Protein AF-0000000082937020 (afdb_homodimer)

Sequence (1710 aa):
MEKQYKCYIVFQTHWDREWYFPFEVFRYRFIHVMDRILKGLDSNEIKQFVLDGQMAALEDYLEVCEHAKADQVKNYIKEDRIIIGPWYVLADEFLVSGESLIRNIEIGLKLANQYGKPQNVGYLPDTFGHVSQMPQLLKGFNINNTILWRGIKPEQSEFKWKAPDGSEILTVFLPEGYYQPLLNEDDYISKMKDYVEKIKPYATTDALLLTNGGDHLMPVFHHMKERIEELNEAIEHTEFIQSSYENYINSIEEKAQNLSVYEGEMRSNEHIYVLPNVLSTRVYLKQQNQKMEDELVGYTEPLLALASLKSDAFPHVFLEDSWKLLLQNHPHDSICGCSVDEVHDEMETRTEKLSQRLYMLQQDALLKLGIADPAATGTAARKPFSDDEQFVVFNPHLTPYNGWVKGKLFLHEEKEFVLKDLKGNTYQPVILNSYKGRKFESPLDAFPDFKHGTYYEVAIQVEKLPAFSLTGFSVVKGQTLVIASSESSTIENEFVKVNVEETGVLTVSHKNSGKEYNGFLQMYSSLDAGDEYNYSPPVNDILTFAKLVGKPKVEKNPSYQRLKYQVELKLPASLNDDRTGASSDTVTNKATITMELFTGDSKVYTHLKLENKAKDQRLRMKFPLSTTISTSYSDTAFDVVKREAKKEEQFDAPKQKEVPVVVEPSTSFIKAENFAFYHRGLQEYQITANDEVEVTLLRSVGWLSRDDLRTRGGGAGPNMATPKGQCIGTYEYDFAFDFEDKAIPEIVKSAHQFRVPPRFYTGHVNDLSLQNIIEINSDVIQWSSVKVNEGKLVVRLYNPIHQPEMVTFSSSREMVTINKVNFNGDLLQKLNSFEARINGKEIATYEITFNKGEQMEKQYKCYIVFQTHWDREWYFPFEVFRYRFIHVMDRILKGLDSNEIKQFVLDGQMAALEDYLEVCEHAKADQVKNYIKEDRIIIGPWYVLADEFLVSGESLIRNIEIGLKLANQYGKPQNVGYLPDTFGHVSQMPQLLKGFNINNTILWRGIKPEQSEFKWKAPDGSEILTVFLPEGYYQPLLNEDDYISKMKDYVEKIKPYATTDALLLTNGGDHLMPVFHHMKERIEELNEAIEHTEFIQSSYENYINSIEEKAQNLSVYEGEMRSNEHIYVLPNVLSTRVYLKQQNQKMEDELVGYTEPLLALASLKSDAFPHVFLEDSWKLLLQNHPHDSICGCSVDEVHDEMETRTEKLSQRLYMLQQDALLKLGIADPAATGTAARKPFSDDEQFVVFNPHLTPYNGWVKGKLFLHEEKEFVLKDLKGNTYQPVILNSYKGRKFESPLDAFPDFKHGTYYEVAIQVEKLPAFSLTGFSVVKGQTLVIASSESSTIENEFVKVNVEETGVLTVSHKNSGKEYNGFLQMYSSLDAGDEYNYSPPVNDILTFAKLVGKPKVEKNPSYQRLKYQVELKLPASLNDDRTGASSDTVTNKATITMELFTGDSKVYTHLKLENKAKDQRLRMKFPLSTTISTSYSDTAFDVVKREAKKEEQFDAPKQKEVPVVVEPSTSFIKAENFAFYHRGLQEYQITANDEVEVTLLRSVGWLSRDDLRTRGGGAGPNMATPKGQCIGTYEYDFAFDFEDKAIPEIVKSAHQFRVPPRFYTGHVNDLSLQNIIEINSDVIQWSSVKVNEGKLVVRLYNPIHQPEMVTFSSSREMVTINKVNFNGDLLQKLNSFEARINGKEIATYEITFNKGEQ

Solvent-accessible surface area (backbone atoms only — not comparable to full-atom values): 84870 Å² total; per-residue (Å²): 128,82,76,61,34,37,35,35,33,23,41,35,30,40,73,71,62,38,29,93,47,39,45,50,44,41,49,54,52,45,53,56,31,49,53,43,47,50,51,19,45,74,68,59,37,34,78,43,38,37,50,59,23,28,36,49,60,53,53,60,43,58,71,38,48,50,66,71,55,44,52,50,52,45,49,33,25,60,67,62,30,36,41,36,16,29,26,24,53,68,46,34,49,78,83,44,53,42,65,55,55,52,50,31,37,54,53,6,41,57,55,28,56,74,51,30,75,48,47,76,49,46,73,44,55,79,37,65,24,45,55,32,37,51,37,44,59,37,42,35,64,74,21,59,35,32,38,34,39,43,9,48,73,72,77,44,27,54,31,31,36,27,13,78,51,61,38,67,20,47,30,39,49,37,90,77,47,52,66,36,52,44,76,58,42,89,62,26,65,62,50,48,53,52,49,49,65,67,48,54,75,25,41,82,56,53,61,42,80,40,47,35,19,20,78,61,29,33,70,66,36,87,62,34,55,57,52,45,52,48,40,47,70,70,39,80,60,36,42,63,44,84,43,47,70,65,58,52,49,60,65,40,61,81,61,57,68,92,58,56,77,47,69,41,60,26,70,38,34,83,62,35,68,29,52,76,37,21,48,33,20,50,29,66,55,38,29,51,48,50,50,52,49,41,46,42,45,44,43,29,34,38,41,41,36,58,17,50,75,73,31,88,81,68,66,62,47,46,50,51,52,47,50,49,52,56,50,70,40,32,28,47,38,45,50,24,41,42,32,35,52,66,42,56,55,50,45,52,50,44,50,54,45,42,52,35,40,47,54,48,50,38,51,48,19,38,34,56,63,36,18,25,22,65,27,72,84,51,85,24,64,27,47,66,86,58,57,43,50,35,22,25,40,35,29,69,43,44,40,58,42,70,46,75,38,57,39,76,40,44,30,64,64,87,74,53,34,25,36,30,38,83,85,64,53,77,36,71,36,41,58,78,43,70,47,78,46,68,49,77,46,67,29,36,56,48,80,61,51,74,44,66,27,31,38,35,34,34,34,32,71,44,74,62,41,49,10,31,16,50,45,27,34,34,60,37,84,37,80,52,54,67,68,46,75,45,85,38,52,62,48,69,58,88,42,39,36,42,34,57,44,86,57,47,24,27,38,38,33,35,56,86,79,64,48,72,37,58,53,30,64,34,42,35,34,36,44,25,48,33,24,19,36,37,71,13,61,29,88,45,62,54,79,36,63,44,33,48,47,86,74,38,35,23,33,36,42,98,55,36,34,36,41,37,41,34,34,35,31,76,36,48,31,26,51,27,94,85,48,43,30,62,29,93,51,66,35,66,30,41,35,42,41,38,37,38,39,39,63,92,48,67,48,44,36,34,40,38,41,36,40,37,63,42,30,26,26,34,34,33,34,33,38,46,45,100,51,87,59,64,46,36,35,26,29,53,42,73,38,59,46,81,39,73,50,46,40,76,84,64,67,64,28,54,81,70,31,42,38,78,80,44,67,44,68,24,58,34,33,42,33,44,85,42,40,39,38,33,42,58,34,57,22,27,32,32,44,41,76,80,24,22,49,32,40,49,69,37,39,12,22,45,24,36,14,50,59,78,33,32,31,27,19,43,56,87,53,69,77,39,78,16,70,67,42,18,55,68,44,76,48,75,44,50,36,31,35,37,65,60,87,64,53,68,40,52,48,53,52,50,34,48,42,70,72,52,53,46,38,61,42,81,19,38,52,94,58,74,83,45,37,29,58,39,30,49,59,48,80,51,61,42,75,69,39,40,32,66,55,95,88,24,44,32,40,31,35,33,25,58,46,74,65,61,44,66,37,36,59,49,49,73,52,61,70,71,46,42,32,35,26,46,76,76,63,47,82,74,43,76,49,88,67,59,46,47,78,44,47,19,36,30,76,48,34,34,39,38,38,63,63,81,67,90,122,127,83,74,63,32,38,34,36,34,23,40,37,29,39,74,72,62,38,30,93,49,40,46,48,44,41,50,52,52,44,54,55,31,49,53,44,47,50,51,19,45,73,68,60,37,34,77,42,39,37,50,60,22,27,36,49,61,52,52,61,42,58,72,38,46,50,67,70,57,43,52,49,50,44,50,33,26,60,68,60,31,37,40,36,16,28,24,25,52,67,46,34,49,79,82,44,54,44,65,54,55,52,50,31,37,52,52,6,40,56,54,27,57,73,51,29,74,48,47,76,49,46,72,42,55,80,36,65,24,45,55,32,38,51,37,43,58,38,42,36,65,74,22,57,33,32,36,34,36,41,8,47,74,71,77,45,26,56,30,31,37,27,15,79,51,61,38,67,20,47,32,39,48,35,91,78,47,53,63,37,54,46,78,56,42,90,62,26,63,63,50,46,53,53,48,51,63,67,48,53,76,26,42,84,56,50,59,44,80,42,46,34,18,21,78,60,30,31,70,65,35,85,62,35,54,56,52,45,52,49,42,46,68,70,38,79,59,37,44,64,42,85,43,47,69,65,58,52,50,60,66,40,62,82,60,56,67,91,58,56,77,48,69,41,60,26,70,38,36,82,62,34,68,29,53,74,36,22,49,32,20,51,28,67,55,38,30,51,48,50,52,51,50,40,47,43,45,46,44,28,33,39,41,41,36,58,16,50,76,72,32,88,79,68,68,62,46,47,49,52,50,46,50,50,52,56,50,70,40,32,28,49,36,46,51,26,41,43,32,34,52,66,41,54,54,49,44,53,50,46,49,52,45,43,53,35,41,47,52,48,50,39,51,48,18,37,32,56,62,37,17,26,21,65,26,72,83,51,84,25,64,26,45,64,87,58,57,43,50,37,21,25,39,35,29,67,43,43,41,56,43,69,46,76,38,56,38,75,38,44,30,65,64,88,73,53,34,26,35,29,38,84,86,64,52,76,36,69,37,40,57,76,43,70,48,79,47,68,49,79,46,68,29,36,57,50,80,62,50,73,44,67,28,30,39,35,33,33,34,32,70,44,76,60,41,48,10,31,16,49,45,26,34,32,59,38,83,35,79,51,54,68,66,46,75,45,85,36,52,63,48,69,58,86,42,38,35,42,32,57,44,86,56,46,26,27,38,38,33,35,56,86,82,65,49,72,37,59,54,29,64,35,43,36,33,35,43,26,47,33,24,21,35,36,71,14,61,28,88,46,61,56,80,34,61,43,34,47,46,84,73,38,36,24,36,36,43,98,55,35,33,36,40,37,40,34,33,38,31,76,34,48,30,25,52,28,95,84,48,44,28,62,28,92,51,68,34,66,29,40,35,42,41,37,36,38,40,40,62,92,47,69,49,43,37,35,40,39,40,34,39,37,62,40,30,27,25,36,34,33,33,33,38,47,45,100,52,87,58,65,45,34,36,24,30,54,42,75,39,59,45,81,39,73,51,45,41,78,84,65,68,65,29,54,81,70,32,44,38,78,80,44,67,44,70,23,60,34,33,40,33,44,88,43,39,39,38,32,40,59,34,56,22,25,33,32,43,42,76,80,24,21,48,32,40,47,69,38,39,13,23,45,25,36,15,50,57,78,32,31,30,26,20,42,57,87,53,68,76,38,79,16,69,65,43,18,55,66,43,77,49,75,45,50,36,31,36,37,65,62,88,66,54,69,41,51,50,53,52,49,34,48,40,69,73,52,52,48,39,63,42,81,18,38,53,94,58,73,83,46,36,27,56,39,31,49,58,49,81,50,60,40,75,70,39,40,33,65,56,96,88,26,43,33,42,30,35,33,24,60,46,74,65,62,45,66,38,36,57,48,49,73,53,61,69,71,46,43,31,34,26,46,77,77,64,48,83,72,43,76,47,91,48,67,52,47,79,44,47,20,36,30,76,48,34,35,41,38,38,62,63,81,64,90,120

Organism: NCBI:txid1808955

Radius of gyration: 35.24 Å; Cα contacts (8 Å, |Δi|>4): 4393; chains: 2; bounding box: 90×98×85 Å

Structure (mmCIF, N/CA/C/O backbone):
data_AF-0000000082937020-model_v1
#
loop_
_entity.id
_entity.type
_entity.pdbx_description
1 polymer 'Glycoside hydrolase family 38'
#
loop_
_atom_site.group_PDB
_atom_site.id
_atom_site.type_symbol
_atom_site.label_atom_id
_atom_site.label_alt_id
_atom_site.label_comp_id
_atom_site.label_asym_id
_atom_site.label_entity_id
_atom_site.label_seq_id
_atom_site.pdbx_PDB_ins_code
_atom_site.Cartn_x
_atom_site.Cartn_y
_atom_site.Cartn_z
_atom_site.occupancy
_atom_site.B_iso_or_equiv
_atom_site.auth_seq_id
_atom_site.auth_comp_id
_atom_site.auth_asym_id
_atom_site.auth_atom_id
_atom_site.pdbx_PDB_model_num
ATOM 1 N N . MET A 1 1 ? 43.625 31.766 33.125 1 44.38 1 MET A N 1
ATOM 2 C CA . MET A 1 1 ? 43.438 30.328 32.938 1 44.38 1 MET A CA 1
ATOM 3 C C . MET A 1 1 ? 42.406 30.047 31.844 1 44.38 1 MET A C 1
ATOM 5 O O . MET A 1 1 ? 41.344 30.641 31.844 1 44.38 1 MET A O 1
ATOM 9 N N . GLU A 1 2 ? 42.938 29.469 30.812 1 68.38 2 GLU A N 1
ATOM 10 C CA . GLU A 1 2 ? 42.062 29.234 29.688 1 68.38 2 GLU A CA 1
ATOM 11 C C . GLU A 1 2 ? 40.812 28.438 30.109 1 68.38 2 GLU A C 1
ATOM 13 O O . GLU A 1 2 ? 40.906 27.547 30.953 1 68.38 2 GLU A O 1
ATOM 18 N N . LYS A 1 3 ? 39.688 28.891 29.812 1 78.81 3 LYS A N 1
ATOM 19 C CA . LYS A 1 3 ? 38.406 28.266 30.156 1 78.81 3 LYS A CA 1
ATOM 20 C C . LYS A 1 3 ? 38.406 26.781 29.781 1 78.81 3 LYS A C 1
ATOM 22 O O . LYS A 1 3 ? 38.875 26.406 28.703 1 78.81 3 LYS A O 1
ATOM 27 N N . GLN A 1 4 ? 38.125 25.938 30.75 1 91.12 4 GLN A N 1
ATOM 28 C CA . GLN A 1 4 ? 38 24.484 30.578 1 91.12 4 GLN A CA 1
ATOM 29 C C . GLN A 1 4 ? 36.594 24.078 30.156 1 91.12 4 GLN A C 1
ATOM 31 O O . GLN A 1 4 ? 35.625 24.531 30.734 1 91.12 4 GLN A O 1
ATOM 36 N N . TYR A 1 5 ? 36.531 23.297 29.078 1 96.25 5 TYR A N 1
ATOM 37 C CA . TYR A 1 5 ? 35.25 22.828 28.578 1 96.25 5 TYR A CA 1
ATOM 38 C C . TYR A 1 5 ? 35.094 21.328 28.75 1 96.25 5 TYR A C 1
ATOM 40 O O . TYR A 1 5 ? 36.094 20.625 28.938 1 96.25 5 TYR A O 1
ATOM 48 N N . LYS A 1 6 ? 33.906 20.906 28.844 1 97.31 6 LYS A N 1
ATOM 49 C CA . LYS A 1 6 ? 33.531 19.5 28.781 1 97.31 6 LYS A CA 1
ATOM 50 C C . LYS A 1 6 ? 32.625 19.234 27.578 1 97.31 6 LYS A C 1
ATOM 52 O O . LYS A 1 6 ? 31.562 19.828 27.453 1 97.31 6 LYS A O 1
ATOM 57 N N . CYS A 1 7 ? 33.094 18.406 26.703 1 97.94 7 CYS A N 1
ATOM 58 C CA . CYS A 1 7 ? 32.312 18.062 25.516 1 97.94 7 CYS A CA 1
ATOM 59 C C . CYS A 1 7 ? 31.594 16.75 25.703 1 97.94 7 CYS A C 1
ATOM 61 O O . CYS A 1 7 ? 32.219 15.695 25.828 1 97.94 7 CYS A O 1
ATOM 63 N N . TYR A 1 8 ? 30.281 16.781 25.766 1 98.06 8 TYR A N 1
ATOM 64 C CA . TYR A 1 8 ? 29.438 15.594 25.875 1 98.06 8 TYR A CA 1
ATOM 65 C C . TYR A 1 8 ? 29.219 14.945 24.516 1 98.06 8 TYR A C 1
ATOM 67 O O . TYR A 1 8 ? 28.594 15.531 23.625 1 98.06 8 TYR A O 1
ATOM 75 N N . ILE A 1 9 ? 29.719 13.703 24.359 1 98.06 9 ILE A N 1
ATOM 76 C CA . ILE A 1 9 ? 29.562 12.945 23.125 1 98.06 9 ILE A CA 1
ATOM 77 C C . ILE A 1 9 ? 28.328 12.047 23.219 1 98.06 9 ILE A C 1
ATOM 79 O O . ILE A 1 9 ? 28.281 11.148 24.062 1 98.06 9 ILE A O 1
ATOM 83 N N . VAL A 1 10 ? 27.391 12.305 22.375 1 97.88 10 VAL A N 1
ATOM 84 C CA . VAL A 1 10 ? 26.188 11.477 22.297 1 97.88 10 VAL A CA 1
ATOM 85 C C . VAL A 1 10 ? 26.219 10.625 21.031 1 97.88 10 VAL A C 1
ATOM 87 O O . VAL A 1 10 ? 26.188 11.156 19.922 1 97.88 10 VAL A O 1
ATOM 90 N N . PHE A 1 11 ? 26.297 9.305 21.203 1 97.44 11 PHE A N 1
ATOM 91 C CA . PHE A 1 11 ? 26.203 8.398 20.062 1 97.44 11 PHE A CA 1
ATOM 92 C C . PHE A 1 11 ? 24.75 8.211 19.641 1 97.44 11 PHE A C 1
ATOM 94 O O . PHE A 1 11 ? 23.906 7.844 20.469 1 97.44 11 PHE A O 1
ATOM 101 N N . GLN A 1 12 ? 24.516 8.555 18.391 1 96.62 12 GLN A N 1
ATOM 102 C CA . GLN A 1 12 ? 23.125 8.531 17.922 1 96.62 12 GLN A CA 1
ATOM 103 C C . GLN A 1 12 ? 23.047 8.227 16.438 1 96.62 12 GLN A C 1
ATOM 105 O O . GLN A 1 12 ? 24.078 8.227 15.742 1 96.62 12 GLN A O 1
ATOM 110 N N . THR A 1 13 ? 21.875 7.855 15.953 1 95.56 13 THR A N 1
ATOM 111 C CA . THR A 1 13 ? 21.516 7.84 14.539 1 95.56 13 THR A CA 1
ATOM 112 C C . THR A 1 13 ? 20.234 8.617 14.297 1 95.56 13 THR A C 1
ATOM 114 O O . THR A 1 13 ? 19.375 8.695 15.172 1 95.56 13 THR A O 1
ATOM 117 N N . HIS A 1 14 ? 20.172 9.359 13.258 1 95.75 14 HIS A N 1
ATOM 118 C CA . HIS A 1 14 ? 18.906 9.898 12.781 1 95.75 14 HIS A CA 1
ATOM 119 C C . HIS A 1 14 ? 18.234 8.945 11.797 1 95.75 14 HIS A C 1
ATOM 121 O O . HIS A 1 14 ? 18.812 8.617 10.758 1 95.75 14 HIS A O 1
ATOM 127 N N . TRP A 1 15 ? 17.047 8.523 12.125 1 95.69 15 TRP A N 1
ATOM 128 C CA . TRP A 1 15 ? 16.484 7.453 11.312 1 95.69 15 TRP A CA 1
ATOM 129 C C . TRP A 1 15 ? 15.164 7.879 10.688 1 95.69 15 TRP A C 1
ATOM 131 O O . TRP A 1 15 ? 14.109 7.766 11.312 1 95.69 15 TRP A O 1
ATOM 141 N N . ASP A 1 16 ? 15.242 8.227 9.453 1 93.5 16 ASP A N 1
ATOM 142 C CA . ASP A 1 16 ? 14.047 8.391 8.625 1 93.5 16 ASP A CA 1
ATOM 143 C C . ASP A 1 16 ? 13.555 7.051 8.086 1 93.5 16 ASP A C 1
ATOM 145 O O . ASP A 1 16 ? 14.289 6.363 7.371 1 93.5 16 ASP A O 1
ATOM 149 N N . ARG A 1 17 ? 12.375 6.68 8.344 1 95.75 17 ARG A N 1
ATOM 150 C CA . ARG A 1 17 ? 11.859 5.359 7.996 1 95.75 17 ARG A CA 1
ATOM 151 C C . ARG A 1 17 ? 11.75 5.191 6.484 1 95.75 17 ARG A C 1
ATOM 153 O O . ARG A 1 17 ? 11.719 4.07 5.98 1 95.75 17 ARG A O 1
ATOM 160 N N . GLU A 1 18 ? 11.602 6.281 5.699 1 97.75 18 GLU A N 1
ATOM 161 C CA . GLU A 1 18 ? 11.492 6.332 4.246 1 97.75 18 GLU A CA 1
ATOM 162 C C . GLU A 1 18 ? 11.922 7.691 3.707 1 97.75 18 GLU A C 1
ATOM 164 O O . GLU A 1 18 ? 11.609 8.727 4.301 1 97.75 18 GLU A O 1
ATOM 169 N N . TRP A 1 19 ? 12.672 7.695 2.604 1 97.75 19 TRP A N 1
ATOM 170 C CA . TRP A 1 19 ? 13.227 8.914 2.025 1 97.75 19 TRP A CA 1
ATOM 171 C C . TRP A 1 19 ? 13.781 8.641 0.63 1 97.75 19 TRP A C 1
ATOM 173 O O . TRP A 1 19 ? 13.023 8.508 -0.332 1 97.75 19 TRP A O 1
ATOM 183 N N . TYR A 1 20 ? 15.156 8.547 0.512 1 97.75 20 TYR A N 1
ATOM 184 C CA . TYR A 1 20 ? 15.742 8.281 -0.798 1 97.75 20 TYR A CA 1
ATOM 185 C C . TYR A 1 20 ? 15.773 6.785 -1.088 1 97.75 20 TYR A C 1
ATOM 187 O O . TYR A 1 20 ? 16.141 6.367 -2.188 1 97.75 20 TYR A O 1
ATOM 195 N N . PHE A 1 21 ? 15.398 5.953 -0.092 1 97.88 21 PHE A N 1
ATOM 196 C CA . PHE A 1 21 ? 14.992 4.562 -0.247 1 97.88 21 PHE A CA 1
ATOM 197 C C . PHE A 1 21 ? 13.602 4.336 0.334 1 97.88 21 PHE A C 1
ATOM 199 O O . PHE A 1 21 ? 13.164 5.078 1.213 1 97.88 21 PHE A O 1
ATOM 206 N N . PRO A 1 22 ? 12.906 3.352 -0.15 1 98 22 PRO A N 1
ATOM 207 C CA . PRO A 1 22 ? 11.586 3.049 0.408 1 98 22 PRO A CA 1
ATOM 208 C C . PRO A 1 22 ? 11.672 2.316 1.746 1 98 22 PRO A C 1
ATOM 210 O O . PRO A 1 22 ? 12.758 1.92 2.174 1 98 22 PRO A O 1
ATOM 213 N N . PHE A 1 23 ? 10.609 2.084 2.443 1 98.38 23 PHE A N 1
ATOM 214 C CA . PHE A 1 23 ? 10.469 1.678 3.836 1 98.38 23 PHE A CA 1
ATOM 215 C C . PHE A 1 23 ? 11.164 0.346 4.086 1 98.38 23 PHE A C 1
ATOM 217 O O . PHE A 1 23 ? 11.977 0.227 5.008 1 98.38 23 PHE A O 1
ATOM 224 N N . GLU A 1 24 ? 10.875 -0.654 3.283 1 98.75 24 GLU A N 1
ATOM 225 C CA . GLU A 1 24 ? 11.383 -1.985 3.594 1 98.75 24 GLU A CA 1
ATOM 226 C C . GLU A 1 24 ? 12.898 -2.055 3.404 1 98.75 24 GLU A C 1
ATOM 228 O O . GLU A 1 24 ? 13.578 -2.846 4.062 1 98.75 24 GLU A O 1
ATOM 233 N N . VAL A 1 25 ? 13.461 -1.209 2.498 1 98.5 25 VAL A N 1
ATOM 234 C CA . VAL A 1 25 ? 14.906 -1.13 2.346 1 98.5 25 VAL A CA 1
ATOM 235 C C . VAL A 1 25 ? 15.531 -0.548 3.613 1 98.5 25 VAL A C 1
ATOM 237 O O . VAL A 1 25 ? 16.438 -1.142 4.191 1 98.5 25 VAL A O 1
ATOM 240 N N . PHE A 1 26 ? 14.969 0.567 4.086 1 98.12 26 PHE A N 1
ATOM 241 C CA . PHE A 1 26 ? 15.492 1.187 5.297 1 98.12 26 PHE A CA 1
ATOM 242 C C . PHE A 1 26 ? 15.273 0.28 6.504 1 98.12 26 PHE A C 1
ATOM 244 O O . PHE A 1 26 ? 16.094 0.251 7.422 1 98.12 26 PHE A O 1
ATOM 251 N N . ARG A 1 27 ? 14.172 -0.406 6.539 1 98.12 27 ARG A N 1
ATOM 252 C CA . ARG A 1 27 ? 13.883 -1.299 7.656 1 98.12 27 ARG A CA 1
ATOM 253 C C . ARG A 1 27 ? 14.961 -2.367 7.797 1 98.12 27 ARG A C 1
ATOM 255 O O . ARG A 1 27 ? 15.43 -2.645 8.906 1 98.12 27 ARG A O 1
ATOM 262 N N . TYR A 1 28 ? 15.344 -2.992 6.688 1 98.38 28 TYR A N 1
ATOM 263 C CA . TYR A 1 28 ? 16.391 -4.016 6.762 1 98.38 28 TYR A CA 1
ATOM 264 C C . TYR A 1 28 ? 17.734 -3.395 7.082 1 98.38 28 TYR A C 1
ATOM 266 O O . TYR A 1 28 ? 18.547 -3.984 7.812 1 98.38 28 TYR A O 1
ATOM 274 N N . ARG A 1 29 ? 18.047 -2.244 6.477 1 97.69 29 ARG A N 1
ATOM 275 C CA . ARG A 1 29 ? 19.281 -1.529 6.801 1 97.69 29 ARG A CA 1
ATOM 276 C C . ARG A 1 29 ? 19.359 -1.234 8.289 1 97.69 29 ARG A C 1
ATOM 278 O O . ARG A 1 29 ? 20.453 -1.275 8.875 1 97.69 29 ARG A O 1
ATOM 285 N N . PHE A 1 30 ? 18.219 -0.942 8.891 1 97.75 30 PHE A N 1
ATOM 286 C CA . PHE A 1 30 ? 18.188 -0.674 10.328 1 97.75 30 PHE A CA 1
ATOM 287 C C . PHE A 1 30 ? 18.578 -1.916 11.117 1 97.75 30 PHE A C 1
ATOM 289 O O . PHE A 1 30 ? 19.188 -1.812 12.18 1 97.75 30 PHE A O 1
ATOM 296 N N . ILE A 1 31 ? 18.266 -3.121 10.625 1 97.5 31 ILE A N 1
ATOM 297 C CA . ILE A 1 31 ? 18.703 -4.355 11.266 1 97.5 31 ILE A CA 1
ATOM 298 C C . ILE A 1 31 ? 20.219 -4.395 11.344 1 97.5 31 ILE A C 1
ATOM 300 O O . ILE A 1 31 ? 20.797 -4.738 12.383 1 97.5 31 ILE A O 1
ATOM 304 N N . HIS A 1 32 ? 20.906 -3.967 10.273 1 96.12 32 HIS A N 1
ATOM 305 C CA . HIS A 1 32 ? 22.359 -3.912 10.273 1 96.12 32 HIS A CA 1
ATOM 306 C C . HIS A 1 32 ? 22.875 -2.873 11.258 1 96.12 32 HIS A C 1
ATOM 308 O O . HIS A 1 32 ? 23.844 -3.125 11.984 1 96.12 32 HIS A O 1
ATOM 314 N N . VAL A 1 33 ? 22.203 -1.771 11.258 1 96.94 33 VAL A N 1
ATOM 315 C CA . VAL A 1 33 ? 22.609 -0.686 12.141 1 96.94 33 VAL A CA 1
ATOM 316 C C . VAL A 1 33 ? 22.469 -1.124 13.594 1 96.94 33 VAL A C 1
ATOM 318 O O . VAL A 1 33 ? 23.375 -0.923 14.406 1 96.94 33 VAL A O 1
ATOM 321 N N . MET A 1 34 ? 21.391 -1.768 13.93 1 97.5 34 MET A N 1
ATOM 322 C CA . MET A 1 34 ? 21.141 -2.232 15.289 1 97.5 34 MET A CA 1
ATOM 323 C C . MET A 1 34 ? 22.156 -3.291 15.695 1 97.5 34 MET A C 1
ATOM 325 O O . MET A 1 34 ? 22.594 -3.316 16.844 1 97.5 34 MET A O 1
ATOM 329 N N . ASP A 1 35 ? 22.531 -4.133 14.758 1 95.88 35 ASP A N 1
ATOM 330 C CA . ASP A 1 35 ? 23.531 -5.141 15.055 1 95.88 35 ASP A CA 1
ATOM 331 C C . ASP A 1 35 ? 24.859 -4.488 15.469 1 95.88 35 ASP A C 1
ATOM 333 O O . ASP A 1 35 ? 25.516 -4.941 16.406 1 95.88 35 ASP A O 1
ATOM 337 N N . ARG A 1 36 ? 25.203 -3.488 14.742 1 95.38 36 ARG A N 1
ATOM 338 C CA . ARG A 1 36 ? 26.438 -2.771 15.039 1 95.38 36 ARG A CA 1
ATOM 339 C C . ARG A 1 36 ? 26.344 -2.045 16.375 1 95.38 36 ARG A C 1
ATOM 341 O O . ARG A 1 36 ? 27.312 -2.01 17.141 1 95.38 36 ARG A O 1
ATOM 348 N N . ILE A 1 37 ? 25.234 -1.428 16.656 1 97.06 37 ILE A N 1
ATOM 349 C CA . ILE A 1 37 ? 25 -0.752 17.938 1 97.06 37 ILE A CA 1
ATOM 350 C C . ILE A 1 37 ? 25.141 -1.75 19.078 1 97.06 37 ILE A C 1
ATOM 352 O O . ILE A 1 37 ? 25.828 -1.48 20.062 1 97.06 37 ILE A O 1
ATOM 356 N N . LEU A 1 38 ? 24.547 -2.898 18.953 1 97.69 38 LEU A N 1
ATOM 357 C CA . LEU A 1 38 ? 24.578 -3.916 20 1 97.69 38 LEU A CA 1
ATOM 358 C C . LEU A 1 38 ? 25.984 -4.414 20.234 1 97.69 38 LEU A C 1
ATOM 360 O O . LEU A 1 38 ? 26.391 -4.625 21.391 1 97.69 38 LEU A O 1
ATOM 364 N N . LYS A 1 39 ? 26.766 -4.574 19.203 1 96 39 LYS A N 1
ATOM 365 C CA . LYS A 1 39 ? 28.156 -4.992 19.359 1 96 39 LYS A CA 1
ATOM 366 C C . LYS A 1 39 ? 28.969 -3.945 20.109 1 96 39 LYS A C 1
ATOM 368 O O . LYS A 1 39 ? 29.812 -4.285 20.938 1 96 39 LYS A O 1
ATOM 373 N N . GLY A 1 40 ? 28.719 -2.711 19.766 1 96.88 40 GLY A N 1
ATOM 374 C CA . GLY A 1 40 ? 29.391 -1.632 20.469 1 96.88 40 GLY A CA 1
ATOM 375 C C . GLY A 1 40 ? 29.047 -1.584 21.953 1 96.88 40 GLY A C 1
ATOM 376 O O . GLY A 1 40 ? 29.906 -1.346 22.797 1 96.88 40 GLY A O 1
ATOM 377 N N . LEU A 1 41 ? 27.781 -1.804 22.281 1 97.81 41 LEU A N 1
ATOM 378 C CA . LEU A 1 41 ? 27.328 -1.811 23.656 1 97.81 41 LEU A CA 1
ATOM 379 C C . LEU A 1 41 ? 27.859 -3.033 24.406 1 97.81 41 LEU A C 1
ATOM 381 O O . LEU A 1 41 ? 28.297 -2.926 25.547 1 97.81 41 LEU A O 1
ATOM 385 N N . ASP A 1 42 ? 27.891 -4.188 23.703 1 97.12 42 ASP A N 1
ATOM 386 C CA . ASP A 1 42 ? 28.375 -5.434 24.297 1 97.12 42 ASP A CA 1
ATOM 387 C C . ASP A 1 42 ? 29.859 -5.324 24.672 1 97.12 42 ASP A C 1
ATOM 389 O O . ASP A 1 42 ? 30.266 -5.848 25.703 1 97.12 42 ASP A O 1
ATOM 393 N N . SER A 1 43 ? 30.578 -4.664 23.859 1 96.62 43 SER A N 1
ATOM 394 C CA . SER A 1 43 ? 32 -4.555 24.078 1 96.62 43 SER A CA 1
ATOM 395 C C . SER A 1 43 ? 32.344 -3.41 25.031 1 96.62 43 SER A C 1
ATOM 397 O O . SER A 1 43 ? 33.5 -3.197 25.375 1 96.62 43 SER A O 1
ATOM 399 N N . ASN A 1 44 ? 31.406 -2.625 25.375 1 95.69 44 ASN A N 1
ATOM 400 C CA . ASN A 1 44 ? 31.531 -1.471 26.266 1 95.69 44 ASN A CA 1
ATOM 401 C C . ASN A 1 44 ? 32.375 -0.365 25.625 1 95.69 44 ASN A C 1
ATOM 403 O O . ASN A 1 44 ? 32.906 0.489 26.312 1 95.69 44 ASN A O 1
ATOM 407 N N . GLU A 1 45 ? 32.5 -0.529 24.328 1 96.75 45 GLU A N 1
ATOM 408 C CA . GLU A 1 45 ? 33.125 0.569 23.609 1 96.75 45 GLU A CA 1
ATOM 409 C C . GLU A 1 45 ? 32.188 1.776 23.516 1 96.75 45 GLU A C 1
ATOM 411 O O . GLU A 1 45 ? 32.656 2.918 23.453 1 96.75 45 GLU A O 1
ATOM 416 N N . ILE A 1 46 ? 30.938 1.558 23.469 1 97.06 46 ILE A N 1
ATOM 417 C CA . ILE A 1 46 ? 29.891 2.568 23.531 1 97.06 46 ILE A CA 1
ATOM 418 C C . ILE A 1 46 ? 29.062 2.391 24.812 1 97.06 46 ILE A C 1
ATOM 420 O O . ILE A 1 46 ? 28.578 1.294 25.094 1 97.06 46 ILE A O 1
ATOM 424 N N . LYS A 1 47 ? 28.984 3.42 25.531 1 96.56 47 LYS A N 1
ATOM 425 C CA . LYS A 1 47 ? 28.312 3.338 26.828 1 96.56 47 LYS A CA 1
ATOM 426 C C . LYS A 1 47 ? 26.797 3.367 26.656 1 96.56 47 LYS A C 1
ATOM 428 O O . LYS A 1 47 ? 26.078 2.605 27.312 1 96.56 47 LYS A O 1
ATOM 433 N N . GLN A 1 48 ? 26.312 4.301 25.859 1 96.69 48 GLN A N 1
ATOM 434 C CA . GLN A 1 48 ? 24.891 4.492 25.578 1 96.69 48 GLN A CA 1
ATOM 435 C C . GLN A 1 48 ? 24.672 4.906 24.125 1 96.69 48 GLN A C 1
ATOM 437 O O . GLN A 1 48 ? 25.547 5.52 23.516 1 96.69 48 GLN A O 1
ATOM 442 N N . PHE A 1 49 ? 23.562 4.5 23.594 1 97.62 49 PHE A N 1
ATOM 443 C CA . PHE A 1 49 ? 23.203 4.875 22.234 1 97.62 49 PHE A CA 1
ATOM 444 C C . PHE A 1 49 ? 21.781 5.441 22.188 1 97.62 49 PHE A C 1
ATOM 446 O O . PHE A 1 49 ? 20.844 4.809 22.656 1 97.62 49 PHE A O 1
ATOM 453 N N . VAL A 1 50 ? 21.578 6.652 21.609 1 96.62 50 VAL A N 1
ATOM 454 C CA . VAL A 1 50 ? 20.281 7.309 21.5 1 96.62 50 VAL A CA 1
ATOM 455 C C . VAL A 1 50 ? 19.641 6.941 20.172 1 96.62 50 VAL A C 1
ATOM 457 O O . VAL A 1 50 ? 20.203 7.207 19.094 1 96.62 50 VAL A O 1
ATOM 460 N N . LEU A 1 51 ? 18.406 6.414 20.203 1 94.44 51 LEU A N 1
ATOM 461 C CA . LEU A 1 51 ? 17.719 5.949 19 1 94.44 51 LEU A CA 1
ATOM 462 C C . LEU A 1 51 ? 16.766 7.02 18.484 1 94.44 51 LEU A C 1
ATOM 464 O O . LEU A 1 51 ? 15.57 6.77 18.312 1 94.44 51 LEU A O 1
ATOM 468 N N . ASP A 1 52 ? 17.219 8.242 18.172 1 88.38 52 ASP A N 1
ATOM 469 C CA . ASP A 1 52 ? 16.656 9.344 17.391 1 88.38 52 ASP A CA 1
ATOM 470 C C . ASP A 1 52 ? 15.391 9.891 18.062 1 88.38 52 ASP A C 1
ATOM 472 O O . ASP A 1 52 ? 14.82 10.875 17.609 1 88.38 52 ASP A O 1
ATOM 476 N N . GLY A 1 53 ? 14.859 9.211 19.109 1 90.06 53 GLY A N 1
ATOM 477 C CA . GLY A 1 53 ? 13.672 9.688 19.812 1 90.06 53 GLY A CA 1
ATOM 478 C C . GLY A 1 53 ? 12.375 9.203 19.188 1 90.06 53 GLY A C 1
ATOM 479 O O . GLY A 1 53 ? 11.289 9.602 19.609 1 90.06 53 GLY A O 1
ATOM 480 N N . GLN A 1 54 ? 12.398 8.359 18.156 1 95 54 GLN A N 1
ATOM 481 C CA . GLN A 1 54 ? 11.219 7.895 17.453 1 95 54 GLN A CA 1
ATOM 482 C C . GLN A 1 54 ? 10.906 6.441 17.797 1 95 54 GLN A C 1
ATOM 484 O O . GLN A 1 54 ? 11.688 5.539 17.5 1 95 54 GLN A O 1
ATOM 489 N N . MET A 1 55 ? 9.719 6.203 18.297 1 97.69 55 MET A N 1
ATOM 490 C CA . MET A 1 55 ? 9.336 4.852 18.703 1 97.69 55 MET A CA 1
ATOM 491 C C . MET A 1 55 ? 8.898 4.031 17.5 1 97.69 55 MET A C 1
ATOM 493 O O . MET A 1 55 ? 8.961 2.801 17.516 1 97.69 55 MET A O 1
ATOM 497 N N . ALA A 1 56 ? 8.461 4.688 16.406 1 97.69 56 ALA A N 1
ATOM 498 C CA . ALA A 1 56 ? 8.055 3.969 15.211 1 97.69 56 ALA A CA 1
ATOM 499 C C . ALA A 1 56 ? 9.211 3.133 14.656 1 97.69 56 ALA A C 1
ATOM 501 O O . ALA A 1 56 ? 9 2.014 14.18 1 97.69 56 ALA A O 1
ATOM 502 N N . ALA A 1 57 ? 10.414 3.686 14.688 1 96.75 57 ALA A N 1
ATOM 503 C CA . ALA A 1 57 ? 11.586 2.959 14.211 1 96.75 57 ALA A CA 1
ATOM 504 C C . ALA A 1 57 ? 11.812 1.688 15.023 1 96.75 57 ALA A C 1
ATOM 506 O O . ALA A 1 57 ? 12.125 0.634 14.469 1 96.75 57 ALA A O 1
ATOM 507 N N . LEU A 1 58 ? 11.711 1.8 16.328 1 97.56 58 LEU A N 1
ATOM 508 C CA . LEU A 1 58 ? 11.891 0.637 17.188 1 97.56 58 LEU A CA 1
ATOM 509 C C . LEU A 1 58 ? 10.812 -0.409 16.922 1 97.56 58 LEU A C 1
ATOM 511 O O . LEU A 1 58 ? 11.102 -1.606 16.859 1 97.56 58 LEU A O 1
ATOM 515 N N . GLU A 1 59 ? 9.578 0.049 16.781 1 97.12 59 GLU A N 1
ATOM 516 C CA . GLU A 1 59 ? 8.492 -0.87 16.438 1 97.12 59 GLU A CA 1
ATOM 517 C C . GLU A 1 59 ? 8.766 -1.59 15.125 1 97.12 59 GLU A C 1
ATOM 519 O O . GLU A 1 59 ? 8.57 -2.803 15.023 1 97.12 59 GLU A O 1
ATOM 524 N N . ASP A 1 60 ? 9.211 -0.811 14.141 1 97.62 60 ASP A N 1
ATOM 525 C CA . ASP A 1 60 ? 9.539 -1.38 12.844 1 97.62 60 ASP A CA 1
ATOM 526 C C . ASP A 1 60 ? 10.594 -2.475 12.969 1 97.62 60 ASP A C 1
ATOM 528 O O . ASP A 1 60 ? 10.516 -3.498 12.281 1 97.62 60 ASP A O 1
ATOM 532 N N . TYR A 1 61 ? 11.625 -2.26 13.797 1 97.62 61 TYR A N 1
ATOM 533 C CA . TYR A 1 61 ? 12.727 -3.197 14 1 97.62 61 TYR A CA 1
ATOM 534 C C . TYR A 1 61 ? 12.25 -4.438 14.75 1 97.62 61 TYR A C 1
ATOM 536 O O . TYR A 1 61 ? 12.531 -5.566 14.328 1 97.62 61 TYR A O 1
ATOM 544 N N . LEU A 1 62 ? 11.484 -4.258 15.844 1 98.19 62 LEU A N 1
ATOM 545 C CA . LEU A 1 62 ? 11.086 -5.355 16.719 1 98.19 62 LEU A CA 1
ATOM 546 C C . LEU A 1 62 ? 10.133 -6.309 16 1 98.19 62 LEU A C 1
ATOM 548 O O . LEU A 1 62 ? 10.086 -7.5 16.312 1 98.19 62 LEU A O 1
ATOM 552 N N . GLU A 1 63 ? 9.477 -5.789 15.055 1 97 63 GLU A N 1
ATOM 553 C CA . GLU A 1 63 ? 8.531 -6.598 14.297 1 97 63 GLU A CA 1
ATOM 554 C C . GLU A 1 63 ? 9.258 -7.648 13.453 1 97 63 GLU A C 1
ATOM 556 O O . GLU A 1 63 ? 8.703 -8.711 13.164 1 97 63 GLU A O 1
ATOM 561 N N . VAL A 1 64 ? 10.539 -7.371 13.07 1 97.62 64 VAL A N 1
ATOM 562 C CA . VAL A 1 64 ? 11.109 -8.211 12.016 1 97.62 64 VAL A CA 1
ATOM 563 C C . VAL A 1 64 ? 12.438 -8.797 12.484 1 97.62 64 VAL A C 1
ATOM 565 O O . VAL A 1 64 ? 13 -9.68 11.836 1 97.62 64 VAL A O 1
ATOM 568 N N . CYS A 1 65 ? 12.977 -8.32 13.547 1 97.81 65 CYS A N 1
ATOM 569 C CA . CYS A 1 65 ? 14.25 -8.844 14.031 1 97.81 65 CYS A CA 1
ATOM 570 C C . CYS A 1 65 ? 14.062 -10.219 14.664 1 97.81 65 CYS A C 1
ATOM 572 O O . CYS A 1 65 ? 12.938 -10.625 14.961 1 97.81 65 CYS A O 1
ATOM 574 N N . GLU A 1 66 ? 15.148 -10.977 14.805 1 97.25 66 GLU A N 1
ATOM 575 C CA . GLU A 1 66 ? 15.094 -12.266 15.5 1 97.25 66 GLU A CA 1
ATOM 576 C C . GLU A 1 66 ? 14.688 -12.086 16.953 1 97.25 66 GLU A C 1
ATOM 578 O O . GLU A 1 66 ? 15.031 -11.078 17.578 1 97.25 66 GLU A O 1
ATOM 583 N N . HIS A 1 67 ? 14.078 -13.016 17.609 1 96.81 67 HIS A N 1
ATOM 584 C CA . HIS A 1 67 ? 13.523 -12.922 18.953 1 96.81 67 HIS A CA 1
ATOM 585 C C . HIS A 1 67 ? 14.617 -12.68 19.984 1 96.81 67 HIS A C 1
ATOM 587 O O . HIS A 1 67 ? 14.43 -11.883 20.906 1 96.81 67 HIS A O 1
ATOM 593 N N . ALA A 1 68 ? 15.711 -13.344 19.781 1 96.75 68 ALA A N 1
ATOM 594 C CA . ALA A 1 68 ? 16.812 -13.164 20.719 1 96.75 68 ALA A CA 1
ATOM 595 C C . ALA A 1 68 ? 17.344 -11.734 20.688 1 96.75 68 ALA A C 1
ATOM 597 O O . ALA A 1 68 ? 17.719 -11.188 21.719 1 96.75 68 ALA A O 1
ATOM 598 N N . LYS A 1 69 ? 17.359 -11.148 19.531 1 97.69 69 LYS A N 1
ATOM 599 C CA . LYS A 1 69 ? 17.812 -9.766 19.391 1 97.69 69 LYS A CA 1
ATOM 600 C C . LYS A 1 69 ? 16.797 -8.797 20 1 97.69 69 LYS A C 1
ATOM 602 O O . LYS A 1 69 ? 17.188 -7.793 20.609 1 97.69 69 LYS A O 1
ATOM 607 N N . ALA A 1 70 ? 15.531 -9.078 19.828 1 98 70 ALA A N 1
ATOM 608 C CA . ALA A 1 70 ? 14.492 -8.266 20.438 1 98 70 ALA A CA 1
ATOM 609 C C . ALA A 1 70 ? 14.656 -8.227 21.953 1 98 70 ALA A C 1
ATOM 611 O O . ALA A 1 70 ? 14.578 -7.156 22.578 1 98 70 ALA A O 1
ATOM 612 N N . ASP A 1 71 ? 14.875 -9.383 22.547 1 98.06 71 ASP A N 1
ATOM 613 C CA . ASP A 1 71 ? 15.062 -9.469 23.984 1 98.06 71 ASP A CA 1
ATOM 614 C C . ASP A 1 71 ? 16.297 -8.688 24.438 1 98.06 71 ASP A C 1
ATOM 616 O O . ASP A 1 71 ? 16.266 -8 25.453 1 98.06 71 ASP A O 1
ATOM 620 N N . GLN A 1 72 ? 17.312 -8.828 23.672 1 98.25 72 GLN A N 1
ATOM 621 C CA . GLN A 1 72 ? 18.547 -8.109 23.969 1 98.25 72 GLN A CA 1
ATOM 622 C C . GLN A 1 72 ? 18.328 -6.598 23.953 1 98.25 72 GLN A C 1
ATOM 624 O O . GLN A 1 72 ? 18.766 -5.887 24.859 1 98.25 72 GLN A O 1
ATOM 629 N N . VAL A 1 73 ? 17.625 -6.129 22.938 1 98.31 73 VAL A N 1
ATOM 630 C CA . VAL A 1 73 ? 17.359 -4.699 22.797 1 98.31 73 VAL A CA 1
ATOM 631 C C . VAL A 1 73 ? 16.484 -4.215 23.953 1 98.31 73 VAL A C 1
ATOM 633 O O . VAL A 1 73 ? 16.766 -3.174 24.547 1 98.31 73 VAL A O 1
ATOM 636 N N . LYS A 1 74 ? 15.445 -4.949 24.297 1 98.12 74 LYS A N 1
ATOM 637 C CA . LYS A 1 74 ? 14.562 -4.586 25.406 1 98.12 74 LYS A CA 1
ATOM 638 C C . LYS A 1 74 ? 15.336 -4.512 26.719 1 98.12 74 LYS A C 1
ATOM 640 O O . LYS A 1 74 ? 15.117 -3.604 27.531 1 98.12 74 LYS A O 1
ATOM 645 N N . ASN A 1 75 ? 16.219 -5.434 26.922 1 98.19 75 ASN A N 1
ATOM 646 C CA . ASN A 1 75 ? 17.031 -5.426 28.125 1 98.19 75 ASN A CA 1
ATOM 647 C C . ASN A 1 75 ? 17.938 -4.203 28.172 1 98.19 75 ASN A C 1
ATOM 649 O O . ASN A 1 75 ? 18.109 -3.594 29.234 1 98.19 75 ASN A O 1
ATOM 653 N N . TYR A 1 76 ? 18.531 -3.873 27.062 1 98.19 76 TYR A N 1
ATOM 654 C CA . TYR A 1 76 ? 19.438 -2.73 27.016 1 98.19 76 TYR A CA 1
ATOM 655 C C . TYR A 1 76 ? 18.672 -1.425 27.219 1 98.19 76 TYR A C 1
ATOM 657 O O . TYR A 1 76 ? 19.219 -0.462 27.766 1 98.19 76 TYR A O 1
ATOM 665 N N . ILE A 1 77 ? 17.406 -1.371 26.797 1 98.19 77 ILE A N 1
ATOM 666 C CA . ILE A 1 77 ? 16.562 -0.209 27.062 1 98.19 77 ILE A CA 1
ATOM 667 C C . ILE A 1 77 ? 16.312 -0.092 28.562 1 98.19 77 ILE A C 1
ATOM 669 O O . ILE A 1 77 ? 16.422 0.993 29.141 1 98.19 77 ILE A O 1
ATOM 673 N N . LYS A 1 78 ? 16.047 -1.167 29.219 1 97.56 78 LYS A N 1
ATOM 674 C CA . LYS A 1 78 ? 15.797 -1.191 30.656 1 97.56 78 LYS A CA 1
ATOM 675 C C . LYS A 1 78 ? 17.031 -0.749 31.438 1 97.56 78 LYS A C 1
ATOM 677 O O . LYS A 1 78 ? 16.922 -0.127 32.5 1 97.56 78 LYS A O 1
ATOM 682 N N . GLU A 1 79 ? 18.156 -1.04 30.875 1 97.06 79 GLU A N 1
ATOM 683 C CA . GLU A 1 79 ? 19.422 -0.717 31.531 1 97.06 79 GLU A CA 1
ATOM 684 C C . GLU A 1 79 ? 19.875 0.697 31.172 1 97.06 79 GLU A C 1
ATOM 686 O O . GLU A 1 79 ? 20.969 1.117 31.562 1 97.06 79 GLU A O 1
ATOM 691 N N . ASP A 1 80 ? 19.156 1.354 30.375 1 96.12 80 ASP A N 1
ATOM 692 C CA . ASP A 1 80 ? 19.453 2.717 29.938 1 96.12 80 ASP A CA 1
ATOM 693 C C . ASP A 1 80 ? 20.703 2.75 29.062 1 96.12 80 ASP A C 1
ATOM 695 O O . ASP A 1 80 ? 21.469 3.707 29.094 1 96.12 80 ASP A O 1
ATOM 699 N N . ARG A 1 81 ? 20.953 1.701 28.406 1 97.56 81 ARG A N 1
ATOM 700 C CA . ARG A 1 81 ? 22.047 1.646 27.438 1 97.56 81 ARG A CA 1
ATOM 701 C C . ARG A 1 81 ? 21.578 2.023 26.047 1 97.56 81 ARG A C 1
ATOM 703 O O . ARG A 1 81 ? 22.359 2.49 25.219 1 97.56 81 ARG A O 1
ATOM 710 N N . ILE A 1 82 ? 20.344 1.723 25.75 1 98.06 82 ILE A N 1
ATOM 711 C CA . ILE A 1 82 ? 19.641 2.252 24.578 1 98.06 82 ILE A CA 1
ATOM 712 C C . ILE A 1 82 ? 18.578 3.248 25.031 1 98.06 82 ILE A C 1
ATOM 714 O O . ILE A 1 82 ? 17.688 2.912 25.812 1 98.06 82 ILE A O 1
ATOM 718 N N . ILE A 1 83 ? 18.703 4.473 24.547 1 97.94 83 ILE A N 1
ATOM 719 C CA . ILE A 1 83 ? 17.797 5.551 24.938 1 97.94 83 ILE A CA 1
ATOM 720 C C . ILE A 1 83 ? 16.719 5.73 23.875 1 97.94 83 ILE A C 1
ATOM 722 O O . ILE A 1 83 ? 17.031 5.828 22.672 1 97.94 83 ILE A O 1
ATOM 726 N N . ILE A 1 84 ? 15.375 5.77 24.297 1 97.5 84 ILE A N 1
ATOM 727 C CA . ILE A 1 84 ? 14.281 5.773 23.328 1 97.5 84 ILE A CA 1
ATOM 728 C C . ILE A 1 84 ? 13.305 6.898 23.672 1 97.5 84 ILE A C 1
ATOM 730 O O . ILE A 1 84 ? 13.328 7.445 24.766 1 97.5 84 ILE A O 1
ATOM 734 N N . GLY A 1 85 ? 12.367 7.25 22.656 1 95.88 85 GLY A N 1
ATOM 735 C CA . GLY A 1 85 ? 11.312 8.227 22.844 1 95.88 85 GLY A CA 1
ATOM 736 C C . GLY A 1 85 ? 11.812 9.664 22.781 1 95.88 85 GLY A C 1
ATOM 737 O O . GLY A 1 85 ? 12.961 9.914 22.422 1 95.88 85 GLY A O 1
ATOM 738 N N . PRO A 1 86 ? 10.9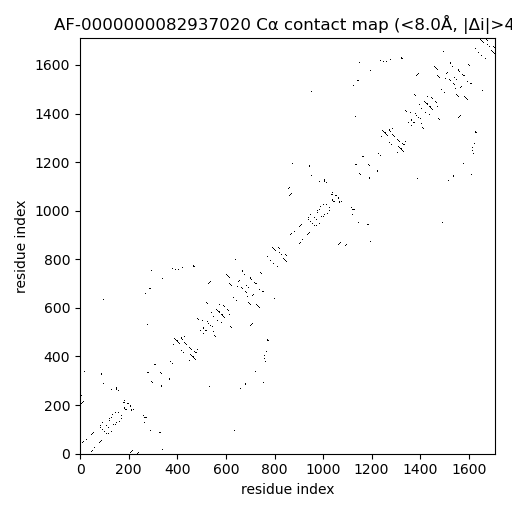06 10.516 22.984 1 96.94 86 PRO A N 1
ATOM 739 C CA . PRO A 1 86 ? 9.516 10.352 23.406 1 96.94 86 PRO A CA 1
ATOM 740 C C . PRO A 1 86 ? 8.539 10.312 22.234 1 96.94 86 PRO A C 1
ATOM 742 O O . PRO A 1 86 ? 7.367 9.969 22.422 1 96.94 86 PRO A O 1
ATOM 745 N N . TRP A 1 87 ? 8.891 10.688 20.984 1 98 87 TRP A N 1
ATOM 746 C CA . TRP A 1 87 ? 8.008 10.812 19.828 1 98 87 TRP A CA 1
ATOM 747 C C . TRP A 1 87 ? 7.664 9.445 19.25 1 98 87 TRP A C 1
ATOM 749 O O . TRP A 1 87 ? 8.43 8.492 19.406 1 98 87 TRP A O 1
ATOM 759 N N . TYR A 1 88 ? 6.5 9.352 18.625 1 98.06 88 TYR A N 1
ATOM 760 C CA . TYR A 1 88 ? 6.277 8.211 17.734 1 98.06 88 TYR A CA 1
ATOM 761 C C . TYR A 1 88 ? 7.047 8.375 16.438 1 98.06 88 TYR A C 1
ATOM 763 O O . TYR A 1 88 ? 7.789 7.48 16.031 1 98.06 88 TYR A O 1
ATOM 771 N N . VAL A 1 89 ? 6.895 9.555 15.805 1 98 89 VAL A N 1
ATOM 772 C CA . VAL A 1 89 ? 7.691 9.938 14.648 1 98 89 VAL A CA 1
ATOM 773 C C . VAL A 1 89 ? 8.164 11.383 14.797 1 98 89 VAL A C 1
ATOM 775 O O . VAL A 1 89 ? 7.621 12.133 15.609 1 98 89 VAL A O 1
ATOM 778 N N . LEU A 1 90 ? 9.195 11.742 14.078 1 96.75 90 LEU A N 1
ATOM 779 C CA . LEU A 1 90 ? 9.578 13.141 13.945 1 96.75 90 LEU A CA 1
ATOM 780 C C . LEU A 1 90 ? 8.82 13.805 12.789 1 96.75 90 LEU A C 1
ATOM 782 O O . LEU A 1 90 ? 9.312 13.836 11.664 1 96.75 90 LEU A O 1
ATOM 786 N N . ALA A 1 91 ? 7.73 14.398 13.102 1 97.06 91 ALA A N 1
ATOM 787 C CA . ALA A 1 91 ? 6.762 14.914 12.133 1 97.06 91 ALA A CA 1
ATOM 788 C C . ALA A 1 91 ? 7.18 16.281 11.617 1 97.06 91 ALA A C 1
ATOM 790 O O . ALA A 1 91 ? 7.922 17.016 12.289 1 97.06 91 ALA A O 1
ATOM 791 N N . ASP A 1 92 ? 6.73 16.578 10.422 1 96.44 92 ASP A N 1
ATOM 792 C CA . ASP A 1 92 ? 6.676 18 10.047 1 96.44 92 ASP A CA 1
ATOM 793 C C . ASP A 1 92 ? 5.629 18.75 10.867 1 96.44 92 ASP A C 1
ATOM 795 O O . ASP A 1 92 ? 4.52 18.25 11.07 1 96.44 92 ASP A O 1
ATOM 799 N N . GLU A 1 93 ? 5.992 19.844 11.242 1 97.81 93 GLU A N 1
ATOM 800 C CA . GLU A 1 93 ? 5.113 20.531 12.188 1 97.81 93 GLU A CA 1
ATOM 801 C C . GLU A 1 93 ? 4.074 21.375 11.469 1 97.81 93 GLU A C 1
ATOM 803 O O . GLU A 1 93 ? 2.967 21.578 11.969 1 97.81 93 GLU A O 1
ATOM 808 N N . PHE A 1 94 ? 4.387 21.812 10.25 1 97.81 94 PHE A N 1
ATOM 809 C CA . PHE A 1 94 ? 3.518 22.781 9.578 1 97.81 94 PHE A CA 1
ATOM 810 C C . PHE A 1 94 ? 2.473 22.078 8.727 1 97.81 94 PHE A C 1
ATOM 812 O O . PHE A 1 94 ? 1.495 22.688 8.297 1 97.81 94 PHE A O 1
ATOM 819 N N . LEU A 1 95 ? 2.662 20.766 8.508 1 98.06 95 LEU A N 1
ATOM 820 C CA . LEU A 1 95 ? 1.794 20.078 7.562 1 98.06 95 LEU A CA 1
ATOM 821 C C . LEU A 1 95 ? 0.87 19.109 8.281 1 98.06 95 LEU A C 1
ATOM 823 O O . LEU A 1 95 ? 0.085 18.406 7.645 1 98.06 95 LEU A O 1
ATOM 827 N N . VAL A 1 96 ? 0.931 19.031 9.609 1 97.88 96 VAL A N 1
ATOM 828 C CA . VAL A 1 96 ? 0.031 18.172 10.375 1 97.88 96 VAL A CA 1
ATOM 829 C C . VAL A 1 96 ? -0.725 19 11.406 1 97.88 96 VAL A C 1
ATOM 831 O O . VAL A 1 96 ? -0.324 20.125 11.727 1 97.88 96 VAL A O 1
ATOM 834 N N . SER A 1 97 ? -1.787 18.516 11.93 1 98 97 SER A N 1
ATOM 835 C CA . SER A 1 97 ? -2.607 19.25 12.891 1 98 97 SER A CA 1
ATOM 836 C C . SER A 1 97 ? -1.98 19.234 14.281 1 98 97 SER A C 1
ATOM 838 O O . SER A 1 97 ? -1.141 18.391 14.578 1 98 97 SER A O 1
ATOM 840 N N . GLY A 1 98 ? -2.387 20.219 15.094 1 98.31 98 GLY A N 1
ATOM 841 C CA . GLY A 1 98 ? -1.954 20.234 16.484 1 98.31 98 GLY A CA 1
ATOM 842 C C . GLY A 1 98 ? -2.314 18.969 17.234 1 98.31 98 GLY A C 1
ATOM 843 O O . GLY A 1 98 ? -1.517 18.453 18.016 1 98.31 98 GLY A O 1
ATOM 844 N N . GLU A 1 99 ? -3.482 18.422 17 1 98.5 99 GLU A N 1
ATOM 845 C CA . GLU A 1 99 ? -3.912 17.188 17.656 1 98.5 99 GLU A CA 1
ATOM 846 C C . GLU A 1 99 ? -3.029 16.016 17.25 1 98.5 99 GLU A C 1
ATOM 848 O O . GLU A 1 99 ? -2.771 15.117 18.062 1 98.5 99 GLU A O 1
ATOM 853 N N . SER A 1 100 ? -2.631 15.977 16 1 98.56 100 SER A N 1
ATOM 854 C CA . SER A 1 100 ? -1.729 14.922 15.555 1 98.56 100 SER A CA 1
ATOM 855 C C . SER A 1 100 ? -0.396 14.984 16.297 1 98.56 100 SER A C 1
ATOM 857 O O . SER A 1 100 ? 0.193 13.953 16.609 1 98.56 100 SER A O 1
ATOM 859 N N . LEU A 1 101 ? 0.095 16.172 16.516 1 98.56 101 LEU A N 1
ATOM 860 C CA . LEU A 1 101 ? 1.341 16.344 17.266 1 98.56 101 LEU A CA 1
ATOM 861 C C . LEU A 1 101 ? 1.191 15.828 18.688 1 98.56 101 LEU A C 1
ATOM 863 O O . LEU A 1 101 ? 2.094 15.18 19.219 1 98.56 101 LEU A O 1
ATOM 867 N N . ILE A 1 102 ? 0.09 16.172 19.312 1 98.56 102 ILE A N 1
ATOM 868 C CA . ILE A 1 102 ? -0.169 15.703 20.672 1 98.56 102 ILE A CA 1
ATOM 869 C C . ILE A 1 102 ? -0.235 14.172 20.688 1 98.56 102 ILE A C 1
ATOM 871 O O . ILE A 1 102 ? 0.404 13.531 21.516 1 98.56 102 ILE A O 1
ATOM 875 N N . ARG A 1 103 ? -1.021 13.586 19.766 1 98.44 103 ARG A N 1
ATOM 876 C CA . ARG A 1 103 ? -1.177 12.141 19.719 1 98.44 103 ARG A CA 1
ATOM 877 C C . ARG A 1 103 ? 0.151 11.461 19.406 1 98.44 103 ARG A C 1
ATOM 879 O O . ARG A 1 103 ? 0.4 10.336 19.844 1 98.44 103 ARG A O 1
ATOM 886 N N . ASN A 1 104 ? 0.985 12.109 18.625 1 98.5 104 ASN A N 1
ATOM 887 C CA . ASN A 1 104 ? 2.322 11.617 18.297 1 98.5 104 ASN A CA 1
ATOM 888 C C . ASN A 1 104 ? 3.154 11.391 19.547 1 98.5 104 ASN A C 1
ATOM 890 O O . ASN A 1 104 ? 3.729 10.32 19.734 1 98.5 104 ASN A O 1
ATOM 894 N N . ILE A 1 105 ? 3.184 12.344 20.469 1 98.31 105 ILE A N 1
ATOM 895 C CA . ILE A 1 105 ? 3.922 12.219 21.719 1 98.31 105 ILE A CA 1
ATOM 896 C C . ILE A 1 105 ? 3.215 11.234 22.641 1 98.31 105 ILE A C 1
ATOM 898 O O . ILE A 1 105 ? 3.863 10.414 23.297 1 98.31 105 ILE A O 1
ATOM 902 N N . GLU A 1 106 ? 1.876 11.312 22.656 1 97.81 106 GLU A N 1
ATOM 903 C CA . GLU A 1 106 ? 1.093 10.422 23.5 1 97.81 106 GLU A CA 1
ATOM 904 C C . GLU A 1 106 ? 1.395 8.953 23.188 1 97.81 106 GLU A C 1
ATOM 906 O O . GLU A 1 106 ? 1.688 8.172 24.094 1 97.81 106 GLU A O 1
ATOM 911 N N . ILE A 1 107 ? 1.363 8.617 21.969 1 98.12 107 ILE A N 1
ATOM 912 C CA . ILE A 1 107 ? 1.592 7.242 21.531 1 98.12 107 ILE A CA 1
ATOM 913 C C . ILE A 1 107 ? 3.064 6.879 21.719 1 98.12 107 ILE A C 1
ATOM 915 O O . ILE A 1 107 ? 3.389 5.766 22.141 1 98.12 107 ILE A O 1
ATOM 919 N N . GLY A 1 108 ? 3.967 7.848 21.406 1 98.19 108 GLY A N 1
ATOM 920 C CA . GLY A 1 108 ? 5.383 7.621 21.625 1 98.19 108 GLY A CA 1
ATOM 921 C C . GLY A 1 108 ? 5.715 7.297 23.078 1 98.19 108 GLY A C 1
ATOM 922 O O . GLY A 1 108 ? 6.43 6.332 23.344 1 98.19 108 GLY A O 1
ATOM 923 N N . LEU A 1 109 ? 5.199 8.047 24 1 98 109 LEU A N 1
ATOM 924 C CA . LEU A 1 109 ? 5.449 7.855 25.422 1 98 109 LEU A CA 1
ATOM 925 C C . LEU A 1 109 ? 4.832 6.547 25.906 1 98 109 LEU A C 1
ATOM 927 O O . LEU A 1 109 ? 5.449 5.82 26.688 1 98 109 LEU A O 1
ATOM 931 N N . LYS A 1 110 ? 3.609 6.305 25.453 1 96.75 110 LYS A N 1
ATOM 932 C CA . LYS A 1 110 ? 2.957 5.055 25.828 1 96.75 110 LYS A CA 1
ATOM 933 C C . LYS A 1 110 ? 3.805 3.852 25.422 1 96.75 110 LYS A C 1
ATOM 935 O O . LYS A 1 110 ? 4.016 2.938 26.219 1 96.75 110 LYS A O 1
ATOM 940 N N . LEU A 1 111 ? 4.27 3.852 24.25 1 97.25 111 LEU A N 1
ATOM 941 C CA . LEU A 1 111 ? 5.086 2.752 23.75 1 97.25 111 LEU A CA 1
ATOM 942 C C . LEU A 1 111 ? 6.414 2.672 24.484 1 97.25 111 LEU A C 1
ATOM 944 O O . LEU A 1 111 ? 6.852 1.585 24.875 1 97.25 111 LEU A O 1
ATOM 948 N N . ALA A 1 112 ? 7.078 3.816 24.625 1 97.56 112 ALA A N 1
ATOM 949 C CA . ALA A 1 112 ? 8.375 3.848 25.281 1 97.56 112 ALA A CA 1
ATOM 950 C C . ALA A 1 112 ? 8.273 3.305 26.703 1 97.56 112 ALA A C 1
ATOM 952 O O . ALA A 1 112 ? 9.148 2.561 27.156 1 97.56 112 ALA A O 1
ATOM 953 N N . ASN A 1 113 ? 7.207 3.627 27.359 1 97 113 ASN A N 1
ATOM 954 C CA . ASN A 1 113 ? 7.016 3.23 28.75 1 97 113 ASN A CA 1
ATOM 955 C C . ASN A 1 113 ? 6.824 1.722 28.875 1 97 113 ASN A C 1
ATOM 957 O O . ASN A 1 113 ? 7.012 1.159 29.953 1 97 113 ASN A O 1
ATOM 961 N N . GLN A 1 114 ? 6.457 1.093 27.828 1 95.44 114 GLN A N 1
ATOM 962 C CA . GLN A 1 114 ? 6.34 -0.362 27.828 1 95.44 114 GLN A CA 1
ATOM 963 C C . GLN A 1 114 ? 7.711 -1.024 27.906 1 95.44 114 GLN A C 1
ATOM 965 O O . GLN A 1 114 ? 7.836 -2.166 28.344 1 95.44 114 GLN A O 1
ATOM 970 N N . TYR A 1 115 ? 8.711 -0.307 27.438 1 95.88 115 TYR A N 1
ATOM 971 C CA . TYR A 1 115 ? 10.023 -0.928 27.328 1 95.88 115 TYR A CA 1
ATOM 972 C C . TYR A 1 115 ? 10.984 -0.391 28.375 1 95.88 115 TYR A C 1
ATOM 974 O O . TYR A 1 115 ? 11.922 -1.077 28.781 1 95.88 115 TYR A O 1
ATOM 982 N N . GLY A 1 116 ? 10.812 0.818 28.719 1 94.5 116 GLY A N 1
ATOM 983 C CA . GLY A 1 116 ? 11.672 1.493 29.688 1 94.5 116 GLY A CA 1
ATOM 984 C C . GLY A 1 116 ? 11.352 2.969 29.828 1 94.5 116 GLY A C 1
ATOM 985 O O . GLY A 1 116 ? 10.25 3.408 29.5 1 94.5 116 GLY A O 1
ATOM 986 N N . LYS A 1 117 ? 12.297 3.676 30.344 1 93.12 117 LYS A N 1
ATOM 987 C CA . LYS A 1 117 ? 12.102 5.105 30.578 1 93.12 117 LYS A CA 1
ATOM 988 C C . LYS A 1 117 ? 12.414 5.91 29.312 1 93.12 117 LYS A C 1
ATOM 990 O O . LYS A 1 117 ? 13.516 5.816 28.766 1 93.12 117 LYS A O 1
ATOM 995 N N . PRO A 1 118 ? 11.5 6.66 28.828 1 96.31 118 PRO A N 1
ATOM 996 C CA . PRO A 1 118 ? 11.797 7.535 27.703 1 96.31 118 PRO A CA 1
ATOM 997 C C . PRO A 1 118 ? 12.703 8.711 28.078 1 96.31 118 PRO A C 1
ATOM 999 O O . PRO A 1 118 ? 12.641 9.195 29.203 1 96.31 118 PRO A O 1
ATOM 1002 N N . GLN A 1 119 ? 13.508 9.109 27.094 1 94.69 119 GLN A N 1
ATOM 1003 C CA . GLN A 1 119 ? 14.258 10.336 27.344 1 94.69 119 GLN A CA 1
ATOM 1004 C C . GLN A 1 119 ? 13.32 11.539 27.453 1 94.69 119 GLN A C 1
ATOM 1006 O O . GLN A 1 119 ? 12.328 11.633 26.719 1 94.69 119 GLN A O 1
ATOM 1011 N N . ASN A 1 120 ? 13.594 12.398 28.328 1 95.44 120 ASN A N 1
ATOM 1012 C CA . ASN A 1 120 ? 12.805 13.609 28.531 1 95.44 120 ASN A CA 1
ATOM 1013 C C . ASN A 1 120 ? 13.391 14.797 27.766 1 95.44 120 ASN A C 1
ATOM 1015 O O . ASN A 1 120 ? 13.734 15.812 28.375 1 95.44 120 ASN A O 1
ATOM 1019 N N . VAL A 1 121 ? 13.445 14.719 26.484 1 97.62 121 VAL A N 1
ATOM 1020 C CA . VAL A 1 121 ? 14.023 15.719 25.578 1 97.62 121 VAL A CA 1
ATOM 1021 C C . VAL A 1 121 ? 13.117 15.898 24.359 1 97.62 121 VAL A C 1
ATOM 1023 O O . VAL A 1 121 ? 12.781 14.93 23.688 1 97.62 121 VAL A O 1
ATOM 1026 N N . GLY A 1 122 ? 12.594 17.109 24.172 1 97.62 122 GLY A N 1
ATOM 1027 C CA . GLY A 1 122 ? 11.922 17.406 22.906 1 97.62 122 GLY A CA 1
ATOM 1028 C C . GLY A 1 122 ? 12.867 17.469 21.734 1 97.62 122 GLY A C 1
ATOM 1029 O O . GLY A 1 122 ? 13.242 18.562 21.281 1 97.62 122 GLY A O 1
ATOM 1030 N N . TYR A 1 123 ? 13.273 16.297 21.25 1 96.94 123 TYR A N 1
ATOM 1031 C CA . TYR A 1 123 ? 14.312 16.188 20.234 1 96.94 123 TYR A CA 1
ATOM 1032 C C . TYR A 1 123 ? 13.75 16.516 18.844 1 96.94 123 TYR A C 1
ATOM 1034 O O . TYR A 1 123 ? 12.883 15.805 18.344 1 96.94 123 TYR A O 1
ATOM 1042 N N . LEU A 1 124 ? 14.156 17.609 18.219 1 96.56 124 LEU A N 1
ATOM 1043 C CA . LEU A 1 124 ? 13.719 18.109 16.922 1 96.56 124 LEU A CA 1
ATOM 1044 C C . LEU A 1 124 ? 14.914 18.516 16.062 1 96.56 124 LEU A C 1
ATOM 1046 O O . LEU A 1 124 ? 15.047 19.672 15.68 1 96.56 124 LEU A O 1
ATOM 1050 N N . PRO A 1 125 ? 15.656 17.531 15.648 1 94.94 125 PRO A N 1
ATOM 1051 C CA . PRO A 1 125 ? 16.953 17.844 15.055 1 94.94 125 PRO A CA 1
ATOM 1052 C C . PRO A 1 125 ? 16.859 18.297 13.602 1 94.94 125 PRO A C 1
ATOM 1054 O O . PRO A 1 125 ? 17.719 19.047 13.117 1 94.94 125 PRO A O 1
ATOM 1057 N N . ASP A 1 126 ? 15.805 17.812 12.875 1 94.25 126 ASP A N 1
ATOM 1058 C CA . ASP A 1 126 ? 15.82 18.031 11.43 1 94.25 126 ASP A CA 1
ATOM 1059 C C . ASP A 1 126 ? 14.453 18.484 10.922 1 94.25 126 ASP A C 1
ATOM 1061 O O . ASP A 1 126 ? 14.102 18.25 9.766 1 94.25 126 ASP A O 1
ATOM 1065 N N . THR A 1 127 ? 13.703 19.156 11.625 1 94.56 127 THR A N 1
ATOM 1066 C CA . THR A 1 127 ? 12.406 19.656 11.195 1 94.56 127 THR A CA 1
ATOM 1067 C C . THR A 1 127 ? 12.562 20.922 10.367 1 94.56 127 THR A C 1
ATOM 1069 O O . THR A 1 127 ? 13.383 21.781 10.688 1 94.56 127 THR A O 1
ATOM 1072 N N . PHE A 1 128 ? 11.758 21.125 9.305 1 96.25 128 PHE A N 1
ATOM 1073 C CA . PHE A 1 128 ? 11.875 22.25 8.391 1 96.25 128 PHE A CA 1
ATOM 1074 C C . PHE A 1 128 ? 11.172 23.484 8.961 1 96.25 128 PHE A C 1
ATOM 1076 O O . PHE A 1 128 ? 10.344 24.094 8.289 1 96.25 128 PHE A O 1
ATOM 1083 N N . GLY A 1 129 ? 11.555 23.844 10.156 1 96.31 129 GLY A N 1
ATOM 1084 C CA . GLY A 1 129 ? 10.93 24.922 10.914 1 96.31 129 GLY A CA 1
ATOM 1085 C C . GLY A 1 129 ? 10.031 24.422 12.031 1 96.31 129 GLY A C 1
ATOM 1086 O O . GLY A 1 129 ? 9.766 23.219 12.125 1 96.31 129 GLY A O 1
ATOM 1087 N N . HIS A 1 130 ? 9.617 25.375 12.883 1 98.12 130 HIS A N 1
ATOM 1088 C CA . HIS A 1 130 ? 8.867 24.953 14.062 1 98.12 130 HIS A CA 1
ATOM 1089 C C . HIS A 1 130 ? 7.664 25.859 14.305 1 98.12 130 HIS A C 1
ATOM 1091 O O . HIS A 1 130 ? 7.754 27.078 14.125 1 98.12 130 HIS A O 1
ATOM 1097 N N . VAL A 1 131 ? 6.586 25.281 14.688 1 98.31 131 VAL A N 1
ATOM 1098 C CA . VAL A 1 131 ? 5.355 26.016 14.953 1 98.31 131 VAL A CA 1
ATOM 1099 C C . VAL A 1 131 ? 5.473 26.766 16.281 1 98.31 131 VAL A C 1
ATOM 1101 O O . VAL A 1 131 ? 6.238 26.359 17.156 1 98.31 131 VAL A O 1
ATOM 1104 N N . SER A 1 132 ? 4.711 27.75 16.453 1 98.31 132 SER A N 1
ATOM 1105 C CA . SER A 1 132 ? 4.812 28.672 17.578 1 98.31 132 SER A CA 1
ATOM 1106 C C . SER A 1 132 ? 4.453 28 18.891 1 98.31 132 SER A C 1
ATOM 1108 O O . SER A 1 132 ? 4.953 28.391 19.953 1 98.31 132 SER A O 1
ATOM 1110 N N . GLN A 1 133 ? 3.646 26.953 18.875 1 98.5 133 GLN A N 1
ATOM 1111 C CA . GLN A 1 133 ? 3.074 26.391 20.094 1 98.5 133 GLN A CA 1
ATOM 1112 C C . GLN A 1 133 ? 3.9 25.203 20.594 1 98.5 133 GLN A C 1
ATOM 1114 O O . GLN A 1 133 ? 3.545 24.562 21.578 1 98.5 133 GLN A O 1
ATOM 1119 N N . MET A 1 134 ? 5.008 24.875 19.969 1 98.5 134 MET A N 1
ATOM 1120 C CA . MET A 1 134 ? 5.789 23.688 20.312 1 98.5 134 MET A CA 1
ATOM 1121 C C . MET A 1 134 ? 6.211 23.719 21.781 1 98.5 134 MET A C 1
ATOM 1123 O O . MET A 1 134 ? 6.145 22.703 22.469 1 98.5 134 MET A O 1
ATOM 1127 N N . PRO A 1 135 ? 6.641 24.922 22.406 1 98.62 135 PRO A N 1
ATOM 1128 C CA . PRO A 1 135 ? 6.977 24.922 23.828 1 98.62 135 PRO A CA 1
ATOM 1129 C C . PRO A 1 135 ? 5.809 24.484 24.719 1 98.62 135 PRO A C 1
ATOM 1131 O O . PRO A 1 135 ? 5.996 23.734 25.672 1 98.62 135 PRO A O 1
ATOM 1134 N N . GLN A 1 136 ? 4.594 24.969 24.391 1 98.62 136 GLN A N 1
ATOM 1135 C CA . GLN A 1 136 ? 3.416 24.578 25.156 1 98.62 136 GLN A CA 1
ATOM 1136 C C . GLN A 1 136 ? 3.123 23.078 25 1 98.62 136 GLN A C 1
ATOM 1138 O O . GLN A 1 136 ? 2.742 22.406 25.953 1 98.62 136 GLN A O 1
ATOM 1143 N N . LEU A 1 137 ? 3.236 22.562 23.766 1 98.56 137 LEU A N 1
ATOM 1144 C CA . LEU A 1 137 ? 2.996 21.141 23.484 1 98.56 137 LEU A CA 1
ATOM 1145 C C . LEU A 1 137 ? 3.938 20.266 24.297 1 98.56 137 LEU A C 1
ATOM 1147 O O . LEU A 1 137 ? 3.5 19.297 24.922 1 98.56 137 LEU A O 1
ATOM 1151 N N . LEU A 1 138 ? 5.223 20.609 24.297 1 98.5 138 LEU A N 1
ATOM 1152 C CA . LEU A 1 138 ? 6.207 19.828 25.031 1 98.5 138 LEU A CA 1
ATOM 1153 C C . LEU A 1 138 ? 5.969 19.922 26.531 1 98.5 138 LEU A C 1
ATOM 1155 O O . LEU A 1 138 ? 5.953 18.906 27.234 1 98.5 138 LEU A O 1
ATOM 1159 N N . LYS A 1 139 ? 5.734 21.125 27 1 97.88 139 LYS A N 1
ATOM 1160 C CA . LYS A 1 139 ? 5.504 21.344 28.422 1 97.88 139 LYS A CA 1
ATOM 1161 C C . LYS A 1 139 ? 4.27 20.594 28.906 1 97.88 139 LYS A C 1
ATOM 1163 O O . LYS A 1 139 ? 4.227 20.109 30.047 1 97.88 139 LYS A O 1
ATOM 1168 N N . GLY A 1 140 ? 3.289 20.484 28.016 1 97.62 140 GLY A N 1
ATOM 1169 C CA . GLY A 1 140 ? 2.078 19.75 28.344 1 97.62 140 GLY A CA 1
ATOM 1170 C C . GLY A 1 140 ? 2.338 18.297 28.656 1 97.62 140 GLY A C 1
ATOM 1171 O O . GLY A 1 140 ? 1.524 17.641 29.328 1 97.62 140 GLY A O 1
ATOM 1172 N N . PHE A 1 141 ? 3.457 17.75 28.266 1 98 141 PHE A N 1
ATOM 1173 C CA . PHE A 1 141 ? 3.863 16.391 28.562 1 98 141 PHE A CA 1
ATOM 1174 C C . PHE A 1 141 ? 4.98 16.359 29.594 1 98 141 PHE A C 1
ATOM 1176 O O . PHE A 1 141 ? 5.652 15.344 29.766 1 98 141 PHE A O 1
ATOM 1183 N N . ASN A 1 142 ? 5.254 17.469 30.188 1 96.94 142 ASN A N 1
ATOM 1184 C CA . ASN A 1 142 ? 6.281 17.656 31.203 1 96.94 142 ASN A CA 1
ATOM 1185 C C . ASN A 1 142 ? 7.684 17.578 30.609 1 96.94 142 ASN A C 1
ATOM 1187 O O . ASN A 1 142 ? 8.609 17.094 31.266 1 96.94 142 ASN A O 1
ATOM 1191 N N . ILE A 1 143 ? 7.828 17.953 29.391 1 97.81 143 ILE A N 1
ATOM 1192 C CA . ILE A 1 143 ? 9.125 18.125 28.734 1 97.81 143 ILE A CA 1
ATOM 1193 C C . ILE A 1 143 ? 9.477 19.609 28.656 1 97.81 143 ILE A C 1
ATOM 1195 O O . ILE A 1 143 ? 8.836 20.359 27.938 1 97.81 143 ILE A O 1
ATOM 1199 N N . ASN A 1 144 ? 10.5 20.016 29.328 1 97.5 144 ASN A N 1
ATOM 1200 C CA . ASN A 1 144 ? 10.766 21.438 29.5 1 97.5 144 ASN A CA 1
ATOM 1201 C C . ASN A 1 144 ? 12.016 21.859 28.734 1 97.5 144 ASN A C 1
ATOM 1203 O O . ASN A 1 144 ? 12.68 22.828 29.125 1 97.5 144 ASN A O 1
ATOM 1207 N N . ASN A 1 145 ? 12.375 21.156 27.781 1 97.81 145 ASN A N 1
ATOM 1208 C CA . ASN A 1 145 ? 13.539 21.453 26.953 1 97.81 145 ASN A CA 1
ATOM 1209 C C . ASN A 1 145 ? 13.352 20.969 25.516 1 97.81 145 ASN A C 1
ATOM 1211 O O . ASN A 1 145 ? 12.383 20.266 25.219 1 97.81 145 ASN A O 1
ATOM 1215 N N . THR A 1 146 ? 14.219 21.422 24.672 1 97.81 146 THR A N 1
ATOM 1216 C CA . THR A 1 146 ? 14.234 20.938 23.297 1 97.81 146 THR A CA 1
ATOM 1217 C C . THR A 1 146 ? 15.609 21.125 22.672 1 97.81 146 THR A C 1
ATOM 1219 O O . THR A 1 146 ? 16.438 21.875 23.188 1 97.81 146 THR A O 1
ATOM 1222 N N . ILE A 1 147 ? 15.953 20.281 21.719 1 97.75 147 ILE A N 1
ATOM 1223 C CA . ILE A 1 147 ? 17.141 20.406 20.875 1 97.75 147 ILE A CA 1
ATOM 1224 C C . ILE A 1 147 ? 16.719 20.594 19.422 1 97.75 147 ILE A C 1
ATOM 1226 O O . ILE A 1 147 ? 15.922 19.812 18.891 1 97.75 147 ILE A O 1
ATOM 1230 N N . LEU A 1 148 ? 17.172 21.656 18.766 1 97.38 148 LEU A N 1
ATOM 1231 C CA . LEU A 1 148 ? 16.766 21.906 17.375 1 97.38 148 LEU A CA 1
ATOM 1232 C C . LEU A 1 148 ? 17.922 22.484 16.578 1 97.38 148 LEU A C 1
ATOM 1234 O O . LEU A 1 148 ? 18.938 22.891 17.141 1 97.38 148 LEU A O 1
ATOM 1238 N N . TRP A 1 149 ? 17.766 22.5 15.227 1 96.94 149 TRP A N 1
ATOM 1239 C CA . TRP A 1 149 ? 18.812 22.938 14.312 1 96.94 149 TRP A CA 1
ATOM 1240 C C . TRP A 1 149 ? 18.297 24.031 13.383 1 96.94 149 TRP A C 1
ATOM 1242 O O . TRP A 1 149 ? 18.922 25.094 13.266 1 96.94 149 TRP A O 1
ATOM 1252 N N . ARG A 1 150 ? 17.156 23.891 12.82 1 96.5 150 ARG A N 1
ATOM 1253 C CA . ARG A 1 150 ? 16.672 24.75 11.758 1 96.5 150 ARG A CA 1
ATOM 1254 C C . ARG A 1 150 ? 15.711 25.812 12.297 1 96.5 150 ARG A C 1
ATOM 1256 O O . ARG A 1 150 ? 15.141 25.641 13.383 1 96.5 150 ARG A O 1
ATOM 1263 N N . GLY A 1 151 ? 15.562 26.922 11.461 1 96 151 GLY A N 1
ATOM 1264 C CA . GLY A 1 151 ? 14.469 27.859 11.672 1 96 151 GLY A CA 1
ATOM 1265 C C . GLY A 1 151 ? 14.875 29.078 12.477 1 96 151 GLY A C 1
ATOM 1266 O O . GLY A 1 151 ? 14.07 29.984 12.688 1 96 151 GLY A O 1
ATOM 1267 N N . ILE A 1 152 ? 16.219 29.094 12.891 1 94.88 152 ILE A N 1
ATOM 1268 C CA . ILE A 1 152 ? 16.656 30.203 13.734 1 94.88 152 ILE A CA 1
ATOM 1269 C C . ILE A 1 152 ? 18.156 30.422 13.539 1 94.88 152 ILE A C 1
ATOM 1271 O O . ILE A 1 152 ? 18.859 29.531 13.055 1 94.88 152 ILE A O 1
ATOM 1275 N N . LYS A 1 153 ? 18.562 31.641 13.789 1 92.38 153 LYS A N 1
ATOM 1276 C CA . LYS A 1 153 ? 19.984 31.984 13.859 1 92.38 153 LYS A CA 1
ATOM 1277 C C . LYS A 1 153 ? 20.312 32.719 15.156 1 92.38 153 LYS A C 1
ATOM 1279 O O . LYS A 1 153 ? 20.469 33.938 15.164 1 92.38 153 LYS A O 1
ATOM 1284 N N . PRO A 1 154 ? 20.516 31.969 16.203 1 92.06 154 PRO A N 1
ATOM 1285 C CA . PRO A 1 154 ? 20.859 32.625 17.469 1 92.06 154 PRO A CA 1
ATOM 1286 C C . PRO A 1 154 ? 22.344 32.875 17.609 1 92.06 154 PRO A C 1
ATOM 1288 O O . PRO A 1 154 ? 23.156 32.344 16.859 1 92.06 154 PRO A O 1
ATOM 1291 N N . GLU A 1 155 ? 22.656 33.719 18.562 1 92.62 155 GLU A N 1
ATOM 1292 C CA . GLU A 1 155 ? 24.047 34 18.844 1 92.62 155 GLU A CA 1
ATOM 1293 C C . GLU A 1 155 ? 24.625 33 19.844 1 92.62 155 GLU A C 1
ATOM 1295 O O . GLU A 1 155 ? 25.844 32.812 19.922 1 92.62 155 GLU A O 1
ATOM 1300 N N . GLN A 1 156 ? 23.734 32.375 20.5 1 94.62 156 GLN A N 1
ATOM 1301 C CA . GLN A 1 156 ? 24.125 31.422 21.516 1 94.62 156 GLN A CA 1
ATOM 1302 C C . GLN A 1 156 ? 23.422 30.094 21.312 1 94.62 156 GLN A C 1
ATOM 1304 O O . GLN A 1 156 ? 22.312 30.047 20.781 1 94.62 156 GLN A O 1
ATOM 1309 N N . SER A 1 157 ? 24.094 29.047 21.797 1 95.06 157 SER A N 1
ATOM 1310 C CA . SER A 1 157 ? 23.531 27.703 21.672 1 95.06 157 SER A CA 1
ATOM 1311 C C . SER A 1 157 ? 22.359 27.5 22.625 1 95.06 157 SER A C 1
ATOM 1313 O O . SER A 1 157 ? 21.469 26.703 22.344 1 95.06 157 SER A O 1
ATOM 1315 N N . GLU A 1 158 ? 22.359 28.172 23.75 1 96.5 158 GLU A N 1
ATOM 1316 C CA . GLU A 1 158 ? 21.281 28.031 24.719 1 96.5 158 GLU A CA 1
ATOM 1317 C C . GLU A 1 158 ? 20.391 29.266 24.75 1 96.5 158 GLU A C 1
ATOM 1319 O O . GLU A 1 158 ? 20.891 30.391 24.828 1 96.5 158 GLU A O 1
ATOM 1324 N N . PHE A 1 159 ? 19.125 29.062 24.656 1 96.81 159 PHE A N 1
ATOM 1325 C CA . PHE A 1 159 ? 18.172 30.156 24.766 1 96.81 159 PHE A CA 1
ATOM 1326 C C . PHE A 1 159 ? 16.812 29.656 25.266 1 96.81 159 PHE A C 1
ATOM 1328 O O . PHE A 1 159 ? 16.641 28.453 25.453 1 96.81 159 PHE A O 1
ATOM 1335 N N . LYS A 1 160 ? 15.914 30.547 25.562 1 97.31 160 LYS A N 1
ATOM 1336 C CA . LYS A 1 160 ? 14.539 30.203 25.922 1 97.31 160 LYS A CA 1
ATOM 1337 C C . LYS A 1 160 ? 13.594 30.375 24.734 1 97.31 160 LYS A C 1
ATOM 1339 O O . LYS A 1 160 ? 13.625 31.406 24.062 1 97.31 160 LYS A O 1
ATOM 1344 N N . TRP A 1 161 ? 12.922 29.375 24.391 1 98.31 161 TRP A N 1
ATOM 1345 C CA . TRP A 1 161 ? 11.859 29.438 23.406 1 98.31 161 TRP A CA 1
ATOM 1346 C C . TRP A 1 161 ? 10.5 29.625 24.078 1 98.31 161 TRP A C 1
ATOM 1348 O O . TRP A 1 161 ? 10.109 28.828 24.922 1 98.31 161 TRP A O 1
ATOM 1358 N N . LYS A 1 162 ? 9.836 30.672 23.734 1 98.44 162 LYS A N 1
ATOM 1359 C CA . LYS A 1 162 ? 8.578 31.047 24.375 1 98.44 162 LYS A CA 1
ATOM 1360 C C . LYS A 1 162 ? 7.41 30.938 23.406 1 98.44 162 LYS A C 1
ATOM 1362 O O . LYS A 1 162 ? 7.441 31.5 22.312 1 98.44 162 LYS A O 1
ATOM 1367 N N . ALA A 1 163 ? 6.383 30.188 23.797 1 98.38 163 ALA A N 1
ATOM 1368 C CA . ALA A 1 163 ? 5.141 30.094 23.031 1 98.38 163 ALA A CA 1
ATOM 1369 C C . ALA A 1 163 ? 4.254 31.312 23.266 1 98.38 163 ALA A C 1
ATOM 1371 O O . ALA A 1 163 ? 4.453 32.062 24.234 1 98.38 163 ALA A O 1
ATOM 1372 N N . PRO A 1 164 ? 3.279 31.438 22.422 1 97.88 164 PRO A N 1
ATOM 1373 C CA . PRO A 1 164 ? 2.418 32.625 22.562 1 97.88 164 PRO A CA 1
ATOM 1374 C C . PRO A 1 164 ? 1.636 32.625 23.859 1 97.88 164 PRO A C 1
ATOM 1376 O O . PRO A 1 164 ? 1.23 33.719 24.328 1 97.88 164 PRO A O 1
ATOM 1379 N N . ASP A 1 165 ? 1.399 31.531 24.5 1 97.75 165 ASP A N 1
ATOM 1380 C CA . ASP A 1 165 ? 0.663 31.484 25.75 1 97.75 165 ASP A CA 1
ATOM 1381 C C . ASP A 1 165 ? 1.564 31.859 26.938 1 97.75 165 ASP A C 1
ATOM 1383 O O . ASP A 1 165 ? 1.094 32 28.062 1 97.75 165 ASP A O 1
ATOM 1387 N N . GLY A 1 166 ? 2.846 31.906 26.672 1 97.56 166 GLY A N 1
ATOM 1388 C CA . GLY A 1 166 ? 3.791 32.25 27.719 1 97.56 166 GLY A CA 1
ATOM 1389 C C . GLY A 1 166 ? 4.652 31.078 28.156 1 97.56 166 GLY A C 1
ATOM 1390 O O . GLY A 1 166 ? 5.66 31.266 28.844 1 97.56 166 GLY A O 1
ATOM 1391 N N . SER A 1 167 ? 4.305 29.875 27.766 1 97.94 167 SER A N 1
ATOM 1392 C CA . SER A 1 167 ? 5.137 28.719 28.094 1 97.94 167 SER A CA 1
ATOM 1393 C C . SER A 1 167 ? 6.559 28.906 27.562 1 97.94 167 SER A C 1
ATOM 1395 O O . SER A 1 167 ? 6.762 29.281 26.422 1 97.94 167 SER A O 1
ATOM 1397 N N . GLU A 1 168 ? 7.508 28.641 28.422 1 97.38 168 GLU A N 1
ATOM 1398 C CA . GLU A 1 168 ? 8.922 28.781 28.078 1 97.38 168 GLU A CA 1
ATOM 1399 C C . GLU A 1 168 ? 9.688 27.484 28.359 1 97.38 168 GLU A C 1
ATOM 1401 O O . GLU A 1 168 ? 9.492 26.844 29.391 1 97.38 168 GLU A O 1
ATOM 1406 N N . ILE A 1 169 ? 10.547 27.125 27.422 1 97.69 169 ILE A N 1
ATOM 1407 C CA . ILE A 1 169 ? 11.359 25.922 27.609 1 97.69 169 ILE A CA 1
ATOM 1408 C C . ILE A 1 169 ? 12.82 26.234 27.266 1 97.69 169 ILE A C 1
ATOM 1410 O O . ILE A 1 169 ? 13.094 27.156 26.484 1 97.69 169 ILE A O 1
ATOM 1414 N N . LEU A 1 170 ? 13.75 25.531 27.906 1 97.56 170 LEU A N 1
ATOM 1415 C CA . LEU A 1 170 ? 15.164 25.609 27.562 1 97.56 170 LEU A CA 1
ATOM 1416 C C . LEU A 1 170 ? 15.422 25 26.188 1 97.56 170 LEU A C 1
ATOM 1418 O O . LEU A 1 170 ? 15 23.875 25.922 1 97.56 170 LEU A O 1
ATOM 1422 N N . THR A 1 171 ? 16.078 25.734 25.328 1 97.75 171 THR A N 1
ATOM 1423 C CA . THR A 1 171 ? 16.328 25.266 23.969 1 97.75 171 THR A CA 1
ATOM 1424 C C . THR A 1 171 ? 17.828 25.188 23.688 1 97.75 171 THR A C 1
ATOM 1426 O O . THR A 1 171 ? 18.562 26.141 23.969 1 97.75 171 THR A O 1
ATOM 1429 N N . VAL A 1 172 ? 18.234 24.094 23.219 1 97.62 172 VAL A N 1
ATOM 1430 C CA . VAL A 1 172 ? 19.609 23.891 22.766 1 97.62 172 VAL A CA 1
ATOM 1431 C C . VAL A 1 172 ? 19.672 23.953 21.25 1 97.62 172 VAL A C 1
ATOM 1433 O O . VAL A 1 172 ? 19.047 23.125 20.562 1 97.62 172 VAL A O 1
ATOM 1436 N N . PHE A 1 173 ? 20.359 24.891 20.734 1 97.56 173 PHE A N 1
ATOM 1437 C CA . PHE A 1 173 ? 20.609 25.062 19.297 1 97.56 173 PHE A CA 1
ATOM 1438 C C . PHE A 1 173 ? 21.859 24.297 18.875 1 97.56 173 PHE A C 1
ATOM 1440 O O . PHE A 1 173 ? 22.875 24.344 19.578 1 97.56 173 PHE A O 1
ATOM 1447 N N . LEU A 1 174 ? 21.797 23.594 17.75 1 97.62 174 LEU A N 1
ATOM 1448 C CA . LEU A 1 174 ? 22.922 22.875 17.172 1 97.62 174 LEU A CA 1
ATOM 1449 C C . LEU A 1 174 ? 23.594 23.703 16.078 1 97.62 174 LEU A C 1
ATOM 1451 O O . LEU A 1 174 ? 23.203 23.594 14.906 1 97.62 174 LEU A O 1
ATOM 1455 N N . PRO A 1 175 ? 24.641 24.359 16.391 1 96.31 175 PRO A N 1
ATOM 1456 C CA . PRO A 1 175 ? 25.25 25.25 15.406 1 96.31 175 PRO A CA 1
ATOM 1457 C C . PRO A 1 175 ? 25.719 24.516 14.156 1 96.31 175 PRO A C 1
ATOM 1459 O O . PRO A 1 175 ? 25.703 25.078 13.055 1 96.31 175 PRO A O 1
ATOM 1462 N N . GLU A 1 176 ? 26.156 23.266 14.367 1 95.88 176 GLU A N 1
ATOM 1463 C CA . GLU A 1 176 ? 26.672 22.5 13.242 1 95.88 176 GLU A CA 1
ATOM 1464 C C . GLU A 1 176 ? 25.719 21.375 12.844 1 95.88 176 GLU A C 1
ATOM 1466 O O . GLU A 1 176 ? 26.094 20.469 12.094 1 95.88 176 GLU A O 1
ATOM 1471 N N . GLY A 1 177 ? 24.562 21.391 13.336 1 95.69 177 GLY A N 1
ATOM 1472 C CA . GLY A 1 177 ? 23.547 20.406 13 1 95.69 177 GLY A CA 1
ATOM 1473 C C . GLY A 1 177 ? 23.75 19.078 13.688 1 95.69 177 GLY A C 1
ATOM 1474 O O . GLY A 1 177 ? 24.641 18.938 14.531 1 95.69 177 GLY A O 1
ATOM 1475 N N . TYR A 1 178 ? 22.906 18.125 13.422 1 95.75 178 TYR A N 1
ATOM 1476 C CA . TYR A 1 178 ? 22.875 16.828 14.094 1 95.75 178 TYR A CA 1
ATOM 1477 C C . TYR A 1 178 ? 23.766 15.812 13.367 1 95.75 178 TYR A C 1
ATOM 1479 O O . TYR A 1 178 ? 24.109 14.773 13.93 1 95.75 178 TYR A O 1
ATOM 1487 N N . TYR A 1 179 ? 24.078 16 12.086 1 94.5 179 TYR A N 1
ATOM 1488 C CA . TYR A 1 179 ? 24.828 15.078 11.242 1 94.5 179 TYR A CA 1
ATOM 1489 C C . TYR A 1 179 ? 26.328 15.266 11.414 1 94.5 179 TYR A C 1
ATOM 1491 O O . TYR A 1 179 ? 26.969 15.953 10.617 1 94.5 179 TYR A O 1
ATOM 1499 N N . GLN A 1 180 ? 26.906 14.633 12.453 1 95.56 180 GLN A N 1
ATOM 1500 C CA . GLN A 1 180 ? 28.312 14.812 12.805 1 95.56 180 GLN A CA 1
ATOM 1501 C C . GLN A 1 180 ? 28.984 13.469 13.055 1 95.56 180 GLN A C 1
ATOM 1503 O O . GLN A 1 180 ? 29.312 13.141 14.195 1 95.56 180 GLN A O 1
ATOM 1508 N N . PRO A 1 181 ? 29.266 12.734 11.984 1 94.12 181 PRO A N 1
ATOM 1509 C CA . PRO A 1 181 ? 29.938 11.445 12.188 1 94.12 181 PRO A CA 1
ATOM 1510 C C . PRO A 1 181 ? 31.453 11.578 12.352 1 94.12 181 PRO A C 1
ATOM 1512 O O . PRO A 1 181 ? 32.219 10.852 11.711 1 94.12 181 PRO A O 1
ATOM 1515 N N . LEU A 1 182 ? 31.891 12.352 13.258 1 95.19 182 LEU A N 1
ATOM 1516 C CA . LEU A 1 182 ? 33.281 12.758 13.367 1 95.19 182 LEU A CA 1
ATOM 1517 C C . LEU A 1 182 ? 34.156 11.602 13.875 1 95.19 182 LEU A C 1
ATOM 1519 O O . LEU A 1 182 ? 35.25 11.398 13.391 1 95.19 182 LEU A O 1
ATOM 1523 N N . LEU A 1 183 ? 33.656 10.891 14.82 1 94.44 183 LEU A N 1
ATOM 1524 C CA . LEU A 1 183 ? 34.438 9.805 15.414 1 94.44 183 LEU A CA 1
ATOM 1525 C C . LEU A 1 183 ? 34.406 8.57 14.523 1 94.44 183 LEU A C 1
ATOM 1527 O O . LEU A 1 183 ? 35.156 7.617 14.766 1 94.44 183 LEU A O 1
ATOM 1531 N N . ASN A 1 184 ? 33.594 8.539 13.469 1 89.5 184 ASN A N 1
ATOM 1532 C CA . ASN A 1 184 ? 33.594 7.465 12.477 1 89.5 184 ASN A CA 1
ATOM 1533 C C . ASN A 1 184 ? 34.75 7.621 11.492 1 89.5 184 ASN A C 1
ATOM 1535 O O . ASN A 1 184 ? 35.094 6.676 10.773 1 89.5 184 ASN A O 1
ATOM 1539 N N . GLU A 1 185 ? 35.375 8.828 11.531 1 89.88 185 GLU A N 1
ATOM 1540 C CA . GLU A 1 185 ? 36.375 9.148 10.516 1 89.88 185 GLU A CA 1
ATOM 1541 C C . GLU A 1 185 ? 37.781 8.797 10.992 1 89.88 185 GLU A C 1
ATOM 1543 O O . GLU A 1 185 ? 38.031 8.727 12.195 1 89.88 185 GLU A O 1
ATOM 1548 N N . ASP A 1 186 ? 38.656 8.695 10.023 1 88.56 186 ASP A N 1
ATOM 1549 C CA . ASP A 1 186 ? 40.031 8.375 10.352 1 88.56 186 ASP A CA 1
ATOM 1550 C C . ASP A 1 186 ? 40.75 9.586 10.953 1 88.56 186 ASP A C 1
ATOM 1552 O O . ASP A 1 186 ? 41.562 9.438 11.875 1 88.56 186 ASP A O 1
ATOM 1556 N N . ASP A 1 187 ? 40.469 10.727 10.461 1 94.12 187 ASP A N 1
ATOM 1557 C CA . ASP A 1 187 ? 41.125 11.953 10.953 1 94.12 187 ASP A CA 1
ATOM 1558 C C . ASP A 1 187 ? 40.25 12.609 12.039 1 94.12 187 ASP A C 1
ATOM 1560 O O . ASP A 1 187 ? 40.062 13.828 12.031 1 94.12 187 ASP A O 1
ATOM 1564 N N . TYR A 1 188 ? 39.75 11.828 12.992 1 94.75 188 TYR A N 1
ATOM 1565 C CA . TYR A 1 188 ? 38.781 12.273 14 1 94.75 188 TYR A CA 1
ATOM 1566 C C . TYR A 1 188 ? 39.406 13.328 14.906 1 94.75 188 TYR A C 1
ATOM 1568 O O . TYR A 1 188 ? 38.688 14.219 15.398 1 94.75 188 TYR A O 1
ATOM 1576 N N . ILE A 1 189 ? 40.75 13.344 15.188 1 96.81 189 ILE A N 1
ATOM 1577 C CA . ILE A 1 189 ? 41.375 14.305 16.094 1 96.81 189 ILE A CA 1
ATOM 1578 C C . ILE A 1 189 ? 41.281 15.703 15.492 1 96.81 189 ILE A C 1
ATOM 1580 O O . ILE A 1 189 ? 40.844 16.641 16.156 1 96.81 189 ILE A O 1
ATOM 1584 N N . SER A 1 190 ? 41.719 15.773 14.234 1 97 190 SER A N 1
ATOM 1585 C CA . SER A 1 190 ? 41.656 17.078 13.562 1 97 190 SER A CA 1
ATOM 1586 C C . SER A 1 190 ? 40.25 17.562 13.398 1 97 190 SER A C 1
ATOM 1588 O O . SER A 1 190 ? 39.969 18.75 13.609 1 97 190 SER A O 1
ATOM 1590 N N . LYS A 1 191 ? 39.375 16.703 13.039 1 96.5 191 LYS A N 1
ATOM 1591 C CA . LYS A 1 191 ? 37.969 17.062 12.828 1 96.5 191 LYS A CA 1
ATOM 1592 C C . LYS A 1 191 ? 37.312 17.516 14.133 1 96.5 191 LYS A C 1
ATOM 1594 O O . LYS A 1 191 ? 36.5 18.438 14.141 1 96.5 191 LYS A O 1
ATOM 1599 N N . MET A 1 192 ? 37.688 16.828 15.203 1 97 192 MET A N 1
ATOM 1600 C CA . MET A 1 192 ? 37.125 17.172 16.516 1 97 192 MET A CA 1
ATOM 1601 C C . MET A 1 192 ? 37.656 18.531 16.984 1 97 192 MET A C 1
ATOM 1603 O O . MET A 1 192 ? 36.906 19.312 17.594 1 97 192 MET A O 1
ATOM 1607 N N . LYS A 1 193 ? 38.875 18.734 16.75 1 96.56 193 LYS A N 1
ATOM 1608 C CA . LYS A 1 193 ? 39.438 20.031 17.109 1 96.56 193 LYS A CA 1
ATOM 1609 C C . LYS A 1 193 ? 38.719 21.172 16.375 1 96.56 193 LYS A C 1
ATOM 1611 O O . LYS A 1 193 ? 38.344 22.172 16.984 1 96.56 193 LYS A O 1
ATOM 1616 N N . ASP A 1 194 ? 38.562 20.953 15.102 1 97 194 ASP A N 1
ATOM 1617 C CA . ASP A 1 194 ? 37.875 21.938 14.281 1 97 194 ASP A CA 1
ATOM 1618 C C . ASP A 1 194 ? 36.438 22.141 14.773 1 97 194 ASP A C 1
ATOM 1620 O O . ASP A 1 194 ? 35.938 23.281 14.836 1 97 194 ASP A O 1
ATOM 1624 N N . TYR A 1 195 ? 35.781 21.078 15.07 1 97.06 195 TYR A N 1
ATOM 1625 C CA . TYR A 1 195 ? 34.375 21.125 15.523 1 97.06 195 TYR A CA 1
ATOM 1626 C C . TYR A 1 195 ? 34.25 21.906 16.828 1 97.06 195 TYR A C 1
ATOM 1628 O O . TYR A 1 195 ? 33.406 22.781 16.953 1 97.06 195 TYR A O 1
ATOM 1636 N N . VAL A 1 196 ? 35.094 21.656 17.797 1 96.81 196 VAL A N 1
ATOM 1637 C CA . VAL A 1 196 ? 35.062 22.312 19.094 1 96.81 196 VAL A CA 1
ATOM 1638 C C . VAL A 1 196 ? 35.281 23.812 18.922 1 96.81 196 VAL A C 1
ATOM 1640 O O . VAL A 1 196 ? 34.625 24.625 19.562 1 96.81 196 VAL A O 1
ATOM 1643 N N . GLU A 1 197 ? 36.219 24.125 18.016 1 95.88 197 GLU A N 1
ATOM 1644 C CA . GLU A 1 197 ? 36.5 25.531 17.781 1 95.88 197 GLU A CA 1
ATOM 1645 C C . GLU A 1 197 ? 35.312 26.25 17.172 1 95.88 197 GLU A C 1
ATOM 1647 O O . GLU A 1 197 ? 35.094 27.438 17.438 1 95.88 197 GLU A O 1
ATOM 1652 N N . LYS A 1 198 ? 34.562 25.547 16.391 1 95.81 198 LYS A N 1
ATOM 1653 C CA . LYS A 1 198 ? 33.406 26.141 15.703 1 95.81 198 LYS A CA 1
ATOM 1654 C C . LYS A 1 198 ? 32.25 26.359 16.672 1 95.81 198 LYS A C 1
ATOM 1656 O O . LYS A 1 198 ? 31.484 27.312 16.531 1 95.81 198 LYS A O 1
ATOM 1661 N N . ILE A 1 199 ? 32.094 25.484 17.719 1 96.81 199 ILE A N 1
ATOM 1662 C CA . ILE A 1 199 ? 30.859 25.547 18.516 1 96.81 199 ILE A CA 1
ATOM 1663 C C . ILE A 1 199 ? 31.125 26.297 19.812 1 96.81 199 ILE A C 1
ATOM 1665 O O . ILE A 1 199 ? 30.203 26.797 20.453 1 96.81 199 ILE A O 1
ATOM 1669 N N . LYS A 1 200 ? 32.344 26.469 20.266 1 95.44 200 LYS A N 1
ATOM 1670 C CA . LYS A 1 200 ? 32.719 27.125 21.5 1 95.44 200 LYS A CA 1
ATOM 1671 C C . LYS A 1 200 ? 32.156 28.547 21.562 1 95.44 200 LYS A C 1
ATOM 1673 O O . LYS A 1 200 ? 31.656 28.984 22.594 1 95.44 200 LYS A O 1
ATOM 1678 N N . PRO A 1 201 ? 32.219 29.25 20.438 1 94.94 201 PRO A N 1
ATOM 1679 C CA . PRO A 1 201 ? 31.75 30.625 20.484 1 94.94 201 PRO A CA 1
ATOM 1680 C C . PRO A 1 201 ? 30.25 30.734 20.797 1 94.94 201 PRO A C 1
ATOM 1682 O O . PRO A 1 201 ? 29.781 31.781 21.25 1 94.94 201 PRO A O 1
ATOM 1685 N N . TYR A 1 202 ? 29.484 29.734 20.516 1 95.56 202 TYR A N 1
ATOM 1686 C CA . TYR A 1 202 ? 28.031 29.734 20.75 1 95.56 202 TYR A CA 1
ATOM 1687 C C . TYR A 1 202 ? 27.719 29.375 22.188 1 95.56 202 TYR A C 1
ATOM 1689 O O . TYR A 1 202 ? 26.594 29.625 22.656 1 95.56 202 TYR A O 1
ATOM 1697 N N . ALA A 1 203 ? 28.625 28.781 22.922 1 93.62 203 ALA A N 1
ATOM 1698 C CA . ALA A 1 203 ? 28.344 28.219 24.234 1 93.62 203 ALA A CA 1
ATOM 1699 C C . ALA A 1 203 ? 28.25 29.297 25.297 1 93.62 203 ALA A C 1
ATOM 1701 O O . ALA A 1 203 ? 29.094 30.203 25.328 1 93.62 203 ALA A O 1
ATOM 1702 N N . THR A 1 204 ? 27.234 29.156 26.172 1 91.81 204 THR A N 1
ATOM 1703 C CA . THR A 1 204 ? 27.094 30.078 27.297 1 91.81 204 THR A CA 1
ATOM 1704 C C . THR A 1 204 ? 27.656 29.469 28.578 1 91.81 204 THR A C 1
ATOM 1706 O O . THR A 1 204 ? 27.859 30.172 29.562 1 91.81 204 THR A O 1
ATOM 1709 N N . THR A 1 205 ? 27.938 28.172 28.531 1 93.69 205 THR A N 1
ATOM 1710 C CA . THR A 1 205 ? 28.5 27.422 29.656 1 93.69 205 THR A CA 1
ATOM 1711 C C . THR A 1 205 ? 29.797 26.734 29.25 1 93.69 205 THR A C 1
ATOM 1713 O O . THR A 1 205 ? 30.328 26.984 28.156 1 93.69 205 THR A O 1
ATOM 1716 N N . ASP A 1 206 ? 30.312 25.922 30.203 1 95 206 ASP A N 1
ATOM 1717 C CA . ASP A 1 206 ? 31.531 25.156 29.922 1 95 206 ASP A CA 1
ATOM 1718 C C . ASP A 1 206 ? 31.203 23.797 29.312 1 95 206 ASP A C 1
ATOM 1720 O O . ASP A 1 206 ? 32.062 22.922 29.25 1 95 206 ASP A O 1
ATOM 1724 N N . ALA A 1 207 ? 29.906 23.656 28.953 1 96.25 207 ALA A N 1
ATOM 1725 C CA . ALA A 1 207 ? 29.484 22.375 28.359 1 96.25 207 ALA A CA 1
ATOM 1726 C C . ALA A 1 207 ? 29.312 22.5 26.859 1 96.25 207 ALA A C 1
ATOM 1728 O O . ALA A 1 207 ? 28.75 23.5 26.375 1 96.25 207 ALA A O 1
ATOM 1729 N N . LEU A 1 208 ? 29.875 21.562 26.125 1 97.38 208 LEU A N 1
ATOM 1730 C CA . LEU A 1 208 ? 29.703 21.438 24.672 1 97.38 208 LEU A CA 1
ATOM 1731 C C . LEU A 1 208 ? 29.016 20.125 24.328 1 97.38 208 LEU A C 1
ATOM 1733 O O . LEU A 1 208 ? 29.031 19.172 25.109 1 97.38 208 LEU A O 1
ATOM 1737 N N . LEU A 1 209 ? 28.312 20.125 23.172 1 97.94 209 LEU A N 1
ATOM 1738 C CA . LEU A 1 209 ? 27.562 18.938 22.766 1 97.94 209 LEU A CA 1
ATOM 1739 C C . LEU A 1 209 ? 28 18.484 21.375 1 97.94 209 LEU A C 1
ATOM 1741 O O . LEU A 1 209 ? 28.047 19.281 20.438 1 97.94 209 LEU A O 1
ATOM 1745 N N . LEU A 1 210 ? 28.375 17.234 21.25 1 97.75 210 LEU A N 1
ATOM 1746 C CA . LEU A 1 210 ? 28.578 16.578 19.969 1 97.75 210 LEU A CA 1
ATOM 1747 C C . LEU A 1 210 ? 27.516 15.508 19.75 1 97.75 210 LEU A C 1
ATOM 1749 O O . LEU A 1 210 ? 27.406 14.562 20.531 1 97.75 210 LEU A O 1
ATOM 1753 N N . THR A 1 211 ? 26.75 15.625 18.688 1 96.94 211 THR A N 1
ATOM 1754 C CA . THR A 1 211 ? 25.828 14.578 18.234 1 96.94 211 THR A CA 1
ATOM 1755 C C . THR A 1 211 ? 26.516 13.617 17.281 1 96.94 211 THR A C 1
ATOM 1757 O O . THR A 1 211 ? 26.344 13.703 16.062 1 96.94 211 THR A O 1
ATOM 1760 N N . ASN A 1 212 ? 27.312 12.734 17.812 1 96.56 212 ASN A N 1
ATOM 1761 C CA . ASN A 1 212 ? 28.094 11.852 16.953 1 96.56 212 ASN A CA 1
ATOM 1762 C C . ASN A 1 212 ? 27.203 10.852 16.219 1 96.56 212 ASN A C 1
ATOM 1764 O O . ASN A 1 212 ? 26.703 9.898 16.812 1 96.56 212 ASN A O 1
ATOM 1768 N N . GLY A 1 213 ? 26.984 10.977 14.969 1 94.81 213 GLY A N 1
ATOM 1769 C CA . GLY A 1 213 ? 26.141 10.164 14.109 1 94.81 213 GLY A CA 1
ATOM 1770 C C . GLY A 1 213 ? 25.578 10.93 12.938 1 94.81 213 GLY A C 1
ATOM 1771 O O . GLY A 1 213 ? 26.078 11.992 12.57 1 94.81 213 GLY A O 1
ATOM 1772 N N . GLY A 1 214 ? 24.641 10.422 12.305 1 94.06 214 GLY A N 1
ATOM 1773 C CA . GLY A 1 214 ? 24.016 11.039 11.141 1 94.06 214 GLY A CA 1
ATOM 1774 C C . GLY A 1 214 ? 22.891 10.211 10.562 1 94.06 214 GLY A C 1
ATOM 1775 O O . GLY A 1 214 ? 22.406 9.266 11.203 1 94.06 214 GLY A O 1
ATOM 1776 N N . ASP A 1 215 ? 22.469 10.609 9.383 1 94.25 215 ASP A N 1
ATOM 1777 C CA . ASP A 1 215 ? 21.359 9.93 8.719 1 94.25 215 ASP A CA 1
ATOM 1778 C C . ASP A 1 215 ? 21.703 8.477 8.398 1 94.25 215 ASP A C 1
ATOM 1780 O O . ASP A 1 215 ? 22.609 8.211 7.594 1 94.25 215 ASP A O 1
ATOM 1784 N N . HIS A 1 216 ? 21 7.586 9.039 1 95.06 216 HIS A N 1
ATOM 1785 C CA . HIS A 1 216 ? 21.047 6.16 8.734 1 95.06 216 HIS A CA 1
ATOM 1786 C C . HIS A 1 216 ? 22.453 5.594 8.93 1 95.06 216 HIS A C 1
ATOM 1788 O O . HIS A 1 216 ? 22.891 4.727 8.172 1 95.06 216 HIS A O 1
ATOM 1794 N N . LEU A 1 217 ? 23.172 6.125 9.82 1 94.94 217 LEU A N 1
ATOM 1795 C CA . LEU A 1 217 ? 24.547 5.684 10.023 1 94.94 217 LEU A CA 1
ATOM 1796 C C . LEU A 1 217 ? 24.656 4.801 11.266 1 94.94 217 LEU A C 1
ATOM 1798 O O . LEU A 1 217 ? 24 5.059 12.273 1 94.94 217 LEU A O 1
ATOM 1802 N N . MET A 1 218 ? 25.438 3.809 11.125 1 93.5 218 MET A N 1
ATOM 1803 C CA . MET A 1 218 ? 25.844 2.994 12.266 1 93.5 218 MET A CA 1
ATOM 1804 C C . MET A 1 218 ? 27.141 3.508 12.867 1 93.5 218 MET A C 1
ATOM 1806 O O . MET A 1 218 ? 27.938 4.145 12.18 1 93.5 218 MET A O 1
ATOM 1810 N N . PRO A 1 219 ? 27.375 3.271 14.141 1 91.38 219 PRO A N 1
ATOM 1811 C CA . PRO A 1 219 ? 28.609 3.744 14.781 1 91.38 219 PRO A CA 1
ATOM 1812 C C . PRO A 1 219 ? 29.828 2.891 14.414 1 91.38 219 PRO A C 1
ATOM 1814 O O . PRO A 1 219 ? 29.688 1.693 14.156 1 91.38 219 PRO A O 1
ATOM 1817 N N . VAL A 1 220 ? 30.922 3.592 14.336 1 87.38 220 VAL A N 1
ATOM 1818 C CA . VAL A 1 220 ? 32.188 2.85 14.445 1 87.38 220 VAL A CA 1
ATOM 1819 C C . VAL A 1 220 ? 32.5 2.572 15.914 1 87.38 220 VAL A C 1
ATOM 1821 O O . VAL A 1 220 ? 32.406 3.471 16.75 1 87.38 220 VAL A O 1
ATOM 1824 N N . PHE A 1 221 ? 32.719 1.362 16.266 1 82.75 221 PHE A N 1
ATOM 1825 C CA . PHE A 1 221 ? 32.844 1.095 17.703 1 82.75 221 PHE A CA 1
ATOM 1826 C C . PHE A 1 221 ? 34.219 0.569 18.031 1 82.75 221 PHE A C 1
ATOM 1828 O O . PHE A 1 221 ? 34.656 0.623 19.188 1 82.75 221 PHE A O 1
ATOM 1835 N N . HIS A 1 222 ? 34.938 0.132 17 1 85.62 222 HIS A N 1
ATOM 1836 C CA . HIS A 1 222 ? 36.25 -0.463 17.312 1 85.62 222 HIS A CA 1
ATOM 1837 C C . HIS A 1 222 ? 37.188 0.578 17.875 1 85.62 222 HIS A C 1
ATOM 1839 O O . HIS A 1 222 ? 37.438 1.613 17.25 1 85.62 222 HIS A O 1
ATOM 1845 N N . HIS A 1 223 ? 37.656 0.366 19.078 1 91.31 223 HIS A N 1
ATOM 1846 C CA . HIS A 1 223 ? 38.656 1.182 19.75 1 91.31 223 HIS A CA 1
ATOM 1847 C C . HIS A 1 223 ? 38.094 2.559 20.094 1 91.31 223 HIS A C 1
ATOM 1849 O O . HIS A 1 223 ? 38.812 3.551 20.078 1 91.31 223 HIS A O 1
ATOM 1855 N N . MET A 1 224 ? 36.812 2.627 20.344 1 94.81 224 MET A N 1
ATOM 1856 C CA . MET A 1 224 ? 36.188 3.922 20.594 1 94.81 224 MET A CA 1
ATOM 1857 C C . MET A 1 224 ? 36.688 4.523 21.891 1 94.81 224 MET A C 1
ATOM 1859 O O . MET A 1 224 ? 36.938 5.73 21.984 1 94.81 224 MET A O 1
ATOM 1863 N N . LYS A 1 225 ? 36.875 3.756 22.938 1 95.31 225 LYS A N 1
ATOM 1864 C CA . LYS A 1 225 ? 37.438 4.242 24.203 1 95.31 225 LYS A CA 1
ATOM 1865 C C . LYS A 1 225 ? 38.844 4.82 24 1 95.31 225 LYS A C 1
ATOM 1867 O O . LYS A 1 225 ? 39.156 5.871 24.562 1 95.31 225 LYS A O 1
ATOM 1872 N N . GLU A 1 226 ? 39.531 4.082 23.219 1 95.69 226 GLU A N 1
ATOM 1873 C CA . GLU A 1 226 ? 40.906 4.543 22.906 1 95.69 226 GLU A CA 1
ATOM 1874 C C . GLU A 1 226 ? 40.875 5.859 22.141 1 95.69 226 GLU A C 1
ATOM 1876 O O . GLU A 1 226 ? 41.656 6.762 22.406 1 95.69 226 GLU A O 1
ATOM 1881 N N . ARG A 1 227 ? 40 5.949 21.203 1 95.38 227 ARG A N 1
ATOM 1882 C CA . ARG A 1 227 ? 39.844 7.18 20.438 1 95.38 227 ARG A CA 1
ATOM 1883 C C . ARG A 1 227 ? 39.5 8.359 21.359 1 95.38 227 ARG A C 1
ATOM 1885 O O . ARG A 1 227 ? 40.062 9.445 21.188 1 95.38 227 ARG A O 1
ATOM 1892 N N . ILE A 1 228 ? 38.625 8.203 22.328 1 96.62 228 ILE A N 1
ATOM 1893 C CA . ILE A 1 228 ? 38.219 9.266 23.219 1 96.62 228 ILE A CA 1
ATOM 1894 C C . ILE A 1 228 ? 39.375 9.641 24.156 1 96.62 228 ILE A C 1
ATOM 1896 O O . ILE A 1 228 ? 39.562 10.82 24.469 1 96.62 228 ILE A O 1
ATOM 1900 N N . GLU A 1 229 ? 40.188 8.648 24.562 1 96.62 229 GLU A N 1
ATOM 1901 C CA . GLU A 1 229 ? 41.375 8.914 25.375 1 96.62 229 GLU A CA 1
ATOM 1902 C C . GLU A 1 229 ? 42.375 9.75 24.594 1 96.62 229 GLU A C 1
ATOM 1904 O O . GLU A 1 229 ? 42.969 10.68 25.141 1 96.62 229 GLU A O 1
ATOM 1909 N N . GLU A 1 230 ? 42.5 9.375 23.391 1 97 230 GLU A N 1
ATOM 1910 C CA . GLU A 1 230 ? 43.406 10.117 22.531 1 97 230 GLU A CA 1
ATOM 1911 C C . GLU A 1 230 ? 42.969 11.57 22.375 1 97 230 GLU A C 1
ATOM 1913 O O . GLU A 1 230 ? 43.781 12.477 22.328 1 97 230 GLU A O 1
ATOM 1918 N N . LEU A 1 231 ? 41.719 11.805 22.219 1 97.56 231 LEU A N 1
ATOM 1919 C CA . LEU A 1 231 ? 41.188 13.164 22.125 1 97.56 231 LEU A CA 1
ATOM 1920 C C . LEU A 1 231 ? 41.531 13.961 23.391 1 97.56 231 LEU A C 1
ATOM 1922 O O . LEU A 1 231 ? 41.938 15.125 23.297 1 97.56 231 LEU A O 1
ATOM 1926 N N . ASN A 1 232 ? 41.406 13.336 24.578 1 97.38 232 ASN A N 1
ATOM 1927 C CA . ASN A 1 232 ? 41.656 14 25.844 1 97.38 232 ASN A CA 1
ATOM 1928 C C . ASN A 1 232 ? 43.125 14.367 26.016 1 97.38 232 ASN A C 1
ATOM 1930 O O . ASN A 1 232 ? 43.438 15.352 26.688 1 97.38 232 ASN A O 1
ATOM 1934 N N . GLU A 1 233 ? 43.938 13.656 25.297 1 97 233 GLU A N 1
ATOM 1935 C CA . GLU A 1 233 ? 45.344 13.945 25.328 1 97 233 GLU A CA 1
ATOM 1936 C C . GLU A 1 233 ? 45.719 15.016 24.297 1 97 233 GLU A C 1
ATOM 1938 O O . GLU A 1 233 ? 46.594 15.859 24.562 1 97 233 GLU A O 1
ATOM 1943 N N . ALA A 1 234 ? 45.062 14.953 23.234 1 96.75 234 ALA A N 1
ATOM 1944 C CA . ALA A 1 234 ? 45.5 15.742 22.078 1 96.75 234 ALA A CA 1
ATOM 1945 C C . ALA A 1 234 ? 44.906 17.141 22.141 1 96.75 234 ALA A C 1
ATOM 1947 O O . ALA A 1 234 ? 45.5 18.094 21.609 1 96.75 234 ALA A O 1
ATOM 1948 N N . ILE A 1 235 ? 43.75 17.297 22.656 1 95.94 235 ILE A N 1
ATOM 1949 C CA . ILE A 1 235 ? 43.062 18.578 22.641 1 95.94 235 ILE A CA 1
ATOM 1950 C C . ILE A 1 235 ? 43.062 19.188 24.047 1 95.94 235 ILE A C 1
ATOM 1952 O O . ILE A 1 235 ? 42.344 18.703 24.938 1 95.94 235 ILE A O 1
ATOM 1956 N N . GLU A 1 236 ? 43.719 20.266 24.141 1 92.06 236 GLU A N 1
ATOM 1957 C CA . GLU A 1 236 ? 43.875 20.891 25.438 1 92.06 236 GLU A CA 1
ATOM 1958 C C . GLU A 1 236 ? 42.625 21.656 25.844 1 92.06 236 GLU A C 1
ATOM 1960 O O . GLU A 1 236 ? 41.812 22.078 25 1 92.06 236 GLU A O 1
ATOM 1965 N N . HIS A 1 237 ? 42.344 21.734 27.141 1 93.81 237 HIS A N 1
ATOM 1966 C CA . HIS A 1 237 ? 41.312 22.547 27.766 1 93.81 237 HIS A CA 1
ATOM 1967 C C . HIS A 1 237 ? 39.938 22.047 27.422 1 93.81 237 HIS A C 1
ATOM 1969 O O . HIS A 1 237 ? 38.969 22.812 27.453 1 93.81 237 HIS A O 1
ATOM 1975 N N . THR A 1 238 ? 39.812 20.891 26.891 1 96.62 238 THR A N 1
ATOM 1976 C CA . THR A 1 238 ? 38.5 20.281 26.625 1 96.62 238 THR A CA 1
ATOM 1977 C C . THR A 1 238 ? 38.5 18.812 27.047 1 96.62 238 THR A C 1
ATOM 1979 O O . THR A 1 238 ? 39.344 18.031 26.594 1 96.62 238 THR A O 1
ATOM 1982 N N . GLU A 1 239 ? 37.688 18.438 27.891 1 97.56 239 GLU A N 1
ATOM 1983 C CA . GLU A 1 239 ? 37.469 17.047 28.266 1 97.56 239 GLU A CA 1
ATOM 1984 C C . GLU A 1 239 ? 36.344 16.422 27.453 1 97.56 239 GLU A C 1
ATOM 1986 O O . GLU A 1 239 ? 35.25 16.984 27.344 1 97.56 239 GLU A O 1
ATOM 1991 N N . PHE A 1 240 ? 36.625 15.273 26.891 1 98.06 240 PHE A N 1
ATOM 1992 C CA . PHE A 1 240 ? 35.625 14.562 26.094 1 98.06 240 PHE A CA 1
ATOM 1993 C C . PHE A 1 240 ? 35.062 13.367 26.859 1 98.06 240 PHE A C 1
ATOM 1995 O O . PHE A 1 240 ? 35.812 12.539 27.375 1 98.06 240 PHE A O 1
ATOM 2002 N N . ILE A 1 241 ? 33.719 13.227 26.938 1 97.31 241 ILE A N 1
ATOM 2003 C CA . ILE A 1 241 ? 33.094 12.125 27.656 1 97.31 241 ILE A CA 1
ATOM 2004 C C . ILE A 1 241 ? 31.891 11.594 26.859 1 97.31 241 ILE A C 1
ATOM 2006 O O . ILE A 1 241 ? 31.188 12.359 26.219 1 97.31 241 ILE A O 1
ATOM 2010 N N . GLN A 1 242 ? 31.672 10.25 26.859 1 97.06 242 GLN A N 1
ATOM 2011 C CA . GLN A 1 242 ? 30.438 9.68 26.344 1 97.06 242 GLN A CA 1
ATOM 2012 C C . GLN A 1 242 ? 29.25 9.992 27.25 1 97.06 242 GLN A C 1
ATOM 2014 O O . GLN A 1 242 ? 29.375 9.891 28.484 1 97.06 242 GLN A O 1
ATOM 2019 N N . SER A 1 243 ? 28.156 10.406 26.703 1 96.56 243 SER A N 1
ATOM 2020 C CA . SER A 1 243 ? 27.016 10.812 27.516 1 96.56 243 SER A CA 1
ATOM 2021 C C . SER A 1 243 ? 25.719 10.75 26.719 1 96.56 243 SER A C 1
ATOM 2023 O O . SER A 1 243 ? 25.641 10.055 25.703 1 96.56 243 SER A O 1
ATOM 2025 N N . SER A 1 244 ? 24.578 11.328 27.266 1 96.38 244 SER A N 1
ATOM 2026 C CA . SER A 1 244 ? 23.266 11.414 26.656 1 96.38 244 SER A CA 1
ATOM 2027 C C . SER A 1 244 ? 22.781 12.859 26.562 1 96.38 244 SER A C 1
ATOM 2029 O O . SER A 1 244 ? 23.359 13.75 27.188 1 96.38 244 SER A O 1
ATOM 2031 N N . TYR A 1 245 ? 21.766 13.07 25.797 1 97.5 245 TYR A N 1
ATOM 2032 C CA . TYR A 1 245 ? 21.188 14.406 25.688 1 97.5 245 TYR A CA 1
ATOM 2033 C C . TYR A 1 245 ? 20.672 14.891 27.047 1 97.5 245 TYR A C 1
ATOM 2035 O O . TYR A 1 245 ? 20.859 16.062 27.406 1 97.5 245 TYR A O 1
ATOM 2043 N N . GLU A 1 246 ? 20.062 14.039 27.75 1 95.5 246 GLU A N 1
ATOM 2044 C CA . GLU A 1 246 ? 19.5 14.391 29.047 1 95.5 246 GLU A CA 1
ATOM 2045 C C . GLU A 1 246 ? 20.594 14.844 30.016 1 95.5 246 GLU A C 1
ATOM 2047 O O . GLU A 1 246 ? 20.438 15.836 30.734 1 95.5 246 GLU A O 1
ATOM 2052 N N . ASN A 1 247 ? 21.656 14.078 30.016 1 95.5 247 ASN A N 1
ATOM 2053 C CA . ASN A 1 247 ? 22.766 14.438 30.891 1 95.5 247 ASN A CA 1
ATOM 2054 C C . ASN A 1 247 ? 23.359 15.789 30.5 1 95.5 247 ASN A C 1
ATOM 2056 O O . ASN A 1 247 ? 23.719 16.578 31.375 1 95.5 247 ASN A O 1
ATOM 2060 N N . TYR A 1 248 ? 23.578 16 29.25 1 97.06 248 TYR A N 1
ATOM 2061 C CA . TYR A 1 248 ? 24.062 17.281 28.781 1 97.06 248 TYR A CA 1
ATOM 2062 C C . TYR A 1 248 ? 23.125 18.406 29.219 1 97.06 248 TYR A C 1
ATOM 2064 O O . TYR A 1 248 ? 23.594 19.406 29.781 1 97.06 248 TYR A O 1
ATOM 2072 N N . ILE A 1 249 ? 21.828 18.297 29.016 1 97.06 249 ILE A N 1
ATOM 2073 C CA . ILE A 1 249 ? 20.844 19.312 29.344 1 97.06 249 ILE A CA 1
ATOM 2074 C C . ILE A 1 249 ? 20.859 19.578 30.859 1 97.06 249 ILE A C 1
ATOM 2076 O O . ILE A 1 249 ? 20.797 20.734 31.297 1 97.06 249 ILE A O 1
ATOM 2080 N N . ASN A 1 250 ? 20.922 18.547 31.625 1 95.25 250 ASN A N 1
ATOM 2081 C CA . ASN A 1 250 ? 21 18.688 33.062 1 95.25 250 ASN A CA 1
ATOM 2082 C C . ASN A 1 250 ? 22.219 19.5 33.5 1 95.25 250 ASN A C 1
ATOM 2084 O O . ASN A 1 250 ? 22.156 20.281 34.438 1 95.25 250 ASN A O 1
ATOM 2088 N N . SER A 1 251 ? 23.281 19.328 32.781 1 95.5 251 SER A N 1
ATOM 2089 C CA . SER A 1 251 ? 24.531 19.984 33.125 1 95.5 251 SER A CA 1
ATOM 2090 C C . SER A 1 251 ? 24.453 21.484 32.875 1 95.5 251 SER A C 1
ATOM 2092 O O . SER A 1 251 ? 25.172 22.266 33.5 1 95.5 251 SER A O 1
ATOM 2094 N N . ILE A 1 252 ? 23.594 21.891 31.953 1 95.19 252 ILE A N 1
ATOM 2095 C CA . ILE A 1 252 ? 23.578 23.312 31.578 1 95.19 252 ILE A CA 1
ATOM 2096 C C . ILE A 1 252 ? 22.391 24 32.25 1 95.19 252 ILE A C 1
ATOM 2098 O O . ILE A 1 252 ? 22.344 25.219 32.312 1 95.19 252 ILE A O 1
ATOM 2102 N N . GLU A 1 253 ? 21.422 23.297 32.656 1 90.44 253 GLU A N 1
ATOM 2103 C CA . GLU A 1 253 ? 20.172 23.844 33.156 1 90.44 253 GLU A CA 1
ATOM 2104 C C . GLU A 1 253 ? 20.422 24.844 34.312 1 90.44 253 GLU A C 1
ATOM 2106 O O . GLU A 1 253 ? 19.828 25.922 34.312 1 90.44 253 GLU A O 1
ATOM 2111 N N . GLU A 1 254 ? 21.312 24.469 35.219 1 85.62 254 GLU A N 1
ATOM 2112 C CA . GLU A 1 254 ? 21.562 25.359 36.344 1 85.62 254 GLU A CA 1
ATOM 2113 C C . GLU A 1 254 ? 22.609 26.422 36 1 85.62 254 GLU A C 1
ATOM 2115 O O . GLU A 1 254 ? 22.609 27.5 36.594 1 85.62 254 GLU A O 1
ATOM 2120 N N . LYS A 1 255 ? 23.359 26.188 35.062 1 88.94 255 LYS A N 1
ATOM 2121 C CA . LYS A 1 255 ? 24.484 27.062 34.75 1 88.94 255 LYS A CA 1
ATOM 2122 C C . LYS A 1 255 ? 24.062 28.156 33.781 1 88.94 255 LYS A C 1
ATOM 2124 O O . LYS A 1 255 ? 24.641 29.25 33.781 1 88.94 255 LYS A O 1
ATOM 2129 N N . ALA A 1 256 ? 23.172 27.781 32.938 1 82.31 256 ALA A N 1
ATOM 2130 C CA . ALA A 1 256 ? 22.766 28.734 31.906 1 82.31 256 ALA A CA 1
ATOM 2131 C C . ALA A 1 256 ? 21.875 29.828 32.5 1 82.31 256 ALA A C 1
ATOM 2133 O O . ALA A 1 256 ? 20.734 29.562 32.875 1 82.31 256 ALA A O 1
ATOM 2134 N N . GLN A 1 257 ? 22.438 31.047 32.656 1 84.69 257 GLN A N 1
ATOM 2135 C CA . GLN A 1 257 ? 21.719 32.188 33.219 1 84.69 257 GLN A CA 1
ATOM 2136 C C . GLN A 1 257 ? 21.578 33.312 32.219 1 84.69 257 GLN A C 1
ATOM 2138 O O . GLN A 1 257 ? 22.359 33.406 31.281 1 84.69 257 GLN A O 1
ATOM 2143 N N . ASN A 1 258 ? 20.578 34.125 32.281 1 88.56 258 ASN A N 1
ATOM 2144 C CA . ASN A 1 258 ? 20.344 35.312 31.484 1 88.56 258 ASN A CA 1
ATOM 2145 C C . ASN A 1 258 ? 20.281 34.969 30 1 88.56 258 ASN A C 1
ATOM 2147 O O . ASN A 1 258 ? 20.984 35.562 29.188 1 88.56 258 ASN A O 1
ATOM 2151 N N . LEU A 1 259 ? 19.531 33.938 29.672 1 94.25 259 LEU A N 1
ATOM 2152 C CA . LEU A 1 259 ? 19.406 33.469 28.297 1 94.25 259 LEU A CA 1
ATOM 2153 C C . LEU A 1 259 ? 18.469 34.375 27.5 1 94.25 259 LEU A C 1
ATOM 2155 O O . LEU A 1 259 ? 17.5 34.906 28.047 1 94.25 259 LEU A O 1
ATOM 2159 N N . SER A 1 260 ? 18.781 34.562 26.172 1 95.44 260 SER A N 1
ATOM 2160 C CA . SER A 1 260 ? 17.875 35.25 25.266 1 95.44 260 SER A CA 1
ATOM 2161 C C . SER A 1 260 ? 16.547 34.5 25.125 1 95.44 260 SER A C 1
ATOM 2163 O O . SER A 1 260 ? 16.516 33.281 25.281 1 95.44 260 SER A O 1
ATOM 2165 N N . VAL A 1 261 ? 15.445 35.25 24.859 1 97.19 261 VAL A N 1
ATOM 2166 C CA . VAL A 1 261 ? 14.133 34.656 24.656 1 97.19 261 VAL A CA 1
ATOM 2167 C C . VAL A 1 261 ? 13.688 34.844 23.203 1 97.19 261 VAL A C 1
ATOM 2169 O O . VAL A 1 261 ? 13.719 35.969 22.688 1 97.19 261 VAL A O 1
ATOM 2172 N N . TYR A 1 262 ? 13.422 33.812 22.516 1 97 262 TYR A N 1
ATOM 2173 C CA . TYR A 1 262 ? 12.836 33.844 21.188 1 97 262 TYR A CA 1
ATOM 2174 C C . TYR A 1 262 ? 11.375 33.406 21.234 1 97 262 TYR A C 1
ATOM 2176 O O . TYR A 1 262 ? 11.055 32.344 21.766 1 97 262 TYR A O 1
ATOM 2184 N N . GLU A 1 263 ? 10.523 34.219 20.641 1 96.31 263 GLU A N 1
ATOM 2185 C CA . GLU A 1 263 ? 9.094 33.969 20.75 1 96.31 263 GLU A CA 1
ATOM 2186 C C . GLU A 1 263 ? 8.492 33.562 19.406 1 96.31 263 GLU A C 1
ATOM 2188 O O . GLU A 1 263 ? 8.828 34.156 18.375 1 96.31 263 GLU A O 1
ATOM 2193 N N . GLY A 1 264 ? 7.629 32.594 19.422 1 95.62 264 GLY A N 1
ATOM 2194 C CA . GLY A 1 264 ? 6.793 32.281 18.266 1 95.62 264 GLY A CA 1
ATOM 2195 C C . GLY A 1 264 ? 7.414 31.25 17.344 1 95.62 264 GLY A C 1
ATOM 2196 O O . GLY A 1 264 ? 8.094 30.328 17.797 1 95.62 264 GLY A O 1
ATOM 2197 N N . GLU A 1 265 ? 7.094 31.375 16 1 96 265 GLU A N 1
ATOM 2198 C CA . GLU A 1 265 ? 7.531 30.422 14.992 1 96 265 GLU A CA 1
ATOM 2199 C C . GLU A 1 265 ? 9.023 30.562 14.703 1 96 265 GLU A C 1
ATOM 2201 O O . GLU A 1 265 ? 9.586 31.641 14.859 1 96 265 GLU A O 1
ATOM 2206 N N . MET A 1 266 ? 9.602 29.469 14.359 1 96.56 266 MET A N 1
ATOM 2207 C CA . MET A 1 266 ? 10.984 29.484 13.883 1 96.56 266 MET A CA 1
ATOM 2208 C C . MET A 1 266 ? 11.047 29.094 12.406 1 96.56 266 MET A C 1
ATOM 2210 O O . MET A 1 266 ? 11.125 27.906 12.086 1 96.56 266 MET A O 1
ATOM 2214 N N . ARG A 1 267 ? 11.188 30.109 11.508 1 96.12 267 ARG A N 1
ATOM 2215 C CA . ARG A 1 267 ? 11.164 29.828 10.078 1 96.12 267 ARG A CA 1
ATOM 2216 C C . ARG A 1 267 ? 12.273 30.562 9.352 1 96.12 267 ARG A C 1
ATOM 2218 O O . ARG A 1 267 ? 12.242 30.703 8.125 1 96.12 267 ARG A O 1
ATOM 2225 N N . SER A 1 268 ? 13.227 31.094 10.148 1 95.62 268 SER A N 1
ATOM 2226 C CA . SER A 1 268 ? 14.352 31.781 9.523 1 95.62 268 SER A CA 1
ATOM 2227 C C . SER A 1 268 ? 15.281 30.781 8.828 1 95.62 268 SER A C 1
ATOM 2229 O O . SER A 1 268 ? 15.625 29.75 9.391 1 95.62 268 SER A O 1
ATOM 2231 N N . ASN A 1 269 ? 15.625 31.109 7.602 1 95.94 269 ASN A N 1
ATOM 2232 C CA . ASN A 1 269 ? 16.562 30.25 6.891 1 95.94 269 ASN A CA 1
ATOM 2233 C C . ASN A 1 269 ? 17.953 30.891 6.797 1 95.94 269 ASN A C 1
ATOM 2235 O O . ASN A 1 269 ? 18.734 30.562 5.898 1 95.94 269 ASN A O 1
ATOM 2239 N N . GLU A 1 270 ? 18.234 31.766 7.656 1 94.19 270 GLU A N 1
ATOM 2240 C CA . GLU A 1 270 ? 19.5 32.5 7.617 1 94.19 270 GLU A CA 1
ATOM 2241 C C . GLU A 1 270 ? 20.672 31.578 7.949 1 94.19 270 GLU A C 1
ATOM 2243 O O . GLU A 1 270 ? 21.766 31.734 7.383 1 94.19 270 GLU A O 1
ATOM 2248 N N . HIS A 1 271 ? 20.453 30.719 8.891 1 94.25 271 HIS A N 1
ATOM 2249 C CA . HIS A 1 271 ? 21.531 29.844 9.32 1 94.25 271 HIS A CA 1
ATOM 2250 C C . HIS A 1 271 ? 21.641 28.625 8.414 1 94.25 271 HIS A C 1
ATOM 2252 O O . HIS A 1 271 ? 22.734 28.234 8.008 1 94.25 271 HIS A O 1
ATOM 2258 N N . ILE A 1 272 ? 20.547 28.016 8.203 1 94.88 272 ILE A N 1
ATOM 2259 C CA . ILE A 1 272 ? 20.484 26.797 7.398 1 94.88 272 ILE A CA 1
ATOM 2260 C C . ILE A 1 272 ? 19.141 26.734 6.676 1 94.88 272 ILE A C 1
ATOM 2262 O O . ILE A 1 272 ? 18.203 27.453 7.027 1 94.88 272 ILE A O 1
ATOM 2266 N N . TYR A 1 273 ? 19.062 25.844 5.605 1 96.12 273 TYR A N 1
ATOM 2267 C CA . TYR A 1 273 ? 17.875 25.672 4.777 1 96.12 273 TYR A CA 1
ATOM 2268 C C . TYR A 1 273 ? 16.641 25.391 5.637 1 96.12 273 TYR A C 1
ATOM 2270 O O . TYR A 1 273 ? 16.719 24.641 6.613 1 96.12 273 TYR A O 1
ATOM 2278 N N . VAL A 1 274 ? 15.484 25.969 5.352 1 96.94 274 VAL A N 1
ATOM 2279 C CA . VAL A 1 274 ? 14.219 25.578 5.949 1 96.94 274 VAL A CA 1
ATOM 2280 C C . VAL A 1 274 ? 13.352 24.859 4.906 1 96.94 274 VAL A C 1
ATOM 2282 O O . VAL A 1 274 ? 12.359 24.219 5.246 1 96.94 274 VAL A O 1
ATOM 2285 N N . LEU A 1 275 ? 13.641 25 3.504 1 97.81 275 LEU A N 1
ATOM 2286 C CA . LEU A 1 275 ? 13.008 24.234 2.426 1 97.81 275 LEU A CA 1
ATOM 2287 C C . LEU A 1 275 ? 11.508 24.5 2.385 1 97.81 275 LEU A C 1
ATOM 2289 O O . LEU A 1 275 ? 10.711 23.562 2.492 1 97.81 275 LEU A O 1
ATOM 2293 N N . PRO A 1 276 ? 11.164 25.734 2.109 1 96.81 276 PRO A N 1
ATOM 2294 C CA . PRO A 1 276 ? 9.805 26.188 2.414 1 96.81 276 PRO A CA 1
ATOM 2295 C C . PRO A 1 276 ? 8.766 25.625 1.449 1 96.81 276 PRO A C 1
ATOM 2297 O O . PRO A 1 276 ? 7.582 25.547 1.787 1 96.81 276 PRO A O 1
ATOM 2300 N N . ASN A 1 277 ? 9.156 25.125 0.258 1 98.06 277 ASN A N 1
ATOM 2301 C CA . ASN A 1 277 ? 8.148 24.812 -0.754 1 98.06 277 ASN A CA 1
ATOM 2302 C C . ASN A 1 277 ? 7.664 23.375 -0.64 1 98.06 277 ASN A C 1
ATOM 2304 O O . ASN A 1 277 ? 6.828 22.938 -1.432 1 98.06 277 ASN A O 1
ATOM 2308 N N . VAL A 1 278 ? 8.133 22.641 0.384 1 98.19 278 VAL A N 1
ATOM 2309 C CA . VAL A 1 278 ? 7.527 21.359 0.689 1 98.19 278 VAL A CA 1
ATOM 2310 C C . VAL A 1 278 ? 6.055 21.547 1.039 1 98.19 278 VAL A C 1
ATOM 2312 O O . VAL A 1 278 ? 5.266 20.594 0.961 1 98.19 278 VAL A O 1
ATOM 2315 N N . LEU A 1 279 ? 5.637 22.766 1.302 1 98.19 279 LEU A N 1
ATOM 2316 C CA . LEU A 1 279 ? 4.254 23.094 1.618 1 98.19 279 LEU A CA 1
ATOM 2317 C C . LEU A 1 279 ? 3.336 22.797 0.44 1 98.19 279 LEU A C 1
ATOM 2319 O O . LEU A 1 279 ? 2.143 22.547 0.626 1 98.19 279 LEU A O 1
ATOM 2323 N N . SER A 1 280 ? 3.902 22.781 -0.788 1 98.12 280 SER A N 1
ATOM 2324 C CA . SER A 1 280 ? 3.045 22.625 -1.958 1 98.12 280 SER A CA 1
ATOM 2325 C C . SER A 1 280 ? 3.516 21.469 -2.838 1 98.12 280 SER A C 1
ATOM 2327 O O . SER A 1 280 ? 2.951 21.219 -3.906 1 98.12 280 SER A O 1
ATOM 2329 N N . THR A 1 281 ? 4.594 20.828 -2.438 1 98.31 281 THR A N 1
ATOM 2330 C CA . THR A 1 281 ? 5.039 19.656 -3.184 1 98.31 281 THR A CA 1
ATOM 2331 C C . THR A 1 281 ? 4.086 18.484 -2.979 1 98.31 281 THR A C 1
ATOM 2333 O O . THR A 1 281 ? 3.73 18.156 -1.844 1 98.31 281 THR A O 1
ATOM 2336 N N . ARG A 1 282 ? 3.658 17.875 -4.082 1 98.19 282 ARG A N 1
ATOM 2337 C CA . ARG A 1 282 ? 2.699 16.781 -4.023 1 98.19 282 ARG A CA 1
ATOM 2338 C C . ARG A 1 282 ? 1.507 17.141 -3.145 1 98.19 282 ARG A C 1
ATOM 2340 O O . ARG A 1 282 ? 1.216 16.438 -2.17 1 98.19 282 ARG A O 1
ATOM 2347 N N . VAL A 1 283 ? 0.819 18.125 -3.537 1 97.69 283 VAL A N 1
ATOM 2348 C CA . VAL A 1 283 ? -0.264 18.734 -2.773 1 97.69 283 VAL A CA 1
ATOM 2349 C C . VAL A 1 283 ? -1.307 17.672 -2.42 1 97.69 283 VAL A C 1
ATOM 2351 O O . VAL A 1 283 ? -1.942 17.75 -1.364 1 97.69 283 VAL A O 1
ATOM 2354 N N . TYR A 1 284 ? -1.432 16.609 -3.268 1 97.94 284 TYR A N 1
ATOM 2355 C CA . TYR A 1 284 ? -2.432 15.586 -3.018 1 97.94 284 TYR A CA 1
ATOM 2356 C C . TYR A 1 284 ? -2.162 14.867 -1.697 1 97.94 284 TYR A C 1
ATOM 2358 O O . TYR A 1 284 ? -3.094 14.414 -1.028 1 97.94 284 TYR A O 1
ATOM 2366 N N . LEU A 1 285 ? -0.934 14.773 -1.275 1 98.38 285 LEU A N 1
ATOM 2367 C CA . LEU A 1 285 ? -0.609 14.164 0.01 1 98.38 285 LEU A CA 1
ATOM 2368 C C . LEU A 1 285 ? -1.123 15.016 1.162 1 98.38 285 LEU A C 1
ATOM 2370 O O . LEU A 1 285 ? -1.595 14.492 2.172 1 98.38 285 LEU A O 1
ATOM 2374 N N . LYS A 1 286 ? -0.967 16.359 1.027 1 98.12 286 LYS A N 1
ATOM 2375 C CA . LYS A 1 286 ? -1.463 17.281 2.045 1 98.12 286 LYS A CA 1
ATOM 2376 C C . LYS A 1 286 ? -2.982 17.203 2.162 1 98.12 286 LYS A C 1
ATOM 2378 O O . LYS A 1 286 ? -3.525 17.188 3.268 1 98.12 286 LYS A O 1
ATOM 2383 N N . GLN A 1 287 ? -3.59 17.125 1.006 1 98.12 287 GLN A N 1
ATOM 2384 C CA . GLN A 1 287 ? -5.043 16.984 0.98 1 98.12 287 GLN A CA 1
ATOM 2385 C C . GLN A 1 287 ? -5.488 15.703 1.668 1 98.12 287 GLN A C 1
ATOM 2387 O O . GLN A 1 287 ? -6.422 15.719 2.475 1 98.12 287 GLN A O 1
ATOM 2392 N N . GLN A 1 288 ? -4.855 14.633 1.33 1 98.44 288 GLN A N 1
ATOM 2393 C CA . GLN A 1 288 ? -5.184 13.336 1.908 1 98.44 288 GLN A CA 1
ATOM 2394 C C . GLN A 1 288 ? -4.988 13.344 3.422 1 98.44 288 GLN A C 1
ATOM 2396 O O . GLN A 1 288 ? -5.84 12.844 4.164 1 98.44 288 GLN A O 1
ATOM 2401 N N . ASN A 1 289 ? -3.924 13.906 3.854 1 98.44 289 ASN A N 1
ATOM 2402 C CA . ASN A 1 289 ? -3.631 13.961 5.281 1 98.44 289 ASN A CA 1
ATOM 2403 C C . ASN A 1 289 ? -4.68 14.773 6.035 1 98.44 289 ASN A C 1
ATOM 2405 O O . ASN A 1 289 ? -5.188 14.328 7.066 1 98.44 289 ASN A O 1
ATOM 2409 N N . GLN A 1 290 ? -4.934 15.922 5.543 1 98.19 290 GLN A N 1
ATOM 2410 C CA . GLN A 1 290 ? -5.91 16.781 6.207 1 98.19 290 GLN A CA 1
ATOM 2411 C C . GLN A 1 290 ? -7.281 16.109 6.266 1 98.19 290 GLN A C 1
ATOM 2413 O O . GLN A 1 290 ? -7.969 16.172 7.285 1 98.19 290 GLN A O 1
ATOM 2418 N N . LYS A 1 291 ? -7.641 15.508 5.191 1 98.38 291 LYS A N 1
ATOM 2419 C CA . LYS A 1 291 ? -8.914 14.797 5.156 1 98.38 291 LYS A CA 1
ATOM 2420 C C . LYS A 1 291 ? -8.961 13.711 6.223 1 98.38 291 LYS A C 1
ATOM 2422 O O . LYS A 1 291 ? -9.969 13.562 6.922 1 98.38 291 LYS A O 1
ATOM 2427 N N . MET A 1 292 ? -7.906 12.945 6.359 1 98.69 292 MET A N 1
ATOM 2428 C CA . MET A 1 292 ? -7.879 11.859 7.34 1 98.69 292 MET A CA 1
ATOM 2429 C C . MET A 1 292 ? -7.883 12.406 8.758 1 98.69 292 MET A C 1
ATOM 2431 O O . MET A 1 292 ? -8.523 11.844 9.648 1 98.69 292 MET A O 1
ATOM 2435 N N . GLU A 1 293 ? -7.176 13.5 8.984 1 98.62 293 GLU A N 1
ATOM 2436 C CA . GLU A 1 293 ? -7.207 14.133 10.297 1 98.62 293 GLU A CA 1
ATOM 2437 C C . GLU A 1 293 ? -8.617 14.602 10.648 1 98.62 293 GLU A C 1
ATOM 2439 O O . GLU A 1 293 ? -9.086 14.406 11.773 1 98.62 293 GLU A O 1
ATOM 2444 N N . ASP A 1 294 ? -9.266 15.195 9.672 1 98.56 294 ASP A N 1
ATOM 2445 C CA . ASP A 1 294 ? -10.625 15.68 9.875 1 98.56 294 ASP A CA 1
ATOM 2446 C C . ASP A 1 294 ? -11.578 14.523 10.156 1 98.56 294 ASP A C 1
ATOM 2448 O O . ASP A 1 294 ? -12.445 14.617 11.031 1 98.56 294 ASP A O 1
ATOM 2452 N N . GLU A 1 295 ? -11.43 13.438 9.422 1 98.69 295 GLU A N 1
ATOM 2453 C CA . GLU A 1 295 ? -12.273 12.266 9.633 1 98.69 295 GLU A CA 1
ATOM 2454 C C . GLU A 1 295 ? -12.047 11.672 11.016 1 98.69 295 GLU A C 1
ATOM 2456 O O . GLU A 1 295 ? -13 11.219 11.664 1 98.69 295 GLU A O 1
ATOM 2461 N N . LEU A 1 296 ? -10.867 11.648 11.438 1 98.69 296 LEU A N 1
ATOM 2462 C CA . LEU A 1 296 ? -10.492 11 12.688 1 98.69 296 LEU A CA 1
ATOM 2463 C C . LEU A 1 296 ? -10.922 11.836 13.883 1 98.69 296 LEU A C 1
ATOM 2465 O O . LEU A 1 296 ? -11.656 11.359 14.758 1 98.69 296 LEU A O 1
ATOM 2469 N N . VAL A 1 297 ? -10.617 13.125 13.898 1 98.38 297 VAL A N 1
ATOM 2470 C CA . VAL A 1 297 ? -10.828 13.969 15.07 1 98.38 297 VAL A CA 1
ATOM 2471 C C . VAL A 1 297 ? -12.18 14.656 14.969 1 98.38 297 VAL A C 1
ATOM 2473 O O . VAL A 1 297 ? -12.82 14.938 15.992 1 98.38 297 VAL A O 1
ATOM 2476 N N . GLY A 1 298 ? -12.648 14.797 13.766 1 98.38 298 GLY A N 1
ATOM 2477 C CA . GLY A 1 298 ? -13.875 15.547 13.562 1 98.38 298 GLY A CA 1
ATOM 2478 C C . GLY A 1 298 ? -15.117 14.688 13.609 1 98.38 298 GLY A C 1
ATOM 2479 O O . GLY A 1 298 ? -16.203 15.172 13.945 1 98.38 298 GLY A O 1
ATOM 2480 N N . TYR A 1 299 ? -14.961 13.391 13.289 1 98.62 299 TYR A N 1
ATOM 2481 C CA . TYR A 1 299 ? -16.156 12.555 13.195 1 98.62 299 TYR A CA 1
ATOM 2482 C C . TYR A 1 299 ? -15.961 11.25 13.961 1 98.62 299 TYR A C 1
ATOM 2484 O O . TYR A 1 299 ? -16.781 10.898 14.812 1 98.62 299 TYR A O 1
ATOM 2492 N N . THR A 1 300 ? -14.898 10.555 13.758 1 98.81 300 THR A N 1
ATOM 2493 C CA . THR A 1 300 ? -14.711 9.203 14.281 1 98.81 300 THR A CA 1
ATOM 2494 C C . THR A 1 300 ? -14.625 9.219 15.805 1 98.81 300 THR A C 1
ATOM 2496 O O . THR A 1 300 ? -15.414 8.547 16.484 1 98.81 300 THR A O 1
ATOM 2499 N N . GLU A 1 301 ? -13.688 9.969 16.328 1 98.56 301 GLU A N 1
ATOM 2500 C CA . GLU A 1 301 ? -13.516 10 17.781 1 98.56 301 GLU A CA 1
ATOM 2501 C C . GLU A 1 301 ? -14.734 10.594 18.469 1 98.56 301 GLU A C 1
ATOM 2503 O O . GLU A 1 301 ? -15.203 10.07 19.484 1 98.56 301 GLU A O 1
ATOM 2508 N N . PRO A 1 302 ? -15.32 11.641 17.922 1 98.12 302 PRO A N 1
ATOM 2509 C CA . PRO A 1 302 ? -16.531 12.172 18.531 1 98.12 302 PRO A CA 1
ATOM 2510 C C . PRO A 1 302 ? -17.688 11.164 18.531 1 98.12 302 PRO A C 1
ATOM 2512 O O . PRO A 1 302 ? -18.391 11.031 19.531 1 98.12 302 PRO A O 1
ATOM 2515 N N . LEU A 1 303 ? -17.875 10.469 17.438 1 97.81 303 LEU A N 1
ATOM 2516 C CA . LEU A 1 303 ? -18.922 9.453 17.375 1 97.81 303 LEU A CA 1
ATOM 2517 C C . LEU A 1 303 ? -18.656 8.336 18.375 1 97.81 303 LEU A C 1
ATOM 2519 O O . LEU A 1 303 ? -19.578 7.859 19.047 1 97.81 303 LEU A O 1
ATOM 2523 N N . LEU A 1 304 ? -17.438 7.934 18.438 1 97.81 304 LEU A N 1
ATOM 2524 C CA . LEU A 1 304 ? -17.062 6.898 19.406 1 97.81 304 LEU A CA 1
ATOM 2525 C C . LEU A 1 304 ? -17.281 7.387 20.828 1 97.81 304 LEU A C 1
ATOM 2527 O O . LEU A 1 304 ? -17.641 6.602 21.719 1 97.81 304 LEU A O 1
ATOM 2531 N N . ALA A 1 305 ? -16.984 8.641 21.047 1 96.62 305 ALA A N 1
ATOM 2532 C CA . ALA A 1 305 ? -17.234 9.219 22.359 1 96.62 305 ALA A CA 1
ATOM 2533 C C . ALA A 1 305 ? -18.719 9.164 22.734 1 96.62 305 ALA A C 1
ATOM 2535 O O . ALA A 1 305 ? -19.062 8.812 23.859 1 96.62 305 ALA A O 1
ATOM 2536 N N . LEU A 1 306 ? -19.578 9.5 21.812 1 94.69 306 LEU A N 1
ATOM 2537 C CA . LEU A 1 306 ? -21.016 9.398 22.047 1 94.69 306 LEU A CA 1
ATOM 2538 C C . LEU A 1 306 ? -21.406 7.953 22.328 1 94.69 306 LEU A C 1
ATOM 2540 O O . LEU A 1 306 ? -22.188 7.688 23.25 1 94.69 306 LEU A O 1
ATOM 2544 N N . ALA A 1 307 ? -20.844 7.074 21.531 1 94.69 307 ALA A N 1
ATOM 2545 C CA . ALA A 1 307 ? -21.188 5.656 21.672 1 94.69 307 ALA A CA 1
ATOM 2546 C C . ALA A 1 307 ? -20.766 5.121 23.031 1 94.69 307 ALA A C 1
ATOM 2548 O O . ALA A 1 307 ? -21.422 4.25 23.594 1 94.69 307 ALA A O 1
ATOM 2549 N N . SER A 1 308 ? -19.719 5.664 23.547 1 93.25 308 SER A N 1
ATOM 2550 C CA . SER A 1 308 ? -19.172 5.191 24.812 1 93.25 308 SER A CA 1
ATOM 2551 C C . SER A 1 308 ? -20.109 5.516 25.969 1 93.25 308 SER A C 1
ATOM 2553 O O . SER A 1 308 ? -20.016 4.918 27.047 1 93.25 308 SER A O 1
ATOM 2555 N N . LEU A 1 309 ? -20.984 6.422 25.766 1 87.94 309 LEU A N 1
ATOM 2556 C CA . LEU A 1 309 ? -21.953 6.781 26.797 1 87.94 309 LEU A CA 1
ATOM 2557 C C . LEU A 1 309 ? -23.047 5.727 26.891 1 87.94 309 LEU A C 1
ATOM 2559 O O . LEU A 1 309 ? -23.75 5.656 27.906 1 87.94 309 LEU A O 1
ATOM 2563 N N . LYS A 1 310 ? -23.141 4.891 25.875 1 87 310 LYS A N 1
ATOM 2564 C CA . LYS A 1 310 ? -24.219 3.9 25.844 1 87 310 LYS A CA 1
ATOM 2565 C C . LYS A 1 310 ? -23.656 2.482 25.906 1 87 310 LYS A C 1
ATOM 2567 O O . LYS A 1 310 ? -24.375 1.541 26.25 1 87 310 LYS A O 1
ATOM 2572 N N . SER A 1 311 ? -22.406 2.34 25.578 1 87.38 311 SER A N 1
ATOM 2573 C CA . SER A 1 311 ? -21.812 1.009 25.516 1 87.38 311 SER A CA 1
ATOM 2574 C C . SER A 1 311 ? -20.406 0.996 26.109 1 87.38 311 SER A C 1
ATOM 2576 O O . SER A 1 311 ? -19.641 1.936 25.922 1 87.38 311 SER A O 1
ATOM 2578 N N . ASP A 1 312 ? -20.125 -0.102 26.766 1 85.31 312 ASP A N 1
ATOM 2579 C CA . ASP A 1 312 ? -18.797 -0.252 27.359 1 85.31 312 ASP A CA 1
ATOM 2580 C C . ASP A 1 312 ? -17.797 -0.821 26.359 1 85.31 312 ASP A C 1
ATOM 2582 O O . ASP A 1 312 ? -16.594 -0.771 26.578 1 85.31 312 ASP A O 1
ATOM 2586 N N . ALA A 1 313 ? -18.328 -1.334 25.328 1 90.25 313 ALA A N 1
ATOM 2587 C CA . ALA A 1 313 ? -17.438 -1.874 24.297 1 90.25 313 ALA A CA 1
ATOM 2588 C C . ALA A 1 313 ? -16.781 -0.755 23.5 1 90.25 313 ALA A C 1
ATOM 2590 O O . ALA A 1 313 ? -17.469 0.054 22.859 1 90.25 313 ALA A O 1
ATOM 2591 N N . PHE A 1 314 ? -15.523 -0.569 23.625 1 95.12 314 PHE A N 1
ATOM 2592 C CA . PHE A 1 314 ? -14.758 0.475 22.953 1 95.12 314 PHE A CA 1
ATOM 2593 C C . PHE A 1 314 ? -13.602 -0.124 22.172 1 95.12 314 PHE A C 1
ATOM 2595 O O . PHE A 1 314 ? -12.906 -1.013 22.656 1 95.12 314 PHE A O 1
ATOM 2602 N N . PRO A 1 315 ? -13.383 0.254 20.938 1 96.75 315 PRO A N 1
ATOM 2603 C CA . PRO A 1 315 ? -12.328 -0.315 20.094 1 96.75 315 PRO A CA 1
ATOM 2604 C C . PRO A 1 315 ? -10.969 0.344 20.328 1 96.75 315 PRO A C 1
ATOM 2606 O O . PRO A 1 315 ? -10.43 0.988 19.422 1 96.75 315 PRO A O 1
ATOM 2609 N N . HIS A 1 316 ? -10.336 0.09 21.453 1 96.5 316 HIS A N 1
ATOM 2610 C CA . HIS A 1 316 ? -9.086 0.732 21.859 1 96.5 316 HIS A CA 1
ATOM 2611 C C . HIS A 1 316 ? -7.961 0.406 20.891 1 96.5 316 HIS A C 1
ATOM 2613 O O . HIS A 1 316 ? -7.273 1.308 20.406 1 96.5 316 HIS A O 1
ATOM 2619 N N . VAL A 1 317 ? -7.766 -0.856 20.594 1 97.5 317 VAL A N 1
ATOM 2620 C CA . VAL A 1 317 ? -6.625 -1.316 19.812 1 97.5 317 VAL A CA 1
ATOM 2621 C C . VAL A 1 317 ? -6.758 -0.835 18.359 1 97.5 317 VAL A C 1
ATOM 2623 O O . VAL A 1 317 ? -5.816 -0.266 17.812 1 97.5 317 VAL A O 1
ATOM 2626 N N . PHE A 1 318 ? -7.953 -1.071 17.766 1 98.31 318 PHE A N 1
ATOM 2627 C CA . PHE A 1 318 ? -8.188 -0.707 16.375 1 98.31 318 PHE A CA 1
ATOM 2628 C C . PHE A 1 318 ? -8.023 0.795 16.172 1 98.31 318 PHE A C 1
ATOM 2630 O O . PHE A 1 318 ? -7.457 1.236 15.172 1 98.31 318 PHE A O 1
ATOM 2637 N N . LEU A 1 319 ? -8.508 1.614 17.078 1 98.38 319 LEU A N 1
ATOM 2638 C CA . LEU A 1 319 ? -8.398 3.068 17.016 1 98.38 319 LEU A CA 1
ATOM 2639 C C . LEU A 1 319 ? -6.945 3.51 17.125 1 98.38 319 LEU A C 1
ATOM 2641 O O . LEU A 1 319 ? -6.492 4.359 16.344 1 98.38 319 LEU A O 1
ATOM 2645 N N . GLU A 1 320 ? -6.246 2.98 18.125 1 97.94 320 GLU A N 1
ATOM 2646 C CA . GLU A 1 320 ? -4.836 3.33 18.281 1 97.94 320 GLU A CA 1
ATOM 2647 C C . GLU A 1 320 ? -4.043 2.99 17.031 1 97.94 320 GLU A C 1
ATOM 2649 O O . GLU A 1 320 ? -3.207 3.779 16.578 1 97.94 320 GLU A O 1
ATOM 2654 N N . ASP A 1 321 ? -4.32 1.814 16.516 1 98.06 321 ASP A N 1
ATOM 2655 C CA . ASP A 1 321 ? -3.646 1.409 15.281 1 98.06 321 ASP A CA 1
ATOM 2656 C C . ASP A 1 321 ? -3.98 2.359 14.133 1 98.06 321 ASP A C 1
ATOM 2658 O O . ASP A 1 321 ? -3.146 2.602 13.258 1 98.06 321 ASP A O 1
ATOM 2662 N N . SER A 1 322 ? -5.211 2.855 14.094 1 98.75 322 SER A N 1
ATOM 2663 C CA . SER A 1 322 ? -5.605 3.822 13.07 1 98.75 322 SER A CA 1
ATOM 2664 C C . SER A 1 322 ? -4.82 5.125 13.211 1 98.75 322 SER A C 1
ATOM 2666 O O . SER A 1 322 ? -4.391 5.703 12.211 1 98.75 322 SER A O 1
ATOM 2668 N N . TRP A 1 323 ? -4.613 5.555 14.43 1 98.75 323 TRP A N 1
ATOM 2669 C CA . TRP A 1 323 ? -3.77 6.723 14.68 1 98.75 323 TRP A CA 1
ATOM 2670 C C . TRP A 1 323 ? -2.348 6.477 14.188 1 98.75 323 TRP A C 1
ATOM 2672 O O . TRP A 1 323 ? -1.748 7.34 13.539 1 98.75 323 TRP A O 1
ATOM 2682 N N . LYS A 1 324 ? -1.812 5.32 14.531 1 98.5 324 LYS A N 1
ATOM 2683 C CA . LYS A 1 324 ? -0.453 5.008 14.094 1 98.5 324 LYS A CA 1
ATOM 2684 C C . LYS A 1 324 ? -0.335 5.059 12.578 1 98.5 324 LYS A C 1
ATOM 2686 O O . LYS A 1 324 ? 0.658 5.555 12.039 1 98.5 324 LYS A O 1
ATOM 2691 N N . LEU A 1 325 ? -1.343 4.504 11.938 1 98.31 325 LEU A N 1
ATOM 2692 C CA . LEU A 1 325 ? -1.35 4.508 10.484 1 98.31 325 LEU A CA 1
ATOM 2693 C C . LEU A 1 325 ? -1.283 5.934 9.938 1 98.31 325 LEU A C 1
ATOM 2695 O O . LEU A 1 325 ? -0.581 6.195 8.961 1 98.31 325 LEU A O 1
ATOM 2699 N N . LEU A 1 326 ? -1.97 6.859 10.508 1 98.75 326 LEU A N 1
ATOM 2700 C CA . LEU A 1 326 ? -1.925 8.266 10.133 1 98.75 326 LEU A CA 1
ATOM 2701 C C . LEU A 1 326 ? -0.544 8.859 10.398 1 98.75 326 LEU A C 1
ATOM 2703 O O . LEU A 1 326 ? 0.044 9.492 9.523 1 98.75 326 LEU A O 1
ATOM 2707 N N . LEU A 1 327 ? -0.03 8.594 11.594 1 98.69 327 LEU A N 1
ATOM 2708 C CA . LEU A 1 327 ? 1.219 9.203 12.047 1 98.69 327 LEU A CA 1
ATOM 2709 C C . LEU A 1 327 ? 2.395 8.703 11.211 1 98.69 327 LEU A C 1
ATOM 2711 O O . LEU A 1 327 ? 3.369 9.438 11.008 1 98.69 327 LEU A O 1
ATOM 2715 N N . GLN A 1 328 ? 2.256 7.566 10.68 1 98.44 328 GLN A N 1
ATOM 2716 C CA . GLN A 1 328 ? 3.32 6.992 9.859 1 98.44 328 GLN A CA 1
ATOM 2717 C C . GLN A 1 328 ? 3.51 7.777 8.57 1 98.44 328 GLN A C 1
ATOM 2719 O O . GLN A 1 328 ? 4.543 7.66 7.91 1 98.44 328 GLN A O 1
ATOM 2724 N N . ASN A 1 329 ? 2.592 8.609 8.156 1 98.56 329 ASN A N 1
ATOM 2725 C CA . ASN A 1 329 ? 2.709 9.477 6.988 1 98.56 329 ASN A CA 1
ATOM 2726 C C . ASN A 1 329 ? 3.244 10.859 7.359 1 98.56 329 ASN A C 1
ATOM 2728 O O . ASN A 1 329 ? 3.451 11.703 6.488 1 98.56 329 ASN A O 1
ATOM 2732 N N . HIS A 1 330 ? 3.57 11.094 8.617 1 98.38 330 HIS A N 1
ATOM 2733 C CA . HIS A 1 330 ? 3.762 12.453 9.094 1 98.38 330 HIS A CA 1
ATOM 2734 C C . HIS A 1 330 ? 5.242 12.828 9.125 1 98.38 330 HIS A C 1
ATOM 2736 O O . HIS A 1 330 ? 5.59 14 9.25 1 98.38 330 HIS A O 1
ATOM 2742 N N . PRO A 1 331 ? 6.242 11.859 9.039 1 97.31 331 PRO A N 1
ATOM 2743 C CA . PRO A 1 331 ? 7.641 12.289 9.039 1 97.31 331 PRO A CA 1
ATOM 2744 C C . PRO A 1 331 ? 7.93 13.359 7.992 1 97.31 331 PRO A C 1
ATOM 2746 O O . PRO A 1 331 ? 7.246 13.43 6.965 1 97.31 331 PRO A O 1
ATOM 2749 N N . HIS A 1 332 ? 8.898 14.141 8.234 1 91.19 332 HIS A N 1
ATOM 2750 C CA . HIS A 1 332 ? 9.203 15.281 7.387 1 91.19 332 HIS A CA 1
ATOM 2751 C C . HIS A 1 332 ? 9.609 14.836 5.984 1 91.19 332 HIS A C 1
ATOM 2753 O O . HIS A 1 332 ? 9.359 15.547 5.008 1 91.19 332 HIS A O 1
ATOM 2759 N N . ASP A 1 333 ? 10.109 13.672 5.836 1 91.94 333 ASP A N 1
ATOM 2760 C CA . ASP A 1 333 ? 10.453 13.211 4.492 1 91.94 333 ASP A CA 1
ATOM 2761 C C . ASP A 1 333 ? 9.242 12.578 3.805 1 91.94 333 ASP A C 1
ATOM 2763 O O . ASP A 1 333 ? 9.242 12.391 2.586 1 91.94 333 ASP A O 1
ATOM 2767 N N . SER A 1 334 ? 8.211 12.258 4.516 1 96.81 334 SER A N 1
ATOM 2768 C CA . SER A 1 334 ? 7 11.648 3.967 1 96.81 334 SER A CA 1
ATOM 2769 C C . SER A 1 334 ? 5.965 12.711 3.602 1 96.81 334 SER A C 1
ATOM 2771 O O . SER A 1 334 ? 5.859 13.102 2.438 1 96.81 334 SER A O 1
ATOM 2773 N N . ILE A 1 335 ? 5.438 13.414 4.551 1 98.31 335 ILE A N 1
ATOM 2774 C CA . ILE A 1 335 ? 4.316 14.32 4.363 1 98.31 335 ILE A CA 1
ATOM 2775 C C . ILE A 1 335 ? 4.766 15.539 3.561 1 98.31 335 ILE A C 1
ATOM 2777 O O . ILE A 1 335 ? 3.963 16.172 2.871 1 98.31 335 ILE A O 1
ATOM 2781 N N . CYS A 1 336 ? 6.102 15.805 3.619 1 98 336 CYS A N 1
ATOM 2782 C CA . CYS A 1 336 ? 6.617 16.938 2.863 1 98 336 CYS A CA 1
ATOM 2783 C C . CYS A 1 336 ? 6.668 16.625 1.373 1 98 336 CYS A C 1
ATOM 2785 O O . CYS A 1 336 ? 6.785 17.531 0.549 1 98 336 CYS A O 1
ATOM 2787 N N . GLY A 1 337 ? 6.562 15.344 1.024 1 98.06 337 GLY A N 1
ATOM 2788 C CA . GLY A 1 337 ? 6.523 14.945 -0.374 1 98.06 337 GLY A CA 1
ATOM 2789 C C . GLY A 1 337 ? 7.887 14.961 -1.038 1 98.06 337 GLY A C 1
ATOM 2790 O O . GLY A 1 337 ? 7.988 15.117 -2.256 1 98.06 337 GLY A O 1
ATOM 2791 N N . CYS A 1 338 ? 8.953 14.836 -0.251 1 98.38 338 CYS A N 1
ATOM 2792 C CA . CYS A 1 338 ? 10.312 15 -0.767 1 98.38 338 CYS A CA 1
ATOM 2793 C C . CYS A 1 338 ? 11.086 13.688 -0.686 1 98.38 338 CYS A C 1
ATOM 2795 O O . CYS A 1 338 ? 12.203 13.656 -0.182 1 98.38 338 CYS A O 1
ATOM 2797 N N . SER A 1 339 ? 10.453 12.578 -1.093 1 98.5 339 SER A N 1
ATOM 2798 C CA . SER A 1 339 ? 11.047 11.242 -1.149 1 98.5 339 SER A CA 1
ATOM 2799 C C . SER A 1 339 ? 10.914 10.633 -2.541 1 98.5 339 SER A C 1
ATOM 2801 O O . SER A 1 339 ? 10.289 11.227 -3.424 1 98.5 339 SER A O 1
ATOM 2803 N N . VAL A 1 340 ? 11.531 9.508 -2.734 1 98.19 340 VAL A N 1
ATOM 2804 C CA . VAL A 1 340 ? 11.391 8.781 -3.99 1 98.19 340 VAL A CA 1
ATOM 2805 C C . VAL A 1 340 ? 9.93 8.375 -4.195 1 98.19 340 VAL A C 1
ATOM 2807 O O . VAL A 1 340 ? 9.156 8.32 -3.236 1 98.19 340 VAL A O 1
ATOM 2810 N N . ASP A 1 341 ? 9.586 8.117 -5.418 1 98.31 341 ASP A N 1
ATOM 2811 C CA . ASP A 1 341 ? 8.195 7.898 -5.812 1 98.31 341 ASP A CA 1
ATOM 2812 C C . ASP A 1 341 ? 7.582 6.734 -5.035 1 98.31 341 ASP A C 1
ATOM 2814 O O . ASP A 1 341 ? 6.41 6.781 -4.66 1 98.31 341 ASP A O 1
ATOM 2818 N N . GLU A 1 342 ? 8.32 5.68 -4.773 1 97.94 342 GLU A N 1
ATOM 2819 C CA . GLU A 1 342 ? 7.824 4.488 -4.094 1 97.94 342 GLU A CA 1
ATOM 2820 C C . GLU A 1 342 ? 7.285 4.832 -2.707 1 97.94 342 GLU A C 1
ATOM 2822 O O . GLU A 1 342 ? 6.297 4.246 -2.258 1 97.94 342 GLU A O 1
ATOM 2827 N N . VAL A 1 343 ? 7.922 5.746 -2.074 1 98.5 343 VAL A N 1
ATOM 2828 C CA . VAL A 1 343 ? 7.504 6.164 -0.739 1 98.5 343 VAL A CA 1
ATOM 2829 C C . VAL A 1 343 ? 6.09 6.738 -0.798 1 98.5 343 VAL A C 1
ATOM 2831 O O . VAL A 1 343 ? 5.23 6.371 0.009 1 98.5 343 VAL A O 1
ATOM 2834 N N . HIS A 1 344 ? 5.91 7.578 -1.752 1 98.5 344 HIS A N 1
ATOM 2835 C CA . HIS A 1 344 ? 4.641 8.297 -1.802 1 98.5 344 HIS A CA 1
ATOM 2836 C C . HIS A 1 344 ? 3.523 7.398 -2.326 1 98.5 344 HIS A C 1
ATOM 2838 O O . HIS A 1 344 ? 2.363 7.547 -1.936 1 98.5 344 HIS A O 1
ATOM 2844 N N . ASP A 1 345 ? 3.889 6.41 -3.164 1 97.56 345 ASP A N 1
ATOM 2845 C CA . ASP A 1 345 ? 2.924 5.371 -3.506 1 97.56 345 ASP A CA 1
ATOM 2846 C C . ASP A 1 345 ? 2.428 4.648 -2.256 1 97.56 345 ASP A C 1
ATOM 2848 O O . ASP A 1 345 ? 1.228 4.406 -2.105 1 97.56 345 ASP A O 1
ATOM 2852 N N . GLU A 1 346 ? 3.281 4.301 -1.411 1 97.94 346 GLU A N 1
ATOM 2853 C CA . GLU A 1 346 ? 2.924 3.609 -0.177 1 97.94 346 GLU A CA 1
ATOM 2854 C C . GLU A 1 346 ? 2.094 4.504 0.738 1 97.94 346 GLU A C 1
ATOM 2856 O O . GLU A 1 346 ? 1.199 4.023 1.438 1 97.94 346 GLU A O 1
ATOM 2861 N N . MET A 1 347 ? 2.438 5.781 0.777 1 98.44 347 MET A N 1
ATOM 2862 C CA . MET A 1 347 ? 1.674 6.719 1.597 1 98.44 347 MET A CA 1
ATOM 2863 C C . MET A 1 347 ? 0.21 6.746 1.17 1 98.44 347 MET A C 1
ATOM 2865 O O . MET A 1 347 ? -0.686 6.785 2.014 1 98.44 347 MET A O 1
ATOM 2869 N N . GLU A 1 348 ? 0.002 6.77 -0.141 1 98.25 348 GLU A N 1
ATOM 2870 C CA . GLU A 1 348 ? -1.374 6.781 -0.63 1 98.25 348 GLU A CA 1
ATOM 2871 C C . GLU A 1 348 ? -2.123 5.527 -0.199 1 98.25 348 GLU A C 1
ATOM 2873 O O . GLU A 1 348 ? -3.307 5.59 0.144 1 98.25 348 GLU A O 1
ATOM 2878 N N . THR A 1 349 ? -1.451 4.43 -0.225 1 97.88 349 THR A N 1
ATOM 2879 C CA . THR A 1 349 ? -2.064 3.18 0.212 1 97.88 349 THR A CA 1
ATOM 2880 C C . THR A 1 349 ? -2.402 3.234 1.699 1 97.88 349 THR A C 1
ATOM 2882 O O . THR A 1 349 ? -3.467 2.775 2.117 1 97.88 349 THR A O 1
ATOM 2885 N N . ARG A 1 350 ? -1.526 3.756 2.547 1 98.38 350 ARG A N 1
ATOM 2886 C CA . ARG A 1 350 ? -1.814 3.914 3.969 1 98.38 350 ARG A CA 1
ATOM 2887 C C . ARG A 1 350 ? -3.043 4.793 4.184 1 98.38 350 ARG A C 1
ATOM 2889 O O . ARG A 1 350 ? -3.869 4.508 5.055 1 98.38 350 ARG A O 1
ATOM 2896 N N . THR A 1 351 ? -3.105 5.805 3.35 1 98.56 351 THR A N 1
ATOM 2897 C CA . THR A 1 351 ? -4.246 6.707 3.453 1 98.56 351 THR A CA 1
ATOM 2898 C C . THR A 1 351 ? -5.543 5.98 3.117 1 98.56 351 THR A C 1
ATOM 2900 O O . THR A 1 351 ? -6.555 6.152 3.803 1 98.56 351 THR A O 1
ATOM 2903 N N . GLU A 1 352 ? -5.508 5.227 2.066 1 98.12 352 GLU A N 1
ATOM 2904 C CA . GLU A 1 352 ? -6.695 4.473 1.67 1 98.12 352 GLU A CA 1
ATOM 2905 C C . GLU A 1 352 ? -7.125 3.506 2.768 1 98.12 352 GLU A C 1
ATOM 2907 O O . GLU A 1 352 ? -8.32 3.393 3.068 1 98.12 352 GLU A O 1
ATOM 2912 N N . LYS A 1 353 ? -6.203 2.822 3.324 1 98.5 353 LYS A N 1
ATOM 2913 C CA . LYS A 1 353 ? -6.488 1.898 4.418 1 98.5 353 LYS A CA 1
ATOM 2914 C C . LYS A 1 353 ? -7.074 2.635 5.621 1 98.5 353 LYS A C 1
ATOM 2916 O O . LYS A 1 353 ? -8.016 2.15 6.254 1 98.5 353 LYS A O 1
ATOM 2921 N N . LEU A 1 354 ? -6.457 3.736 5.918 1 98.81 354 LEU A N 1
ATOM 2922 C CA . LEU A 1 354 ? -6.961 4.531 7.031 1 98.81 354 LEU A CA 1
ATOM 2923 C C . LEU A 1 354 ? -8.406 4.957 6.789 1 98.81 354 LEU A C 1
ATOM 2925 O O . LEU A 1 354 ? -9.234 4.914 7.703 1 98.81 354 LEU A O 1
ATOM 2929 N N . SER A 1 355 ? -8.664 5.395 5.586 1 98.75 355 SER A N 1
ATOM 2930 C CA . SER A 1 355 ? -10.023 5.793 5.242 1 98.75 355 SER A CA 1
ATOM 2931 C C . SER A 1 355 ? -11.008 4.656 5.473 1 98.75 355 SER A C 1
ATOM 2933 O O . SER A 1 355 ? -12.102 4.871 6.004 1 98.75 355 SER A O 1
ATOM 2935 N N . GLN A 1 356 ? -10.656 3.484 5.102 1 98.69 356 GLN A N 1
ATOM 2936 C CA . GLN A 1 356 ? -11.469 2.297 5.324 1 98.69 356 GLN A CA 1
ATOM 2937 C C . GLN A 1 356 ? -11.711 2.066 6.812 1 98.69 356 GLN A C 1
ATOM 2939 O O . GLN A 1 356 ? -12.844 1.804 7.234 1 98.69 356 GLN A O 1
ATOM 2944 N N . ARG A 1 357 ? -10.68 2.182 7.574 1 98.81 357 ARG A N 1
ATOM 2945 C CA . ARG A 1 357 ? -10.75 1.961 9.016 1 98.81 357 ARG A CA 1
ATOM 2946 C C . ARG A 1 357 ? -11.68 2.969 9.68 1 98.81 357 ARG A C 1
ATOM 2948 O O . ARG A 1 357 ? -12.516 2.6 10.508 1 98.81 357 ARG A O 1
ATOM 2955 N N . LEU A 1 358 ? -11.484 4.199 9.305 1 98.88 358 LEU A N 1
ATOM 2956 C CA . LEU A 1 358 ? -12.281 5.25 9.922 1 98.88 358 LEU A CA 1
ATOM 2957 C C . LEU A 1 358 ? -13.758 5.105 9.555 1 98.88 358 LEU A C 1
ATOM 2959 O O . LEU A 1 358 ? -14.633 5.344 10.383 1 98.88 358 LEU A O 1
ATOM 2963 N N . TYR A 1 359 ? -13.992 4.715 8.336 1 98.44 359 TYR A N 1
ATOM 2964 C CA . TYR A 1 359 ? -15.367 4.434 7.918 1 98.44 359 TYR A CA 1
ATOM 2965 C C . TYR A 1 359 ? -15.984 3.354 8.797 1 98.44 359 TYR A C 1
ATOM 2967 O O . TYR A 1 359 ? -17.109 3.51 9.281 1 98.44 359 TYR A O 1
ATOM 2975 N N . MET A 1 360 ? -15.297 2.324 9.062 1 98.44 360 MET A N 1
ATOM 2976 C CA . MET A 1 360 ? -15.82 1.206 9.844 1 98.44 360 MET A CA 1
ATOM 2977 C C . MET A 1 360 ? -16 1.597 11.305 1 98.44 360 MET A C 1
ATOM 2979 O O . MET A 1 360 ? -16.953 1.156 11.953 1 98.44 360 MET A O 1
ATOM 2983 N N . LEU A 1 361 ? -15.078 2.379 11.836 1 98.69 361 LEU A N 1
ATOM 2984 C CA . LEU A 1 361 ? -15.211 2.85 13.211 1 98.69 361 LEU A CA 1
ATOM 2985 C C . LEU A 1 361 ? -16.469 3.703 13.375 1 98.69 361 LEU A C 1
ATOM 2987 O O . LEU A 1 361 ? -17.141 3.619 14.398 1 98.69 361 LEU A O 1
ATOM 2991 N N . GLN A 1 362 ? -16.719 4.52 12.422 1 98.56 362 GLN A N 1
ATOM 2992 C CA . GLN A 1 362 ? -17.922 5.34 12.477 1 98.56 362 GLN A CA 1
ATOM 2993 C C . GLN A 1 362 ? -19.172 4.473 12.406 1 98.56 362 GLN A C 1
ATOM 2995 O O . GLN A 1 362 ? -20.141 4.691 13.156 1 98.56 362 GLN A O 1
ATOM 3000 N N . GLN A 1 363 ? -19.156 3.465 11.539 1 97.19 363 GLN A N 1
ATOM 3001 C CA . GLN A 1 363 ? -20.297 2.543 11.461 1 97.19 363 GLN A CA 1
ATOM 3002 C C . GLN A 1 363 ? -20.5 1.809 12.781 1 97.19 363 GLN A C 1
ATOM 3004 O O . GLN A 1 363 ? -21.625 1.588 13.203 1 97.19 363 GLN A O 1
ATOM 3009 N N . ASP A 1 364 ? -19.438 1.454 13.367 1 97 364 ASP A N 1
ATOM 3010 C CA . ASP A 1 364 ? -19.5 0.771 14.656 1 97 364 ASP A CA 1
ATOM 3011 C C . ASP A 1 364 ? -20.125 1.673 15.719 1 97 364 ASP A C 1
ATOM 3013 O O . ASP A 1 364 ? -20.922 1.214 16.531 1 97 364 ASP A O 1
ATOM 3017 N N . ALA A 1 365 ? -19.688 2.893 15.711 1 97 365 ALA A N 1
ATOM 3018 C CA . ALA A 1 365 ? -20.266 3.846 16.656 1 97 365 ALA A CA 1
ATOM 3019 C C . ALA A 1 365 ? -21.781 3.961 16.469 1 97 365 ALA A C 1
ATOM 3021 O O . ALA A 1 365 ? -22.531 3.977 17.438 1 97 365 ALA A O 1
ATOM 3022 N N . LEU A 1 366 ? -22.234 4.074 15.242 1 96.75 366 LEU A N 1
ATOM 3023 C CA . LEU A 1 366 ? -23.656 4.184 14.953 1 96.75 366 LEU A CA 1
ATOM 3024 C C . LEU A 1 366 ? -24.406 2.93 15.391 1 96.75 366 LEU A C 1
ATOM 3026 O O . LEU A 1 366 ? -25.531 3.012 15.875 1 96.75 366 LEU A O 1
ATOM 3030 N N . LEU A 1 367 ? -23.781 1.785 15.227 1 95.94 367 LEU A N 1
ATOM 3031 C CA . LEU A 1 367 ? -24.344 0.529 15.695 1 95.94 367 LEU A CA 1
ATOM 3032 C C . LEU A 1 367 ? -24.547 0.547 17.203 1 95.94 367 LEU A C 1
ATOM 3034 O O . LEU A 1 367 ? -25.625 0.218 17.703 1 95.94 367 LEU A O 1
ATOM 3038 N N . LYS A 1 368 ? -23.547 0.946 17.938 1 94.69 368 LYS A N 1
ATOM 3039 C CA . LYS A 1 368 ? -23.562 0.954 19.391 1 94.69 368 LYS A CA 1
ATOM 3040 C C . LYS A 1 368 ? -24.562 1.98 19.922 1 94.69 368 LYS A C 1
ATOM 3042 O O . LYS A 1 368 ? -25.109 1.814 21.016 1 94.69 368 LYS A O 1
ATOM 3047 N N . LEU A 1 369 ? -24.812 2.959 19.125 1 94.88 369 LEU A N 1
ATOM 3048 C CA . LEU A 1 369 ? -25.766 3.992 19.5 1 94.88 369 LEU A CA 1
ATOM 3049 C C . LEU A 1 369 ? -27.188 3.549 19.172 1 94.88 369 LEU A C 1
ATOM 3051 O O . LEU A 1 369 ? -28.156 4.25 19.484 1 94.88 369 LEU A O 1
ATOM 3055 N N . GLY A 1 370 ? -27.328 2.371 18.547 1 93.88 370 GLY A N 1
ATOM 3056 C CA . GLY A 1 370 ? -28.641 1.835 18.203 1 93.88 370 GLY A CA 1
ATOM 3057 C C . GLY A 1 370 ? -29.25 2.484 16.969 1 93.88 370 GLY A C 1
ATOM 3058 O O . GLY A 1 370 ? -30.453 2.391 16.75 1 93.88 370 GLY A O 1
ATOM 3059 N N . ILE A 1 371 ? -28.438 3.109 16.125 1 95.44 371 ILE A N 1
ATOM 3060 C CA . ILE A 1 371 ? -28.938 3.934 15.031 1 95.44 371 ILE A CA 1
ATOM 3061 C C . ILE A 1 371 ? -29.031 3.096 13.758 1 95.44 371 ILE A C 1
ATOM 3063 O O . ILE A 1 371 ? -30.031 3.176 13.031 1 95.44 371 ILE A O 1
ATOM 3067 N N . ALA A 1 372 ? -28 2.367 13.461 1 94.94 372 ALA A N 1
ATOM 3068 C CA . ALA A 1 372 ? -27.938 1.529 12.266 1 94.94 372 ALA A CA 1
ATOM 3069 C C . ALA A 1 372 ? -27.266 0.192 12.562 1 94.94 372 ALA A C 1
ATOM 3071 O O . ALA A 1 372 ? -26.281 0.139 13.297 1 94.94 372 ALA A O 1
ATOM 3072 N N . ASP A 1 373 ? -27.844 -0.857 12 1 94.31 373 ASP A N 1
ATOM 3073 C CA . ASP A 1 373 ? -27.344 -2.207 12.234 1 94.31 373 ASP A CA 1
ATOM 3074 C C . ASP A 1 373 ? -26.844 -2.838 10.938 1 94.31 373 ASP A C 1
ATOM 3076 O O . ASP A 1 373 ? -27.547 -2.818 9.922 1 94.31 373 ASP A O 1
ATOM 3080 N N . PRO A 1 374 ? -25.656 -3.398 10.93 1 93.81 374 PRO A N 1
ATOM 3081 C CA . PRO A 1 374 ? -25.188 -4.082 9.727 1 93.81 374 PRO A CA 1
ATOM 3082 C C . PRO A 1 374 ? -25.75 -5.5 9.594 1 93.81 374 PRO A C 1
ATOM 3084 O O . PRO A 1 374 ? -25.453 -6.195 8.617 1 93.81 374 PRO A O 1
ATOM 3087 N N . ALA A 1 375 ? -26.531 -5.949 10.508 1 93.31 375 ALA A N 1
ATOM 3088 C CA . ALA A 1 375 ? -27.141 -7.273 10.484 1 93.31 375 ALA A CA 1
ATOM 3089 C C . ALA A 1 375 ? -28.656 -7.18 10.32 1 93.31 375 ALA A C 1
ATOM 3091 O O . ALA A 1 375 ? -29.297 -6.301 10.898 1 93.31 375 ALA A O 1
ATOM 3092 N N . ALA A 1 376 ? -29.172 -8.078 9.586 1 90.56 376 ALA A N 1
ATOM 3093 C CA . ALA A 1 376 ? -30.625 -8.141 9.398 1 90.56 376 ALA A CA 1
ATOM 3094 C C . ALA A 1 376 ? -31.328 -8.492 10.703 1 90.56 376 ALA A C 1
ATOM 3096 O O . ALA A 1 376 ? -32.438 -8.023 10.961 1 90.56 376 ALA A O 1
ATOM 3097 N N . THR A 1 377 ? -30.688 -9.203 11.523 1 88.31 377 THR A N 1
ATOM 3098 C CA . THR A 1 377 ? -31.281 -9.656 12.773 1 88.31 377 THR A CA 1
ATOM 3099 C C . THR A 1 377 ? -30.828 -8.766 13.93 1 88.31 377 THR A C 1
ATOM 3101 O O . THR A 1 377 ? -31.016 -9.125 15.102 1 88.31 377 THR A O 1
ATOM 3104 N N . GLY A 1 378 ? -30.25 -7.688 13.648 1 86.88 378 GLY A N 1
ATOM 3105 C CA . GLY A 1 378 ? -29.75 -6.801 14.695 1 86.88 378 GLY A CA 1
ATOM 3106 C C . GLY A 1 378 ? -30.859 -6.051 15.414 1 86.88 378 GLY A C 1
ATOM 3107 O O . GLY A 1 378 ? -32.031 -6.328 15.195 1 86.88 378 GLY A O 1
ATOM 3108 N N . THR A 1 379 ? -30.344 -5.199 16.297 1 85.69 379 THR A N 1
ATOM 3109 C CA . THR A 1 379 ? -31.312 -4.574 17.188 1 85.69 379 THR A CA 1
ATOM 3110 C C . THR A 1 379 ? -31.375 -3.068 16.969 1 85.69 379 THR A C 1
ATOM 3112 O O . THR A 1 379 ? -32.219 -2.377 17.547 1 85.69 379 THR A O 1
ATOM 3115 N N . ALA A 1 380 ? -30.516 -2.553 16.109 1 88.56 380 ALA A N 1
ATOM 3116 C CA . ALA A 1 380 ? -30.531 -1.112 15.867 1 88.56 380 ALA A CA 1
ATOM 3117 C C . ALA A 1 380 ? -31.719 -0.715 14.992 1 88.56 380 ALA A C 1
ATOM 3119 O O . ALA A 1 380 ? -32.375 -1.575 14.414 1 88.56 380 ALA A O 1
ATOM 3120 N N . ALA A 1 381 ? -31.922 0.528 14.914 1 89.75 381 ALA A N 1
ATOM 3121 C CA . ALA A 1 381 ? -33.156 1.067 14.336 1 89.75 381 ALA A CA 1
ATOM 3122 C C . ALA A 1 381 ? -33.219 0.805 12.836 1 89.75 381 ALA A C 1
ATOM 3124 O O . ALA A 1 381 ? -34.25 0.384 12.32 1 89.75 381 ALA A O 1
ATOM 3125 N N . ARG A 1 382 ? -32.219 1.113 12.188 1 92.31 382 ARG A N 1
ATOM 3126 C CA . ARG A 1 382 ? -32.188 0.928 10.742 1 92.31 382 ARG A CA 1
ATOM 3127 C C . ARG A 1 382 ? -31.594 -0.432 10.383 1 92.31 382 ARG A C 1
ATOM 3129 O O . ARG A 1 382 ? -30.531 -0.799 10.867 1 92.31 382 ARG A O 1
ATOM 3136 N N . LYS A 1 383 ? -32.25 -1.09 9.461 1 92.62 383 LYS A N 1
ATOM 3137 C CA . LYS A 1 383 ? -31.812 -2.398 8.992 1 92.62 383 LYS A CA 1
ATOM 3138 C C . LYS A 1 383 ? -31.25 -2.309 7.578 1 92.62 383 LYS A C 1
ATOM 3140 O O . LYS A 1 383 ? -31.453 -1.312 6.883 1 92.62 383 LYS A O 1
ATOM 3145 N N . PRO A 1 384 ? -30.5 -3.332 7.184 1 93.38 384 PRO A N 1
ATOM 3146 C CA . PRO A 1 384 ? -30 -3.355 5.805 1 93.38 384 PRO A CA 1
ATOM 3147 C C . PRO A 1 384 ? -31.125 -3.25 4.773 1 93.38 384 PRO A C 1
ATOM 3149 O O . PRO A 1 384 ? -32.219 -3.812 4.973 1 93.38 384 PRO A O 1
ATOM 3152 N N . PHE A 1 385 ? -30.922 -2.5 3.678 1 92.56 385 PHE A N 1
ATOM 3153 C CA . PHE A 1 385 ? -31.766 -2.346 2.494 1 92.56 385 PHE A CA 1
ATOM 3154 C C . PHE A 1 385 ? -32.906 -1.366 2.76 1 92.56 385 PHE A C 1
ATOM 3156 O O . PHE A 1 385 ? -33.781 -1.179 1.911 1 92.56 385 PHE A O 1
ATOM 3163 N N . SER A 1 386 ? -32.844 -0.816 3.941 1 91.94 386 SER A N 1
ATOM 3164 C CA . SER A 1 386 ? -33.812 0.264 4.18 1 91.94 386 SER A CA 1
ATOM 3165 C C . SER A 1 386 ? -33.469 1.496 3.348 1 91.94 386 SER A C 1
ATOM 3167 O O . SER A 1 386 ? -32.281 1.709 2.996 1 91.94 386 SER A O 1
ATOM 3169 N N . ASP A 1 387 ? -34.438 2.172 2.914 1 91.69 387 ASP A N 1
ATOM 3170 C CA . ASP A 1 387 ? -34.094 3.455 2.309 1 91.69 387 ASP A CA 1
ATOM 3171 C C . ASP A 1 387 ? -33.875 4.523 3.375 1 91.69 387 ASP A C 1
ATOM 3173 O O . ASP A 1 387 ? -33.781 4.215 4.566 1 91.69 387 ASP A O 1
ATOM 3177 N N . ASP A 1 388 ? -33.594 5.734 2.99 1 93.44 388 ASP A N 1
ATOM 3178 C CA . ASP A 1 388 ? -33.219 6.809 3.898 1 93.44 388 ASP A CA 1
ATOM 3179 C C . ASP A 1 388 ? -34.375 7.758 4.168 1 93.44 388 ASP A C 1
ATOM 3181 O O . ASP A 1 388 ? -34.188 8.977 4.23 1 93.44 388 ASP A O 1
ATOM 3185 N N . GLU A 1 389 ? -35.594 7.199 4.32 1 94.44 389 GLU A N 1
ATOM 3186 C CA . GLU A 1 389 ? -36.719 8.031 4.699 1 94.44 389 GLU A CA 1
ATOM 3187 C C . GLU A 1 389 ? -36.531 8.633 6.09 1 94.44 389 GLU A C 1
ATOM 3189 O O . GLU A 1 389 ? -37.188 9.617 6.441 1 94.44 389 GLU A O 1
ATOM 3194 N N . GLN A 1 390 ? -35.781 7.984 6.82 1 94.69 390 GLN A N 1
ATOM 3195 C CA . GLN A 1 390 ? -35.281 8.516 8.078 1 94.69 390 GLN A CA 1
ATOM 3196 C C . GLN A 1 390 ? -33.75 8.531 8.094 1 94.69 390 GLN A C 1
ATOM 3198 O O . GLN A 1 390 ? -33.094 7.617 7.578 1 94.69 390 GLN A O 1
ATOM 3203 N N . PHE A 1 391 ? -33.156 9.594 8.602 1 96.06 391 PHE A N 1
ATOM 3204 C CA . PHE A 1 391 ? -31.703 9.727 8.703 1 96.06 391 PHE A CA 1
ATOM 3205 C C . PHE A 1 391 ? -31.328 10.617 9.875 1 96.06 391 PHE A C 1
ATOM 3207 O O . PHE A 1 391 ? -32.188 11.164 10.555 1 96.06 391 PHE A O 1
ATOM 3214 N N . VAL A 1 392 ? -30.109 10.633 10.156 1 96.31 392 VAL A N 1
ATOM 3215 C CA . VAL A 1 392 ? -29.625 11.422 11.289 1 96.31 392 VAL A CA 1
ATOM 3216 C C . VAL A 1 392 ? -28.578 12.43 10.805 1 96.31 392 VAL A C 1
ATOM 3218 O O . VAL A 1 392 ? -27.844 12.164 9.852 1 96.31 392 VAL A O 1
ATOM 3221 N N . VAL A 1 393 ? -28.547 13.594 11.383 1 97.12 393 VAL A N 1
ATOM 3222 C CA . VAL A 1 393 ? -27.516 14.594 11.148 1 97.12 393 VAL A CA 1
ATOM 3223 C C . VAL A 1 393 ? -26.656 14.75 12.398 1 97.12 393 VAL A C 1
ATOM 3225 O O . VAL A 1 393 ? -27.172 15.031 13.484 1 97.12 393 VAL A O 1
ATOM 3228 N N . PHE A 1 394 ? -25.375 14.508 12.273 1 97.75 394 PHE A N 1
ATOM 3229 C CA . PHE A 1 394 ? -24.422 14.617 13.375 1 97.75 394 PHE A CA 1
ATOM 3230 C C . PHE A 1 394 ? -23.766 15.992 13.375 1 97.75 394 PHE A C 1
ATOM 3232 O O . PHE A 1 394 ? -23.125 16.391 12.391 1 97.75 394 PHE A O 1
ATOM 3239 N N . ASN A 1 395 ? -23.953 16.781 14.367 1 98.06 395 ASN A N 1
ATOM 3240 C CA . ASN A 1 395 ? -23.141 17.969 14.617 1 98.06 395 ASN A CA 1
ATOM 3241 C C . ASN A 1 395 ? -21.969 17.672 15.539 1 98.06 395 ASN A C 1
ATOM 3243 O O . ASN A 1 395 ? -22.141 17.547 16.75 1 98.06 395 ASN A O 1
ATOM 3247 N N . PRO A 1 396 ? -20.828 17.578 15.031 1 97.94 396 PRO A N 1
ATOM 3248 C CA . PRO A 1 396 ? -19.688 17.25 15.875 1 97.94 396 PRO A CA 1
ATOM 3249 C C . PRO A 1 396 ? -19.188 18.438 16.719 1 97.94 396 PRO A C 1
ATOM 3251 O O . PRO A 1 396 ? -18.359 18.266 17.594 1 97.94 396 PRO A O 1
ATOM 3254 N N . HIS A 1 397 ? -19.703 19.609 16.469 1 98.06 397 HIS A N 1
ATOM 3255 C CA . HIS A 1 397 ? -19.203 20.812 17.125 1 98.06 397 HIS A CA 1
ATOM 3256 C C . HIS A 1 397 ? -19.812 20.984 18.516 1 98.06 397 HIS A C 1
ATOM 3258 O O . HIS A 1 397 ? -20.953 20.562 18.75 1 98.06 397 HIS A O 1
ATOM 3264 N N . LEU A 1 398 ? -19.125 21.641 19.391 1 97.75 398 LEU A N 1
ATOM 3265 C CA . LEU A 1 398 ? -19.547 21.812 20.781 1 97.75 398 LEU A CA 1
ATOM 3266 C C . LEU A 1 398 ? -20.406 23.062 20.922 1 97.75 398 LEU A C 1
ATOM 3268 O O . LEU A 1 398 ? -20.656 23.516 22.047 1 97.75 398 LEU A O 1
ATOM 3272 N N . THR A 1 399 ? -20.844 23.609 19.859 1 97 399 THR A N 1
ATOM 3273 C CA . THR A 1 399 ? -21.781 24.719 19.797 1 97 399 THR A CA 1
ATOM 3274 C C . THR A 1 399 ? -22.922 24.406 18.828 1 97 399 THR A C 1
ATOM 3276 O O . THR A 1 399 ? -22.75 23.594 17.922 1 97 399 THR A O 1
ATOM 3279 N N . PRO A 1 400 ? -24.047 25 19.078 1 96.5 400 PRO A N 1
ATOM 3280 C CA . PRO A 1 400 ? -25.094 24.828 18.062 1 96.5 400 PRO A CA 1
ATOM 3281 C C . PRO A 1 400 ? -24.641 25.281 16.672 1 96.5 400 PRO A C 1
ATOM 3283 O O . PRO A 1 400 ? -23.844 26.219 16.562 1 96.5 400 PRO A O 1
ATOM 3286 N N . TYR A 1 401 ? -25.094 24.672 15.688 1 97.31 401 TYR A N 1
ATOM 3287 C CA . TYR A 1 401 ? -24.688 24.969 14.32 1 97.31 401 TYR A CA 1
ATOM 3288 C C . TYR A 1 401 ? -25.812 25.656 13.555 1 97.31 401 TYR A C 1
ATOM 3290 O O . TYR A 1 401 ? -26.953 25.203 13.586 1 97.31 401 TYR A O 1
ATOM 3298 N N . ASN A 1 402 ? -25.516 26.719 12.961 1 96.31 402 ASN A N 1
ATOM 3299 C CA . ASN A 1 402 ? -26.375 27.453 12.023 1 96.31 402 ASN A CA 1
ATOM 3300 C C . ASN A 1 402 ? -25.781 27.484 10.625 1 96.31 402 ASN A C 1
ATOM 3302 O O . ASN A 1 402 ? -24.609 27.812 10.453 1 96.31 402 ASN A O 1
ATOM 3306 N N . GLY A 1 403 ? -26.453 27.062 9.68 1 96.75 403 GLY A N 1
ATOM 3307 C CA . GLY A 1 403 ? -25.969 27.109 8.312 1 96.75 403 GLY A CA 1
ATOM 3308 C C . GLY A 1 403 ? -26.484 25.969 7.449 1 96.75 403 GLY A C 1
ATOM 3309 O O . GLY A 1 403 ? -27.469 25.328 7.797 1 96.75 403 GLY A O 1
ATOM 3310 N N . TRP A 1 404 ? -25.906 25.797 6.355 1 97.44 404 TRP A N 1
ATOM 3311 C CA . TRP A 1 404 ? -26.312 24.797 5.391 1 97.44 404 TRP A CA 1
ATOM 3312 C C . TRP A 1 404 ? -25.578 23.469 5.621 1 97.44 404 TRP A C 1
ATOM 3314 O O . TRP A 1 404 ? -24.391 23.469 5.938 1 97.44 404 TRP A O 1
ATOM 3324 N N . VAL A 1 405 ? -26.25 22.391 5.551 1 97.69 405 VAL A N 1
ATOM 3325 C CA . VAL A 1 405 ? -25.703 21.047 5.66 1 97.69 405 VAL A CA 1
ATOM 3326 C C . VAL A 1 405 ? -26.016 20.25 4.402 1 97.69 405 VAL A C 1
ATOM 3328 O O . VAL A 1 405 ? -27.172 20.188 3.986 1 97.69 405 VAL A O 1
ATOM 3331 N N . LYS A 1 406 ? -25 19.75 3.777 1 96.5 406 LYS A N 1
ATOM 3332 C CA . LYS A 1 406 ? -25.188 18.922 2.596 1 96.5 406 LYS A CA 1
ATOM 3333 C C . LYS A 1 406 ? -25.203 17.438 2.967 1 96.5 406 LYS A C 1
ATOM 3335 O O . LYS A 1 406 ? -24.578 17.031 3.957 1 96.5 406 LYS A O 1
ATOM 3340 N N . GLY A 1 407 ? -25.891 16.656 2.242 1 96.94 407 GLY A N 1
ATOM 3341 C CA . GLY A 1 407 ? -25.906 15.219 2.459 1 96.94 407 GLY A CA 1
ATOM 3342 C C . GLY A 1 407 ? -26.484 14.445 1.289 1 96.94 407 GLY A C 1
ATOM 3343 O O . GLY A 1 407 ? -26.938 15.039 0.306 1 96.94 407 GLY A O 1
ATOM 3344 N N . LYS A 1 408 ? -26.406 13.156 1.357 1 96.19 408 LYS A N 1
ATOM 3345 C CA . LYS A 1 408 ? -26.922 12.25 0.335 1 96.19 408 LYS A CA 1
ATOM 3346 C C . LYS A 1 408 ? -28 11.336 0.907 1 96.19 408 LYS A C 1
ATOM 3348 O O . LYS A 1 408 ? -27.859 10.82 2.014 1 96.19 408 LYS A O 1
ATOM 3353 N N . LEU A 1 409 ? -29.094 11.211 0.207 1 96.5 409 LEU A N 1
ATOM 3354 C CA . LEU A 1 409 ? -30.203 10.328 0.565 1 96.5 409 LEU A CA 1
ATOM 3355 C C . LEU A 1 409 ? -30.469 9.312 -0.539 1 96.5 409 LEU A C 1
ATOM 3357 O O . LEU A 1 409 ? -30.359 9.633 -1.725 1 96.5 409 LEU A O 1
ATOM 3361 N N . PHE A 1 410 ? -30.734 8.148 -0.19 1 96.81 410 PHE A N 1
ATOM 3362 C CA . PHE A 1 410 ? -31.156 7.102 -1.105 1 96.81 410 PHE A CA 1
ATOM 3363 C C . PHE A 1 410 ? -32.594 6.711 -0.842 1 96.81 410 PHE A C 1
ATOM 3365 O O . PHE A 1 410 ? -32.938 6.211 0.236 1 96.81 410 PHE A O 1
ATOM 3372 N N . LEU A 1 411 ? -33.469 6.926 -1.785 1 96.81 411 LEU A N 1
ATOM 3373 C CA . LEU A 1 411 ? -34.875 6.605 -1.639 1 96.81 411 LEU A CA 1
ATOM 3374 C C . LEU A 1 411 ? -35.312 5.578 -2.676 1 96.81 411 LEU A C 1
ATOM 3376 O O . LEU A 1 411 ? -34.938 5.66 -3.842 1 96.81 411 LEU A O 1
ATOM 3380 N N . HIS A 1 412 ? -36.188 4.656 -2.275 1 95.19 412 HIS A N 1
ATOM 3381 C CA . HIS A 1 412 ? -36.656 3.6 -3.166 1 95.19 412 HIS A CA 1
ATOM 3382 C C . HIS A 1 412 ? -37.562 4.16 -4.254 1 95.19 412 HIS A C 1
ATOM 3384 O O . HIS A 1 412 ? -37.5 3.713 -5.402 1 95.19 412 HIS A O 1
ATOM 3390 N N . GLU A 1 413 ? -38.344 5.105 -3.9 1 92.62 413 GLU A N 1
ATOM 3391 C CA . GLU A 1 413 ? -39.25 5.723 -4.852 1 92.62 413 GLU A CA 1
ATOM 3392 C C . GLU A 1 413 ? -38.969 7.211 -5.02 1 92.62 413 GLU A C 1
ATOM 3394 O O . GLU A 1 413 ? -38.625 7.898 -4.047 1 92.62 413 GLU A O 1
ATOM 3399 N N . GLU A 1 414 ? -39 7.574 -6.312 1 91 414 GLU A N 1
ATOM 3400 C CA . GLU A 1 414 ? -38.875 9 -6.566 1 91 414 GLU A CA 1
ATOM 3401 C C . GLU A 1 414 ? -40.094 9.773 -6.047 1 91 414 GLU A C 1
ATOM 3403 O O . GLU A 1 414 ? -41.219 9.32 -6.199 1 91 414 GLU A O 1
ATOM 3408 N N . LYS A 1 415 ? -39.812 10.805 -5.387 1 87.94 415 LYS A N 1
ATOM 3409 C CA . LYS A 1 415 ? -40.906 11.641 -4.895 1 87.94 415 LYS A CA 1
ATOM 3410 C C . LYS A 1 415 ? -40.406 13.039 -4.543 1 87.94 415 LYS A C 1
ATOM 3412 O O . LYS A 1 415 ? -39.188 13.266 -4.426 1 87.94 415 LYS A O 1
ATOM 3417 N N . GLU A 1 416 ? -41.344 13.945 -4.473 1 92.75 416 GLU A N 1
ATOM 3418 C CA . GLU A 1 416 ? -41.062 15.25 -3.875 1 92.75 416 GLU A CA 1
ATOM 3419 C C . GLU A 1 416 ? -41.188 15.195 -2.355 1 92.75 416 GLU A C 1
ATOM 3421 O O . GLU A 1 416 ? -42.062 14.508 -1.822 1 92.75 416 GLU A O 1
ATOM 3426 N N . PHE A 1 417 ? -40.25 15.906 -1.789 1 95.06 417 PHE A N 1
ATOM 3427 C CA . PHE A 1 417 ? -40.281 15.75 -0.34 1 95.06 417 PHE A CA 1
ATOM 3428 C C . PHE A 1 417 ? -39.719 16.984 0.353 1 95.06 417 PHE A C 1
ATOM 3430 O O . PHE A 1 417 ? -39.125 17.844 -0.292 1 95.06 417 PHE A O 1
ATOM 3437 N N . VAL A 1 418 ? -40.062 17.156 1.53 1 96.06 418 VAL A N 1
ATOM 3438 C CA . VAL A 1 418 ? -39.406 18.031 2.506 1 96.06 418 VAL A CA 1
ATOM 3439 C C . VAL A 1 418 ? -38.875 17.203 3.666 1 96.06 418 VAL A C 1
ATOM 3441 O O . VAL A 1 418 ? -39.094 15.992 3.738 1 96.06 418 VAL A O 1
ATOM 3444 N N . LEU A 1 419 ? -38.031 17.781 4.453 1 96.38 419 LEU A N 1
ATOM 3445 C CA . LEU A 1 419 ? -37.469 17.062 5.598 1 96.38 419 LEU A CA 1
ATOM 3446 C C . LEU A 1 419 ? -38.031 17.609 6.902 1 96.38 419 LEU A C 1
ATOM 3448 O O . LEU A 1 419 ? -38.312 18.812 7.016 1 96.38 419 LEU A O 1
ATOM 3452 N N . LYS A 1 420 ? -38.25 16.75 7.844 1 95.75 420 LYS A N 1
ATOM 3453 C CA . LYS A 1 420 ? -38.75 17.125 9.164 1 95.75 420 LYS A CA 1
ATOM 3454 C C . LYS A 1 4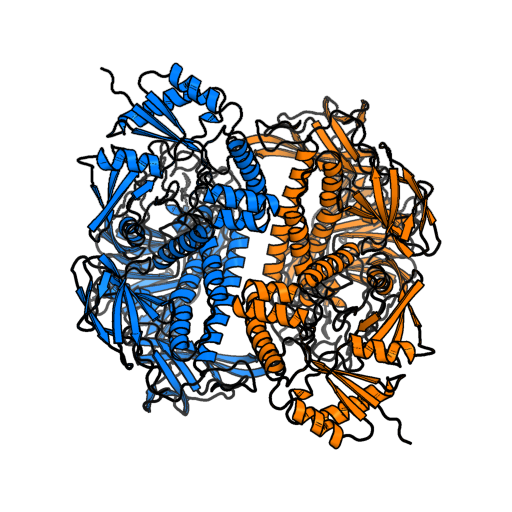20 ? -37.875 16.547 10.273 1 95.75 420 LYS A C 1
ATOM 3456 O O . LYS A 1 420 ? -37.438 15.406 10.18 1 95.75 420 LYS A O 1
ATOM 3461 N N . ASP A 1 421 ? -37.625 17.391 11.258 1 93.5 421 ASP A N 1
ATOM 3462 C CA . ASP A 1 421 ? -36.906 16.859 12.398 1 93.5 421 ASP A CA 1
ATOM 3463 C C . ASP A 1 421 ? -37.844 16.297 13.453 1 93.5 421 ASP A C 1
ATOM 3465 O O . ASP A 1 421 ? -39.062 16.297 13.266 1 93.5 421 ASP A O 1
ATOM 3469 N N . LEU A 1 422 ? -37.344 15.758 14.492 1 88.62 422 LEU A N 1
ATOM 3470 C CA . LEU A 1 422 ? -38.125 15.078 15.516 1 88.62 422 LEU A CA 1
ATOM 3471 C C . LEU A 1 422 ? -39 16.062 16.266 1 88.62 422 LEU A C 1
ATOM 3473 O O . LEU A 1 422 ? -40 15.672 16.891 1 88.62 422 LEU A O 1
ATOM 3477 N N . LYS A 1 423 ? -38.625 17.25 16.219 1 88.44 423 LYS A N 1
ATOM 3478 C CA . LYS A 1 423 ? -39.438 18.281 16.906 1 88.44 423 LYS A CA 1
ATOM 3479 C C . LYS A 1 423 ? -40.562 18.781 16.016 1 88.44 423 LYS A C 1
ATOM 3481 O O . LYS A 1 423 ? -41.375 19.609 16.438 1 88.44 423 LYS A O 1
ATOM 3486 N N . GLY A 1 424 ? -40.531 18.438 14.844 1 89.81 424 GLY A N 1
ATOM 3487 C CA . GLY A 1 424 ? -41.625 18.781 13.938 1 89.81 424 GLY A CA 1
ATOM 3488 C C . GLY A 1 424 ? -41.281 19.938 13.008 1 89.81 424 GLY A C 1
ATOM 3489 O O . GLY A 1 424 ? -42.094 20.328 12.164 1 89.81 424 GLY A O 1
ATOM 3490 N N . ASN A 1 425 ? -40.125 20.484 13.109 1 93.81 425 ASN A N 1
ATOM 3491 C CA . ASN A 1 425 ? -39.719 21.547 12.203 1 93.81 425 ASN A CA 1
ATOM 3492 C C . ASN A 1 425 ? -39.5 21.031 10.781 1 93.81 425 ASN A C 1
ATOM 3494 O O . ASN A 1 425 ? -38.969 19.938 10.586 1 93.81 425 ASN A O 1
ATOM 3498 N N . THR A 1 426 ? -39.969 21.828 9.844 1 95.44 426 THR A N 1
ATOM 3499 C CA . THR A 1 426 ? -39.875 21.438 8.438 1 95.44 426 THR A CA 1
ATOM 3500 C C . THR A 1 426 ? -38.688 22.156 7.766 1 95.44 426 THR A C 1
ATOM 3502 O O . THR A 1 426 ? -38.469 23.359 7.988 1 95.44 426 THR A O 1
ATOM 3505 N N . TYR A 1 427 ? -37.969 21.516 6.949 1 95.69 427 TYR A N 1
ATOM 3506 C CA . TYR A 1 427 ? -36.844 22.031 6.199 1 95.69 427 TYR A CA 1
ATOM 3507 C C . TYR A 1 427 ? -37 21.781 4.707 1 95.69 427 TYR A C 1
ATOM 3509 O O . TYR A 1 427 ? -37.188 20.641 4.27 1 95.69 427 TYR A O 1
ATOM 3517 N N . GLN A 1 428 ? -37.031 22.891 3.975 1 94.38 428 GLN A N 1
ATOM 3518 C CA . GLN A 1 428 ? -37.062 22.781 2.52 1 94.38 428 GLN A CA 1
ATOM 3519 C C . GLN A 1 428 ? -35.688 22.469 1.95 1 94.38 428 GLN A C 1
ATOM 3521 O O . GLN A 1 428 ? -34.781 23.297 2 1 94.38 428 GLN A O 1
ATOM 3526 N N . PRO A 1 429 ? -35.531 21.25 1.337 1 94.88 429 PRO A N 1
ATOM 3527 C CA . PRO A 1 429 ? -34.219 20.922 0.804 1 94.88 429 PRO A CA 1
ATOM 3528 C C . PRO A 1 429 ? -33.969 21.516 -0.576 1 94.88 429 PRO A C 1
ATOM 3530 O O . PRO A 1 429 ? -34.906 21.688 -1.362 1 94.88 429 PRO A O 1
ATOM 3533 N N . VAL A 1 430 ? -32.719 21.891 -0.879 1 93.88 430 VAL A N 1
ATOM 3534 C CA . VAL A 1 430 ? -32.25 22.109 -2.242 1 93.88 430 VAL A CA 1
ATOM 3535 C C . VAL A 1 430 ? -31.719 20.797 -2.822 1 93.88 430 VAL A C 1
ATOM 3537 O O . VAL A 1 430 ? -30.797 20.203 -2.268 1 93.88 430 VAL A O 1
ATOM 3540 N N . ILE A 1 431 ? -32.312 20.344 -3.898 1 95 431 ILE A N 1
ATOM 3541 C CA . ILE A 1 431 ? -31.781 19.156 -4.57 1 95 431 ILE A CA 1
ATOM 3542 C C . ILE A 1 431 ? -30.625 19.531 -5.488 1 95 431 ILE A C 1
ATOM 3544 O O . ILE A 1 431 ? -30.844 19.953 -6.625 1 95 431 ILE A O 1
ATOM 3548 N N . LEU A 1 432 ? -29.5 19.297 -5.031 1 94.25 432 LEU A N 1
ATOM 3549 C CA . LEU A 1 432 ? -28.297 19.672 -5.773 1 94.25 432 LEU A CA 1
ATOM 3550 C C . LEU A 1 432 ? -28.094 18.75 -6.98 1 94.25 432 LEU A C 1
ATOM 3552 O O . LEU A 1 432 ? -27.562 19.172 -8.008 1 94.25 432 LEU A O 1
ATOM 3556 N N . ASN A 1 433 ? -28.406 17.547 -6.84 1 93.06 433 ASN A N 1
ATOM 3557 C CA . ASN A 1 433 ? -28.312 16.516 -7.863 1 93.06 433 ASN A CA 1
ATOM 3558 C C . ASN A 1 433 ? -29.203 15.32 -7.527 1 93.06 433 ASN A C 1
ATOM 3560 O O . ASN A 1 433 ? -29.469 15.055 -6.355 1 93.06 433 ASN A O 1
ATOM 3564 N N . SER A 1 434 ? -29.766 14.695 -8.508 1 94.12 434 SER A N 1
ATOM 3565 C CA . SER A 1 434 ? -30.531 13.461 -8.336 1 94.12 434 SER A CA 1
ATOM 3566 C C . SER A 1 434 ? -30.297 12.5 -9.492 1 94.12 434 SER A C 1
ATOM 3568 O O . SER A 1 434 ? -30.188 12.93 -10.648 1 94.12 434 SER A O 1
ATOM 3570 N N . TYR A 1 435 ? -30.172 11.312 -9.242 1 94.75 435 TYR A N 1
ATOM 3571 C CA . TYR A 1 435 ? -29.984 10.328 -10.297 1 94.75 435 TYR A CA 1
ATOM 3572 C C . TYR A 1 435 ? -30.422 8.938 -9.836 1 94.75 435 TYR A C 1
ATOM 3574 O O . TYR A 1 435 ? -30.25 8.586 -8.664 1 94.75 435 TYR A O 1
ATOM 3582 N N . LYS A 1 436 ? -30.938 8.211 -10.75 1 95.88 436 LYS A N 1
ATOM 3583 C CA . LYS A 1 436 ? -31.297 6.82 -10.484 1 95.88 436 LYS A CA 1
ATOM 3584 C C . LYS A 1 436 ? -30.062 5.941 -10.375 1 95.88 436 LYS A C 1
ATOM 3586 O O . LYS A 1 436 ? -29.094 6.137 -11.102 1 95.88 436 LYS A O 1
ATOM 3591 N N . GLY A 1 437 ? -30.188 5.09 -9.43 1 94 437 GLY A N 1
ATOM 3592 C CA . GLY A 1 437 ? -29.062 4.172 -9.242 1 94 437 GLY A CA 1
ATOM 3593 C C . GLY A 1 437 ? -29.406 2.994 -8.344 1 94 437 GLY A C 1
ATOM 3594 O O . GLY A 1 437 ? -30.578 2.66 -8.172 1 94 437 GLY A O 1
ATOM 3595 N N . ARG A 1 438 ? -28.5 2.225 -7.938 1 93.75 438 ARG A N 1
ATOM 3596 C CA . ARG A 1 438 ? -28.641 1.084 -7.039 1 93.75 438 ARG A CA 1
ATOM 3597 C C . ARG A 1 438 ? -27.734 1.228 -5.82 1 93.75 438 ARG A C 1
ATOM 3599 O O . ARG A 1 438 ? -26.641 1.771 -5.922 1 93.75 438 ARG A O 1
ATOM 3606 N N . LYS A 1 439 ? -28.156 0.82 -4.738 1 94.69 439 LYS A N 1
ATOM 3607 C CA . LYS A 1 439 ? -27.391 0.802 -3.49 1 94.69 439 LYS A CA 1
ATOM 3608 C C . LYS A 1 439 ? -27.062 -0.626 -3.068 1 94.69 439 LYS A C 1
ATOM 3610 O O . LYS A 1 439 ? -27.953 -1.485 -3.021 1 94.69 439 LYS A O 1
ATOM 3615 N N . PHE A 1 440 ? -25.75 -0.869 -2.82 1 96.12 440 PHE A N 1
ATOM 3616 C CA . PHE A 1 440 ? -25.281 -2.186 -2.402 1 96.12 440 PHE A CA 1
ATOM 3617 C C . PHE A 1 440 ? -25.219 -2.277 -0.884 1 96.12 440 PHE A C 1
ATOM 3619 O O . PHE A 1 440 ? -24.672 -1.386 -0.227 1 96.12 440 PHE A O 1
ATOM 3626 N N . GLU A 1 441 ? -25.766 -3.248 -0.319 1 95.62 441 GLU A N 1
ATOM 3627 C CA . GLU A 1 441 ? -25.562 -3.561 1.094 1 95.62 441 GLU A CA 1
ATOM 3628 C C . GLU A 1 441 ? -25.219 -5.035 1.292 1 95.62 441 GLU A C 1
ATOM 3630 O O . GLU A 1 441 ? -25.719 -5.895 0.554 1 95.62 441 GLU A O 1
ATOM 3635 N N . SER A 1 442 ? -24.344 -5.297 2.232 1 96.12 442 SER A N 1
ATOM 3636 C CA . SER A 1 442 ? -23.906 -6.645 2.58 1 96.12 442 SER A CA 1
ATOM 3637 C C . SER A 1 442 ? -24.109 -6.922 4.066 1 96.12 442 SER A C 1
ATOM 3639 O O . SER A 1 442 ? -23.188 -6.754 4.863 1 96.12 442 SER A O 1
ATOM 3641 N N . PRO A 1 443 ? -25.375 -7.367 4.418 1 95.19 443 PRO A N 1
ATOM 3642 C CA . PRO A 1 443 ? -25.578 -7.715 5.828 1 95.19 443 PRO A CA 1
ATOM 3643 C C . PRO A 1 443 ? -24.609 -8.789 6.316 1 95.19 443 PRO A C 1
ATOM 3645 O O . PRO A 1 443 ? -24.219 -9.664 5.547 1 95.19 443 PRO A O 1
ATOM 3648 N N . LEU A 1 444 ? -24.297 -8.836 7.613 1 95.31 444 LEU A N 1
ATOM 3649 C CA . LEU A 1 444 ? -23.344 -9.773 8.188 1 95.31 444 LEU A CA 1
ATOM 3650 C C . LEU A 1 444 ? -24 -11.133 8.438 1 95.31 444 LEU A C 1
ATOM 3652 O O . LEU A 1 444 ? -23.328 -12.094 8.812 1 95.31 444 LEU A O 1
ATOM 3656 N N . ASP A 1 445 ? -25.297 -11.281 8.234 1 91.81 445 ASP A N 1
ATOM 3657 C CA . ASP A 1 445 ? -25.984 -12.539 8.492 1 91.81 445 ASP A CA 1
ATOM 3658 C C . ASP A 1 445 ? -27 -12.852 7.395 1 91.81 445 ASP A C 1
ATOM 3660 O O . ASP A 1 445 ? -27.938 -13.609 7.609 1 91.81 445 ASP A O 1
ATOM 3664 N N . ALA A 1 446 ? -26.859 -12.156 6.266 1 90.56 446 ALA A N 1
ATOM 3665 C CA . ALA A 1 446 ? -27.703 -12.391 5.105 1 90.56 446 ALA A CA 1
ATOM 3666 C C . ALA A 1 446 ? -26.953 -12.117 3.805 1 90.56 446 ALA A C 1
ATOM 3668 O O . ALA A 1 446 ? -25.859 -11.547 3.822 1 90.56 446 ALA A O 1
ATOM 3669 N N . PHE A 1 447 ? -27.547 -12.477 2.723 1 90.69 447 PHE A N 1
ATOM 3670 C CA . PHE A 1 447 ? -26.922 -12.344 1.413 1 90.69 447 PHE A CA 1
ATOM 3671 C C . PHE A 1 447 ? -26.828 -10.875 1.011 1 90.69 447 PHE A C 1
ATOM 3673 O O . PHE A 1 447 ? -27.75 -10.102 1.238 1 90.69 447 PHE A O 1
ATOM 3680 N N . PRO A 1 448 ? -25.719 -10.453 0.423 1 94.44 448 PRO A N 1
ATOM 3681 C CA . PRO A 1 448 ? -25.625 -9.102 -0.13 1 94.44 448 PRO A CA 1
ATOM 3682 C C . PRO A 1 448 ? -26.484 -8.906 -1.37 1 94.44 448 PRO A C 1
ATOM 3684 O O . PRO A 1 448 ? -26.719 -9.852 -2.125 1 94.44 448 PRO A O 1
ATOM 3687 N N . ASP A 1 449 ? -26.891 -7.691 -1.54 1 94.5 449 ASP A N 1
ATOM 3688 C CA . ASP A 1 449 ? -27.75 -7.43 -2.689 1 94.5 449 ASP A CA 1
ATOM 3689 C C . ASP A 1 449 ? -27.766 -5.945 -3.037 1 94.5 449 ASP A C 1
ATOM 3691 O O . ASP A 1 449 ? -27.203 -5.125 -2.309 1 94.5 449 ASP A O 1
ATOM 3695 N N . PHE A 1 450 ? -28.281 -5.68 -4.227 1 95.88 450 PHE A N 1
ATOM 3696 C CA . PHE A 1 450 ? -28.516 -4.316 -4.684 1 95.88 450 PHE A CA 1
ATOM 3697 C C . PHE A 1 450 ? -30 -3.973 -4.621 1 95.88 450 PHE A C 1
ATOM 3699 O O . PHE A 1 450 ? -30.844 -4.816 -4.91 1 95.88 450 PHE A O 1
ATOM 3706 N N . LYS A 1 451 ? -30.266 -2.775 -4.203 1 96 451 LYS A N 1
ATOM 3707 C CA . LYS A 1 451 ? -31.625 -2.236 -4.312 1 96 451 LYS A CA 1
ATOM 3708 C C . LYS A 1 451 ? -31.656 -1.016 -5.227 1 96 451 LYS A C 1
ATOM 3710 O O . LYS A 1 451 ? -30.766 -0.155 -5.156 1 96 451 LYS A O 1
ATOM 3715 N N . HIS A 1 452 ? -32.625 -0.983 -6.098 1 96.19 452 HIS A N 1
ATOM 3716 C CA . HIS A 1 452 ? -32.781 0.156 -6.992 1 96.19 452 HIS A CA 1
ATOM 3717 C C . HIS A 1 452 ? -33.438 1.324 -6.277 1 96.19 452 HIS A C 1
ATOM 3719 O O . HIS A 1 452 ? -34.281 1.12 -5.387 1 96.19 452 HIS A O 1
ATOM 3725 N N . GLY A 1 453 ? -33.062 2.457 -6.637 1 96.94 453 GLY A N 1
ATOM 3726 C CA . GLY A 1 453 ? -33.656 3.674 -6.105 1 96.94 453 GLY A CA 1
ATOM 3727 C C . GLY A 1 453 ? -33.062 4.934 -6.727 1 96.94 453 GLY A C 1
ATOM 3728 O O . GLY A 1 453 ? -32.594 4.91 -7.859 1 96.94 453 GLY A O 1
ATOM 3729 N N . THR A 1 454 ? -33.344 6.039 -6.066 1 96.88 454 THR A N 1
ATOM 3730 C CA . THR A 1 454 ? -32.875 7.34 -6.508 1 96.88 454 THR A CA 1
ATOM 3731 C C . THR A 1 454 ? -31.984 7.988 -5.441 1 96.88 454 THR A C 1
ATOM 3733 O O . THR A 1 454 ? -32.375 8.047 -4.27 1 96.88 454 THR A O 1
ATOM 3736 N N . TYR A 1 455 ? -30.859 8.391 -5.824 1 96.38 455 TYR A N 1
ATOM 3737 C CA . TYR A 1 455 ? -29.984 9.172 -4.957 1 96.38 455 TYR A CA 1
ATOM 3738 C C . TYR A 1 455 ? -30.297 10.656 -5.062 1 96.38 455 TYR A C 1
ATOM 3740 O O . TYR A 1 455 ? -30.531 11.172 -6.16 1 96.38 455 TYR A O 1
ATOM 3748 N N . TYR A 1 456 ? -30.344 11.32 -3.963 1 95.88 456 TYR A N 1
ATOM 3749 C CA . TYR A 1 456 ? -30.531 12.766 -3.893 1 95.88 456 TYR A CA 1
ATOM 3750 C C . TYR A 1 456 ? -29.391 13.43 -3.127 1 95.88 456 TYR A C 1
ATOM 3752 O O . TYR A 1 456 ? -29.141 13.086 -1.969 1 95.88 456 TYR A O 1
ATOM 3760 N N . GLU A 1 457 ? -28.656 14.25 -3.762 1 96.06 457 GLU A N 1
ATOM 3761 C CA . GLU A 1 457 ? -27.781 15.18 -3.061 1 96.06 457 GLU A CA 1
ATOM 3762 C C . GLU A 1 457 ? -28.516 16.453 -2.656 1 96.06 457 GLU A C 1
ATOM 3764 O O . GLU A 1 457 ? -29.016 17.172 -3.516 1 96.06 457 GLU A O 1
ATOM 3769 N N . VAL A 1 458 ? -28.562 16.641 -1.382 1 95.94 458 VAL A N 1
ATOM 3770 C CA . VAL A 1 458 ? -29.422 17.719 -0.919 1 95.94 458 VAL A CA 1
ATOM 3771 C C . VAL A 1 458 ? -28.641 18.672 -0.015 1 95.94 458 VAL A C 1
ATOM 3773 O O . VAL A 1 458 ? -27.562 18.312 0.483 1 95.94 458 VAL A O 1
ATOM 3776 N N . ALA A 1 459 ? -29.109 19.844 0.143 1 96.06 459 ALA A N 1
ATOM 3777 C CA . ALA A 1 459 ? -28.672 20.828 1.137 1 96.06 459 ALA A CA 1
ATOM 3778 C C . ALA A 1 459 ? -29.859 21.391 1.908 1 96.06 459 ALA A C 1
ATOM 3780 O O . ALA A 1 459 ? -30.906 21.672 1.328 1 96.06 459 ALA A O 1
ATOM 3781 N N . ILE A 1 460 ? -29.766 21.484 3.174 1 95.94 460 ILE A N 1
ATOM 3782 C CA . ILE A 1 460 ? -30.797 22.094 3.992 1 95.94 460 ILE A CA 1
ATOM 3783 C C . ILE A 1 460 ? -30.188 23.172 4.891 1 95.94 460 ILE A C 1
ATOM 3785 O O . ILE A 1 460 ? -29.047 23.016 5.344 1 95.94 460 ILE A O 1
ATOM 3789 N N . GLN A 1 461 ? -30.922 24.188 5.141 1 96.38 461 GLN A N 1
ATOM 3790 C CA . GLN A 1 461 ? -30.516 25.203 6.094 1 96.38 461 GLN A CA 1
ATOM 3791 C C . GLN A 1 461 ? -31.031 24.891 7.496 1 96.38 461 GLN A C 1
ATOM 3793 O O . GLN A 1 461 ? -32.25 24.828 7.719 1 96.38 461 GLN A O 1
ATOM 3798 N N . VAL A 1 462 ? -30.156 24.641 8.375 1 96.44 462 VAL A N 1
ATOM 3799 C CA . VAL A 1 462 ? -30.547 24.328 9.742 1 96.44 462 VAL A CA 1
ATOM 3800 C C . VAL A 1 462 ? -30.312 25.547 10.633 1 96.44 462 VAL A C 1
ATOM 3802 O O . VAL A 1 462 ? -29.406 26.344 10.383 1 96.44 462 VAL A O 1
ATOM 3805 N N . GLU A 1 463 ? -31.156 25.656 11.625 1 94.19 463 GLU A N 1
ATOM 3806 C CA . GLU A 1 463 ? -31.031 26.688 12.648 1 94.19 463 GLU A CA 1
ATOM 3807 C C . GLU A 1 463 ? -30.906 26.062 14.039 1 94.19 463 GLU A C 1
ATOM 3809 O O . GLU A 1 463 ? -31.781 25.328 14.484 1 94.19 463 GLU A O 1
ATOM 3814 N N . LYS A 1 464 ? -29.797 26.297 14.625 1 93.88 464 LYS A N 1
ATOM 3815 C CA . LYS A 1 464 ? -29.516 25.875 15.992 1 93.88 464 LYS A CA 1
ATOM 3816 C C . LYS A 1 464 ? -29.547 24.344 16.109 1 93.88 464 LYS A C 1
ATOM 3818 O O . LYS A 1 464 ? -30.219 23.797 16.969 1 93.88 464 LYS A O 1
ATOM 3823 N N . LEU A 1 465 ? -28.984 23.703 15.133 1 96.06 465 LEU A N 1
ATOM 3824 C CA . LEU A 1 465 ? -28.719 22.281 15.344 1 96.06 465 LEU A CA 1
ATOM 3825 C C . LEU A 1 465 ? -27.953 22.062 16.641 1 96.06 465 LEU A C 1
ATOM 3827 O O . LEU A 1 465 ? -26.875 22.609 16.844 1 96.06 465 LEU A O 1
ATOM 3831 N N . PRO A 1 466 ? -28.453 21.297 17.562 1 95.88 466 PRO A N 1
ATOM 3832 C CA . PRO A 1 466 ? -27.875 21.234 18.906 1 95.88 466 PRO A CA 1
ATOM 3833 C C . PRO A 1 466 ? -26.391 20.844 18.891 1 95.88 466 PRO A C 1
ATOM 3835 O O . PRO A 1 466 ? -25.953 20.094 18.016 1 95.88 466 PRO A O 1
ATOM 3838 N N . ALA A 1 467 ? -25.688 21.328 19.891 1 97 467 ALA A N 1
ATOM 3839 C CA . ALA A 1 467 ? -24.266 21.047 20.031 1 97 467 ALA A CA 1
ATOM 3840 C C . ALA A 1 467 ? -24.016 19.578 20.312 1 97 467 ALA A C 1
ATOM 3842 O O . ALA A 1 467 ? -24.766 18.953 21.078 1 97 467 ALA A O 1
ATOM 3843 N N . PHE A 1 468 ? -22.938 19.078 19.625 1 97.06 468 PHE A N 1
ATOM 3844 C CA . PHE A 1 468 ? -22.484 17.703 19.859 1 97.06 468 PHE A CA 1
ATOM 3845 C C . PHE A 1 468 ? -23.672 16.766 19.969 1 97.06 468 PHE A C 1
ATOM 3847 O O . PHE A 1 468 ? -23.891 16.125 21 1 97.06 468 PHE A O 1
ATOM 3854 N N . SER A 1 469 ? -24.375 16.578 18.828 1 95.38 469 SER A N 1
ATOM 3855 C CA . SER A 1 469 ? -25.672 15.906 18.859 1 95.38 469 SER A CA 1
ATOM 3856 C C . SER A 1 469 ? -25.875 15.039 17.625 1 95.38 469 SER A C 1
ATOM 3858 O O . SER A 1 469 ? -25.219 15.242 16.594 1 95.38 469 SER A O 1
ATOM 3860 N N . LEU A 1 470 ? -26.656 14.047 17.75 1 95.81 470 LEU A N 1
ATOM 3861 C CA . LEU A 1 470 ? -27.297 13.344 16.656 1 95.81 470 LEU A CA 1
ATOM 3862 C C . LEU A 1 470 ? -28.797 13.656 16.609 1 95.81 470 LEU A C 1
ATOM 3864 O O . LEU A 1 470 ? -29.531 13.32 17.531 1 95.81 470 LEU A O 1
ATOM 3868 N N . THR A 1 471 ? -29.203 14.305 15.531 1 95.19 471 THR A N 1
ATOM 3869 C CA . THR A 1 471 ? -30.594 14.719 15.383 1 95.19 471 THR A CA 1
ATOM 3870 C C . THR A 1 471 ? -31.266 13.922 14.273 1 95.19 471 THR A C 1
ATOM 3872 O O . THR A 1 471 ? -30.75 13.836 13.156 1 95.19 471 THR A O 1
ATOM 3875 N N . GLY A 1 472 ? -32.406 13.359 14.602 1 95.44 472 GLY A N 1
ATOM 3876 C CA . GLY A 1 472 ? -33.156 12.578 13.633 1 95.44 472 GLY A CA 1
ATOM 3877 C C . GLY A 1 472 ? -34 13.422 12.688 1 95.44 472 GLY A C 1
ATOM 3878 O O . GLY A 1 472 ? -34.562 14.438 13.102 1 95.44 472 GLY A O 1
ATOM 3879 N N . PHE A 1 473 ? -34.031 13.039 11.445 1 95.94 473 PHE A N 1
ATOM 3880 C CA . PHE A 1 473 ? -34.844 13.656 10.406 1 95.94 473 PHE A CA 1
ATOM 3881 C C . PHE A 1 473 ? -35.625 12.609 9.656 1 95.94 473 PHE A C 1
ATOM 3883 O O . PHE A 1 473 ? -35.281 11.43 9.641 1 95.94 473 PHE A O 1
ATOM 3890 N N . SER A 1 474 ? -36.719 13.023 9.078 1 95.62 474 SER A N 1
ATOM 3891 C CA . SER A 1 474 ? -37.531 12.156 8.234 1 95.62 474 SER A CA 1
ATOM 3892 C C . SER A 1 474 ? -37.875 12.828 6.906 1 95.62 474 SER A C 1
ATOM 3894 O O . SER A 1 474 ? -37.969 14.055 6.832 1 95.62 474 SER A O 1
ATOM 3896 N N . VAL A 1 475 ? -38 12.078 5.883 1 96.06 475 VAL A N 1
ATOM 3897 C CA . VAL A 1 475 ? -38.469 12.516 4.57 1 96.06 475 VAL A CA 1
ATOM 3898 C C . VAL A 1 475 ? -40 12.461 4.504 1 96.06 475 VAL A C 1
ATOM 3900 O O . VAL A 1 475 ? -40.594 11.398 4.68 1 96.06 475 VAL A O 1
ATOM 3903 N N . VAL A 1 476 ? -40.531 13.508 4.273 1 95.56 476 VAL A N 1
ATOM 3904 C CA . VAL A 1 476 ? -42 13.57 4.227 1 95.56 476 VAL A CA 1
ATOM 3905 C C . VAL A 1 476 ? -42.438 14.188 2.904 1 95.56 476 VAL A C 1
ATOM 3907 O O . VAL A 1 476 ? -41.719 14.977 2.303 1 95.56 476 VAL A O 1
ATOM 3910 N N . LYS A 1 477 ? -43.594 13.797 2.479 1 93.56 477 LYS A N 1
ATOM 3911 C CA . LYS A 1 477 ? -44.094 14.344 1.231 1 93.56 477 LYS A CA 1
ATOM 3912 C C . LYS A 1 477 ? -44.188 15.867 1.288 1 93.56 477 LYS A C 1
ATOM 3914 O O . LYS A 1 477 ? -44.594 16.438 2.307 1 93.56 477 LYS A O 1
ATOM 3919 N N . GLY A 1 478 ? -43.719 16.438 0.254 1 92.06 478 GLY A N 1
ATOM 3920 C CA . GLY A 1 478 ? -43.75 17.891 0.151 1 92.06 478 GLY A CA 1
ATOM 3921 C C . GLY A 1 478 ? -43.125 18.391 -1.136 1 92.06 478 GLY A C 1
ATOM 3922 O O . GLY A 1 478 ? -42.594 17.625 -1.927 1 92.06 478 GLY A O 1
ATOM 3923 N N . GLN A 1 479 ? -43.25 19.719 -1.302 1 85.75 479 GLN A N 1
ATOM 3924 C CA . GLN A 1 479 ? -42.719 20.344 -2.518 1 85.75 479 GLN A CA 1
ATOM 3925 C C . GLN A 1 479 ? -41.219 20.562 -2.436 1 85.75 479 GLN A C 1
ATOM 3927 O O . GLN A 1 479 ? -40.719 21.109 -1.451 1 85.75 479 GLN A O 1
ATOM 3932 N N . THR A 1 480 ? -40.5 20.047 -3.41 1 83.38 480 THR A N 1
ATOM 3933 C CA . THR A 1 480 ? -39.062 20.281 -3.508 1 83.38 480 THR A CA 1
ATOM 3934 C C . THR A 1 480 ? -38.781 21.484 -4.398 1 83.38 480 THR A C 1
ATOM 3936 O O . THR A 1 480 ? -39.469 21.719 -5.391 1 83.38 480 THR A O 1
ATOM 3939 N N . LEU A 1 481 ? -37.812 22.203 -4.023 1 79.19 481 LEU A N 1
ATOM 3940 C CA . LEU A 1 481 ? -37.438 23.328 -4.871 1 79.19 481 LEU A CA 1
ATOM 3941 C C . LEU A 1 481 ? -36.562 22.844 -6.035 1 79.19 481 LEU A C 1
ATOM 3943 O O . LEU A 1 481 ? -35.531 22.203 -5.828 1 79.19 481 LEU A O 1
ATOM 3947 N N . VAL A 1 482 ? -36.969 23.172 -7.168 1 78.38 482 VAL A N 1
ATOM 3948 C CA . VAL A 1 482 ? -36.281 22.719 -8.375 1 78.38 482 VAL A CA 1
ATOM 3949 C C . VAL A 1 482 ? -35.219 23.75 -8.773 1 78.38 482 VAL A C 1
ATOM 3951 O O . VAL A 1 482 ? -35.406 24.953 -8.594 1 78.38 482 VAL A O 1
ATOM 3954 N N . ILE A 1 483 ? -34.031 23.297 -9.227 1 87.38 483 ILE A N 1
ATOM 3955 C CA . ILE A 1 483 ? -32.969 24.141 -9.742 1 87.38 483 ILE A CA 1
ATOM 3956 C C . ILE A 1 483 ? -33.156 24.328 -11.25 1 87.38 483 ILE A C 1
ATOM 3958 O O . ILE A 1 483 ? -33.344 23.344 -11.984 1 87.38 483 ILE A O 1
ATOM 3962 N N . ALA A 1 484 ? -33.219 25.562 -11.695 1 87.81 484 ALA A N 1
ATOM 3963 C CA . ALA A 1 484 ? -33.344 25.859 -13.117 1 87.81 484 ALA A CA 1
ATOM 3964 C C . ALA A 1 484 ? -31.984 26.266 -13.695 1 87.81 484 ALA A C 1
ATOM 3966 O O . ALA A 1 484 ? -31.203 26.953 -13.039 1 87.81 484 ALA A O 1
ATOM 3967 N N . SER A 1 485 ? -31.766 25.812 -14.836 1 88.19 485 SER A N 1
ATOM 3968 C CA . SER A 1 485 ? -30.5 26.078 -15.5 1 88.19 485 SER A CA 1
ATOM 3969 C C . SER A 1 485 ? -30.641 27.203 -16.531 1 88.19 485 SER A C 1
ATOM 3971 O O . SER A 1 485 ? -31.703 27.344 -17.141 1 88.19 485 SER A O 1
ATOM 3973 N N . SER A 1 486 ? -29.641 28.078 -16.609 1 85.19 486 SER A N 1
ATOM 3974 C CA . SER A 1 486 ? -29.562 29.109 -17.641 1 85.19 486 SER A CA 1
ATOM 3975 C C . SER A 1 486 ? -28.125 29.406 -18.016 1 85.19 486 SER A C 1
ATOM 3977 O O . SER A 1 486 ? -27.203 29.141 -17.25 1 85.19 486 SER A O 1
ATOM 3979 N N . GLU A 1 487 ? -28.031 29.922 -19.25 1 86.19 487 GLU A N 1
ATOM 3980 C CA . GLU A 1 487 ? -26.734 30.453 -19.641 1 86.19 487 GLU A CA 1
ATOM 3981 C C . GLU A 1 487 ? -26.516 31.859 -19.094 1 86.19 487 GLU A C 1
ATOM 3983 O O . GLU A 1 487 ? -27.172 32.812 -19.531 1 86.19 487 GLU A O 1
ATOM 3988 N N . SER A 1 488 ? -25.797 31.938 -18.109 1 90 488 SER A N 1
ATOM 3989 C CA . SER A 1 488 ? -25.453 33.188 -17.438 1 90 488 SER A CA 1
ATOM 3990 C C . SER A 1 488 ? -24.047 33.094 -16.828 1 90 488 SER A C 1
ATOM 3992 O O . SER A 1 488 ? -23.484 32 -16.703 1 90 488 SER A O 1
ATOM 3994 N N . SER A 1 489 ? -23.531 34.25 -16.641 1 95.62 489 SER A N 1
ATOM 3995 C CA . SER A 1 489 ? -22.188 34.312 -16.094 1 95.62 489 SER A CA 1
ATOM 3996 C C . SER A 1 489 ? -22.172 34.875 -14.688 1 95.62 489 SER A C 1
ATOM 3998 O O . SER A 1 489 ? -21.109 35.156 -14.125 1 95.62 489 SER A O 1
ATOM 4000 N N . THR A 1 490 ? -23.359 35.062 -14.148 1 97.38 490 THR A N 1
ATOM 4001 C CA . THR A 1 490 ? -23.406 35.781 -12.883 1 97.38 490 THR A CA 1
ATOM 4002 C C . THR A 1 490 ? -24.25 35.031 -11.859 1 97.38 490 THR A C 1
ATOM 4004 O O . THR A 1 490 ? -25.297 34.469 -12.195 1 97.38 490 THR A O 1
ATOM 4007 N N . ILE A 1 491 ? -23.75 34.938 -10.688 1 97.94 491 ILE A N 1
ATOM 4008 C CA . ILE A 1 491 ? -24.531 34.5 -9.531 1 97.94 491 ILE A CA 1
ATOM 4009 C C . ILE A 1 491 ? -24.406 35.5 -8.406 1 97.94 491 ILE A C 1
ATOM 4011 O O . ILE A 1 491 ? -23.453 36.281 -8.367 1 97.94 491 ILE A O 1
ATOM 4015 N N . GLU A 1 492 ? -25.406 35.562 -7.5 1 97.25 492 GLU A N 1
ATOM 4016 C CA . GLU A 1 492 ? -25.359 36.531 -6.402 1 97.25 492 GLU A CA 1
ATOM 4017 C C . GLU A 1 492 ? -26.234 36.094 -5.242 1 97.25 492 GLU A C 1
ATOM 4019 O O . GLU A 1 492 ? -27.141 35.25 -5.422 1 97.25 492 GLU A O 1
ATOM 4024 N N . ASN A 1 493 ? -25.984 36.469 -4.102 1 97.38 493 ASN A N 1
ATOM 4025 C CA . ASN A 1 493 ? -26.844 36.375 -2.922 1 97.38 493 ASN A CA 1
ATOM 4026 C C . ASN A 1 493 ? -26.828 37.688 -2.119 1 97.38 493 ASN A C 1
ATOM 4028 O O . ASN A 1 493 ? -26.578 38.75 -2.672 1 97.38 493 ASN A O 1
ATOM 4032 N N . GLU A 1 494 ? -27.109 37.625 -0.861 1 97.19 494 GLU A N 1
ATOM 4033 C CA . GLU A 1 494 ? -27.234 38.844 -0.038 1 97.19 494 GLU A CA 1
ATOM 4034 C C . GLU A 1 494 ? -25.875 39.5 0.198 1 97.19 494 GLU A C 1
ATOM 4036 O O . GLU A 1 494 ? -25.812 40.688 0.488 1 97.19 494 GLU A O 1
ATOM 4041 N N . PHE A 1 495 ? -24.828 38.781 -0.033 1 97.75 495 PHE A N 1
ATOM 4042 C CA . PHE A 1 495 ? -23.516 39.25 0.413 1 97.75 495 PHE A CA 1
ATOM 4043 C C . PHE A 1 495 ? -22.641 39.625 -0.778 1 97.75 495 PHE A C 1
ATOM 4045 O O . PHE A 1 495 ? -21.859 40.562 -0.708 1 97.75 495 PHE A O 1
ATOM 4052 N N . VAL A 1 496 ? -22.766 38.844 -1.896 1 98.19 496 VAL A N 1
ATOM 4053 C CA . VAL A 1 496 ? -21.812 39.031 -2.977 1 98.19 496 VAL A CA 1
ATOM 4054 C C . VAL A 1 496 ? -22.5 38.844 -4.324 1 98.19 496 VAL A C 1
ATOM 4056 O O . VAL A 1 496 ? -23.562 38.219 -4.402 1 98.19 496 VAL A O 1
ATOM 4059 N N . LYS A 1 497 ? -21.953 39.469 -5.309 1 98.38 497 LYS A N 1
ATOM 4060 C CA . LYS A 1 497 ? -22.203 39.188 -6.727 1 98.38 497 LYS A CA 1
ATOM 4061 C C . LYS A 1 497 ? -20.922 38.781 -7.441 1 98.38 497 LYS A C 1
ATOM 4063 O O . LYS A 1 497 ? -19.891 39.438 -7.348 1 98.38 497 LYS A O 1
ATOM 4068 N N . VAL A 1 498 ? -20.922 37.594 -8.078 1 98.44 498 VAL A N 1
ATOM 4069 C CA . VAL A 1 498 ? -19.766 37.031 -8.773 1 98.44 498 VAL A CA 1
ATOM 4070 C C . VAL A 1 498 ? -20.031 36.969 -10.273 1 98.44 498 VAL A C 1
ATOM 4072 O O . VAL A 1 498 ? -21.047 36.406 -10.695 1 98.44 498 VAL A O 1
ATOM 4075 N N . ASN A 1 499 ? -19.188 37.531 -11.07 1 98 499 ASN A N 1
ATOM 4076 C CA . ASN A 1 499 ? -19.297 37.531 -12.523 1 98 499 ASN A CA 1
ATOM 4077 C C . ASN A 1 499 ? -18.031 36.969 -13.18 1 98 499 ASN A C 1
ATOM 4079 O O . ASN A 1 499 ? -16.922 37.375 -12.844 1 98 499 ASN A O 1
ATOM 4083 N N . VAL A 1 500 ? -18.188 36.062 -14.109 1 97.75 500 VAL A N 1
ATOM 4084 C CA . VAL A 1 500 ? -17.078 35.562 -14.898 1 97.75 500 VAL A CA 1
ATOM 4085 C C . VAL A 1 500 ? -16.875 36.469 -16.125 1 97.75 500 VAL A C 1
ATOM 4087 O O . VAL A 1 500 ? -17.781 36.625 -16.938 1 97.75 500 VAL A O 1
ATOM 4090 N N . GLU A 1 501 ? -15.734 36.969 -16.234 1 96.31 501 GLU A N 1
ATOM 4091 C CA . GLU A 1 501 ? -15.406 37.844 -17.359 1 96.31 501 GLU A CA 1
ATOM 4092 C C . GLU A 1 501 ? -15.039 37 -18.594 1 96.31 501 GLU A C 1
ATOM 4094 O O . GLU A 1 501 ? -14.789 35.812 -18.484 1 96.31 501 GLU A O 1
ATOM 4099 N N . GLU A 1 502 ? -14.828 37.625 -19.688 1 92.62 502 GLU A N 1
ATOM 4100 C CA . GLU A 1 502 ? -14.484 36.969 -20.938 1 92.62 502 GLU A CA 1
ATOM 4101 C C . GLU A 1 502 ? -13.078 36.375 -20.891 1 92.62 502 GLU A C 1
ATOM 4103 O O . GLU A 1 502 ? -12.773 35.438 -21.609 1 92.62 502 GLU A O 1
ATOM 4108 N N . THR A 1 503 ? -12.359 36.875 -20 1 90.88 503 THR A N 1
ATOM 4109 C CA . THR A 1 503 ? -10.992 36.406 -19.859 1 90.88 503 THR A CA 1
ATOM 4110 C C . THR A 1 503 ? -10.938 35.156 -18.969 1 90.88 503 THR A C 1
ATOM 4112 O O . THR A 1 503 ? -9.93 34.469 -18.938 1 90.88 503 THR A O 1
ATOM 4115 N N . GLY A 1 504 ? -11.984 34.938 -18.312 1 93.12 504 GLY A N 1
ATOM 4116 C CA . GLY A 1 504 ? -12.016 33.781 -17.438 1 93.12 504 GLY A CA 1
ATOM 4117 C C . GLY A 1 504 ? -11.766 34.156 -15.977 1 93.12 504 GLY A C 1
ATOM 4118 O O . GLY A 1 504 ? -11.93 33.312 -15.086 1 93.12 504 GLY A O 1
ATOM 4119 N N . VAL A 1 505 ? -11.453 35.438 -15.703 1 95.75 505 VAL A N 1
ATOM 4120 C CA . VAL A 1 505 ? -11.25 35.875 -14.328 1 95.75 505 VAL A CA 1
ATOM 4121 C C . VAL A 1 505 ? -12.586 36.344 -13.742 1 95.75 505 VAL A C 1
ATOM 4123 O O . VAL A 1 505 ? -13.562 36.531 -14.469 1 95.75 505 VAL A O 1
ATOM 4126 N N . LEU A 1 506 ? -12.617 36.5 -12.453 1 97.88 506 LEU A N 1
ATOM 4127 C CA . LEU A 1 506 ? -13.859 36.875 -11.781 1 97.88 506 LEU A CA 1
ATOM 4128 C C . LEU A 1 506 ? -13.844 38.344 -11.391 1 97.88 506 LEU A C 1
ATOM 4130 O O . LEU A 1 506 ? -12.797 38.906 -11.031 1 97.88 506 LEU A O 1
ATOM 4134 N N . THR A 1 507 ? -14.969 38.969 -11.508 1 97.88 507 THR A N 1
ATOM 4135 C CA . THR A 1 507 ? -15.305 40.188 -10.789 1 97.88 507 THR A CA 1
ATOM 4136 C C . THR A 1 507 ? -16.266 39.906 -9.633 1 97.88 507 THR A C 1
ATOM 4138 O O . THR A 1 507 ? -17.328 39.344 -9.844 1 97.88 507 THR A O 1
ATOM 4141 N N . VAL A 1 508 ? -15.844 40.25 -8.453 1 97.94 508 VAL A N 1
ATOM 4142 C CA . VAL A 1 508 ? -16.656 39.969 -7.277 1 97.94 508 VAL A CA 1
ATOM 4143 C C . VAL A 1 508 ? -17.031 41.281 -6.594 1 97.94 508 VAL A C 1
ATOM 4145 O O . VAL A 1 508 ? -16.156 42.094 -6.242 1 97.94 508 VAL A O 1
ATOM 4148 N N . SER A 1 509 ? -18.312 41.531 -6.41 1 97.69 509 SER A N 1
ATOM 4149 C CA . SER A 1 509 ? -18.797 42.688 -5.691 1 97.69 509 SER A CA 1
ATOM 4150 C C . SER A 1 509 ? -19.297 42.312 -4.297 1 97.69 509 SER A C 1
ATOM 4152 O O . SER A 1 509 ? -20.172 41.469 -4.148 1 97.69 509 SER A O 1
ATOM 4154 N N . HIS A 1 510 ? -18.719 42.906 -3.342 1 97.38 510 HIS A N 1
ATOM 4155 C CA . HIS A 1 510 ? -19.203 42.75 -1.973 1 97.38 510 HIS A CA 1
ATOM 4156 C C . HIS A 1 510 ? -20.297 43.75 -1.664 1 97.38 510 HIS A C 1
ATOM 4158 O O . HIS A 1 510 ? -20.047 44.969 -1.623 1 97.38 510 HIS A O 1
ATOM 4164 N N . LYS A 1 511 ? -21.406 43.344 -1.386 1 97.31 511 LYS A N 1
ATOM 4165 C CA . LYS A 1 511 ? -22.594 44.219 -1.327 1 97.31 511 LYS A CA 1
ATOM 4166 C C . LYS A 1 511 ? -22.578 45.094 -0.07 1 97.31 511 LYS A C 1
ATOM 4168 O O . LYS A 1 511 ? -22.953 46.25 -0.11 1 97.31 511 LYS A O 1
ATOM 4173 N N . ASN A 1 512 ? -22.172 44.562 1.031 1 95.81 512 ASN A N 1
ATOM 4174 C CA . ASN A 1 512 ? -22.203 45.312 2.289 1 95.81 512 ASN A CA 1
ATOM 4175 C C . ASN A 1 512 ? -21.25 46.5 2.254 1 95.81 512 ASN A C 1
ATOM 4177 O O . ASN A 1 512 ? -21.562 47.562 2.762 1 95.81 512 ASN A O 1
ATOM 4181 N N . SER A 1 513 ? -20.094 46.312 1.721 1 93.81 513 SER A N 1
ATOM 4182 C CA . SER A 1 513 ? -19.109 47.375 1.697 1 93.81 513 SER A CA 1
ATOM 4183 C C . SER A 1 513 ? -19.188 48.188 0.398 1 93.81 513 SER A C 1
ATOM 4185 O O . SER A 1 513 ? -18.641 49.281 0.308 1 93.81 513 SER A O 1
ATOM 4187 N N . GLY A 1 514 ? -19.719 47.594 -0.703 1 94 514 GLY A N 1
ATOM 4188 C CA . GLY A 1 514 ? -19.766 48.219 -2.014 1 94 514 GLY A CA 1
ATOM 4189 C C . GLY A 1 514 ? -18.484 48.062 -2.803 1 94 514 GLY A C 1
ATOM 4190 O O . GLY A 1 514 ? -18.391 48.5 -3.945 1 94 514 GLY A O 1
ATOM 4191 N N . LYS A 1 515 ? -17.531 47.375 -2.236 1 95.19 515 LYS A N 1
ATOM 4192 C CA . LYS A 1 515 ? -16.25 47.219 -2.904 1 95.19 515 LYS A CA 1
ATOM 4193 C C . LYS A 1 515 ? -16.344 46.156 -4.016 1 95.19 515 LYS A C 1
ATOM 4195 O O . LYS A 1 515 ? -17.047 45.156 -3.887 1 95.19 515 LYS A O 1
ATOM 4200 N N . GLU A 1 516 ? -15.57 46.375 -5.055 1 96 516 GLU A N 1
ATOM 4201 C CA . GLU A 1 516 ? -15.461 45.469 -6.18 1 96 516 GLU A CA 1
ATOM 4202 C C . GLU A 1 516 ? -14.031 44.938 -6.332 1 96 516 GLU A C 1
ATOM 4204 O O . GLU A 1 516 ? -13.078 45.719 -6.301 1 96 516 GLU A O 1
ATOM 4209 N N . TYR A 1 517 ? -13.867 43.688 -6.434 1 95.69 517 TYR A N 1
ATOM 4210 C CA . TYR A 1 517 ? -12.586 43 -6.641 1 95.69 517 TYR A CA 1
ATOM 4211 C C . TYR A 1 517 ? -12.484 42.438 -8.055 1 95.69 517 TYR A C 1
ATOM 4213 O O . TYR A 1 517 ? -13.297 41.625 -8.461 1 95.69 517 TYR A O 1
ATOM 4221 N N . ASN A 1 518 ? -11.508 42.875 -8.812 1 95.38 518 ASN A N 1
ATOM 4222 C CA . ASN A 1 518 ? -11.297 42.438 -10.188 1 95.38 518 ASN A CA 1
ATOM 4223 C C . ASN A 1 518 ? -10.109 41.5 -10.297 1 95.38 518 ASN A C 1
ATOM 4225 O O . ASN A 1 518 ? -9.156 41.594 -9.523 1 95.38 518 ASN A O 1
ATOM 4229 N N . GLY A 1 519 ? -10.203 40.625 -11.211 1 95.12 519 GLY A N 1
ATOM 4230 C CA . GLY A 1 519 ? -9.102 39.719 -11.484 1 95.12 519 GLY A CA 1
ATOM 4231 C C . GLY A 1 519 ? -9.023 38.531 -10.523 1 95.12 519 GLY A C 1
ATOM 4232 O O . GLY A 1 519 ? -7.992 37.875 -10.414 1 95.12 519 GLY A O 1
ATOM 4233 N N . PHE A 1 520 ? -10.117 38.219 -9.898 1 95.94 520 PHE A N 1
ATOM 4234 C CA . PHE A 1 520 ? -10.141 37.188 -8.875 1 95.94 520 PHE A CA 1
ATOM 4235 C C . PHE A 1 520 ? -10.07 35.812 -9.516 1 95.94 520 PHE A C 1
ATOM 4237 O O . PHE A 1 520 ? -10.664 35.562 -10.57 1 95.94 520 PHE A O 1
ATOM 4244 N N . LEU A 1 521 ? -9.328 34.875 -8.836 1 97.5 521 LEU A N 1
ATOM 4245 C CA . LEU A 1 521 ? -9.172 33.469 -9.203 1 97.5 521 LEU A CA 1
ATOM 4246 C C . LEU A 1 521 ? -8.539 33.344 -10.586 1 97.5 521 LEU A C 1
ATOM 4248 O O . LEU A 1 521 ? -8.992 32.531 -11.406 1 97.5 521 LEU A O 1
ATOM 4252 N N . GLN A 1 522 ? -7.66 34.219 -10.898 1 97.06 522 GLN A N 1
ATOM 4253 C CA . GLN A 1 522 ? -6.855 34.031 -12.102 1 97.06 522 GLN A CA 1
ATOM 4254 C C . GLN A 1 522 ? -5.828 32.906 -11.922 1 97.06 522 GLN A C 1
ATOM 4256 O O . GLN A 1 522 ? -4.965 33 -11.047 1 97.06 522 GLN A O 1
ATOM 4261 N N . MET A 1 523 ? -5.918 31.906 -12.711 1 97.88 523 MET A N 1
ATOM 4262 C CA . MET A 1 523 ? -4.938 30.828 -12.68 1 97.88 523 MET A CA 1
ATOM 4263 C C . MET A 1 523 ? -3.771 31.125 -13.617 1 97.88 523 MET A C 1
ATOM 4265 O O . MET A 1 523 ? -3.973 31.594 -14.734 1 97.88 523 MET A O 1
ATOM 4269 N N . TYR A 1 524 ? -2.6 30.875 -13.203 1 98 524 TYR A N 1
ATOM 4270 C CA . TYR A 1 524 ? -1.447 31.031 -14.086 1 98 524 TYR A CA 1
ATOM 4271 C C . TYR A 1 524 ? -0.343 30.047 -13.711 1 98 524 TYR A C 1
ATOM 4273 O O . TYR A 1 524 ? -0.296 29.547 -12.586 1 98 524 TYR A O 1
ATOM 4281 N N . SER A 1 525 ? 0.445 29.75 -14.664 1 98.38 525 SER A N 1
ATOM 4282 C CA . SER A 1 525 ? 1.565 28.828 -14.5 1 98.38 525 SER A CA 1
ATOM 4283 C C . SER A 1 525 ? 2.895 29.516 -14.797 1 98.38 525 SER A C 1
ATOM 4285 O O . SER A 1 525 ? 2.992 30.312 -15.727 1 98.38 525 SER A O 1
ATOM 4287 N N . SER A 1 526 ? 3.824 29.312 -13.945 1 98.44 526 SER A N 1
ATOM 4288 C CA . SER A 1 526 ? 5.23 29.578 -14.25 1 98.44 526 SER A CA 1
ATOM 4289 C C . SER A 1 526 ? 6.004 28.266 -14.43 1 98.44 526 SER A C 1
ATOM 4291 O O . SER A 1 526 ? 5.527 27.203 -14.039 1 98.44 526 SER A O 1
ATOM 4293 N N . LEU A 1 527 ? 7.148 28.391 -15.07 1 98.62 527 LEU A N 1
ATOM 4294 C CA . LEU A 1 527 ? 8.031 27.219 -15.062 1 98.62 527 LEU A CA 1
ATOM 4295 C C . LEU A 1 527 ? 8.625 27 -13.68 1 98.62 527 LEU A C 1
ATOM 4297 O O . LEU A 1 527 ? 8.68 27.938 -12.867 1 98.62 527 LEU A O 1
ATOM 4301 N N . ASP A 1 528 ? 9.008 25.797 -13.383 1 98.75 528 ASP A N 1
ATOM 4302 C CA . ASP A 1 528 ? 9.641 25.422 -12.125 1 98.75 528 ASP A CA 1
ATOM 4303 C C . ASP A 1 528 ? 10.859 24.516 -12.367 1 98.75 528 ASP A C 1
ATOM 4305 O O . ASP A 1 528 ? 10.711 23.328 -12.625 1 98.75 528 ASP A O 1
ATOM 4309 N N . ALA A 1 529 ? 12 25.109 -12.266 1 98.5 529 ALA A N 1
ATOM 4310 C CA . ALA A 1 529 ? 13.25 24.359 -12.359 1 98.5 529 ALA A CA 1
ATOM 4311 C C . ALA A 1 529 ? 13.75 23.938 -10.984 1 98.5 529 ALA A C 1
ATOM 4313 O O . ALA A 1 529 ? 14.945 23.734 -10.781 1 98.5 529 ALA A O 1
ATOM 4314 N N . GLY A 1 530 ? 12.898 23.891 -10.023 1 98.5 530 GLY A N 1
ATOM 4315 C CA . GLY A 1 530 ? 13.242 23.484 -8.672 1 98.5 530 GLY A CA 1
ATOM 4316 C C . GLY A 1 530 ? 13.211 21.984 -8.477 1 98.5 530 GLY A C 1
ATOM 4317 O O . GLY A 1 530 ? 13.531 21.234 -9.398 1 98.5 530 GLY A O 1
ATOM 4318 N N . ASP A 1 531 ? 13.062 21.547 -7.25 1 98.56 531 ASP A N 1
ATOM 4319 C CA . ASP A 1 531 ? 12.969 20.172 -6.816 1 98.56 531 ASP A CA 1
ATOM 4320 C C . ASP A 1 531 ? 11.875 20 -5.758 1 98.56 531 ASP A C 1
ATOM 4322 O O . ASP A 1 531 ? 11 20.859 -5.617 1 98.56 531 ASP A O 1
ATOM 4326 N N . GLU A 1 532 ? 11.852 18.906 -5.094 1 98.69 532 GLU A N 1
ATOM 4327 C CA . GLU A 1 532 ? 10.758 18.578 -4.184 1 98.69 532 GLU A CA 1
ATOM 4328 C C . GLU A 1 532 ? 10.82 19.422 -2.918 1 98.69 532 GLU A C 1
ATOM 4330 O O . GLU A 1 532 ? 9.852 19.5 -2.16 1 98.69 532 GLU A O 1
ATOM 4335 N N . TYR A 1 533 ? 11.898 20.219 -2.746 1 98.44 533 TYR A N 1
ATOM 4336 C CA . TYR A 1 533 ? 12.07 21.031 -1.543 1 98.44 533 TYR A CA 1
ATOM 4337 C C . TYR A 1 533 ? 11.781 22.5 -1.821 1 98.44 533 TYR A C 1
ATOM 4339 O O . TYR A 1 533 ? 11.211 23.188 -0.977 1 98.44 533 TYR A O 1
ATOM 4347 N N . ASN A 1 534 ? 12.219 22.938 -3.053 1 98.44 534 ASN A N 1
ATOM 4348 C CA . ASN A 1 534 ? 12.141 24.359 -3.354 1 98.44 534 ASN A CA 1
ATOM 4349 C C . ASN A 1 534 ? 11.602 24.609 -4.758 1 98.44 534 ASN A C 1
ATOM 4351 O O . ASN A 1 534 ? 11.922 23.859 -5.691 1 98.44 534 ASN A O 1
ATOM 4355 N N . TYR A 1 535 ? 10.836 25.656 -4.844 1 98.44 535 TYR A N 1
ATOM 4356 C CA . TYR A 1 535 ? 10.547 26.266 -6.141 1 98.44 535 TYR A CA 1
ATOM 4357 C C . TYR A 1 535 ? 11.734 27.062 -6.648 1 98.44 535 TYR A C 1
ATOM 4359 O O . TYR A 1 535 ? 12.406 27.75 -5.871 1 98.44 535 TYR A O 1
ATOM 4367 N N . SER A 1 536 ? 11.961 27.031 -7.961 1 98.56 536 SER A N 1
ATOM 4368 C CA . SER A 1 536 ? 12.992 27.859 -8.594 1 98.56 536 SER A CA 1
ATOM 4369 C C . SER A 1 536 ? 12.648 28.156 -10.047 1 98.56 536 SER A C 1
ATOM 4371 O O . SER A 1 536 ? 12.586 27.25 -10.875 1 98.56 536 SER A O 1
ATOM 4373 N N . PRO A 1 537 ? 12.398 29.422 -10.336 1 97.81 537 PRO A N 1
ATOM 4374 C CA . PRO A 1 537 ? 12.203 29.734 -11.758 1 97.81 537 PRO A CA 1
ATOM 4375 C C . PRO A 1 537 ? 13.5 29.625 -12.562 1 97.81 537 PRO A C 1
ATOM 4377 O O . PRO A 1 537 ? 14.578 29.938 -12.047 1 97.81 537 PRO A O 1
ATOM 4380 N N . PRO A 1 538 ? 13.367 29.156 -13.805 1 98.19 538 PRO A N 1
ATOM 4381 C CA . PRO A 1 538 ? 14.555 29.25 -14.648 1 98.19 538 PRO A CA 1
ATOM 4382 C C . PRO A 1 538 ? 14.898 30.703 -15.023 1 98.19 538 PRO A C 1
ATOM 4384 O O . PRO A 1 538 ? 14.109 31.609 -14.758 1 98.19 538 PRO A O 1
ATOM 4387 N N . VAL A 1 539 ? 16.062 30.875 -15.617 1 97.56 539 VAL A N 1
ATOM 4388 C CA . VAL A 1 539 ? 16.5 32.219 -16 1 97.56 539 VAL A CA 1
ATOM 4389 C C . VAL A 1 539 ? 15.531 32.781 -17.031 1 97.56 539 VAL A C 1
ATOM 4391 O O . VAL A 1 539 ? 15.219 33.969 -17 1 97.56 539 VAL A O 1
ATOM 4394 N N . ASN A 1 540 ? 15.055 31.938 -17.969 1 98 540 ASN A N 1
ATOM 4395 C CA . ASN A 1 540 ? 14.07 32.344 -18.969 1 98 540 ASN A CA 1
ATOM 4396 C C . ASN A 1 540 ? 12.695 31.766 -18.672 1 98 540 ASN A C 1
ATOM 4398 O O . ASN A 1 540 ? 12.219 30.875 -19.375 1 98 540 ASN A O 1
ATOM 4402 N N . ASP A 1 541 ? 12.062 32.375 -17.812 1 97.75 541 ASP A N 1
ATOM 4403 C CA . ASP A 1 541 ? 10.75 31.875 -17.391 1 97.75 541 ASP A CA 1
ATOM 4404 C C . ASP A 1 541 ? 9.656 32.375 -18.344 1 97.75 541 ASP A C 1
ATOM 4406 O O . ASP A 1 541 ? 9.859 33.344 -19.094 1 97.75 541 ASP A O 1
ATOM 4410 N N . ILE A 1 542 ? 8.609 31.594 -18.375 1 97 542 ILE A N 1
ATOM 4411 C CA . ILE A 1 542 ? 7.418 31.969 -19.125 1 97 542 ILE A CA 1
ATOM 4412 C C . ILE A 1 542 ? 6.184 31.828 -18.25 1 97 542 ILE A C 1
ATOM 4414 O O . ILE A 1 542 ? 5.98 30.781 -17.609 1 97 542 ILE A O 1
ATOM 4418 N N . LEU A 1 543 ? 5.398 32.875 -18.266 1 97.75 543 LEU A N 1
ATOM 4419 C CA . LEU A 1 543 ? 4.129 32.812 -17.547 1 97.75 543 LEU A CA 1
ATOM 4420 C C . LEU A 1 543 ? 2.971 32.562 -18.5 1 97.75 543 LEU A C 1
ATOM 4422 O O . LEU A 1 543 ? 2.904 33.125 -19.578 1 97.75 543 LEU A O 1
ATOM 4426 N N . THR A 1 544 ? 2.178 31.609 -18.156 1 97.81 544 THR A N 1
ATOM 4427 C CA . THR A 1 544 ? 0.981 31.281 -18.922 1 97.81 544 THR A CA 1
ATOM 4428 C C . THR A 1 544 ? -0.276 31.516 -18.094 1 97.81 544 THR A C 1
ATOM 4430 O O . THR A 1 544 ? -0.378 31.031 -16.969 1 97.81 544 THR A O 1
ATOM 4433 N N . PHE A 1 545 ? -1.247 32.219 -18.656 1 97.81 545 PHE A N 1
ATOM 4434 C CA . PHE A 1 545 ? -2.482 32.531 -17.953 1 97.81 545 PHE A CA 1
ATOM 4435 C C . PHE A 1 545 ? -3.656 31.75 -18.531 1 97.81 545 PHE A C 1
ATOM 4437 O O . PHE A 1 545 ? -3.711 31.516 -19.734 1 97.81 545 PHE A O 1
ATOM 4444 N N . ALA A 1 546 ? -4.59 31.391 -17.672 1 97.69 546 ALA A N 1
ATOM 4445 C CA . ALA A 1 546 ? -5.766 30.625 -18.094 1 97.69 546 ALA A CA 1
ATOM 4446 C C . ALA A 1 546 ? -6.727 31.5 -18.891 1 97.69 546 ALA A C 1
ATOM 4448 O O . ALA A 1 546 ? -6.828 32.719 -18.641 1 97.69 546 ALA A O 1
ATOM 4449 N N . LYS A 1 547 ? -7.402 30.844 -19.797 1 97.31 547 LYS A N 1
ATOM 4450 C CA . LYS A 1 547 ? -8.422 31.516 -20.609 1 97.31 547 LYS A CA 1
ATOM 4451 C C . LYS A 1 547 ? -9.75 30.766 -20.547 1 97.31 547 LYS A C 1
ATOM 4453 O O . LYS A 1 547 ? -9.766 29.531 -20.453 1 97.31 547 LYS A O 1
ATOM 4458 N N . LEU A 1 548 ? -10.812 31.484 -20.641 1 97.62 548 LEU A N 1
ATOM 4459 C CA . LEU A 1 548 ? -12.156 30.922 -20.609 1 97.62 548 LEU A CA 1
ATOM 4460 C C . LEU A 1 548 ? -12.414 30.062 -21.844 1 97.62 548 LEU A C 1
ATOM 4462 O O . LEU A 1 548 ? -12.031 30.438 -22.953 1 97.62 548 LEU A O 1
ATOM 4466 N N . VAL A 1 549 ? -13.016 28.953 -21.672 1 96.56 549 VAL A N 1
ATOM 4467 C CA . VAL A 1 549 ? -13.453 28.078 -22.75 1 96.56 549 VAL A CA 1
ATOM 4468 C C . VAL A 1 549 ? -14.953 27.828 -22.625 1 96.56 549 VAL A C 1
ATOM 4470 O O . VAL A 1 549 ? -15.445 27.422 -21.562 1 96.56 549 VAL A O 1
ATOM 4473 N N . GLY A 1 550 ? -15.633 28.047 -23.734 1 94.5 550 GLY A N 1
ATOM 4474 C CA . GLY A 1 550 ? -17.078 27.828 -23.719 1 94.5 550 GLY A CA 1
ATOM 4475 C C . GLY A 1 550 ? -17.828 28.891 -22.938 1 94.5 550 GLY A C 1
ATOM 4476 O O . GLY A 1 550 ? -17.266 29.938 -22.609 1 94.5 550 GLY A O 1
ATOM 4477 N N . LYS A 1 551 ? -19.125 28.578 -22.672 1 94.88 551 LYS A N 1
ATOM 4478 C CA . LYS A 1 551 ? -19.984 29.516 -21.938 1 94.88 551 LYS A CA 1
ATOM 4479 C C . LYS A 1 551 ? -20.25 29.031 -20.516 1 94.88 551 LYS A C 1
ATOM 4481 O O . LYS A 1 551 ? -20.5 27.844 -20.297 1 94.88 551 LYS A O 1
ATOM 4486 N N . PRO A 1 552 ? -20.156 29.969 -19.625 1 96.88 552 PRO A N 1
ATOM 4487 C CA . PRO A 1 552 ? -20.531 29.594 -18.25 1 96.88 552 PRO A CA 1
ATOM 4488 C C . PRO A 1 552 ? -22 29.188 -18.141 1 96.88 552 PRO A C 1
ATOM 4490 O O . PRO A 1 552 ? -22.828 29.609 -18.953 1 96.88 552 PRO A O 1
ATOM 4493 N N . LYS A 1 553 ? -22.266 28.375 -17.25 1 96.44 553 LYS A N 1
ATOM 4494 C CA . LYS A 1 553 ? -23.625 27.906 -16.969 1 96.44 553 LYS A CA 1
ATOM 4495 C C . LYS A 1 553 ? -24.016 28.219 -15.523 1 96.44 553 LYS A C 1
ATOM 4497 O O . LYS A 1 553 ? -23.188 28.078 -14.609 1 96.44 553 LYS A O 1
ATOM 4502 N N . VAL A 1 554 ? -25.219 28.656 -15.344 1 97.12 554 VAL A N 1
ATOM 4503 C CA . VAL A 1 554 ? -25.734 28.969 -14.008 1 97.12 554 VAL A CA 1
ATOM 4504 C C . VAL A 1 554 ? -26.984 28.141 -13.734 1 97.12 554 VAL A C 1
ATOM 4506 O O . VAL A 1 554 ? -27.812 27.938 -14.625 1 97.12 554 VAL A O 1
ATOM 4509 N N . GLU A 1 555 ? -27.031 27.547 -12.586 1 95.56 555 GLU A N 1
ATOM 4510 C CA . GLU A 1 555 ? -28.219 26.906 -12.023 1 95.56 555 GLU A CA 1
ATOM 4511 C C . GLU A 1 555 ? -28.688 27.609 -10.75 1 95.56 555 GLU A C 1
ATOM 4513 O O . GLU A 1 555 ? -27.875 27.953 -9.898 1 95.56 555 GLU A O 1
ATOM 4518 N N . LYS A 1 556 ? -30.016 27.844 -10.695 1 93.56 556 LYS A N 1
ATOM 4519 C CA . LYS A 1 556 ? -30.406 28.641 -9.539 1 93.56 556 LYS A CA 1
ATOM 4520 C C . LYS A 1 556 ? -31.797 28.234 -9.039 1 93.56 556 LYS A C 1
ATOM 4522 O O . LYS A 1 556 ? -32.625 27.719 -9.805 1 93.56 556 LYS A O 1
ATOM 4527 N N . ASN A 1 557 ? -31.969 28.359 -7.855 1 91.75 557 ASN A N 1
ATOM 4528 C CA . ASN A 1 557 ? -33.25 28.484 -7.16 1 91.75 557 ASN A CA 1
ATOM 4529 C C . ASN A 1 557 ? -33.219 29.578 -6.105 1 91.75 557 ASN A C 1
ATOM 4531 O O . ASN A 1 557 ? -32.188 30.25 -5.945 1 91.75 557 ASN A O 1
ATOM 4535 N N . PRO A 1 558 ? -34.312 29.891 -5.398 1 89.31 558 PRO A N 1
ATOM 4536 C CA . PRO A 1 558 ? -34.344 31.047 -4.496 1 89.31 558 PRO A CA 1
ATOM 4537 C C . PRO A 1 558 ? -33.281 30.953 -3.389 1 89.31 558 PRO A C 1
ATOM 4539 O O . PRO A 1 558 ? -32.812 31.969 -2.885 1 89.31 558 PRO A O 1
ATOM 4542 N N . SER A 1 559 ? -32.844 29.766 -3.045 1 94.12 559 SER A N 1
ATOM 4543 C CA . SER A 1 559 ? -31.953 29.609 -1.886 1 94.12 559 SER A CA 1
ATOM 4544 C C . SER A 1 559 ? -30.547 29.219 -2.307 1 94.12 559 SER A C 1
ATOM 4546 O O . SER A 1 559 ? -29.656 29.078 -1.463 1 94.12 559 SER A O 1
ATOM 4548 N N . TYR A 1 560 ? -30.297 29.047 -3.555 1 95.56 560 TYR A N 1
ATOM 4549 C CA . TYR A 1 560 ? -29.062 28.438 -4.023 1 95.56 560 TYR A CA 1
ATOM 4550 C C . TYR A 1 560 ? -28.766 28.828 -5.461 1 95.56 560 TYR A C 1
ATOM 4552 O O . TYR A 1 560 ? -29.672 28.906 -6.293 1 95.56 560 TYR A O 1
ATOM 4560 N N . GLN A 1 561 ? -27.578 29.234 -5.754 1 97.25 561 GLN A N 1
ATOM 4561 C CA . GLN A 1 561 ? -27.109 29.453 -7.121 1 97.25 561 GLN A CA 1
ATOM 4562 C C . GLN A 1 561 ? -25.766 28.781 -7.363 1 97.25 561 GLN A C 1
ATOM 4564 O O . GLN A 1 561 ? -24.906 28.766 -6.48 1 97.25 561 GLN A O 1
ATOM 4569 N N . ARG A 1 562 ? -25.547 28.172 -8.531 1 97.62 562 ARG A N 1
ATOM 4570 C CA . ARG A 1 562 ? -24.312 27.484 -8.922 1 97.62 562 ARG A CA 1
ATOM 4571 C C . ARG A 1 562 ? -23.828 27.969 -10.281 1 97.62 562 ARG A C 1
ATOM 4573 O O . ARG A 1 562 ? -24.594 28.047 -11.242 1 97.62 562 ARG A O 1
ATOM 4580 N N . LEU A 1 563 ? -22.594 28.344 -10.328 1 98.06 563 LEU A N 1
ATOM 4581 C CA . LEU A 1 563 ? -21.922 28.766 -11.555 1 98.06 563 LEU A CA 1
ATOM 4582 C C . LEU A 1 563 ? -20.844 27.766 -11.953 1 98.06 563 LEU A C 1
ATOM 4584 O O . LEU A 1 563 ? -20 27.375 -11.125 1 98.06 563 LEU A O 1
ATOM 4588 N N . LYS A 1 564 ? -20.844 27.266 -13.188 1 97.44 564 LYS A N 1
ATOM 4589 C CA . LYS A 1 564 ? -19.844 26.359 -13.727 1 97.44 564 LYS A CA 1
ATOM 4590 C C . LYS A 1 564 ? -19.188 26.922 -14.984 1 97.44 564 LYS A C 1
ATOM 4592 O O . LYS A 1 564 ? -19.891 27.406 -15.883 1 97.44 564 LYS A O 1
ATOM 4597 N N . TYR A 1 565 ? -17.922 26.938 -15.062 1 97.75 565 TYR A N 1
ATOM 4598 C CA . TYR A 1 565 ? -17.219 27.375 -16.266 1 97.75 565 TYR A CA 1
ATOM 4599 C C . TYR A 1 565 ? -15.883 26.641 -16.406 1 97.75 565 TYR A C 1
ATOM 4601 O O . TYR A 1 565 ? -15.445 25.953 -15.484 1 97.75 565 TYR A O 1
ATOM 4609 N N . GLN A 1 566 ? -15.281 26.672 -17.531 1 97.94 566 GLN A N 1
ATOM 4610 C CA . GLN A 1 566 ? -14.039 25.969 -17.844 1 97.94 566 GLN A CA 1
ATOM 4611 C C . GLN A 1 566 ? -12.977 26.922 -18.359 1 97.94 566 GLN A C 1
ATOM 4613 O O . GLN A 1 566 ? -13.289 27.875 -19.094 1 97.94 566 GLN A O 1
ATOM 4618 N N . VAL A 1 567 ? -11.781 26.672 -17.938 1 98.31 567 VAL A N 1
ATOM 4619 C CA . VAL A 1 567 ? -10.648 27.438 -18.469 1 98.31 567 VAL A CA 1
ATOM 4620 C C . VAL A 1 567 ? -9.562 26.469 -18.938 1 98.31 567 VAL A C 1
ATOM 4622 O O . VAL A 1 567 ? -9.555 25.297 -18.562 1 98.31 567 VAL A O 1
ATOM 4625 N N . GLU A 1 568 ? -8.688 26.984 -19.797 1 98.12 568 GLU A N 1
ATOM 4626 C CA . GLU A 1 568 ? -7.551 26.203 -20.266 1 98.12 568 GLU A CA 1
ATOM 4627 C C . GLU A 1 568 ? -6.266 27.031 -20.234 1 98.12 568 GLU A C 1
ATOM 4629 O O . GLU A 1 568 ? -6.305 28.266 -20.297 1 98.12 568 GLU A O 1
ATOM 4634 N N . LEU A 1 569 ? -5.195 26.391 -20 1 98.06 569 LEU A N 1
ATOM 4635 C CA . LEU A 1 569 ? -3.854 26.953 -20.094 1 98.06 569 LEU A CA 1
ATOM 4636 C C . LEU A 1 569 ? -3.025 26.219 -21.141 1 98.06 569 LEU A C 1
ATOM 4638 O O . LEU A 1 569 ? -2.758 25.031 -21 1 98.06 569 LEU A O 1
ATOM 4642 N N . LYS A 1 570 ? -2.654 26.828 -22.219 1 97.75 570 LYS A N 1
ATOM 4643 C CA . LYS A 1 570 ? -1.695 26.281 -23.172 1 97.75 570 LYS A CA 1
ATOM 4644 C C . LYS A 1 570 ? -0.262 26.609 -22.75 1 97.75 570 LYS A C 1
ATOM 4646 O O . LYS A 1 570 ? 0.212 27.719 -22.953 1 97.75 570 LYS A O 1
ATOM 4651 N N . LEU A 1 571 ? 0.403 25.719 -22.234 1 97.31 571 LEU A N 1
ATOM 4652 C CA . LEU A 1 571 ? 1.69 26 -21.609 1 97.31 571 LEU A CA 1
ATOM 4653 C C . LEU A 1 571 ? 2.762 25.047 -22.109 1 97.31 571 LEU A C 1
ATOM 4655 O O . LEU A 1 571 ? 2.453 24.047 -22.766 1 97.31 571 LEU A O 1
ATOM 4659 N N . PRO A 1 572 ? 4.098 25.391 -21.922 1 98.12 572 PRO A N 1
ATOM 4660 C CA . PRO A 1 572 ? 5.172 24.453 -22.266 1 98.12 572 PRO A CA 1
ATOM 4661 C C . PRO A 1 572 ? 4.977 23.078 -21.641 1 98.12 572 PRO A C 1
ATOM 4663 O O . PRO A 1 572 ? 4.535 22.984 -20.484 1 98.12 572 PRO A O 1
ATOM 4666 N N . ALA A 1 573 ? 5.332 22.062 -22.359 1 98.5 573 ALA A N 1
ATOM 4667 C CA . ALA A 1 573 ? 5.184 20.703 -21.859 1 98.5 573 ALA A CA 1
ATOM 4668 C C . ALA A 1 573 ? 6.133 20.438 -20.688 1 98.5 573 ALA A C 1
ATOM 4670 O O . ALA A 1 573 ? 5.844 19.609 -19.828 1 98.5 573 ALA A O 1
ATOM 4671 N N . SER A 1 574 ? 7.297 21.078 -20.766 1 98.56 574 SER A N 1
ATOM 4672 C CA . SER A 1 574 ? 8.344 20.906 -19.766 1 98.56 574 SER A CA 1
ATOM 4673 C C . SER A 1 574 ? 9.422 21.984 -19.906 1 98.56 574 SER A C 1
ATOM 4675 O O . SER A 1 574 ? 9.305 22.875 -20.734 1 98.56 574 SER A O 1
ATOM 4677 N N . LEU A 1 575 ? 10.414 21.859 -19.047 1 98.56 575 LEU A N 1
ATOM 4678 C CA . LEU A 1 575 ? 11.656 22.594 -19.25 1 98.56 575 LEU A CA 1
ATOM 4679 C C . LEU A 1 575 ? 12.422 22.047 -20.453 1 98.56 575 LEU A C 1
ATOM 4681 O O . LEU A 1 575 ? 12.203 20.891 -20.859 1 98.56 575 LEU A O 1
ATOM 4685 N N . ASN A 1 576 ? 13.25 22.922 -21.031 1 98.12 576 ASN A N 1
ATOM 4686 C CA . ASN A 1 576 ? 14.188 22.422 -22.031 1 98.12 576 ASN A CA 1
ATOM 4687 C C . ASN A 1 576 ? 15.281 21.578 -21.391 1 98.12 576 ASN A C 1
ATOM 4689 O O . ASN A 1 576 ? 15.352 21.453 -20.156 1 98.12 576 ASN A O 1
ATOM 4693 N N . ASP A 1 577 ? 16.141 21.016 -22.109 1 95.25 577 ASP A N 1
ATOM 4694 C CA . ASP A 1 577 ? 17.125 20.031 -21.641 1 95.25 577 ASP A CA 1
ATOM 4695 C C . ASP A 1 577 ? 18.125 20.672 -20.688 1 95.25 577 ASP A C 1
ATOM 4697 O O . ASP A 1 577 ? 18.578 20.016 -19.75 1 95.25 577 ASP A O 1
ATOM 4701 N N . ASP A 1 578 ? 18.438 21.891 -20.969 1 95.75 578 ASP A N 1
ATOM 4702 C CA . ASP A 1 578 ? 19.438 22.531 -20.109 1 95.75 578 ASP A CA 1
ATOM 4703 C C . ASP A 1 578 ? 18.781 23.219 -18.922 1 95.75 578 ASP A C 1
ATOM 4705 O O . ASP A 1 578 ? 19.469 23.891 -18.141 1 95.75 578 ASP A O 1
ATOM 4709 N N . ARG A 1 579 ? 17.438 23.172 -18.812 1 97.44 579 ARG A N 1
ATOM 4710 C CA . ARG A 1 579 ? 16.641 23.625 -17.656 1 97.44 579 ARG A CA 1
ATOM 4711 C C . ARG A 1 579 ? 16.734 25.125 -17.484 1 97.44 579 ARG A C 1
ATOM 4713 O O . ARG A 1 579 ? 16.703 25.641 -16.359 1 97.44 579 ARG A O 1
ATOM 4720 N N . THR A 1 580 ? 16.891 25.875 -18.547 1 97.88 580 THR A N 1
ATOM 4721 C CA . THR A 1 580 ? 17.047 27.312 -18.484 1 97.88 580 THR A CA 1
ATOM 4722 C C . THR A 1 580 ? 15.781 28.016 -18.953 1 97.88 580 THR A C 1
ATOM 4724 O O . THR A 1 580 ? 15.648 29.234 -18.812 1 97.88 580 THR A O 1
ATOM 4727 N N . GLY A 1 581 ? 14.867 27.219 -19.516 1 98.25 581 GLY A N 1
ATOM 4728 C CA . GLY A 1 581 ? 13.625 27.766 -20.031 1 98.25 581 GLY A CA 1
ATOM 4729 C C . GLY A 1 581 ? 12.664 26.703 -20.531 1 98.25 581 GLY A C 1
ATOM 4730 O O . GLY A 1 581 ? 12.742 25.547 -20.109 1 98.25 581 GLY A O 1
ATOM 4731 N N . ALA A 1 582 ? 11.758 27.047 -21.375 1 98.31 582 ALA A N 1
ATOM 4732 C CA . ALA A 1 582 ? 10.664 26.188 -21.812 1 98.31 582 ALA A CA 1
ATOM 4733 C C . ALA A 1 582 ? 11.117 25.25 -22.938 1 98.31 582 ALA A C 1
ATOM 4735 O O . ALA A 1 582 ? 11.938 25.625 -23.781 1 98.31 582 ALA A O 1
ATOM 4736 N N . SER A 1 583 ? 10.633 24.078 -22.922 1 97.94 583 SER A N 1
ATOM 4737 C CA . SER A 1 583 ? 10.75 23.219 -24.094 1 97.94 583 SER A CA 1
ATOM 4738 C C . SER A 1 583 ? 9.93 23.766 -25.266 1 97.94 583 SER A C 1
ATOM 4740 O O . SER A 1 583 ? 9.086 24.656 -25.078 1 97.94 583 SER A O 1
ATOM 4742 N N . SER A 1 584 ? 10.141 23.219 -26.469 1 96.5 584 SER A N 1
ATOM 4743 C CA . SER A 1 584 ? 9.422 23.672 -27.656 1 96.5 584 SER A CA 1
ATOM 4744 C C . SER A 1 584 ? 8.023 23.062 -27.719 1 96.5 584 SER A C 1
ATOM 4746 O O . SER A 1 584 ? 7.113 23.641 -28.312 1 96.5 584 SER A O 1
ATOM 4748 N N . ASP A 1 585 ? 7.852 21.984 -27.062 1 97.31 585 ASP A N 1
ATOM 4749 C CA . ASP A 1 585 ? 6.559 21.297 -27.062 1 97.31 585 ASP A CA 1
ATOM 4750 C C . ASP A 1 585 ? 5.582 21.984 -26.109 1 97.31 585 ASP A C 1
ATOM 4752 O O . ASP A 1 585 ? 5.992 22.578 -25.109 1 97.31 585 ASP A O 1
ATOM 4756 N N . THR A 1 586 ? 4.301 21.922 -26.453 1 98 586 THR A N 1
ATOM 4757 C CA . THR A 1 586 ? 3.264 22.5 -25.609 1 98 586 THR A CA 1
ATOM 4758 C C . THR A 1 586 ? 2.182 21.484 -25.281 1 98 586 THR A C 1
ATOM 4760 O O . THR A 1 586 ? 2.018 20.5 -26 1 98 586 THR A O 1
ATOM 4763 N N . VAL A 1 587 ? 1.578 21.641 -24.203 1 98.06 587 VAL A N 1
ATOM 4764 C CA . VAL A 1 587 ? 0.412 20.859 -23.812 1 98.06 587 VAL A CA 1
ATOM 4765 C C . VAL A 1 587 ? -0.68 21.797 -23.297 1 98.06 587 VAL A C 1
ATOM 4767 O O . VAL A 1 587 ? -0.438 22.984 -23.078 1 98.06 587 VAL A O 1
ATOM 4770 N N . THR A 1 588 ? -1.908 21.266 -23.109 1 98.38 588 THR A N 1
ATOM 4771 C CA . THR A 1 588 ? -3.029 22.047 -22.609 1 98.38 588 THR A CA 1
ATOM 4772 C C . THR A 1 588 ? -3.549 21.469 -21.297 1 98.38 588 THR A C 1
ATOM 4774 O O . THR A 1 588 ? -3.984 20.328 -21.234 1 98.38 588 THR A O 1
ATOM 4777 N N . ASN A 1 589 ? -3.432 22.266 -20.25 1 98.25 589 ASN A N 1
ATOM 4778 C CA . ASN A 1 589 ? -4.141 21.969 -19.016 1 98.25 589 ASN A CA 1
ATOM 4779 C C . ASN A 1 589 ? -5.578 22.469 -19.062 1 98.25 589 ASN A C 1
ATOM 4781 O O . ASN A 1 589 ? -5.848 23.547 -19.594 1 98.25 589 ASN A O 1
ATOM 4785 N N . LYS A 1 590 ? -6.469 21.734 -18.5 1 98.19 590 LYS A N 1
ATOM 4786 C CA . LYS A 1 590 ? -7.875 22.125 -18.422 1 98.19 590 LYS A CA 1
ATOM 4787 C C . LYS A 1 590 ? -8.367 22.125 -16.984 1 98.19 590 LYS A C 1
ATOM 4789 O O . LYS A 1 590 ? -8 21.266 -16.188 1 98.19 590 LYS A O 1
ATOM 4794 N N . ALA A 1 591 ? -9.188 23.125 -16.641 1 98.19 591 ALA A N 1
ATOM 4795 C CA . ALA A 1 591 ? -9.773 23.203 -15.312 1 98.19 591 ALA A CA 1
ATOM 4796 C C . ALA A 1 591 ? -11.273 23.516 -15.391 1 98.19 591 ALA A C 1
ATOM 4798 O O . ALA A 1 591 ? -11.703 24.312 -16.219 1 98.19 591 ALA A O 1
ATOM 4799 N N . THR A 1 592 ? -12.039 22.844 -14.664 1 98.5 592 THR A N 1
ATOM 4800 C CA . THR A 1 592 ? -13.461 23.109 -14.461 1 98.5 592 THR A CA 1
ATOM 4801 C C . THR A 1 592 ? -13.711 23.703 -13.078 1 98.5 592 THR A C 1
ATOM 4803 O O . THR A 1 592 ? -13.328 23.094 -12.07 1 98.5 592 THR A O 1
ATOM 4806 N N . ILE A 1 593 ? -14.328 24.828 -13.031 1 98.5 593 ILE A N 1
ATOM 4807 C CA . ILE A 1 593 ? -14.586 25.516 -11.773 1 98.5 593 ILE A CA 1
ATOM 4808 C C . ILE A 1 593 ? -16.094 25.547 -11.508 1 98.5 593 ILE A C 1
ATOM 4810 O O . ILE A 1 593 ? -16.875 25.922 -12.383 1 98.5 593 ILE A O 1
ATOM 4814 N N . THR A 1 594 ? -16.5 25.156 -10.359 1 98.38 594 THR A N 1
ATOM 4815 C CA . THR A 1 594 ? -17.875 25.234 -9.891 1 98.38 594 THR A CA 1
ATOM 4816 C C . THR A 1 594 ? -17.969 26.078 -8.625 1 98.38 594 THR A C 1
ATOM 4818 O O . THR A 1 594 ? -17.297 25.797 -7.629 1 98.38 594 THR A O 1
ATOM 4821 N N . MET A 1 595 ? -18.766 27.109 -8.664 1 98.31 595 MET A N 1
ATOM 4822 C CA . MET A 1 595 ? -18.969 27.984 -7.512 1 98.31 595 MET A CA 1
ATOM 4823 C C . MET A 1 595 ? -20.406 27.922 -7.023 1 98.31 595 MET A C 1
ATOM 4825 O O . MET A 1 595 ? -21.344 27.844 -7.828 1 98.31 595 MET A O 1
ATOM 4829 N N . GLU A 1 596 ? -20.594 27.969 -5.746 1 98.19 596 GLU A N 1
ATOM 4830 C CA . GLU A 1 596 ? -21.922 27.859 -5.152 1 98.19 596 GLU A CA 1
ATOM 4831 C C . GLU A 1 596 ? -22.156 28.984 -4.133 1 98.19 596 GLU A C 1
ATOM 4833 O O . GLU A 1 596 ? -21.266 29.312 -3.346 1 98.19 596 GLU A O 1
ATOM 4838 N N . LEU A 1 597 ? -23.328 29.562 -4.188 1 98.25 597 LEU A N 1
ATOM 4839 C CA . LEU A 1 597 ? -23.812 30.531 -3.205 1 98.25 597 LEU A CA 1
ATOM 4840 C C . LEU A 1 597 ? -25.078 30.031 -2.535 1 98.25 597 LEU A C 1
ATOM 4842 O O . LEU A 1 597 ? -25.984 29.516 -3.203 1 98.25 597 LEU A O 1
ATOM 4846 N N . PHE A 1 598 ? -25.125 30.156 -1.28 1 97.5 598 PHE A N 1
ATOM 4847 C CA . PHE A 1 598 ? -26.297 29.797 -0.489 1 97.5 598 PHE A CA 1
ATOM 4848 C C . PHE A 1 598 ? -26.891 31.047 0.178 1 97.5 598 PHE A C 1
ATOM 4850 O O . PHE A 1 598 ? -26.156 31.922 0.613 1 97.5 598 PHE A O 1
ATOM 4857 N N . THR A 1 599 ? -28.203 31.078 0.3 1 96.44 599 THR A N 1
ATOM 4858 C CA . THR A 1 599 ? -28.875 32.156 1.015 1 96.44 599 THR A CA 1
ATOM 4859 C C . THR A 1 599 ? -28.406 32.219 2.467 1 96.44 599 THR A C 1
ATOM 4861 O O . THR A 1 599 ? -28.328 31.188 3.139 1 96.44 599 THR A O 1
ATOM 4864 N N . GLY A 1 600 ? -28.016 33.344 2.893 1 96.31 600 GLY A N 1
ATOM 4865 C CA . GLY A 1 600 ? -27.641 33.531 4.285 1 96.31 600 GLY A CA 1
ATOM 4866 C C . GLY A 1 600 ? -26.219 33.156 4.586 1 96.31 600 GLY A C 1
ATOM 4867 O O . GLY A 1 600 ? -25.781 33.188 5.738 1 96.31 600 GLY A O 1
ATOM 4868 N N . ASP A 1 601 ? -25.5 32.75 3.672 1 97.44 601 ASP A N 1
ATOM 4869 C CA . ASP A 1 601 ? -24.094 32.375 3.83 1 97.44 601 ASP A CA 1
ATOM 4870 C C . ASP A 1 601 ? -23.172 33.281 3.02 1 97.44 601 ASP A C 1
ATOM 4872 O O . ASP A 1 601 ? -23.359 33.438 1.812 1 97.44 601 ASP A O 1
ATOM 4876 N N . SER A 1 602 ? -22.188 33.844 3.607 1 97.5 602 SER A N 1
ATOM 4877 C CA . SER A 1 602 ? -21.344 34.844 2.963 1 97.5 602 SER A CA 1
ATOM 4878 C C . SER A 1 602 ? -20.25 34.188 2.133 1 97.5 602 SER A C 1
ATOM 4880 O O . SER A 1 602 ? -19.594 34.844 1.325 1 97.5 602 SER A O 1
ATOM 4882 N N . LYS A 1 603 ? -19.969 32.906 2.266 1 98.38 603 LYS A N 1
ATOM 4883 C CA . LYS A 1 603 ? -18.875 32.219 1.593 1 98.38 603 LYS A CA 1
ATOM 4884 C C . LYS A 1 603 ? -19.219 31.922 0.136 1 98.38 603 LYS A C 1
ATOM 4886 O O . LYS A 1 603 ? -20.344 31.531 -0.174 1 98.38 603 LYS A O 1
ATOM 4891 N N . VAL A 1 604 ? -18.328 32.094 -0.731 1 98.62 604 VAL A N 1
ATOM 4892 C CA . VAL A 1 604 ? -18.375 31.578 -2.09 1 98.62 604 VAL A CA 1
ATOM 4893 C C . VAL A 1 604 ? -17.672 30.219 -2.135 1 98.62 604 VAL A C 1
ATOM 4895 O O . VAL A 1 604 ? -16.438 30.156 -2.248 1 98.62 604 VAL A O 1
ATOM 4898 N N . TYR A 1 605 ? -18.438 29.156 -2.127 1 98.56 605 TYR A N 1
ATOM 4899 C CA . TYR A 1 605 ? -17.875 27.828 -2.182 1 98.56 605 TYR A CA 1
ATOM 4900 C C . TYR A 1 605 ? -17.375 27.484 -3.588 1 98.56 605 TYR A C 1
ATOM 4902 O O . TYR A 1 605 ? -18.094 27.719 -4.566 1 98.56 605 TYR A O 1
ATOM 4910 N N . THR A 1 606 ? -16.156 26.922 -3.693 1 98.69 606 THR A N 1
ATOM 4911 C CA . THR A 1 606 ? -15.57 26.672 -5.008 1 98.69 606 THR A CA 1
ATOM 4912 C C . THR A 1 606 ? -14.961 25.281 -5.086 1 98.69 606 THR A C 1
ATOM 4914 O O . THR A 1 606 ? -14.195 24.875 -4.203 1 98.69 606 THR A O 1
ATOM 4917 N N . HIS A 1 607 ? -15.352 24.531 -6.047 1 98.56 607 HIS A N 1
ATOM 4918 C CA . HIS A 1 607 ? -14.742 23.266 -6.422 1 98.56 607 HIS A CA 1
ATOM 4919 C C . HIS A 1 607 ? -14.008 23.375 -7.754 1 98.56 607 HIS A C 1
ATOM 4921 O O . HIS A 1 607 ? -14.602 23.781 -8.758 1 98.56 607 HIS A O 1
ATOM 4927 N N . LEU A 1 608 ? -12.719 23.062 -7.75 1 98.56 608 LEU A N 1
ATOM 4928 C CA . LEU A 1 608 ? -11.898 23.156 -8.953 1 98.56 608 LEU A CA 1
ATOM 4929 C C . LEU A 1 608 ? -11.336 21.781 -9.336 1 98.56 608 LEU A C 1
ATOM 4931 O O . LEU A 1 608 ? -10.695 21.125 -8.516 1 98.56 608 LEU A O 1
ATOM 4935 N N . LYS A 1 609 ? -11.617 21.312 -10.555 1 98.5 609 LYS A N 1
ATOM 4936 C CA . LYS A 1 609 ? -11.047 20.094 -11.125 1 98.5 609 LYS A CA 1
ATOM 4937 C C . LYS A 1 609 ? -10.016 20.422 -12.195 1 98.5 609 LYS A C 1
ATOM 4939 O O . LYS A 1 609 ? -10.336 21.062 -13.195 1 98.5 609 LYS A O 1
ATOM 4944 N N . LEU A 1 610 ? -8.781 19.906 -12 1 98.44 610 LEU A N 1
ATOM 4945 C CA . LEU A 1 610 ? -7.664 20.234 -12.883 1 98.44 610 LEU A CA 1
ATOM 4946 C C . LEU A 1 610 ? -7.121 18.984 -13.555 1 98.44 610 LEU A C 1
ATOM 4948 O O . LEU A 1 610 ? -6.855 17.984 -12.891 1 98.44 610 LEU A O 1
ATOM 4952 N N . GLU A 1 611 ? -7.023 19 -14.852 1 98.06 611 GLU A N 1
ATOM 4953 C CA . GLU A 1 611 ? -6.234 18.016 -15.602 1 98.06 611 GLU A CA 1
ATOM 4954 C C . GLU A 1 611 ? -4.852 18.562 -15.938 1 98.06 611 GLU A C 1
ATOM 4956 O O . GLU A 1 611 ? -4.723 19.453 -16.781 1 98.06 611 GLU A O 1
ATOM 4961 N N . ASN A 1 612 ? -3.859 18.031 -15.32 1 98.31 612 ASN A N 1
ATOM 4962 C CA . ASN A 1 612 ? -2.494 18.5 -15.523 1 98.31 612 ASN A CA 1
ATOM 4963 C C . ASN A 1 612 ? -1.722 17.609 -16.484 1 98.31 612 ASN A C 1
ATOM 4965 O O . ASN A 1 612 ? -1.543 16.422 -16.219 1 98.31 612 ASN A O 1
ATOM 4969 N N . LYS A 1 613 ? -1.244 18.172 -17.562 1 97.81 613 LYS A N 1
ATOM 4970 C CA . LYS A 1 613 ? -0.457 17.453 -18.562 1 97.81 613 LYS A CA 1
ATOM 4971 C C . LYS A 1 613 ? 0.951 18.016 -18.672 1 97.81 613 LYS A C 1
ATOM 4973 O O . LYS A 1 613 ? 1.782 17.5 -19.422 1 97.81 613 LYS A O 1
ATOM 4978 N N . ALA A 1 614 ? 1.226 19.078 -17.922 1 98.44 614 ALA A N 1
ATOM 4979 C CA . ALA A 1 614 ? 2.502 19.781 -18.031 1 98.44 614 ALA A CA 1
ATOM 4980 C C . ALA A 1 614 ? 3.469 19.344 -16.938 1 98.44 614 ALA A C 1
ATOM 4982 O O . ALA A 1 614 ? 3.059 19.141 -15.789 1 98.44 614 ALA A O 1
ATOM 4983 N N . LYS A 1 615 ? 4.719 19.297 -17.281 1 98.5 615 LYS A N 1
ATOM 4984 C CA . LYS A 1 615 ? 5.801 19.062 -16.328 1 98.5 615 LYS A CA 1
ATOM 4985 C C . LYS A 1 615 ? 6.543 20.359 -16 1 98.5 615 LYS A C 1
ATOM 4987 O O . LYS A 1 615 ? 6.434 21.344 -16.734 1 98.5 615 LYS A O 1
ATOM 4992 N N . ASP A 1 616 ? 7.223 20.375 -14.852 1 98.69 616 ASP A N 1
ATOM 4993 C CA . ASP A 1 616 ? 8.148 21.453 -14.477 1 98.69 616 ASP A CA 1
ATOM 4994 C C . ASP A 1 616 ? 7.441 22.797 -14.445 1 98.69 616 ASP A C 1
ATOM 4996 O O . ASP A 1 616 ? 7.891 23.75 -15.078 1 98.69 616 ASP A O 1
ATOM 5000 N N . GLN A 1 617 ? 6.438 22.828 -13.633 1 98.56 617 GLN A N 1
ATOM 5001 C CA . GLN A 1 617 ? 5.672 24.062 -13.523 1 98.56 617 GLN A CA 1
ATOM 5002 C C . GLN A 1 617 ? 5.16 24.281 -12.102 1 98.56 617 GLN A C 1
ATOM 5004 O O . GLN A 1 617 ? 5.09 23.328 -11.312 1 98.56 617 GLN A O 1
ATOM 5009 N N . ARG A 1 618 ? 4.848 25.438 -11.781 1 98.69 618 ARG A N 1
ATOM 5010 C CA . ARG A 1 618 ? 4.078 25.828 -10.609 1 98.69 618 ARG A CA 1
ATOM 5011 C C . ARG A 1 618 ? 2.773 26.516 -11.016 1 98.69 618 ARG A C 1
ATOM 5013 O O . ARG A 1 618 ? 2.781 27.469 -11.797 1 98.69 618 ARG A O 1
ATOM 5020 N N . LEU A 1 619 ? 1.694 25.953 -10.594 1 98.56 619 LEU A N 1
ATOM 5021 C CA . LEU A 1 619 ? 0.365 26.484 -10.875 1 98.56 619 LEU A CA 1
ATOM 5022 C C . LEU A 1 619 ? -0.213 27.188 -9.648 1 98.56 619 LEU A C 1
ATOM 5024 O O . LEU A 1 619 ? -0.281 26.594 -8.57 1 98.56 619 LEU A O 1
ATOM 5028 N N . ARG A 1 620 ? -0.681 28.453 -9.828 1 98.38 620 ARG A N 1
ATOM 5029 C CA . ARG A 1 620 ? -1.196 29.234 -8.711 1 98.38 620 ARG A CA 1
ATOM 5030 C C . ARG A 1 620 ? -2.496 29.938 -9.086 1 98.38 620 ARG A C 1
ATOM 5032 O O . ARG A 1 620 ? -2.85 30 -10.266 1 98.38 620 ARG A O 1
ATOM 5039 N N . MET A 1 621 ? -3.217 30.391 -8.078 1 98.25 621 MET A N 1
ATOM 5040 C CA . MET A 1 621 ? -4.367 31.281 -8.18 1 98.25 621 MET A CA 1
ATOM 5041 C C . MET A 1 621 ? -4.07 32.625 -7.535 1 98.25 621 MET A C 1
ATOM 5043 O O . MET A 1 621 ? -3.459 32.688 -6.469 1 98.25 621 MET A O 1
ATOM 5047 N N . LYS A 1 622 ? -4.578 33.688 -8.195 1 97.38 622 LYS A N 1
ATOM 5048 C CA . LYS A 1 622 ? -4.367 35.062 -7.707 1 97.38 622 LYS A CA 1
ATOM 5049 C C . LYS A 1 622 ? -5.664 35.656 -7.168 1 97.38 622 LYS A C 1
ATOM 5051 O O . LYS A 1 622 ? -6.73 35.469 -7.754 1 97.38 622 LYS A O 1
ATOM 5056 N N . PHE A 1 623 ? -5.527 36.344 -6.055 1 98 623 PHE A N 1
ATOM 5057 C CA . PHE A 1 623 ? -6.617 37.125 -5.477 1 98 623 PHE A CA 1
ATOM 5058 C C . PHE A 1 623 ? -6.168 38.562 -5.176 1 98 623 PHE A C 1
ATOM 5060 O O . PHE A 1 623 ? -5.75 38.844 -4.055 1 98 623 PHE A O 1
ATOM 5067 N N . PRO A 1 624 ? -6.227 39.438 -6.16 1 96.75 624 PRO A N 1
ATOM 5068 C CA . PRO A 1 624 ? -5.832 40.844 -5.945 1 96.75 624 PRO A CA 1
ATOM 5069 C C . PRO A 1 624 ? -6.766 41.594 -4.992 1 96.75 624 PRO A C 1
ATOM 5071 O O . PRO A 1 624 ? -7.984 41.531 -5.164 1 96.75 624 PRO A O 1
ATOM 5074 N N . LEU A 1 625 ? -5.965 42.156 -4.051 1 92.88 625 LEU A N 1
ATOM 5075 C CA . LEU A 1 625 ? -6.758 42.938 -3.111 1 92.88 625 LEU A CA 1
ATOM 5076 C C . LEU A 1 625 ? -6.605 44.438 -3.391 1 92.88 625 LEU A C 1
ATOM 5078 O O . LEU A 1 625 ? -5.633 44.844 -4.02 1 92.88 625 LEU A O 1
ATOM 5082 N N . SER A 1 626 ? -7.477 45.344 -3.637 1 83.38 626 SER A N 1
ATOM 5083 C CA . SER A 1 626 ? -7.52 46.75 -4.004 1 83.38 626 SER A CA 1
ATOM 5084 C C . SER A 1 626 ? -6.875 47.625 -2.93 1 83.38 626 SER A C 1
ATOM 5086 O O . SER A 1 626 ? -6.98 48.844 -2.975 1 83.38 626 SER A O 1
ATOM 5088 N N . THR A 1 627 ? -6.164 47 -1.987 1 89.94 627 THR A N 1
ATOM 5089 C CA . THR A 1 627 ? -5.484 47.75 -0.926 1 89.94 627 THR A CA 1
ATOM 5090 C C . THR A 1 627 ? -4.113 47.156 -0.639 1 89.94 627 THR A C 1
ATOM 5092 O O . THR A 1 627 ? -3.838 46 -1.021 1 89.94 627 THR A O 1
ATOM 5095 N N . THR A 1 628 ? -3.326 47.969 -0.036 1 94.44 628 THR A N 1
ATOM 5096 C CA . THR A 1 628 ? -2.012 47.5 0.371 1 94.44 628 THR A CA 1
ATOM 5097 C C . THR A 1 628 ? -2.133 46.469 1.489 1 94.44 628 THR A C 1
ATOM 5099 O O . THR A 1 628 ? -2.828 46.688 2.48 1 94.44 628 THR A O 1
ATOM 5102 N N . ILE A 1 629 ? -1.484 45.375 1.325 1 96.81 629 ILE A N 1
ATOM 5103 C CA . ILE A 1 629 ? -1.477 44.312 2.324 1 96.81 629 ILE A CA 1
ATOM 5104 C C . ILE A 1 629 ? -0.164 44.344 3.104 1 96.81 629 ILE A C 1
ATOM 5106 O O . ILE A 1 629 ? 0.885 43.938 2.584 1 96.81 629 ILE A O 1
ATOM 5110 N N . SER A 1 630 ? -0.148 44.719 4.34 1 96.19 630 SER A N 1
ATOM 5111 C CA . SER A 1 630 ? 1.066 44.781 5.145 1 96.19 630 SER A CA 1
ATOM 5112 C C . SER A 1 630 ? 1.244 43.531 5.988 1 96.19 630 SER A C 1
ATOM 5114 O O . SER A 1 630 ? 2.369 43.156 6.332 1 96.19 630 SER A O 1
ATOM 5116 N N . THR A 1 631 ? 0.138 42.906 6.344 1 97.06 631 THR A N 1
ATOM 5117 C CA . THR A 1 631 ? 0.162 41.719 7.16 1 97.06 631 THR A CA 1
ATOM 5118 C C . THR A 1 631 ? -0.924 40.719 6.719 1 97.06 631 THR A C 1
ATOM 5120 O O . THR A 1 631 ? -1.881 41.125 6.047 1 97.06 631 THR A O 1
ATOM 5123 N N . SER A 1 632 ? -0.734 39.562 6.973 1 97.81 632 SER A N 1
ATOM 5124 C CA . SER A 1 632 ? -1.727 38.5 6.812 1 97.81 632 SER A CA 1
ATOM 5125 C C . SER A 1 632 ? -1.794 37.625 8.055 1 97.81 632 SER A C 1
ATOM 5127 O O . SER A 1 632 ? -0.923 37.688 8.922 1 97.81 632 SER A O 1
ATOM 5129 N N . TYR A 1 633 ? -2.896 36.906 8.25 1 98.19 633 TYR A N 1
ATOM 5130 C CA . TYR A 1 633 ? -3.072 35.906 9.305 1 98.19 633 TYR A CA 1
ATOM 5131 C C . TYR A 1 633 ? -3.34 34.531 8.711 1 98.19 633 TYR A C 1
ATOM 5133 O O . TYR A 1 633 ? -4.055 34.406 7.711 1 98.19 633 TYR A O 1
ATOM 5141 N N . SER A 1 634 ? -2.744 33.562 9.188 1 98.44 634 SER A N 1
ATOM 5142 C CA . SER A 1 634 ? -3.053 32.156 8.859 1 98.44 634 SER A CA 1
ATOM 5143 C C . SER A 1 634 ? -2.891 31.25 10.07 1 98.44 634 SER A C 1
ATOM 5145 O O . SER A 1 634 ? -2.199 31.609 11.031 1 98.44 634 SER A O 1
ATOM 5147 N N . ASP A 1 635 ? -3.584 30.188 10.031 1 97.94 635 ASP A N 1
ATOM 5148 C CA . ASP A 1 635 ? -3.559 29.281 11.18 1 97.94 635 ASP A CA 1
ATOM 5149 C C . ASP A 1 635 ? -2.455 28.234 11.031 1 97.94 635 ASP A C 1
ATOM 5151 O O . ASP A 1 635 ? -1.97 28 9.93 1 97.94 635 ASP A O 1
ATOM 5155 N N . THR A 1 636 ? -2.043 27.719 12.125 1 96.69 636 THR A N 1
ATOM 5156 C CA . THR A 1 636 ? -1.134 26.594 12.32 1 96.69 636 THR A CA 1
ATOM 5157 C C . THR A 1 636 ? -1.536 25.781 13.539 1 96.69 636 THR A C 1
ATOM 5159 O O . THR A 1 636 ? -2.66 25.906 14.031 1 96.69 636 THR A O 1
ATOM 5162 N N . ALA A 1 637 ? -0.73 24.891 14.039 1 97.69 637 ALA A N 1
ATOM 5163 C CA . ALA A 1 637 ? -1.065 24.016 15.164 1 97.69 637 ALA A CA 1
ATOM 5164 C C . ALA A 1 637 ? -1.415 24.828 16.406 1 97.69 637 ALA A C 1
ATOM 5166 O O . ALA A 1 637 ? -0.527 25.344 17.094 1 97.69 637 ALA A O 1
ATOM 5167 N N . PHE A 1 638 ? -2.725 24.984 16.719 1 98.31 638 PHE A N 1
ATOM 5168 C CA . PHE A 1 638 ? -3.303 25.578 17.906 1 98.31 638 PHE A CA 1
ATOM 5169 C C . PHE A 1 638 ? -2.994 27.078 17.969 1 98.31 638 PHE A C 1
ATOM 5171 O O . PHE A 1 638 ? -2.904 27.656 19.047 1 98.31 638 PHE A O 1
ATOM 5178 N N . ASP A 1 639 ? -2.732 27.672 16.734 1 98.38 639 ASP A N 1
ATOM 5179 C CA . ASP A 1 639 ? -2.396 29.094 16.75 1 98.38 639 ASP A CA 1
ATOM 5180 C C . ASP A 1 639 ? -2.844 29.781 15.469 1 98.38 639 ASP A C 1
ATOM 5182 O O . ASP A 1 639 ? -3.057 29.125 14.445 1 98.38 639 ASP A O 1
ATOM 5186 N N . VAL A 1 640 ? -3.189 31.031 15.555 1 98.38 640 VAL A N 1
ATOM 5187 C CA . VAL A 1 640 ? -3.301 31.969 14.438 1 98.38 640 VAL A CA 1
ATOM 5188 C C . VAL A 1 640 ? -2.139 32.969 14.469 1 98.38 640 VAL A C 1
ATOM 5190 O O . VAL A 1 640 ? -1.996 33.719 15.422 1 98.38 640 VAL A O 1
ATOM 5193 N N . VAL A 1 641 ? -1.341 32.969 13.445 1 98.19 641 VAL A N 1
ATOM 5194 C CA . VAL A 1 641 ? -0.104 33.719 13.453 1 98.19 641 VAL A CA 1
ATOM 5195 C C . VAL A 1 641 ? -0.262 34.969 12.555 1 98.19 641 VAL A C 1
ATOM 5197 O O . VAL A 1 641 ? -0.726 34.844 11.414 1 98.19 641 VAL A O 1
ATOM 5200 N N . LYS A 1 642 ? 0.052 36.094 13.109 1 97.69 642 LYS A N 1
ATOM 5201 C CA . LYS A 1 642 ? 0.194 37.312 12.305 1 97.69 642 LYS A CA 1
ATOM 5202 C C . LYS A 1 642 ? 1.527 37.344 11.562 1 97.69 642 LYS A C 1
ATOM 5204 O O . LYS A 1 642 ? 2.59 37.219 12.18 1 97.69 642 LYS A O 1
ATOM 5209 N N . ARG A 1 643 ? 1.492 37.531 10.289 1 97.31 643 ARG A N 1
ATOM 5210 C CA . ARG A 1 643 ? 2.701 37.438 9.477 1 97.31 643 ARG A CA 1
ATOM 5211 C C . ARG A 1 643 ? 2.896 38.719 8.648 1 97.31 643 ARG A C 1
ATOM 5213 O O . ARG A 1 643 ? 1.976 39.156 7.969 1 97.31 643 ARG A O 1
ATOM 5220 N N . GLU A 1 644 ? 4.059 39.25 8.711 1 95.81 644 GLU A N 1
ATOM 5221 C CA . GLU A 1 644 ? 4.387 40.406 7.863 1 95.81 644 GLU A CA 1
ATOM 5222 C C . GLU A 1 644 ? 4.492 40 6.398 1 95.81 644 GLU A C 1
ATOM 5224 O O . GLU A 1 644 ? 5.027 38.906 6.09 1 95.81 644 GLU A O 1
ATOM 5229 N N . ALA A 1 645 ? 3.959 40.812 5.566 1 95.94 645 ALA A N 1
ATOM 5230 C CA . ALA A 1 645 ? 4.008 40.5 4.137 1 95.94 645 ALA A CA 1
ATOM 5231 C C . ALA A 1 645 ? 5.422 40.656 3.588 1 95.94 645 ALA A C 1
ATOM 5233 O O . ALA A 1 645 ? 5.922 41.781 3.471 1 95.94 645 ALA A O 1
ATOM 5234 N N . LYS A 1 646 ? 6.09 39.594 3.307 1 93.38 646 LYS A N 1
ATOM 5235 C CA . LYS A 1 646 ? 7.387 39.625 2.637 1 93.38 646 LYS A CA 1
ATOM 5236 C C . LYS A 1 646 ? 7.227 39.594 1.121 1 93.38 646 LYS A C 1
ATOM 5238 O O . LYS A 1 646 ? 7.25 38.531 0.513 1 93.38 646 LYS A O 1
ATOM 5243 N N . LYS A 1 647 ? 7.348 40.719 0.511 1 93.88 647 LYS A N 1
ATOM 5244 C CA . LYS A 1 647 ? 6.855 40.875 -0.854 1 93.88 647 LYS A CA 1
ATOM 5245 C C . LYS A 1 647 ? 7.996 40.781 -1.865 1 93.88 647 LYS A C 1
ATOM 5247 O O . LYS A 1 647 ? 7.758 40.562 -3.059 1 93.88 647 LYS A O 1
ATOM 5252 N N . GLU A 1 648 ? 9.219 40.875 -1.458 1 91.25 648 GLU A N 1
ATOM 5253 C CA . GLU A 1 648 ? 10.352 40.875 -2.381 1 91.25 648 GLU A CA 1
ATOM 5254 C C . GLU A 1 648 ? 10.906 39.469 -2.584 1 91.25 648 GLU A C 1
ATOM 5256 O O . GLU A 1 648 ? 11.461 38.875 -1.655 1 91.25 648 GLU A O 1
ATOM 5261 N N . GLU A 1 649 ? 10.742 39.031 -3.768 1 93.25 649 GLU A N 1
ATOM 5262 C CA . GLU A 1 649 ? 11.344 37.75 -4.117 1 93.25 649 GLU A CA 1
ATOM 5263 C C . GLU A 1 649 ? 12.781 37.906 -4.582 1 93.25 649 GLU A C 1
ATOM 5265 O O . GLU A 1 649 ? 13.086 38.812 -5.359 1 93.25 649 GLU A O 1
ATOM 5270 N N . GLN A 1 650 ? 13.664 37.094 -4.078 1 94.94 650 GLN A N 1
ATOM 5271 C CA . GLN A 1 650 ? 15.062 37.094 -4.488 1 94.94 650 GLN A CA 1
ATOM 5272 C C . GLN A 1 650 ? 15.445 35.781 -5.172 1 94.94 650 GLN A C 1
ATOM 5274 O O . GLN A 1 650 ? 14.781 34.75 -4.98 1 94.94 650 GLN A O 1
ATOM 5279 N N . PHE A 1 651 ? 16.406 35.875 -5.988 1 95.5 651 PHE A N 1
ATOM 5280 C CA . PHE A 1 651 ? 16.922 34.719 -6.688 1 95.5 651 PHE A CA 1
ATOM 5281 C C . PHE A 1 651 ? 18.453 34.688 -6.672 1 95.5 651 PHE A C 1
ATOM 5283 O O . PHE A 1 651 ? 19.078 35.594 -6.117 1 95.5 651 PHE A O 1
ATOM 5290 N N . ASP A 1 652 ? 19.031 33.594 -7.125 1 94.38 652 ASP A N 1
ATOM 5291 C CA . ASP A 1 652 ? 20.484 33.375 -7.234 1 94.38 652 ASP A CA 1
ATOM 5292 C C . ASP A 1 652 ? 21.141 33.344 -5.859 1 94.38 652 ASP A C 1
ATOM 5294 O O . ASP A 1 652 ? 22 34.188 -5.555 1 94.38 652 ASP A O 1
ATOM 5298 N N . ALA A 1 653 ? 20.766 32.5 -5.094 1 96.19 653 ALA A N 1
ATOM 5299 C CA . ALA A 1 653 ? 21.25 32.25 -3.734 1 96.19 653 ALA A CA 1
ATOM 5300 C C . ALA A 1 653 ? 22.734 31.906 -3.734 1 96.19 653 ALA A C 1
ATOM 5302 O O . ALA A 1 653 ? 23.203 31.172 -4.609 1 96.19 653 ALA A O 1
ATOM 5303 N N . PRO A 1 654 ? 23.5 32.438 -2.764 1 95.06 654 PRO A N 1
ATOM 5304 C CA . PRO A 1 654 ? 24.875 31.969 -2.609 1 95.06 654 PRO A CA 1
ATOM 5305 C C . PRO A 1 654 ? 24.953 30.484 -2.248 1 95.06 654 PRO A C 1
ATOM 5307 O O . PRO A 1 654 ? 23.953 29.891 -1.866 1 95.06 654 PRO A O 1
ATOM 5310 N N . LYS A 1 655 ? 26.141 30 -2.354 1 93.62 655 LYS A N 1
ATOM 5311 C CA . LYS A 1 655 ? 26.359 28.609 -1.988 1 93.62 655 LYS A CA 1
ATOM 5312 C C . LYS A 1 655 ? 25.953 28.344 -0.539 1 93.62 655 LYS A C 1
ATOM 5314 O O . LYS A 1 655 ? 26.266 29.141 0.348 1 93.62 655 LYS A O 1
ATOM 5319 N N . GLN A 1 656 ? 25.172 27.312 -0.332 1 91.94 656 GLN A N 1
ATOM 5320 C CA . GLN A 1 656 ? 24.766 26.797 0.971 1 91.94 656 GLN A CA 1
ATOM 5321 C C . GLN A 1 656 ? 23.766 27.734 1.652 1 91.94 656 GLN A C 1
ATOM 5323 O O . GLN A 1 656 ? 23.609 27.688 2.875 1 91.94 656 GLN A O 1
ATOM 5328 N N . LYS A 1 657 ? 23.234 28.594 0.858 1 95.31 657 LYS A N 1
ATOM 5329 C CA . LYS A 1 657 ? 22.188 29.484 1.376 1 95.31 657 LYS A CA 1
ATOM 5330 C C . LYS A 1 657 ? 20.906 29.359 0.563 1 95.31 657 LYS A C 1
ATOM 5332 O O . LYS A 1 657 ? 20.938 28.953 -0.603 1 95.31 657 LYS A O 1
ATOM 5337 N N . GLU A 1 658 ? 19.891 29.672 1.222 1 95.94 658 GLU A N 1
ATOM 5338 C CA . GLU A 1 658 ? 18.578 29.797 0.605 1 95.94 658 GLU A CA 1
ATOM 5339 C C . GLU A 1 658 ? 18.156 31.266 0.521 1 95.94 658 GLU A C 1
ATOM 5341 O O . GLU A 1 658 ? 18.531 32.094 1.366 1 95.94 658 GLU A O 1
ATOM 5346 N N . VAL A 1 659 ? 17.422 31.578 -0.558 1 97 659 VAL A N 1
ATOM 5347 C CA . VAL A 1 659 ? 16.891 32.938 -0.599 1 97 659 VAL A CA 1
ATOM 5348 C C . VAL A 1 659 ? 15.867 33.125 0.515 1 97 659 VAL A C 1
ATOM 5350 O O . VAL A 1 659 ? 15.32 32.156 1.03 1 97 659 VAL A O 1
ATOM 5353 N N . PRO A 1 660 ? 15.594 34.344 0.878 1 95.19 660 PRO A N 1
ATOM 5354 C CA . PRO A 1 660 ? 14.617 34.594 1.939 1 95.19 660 PRO A CA 1
ATOM 5355 C C . PRO A 1 660 ? 13.258 33.969 1.642 1 95.19 660 PRO A C 1
ATOM 5357 O O . PRO A 1 660 ? 12.805 33.969 0.495 1 95.19 660 PRO A O 1
ATOM 5360 N N . VAL A 1 661 ? 12.672 33.438 2.65 1 93.94 661 VAL A N 1
ATOM 5361 C CA . VAL A 1 661 ? 11.383 32.781 2.523 1 93.94 661 VAL A CA 1
ATOM 5362 C C . VAL A 1 661 ? 10.281 33.812 2.283 1 93.94 661 VAL A C 1
ATOM 5364 O O . VAL A 1 661 ? 10.125 34.75 3.059 1 93.94 661 VAL A O 1
ATOM 5367 N N . VAL A 1 662 ? 9.492 33.562 1.222 1 96.25 662 VAL A N 1
ATOM 5368 C CA . VAL A 1 662 ? 8.445 34.531 0.923 1 96.25 662 VAL A CA 1
ATOM 5369 C C . VAL A 1 662 ? 7.082 33.844 0.953 1 96.25 662 VAL A C 1
ATOM 5371 O O . VAL A 1 662 ? 6.047 34.531 0.886 1 96.25 662 VAL A O 1
ATOM 5374 N N . VAL A 1 663 ? 7.031 32.5 1.009 1 97.62 663 VAL A N 1
ATOM 5375 C CA . VAL A 1 663 ? 5.766 31.781 1.11 1 97.62 663 VAL A CA 1
ATOM 5376 C C . VAL A 1 663 ? 5.449 31.5 2.578 1 97.62 663 VAL A C 1
ATOM 5378 O O . VAL A 1 663 ? 6.355 31.406 3.408 1 97.62 663 VAL A O 1
ATOM 5381 N N . GLU A 1 664 ? 4.195 31.406 2.91 1 98 664 GLU A N 1
ATOM 5382 C CA . GLU A 1 664 ? 3.74 31.156 4.277 1 98 664 GLU A CA 1
ATOM 5383 C C . GLU A 1 664 ? 2.844 29.922 4.352 1 98 664 GLU A C 1
ATOM 5385 O O . GLU A 1 664 ? 2.168 29.594 3.381 1 98 664 GLU A O 1
ATOM 5390 N N . PRO A 1 665 ? 2.881 29.188 5.48 1 98.06 665 PRO A N 1
ATOM 5391 C CA . PRO A 1 665 ? 2.018 28.016 5.672 1 98.06 665 PRO A CA 1
ATOM 5392 C C . PRO A 1 665 ? 0.604 28.391 6.113 1 98.06 665 PRO A C 1
ATOM 5394 O O . PRO A 1 665 ? 0.406 29.438 6.742 1 98.06 665 PRO A O 1
ATOM 5397 N N . SER A 1 666 ? -0.335 27.625 5.773 1 98.31 666 SER A N 1
ATOM 5398 C CA . SER A 1 666 ? -1.717 27.672 6.242 1 98.31 666 SER A CA 1
ATOM 5399 C C . SER A 1 666 ? -2.283 26.266 6.438 1 98.31 666 SER A C 1
ATOM 5401 O O . SER A 1 666 ? -2.068 25.375 5.605 1 98.31 666 SER A O 1
ATOM 5403 N N . THR A 1 667 ? -2.977 26.125 7.516 1 97.06 667 THR A N 1
ATOM 5404 C CA . THR A 1 667 ? -3.58 24.812 7.766 1 97.06 667 THR A CA 1
ATOM 5405 C C . THR A 1 667 ? -5.012 24.766 7.234 1 97.06 667 THR A C 1
ATOM 5407 O O . THR A 1 667 ? -5.484 23.719 6.793 1 97.06 667 THR A O 1
ATOM 5410 N N . SER A 1 668 ? -5.711 25.984 7.391 1 97.31 668 SER A N 1
ATOM 5411 C CA . SER A 1 668 ? -7.113 25.875 6.996 1 97.31 668 SER A CA 1
ATOM 5412 C C . SER A 1 668 ? -7.633 27.219 6.457 1 97.31 668 SER A C 1
ATOM 5414 O O . SER A 1 668 ? -8.664 27.25 5.789 1 97.31 668 SER A O 1
ATOM 5416 N N . PHE A 1 669 ? -6.895 28.375 6.785 1 98.5 669 PHE A N 1
ATOM 5417 C CA . PHE A 1 669 ? -7.398 29.641 6.254 1 98.5 669 PHE A CA 1
ATOM 5418 C C . PHE A 1 669 ? -6.277 30.656 6.133 1 98.5 669 PHE A C 1
ATOM 5420 O O . PHE A 1 669 ? -5.223 30.516 6.75 1 98.5 669 PHE A O 1
ATOM 5427 N N . ILE A 1 670 ? -6.539 31.641 5.324 1 98.69 670 ILE A N 1
ATOM 5428 C CA . ILE A 1 670 ? -5.715 32.844 5.125 1 98.69 670 ILE A CA 1
ATOM 5429 C C . ILE A 1 670 ? -6.578 34.094 5.254 1 98.69 670 ILE A C 1
ATOM 5431 O O . ILE A 1 670 ? -7.656 34.188 4.664 1 98.69 670 ILE A O 1
ATOM 5435 N N . LYS A 1 671 ? -6.141 35 6.07 1 98.31 671 LYS A N 1
ATOM 5436 C CA . LYS A 1 671 ? -6.832 36.281 6.184 1 98.31 671 LYS A CA 1
ATOM 5437 C C . LYS A 1 671 ? -5.91 37.438 5.805 1 98.31 671 LYS A C 1
ATOM 5439 O O . LYS A 1 671 ? -4.781 37.5 6.297 1 98.31 671 LYS A O 1
ATOM 5444 N N . ALA A 1 672 ? -6.277 38.25 4.926 1 97.56 672 ALA A N 1
ATOM 5445 C CA . ALA A 1 672 ? -5.652 39.5 4.562 1 97.56 672 ALA A CA 1
ATOM 5446 C C . ALA A 1 672 ? -6.691 40.625 4.445 1 97.56 672 ALA A C 1
ATOM 5448 O O . ALA A 1 672 ? -7.582 40.562 3.594 1 97.56 672 ALA A O 1
ATOM 5449 N N . GLU A 1 673 ? -6.637 41.594 5.289 1 93.75 673 GLU A N 1
ATOM 5450 C CA . GLU A 1 673 ? -7.703 42.562 5.402 1 93.75 673 GLU A CA 1
ATOM 5451 C C . GLU A 1 673 ? -9.047 41.906 5.684 1 93.75 673 GLU A C 1
ATOM 5453 O O . GLU A 1 673 ? -9.164 41.125 6.625 1 93.75 673 GLU A O 1
ATOM 5458 N N . ASN A 1 674 ? -10.039 42.219 4.859 1 93.75 674 ASN A N 1
ATOM 5459 C CA . ASN A 1 674 ? -11.352 41.594 5.09 1 93.75 674 ASN A CA 1
ATOM 5460 C C . ASN A 1 674 ? -11.547 40.344 4.234 1 93.75 674 ASN A C 1
ATOM 5462 O O . ASN A 1 674 ? -12.594 39.719 4.305 1 93.75 674 ASN A O 1
ATOM 5466 N N . PHE A 1 675 ? -10.516 40 3.492 1 96.94 675 PHE A N 1
ATOM 5467 C CA . PHE A 1 675 ? -10.555 38.781 2.67 1 96.94 675 PHE A CA 1
ATOM 5468 C C . PHE A 1 675 ? -10.203 37.562 3.498 1 96.94 675 PHE A C 1
ATOM 5470 O O . PHE A 1 675 ? -9.172 37.531 4.172 1 96.94 675 PHE A O 1
ATOM 5477 N N . ALA A 1 676 ? -11.07 36.594 3.561 1 98.12 676 ALA A N 1
ATOM 5478 C CA . ALA A 1 676 ? -10.812 35.312 4.199 1 98.12 676 ALA A CA 1
ATOM 5479 C C . ALA A 1 676 ? -10.891 34.156 3.191 1 98.12 676 ALA A C 1
ATOM 5481 O O . ALA A 1 676 ? -11.852 34.094 2.422 1 98.12 676 ALA A O 1
ATOM 5482 N N . PHE A 1 677 ? -9.844 33.406 3.1 1 98.56 677 PHE A N 1
ATOM 5483 C CA . PHE A 1 677 ? -9.742 32.219 2.238 1 98.56 677 PHE A CA 1
ATOM 5484 C C . PHE A 1 677 ? -9.719 30.938 3.064 1 98.56 677 PHE A C 1
ATOM 5486 O O . PHE A 1 677 ? -8.859 30.766 3.93 1 98.56 677 PHE A O 1
ATOM 5493 N N . TYR A 1 678 ? -10.727 30.047 2.879 1 98.62 678 TYR A N 1
ATOM 5494 C CA . TYR A 1 678 ? -10.812 28.75 3.539 1 98.62 678 TYR A CA 1
ATOM 5495 C C . TYR A 1 678 ? -10.438 27.625 2.584 1 98.62 678 TYR A C 1
ATOM 5497 O O . TYR A 1 678 ? -10.797 27.656 1.403 1 98.62 678 TYR A O 1
ATOM 5505 N N . HIS A 1 679 ? -9.641 26.641 3.07 1 98.44 679 HIS A N 1
ATOM 5506 C CA . HIS A 1 679 ? -9.211 25.641 2.096 1 98.44 679 HIS A CA 1
ATOM 5507 C C . HIS A 1 679 ? -9.062 24.266 2.744 1 98.44 679 HIS A C 1
ATOM 5509 O O . HIS A 1 679 ? -8.953 24.172 3.969 1 98.44 679 HIS A O 1
ATOM 5515 N N . ARG A 1 680 ? -9.094 23.297 1.892 1 97.25 680 ARG A N 1
ATOM 5516 C CA . ARG A 1 680 ? -8.734 21.922 2.229 1 97.25 680 ARG A CA 1
ATOM 5517 C C . ARG A 1 680 ? -7.445 21.5 1.524 1 97.25 680 ARG A C 1
ATOM 5519 O O . ARG A 1 680 ? -7.48 21.031 0.385 1 97.25 680 ARG A O 1
ATOM 5526 N N . GLY A 1 681 ? -6.363 21.609 2.252 1 96.69 681 GLY A N 1
ATOM 5527 C CA . GLY A 1 681 ? -5.125 21 1.776 1 96.69 681 GLY A CA 1
ATOM 5528 C C . GLY A 1 681 ? -4.312 21.938 0.896 1 96.69 681 GLY A C 1
ATOM 5529 O O . GLY A 1 681 ? -3.449 21.484 0.14 1 96.69 681 GLY A O 1
ATOM 5530 N N . LEU A 1 682 ? -4.586 23.172 0.822 1 98.25 682 LEU A N 1
ATOM 5531 C CA . LEU A 1 682 ? -3.777 24.156 0.131 1 98.25 682 LEU A CA 1
ATOM 5532 C C . LEU A 1 682 ? -2.918 24.938 1.12 1 98.25 682 LEU A C 1
ATOM 5534 O O . LEU A 1 682 ? -3.268 26.062 1.501 1 98.25 682 LEU A O 1
ATOM 5538 N N . GLN A 1 683 ? -1.719 24.453 1.352 1 98.06 683 GLN A N 1
ATOM 5539 C CA . GLN A 1 683 ? -0.989 24.844 2.555 1 98.06 683 GLN A CA 1
ATOM 5540 C C . GLN A 1 683 ? 0.008 25.953 2.26 1 98.06 683 GLN A C 1
ATOM 5542 O O . GLN A 1 683 ? 0.626 26.5 3.176 1 98.06 683 GLN A O 1
ATOM 5547 N N . GLU A 1 684 ? 0.147 26.359 1.02 1 98.69 684 GLU A N 1
ATOM 5548 C CA . GLU A 1 684 ? 1.14 27.375 0.695 1 98.69 684 GLU A CA 1
ATOM 5549 C C . GLU A 1 684 ? 0.485 28.609 0.075 1 98.69 684 GLU A C 1
ATOM 5551 O O . GLU A 1 684 ? -0.232 28.5 -0.922 1 98.69 684 GLU A O 1
ATOM 5556 N N . TYR A 1 685 ? 0.784 29.766 0.653 1 98.56 685 TYR A N 1
ATOM 5557 C CA . TYR A 1 685 ? 0.336 31.031 0.052 1 98.56 685 TYR A CA 1
ATOM 5558 C C . TYR A 1 685 ? 1.435 32.094 0.105 1 98.56 685 TYR A C 1
ATOM 5560 O O . TYR A 1 685 ? 2.449 31.891 0.779 1 98.56 685 TYR A O 1
ATOM 5568 N N . GLN A 1 686 ? 1.246 33.156 -0.605 1 98.44 686 GLN A N 1
ATOM 5569 C CA . GLN A 1 686 ? 2.195 34.25 -0.684 1 98.44 686 GLN A CA 1
ATOM 5570 C C . GLN A 1 686 ? 1.475 35.594 -0.878 1 98.44 686 GLN A C 1
ATOM 5572 O O . GLN A 1 686 ? 0.47 35.656 -1.589 1 98.44 686 GLN A O 1
ATOM 5577 N N . ILE A 1 687 ? 1.913 36.594 -0.165 1 98.06 687 ILE A N 1
ATOM 5578 C CA . ILE A 1 687 ? 1.529 37.969 -0.49 1 98.06 687 ILE A CA 1
ATOM 5579 C C . ILE A 1 687 ? 2.551 38.594 -1.45 1 98.06 687 ILE A C 1
ATOM 5581 O O . ILE A 1 687 ? 3.732 38.719 -1.116 1 98.06 687 ILE A O 1
ATOM 5585 N N . THR A 1 688 ? 2.094 39 -2.561 1 96.44 688 THR A N 1
ATOM 5586 C CA . THR A 1 688 ? 3.025 39.469 -3.586 1 96.44 688 THR A CA 1
ATOM 5587 C C . THR A 1 688 ? 3.227 40.969 -3.504 1 96.44 688 THR A C 1
ATOM 5589 O O . THR A 1 688 ? 2.529 41.656 -2.752 1 96.44 688 THR A O 1
ATOM 5592 N N . ALA A 1 689 ? 4.191 41.469 -4.324 1 94.44 689 ALA A N 1
ATOM 5593 C CA . ALA A 1 689 ? 4.488 42.906 -4.387 1 94.44 689 ALA A CA 1
ATOM 5594 C C . ALA A 1 689 ? 3.303 43.688 -4.941 1 94.44 689 ALA A C 1
ATOM 5596 O O . ALA A 1 689 ? 3.158 44.875 -4.676 1 94.44 689 ALA A O 1
ATOM 5597 N N . ASN A 1 690 ? 2.402 43 -5.668 1 94.12 690 ASN A N 1
ATOM 5598 C CA . ASN A 1 690 ? 1.217 43.656 -6.238 1 94.12 690 ASN A CA 1
ATOM 5599 C C . ASN A 1 690 ? 0.04 43.594 -5.266 1 94.12 690 ASN A C 1
ATOM 5601 O O . ASN A 1 690 ? -1.094 43.906 -5.645 1 94.12 690 ASN A O 1
ATOM 5605 N N . ASP A 1 691 ? 0.309 43.219 -4.066 1 95.19 691 ASP A N 1
ATOM 5606 C CA . ASP A 1 691 ? -0.704 43.125 -3.018 1 95.19 691 ASP A CA 1
ATOM 5607 C C . ASP A 1 691 ? -1.805 42.125 -3.387 1 95.19 691 ASP A C 1
ATOM 5609 O O . ASP A 1 691 ? -2.99 42.469 -3.328 1 95.19 691 ASP A O 1
ATOM 5613 N N . GLU A 1 692 ? -1.41 41.062 -3.795 1 96.38 692 GLU A N 1
ATOM 5614 C CA . GLU A 1 692 ? -2.27 39.906 -4.094 1 96.38 692 GLU A CA 1
ATOM 5615 C C . GLU A 1 692 ? -1.979 38.75 -3.164 1 96.38 692 GLU A C 1
ATOM 5617 O O . GLU A 1 692 ? -0.828 38.5 -2.783 1 96.38 692 GLU A O 1
ATOM 5622 N N . VAL A 1 693 ? -3.064 38.031 -2.764 1 98.25 693 VAL A N 1
ATOM 5623 C CA . VAL A 1 693 ? -2.895 36.719 -2.143 1 98.25 693 VAL A CA 1
ATOM 5624 C C . VAL A 1 693 ? -2.811 35.656 -3.223 1 98.25 693 VAL A C 1
ATOM 5626 O O . VAL A 1 693 ? -3.713 35.531 -4.055 1 98.25 693 VAL A O 1
ATOM 5629 N N . GLU A 1 694 ? -1.737 34.969 -3.299 1 98.25 694 GLU A N 1
ATOM 5630 C CA . GLU A 1 694 ? -1.613 33.844 -4.227 1 98.25 694 GLU A CA 1
ATOM 5631 C C . GLU A 1 694 ? -1.568 32.531 -3.48 1 98.25 694 GLU A C 1
ATOM 5633 O O . GLU A 1 694 ? -0.925 32.406 -2.434 1 98.25 694 GLU A O 1
ATOM 5638 N N . VAL A 1 695 ? -2.32 31.594 -3.924 1 98.75 695 VAL A N 1
ATOM 5639 C CA . VAL A 1 695 ? -2.363 30.234 -3.361 1 98.75 695 VAL A CA 1
ATOM 5640 C C . VAL A 1 695 ? -1.844 29.234 -4.387 1 98.75 695 VAL A C 1
ATOM 5642 O O . VAL A 1 695 ? -2.27 29.25 -5.543 1 98.75 695 VAL A O 1
ATOM 5645 N N . THR A 1 696 ? -0.909 28.375 -4.012 1 98.69 696 THR A N 1
ATOM 5646 C CA . THR A 1 696 ? -0.337 27.391 -4.926 1 98.69 696 THR A CA 1
ATOM 5647 C C . THR A 1 696 ? -1.256 26.188 -5.059 1 98.69 696 THR A C 1
ATOM 5649 O O . THR A 1 696 ? -1.613 25.562 -4.059 1 98.69 696 THR A O 1
ATOM 5652 N N . LEU A 1 697 ? -1.561 25.828 -6.281 1 98.38 697 LEU A N 1
ATOM 5653 C CA . LEU A 1 697 ? -2.402 24.672 -6.562 1 98.38 697 LEU A CA 1
ATOM 5654 C C . LEU A 1 697 ? -1.555 23.406 -6.746 1 98.38 697 LEU A C 1
ATOM 5656 O O . LEU A 1 697 ? -1.941 22.328 -6.301 1 98.38 697 LEU A O 1
ATOM 5660 N N . LEU A 1 698 ? -0.47 23.672 -7.449 1 97.38 698 LEU A N 1
ATOM 5661 C CA . LEU A 1 698 ? 0.312 22.5 -7.832 1 97.38 698 LEU A CA 1
ATOM 5662 C C . LEU A 1 698 ? 1.741 22.891 -8.188 1 97.38 698 LEU A C 1
ATOM 5664 O O . LEU A 1 698 ? 1.962 23.906 -8.859 1 97.38 698 LEU A O 1
ATOM 5668 N N . ARG A 1 699 ? 2.637 22.125 -7.707 1 98.31 699 ARG A N 1
ATOM 5669 C CA . ARG A 1 699 ? 3.994 22.141 -8.25 1 98.31 699 ARG A CA 1
ATOM 5670 C C . ARG A 1 699 ? 4.316 20.828 -8.938 1 98.31 699 ARG A C 1
ATOM 5672 O O . ARG A 1 699 ? 4.098 19.75 -8.375 1 98.31 699 ARG A O 1
ATOM 5679 N N . SER A 1 700 ? 4.777 20.859 -10.148 1 98.44 700 SER A N 1
ATOM 5680 C CA . SER A 1 700 ? 5.289 19.719 -10.898 1 98.44 700 SER A CA 1
ATOM 5681 C C . SER A 1 700 ? 6.812 19.75 -10.977 1 98.44 700 SER A C 1
ATOM 5683 O O . SER A 1 700 ? 7.387 20.594 -11.672 1 98.44 700 SER A O 1
ATOM 5685 N N . VAL A 1 701 ? 7.395 18.875 -10.203 1 98.44 701 VAL A N 1
ATOM 5686 C CA . VAL A 1 701 ? 8.852 18.797 -10.188 1 98.44 701 VAL A CA 1
ATOM 5687 C C . VAL A 1 701 ? 9.289 17.344 -10.258 1 98.44 701 VAL A C 1
ATOM 5689 O O . VAL A 1 701 ? 8.648 16.469 -9.688 1 98.44 701 VAL A O 1
ATOM 5692 N N . GLY A 1 702 ? 10.344 17.047 -10.977 1 97.81 702 GLY A N 1
ATOM 5693 C CA . GLY A 1 702 ? 10.688 15.664 -11.281 1 97.81 702 GLY A CA 1
ATOM 5694 C C . GLY A 1 702 ? 11.961 15.203 -10.594 1 97.81 702 GLY A C 1
ATOM 5695 O O . GLY A 1 702 ? 12.586 14.227 -11.031 1 97.81 702 GLY A O 1
ATOM 5696 N N . TRP A 1 703 ? 12.414 15.969 -9.477 1 98.38 703 TRP A N 1
ATOM 5697 C CA . TRP A 1 703 ? 13.664 15.617 -8.812 1 98.38 703 TRP A CA 1
ATOM 5698 C C . TRP A 1 703 ? 13.523 15.695 -7.297 1 98.38 703 TRP A C 1
ATOM 5700 O O . TRP A 1 703 ? 12.906 16.625 -6.773 1 98.38 703 TRP A O 1
ATOM 5710 N N . LEU A 1 704 ? 14.133 14.695 -6.668 1 98.38 704 LEU A N 1
ATOM 5711 C CA . LEU A 1 704 ? 14.18 14.766 -5.211 1 98.38 704 LEU A CA 1
ATOM 5712 C C . LEU A 1 704 ? 14.969 15.992 -4.754 1 98.38 704 LEU A C 1
ATOM 5714 O O . LEU A 1 704 ? 14.445 16.828 -4.016 1 98.38 704 LEU A O 1
ATOM 5718 N N . SER A 1 705 ? 16.094 16.094 -5.25 1 98.12 705 SER A N 1
ATOM 5719 C CA . SER A 1 705 ? 16.938 17.25 -4.965 1 98.12 705 SER A CA 1
ATOM 5720 C C . SER A 1 705 ? 17.859 17.578 -6.141 1 98.12 705 SER A C 1
ATOM 5722 O O . SER A 1 705 ? 18.281 16.672 -6.871 1 98.12 705 SER A O 1
ATOM 5724 N N . ARG A 1 706 ? 18.094 18.859 -6.309 1 96.81 706 ARG A N 1
ATOM 5725 C CA . ARG A 1 706 ? 19.016 19.375 -7.32 1 96.81 706 ARG A CA 1
ATOM 5726 C C . ARG A 1 706 ? 19.953 20.406 -6.727 1 96.81 706 ARG A C 1
ATOM 5728 O O . ARG A 1 706 ? 19.719 20.938 -5.641 1 96.81 706 ARG A O 1
ATOM 5735 N N . ASP A 1 707 ? 21.047 20.688 -7.434 1 95.81 707 ASP A N 1
ATOM 5736 C CA . ASP A 1 707 ? 22 21.672 -6.926 1 95.81 707 ASP A CA 1
ATOM 5737 C C . ASP A 1 707 ? 22.125 22.859 -7.879 1 95.81 707 ASP A C 1
ATOM 5739 O O . ASP A 1 707 ? 23.031 23.672 -7.742 1 95.81 707 ASP A O 1
ATOM 5743 N N . ASP A 1 708 ? 21.234 22.922 -8.82 1 96.06 708 ASP A N 1
ATOM 5744 C CA . ASP A 1 708 ? 21.328 24 -9.805 1 96.06 708 ASP A CA 1
ATOM 5745 C C . ASP A 1 708 ? 20.156 24.969 -9.664 1 96.06 708 ASP A C 1
ATOM 5747 O O . ASP A 1 708 ? 19.688 25.531 -10.656 1 96.06 708 ASP A O 1
ATOM 5751 N N . LEU A 1 709 ? 19.625 25.094 -8.547 1 97.69 709 LEU A N 1
ATOM 5752 C CA . LEU A 1 709 ? 18.516 26.016 -8.328 1 97.69 709 LEU A CA 1
ATOM 5753 C C . LEU A 1 709 ? 19.016 27.453 -8.188 1 97.69 709 LEU A C 1
ATOM 5755 O O . LEU A 1 709 ? 20.109 27.688 -7.68 1 97.69 709 LEU A O 1
ATOM 5759 N N . ARG A 1 710 ? 18.203 28.344 -8.562 1 97.69 710 ARG A N 1
ATOM 5760 C CA . ARG A 1 710 ? 18.484 29.75 -8.297 1 97.69 710 ARG A CA 1
ATOM 5761 C C . ARG A 1 710 ? 18.094 30.125 -6.875 1 97.69 710 ARG A C 1
ATOM 5763 O O . ARG A 1 710 ? 18.656 31.062 -6.297 1 97.69 710 ARG A O 1
ATOM 5770 N N . THR A 1 711 ? 17.156 29.406 -6.312 1 98.06 711 THR A N 1
ATOM 5771 C CA . THR A 1 711 ? 16.594 29.781 -5.023 1 98.06 711 THR A CA 1
ATOM 5772 C C . THR A 1 711 ? 17.328 29.094 -3.879 1 98.06 711 THR A C 1
ATOM 5774 O O . THR A 1 711 ? 17.062 29.375 -2.707 1 98.06 711 THR A O 1
ATOM 5777 N N . ARG A 1 712 ? 18.188 28.219 -4.082 1 97.94 712 ARG A N 1
ATOM 5778 C CA . ARG A 1 712 ? 18.969 27.5 -3.08 1 97.94 712 ARG A CA 1
ATOM 5779 C C . ARG A 1 712 ? 20.344 27.141 -3.615 1 97.94 712 ARG A C 1
ATOM 5781 O O . ARG A 1 712 ? 20.469 26.547 -4.695 1 97.94 712 ARG A O 1
ATOM 5788 N N . GLY A 1 713 ? 21.422 27.547 -2.822 1 96.44 713 GLY A N 1
ATOM 5789 C CA . GLY A 1 713 ? 22.781 27.25 -3.242 1 96.44 713 GLY A CA 1
ATOM 5790 C C . GLY A 1 713 ? 23.25 25.859 -2.854 1 96.44 713 GLY A C 1
ATOM 5791 O O . GLY A 1 713 ? 23.984 25.703 -1.885 1 96.44 713 GLY A O 1
ATOM 5792 N N . GLY A 1 714 ? 22.891 24.812 -3.582 1 94.5 714 GLY A N 1
ATOM 5793 C CA . GLY A 1 714 ? 23.281 23.438 -3.295 1 94.5 714 GLY A CA 1
ATOM 5794 C C . GLY A 1 714 ? 22.094 22.516 -3.139 1 94.5 714 GLY A C 1
ATOM 5795 O O . GLY A 1 714 ? 20.938 22.938 -3.217 1 94.5 714 GLY A O 1
ATOM 5796 N N . GLY A 1 715 ? 22.406 21.266 -2.855 1 94.38 715 GLY A N 1
ATOM 5797 C CA . GLY A 1 715 ? 21.375 20.25 -2.732 1 94.38 715 GLY A CA 1
ATOM 5798 C C . GLY A 1 715 ? 20.828 20.125 -1.319 1 94.38 715 GLY A C 1
ATOM 5799 O O . GLY A 1 715 ? 21.484 20.547 -0.362 1 94.38 715 GLY A O 1
ATOM 5800 N N . ALA A 1 716 ? 19.609 19.531 -1.179 1 95 716 ALA A N 1
ATOM 5801 C CA . ALA A 1 716 ? 19 19.25 0.119 1 95 716 ALA A CA 1
ATOM 5802 C C . ALA A 1 716 ? 18.922 17.734 0.361 1 95 716 ALA A C 1
ATOM 5804 O O . ALA A 1 716 ? 18.562 17.297 1.453 1 95 716 ALA A O 1
ATOM 5805 N N . GLY A 1 717 ? 19.234 16.969 -0.525 1 94.19 717 GLY A N 1
ATOM 5806 C CA . GLY A 1 717 ? 19.25 15.523 -0.549 1 94.19 717 GLY A CA 1
ATOM 5807 C C . GLY A 1 717 ? 19.922 14.961 -1.791 1 94.19 717 GLY A C 1
ATOM 5808 O O . GLY A 1 717 ? 20.516 15.703 -2.574 1 94.19 717 GLY A O 1
ATOM 5809 N N . PRO A 1 718 ? 19.781 13.633 -1.974 1 96.25 718 PRO A N 1
ATOM 5810 C CA . PRO A 1 718 ? 20.406 13.047 -3.154 1 96.25 718 PRO A CA 1
ATOM 5811 C C . PRO A 1 718 ? 19.734 13.461 -4.457 1 96.25 718 PRO A C 1
ATOM 5813 O O . PRO A 1 718 ? 18.5 13.523 -4.527 1 96.25 718 PRO A O 1
ATOM 5816 N N . ASN A 1 719 ? 20.547 13.797 -5.426 1 96.75 719 ASN A N 1
ATOM 5817 C CA . ASN A 1 719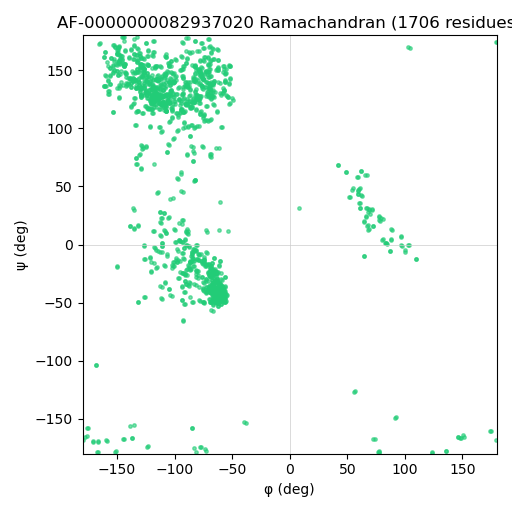 ? 20.094 14.203 -6.75 1 96.75 719 ASN A CA 1
ATOM 5818 C C . ASN A 1 719 ? 19.469 13.039 -7.516 1 96.75 719 ASN A C 1
ATOM 5820 O O . ASN A 1 719 ? 20.094 12.5 -8.438 1 96.75 719 ASN A O 1
ATOM 5824 N N . MET A 1 720 ? 18.266 12.664 -7.156 1 96.94 720 MET A N 1
ATOM 5825 C CA . MET A 1 720 ? 17.562 11.523 -7.738 1 96.94 720 MET A CA 1
ATOM 5826 C C . MET A 1 720 ? 16.328 11.984 -8.508 1 96.94 720 MET A C 1
ATOM 5828 O O . MET A 1 720 ? 15.617 12.891 -8.062 1 96.94 720 MET A O 1
ATOM 5832 N N . ALA A 1 721 ? 16.094 11.32 -9.656 1 97.25 721 ALA A N 1
ATOM 5833 C CA . ALA A 1 721 ? 14.883 11.602 -10.422 1 97.25 721 ALA A CA 1
ATOM 5834 C C . ALA A 1 721 ? 13.648 11.023 -9.734 1 97.25 721 ALA A C 1
ATOM 5836 O O . ALA A 1 721 ? 13.695 9.914 -9.195 1 97.25 721 ALA A O 1
ATOM 5837 N N . THR A 1 722 ? 12.625 11.727 -9.656 1 98.31 722 THR A N 1
ATOM 5838 C CA . THR A 1 722 ? 11.32 11.32 -9.156 1 98.31 722 THR A CA 1
ATOM 5839 C C . THR A 1 722 ? 10.219 11.711 -10.141 1 98.31 722 THR A C 1
ATOM 5841 O O . THR A 1 722 ? 9.445 12.633 -9.875 1 98.31 722 THR A O 1
ATOM 5844 N N . PRO A 1 723 ? 10.062 11 -11.156 1 98.31 723 PRO A N 1
ATOM 5845 C CA . PRO A 1 723 ? 9.164 11.398 -12.242 1 98.31 723 PRO A CA 1
ATOM 5846 C C . PRO A 1 723 ? 7.723 11.578 -11.781 1 98.31 723 PRO A C 1
ATOM 5848 O O . PRO A 1 723 ? 7 12.414 -12.328 1 98.31 723 PRO A O 1
ATOM 5851 N N . LYS A 1 724 ? 7.266 10.906 -10.812 1 98.12 724 LYS A N 1
ATOM 5852 C CA . LYS A 1 724 ? 5.879 11.039 -10.383 1 98.12 724 LYS A CA 1
ATOM 5853 C C . LYS A 1 724 ? 5.664 12.352 -9.625 1 98.12 724 LYS A C 1
ATOM 5855 O O . LYS A 1 724 ? 4.527 12.781 -9.43 1 98.12 724 LYS A O 1
ATOM 5860 N N . GLY A 1 725 ? 6.766 13 -9.234 1 98.56 725 GLY A N 1
ATOM 5861 C CA . GLY A 1 725 ? 6.652 14.32 -8.648 1 98.56 725 GLY A CA 1
ATOM 5862 C C . GLY A 1 725 ? 6.145 15.367 -9.617 1 98.56 725 GLY A C 1
ATOM 5863 O O . GLY A 1 725 ? 5.734 16.453 -9.211 1 98.56 725 GLY A O 1
ATOM 5864 N N . GLN A 1 726 ? 6.109 15 -10.922 1 98.62 726 GLN A N 1
ATOM 5865 C CA . GLN A 1 726 ? 5.562 15.891 -11.945 1 98.62 726 GLN A CA 1
ATOM 5866 C C . GLN A 1 726 ? 4.047 16.031 -11.797 1 98.62 726 GLN A C 1
ATOM 5868 O O . GLN A 1 726 ? 3.453 16.969 -12.32 1 98.62 726 GLN A O 1
ATOM 5873 N N . CYS A 1 727 ? 3.424 15.047 -11.156 1 98.31 727 CYS A N 1
ATOM 5874 C CA . CYS A 1 727 ? 1.999 15.094 -10.844 1 98.31 727 CYS A CA 1
ATOM 5875 C C . CYS A 1 727 ? 1.164 15.219 -12.109 1 98.31 727 CYS A C 1
ATOM 5877 O O . CYS A 1 727 ? 0.283 16.078 -12.195 1 98.31 727 CYS A O 1
ATOM 5879 N N . ILE A 1 728 ? 1.497 14.492 -13.094 1 97.81 728 ILE A N 1
ATOM 5880 C CA . ILE A 1 728 ? 0.627 14.391 -14.258 1 97.81 728 ILE A CA 1
ATOM 5881 C C . ILE A 1 728 ? -0.661 13.664 -13.875 1 97.81 728 ILE A C 1
ATOM 5883 O O . ILE A 1 728 ? -0.625 12.648 -13.18 1 97.81 728 ILE A O 1
ATOM 5887 N N . GLY A 1 729 ? -1.83 14.234 -14.172 1 96.44 729 GLY A N 1
ATOM 5888 C CA . GLY A 1 729 ? -3.094 13.602 -13.836 1 96.44 729 GLY A CA 1
ATOM 5889 C C . GLY A 1 729 ? -4.18 14.594 -13.469 1 96.44 729 GLY A C 1
ATOM 5890 O O . GLY A 1 729 ? -4.109 15.766 -13.836 1 96.44 729 GLY A O 1
ATOM 5891 N N . THR A 1 730 ? -5.234 14.086 -12.875 1 97.5 730 THR A N 1
ATOM 5892 C CA . THR A 1 730 ? -6.383 14.898 -12.5 1 97.5 730 THR A CA 1
ATOM 5893 C C . THR A 1 730 ? -6.379 15.172 -11 1 97.5 730 THR A C 1
ATOM 5895 O O . THR A 1 730 ? -6.207 14.258 -10.188 1 97.5 730 THR A O 1
ATOM 5898 N N . TYR A 1 731 ? -6.586 16.406 -10.625 1 97.81 731 TYR A N 1
ATOM 5899 C CA . TYR A 1 731 ? -6.586 16.828 -9.234 1 97.81 731 TYR A CA 1
ATOM 5900 C C . TYR A 1 731 ? -7.805 17.703 -8.938 1 97.81 731 TYR A C 1
ATOM 5902 O O . TYR A 1 731 ? -8.297 18.406 -9.812 1 97.81 731 TYR A O 1
ATOM 5910 N N . GLU A 1 732 ? -8.289 17.641 -7.738 1 98.31 732 GLU A N 1
ATOM 5911 C CA . GLU A 1 732 ? -9.461 18.391 -7.32 1 98.31 732 GLU A CA 1
ATOM 5912 C C . GLU A 1 732 ? -9.18 19.188 -6.047 1 98.31 732 GLU A C 1
ATOM 5914 O O . GLU A 1 732 ? -8.445 18.734 -5.172 1 98.31 732 GLU A O 1
ATOM 5919 N N . TYR A 1 733 ? -9.766 20.344 -5.98 1 98.31 733 TYR A N 1
ATOM 5920 C CA . TYR A 1 733 ? -9.57 21.25 -4.859 1 98.31 733 TYR A CA 1
ATOM 5921 C C . TYR A 1 733 ? -10.906 21.797 -4.367 1 98.31 733 TYR A C 1
ATOM 5923 O O . TYR A 1 733 ? -11.797 22.078 -5.164 1 98.31 733 TYR A O 1
ATOM 5931 N N . ASP A 1 734 ? -11.039 21.906 -3.029 1 98.44 734 ASP A N 1
ATOM 5932 C CA . ASP A 1 734 ? -12.188 22.547 -2.395 1 98.44 734 ASP A CA 1
ATOM 5933 C C . ASP A 1 734 ? -11.742 23.734 -1.534 1 98.44 734 ASP A C 1
ATOM 5935 O O . ASP A 1 734 ? -10.914 23.578 -0.635 1 98.44 734 ASP A O 1
ATOM 5939 N N . PHE A 1 735 ? -12.242 24.875 -1.858 1 98.69 735 PHE A N 1
ATOM 5940 C CA . PHE A 1 735 ? -11.969 26.062 -1.064 1 98.69 735 PHE A CA 1
ATOM 5941 C C . PHE A 1 735 ? -13.156 27.031 -1.107 1 98.69 735 PHE A C 1
ATOM 5943 O O . PHE A 1 735 ? -14.141 26.766 -1.793 1 98.69 735 PHE A O 1
ATOM 5950 N N . ALA A 1 736 ? -13.156 28.078 -0.267 1 98.75 736 ALA A N 1
ATOM 5951 C CA . ALA A 1 736 ? -14.148 29.156 -0.209 1 98.75 736 ALA A CA 1
ATOM 5952 C C . ALA A 1 736 ? -13.5 30.469 0.188 1 98.75 736 ALA A C 1
ATOM 5954 O O . ALA A 1 736 ? -12.352 30.5 0.636 1 98.75 736 ALA A O 1
ATOM 5955 N N . PHE A 1 737 ? -14.195 31.547 -0.084 1 98.44 737 PHE A N 1
ATOM 5956 C CA . PHE A 1 737 ? -13.711 32.844 0.364 1 98.44 737 PHE A CA 1
ATOM 5957 C C . PHE A 1 737 ? -14.875 33.781 0.647 1 98.44 737 PHE A C 1
ATOM 5959 O O . PHE A 1 737 ? -15.992 33.562 0.181 1 98.44 737 PHE A O 1
ATOM 5966 N N . ASP A 1 738 ? -14.719 34.781 1.434 1 97 738 ASP A N 1
ATOM 5967 C CA . ASP A 1 738 ? -15.672 35.875 1.67 1 97 738 ASP A CA 1
ATOM 5968 C C . ASP A 1 738 ? -14.953 37.156 2.064 1 97 738 ASP A C 1
ATOM 5970 O O . ASP A 1 738 ? -13.727 37.25 1.989 1 97 738 ASP A O 1
ATOM 5974 N N . PHE A 1 739 ? -15.742 38.219 2.342 1 96.81 739 PHE A N 1
ATOM 5975 C CA . PHE A 1 739 ? -15.18 39.562 2.555 1 96.81 739 PHE A CA 1
ATOM 5976 C C . PHE A 1 739 ? -15.758 40.188 3.812 1 96.81 739 PHE A C 1
ATOM 5978 O O . PHE A 1 739 ? -15.695 41.406 3.984 1 96.81 739 PHE A O 1
ATOM 5985 N N . GLU A 1 740 ? -16.344 39.375 4.66 1 95.94 740 GLU A N 1
ATOM 5986 C CA . GLU A 1 740 ? -16.938 39.938 5.871 1 95.94 740 GLU A CA 1
ATOM 5987 C C . GLU A 1 740 ? -15.859 40.344 6.875 1 95.94 740 GLU A C 1
ATOM 5989 O O . GLU A 1 740 ? -14.789 39.719 6.926 1 95.94 740 GLU A O 1
ATOM 5994 N N . ASP A 1 741 ? -16.141 41.344 7.57 1 94.38 741 ASP A N 1
ATOM 5995 C CA . ASP A 1 741 ? -15.234 41.75 8.641 1 94.38 741 ASP A CA 1
ATOM 5996 C C . ASP A 1 741 ? -15.367 40.844 9.852 1 94.38 741 ASP A C 1
ATOM 5998 O O . ASP A 1 741 ? -16 41.188 10.844 1 94.38 741 ASP A O 1
ATOM 6002 N N . LYS A 1 742 ? -14.703 39.781 9.836 1 95.12 742 LYS A N 1
ATOM 6003 C CA . LYS A 1 742 ? -14.773 38.781 10.883 1 95.12 742 LYS A CA 1
ATOM 6004 C C . LYS A 1 742 ? -13.578 38.875 11.828 1 95.12 742 LYS A C 1
ATOM 6006 O O . LYS A 1 742 ? -12.453 39.125 11.391 1 95.12 742 LYS A O 1
ATOM 6011 N N . ALA A 1 743 ? -13.906 38.688 13.102 1 96.25 743 ALA A N 1
ATOM 6012 C CA . ALA A 1 743 ? -12.836 38.531 14.078 1 96.25 743 ALA A CA 1
ATOM 6013 C C . ALA A 1 743 ? -12.125 37.188 13.922 1 96.25 743 ALA A C 1
ATOM 6015 O O . ALA A 1 743 ? -12.672 36.281 13.32 1 96.25 743 ALA A O 1
ATOM 6016 N N . ILE A 1 744 ? -10.945 37.094 14.469 1 96.88 744 ILE A N 1
ATOM 6017 C CA . ILE A 1 744 ? -10.094 35.938 14.305 1 96.88 744 ILE A CA 1
ATOM 6018 C C . ILE A 1 744 ? -10.82 34.688 14.82 1 96.88 744 ILE A C 1
ATOM 6020 O O . ILE A 1 744 ? -10.891 33.656 14.125 1 96.88 744 ILE A O 1
ATOM 6024 N N . PRO A 1 745 ? -11.43 34.719 16.031 1 97.81 745 PRO A N 1
ATOM 6025 C CA . PRO A 1 745 ? -12.109 33.531 16.5 1 97.81 745 PRO A CA 1
ATOM 6026 C C . PRO A 1 745 ? -13.227 33.094 15.555 1 97.81 745 PRO A C 1
ATOM 6028 O O . PRO A 1 745 ? -13.453 31.875 15.383 1 97.81 745 PRO A O 1
ATOM 6031 N N . GLU A 1 746 ? -13.875 34.062 14.969 1 97.19 746 GLU A N 1
ATOM 6032 C CA . GLU A 1 746 ? -14.961 33.719 14.039 1 97.19 746 GLU A CA 1
ATOM 6033 C C . GLU A 1 746 ? -14.422 33.062 12.781 1 97.19 746 GLU A C 1
ATOM 6035 O O . GLU A 1 746 ? -15.055 32.125 12.258 1 97.19 746 GLU A O 1
ATOM 6040 N N . ILE A 1 747 ? -13.305 33.469 12.297 1 97.69 747 ILE A N 1
ATOM 6041 C CA . ILE A 1 747 ? -12.695 32.875 11.109 1 97.69 747 ILE A CA 1
ATOM 6042 C C . ILE A 1 747 ? -12.242 31.469 11.414 1 97.69 747 ILE A C 1
ATOM 6044 O O . ILE A 1 747 ? -12.398 30.562 10.586 1 97.69 747 ILE A O 1
ATOM 6048 N N . VAL A 1 748 ? -11.641 31.281 12.602 1 98.06 748 VAL A N 1
ATOM 6049 C CA . VAL A 1 748 ? -11.18 29.969 13.008 1 98.06 748 VAL A CA 1
ATOM 6050 C C . VAL A 1 748 ? -12.359 29 13.062 1 98.06 748 VAL A C 1
ATOM 6052 O O . VAL A 1 748 ? -12.281 27.875 12.555 1 98.06 748 VAL A O 1
ATOM 6055 N N . LYS A 1 749 ? -13.414 29.406 13.672 1 97.5 749 LYS A N 1
ATOM 6056 C CA . LYS A 1 749 ? -14.625 28.594 13.773 1 97.5 749 LYS A CA 1
ATOM 6057 C C . LYS A 1 749 ? -15.188 28.281 12.391 1 97.5 749 LYS A C 1
ATOM 6059 O O . LYS A 1 749 ? -15.547 27.125 12.109 1 97.5 749 LYS A O 1
ATOM 6064 N N . SER A 1 750 ? -15.219 29.328 11.531 1 97.25 750 SER A N 1
ATOM 6065 C CA . SER A 1 750 ? -15.727 29.156 10.172 1 97.25 750 SER A CA 1
ATOM 6066 C C . SER A 1 750 ? -14.883 28.172 9.391 1 97.25 750 SER A C 1
ATOM 6068 O O . SER A 1 750 ? -15.422 27.359 8.625 1 97.25 750 SER A O 1
ATOM 6070 N N . ALA A 1 751 ? -13.602 28.25 9.531 1 98.12 751 ALA A N 1
ATOM 6071 C CA . ALA A 1 751 ? -12.688 27.328 8.852 1 98.12 751 ALA A CA 1
ATOM 6072 C C . ALA A 1 751 ? -12.891 25.891 9.344 1 98.12 751 ALA A C 1
ATOM 6074 O O . ALA A 1 751 ? -12.875 24.953 8.547 1 98.12 751 ALA A O 1
ATOM 6075 N N . HIS A 1 752 ? -13.031 25.781 10.617 1 97.88 752 HIS A N 1
ATOM 6076 C CA . HIS A 1 752 ? -13.266 24.453 11.203 1 97.88 752 HIS A CA 1
ATOM 6077 C C . HIS A 1 752 ? -14.57 23.859 10.688 1 97.88 752 HIS A C 1
ATOM 6079 O O . HIS A 1 752 ? -14.609 22.672 10.328 1 97.88 752 HIS A O 1
ATOM 6085 N N . GLN A 1 753 ? -15.609 24.656 10.641 1 97.69 753 GLN A N 1
ATOM 6086 C CA . GLN A 1 753 ? -16.906 24.188 10.164 1 97.69 753 GLN A CA 1
ATOM 6087 C C . GLN A 1 753 ? -16.875 23.875 8.672 1 97.69 753 GLN A C 1
ATOM 6089 O O . GLN A 1 753 ? -17.562 22.969 8.211 1 97.69 753 GLN A O 1
ATOM 6094 N N . PHE A 1 754 ? -16.078 24.656 7.902 1 97.81 754 PHE A N 1
ATOM 6095 C CA . PHE A 1 754 ? -15.875 24.359 6.488 1 97.81 754 PHE A CA 1
ATOM 6096 C C . PHE A 1 754 ? -15.242 22.984 6.301 1 97.81 754 PHE A C 1
ATOM 6098 O O . PHE A 1 754 ? -15.648 22.234 5.418 1 97.81 754 PHE A O 1
ATOM 6105 N N . ARG A 1 755 ? -14.312 22.641 7.156 1 98.06 755 ARG A N 1
ATOM 6106 C CA . ARG A 1 755 ? -13.57 21.375 7.047 1 98.06 755 ARG A CA 1
ATOM 6107 C C . ARG A 1 755 ? -14.367 20.219 7.633 1 98.06 755 ARG A C 1
ATOM 6109 O O . ARG A 1 755 ? -14.305 19.094 7.121 1 98.06 755 ARG A O 1
ATOM 6116 N N . VAL A 1 756 ? -15.133 20.484 8.695 1 98 756 VAL A N 1
ATOM 6117 C CA . VAL A 1 756 ? -15.875 19.453 9.398 1 98 756 VAL A CA 1
ATOM 6118 C C . VAL A 1 756 ? -17.328 19.875 9.547 1 98 756 VAL A C 1
ATOM 6120 O O . VAL A 1 756 ? -17.828 20.047 10.664 1 98 756 VAL A O 1
ATOM 6123 N N . PRO A 1 757 ? -18.016 19.984 8.523 1 98.19 757 PRO A N 1
ATOM 6124 C CA . PRO A 1 757 ? -19.438 20.312 8.633 1 98.19 757 PRO A CA 1
ATOM 6125 C C . PRO A 1 757 ? -20.266 19.172 9.234 1 98.19 757 PRO A C 1
ATOM 6127 O O . PRO A 1 757 ? -19.812 18.031 9.242 1 98.19 757 PRO A O 1
ATOM 6130 N N . PRO A 1 758 ? -21.469 19.562 9.805 1 98.44 758 PRO A N 1
ATOM 6131 C CA . PRO A 1 758 ? -22.344 18.453 10.195 1 98.44 758 PRO A CA 1
ATOM 6132 C C . PRO A 1 758 ? -22.594 17.469 9.055 1 98.44 758 PRO A C 1
ATOM 6134 O O . PRO A 1 758 ? -22.547 17.844 7.883 1 98.44 758 PRO A O 1
ATOM 6137 N N . ARG A 1 759 ? -22.875 16.281 9.422 1 98.12 759 ARG A N 1
ATOM 6138 C CA . ARG A 1 759 ? -22.875 15.242 8.398 1 98.12 759 ARG A CA 1
ATOM 6139 C C . ARG A 1 759 ? -24.109 14.359 8.516 1 98.12 759 ARG A C 1
ATOM 6141 O O . ARG A 1 759 ? -24.547 14.023 9.617 1 98.12 759 ARG A O 1
ATOM 6148 N N . PHE A 1 760 ? -24.656 13.961 7.301 1 97.25 760 PHE A N 1
ATOM 6149 C CA . PHE A 1 760 ? -25.75 13 7.215 1 97.25 760 PHE A CA 1
ATOM 6150 C C . PHE A 1 760 ? -25.25 11.578 7.441 1 97.25 760 PHE A C 1
ATOM 6152 O O . PHE A 1 760 ? -24.172 11.211 6.949 1 97.25 760 PHE A O 1
ATOM 6159 N N . TYR A 1 761 ? -25.953 10.828 8.195 1 96.5 761 TYR A N 1
ATOM 6160 C CA . TYR A 1 761 ? -25.75 9.391 8.312 1 96.5 761 TYR A CA 1
ATOM 6161 C C . TYR A 1 761 ? -27.062 8.641 8.117 1 96.5 761 TYR A C 1
ATOM 6163 O O . TYR A 1 761 ? -28.141 9.133 8.492 1 96.5 761 TYR A O 1
ATOM 6171 N N . THR A 1 762 ? -26.906 7.504 7.512 1 93.44 762 THR A N 1
ATOM 6172 C CA . THR A 1 762 ? -28.078 6.629 7.449 1 93.44 762 THR A CA 1
ATOM 6173 C C . THR A 1 762 ? -28.422 6.09 8.836 1 93.44 762 THR A C 1
ATOM 6175 O O . THR A 1 762 ? -27.531 5.773 9.625 1 93.44 762 THR A O 1
ATOM 6178 N N . GLY A 1 763 ? -29.734 6.07 9.109 1 93.44 763 GLY A N 1
ATOM 6179 C CA . GLY A 1 763 ? -30.203 5.578 10.398 1 93.44 763 GLY A CA 1
ATOM 6180 C C . GLY A 1 763 ? -31.281 6.449 11.016 1 93.44 763 GLY A C 1
ATOM 6181 O O . GLY A 1 763 ? -31.781 7.371 10.375 1 93.44 763 GLY A O 1
ATOM 6182 N N . HIS A 1 764 ? -31.688 6.012 12.242 1 89.81 764 HIS A N 1
ATOM 6183 C CA . HIS A 1 764 ? -32.75 6.777 12.906 1 89.81 764 HIS A CA 1
ATOM 6184 C C . HIS A 1 764 ? -32.531 6.809 14.414 1 89.81 764 HIS A C 1
ATOM 6186 O O . HIS A 1 764 ? -31.953 5.875 14.984 1 89.81 764 HIS A O 1
ATOM 6192 N N . VAL A 1 765 ? -32.75 7.953 14.914 1 87.31 765 VAL A N 1
ATOM 6193 C CA . VAL A 1 765 ? -32.844 8.141 16.359 1 87.31 765 VAL A CA 1
ATOM 6194 C C . VAL A 1 765 ? -34.25 8.602 16.75 1 87.31 765 VAL A C 1
ATOM 6196 O O . VAL A 1 765 ? -34.781 9.523 16.141 1 87.31 765 VAL A O 1
ATOM 6199 N N . ASN A 1 766 ? -34.812 7.867 17.734 1 79.69 766 ASN A N 1
ATOM 6200 C CA . ASN A 1 766 ? -36.219 8.117 18.047 1 79.69 766 ASN A CA 1
ATOM 6201 C C . ASN A 1 766 ? -36.375 9.016 19.266 1 79.69 766 ASN A C 1
ATOM 6203 O O . ASN A 1 766 ? -37.469 9.258 19.734 1 79.69 766 ASN A O 1
ATOM 6207 N N . ASP A 1 767 ? -35.281 9.438 19.797 1 79.25 767 ASP A N 1
ATOM 6208 C CA . ASP A 1 767 ? -35.438 10.305 20.953 1 79.25 767 ASP A CA 1
ATOM 6209 C C . ASP A 1 767 ? -34.375 11.391 20.984 1 79.25 767 ASP A C 1
ATOM 6211 O O . ASP A 1 767 ? -33.562 11.492 20.078 1 79.25 767 ASP A O 1
ATOM 6215 N N . LEU A 1 768 ? -34.594 12.266 22.016 1 78.56 768 LEU A N 1
ATOM 6216 C CA . LEU A 1 768 ? -33.75 13.453 22.141 1 78.56 768 LEU A CA 1
ATOM 6217 C C . LEU A 1 768 ? -32.562 13.203 23.078 1 78.56 768 LEU A C 1
ATOM 6219 O O . LEU A 1 768 ? -31.828 14.133 23.406 1 78.56 768 LEU A O 1
ATOM 6223 N N . SER A 1 769 ? -32.312 11.93 23.281 1 81.25 769 SER A N 1
ATOM 6224 C CA . SER A 1 769 ? -31.312 11.609 24.297 1 81.25 769 SER A CA 1
ATOM 6225 C C . SER A 1 769 ? -29.906 11.844 23.781 1 81.25 769 SER A C 1
ATOM 6227 O O . SER A 1 769 ? -28.953 11.922 24.547 1 81.25 769 SER A O 1
ATOM 6229 N N . LEU A 1 770 ? -29.781 12 22.562 1 88.75 770 LEU A N 1
ATOM 6230 C CA . LEU A 1 770 ? -28.453 12.18 21.969 1 88.75 770 LEU A CA 1
ATOM 6231 C C . LEU A 1 770 ? -28.266 13.609 21.484 1 88.75 770 LEU A C 1
ATOM 6233 O O . LEU A 1 770 ? -27.469 13.859 20.578 1 88.75 770 LEU A O 1
ATOM 6237 N N . GLN A 1 771 ? -28.953 14.5 22.109 1 88.19 771 GLN A N 1
ATOM 6238 C CA . GLN A 1 771 ? -28.797 15.914 21.797 1 88.19 771 GLN A CA 1
ATOM 6239 C C . GLN A 1 771 ? -28.141 16.672 22.953 1 88.19 771 GLN A C 1
ATOM 6241 O O . GLN A 1 771 ? -28.422 16.375 24.125 1 88.19 771 GLN A O 1
ATOM 6246 N N . ASN A 1 772 ? -27.312 17.609 22.609 1 91 772 ASN A N 1
ATOM 6247 C CA . ASN A 1 772 ? -26.672 18.516 23.547 1 91 772 ASN A CA 1
ATOM 6248 C C . ASN A 1 772 ? -25.922 17.75 24.641 1 91 772 ASN A C 1
ATOM 6250 O O . ASN A 1 772 ? -26.109 18.016 25.828 1 91 772 ASN A O 1
ATOM 6254 N N . ILE A 1 773 ? -25.172 16.828 24.25 1 90.81 773 ILE A N 1
ATOM 6255 C CA . ILE A 1 773 ? -24.453 15.984 25.203 1 90.81 773 ILE A CA 1
ATOM 6256 C C . ILE A 1 773 ? -23.359 16.797 25.891 1 90.81 773 ILE A C 1
ATOM 6258 O O . ILE A 1 773 ? -23.094 16.609 27.078 1 90.81 773 ILE A O 1
ATOM 6262 N N . ILE A 1 774 ? -22.719 17.719 25.125 1 94.81 774 ILE A N 1
ATOM 6263 C CA . ILE A 1 774 ? -21.781 18.688 25.672 1 94.81 774 ILE A CA 1
ATOM 6264 C C . ILE A 1 774 ? -21.812 19.969 24.828 1 94.81 774 ILE A C 1
ATOM 6266 O O . ILE A 1 774 ? -21.875 19.891 23.594 1 94.81 774 ILE A O 1
ATOM 6270 N N . GLU A 1 775 ? -21.859 21.031 25.438 1 96.81 775 GLU A N 1
ATOM 6271 C CA . GLU A 1 775 ? -21.891 22.344 24.797 1 96.81 775 GLU A CA 1
ATOM 6272 C C . GLU A 1 775 ? -20.984 23.328 25.531 1 96.81 775 GLU A C 1
ATOM 6274 O O . GLU A 1 775 ? -20.938 23.344 26.75 1 96.81 775 GLU A O 1
ATOM 6279 N N . ILE A 1 776 ? -20.25 24.047 24.812 1 97.38 776 ILE A N 1
ATOM 6280 C CA . ILE A 1 776 ? -19.5 25.156 25.406 1 97.38 776 ILE A CA 1
ATOM 6281 C C . ILE A 1 776 ? -20.125 26.484 25.016 1 97.38 776 ILE A C 1
ATOM 6283 O O . ILE A 1 776 ? -20.594 26.641 23.875 1 97.38 776 ILE A O 1
ATOM 6287 N N . ASN A 1 777 ? -20.141 27.344 25.922 1 95.25 777 ASN A N 1
ATOM 6288 C CA . ASN A 1 777 ? -20.688 28.672 25.672 1 95.25 777 ASN A CA 1
ATOM 6289 C C . ASN A 1 777 ? -19.578 29.719 25.547 1 95.25 777 ASN A C 1
ATOM 6291 O O . ASN A 1 777 ? -19.281 30.422 26.516 1 95.25 777 ASN A O 1
ATOM 6295 N N . SER A 1 778 ? -19.062 29.875 24.422 1 94.19 778 SER A N 1
ATOM 6296 C CA . SER A 1 778 ? -18.047 30.859 24.062 1 94.19 778 SER A CA 1
ATOM 6297 C C . SER A 1 778 ? -17.969 31.078 22.562 1 94.19 778 SER A C 1
ATOM 6299 O O . SER A 1 778 ? -18.047 30.109 21.797 1 94.19 778 SER A O 1
ATOM 6301 N N . ASP A 1 779 ? -17.875 32.281 22.156 1 91.81 779 ASP A N 1
ATOM 6302 C CA . ASP A 1 779 ? -17.719 32.594 20.75 1 91.81 779 ASP A CA 1
ATOM 6303 C C . ASP A 1 779 ? -16.234 32.688 20.359 1 91.81 779 ASP A C 1
ATOM 6305 O O . ASP A 1 779 ? -15.906 32.812 19.188 1 91.81 779 ASP A O 1
ATOM 6309 N N . VAL A 1 780 ? -15.383 32.531 21.344 1 97.06 780 VAL A N 1
ATOM 6310 C CA . VAL A 1 780 ? -13.953 32.75 21.109 1 97.06 780 VAL A CA 1
ATOM 6311 C C . VAL A 1 780 ? -13.219 31.406 21.188 1 97.06 780 VAL A C 1
ATOM 6313 O O . VAL A 1 780 ? -12.43 31.078 20.297 1 97.06 780 VAL A O 1
ATOM 6316 N N . ILE A 1 781 ? -13.539 30.656 22.234 1 98.06 781 ILE A N 1
ATOM 6317 C CA . ILE A 1 781 ? -12.828 29.406 22.5 1 98.06 781 ILE A CA 1
ATOM 6318 C C . ILE A 1 781 ? -13.164 28.375 21.438 1 98.06 781 ILE A C 1
ATOM 6320 O O . ILE A 1 781 ? -14.32 28.25 21.031 1 98.06 781 ILE A O 1
ATOM 6324 N N . GLN A 1 782 ? -12.086 27.734 20.953 1 97.88 782 GLN A N 1
ATOM 6325 C CA . GLN A 1 782 ? -12.219 26.703 19.938 1 97.88 782 GLN A CA 1
ATOM 6326 C C . GLN A 1 782 ? -12.023 25.312 20.531 1 97.88 782 GLN A C 1
ATOM 6328 O O . GLN A 1 782 ? -11.391 25.172 21.578 1 97.88 782 GLN A O 1
ATOM 6333 N N . TRP A 1 783 ? -12.602 24.266 19.922 1 98 783 TRP A N 1
ATOM 6334 C CA . TRP A 1 783 ? -12.328 22.891 20.328 1 98 783 TRP A CA 1
ATOM 6335 C C . TRP A 1 783 ? -11.477 22.172 19.281 1 98 783 TRP A C 1
ATOM 6337 O O . TRP A 1 783 ? -11.555 22.484 18.094 1 98 783 TRP A O 1
ATOM 6347 N N . SER A 1 784 ? -10.633 21.25 19.75 1 97.88 784 SER A N 1
ATOM 6348 C CA . SER A 1 784 ? -9.766 20.531 18.828 1 97.88 784 SER A CA 1
ATOM 6349 C C . SER A 1 784 ? -10.008 19.031 18.875 1 97.88 784 SER A C 1
ATOM 6351 O O . SER A 1 784 ? -9.695 18.297 17.938 1 97.88 784 SER A O 1
ATOM 6353 N N . SER A 1 785 ? -10.555 18.547 20 1 97.88 785 SER A N 1
ATOM 6354 C CA . SER A 1 785 ? -10.742 17.109 20.109 1 97.88 785 SER A CA 1
ATOM 6355 C C . SER A 1 785 ? -11.812 16.766 21.141 1 97.88 785 SER A C 1
ATOM 6357 O O . SER A 1 785 ? -11.938 17.453 22.156 1 97.88 785 SER A O 1
ATOM 6359 N N . VAL A 1 786 ? -12.586 15.805 20.859 1 98.12 786 VAL A N 1
ATOM 6360 C CA . VAL A 1 786 ? -13.484 15.117 21.781 1 98.12 786 VAL A CA 1
ATOM 6361 C C . VAL A 1 786 ? -13.258 13.609 21.703 1 98.12 786 VAL A C 1
ATOM 6363 O O . VAL A 1 786 ? -13.484 13 20.641 1 98.12 786 VAL A O 1
ATOM 6366 N N . LYS A 1 787 ? -12.781 13.055 22.719 1 97.44 787 LYS A N 1
ATOM 6367 C CA . LYS A 1 787 ? -12.461 11.633 22.734 1 97.44 787 LYS A CA 1
ATOM 6368 C C . LYS A 1 787 ? -12.75 11.008 24.094 1 97.44 787 LYS A C 1
ATOM 6370 O O . LYS A 1 787 ? -13.258 11.68 24.984 1 97.44 787 LYS A O 1
ATOM 6375 N N . VAL A 1 788 ? -12.508 9.703 24.156 1 95 788 VAL A N 1
ATOM 6376 C CA . VAL A 1 788 ? -12.727 8.953 25.391 1 95 788 VAL A CA 1
ATOM 6377 C C . VAL A 1 788 ? -11.391 8.477 25.953 1 95 788 VAL A C 1
ATOM 6379 O O . VAL A 1 788 ? -10.508 8.062 25.188 1 95 788 VAL A O 1
ATOM 6382 N N . ASN A 1 789 ? -11.188 8.656 27.156 1 90.25 789 ASN A N 1
ATOM 6383 C CA . ASN A 1 789 ? -10.062 8.078 27.891 1 90.25 789 ASN A CA 1
ATOM 6384 C C . ASN A 1 789 ? -10.508 7.418 29.188 1 90.25 789 ASN A C 1
ATOM 6386 O O . ASN A 1 789 ? -10.992 8.094 30.094 1 90.25 789 ASN A O 1
ATOM 6390 N N . GLU A 1 790 ? -10.367 6.152 29.297 1 84.31 790 GLU A N 1
ATOM 6391 C CA . GLU A 1 790 ? -10.727 5.375 30.469 1 84.31 790 GLU A CA 1
ATOM 6392 C C . GLU A 1 790 ? -12.164 5.66 30.906 1 84.31 790 GLU A C 1
ATOM 6394 O O . GLU A 1 790 ? -12.414 5.969 32.062 1 84.31 790 GLU A O 1
ATOM 6399 N N . GLY A 1 791 ? -13.016 5.762 29.969 1 83.5 791 GLY A N 1
ATOM 6400 C CA . GLY A 1 791 ? -14.438 5.898 30.25 1 83.5 791 GLY A CA 1
ATOM 6401 C C . GLY A 1 791 ? -14.867 7.34 30.453 1 83.5 791 GLY A C 1
ATOM 6402 O O . GLY A 1 791 ? -16.047 7.617 30.625 1 83.5 791 GLY A O 1
ATOM 6403 N N . LYS A 1 792 ? -14 8.25 30.469 1 91.44 792 LYS A N 1
ATOM 6404 C CA . LYS A 1 792 ? -14.312 9.664 30.641 1 91.44 792 LYS A CA 1
ATOM 6405 C C . LYS A 1 792 ? -14.281 10.398 29.297 1 91.44 792 LYS A C 1
ATOM 6407 O O . LYS A 1 792 ? -13.508 10.039 28.406 1 91.44 792 LYS A O 1
ATOM 6412 N N . LEU A 1 793 ? -15.156 11.391 29.203 1 95.56 793 LEU A N 1
ATOM 6413 C CA . LEU A 1 793 ? -15.109 12.258 28.031 1 95.56 793 LEU A CA 1
ATOM 6414 C C . LEU A 1 793 ? -13.984 13.281 28.156 1 95.56 793 LEU A C 1
ATOM 6416 O O . LEU A 1 793 ? -13.859 13.953 29.172 1 95.56 793 LEU A O 1
ATOM 6420 N N . VAL A 1 794 ? -13.125 13.336 27.219 1 97.56 794 VAL A N 1
ATOM 6421 C CA . VAL A 1 794 ? -12.016 14.289 27.203 1 97.56 794 VAL A CA 1
ATOM 6422 C C . VAL A 1 794 ? -12.25 15.328 26.109 1 97.56 794 VAL A C 1
ATOM 6424 O O . VAL A 1 794 ? -12.406 14.977 24.938 1 97.56 794 VAL A O 1
ATOM 6427 N N . VAL A 1 795 ? -12.281 16.531 26.453 1 97.94 795 VAL A N 1
ATOM 6428 C CA . VAL A 1 795 ? -12.492 17.641 25.531 1 97.94 795 VAL A CA 1
ATOM 6429 C C . VAL A 1 795 ? -11.273 18.562 25.547 1 97.94 795 VAL A C 1
ATOM 6431 O O . VAL A 1 795 ? -10.844 19.016 26.625 1 97.94 795 VAL A O 1
ATOM 6434 N N . ARG A 1 796 ? -10.719 18.828 24.453 1 98.62 796 ARG A N 1
ATOM 6435 C CA . ARG A 1 796 ? -9.602 19.766 24.359 1 98.62 796 ARG A CA 1
ATOM 6436 C C . ARG A 1 796 ? -10.031 21.062 23.672 1 98.62 796 ARG A C 1
ATOM 6438 O O . ARG A 1 796 ? -10.617 21.031 22.594 1 98.62 796 ARG A O 1
ATOM 6445 N N . LEU A 1 797 ? -9.75 22.125 24.312 1 98.56 797 LEU A N 1
ATOM 6446 C CA . LEU A 1 797 ? -10.07 23.469 23.844 1 98.56 797 LEU A CA 1
ATOM 6447 C C . LEU A 1 797 ? -8.805 24.297 23.672 1 98.56 797 LEU A C 1
ATOM 6449 O O . LEU A 1 797 ? -7.734 23.922 24.156 1 98.56 797 LEU A O 1
ATOM 6453 N N . TYR A 1 798 ? -8.859 25.391 22.953 1 98.62 798 TYR A N 1
ATOM 6454 C CA . TYR A 1 798 ? -7.746 26.344 22.891 1 98.62 798 TYR A CA 1
ATOM 6455 C C . TYR A 1 798 ? -8.25 27.75 22.594 1 98.62 798 TYR A C 1
ATOM 6457 O O . TYR A 1 798 ? -9.328 27.922 22.016 1 98.62 798 TYR A O 1
ATOM 6465 N N . ASN A 1 799 ? -7.562 28.719 23.078 1 98.69 799 ASN A N 1
ATOM 6466 C CA . ASN A 1 799 ? -7.82 30.141 22.859 1 98.69 799 ASN A CA 1
ATOM 6467 C C . ASN A 1 799 ? -6.98 30.703 21.719 1 98.69 799 ASN A C 1
ATOM 6469 O O . ASN A 1 799 ? -5.758 30.812 21.828 1 98.69 799 ASN A O 1
ATOM 6473 N N . PRO A 1 800 ? -7.605 31.109 20.609 1 98 800 PRO A N 1
ATOM 6474 C CA . PRO A 1 800 ? -6.816 31.547 19.453 1 98 800 PRO A CA 1
ATOM 6475 C C . PRO A 1 800 ? -6.352 33 19.547 1 98 800 PRO A C 1
ATOM 6477 O O . PRO A 1 800 ? -5.617 33.469 18.688 1 98 800 PRO A O 1
ATOM 6480 N N . ILE A 1 801 ? -6.789 33.719 20.594 1 97.75 801 ILE A N 1
ATOM 6481 C CA . ILE A 1 801 ? -6.414 35.125 20.734 1 97.75 801 ILE A CA 1
ATOM 6482 C C . ILE A 1 801 ? -5.633 35.312 22.031 1 97.75 801 ILE A C 1
ATOM 6484 O O . ILE A 1 801 ? -5.484 34.375 22.828 1 97.75 801 ILE A O 1
ATOM 6488 N N . HIS A 1 802 ? -5.117 36.531 22.297 1 97.38 802 HIS A N 1
ATOM 6489 C CA . HIS A 1 802 ? -4.191 36.781 23.406 1 97.38 802 HIS A CA 1
ATOM 6490 C C . HIS A 1 802 ? -4.941 37.094 24.688 1 97.38 802 HIS A C 1
ATOM 6492 O O . HIS A 1 802 ? -4.406 36.875 25.781 1 97.38 802 HIS A O 1
ATOM 6498 N N . GLN A 1 803 ? -6.191 37.5 24.594 1 97.5 803 GLN A N 1
ATOM 6499 C CA . GLN A 1 803 ? -6.973 37.844 25.781 1 97.5 803 GLN A CA 1
ATOM 6500 C C . GLN A 1 803 ? -7.551 36.594 26.438 1 97.5 803 GLN A C 1
ATOM 6502 O O . GLN A 1 803 ? -8.086 35.719 25.75 1 97.5 803 GLN A O 1
ATOM 6507 N N . PRO A 1 804 ? -7.418 36.438 27.703 1 97.94 804 PRO A N 1
ATOM 6508 C CA . PRO A 1 804 ? -8.078 35.312 28.375 1 97.94 804 PRO A CA 1
ATOM 6509 C C . PRO A 1 804 ? -9.594 35.312 28.172 1 97.94 804 PRO A C 1
ATOM 6511 O O . PRO A 1 804 ? -10.211 36.375 28.078 1 97.94 804 PRO A O 1
ATOM 6514 N N . GLU A 1 805 ? -10.156 34.219 28.141 1 97.38 805 GLU A N 1
ATOM 6515 C CA . GLU A 1 805 ? -11.586 34.062 27.906 1 97.38 805 GLU A CA 1
ATOM 6516 C C . GLU A 1 805 ? -12.203 33.031 28.859 1 97.38 805 GLU A C 1
ATOM 6518 O O . GLU A 1 805 ? -11.539 32.062 29.25 1 97.38 805 GLU A O 1
ATOM 6523 N N . MET A 1 806 ? -13.461 33.281 29.203 1 96.25 806 MET A N 1
ATOM 6524 C CA . MET A 1 806 ? -14.227 32.312 30 1 96.25 806 MET A CA 1
ATOM 6525 C C . MET A 1 806 ? -15.016 31.375 29.109 1 96.25 806 MET A C 1
ATOM 6527 O O . MET A 1 806 ? -15.484 31.766 28.031 1 96.25 806 MET A O 1
ATOM 6531 N N . VAL A 1 807 ? -15.125 30.156 29.562 1 96.81 807 VAL A N 1
ATOM 6532 C CA . VAL A 1 807 ? -15.961 29.172 28.891 1 96.81 807 VAL A CA 1
ATOM 6533 C C . VAL A 1 807 ? -16.828 28.438 29.906 1 96.81 807 VAL A C 1
ATOM 6535 O O . VAL A 1 807 ? -16.375 28.141 31.016 1 96.81 807 VAL A O 1
ATOM 6538 N N . THR A 1 808 ? -18.062 28.25 29.656 1 96.56 808 THR A N 1
ATOM 6539 C CA . THR A 1 808 ? -18.969 27.469 30.484 1 96.56 808 THR A CA 1
ATOM 6540 C C . THR A 1 808 ? -19.406 26.188 29.766 1 96.56 808 THR A C 1
ATOM 6542 O O . THR A 1 808 ? -19.672 26.203 28.562 1 96.56 808 THR A O 1
ATOM 6545 N N . PHE A 1 809 ? -19.406 25.094 30.516 1 96.81 809 PHE A N 1
ATOM 6546 C CA . PHE A 1 809 ? -19.859 23.812 30.016 1 96.81 809 PHE A CA 1
ATOM 6547 C C . PHE A 1 809 ? -21.312 23.547 30.422 1 96.81 809 PHE A C 1
ATOM 6549 O O . PHE A 1 809 ? -21.703 23.859 31.531 1 96.81 809 PHE A O 1
ATOM 6556 N N . SER A 1 810 ? -22.078 23.094 29.516 1 95.44 810 SER A N 1
ATOM 6557 C CA . SER A 1 810 ? -23.422 22.609 29.797 1 95.44 810 SER A CA 1
ATOM 6558 C C . SER A 1 810 ? -23.688 21.266 29.141 1 95.44 810 SER A C 1
ATOM 6560 O O . SER A 1 810 ? -22.984 20.891 28.188 1 95.44 810 SER A O 1
ATOM 6562 N N . SER A 1 811 ? -24.641 20.531 29.688 1 93.81 811 SER A N 1
ATOM 6563 C CA . SER A 1 811 ? -24.953 19.203 29.172 1 93.81 811 SER A CA 1
ATOM 6564 C C . SER A 1 811 ? -26.391 18.812 29.453 1 93.81 811 SER A C 1
ATOM 6566 O O . SER A 1 811 ? -26.984 19.266 30.438 1 93.81 811 SER A O 1
ATOM 6568 N N . SER A 1 812 ? -26.922 18.062 28.578 1 91.69 812 SER A N 1
ATOM 6569 C CA . SER A 1 812 ? -28.219 17.453 28.844 1 91.69 812 SER A CA 1
ATOM 6570 C C . SER A 1 812 ? -28.094 16.312 29.844 1 91.69 812 SER A C 1
ATOM 6572 O O . SER A 1 812 ? -29.109 15.844 30.375 1 91.69 812 SER A O 1
ATOM 6574 N N . ARG A 1 813 ? -26.938 15.906 30.094 1 90.25 813 ARG A N 1
ATOM 6575 C CA . ARG A 1 813 ? -26.656 14.875 31.094 1 90.25 813 ARG A CA 1
ATOM 6576 C C . ARG A 1 813 ? -26.062 15.492 32.375 1 90.25 813 ARG A C 1
ATOM 6578 O O . ARG A 1 813 ? -25.469 16.578 32.312 1 90.25 813 ARG A O 1
ATOM 6585 N N . GLU A 1 814 ? -26.219 14.797 33.469 1 91.38 814 GLU A N 1
ATOM 6586 C CA . GLU A 1 814 ? -25.688 15.312 34.719 1 91.38 814 GLU A CA 1
ATOM 6587 C C . GLU A 1 814 ? -24.172 15.141 34.781 1 91.38 814 GLU A C 1
ATOM 6589 O O . GLU A 1 814 ? -23.672 14.016 34.875 1 91.38 814 GLU A O 1
ATOM 6594 N N . MET A 1 815 ? -23.531 16.203 34.719 1 91.88 815 MET A N 1
ATOM 6595 C CA . MET A 1 815 ? -22.078 16.203 34.844 1 91.88 815 MET A CA 1
ATOM 6596 C C . MET A 1 815 ? -21.688 16.156 36.344 1 91.88 815 MET A C 1
ATOM 6598 O O . MET A 1 815 ? -22.141 16.984 37.125 1 91.88 815 MET A O 1
ATOM 6602 N N . VAL A 1 816 ? -20.844 15.242 36.688 1 91.94 816 VAL A N 1
ATOM 6603 C CA . VAL A 1 816 ? -20.422 15.078 38.094 1 91.94 816 VAL A CA 1
ATOM 6604 C C . VAL A 1 816 ? -19.172 15.914 38.344 1 91.94 816 VAL A C 1
ATOM 6606 O O . VAL A 1 816 ? -19.109 16.656 39.344 1 91.94 816 VAL A O 1
ATOM 6609 N N . THR A 1 817 ? -18.219 15.758 37.531 1 93.44 817 THR A N 1
ATOM 6610 C CA . THR A 1 817 ? -16.984 16.5 37.719 1 93.44 817 THR A CA 1
ATOM 6611 C C . THR A 1 817 ? -16.406 16.938 36.375 1 93.44 817 THR A C 1
ATOM 6613 O O . THR A 1 817 ? -16.641 16.281 35.344 1 93.44 817 THR A O 1
ATOM 6616 N N . ILE A 1 818 ? -15.773 18.047 36.312 1 96.31 818 ILE A N 1
ATOM 6617 C CA . ILE A 1 818 ? -14.906 18.5 35.25 1 96.31 818 ILE A CA 1
ATOM 6618 C C . ILE A 1 818 ? -13.516 18.812 35.781 1 96.31 818 ILE A C 1
ATOM 6620 O O . ILE A 1 818 ? -13.367 19.672 36.656 1 96.31 818 ILE A O 1
ATOM 6624 N N . ASN A 1 819 ? -12.508 18.094 35.312 1 96.88 819 ASN A N 1
ATOM 6625 C CA . ASN A 1 819 ? -11.117 18.281 35.719 1 96.88 819 ASN A CA 1
ATOM 6626 C C . ASN A 1 819 ? -10.25 18.781 34.594 1 96.88 819 ASN A C 1
ATOM 6628 O O . ASN A 1 819 ? -10.211 18.172 33.531 1 96.88 819 ASN A O 1
ATOM 6632 N N . LYS A 1 820 ? -9.609 19.938 34.781 1 97.69 820 LYS A N 1
ATOM 6633 C CA . LYS A 1 820 ? -8.555 20.328 33.875 1 97.69 820 LYS A CA 1
ATOM 6634 C C . LYS A 1 820 ? -7.309 19.469 34.062 1 97.69 820 LYS A C 1
ATOM 6636 O O . LYS A 1 820 ? -6.828 19.297 35.156 1 97.69 820 LYS A O 1
ATOM 6641 N N . VAL A 1 821 ? -6.812 18.906 33 1 97.44 821 VAL A N 1
ATOM 6642 C CA . VAL A 1 821 ? -5.668 18 33.062 1 97.44 821 VAL A CA 1
ATOM 6643 C C . VAL A 1 821 ? -4.617 18.422 32.062 1 97.44 821 VAL A C 1
ATOM 6645 O O . VAL A 1 821 ? -4.926 19.125 31.094 1 97.44 821 VAL A O 1
ATOM 6648 N N . ASN A 1 822 ? -3.342 18.094 32.25 1 97.5 822 ASN A N 1
ATOM 6649 C CA . ASN A 1 822 ? -2.336 18.281 31.219 1 97.5 822 ASN A CA 1
ATOM 6650 C C . ASN A 1 822 ? -2.406 17.188 30.156 1 97.5 822 ASN A C 1
ATOM 6652 O O . ASN A 1 822 ? -3.35 16.391 30.141 1 97.5 822 ASN A O 1
ATOM 6656 N N . PHE A 1 823 ? -1.52 17.141 29.234 1 97.5 823 PHE A N 1
ATOM 6657 C CA . PHE A 1 823 ? -1.617 16.234 28.094 1 97.5 823 PHE A CA 1
ATOM 6658 C C . PHE A 1 823 ? -1.333 14.797 28.531 1 97.5 823 PHE A C 1
ATOM 6660 O O . PHE A 1 823 ? -1.718 13.844 27.844 1 97.5 823 PHE A O 1
ATOM 6667 N N . ASN A 1 824 ? -0.7 14.562 29.734 1 94.81 824 ASN A N 1
ATOM 6668 C CA . ASN A 1 824 ? -0.471 13.234 30.297 1 94.81 824 ASN A CA 1
ATOM 6669 C C . ASN A 1 824 ? -1.693 12.734 31.062 1 94.81 824 ASN A C 1
ATOM 6671 O O . ASN A 1 824 ? -1.749 11.562 31.453 1 94.81 824 ASN A O 1
ATOM 6675 N N . GLY A 1 825 ? -2.627 13.617 31.328 1 94.12 825 GLY A N 1
ATOM 6676 C CA . GLY A 1 825 ? -3.805 13.25 32.094 1 94.12 825 GLY A CA 1
ATOM 6677 C C . GLY A 1 825 ? -3.682 13.586 33.562 1 94.12 825 GLY A C 1
ATOM 6678 O O . GLY A 1 825 ? -4.562 13.242 34.375 1 94.12 825 GLY A O 1
ATOM 6679 N N . ASP A 1 826 ? -2.619 14.281 33.906 1 95.94 826 ASP A N 1
ATOM 6680 C CA . ASP A 1 826 ? -2.453 14.664 35.312 1 95.94 826 ASP A CA 1
ATOM 6681 C C . ASP A 1 826 ? -3.391 15.812 35.688 1 95.94 826 ASP A C 1
ATOM 6683 O O . ASP A 1 826 ? -3.596 16.734 34.875 1 95.94 826 ASP A O 1
ATOM 6687 N N . LEU A 1 827 ? -3.918 15.773 36.875 1 96.69 827 LEU A N 1
ATOM 6688 C CA . LEU A 1 827 ? -4.863 16.781 37.344 1 96.69 827 LEU A CA 1
ATOM 6689 C C . LEU A 1 827 ? -4.172 18.125 37.531 1 96.69 827 LEU A C 1
ATOM 6691 O O . LEU A 1 827 ? -3.141 18.203 38.219 1 96.69 827 LEU A O 1
ATOM 6695 N N . LEU A 1 828 ? -4.633 19.125 36.969 1 96.62 828 LEU A N 1
ATOM 6696 C CA . LEU A 1 828 ? -4.145 20.5 37.156 1 96.62 828 LEU A CA 1
ATOM 6697 C C . LEU A 1 828 ? -5.086 21.297 38.031 1 96.62 828 LEU A C 1
ATOM 6699 O O . LEU A 1 828 ? -4.637 22.062 38.906 1 96.62 828 LEU A O 1
ATOM 6703 N N . GLN A 1 829 ? -6.418 21.156 37.781 1 96.44 829 GLN A N 1
ATOM 6704 C CA . GLN A 1 829 ? -7.418 21.922 38.5 1 96.44 829 GLN A CA 1
ATOM 6705 C C . GLN A 1 829 ? -8.781 21.234 38.469 1 96.44 829 GLN A C 1
ATOM 6707 O O . GLN A 1 829 ? -9.242 20.844 37.406 1 96.44 829 GLN A O 1
ATOM 6712 N N . LYS A 1 830 ? -9.398 21.078 39.562 1 95.69 830 LYS A N 1
ATOM 6713 C CA . LYS A 1 830 ? -10.805 20.672 39.625 1 95.69 830 LYS A CA 1
ATOM 6714 C C . LYS A 1 830 ? -11.727 21.875 39.469 1 95.69 830 LYS A C 1
ATOM 6716 O O . LYS A 1 830 ? -11.609 22.859 40.188 1 95.69 830 LYS A O 1
ATOM 6721 N N . LEU A 1 831 ? -12.609 21.781 38.531 1 94.88 831 LEU A N 1
ATOM 6722 C CA . LEU A 1 831 ? -13.5 22.922 38.312 1 94.88 831 LEU A CA 1
ATOM 6723 C C . LEU A 1 831 ? -14.648 22.906 39.312 1 94.88 831 LEU A C 1
ATOM 6725 O O . LEU A 1 831 ? -15.219 21.844 39.594 1 94.88 831 LEU A O 1
ATOM 6729 N N . ASN A 1 832 ? -15.008 24.047 39.969 1 81.94 832 ASN A N 1
ATOM 6730 C CA . ASN A 1 832 ? -16.062 24.172 40.969 1 81.94 832 ASN A CA 1
ATOM 6731 C C . ASN A 1 832 ? -17.422 24.438 40.312 1 81.94 832 ASN A C 1
ATOM 6733 O O . ASN A 1 832 ? -18.469 24.156 40.875 1 81.94 832 ASN A O 1
ATOM 6737 N N . SER A 1 833 ? -17.594 25.281 39.375 1 84.12 833 SER A N 1
ATOM 6738 C CA . SER A 1 833 ? -18.797 25.766 38.688 1 84.12 833 SER A CA 1
ATOM 6739 C C . SER A 1 833 ? -18.734 25.406 37.188 1 84.12 833 SER A C 1
ATOM 6741 O O . SER A 1 833 ? -19.266 26.141 36.344 1 84.12 833 SER A O 1
ATOM 6743 N N . PHE A 1 834 ? -18.797 24.453 36.719 1 93 834 PHE A N 1
ATOM 6744 C CA . PHE A 1 834 ? -18.688 24.016 35.312 1 93 834 PHE A CA 1
ATOM 6745 C C . PHE A 1 834 ? -18.25 25.172 34.438 1 93 834 PHE A C 1
ATOM 6747 O O . PHE A 1 834 ? -18.703 25.266 33.281 1 93 834 PHE A O 1
ATOM 6754 N N . GLU A 1 835 ? -17.469 26.125 34.875 1 95.12 835 GLU A N 1
ATOM 6755 C CA . GLU A 1 835 ? -16.859 27.25 34.188 1 95.12 835 GLU A CA 1
ATOM 6756 C C . GLU A 1 835 ? -15.328 27.188 34.281 1 95.12 835 GLU A C 1
ATOM 6758 O O . GLU A 1 835 ? -14.789 26.797 35.312 1 95.12 835 GLU A O 1
ATOM 6763 N N . ALA A 1 836 ? -14.742 27.625 33.25 1 96 836 ALA A N 1
ATOM 6764 C CA . ALA A 1 836 ? -13.289 27.625 33.219 1 96 836 ALA A CA 1
ATOM 6765 C C . ALA A 1 836 ? -12.75 28.891 32.562 1 96 836 ALA A C 1
ATOM 6767 O O . ALA A 1 836 ? -13.359 29.406 31.609 1 96 836 ALA A O 1
ATOM 6768 N N . ARG A 1 837 ? -11.664 29.391 33.062 1 96.25 837 ARG A N 1
ATOM 6769 C CA . ARG A 1 837 ? -10.906 30.453 32.375 1 96.25 837 ARG A CA 1
ATOM 6770 C C . ARG A 1 837 ? -9.766 29.875 31.562 1 96.25 837 ARG A C 1
ATOM 6772 O O . ARG A 1 837 ? -8.953 29.094 32.062 1 96.25 837 ARG A O 1
ATOM 6779 N N . ILE A 1 838 ? -9.688 30.172 30.312 1 98.25 838 ILE A N 1
ATOM 6780 C CA . ILE A 1 838 ? -8.602 29.766 29.422 1 98.25 838 ILE A CA 1
ATOM 6781 C C . ILE A 1 838 ? -7.773 31 29.031 1 98.25 838 ILE A C 1
ATOM 6783 O O . ILE A 1 838 ? -8.297 31.938 28.438 1 98.25 838 ILE A O 1
ATOM 6787 N N . ASN A 1 839 ? -6.461 30.984 29.359 1 98.19 839 ASN A N 1
ATOM 6788 C CA . ASN A 1 839 ? -5.582 32.125 29.109 1 98.19 839 ASN A CA 1
ATOM 6789 C C . ASN A 1 839 ? -5.34 32.344 27.625 1 98.19 839 ASN A C 1
ATOM 6791 O O . ASN A 1 839 ? -5.742 31.516 26.797 1 98.19 839 ASN A O 1
ATOM 6795 N N . GLY A 1 840 ? -4.812 33.531 27.359 1 98.31 840 GLY A N 1
ATOM 6796 C CA . GLY A 1 840 ? -4.5 33.844 25.984 1 98.31 840 GLY A CA 1
ATOM 6797 C C . GLY A 1 840 ? -3.613 32.781 25.328 1 98.31 840 GLY A C 1
ATOM 6798 O O . GLY A 1 840 ? -2.582 32.406 25.891 1 98.31 840 GLY A O 1
ATOM 6799 N N . LYS A 1 841 ? -4.043 32.25 24.141 1 98.56 841 LYS A N 1
ATOM 6800 C CA . LYS A 1 841 ? -3.281 31.328 23.312 1 98.56 841 LYS A CA 1
ATOM 6801 C C . LYS A 1 841 ? -3.053 30 24.047 1 98.56 841 LYS A C 1
ATOM 6803 O O . LYS A 1 841 ? -2.203 29.203 23.641 1 98.56 841 LYS A O 1
ATOM 6808 N N . GLU A 1 842 ? -3.836 29.688 25.078 1 98.69 842 GLU A N 1
ATOM 6809 C CA . GLU A 1 842 ? -3.672 28.484 25.891 1 98.69 842 GLU A CA 1
ATOM 6810 C C . GLU A 1 842 ? -4.414 27.297 25.266 1 98.69 842 GLU A C 1
ATOM 6812 O O . GLU A 1 842 ? -5.516 27.453 24.75 1 98.69 842 GLU A O 1
ATOM 6817 N N . ILE A 1 843 ? -3.824 26.109 25.297 1 98.81 843 ILE A N 1
ATOM 6818 C CA . ILE A 1 843 ? -4.473 24.828 25.031 1 98.81 843 ILE A CA 1
ATOM 6819 C C . ILE A 1 843 ? -4.898 24.188 26.359 1 98.81 843 ILE A C 1
ATOM 6821 O O . ILE A 1 843 ? -4.074 24 27.25 1 98.81 843 ILE A O 1
ATOM 6825 N N . ALA A 1 844 ? -6.109 23.859 26.5 1 98.5 844 ALA A N 1
ATOM 6826 C CA . ALA A 1 844 ? -6.625 23.312 27.75 1 98.5 844 ALA A CA 1
ATOM 6827 C C . ALA A 1 844 ? -7.398 22.016 27.516 1 98.5 844 ALA A C 1
ATOM 6829 O O . ALA A 1 844 ? -8.164 21.922 26.547 1 98.5 844 ALA A O 1
ATOM 6830 N N . THR A 1 845 ? -7.172 21.047 28.297 1 98.38 845 THR A N 1
ATOM 6831 C CA . THR A 1 845 ? -7.836 19.75 28.188 1 98.38 845 THR A CA 1
ATOM 6832 C C . THR A 1 845 ? -8.688 19.484 29.438 1 98.38 845 THR A C 1
ATOM 6834 O O . THR A 1 845 ? -8.227 19.656 30.562 1 98.38 845 THR A O 1
ATOM 6837 N N . TYR A 1 846 ? -9.844 19.031 29.25 1 97.94 846 TYR A N 1
ATOM 6838 C CA . TYR A 1 846 ? -10.781 18.781 30.344 1 97.94 846 TYR A CA 1
ATOM 6839 C C . TYR A 1 846 ? -11.312 17.359 30.297 1 97.94 846 TYR A C 1
ATOM 6841 O O . TYR A 1 846 ? -11.672 16.859 29.234 1 97.94 846 TYR A O 1
ATOM 6849 N N . GLU A 1 847 ? -11.336 16.703 31.422 1 96.75 847 GLU A N 1
ATOM 6850 C CA . GLU A 1 847 ? -12 15.414 31.609 1 96.75 847 GLU A CA 1
ATOM 6851 C C . GLU A 1 847 ? -13.359 15.586 32.281 1 96.75 847 GLU A C 1
ATOM 6853 O O . GLU A 1 847 ? -13.453 16.172 33.375 1 96.75 847 GLU A O 1
ATOM 6858 N N . ILE A 1 848 ? -14.344 15.047 31.672 1 95.75 848 ILE A N 1
ATOM 6859 C CA . ILE A 1 848 ? -15.711 15.203 32.156 1 95.75 848 ILE A CA 1
ATOM 6860 C C . ILE A 1 848 ? -16.281 13.844 32.531 1 95.75 848 ILE A C 1
ATOM 6862 O O . ILE A 1 848 ? -16.25 12.898 31.75 1 95.75 848 ILE A O 1
ATOM 6866 N N . THR A 1 849 ? -16.766 13.727 33.719 1 93.38 849 THR A N 1
ATOM 6867 C CA . THR A 1 849 ? -17.438 12.523 34.156 1 93.38 849 THR A CA 1
ATOM 6868 C C . THR A 1 849 ? -18.938 12.773 34.312 1 93.38 849 THR A C 1
ATOM 6870 O O . THR A 1 849 ? -19.359 13.797 34.875 1 93.38 849 THR A O 1
ATOM 6873 N N . PHE A 1 850 ? -19.656 11.906 33.844 1 91 850 PHE A N 1
ATOM 6874 C CA . PHE A 1 850 ? -21.109 11.984 33.938 1 91 850 PHE A CA 1
ATOM 6875 C C . PHE A 1 850 ? -21.625 11.016 35 1 91 850 PHE A C 1
ATOM 6877 O O . PHE A 1 850 ? -20.938 10.062 35.375 1 91 850 PHE A O 1
ATOM 6884 N N . ASN A 1 851 ? -22.812 11.289 35.625 1 85.62 851 ASN A N 1
ATOM 6885 C CA . ASN A 1 851 ? -23.453 10.336 36.531 1 85.62 851 ASN A CA 1
ATOM 6886 C C . ASN A 1 851 ? -23.922 9.102 35.781 1 85.62 851 ASN A C 1
ATOM 6888 O O . ASN A 1 851 ? -24.453 9.203 34.656 1 85.62 851 ASN A O 1
ATOM 6892 N N . LYS A 1 852 ? -23.609 8.039 36.281 1 65.94 852 LYS A N 1
ATOM 6893 C CA . LYS A 1 852 ? -24.016 6.773 35.688 1 65.94 852 LYS A CA 1
ATOM 6894 C C . LYS A 1 852 ? -25.5 6.527 35.875 1 65.94 852 LYS A C 1
ATOM 6896 O O . LYS A 1 852 ? -25.953 5.379 35.938 1 65.94 852 LYS A O 1
ATOM 6901 N N . GLY A 1 853 ? -26.234 7.426 36.281 1 50.84 853 GLY A N 1
ATOM 6902 C CA . GLY A 1 853 ? -27.625 7.18 36.688 1 50.84 853 GLY A CA 1
ATOM 6903 C C . GLY A 1 853 ? -28.328 6.184 35.781 1 50.84 853 GLY A C 1
ATOM 6904 O O . GLY A 1 853 ? -27.734 5.695 34.812 1 50.84 853 GLY A O 1
ATOM 6905 N N . GLU A 1 854 ? -30.031 6.387 35.688 1 40.72 854 GLU A N 1
ATOM 6906 C CA . GLU A 1 854 ? -31.062 5.473 35.219 1 40.72 854 GLU A CA 1
ATOM 6907 C C . GLU A 1 854 ? -30.891 5.168 33.75 1 40.72 854 GLU A C 1
ATOM 6909 O O . GLU A 1 854 ? -30.906 6.074 32.906 1 40.72 854 GLU A O 1
ATOM 6914 N N . GLN A 1 855 ? -30.141 4.344 33.438 1 35.75 855 GLN A N 1
ATOM 6915 C CA . GLN A 1 855 ? -30.344 3.744 32.125 1 35.75 855 GLN A CA 1
ATOM 6916 C C . GLN A 1 855 ? -31.828 3.635 31.797 1 35.75 855 GLN A C 1
ATOM 6918 O O . GLN A 1 855 ? -32.625 3.189 32.625 1 35.75 855 GLN A O 1
ATOM 6923 N N . MET B 1 1 ? -37.219 -50.812 5.809 1 45.03 1 MET B N 1
ATOM 6924 C CA . MET B 1 1 ? -36.938 -49.75 6.754 1 45.03 1 MET B CA 1
ATOM 6925 C C . MET B 1 1 ? -36.188 -48.594 6.074 1 45.03 1 MET B C 1
ATOM 6927 O O . MET B 1 1 ? -35.219 -48.844 5.34 1 45.03 1 MET B O 1
ATOM 6931 N N . GLU B 1 2 ? -36.875 -47.5 6.047 1 68.44 2 GLU B N 1
ATOM 6932 C CA . GLU B 1 2 ? -36.281 -46.375 5.344 1 68.44 2 GLU B CA 1
ATOM 6933 C C . GLU B 1 2 ? -34.906 -46.062 5.902 1 68.44 2 GLU B C 1
ATOM 6935 O O . GLU B 1 2 ? -34.688 -46.156 7.109 1 68.44 2 GLU B O 1
ATOM 6940 N N . LYS B 1 3 ? -33.938 -45.969 5.094 1 78.25 3 LYS B N 1
ATOM 6941 C CA . LYS B 1 3 ? -32.562 -45.688 5.473 1 78.25 3 LYS B CA 1
ATOM 6942 C C . LYS B 1 3 ? -32.469 -44.469 6.395 1 78.25 3 LYS B C 1
ATOM 6944 O O . LYS B 1 3 ? -33.156 -43.469 6.168 1 78.25 3 LYS B O 1
ATOM 6949 N N . GLN B 1 4 ? -31.844 -44.625 7.551 1 91.19 4 GLN B N 1
ATOM 6950 C CA . GLN B 1 4 ? -31.609 -43.594 8.539 1 91.19 4 GLN B CA 1
ATOM 6951 C C . GLN B 1 4 ? -30.312 -42.844 8.25 1 91.19 4 GLN B C 1
ATOM 6953 O O . GLN B 1 4 ? -29.281 -43.438 8 1 91.19 4 GLN B O 1
ATOM 6958 N N . TYR B 1 5 ? -30.422 -41.5 8.195 1 96.31 5 TYR B N 1
ATOM 6959 C CA . TYR B 1 5 ? -29.25 -40.656 7.941 1 96.31 5 TYR B CA 1
ATOM 6960 C C . TYR B 1 5 ? -28.891 -39.844 9.172 1 96.31 5 TYR B C 1
ATOM 6962 O O . TYR B 1 5 ? -29.734 -39.656 10.062 1 96.31 5 TYR B O 1
ATOM 6970 N N . LYS B 1 6 ? -27.672 -39.531 9.258 1 97.31 6 LYS B N 1
ATOM 6971 C CA . LYS B 1 6 ? -27.156 -38.531 10.211 1 97.31 6 LYS B CA 1
ATOM 6972 C C . LYS B 1 6 ? -26.562 -37.344 9.477 1 97.31 6 LYS B C 1
ATOM 6974 O O . LYS B 1 6 ? -25.641 -37.5 8.68 1 97.31 6 LYS B O 1
ATOM 6979 N N . CYS B 1 7 ? -27.141 -36.219 9.711 1 98 7 CYS B N 1
ATOM 6980 C CA . CYS B 1 7 ? -26.641 -35 9.078 1 98 7 CYS B CA 1
ATOM 6981 C C . CYS B 1 7 ? -25.734 -34.219 10.023 1 98 7 CYS B C 1
ATOM 6983 O O . CYS B 1 7 ? -26.188 -33.719 11.062 1 98 7 CYS B O 1
ATOM 6985 N N . TYR B 1 8 ? -24.469 -34.125 9.711 1 98.06 8 TYR B N 1
ATOM 6986 C CA . TYR B 1 8 ? -23.484 -33.344 10.477 1 98.06 8 TYR B CA 1
ATOM 6987 C C . TYR B 1 8 ? -23.547 -31.875 10.117 1 98.06 8 TYR B C 1
ATOM 6989 O O . TYR B 1 8 ? -23.219 -31.484 8.992 1 98.06 8 TYR B O 1
ATOM 6997 N N . ILE B 1 9 ? -23.906 -31.047 11.102 1 98.19 9 ILE B N 1
ATOM 6998 C CA . ILE B 1 9 ? -23.969 -29.594 10.914 1 98.19 9 ILE B CA 1
ATOM 6999 C C . ILE B 1 9 ? -22.656 -28.953 11.352 1 98.19 9 ILE B C 1
ATOM 7001 O O . ILE B 1 9 ? -22.281 -29.031 12.531 1 98.19 9 ILE B O 1
ATOM 7005 N N . VAL B 1 10 ? -21.984 -28.359 10.422 1 98 10 VAL B N 1
ATOM 7006 C CA . VAL B 1 10 ? -20.75 -27.641 10.727 1 98 10 VAL B CA 1
ATOM 7007 C C . VAL B 1 10 ? -20.984 -26.141 10.641 1 98 10 VAL B C 1
ATOM 7009 O O . VAL B 1 10 ? -21.297 -25.609 9.562 1 98 10 VAL B O 1
ATOM 7012 N N . PHE B 1 11 ? -20.875 -25.438 11.766 1 97.56 11 PHE B N 1
ATOM 7013 C CA . PHE B 1 11 ? -20.953 -23.984 11.766 1 97.56 11 PHE B CA 1
ATOM 7014 C C . PHE B 1 11 ? -19.641 -23.375 11.297 1 97.56 11 PHE B C 1
ATOM 7016 O O . PHE B 1 11 ? -18.578 -23.672 11.852 1 97.56 11 PHE B O 1
ATOM 7023 N N . GLN B 1 12 ? -19.75 -22.609 10.242 1 96.75 12 GLN B N 1
ATOM 7024 C CA . GLN B 1 12 ? -18.531 -22.062 9.641 1 96.75 12 GLN B CA 1
ATOM 7025 C C . GLN B 1 12 ? -18.797 -20.719 8.977 1 96.75 12 GLN B C 1
ATOM 7027 O O . GLN B 1 12 ? -19.953 -20.312 8.82 1 96.75 12 GLN B O 1
ATOM 7032 N N . THR B 1 13 ? -17.734 -19.969 8.688 1 95.75 13 THR B N 1
ATOM 7033 C CA . THR B 1 13 ? -17.75 -18.844 7.77 1 95.75 13 THR B CA 1
ATOM 7034 C C . THR B 1 13 ? -16.656 -19 6.703 1 95.75 13 THR B C 1
ATOM 7036 O O . THR B 1 13 ? -15.641 -19.641 6.945 1 95.75 13 THR B O 1
ATOM 7039 N N . HIS B 1 14 ? -16.953 -18.656 5.512 1 95.88 14 HIS B N 1
ATOM 7040 C CA . HIS B 1 14 ? -15.914 -18.484 4.5 1 95.88 14 HIS B CA 1
ATOM 7041 C C . HIS B 1 14 ? -15.398 -17.047 4.48 1 95.88 14 HIS B C 1
ATOM 7043 O O . HIS B 1 14 ? -16.172 -16.109 4.262 1 95.88 14 HIS B O 1
ATOM 7049 N N . TRP B 1 15 ? -14.125 -16.906 4.715 1 95.81 15 TRP B N 1
ATOM 7050 C CA . TRP B 1 15 ? -13.656 -15.531 4.918 1 95.81 15 TRP B CA 1
ATOM 7051 C C . TRP B 1 15 ? -12.586 -15.164 3.893 1 95.81 15 TRP B C 1
ATOM 7053 O O . TRP B 1 15 ? -11.406 -15.445 4.09 1 95.81 15 TRP B O 1
ATOM 7063 N N . ASP B 1 16 ? -13.008 -14.438 2.918 1 93.75 16 ASP B N 1
ATOM 7064 C CA . ASP B 1 16 ? -12.078 -13.766 2.01 1 93.75 16 ASP B CA 1
ATOM 7065 C C . ASP B 1 16 ? -11.594 -12.445 2.6 1 93.75 16 ASP B C 1
ATOM 7067 O O . ASP B 1 16 ? -12.391 -11.555 2.879 1 93.75 16 ASP B O 1
ATOM 7071 N N . ARG B 1 17 ? -10.359 -12.266 2.744 1 95.75 17 ARG B N 1
ATOM 7072 C CA . ARG B 1 17 ? -9.789 -11.109 3.424 1 95.75 17 ARG B CA 1
ATOM 7073 C C . ARG B 1 17 ? -10.039 -9.828 2.631 1 95.75 17 ARG B C 1
ATOM 7075 O O . ARG B 1 17 ? -10.016 -8.734 3.189 1 95.75 17 ARG B O 1
ATOM 7082 N N . GLU B 1 18 ? -10.227 -9.891 1.295 1 97.75 18 GLU B N 1
ATOM 7083 C CA . GLU B 1 18 ? -10.484 -8.797 0.37 1 97.75 18 GLU B CA 1
ATOM 7084 C C . GLU B 1 18 ? -11.195 -9.289 -0.888 1 97.75 18 GLU B C 1
ATOM 7086 O O . GLU B 1 18 ? -10.867 -10.359 -1.41 1 97.75 18 GLU B O 1
ATOM 7091 N N . TRP B 1 19 ? -12.18 -8.531 -1.354 1 97.75 19 TRP B N 1
ATOM 7092 C CA . TRP B 1 19 ? -13.008 -8.914 -2.494 1 97.75 19 TRP B CA 1
ATOM 7093 C C . TRP B 1 19 ? -13.859 -7.746 -2.975 1 97.75 19 TRP B C 1
ATOM 7095 O O . TRP B 1 19 ? -13.344 -6.828 -3.623 1 97.75 19 TRP B O 1
ATOM 7105 N N . TYR B 1 20 ? -15.195 -7.762 -2.633 1 97.75 20 TYR B N 1
ATOM 7106 C CA . TYR B 1 20 ? -16.047 -6.656 -3.061 1 97.75 20 TYR B CA 1
ATOM 7107 C C . TYR B 1 20 ? -15.969 -5.496 -2.076 1 97.75 20 TYR B C 1
ATOM 7109 O O . TYR B 1 20 ? -16.547 -4.43 -2.318 1 97.75 20 TYR B O 1
ATOM 7117 N N . PHE B 1 21 ? -15.266 -5.688 -0.933 1 97.88 21 PHE B N 1
ATOM 7118 C CA . PHE B 1 21 ? -14.75 -4.645 -0.055 1 97.88 21 PHE B CA 1
ATOM 7119 C C . PHE B 1 21 ? -13.242 -4.781 0.119 1 97.88 21 PHE B C 1
ATOM 7121 O O . PHE B 1 21 ? -12.695 -5.871 -0.04 1 97.88 21 PHE B O 1
ATOM 7128 N N . PRO B 1 22 ? -12.57 -3.709 0.411 1 98.06 22 PRO B N 1
ATOM 7129 C CA . PRO B 1 22 ? -11.125 -3.789 0.647 1 98.06 22 PRO B CA 1
ATOM 7130 C C . PRO B 1 22 ? -10.789 -4.363 2.02 1 98.06 22 PRO B C 1
ATOM 7132 O O . PRO B 1 22 ? -11.68 -4.574 2.846 1 98.06 22 PRO B O 1
ATOM 7135 N N . PHE B 1 23 ? -9.57 -4.625 2.352 1 98.38 23 PHE B N 1
ATOM 7136 C CA . PHE B 1 23 ? -9.039 -5.422 3.451 1 98.38 23 PHE B CA 1
ATOM 7137 C C . PHE B 1 23 ? -9.484 -4.855 4.793 1 98.38 23 PHE B C 1
ATOM 7139 O O . PHE B 1 23 ? -10.016 -5.586 5.633 1 98.38 23 PHE B O 1
ATOM 7146 N N . GLU B 1 24 ? -9.281 -3.576 5.012 1 98.75 24 GLU B N 1
ATOM 7147 C CA . GLU B 1 24 ? -9.539 -3.037 6.344 1 98.75 24 GLU B CA 1
ATOM 7148 C C . GLU B 1 24 ? -11.031 -3.023 6.66 1 98.75 24 GLU B C 1
ATOM 7150 O O . GLU B 1 24 ? -11.43 -3.107 7.824 1 98.75 24 GLU B O 1
ATOM 7155 N N . VAL B 1 25 ? -11.898 -2.928 5.617 1 98.5 25 VAL B N 1
ATOM 7156 C CA . VAL B 1 25 ? -13.336 -3.033 5.828 1 98.5 25 VAL B CA 1
ATOM 7157 C C . VAL B 1 25 ? -13.688 -4.445 6.285 1 98.5 25 VAL B C 1
ATOM 7159 O O . VAL B 1 25 ? -14.352 -4.625 7.312 1 98.5 25 VAL B O 1
ATOM 7162 N N . PHE B 1 26 ? -13.164 -5.441 5.57 1 98.19 26 PHE B N 1
ATOM 7163 C CA . PHE B 1 26 ? -13.445 -6.824 5.941 1 98.19 26 PHE B CA 1
ATOM 7164 C C . PHE B 1 26 ? -12.828 -7.152 7.297 1 98.19 26 PHE B C 1
ATOM 7166 O O . PHE B 1 26 ? -13.391 -7.934 8.062 1 98.19 26 PHE B O 1
ATOM 7173 N N . ARG B 1 27 ? -11.68 -6.625 7.57 1 98.12 27 ARG B N 1
ATOM 7174 C CA . ARG B 1 27 ? -11.016 -6.887 8.844 1 98.12 27 ARG B CA 1
ATOM 7175 C C . ARG B 1 27 ? -11.891 -6.449 10.016 1 98.12 27 ARG B C 1
ATOM 7177 O O . ARG B 1 27 ? -12.031 -7.18 11 1 98.12 27 ARG B O 1
ATOM 7184 N N . TYR B 1 28 ? -12.461 -5.246 9.93 1 98.44 28 TYR B N 1
ATOM 7185 C CA . TYR B 1 28 ? -13.32 -4.785 11.016 1 98.44 28 TYR B CA 1
ATOM 7186 C C . TYR B 1 28 ? -14.617 -5.586 11.07 1 98.44 28 TYR B C 1
ATOM 7188 O O . TYR B 1 28 ? -15.133 -5.871 12.148 1 98.44 28 TYR B O 1
ATOM 7196 N N . ARG B 1 29 ? -15.195 -5.875 9.898 1 97.75 29 ARG B N 1
ATOM 7197 C CA . ARG B 1 29 ? -16.391 -6.723 9.844 1 97.75 29 ARG B CA 1
ATOM 7198 C C . ARG B 1 29 ? -16.125 -8.062 10.516 1 97.75 29 ARG B C 1
ATOM 7200 O O . ARG B 1 29 ? -17.031 -8.617 11.164 1 97.75 29 ARG B O 1
ATOM 7207 N N . PHE B 1 30 ? -14.922 -8.578 10.367 1 97.81 30 PHE B N 1
ATOM 7208 C CA . PHE B 1 30 ? -14.562 -9.844 11 1 97.81 30 PHE B CA 1
ATOM 7209 C C . PHE B 1 30 ? -14.594 -9.719 12.516 1 97.81 30 PHE B C 1
ATOM 7211 O O . PHE B 1 30 ? -14.938 -10.672 13.219 1 97.81 30 PHE B O 1
ATOM 7218 N N . ILE B 1 31 ? -14.266 -8.547 13.07 1 97.56 31 ILE B N 1
ATOM 7219 C CA . ILE B 1 31 ? -14.375 -8.312 14.508 1 97.56 31 ILE B CA 1
ATOM 7220 C C . ILE B 1 31 ? -15.812 -8.531 14.961 1 97.56 31 ILE B C 1
ATOM 7222 O O . ILE B 1 31 ? -16.062 -9.188 15.984 1 97.56 31 ILE B O 1
ATOM 7226 N N . HIS B 1 32 ? -16.781 -8.062 14.172 1 96.19 32 HIS B N 1
ATOM 7227 C CA . HIS B 1 32 ? -18.203 -8.266 14.492 1 96.19 32 HIS B CA 1
ATOM 7228 C C . HIS B 1 32 ? -18.578 -9.742 14.406 1 96.19 32 HIS B C 1
ATOM 7230 O O . HIS B 1 32 ? -19.297 -10.258 15.266 1 96.19 32 HIS B O 1
ATOM 7236 N N . VAL B 1 33 ? -18.062 -10.352 13.383 1 97.06 33 VAL B N 1
ATOM 7237 C CA . VAL B 1 33 ? -18.375 -11.766 13.172 1 97.06 33 VAL B CA 1
ATOM 7238 C C . VAL B 1 33 ? -17.828 -12.594 14.336 1 97.06 33 VAL B C 1
ATOM 7240 O O . VAL B 1 33 ? -18.531 -13.445 14.883 1 97.06 33 VAL B O 1
ATOM 7243 N N . MET B 1 34 ? -16.609 -12.312 14.758 1 97.62 34 MET B N 1
ATOM 7244 C CA . MET B 1 34 ? -15.984 -13.031 15.852 1 97.62 34 MET B CA 1
ATOM 7245 C C . MET B 1 34 ? -16.734 -12.805 17.156 1 97.62 34 MET B C 1
ATOM 7247 O O . MET B 1 34 ? -16.875 -13.727 17.969 1 97.62 34 MET B O 1
ATOM 7251 N N . ASP B 1 35 ? -17.219 -11.594 17.344 1 96.06 35 ASP B N 1
ATOM 7252 C CA . ASP B 1 35 ? -18 -11.305 18.547 1 96.06 35 ASP B CA 1
ATOM 7253 C C . ASP B 1 35 ? -19.25 -12.188 18.609 1 96.06 35 ASP B C 1
ATOM 7255 O O . ASP B 1 35 ? -19.594 -12.703 19.672 1 96.06 35 ASP B O 1
ATOM 7259 N N . ARG B 1 36 ? -19.891 -12.305 17.5 1 95.62 36 ARG B N 1
ATOM 7260 C CA . ARG B 1 36 ? -21.094 -13.125 17.438 1 95.62 36 ARG B CA 1
ATOM 7261 C C . ARG B 1 36 ? -20.766 -14.602 17.641 1 95.62 36 ARG B C 1
ATOM 7263 O O . ARG B 1 36 ? -21.516 -15.32 18.297 1 95.62 36 ARG B O 1
ATOM 7270 N N . ILE B 1 37 ? -19.688 -15.078 17.062 1 97.25 37 ILE B N 1
ATOM 7271 C CA . ILE B 1 37 ? -19.234 -16.453 17.234 1 97.25 37 ILE B CA 1
ATOM 7272 C C . ILE B 1 37 ? -18.984 -16.719 18.719 1 97.25 37 ILE B C 1
ATOM 7274 O O . ILE B 1 37 ? -19.438 -17.734 19.266 1 97.25 37 ILE B O 1
ATOM 7278 N N . LEU B 1 38 ? -18.297 -15.836 19.375 1 97.81 38 LEU B N 1
ATOM 7279 C CA . LEU B 1 38 ? -17.938 -16 20.781 1 97.81 38 LEU B CA 1
ATOM 7280 C C . LEU B 1 38 ? -19.188 -16.031 21.656 1 97.81 38 LEU B C 1
ATOM 7282 O O . LEU B 1 38 ? -19.266 -16.828 22.594 1 97.81 38 LEU B O 1
ATOM 7286 N N . LYS B 1 39 ? -20.172 -15.234 21.359 1 96.25 39 LYS B N 1
ATOM 7287 C CA . LYS B 1 39 ? -21.422 -15.242 22.109 1 96.25 39 LYS B CA 1
ATOM 7288 C C . LYS B 1 39 ? -22.141 -16.578 21.953 1 96.25 39 LYS B C 1
ATOM 7290 O O . LYS B 1 39 ? -22.703 -17.109 22.906 1 96.25 39 LYS B O 1
ATOM 7295 N N . GLY B 1 40 ? -22.141 -17.062 20.734 1 97.12 40 GLY B N 1
ATOM 7296 C CA . GLY B 1 40 ? -22.734 -18.359 20.484 1 97.12 40 GLY B CA 1
ATOM 7297 C C . GLY B 1 40 ? -22.047 -19.484 21.234 1 97.12 40 GLY B C 1
ATOM 7298 O O . GLY B 1 40 ? -22.703 -20.391 21.766 1 97.12 40 GLY B O 1
ATOM 7299 N N . LEU B 1 41 ? -20.719 -19.453 21.297 1 97.94 41 LEU B N 1
ATOM 7300 C CA . LEU B 1 41 ? -19.938 -20.453 22 1 97.94 41 LEU B CA 1
ATOM 7301 C C . LEU B 1 41 ? -20.125 -20.328 23.516 1 97.94 41 LEU B C 1
ATOM 7303 O O . LEU B 1 41 ? -20.281 -21.328 24.219 1 97.94 41 LEU B O 1
ATOM 7307 N N . ASP B 1 42 ? -20.188 -19.062 24 1 97.31 42 ASP B N 1
ATOM 7308 C CA . ASP B 1 42 ? -20.359 -18.781 25.422 1 97.31 42 ASP B CA 1
ATOM 7309 C C . ASP B 1 42 ? -21.703 -19.312 25.922 1 97.31 42 ASP B C 1
ATOM 7311 O O . ASP B 1 42 ? -21.781 -19.828 27.047 1 97.31 42 ASP B O 1
ATOM 7315 N N . SER B 1 43 ? -22.672 -19.188 25.125 1 96.81 43 SER B N 1
ATOM 7316 C CA . SER B 1 43 ? -24.016 -19.594 25.516 1 96.81 43 SER B CA 1
ATOM 7317 C C . SER B 1 43 ? -24.234 -21.094 25.281 1 96.81 43 SER B C 1
ATOM 7319 O O . SER B 1 43 ? -25.297 -21.625 25.609 1 96.81 43 SER B O 1
ATOM 7321 N N . ASN B 1 44 ? -23.328 -21.75 24.656 1 95.88 44 ASN B N 1
ATOM 7322 C CA . ASN B 1 44 ? -23.375 -23.156 24.328 1 95.88 44 ASN B CA 1
ATOM 7323 C C . ASN B 1 44 ? -24.469 -23.469 23.312 1 95.88 44 ASN B C 1
ATOM 7325 O O . ASN B 1 44 ? -24.906 -24.609 23.188 1 95.88 44 ASN B O 1
ATOM 7329 N N . GLU B 1 45 ? -24.906 -22.391 22.703 1 97.06 45 GLU B N 1
ATOM 7330 C CA . GLU B 1 45 ? -25.828 -22.594 21.578 1 97.06 45 GLU B CA 1
ATOM 7331 C C . GLU B 1 45 ? -25.094 -23.172 20.375 1 97.06 45 GLU B C 1
ATOM 7333 O O . GLU B 1 45 ? -25.688 -23.891 19.578 1 97.06 45 GLU B O 1
ATOM 7338 N N . ILE B 1 46 ? -23.859 -22.844 20.203 1 97.31 46 ILE B N 1
ATOM 7339 C CA . ILE B 1 46 ? -22.953 -23.406 19.203 1 97.31 46 ILE B CA 1
ATOM 7340 C C . ILE B 1 46 ? -21.828 -24.188 19.891 1 97.31 46 ILE B C 1
ATOM 7342 O O . ILE B 1 46 ? -21.156 -23.656 20.781 1 97.31 46 ILE B O 1
ATOM 7346 N N . LYS B 1 47 ? -21.703 -25.375 19.5 1 96.69 47 LYS B N 1
ATOM 7347 C CA . LYS B 1 47 ? -20.719 -26.234 20.156 1 96.69 47 LYS B CA 1
ATOM 7348 C C . LYS B 1 47 ? -19.312 -25.938 19.672 1 96.69 47 LYS B C 1
ATOM 7350 O O . LYS B 1 47 ? -18.375 -25.891 20.469 1 96.69 47 LYS B O 1
ATOM 7355 N N . GLN B 1 48 ? -19.141 -25.875 18.359 1 96.81 48 GLN B N 1
ATOM 7356 C CA . GLN B 1 48 ? -17.875 -25.609 17.688 1 96.81 48 GLN B CA 1
ATOM 7357 C C . GLN B 1 48 ? -18.062 -24.734 16.469 1 96.81 48 GLN B C 1
ATOM 7359 O O . GLN B 1 48 ? -19.141 -24.75 15.844 1 96.81 48 GLN B O 1
ATOM 7364 N N . PHE B 1 49 ? -17.078 -23.938 16.203 1 97.75 49 PHE B N 1
ATOM 7365 C CA . PHE B 1 49 ? -17.109 -23.078 15.016 1 97.75 49 PHE B CA 1
ATOM 7366 C C . PHE B 1 49 ? -15.828 -23.234 14.203 1 97.75 49 PHE B C 1
ATOM 7368 O O . PHE B 1 49 ? -14.727 -23.094 14.734 1 97.75 49 PHE B O 1
ATOM 7375 N N . VAL B 1 50 ? -15.922 -23.531 12.883 1 96.69 50 VAL B N 1
ATOM 7376 C CA . VAL B 1 50 ? -14.773 -23.688 11.992 1 96.69 50 VAL B CA 1
ATOM 7377 C C . VAL B 1 50 ? -14.438 -22.359 11.328 1 96.69 50 VAL B C 1
ATOM 7379 O O . VAL B 1 50 ? -15.273 -21.781 10.633 1 96.69 50 VAL B O 1
ATOM 7382 N N . LEU B 1 51 ? -13.195 -21.906 11.445 1 94.56 51 LEU B N 1
ATOM 7383 C CA . LEU B 1 51 ? -12.773 -20.609 10.93 1 94.56 51 LEU B CA 1
ATOM 7384 C C . LEU B 1 51 ? -12.117 -20.766 9.555 1 94.56 51 LEU B C 1
ATOM 7386 O O . LEU B 1 51 ? -10.977 -20.328 9.359 1 94.56 51 LEU B O 1
ATOM 7390 N N . ASP B 1 52 ? -12.773 -21.359 8.555 1 88.56 52 ASP B N 1
ATOM 7391 C CA . ASP B 1 52 ? -12.539 -21.391 7.109 1 88.56 52 ASP B CA 1
ATOM 7392 C C . ASP B 1 52 ? -11.227 -22.094 6.777 1 88.56 52 ASP B C 1
ATOM 7394 O O . ASP B 1 52 ? -10.906 -22.297 5.602 1 88.56 52 ASP B O 1
ATOM 7398 N N . GLY B 1 53 ? -10.375 -22.406 7.777 1 90.31 53 GLY B N 1
ATOM 7399 C CA . GLY B 1 53 ? -9.117 -23.109 7.535 1 90.31 53 GLY B CA 1
ATOM 7400 C C . GLY B 1 53 ? -7.969 -22.172 7.211 1 90.31 53 GLY B C 1
ATOM 7401 O O . GLY B 1 53 ? -6.871 -22.625 6.879 1 90.31 53 GLY B O 1
ATOM 7402 N N . GLN B 1 54 ? -8.148 -20.859 7.27 1 95.12 54 GLN B N 1
ATOM 7403 C CA . GLN B 1 54 ? -7.133 -19.875 6.906 1 95.12 54 GLN B CA 1
ATOM 7404 C C . GLN B 1 54 ? -6.562 -19.188 8.148 1 95.12 54 GLN B C 1
ATOM 7406 O O . GLN B 1 54 ? -7.277 -18.484 8.859 1 95.12 54 GLN B O 1
ATOM 7411 N N . MET B 1 55 ? -5.277 -19.297 8.344 1 97.75 55 MET B N 1
ATOM 7412 C CA . MET B 1 55 ? -4.648 -18.703 9.523 1 97.75 55 MET B CA 1
ATOM 7413 C C . MET B 1 55 ? -4.422 -17.203 9.328 1 97.75 55 MET B C 1
ATOM 7415 O O . MET B 1 55 ? -4.328 -16.453 10.305 1 97.75 55 MET B O 1
ATOM 7419 N N . ALA B 1 56 ? -4.355 -16.75 8.078 1 97.75 56 ALA B N 1
ATOM 7420 C CA . ALA B 1 56 ? -4.184 -15.32 7.82 1 97.75 56 ALA B CA 1
ATOM 7421 C C . ALA B 1 56 ? -5.328 -14.508 8.422 1 97.75 56 ALA B C 1
ATOM 7423 O O . ALA B 1 56 ? -5.113 -13.414 8.945 1 97.75 56 ALA B O 1
ATOM 7424 N N . ALA B 1 57 ? -6.539 -15.031 8.32 1 96.81 57 ALA B N 1
ATOM 7425 C CA . ALA B 1 57 ? -7.699 -14.352 8.891 1 96.81 57 ALA B CA 1
ATOM 7426 C C . ALA B 1 57 ? -7.559 -14.203 10.406 1 96.81 57 ALA B C 1
ATOM 7428 O O . ALA B 1 57 ? -7.875 -13.148 10.961 1 96.81 57 ALA B O 1
ATOM 7429 N N . LEU B 1 58 ? -7.152 -15.25 11.055 1 97.62 58 LEU B N 1
ATOM 7430 C CA . LEU B 1 58 ? -6.961 -15.195 12.5 1 97.62 58 LEU B CA 1
ATOM 7431 C C . LEU B 1 58 ? -5.875 -14.195 12.875 1 97.62 58 LEU B C 1
ATOM 7433 O O . LEU B 1 58 ? -6.027 -13.438 13.836 1 97.62 58 LEU B O 1
ATOM 7437 N N . GLU B 1 59 ? -4.777 -14.234 12.133 1 97.19 59 GLU B N 1
ATOM 7438 C CA . GLU B 1 59 ? -3.709 -13.273 12.367 1 97.19 59 GLU B CA 1
ATOM 7439 C C . GLU B 1 59 ? -4.215 -11.836 12.211 1 97.19 59 GLU B C 1
ATOM 7441 O O . GLU B 1 59 ? -3.904 -10.977 13.031 1 97.19 59 GLU B O 1
ATOM 7446 N N . ASP B 1 60 ? -4.973 -11.633 11.148 1 97.62 60 ASP B N 1
ATOM 7447 C CA . ASP B 1 60 ? -5.547 -10.312 10.891 1 97.62 60 ASP B CA 1
ATOM 7448 C C . ASP B 1 60 ? -6.398 -9.844 12.07 1 97.62 60 ASP B C 1
ATOM 7450 O O . ASP B 1 60 ? -6.375 -8.664 12.438 1 97.62 60 ASP B O 1
ATOM 7454 N N . TYR B 1 61 ? -7.203 -10.734 12.656 1 97.62 61 TYR B N 1
ATOM 7455 C CA . TYR B 1 61 ? -8.094 -10.438 13.773 1 97.62 61 TYR B CA 1
ATOM 7456 C C . TYR B 1 61 ? -7.305 -10.164 15.047 1 97.62 61 TYR B C 1
ATOM 7458 O O . TYR B 1 61 ? -7.547 -9.172 15.734 1 97.62 61 TYR B O 1
ATOM 7466 N N . LEU B 1 62 ? -6.316 -11.023 15.359 1 98.19 62 LEU B N 1
ATOM 7467 C CA . LEU B 1 62 ? -5.586 -10.961 16.625 1 98.19 62 LEU B CA 1
ATOM 7468 C C . LEU B 1 62 ? -4.738 -9.695 16.688 1 98.19 62 LEU B C 1
ATOM 7470 O O . LEU B 1 62 ? -4.465 -9.18 17.781 1 98.19 62 LEU B O 1
ATOM 7474 N N . GLU B 1 63 ? -4.41 -9.219 15.562 1 97 63 GLU B N 1
ATOM 7475 C CA . GLU B 1 63 ? -3.598 -8.008 15.5 1 97 63 GLU B CA 1
ATOM 7476 C C . GLU B 1 63 ? -4.379 -6.789 15.992 1 97 63 GLU B C 1
ATOM 7478 O O . GLU B 1 63 ? -3.791 -5.832 16.5 1 97 63 GLU B O 1
ATOM 7483 N N . VAL B 1 64 ? -5.742 -6.82 15.867 1 97.62 64 VAL B N 1
ATOM 7484 C CA . VAL B 1 64 ? -6.449 -5.555 16.031 1 97.62 64 VAL B CA 1
ATOM 7485 C C . VAL B 1 64 ? -7.539 -5.703 17.094 1 97.62 64 VAL B C 1
ATOM 7487 O O . VAL B 1 64 ? -8.133 -4.715 17.531 1 97.62 64 VAL B O 1
ATOM 7490 N N . CYS B 1 65 ? -7.848 -6.883 17.484 1 97.81 65 CYS B N 1
ATOM 7491 C CA . CYS B 1 65 ? -8.891 -7.074 18.484 1 97.81 65 CYS B CA 1
ATOM 7492 C C . CYS B 1 65 ? -8.391 -6.676 19.875 1 97.81 65 CYS B C 1
ATOM 7494 O O . CYS B 1 65 ? -7.184 -6.52 20.078 1 97.81 65 CYS B O 1
ATOM 7496 N N . GLU B 1 66 ? -9.297 -6.434 20.797 1 97.25 66 GLU B N 1
ATOM 7497 C CA . GLU B 1 66 ? -8.922 -6.148 22.188 1 97.25 66 GLU B CA 1
ATOM 7498 C C . GLU B 1 66 ? -8.195 -7.332 22.812 1 97.25 66 GLU B C 1
ATOM 7500 O O . GLU B 1 66 ? -8.5 -8.484 22.5 1 97.25 66 GLU B O 1
ATOM 7505 N N . HIS B 1 67 ? -7.34 -7.172 23.75 1 96.81 67 HIS B N 1
ATOM 7506 C CA . HIS B 1 67 ? -6.48 -8.195 24.328 1 96.81 67 HIS B CA 1
ATOM 7507 C C . HIS B 1 67 ? -7.305 -9.273 25.031 1 96.81 67 HIS B C 1
ATOM 7509 O O . HIS B 1 67 ? -6.996 -10.461 24.922 1 96.81 67 HIS B O 1
ATOM 7515 N N . ALA B 1 68 ? -8.336 -8.828 25.688 1 96.75 68 ALA B N 1
ATOM 7516 C CA . ALA B 1 68 ? -9.188 -9.797 26.391 1 96.75 68 ALA B CA 1
ATOM 7517 C C . ALA B 1 68 ? -9.867 -10.742 25.391 1 96.75 68 ALA B C 1
ATOM 7519 O O . ALA B 1 68 ? -10.047 -11.922 25.688 1 96.75 68 ALA B O 1
ATOM 7520 N N . LYS B 1 69 ? -10.242 -10.227 24.281 1 97.69 69 LYS B N 1
ATOM 7521 C CA . LYS B 1 69 ? -10.875 -11.039 23.234 1 97.69 69 LYS B CA 1
ATOM 7522 C C . LYS B 1 69 ? -9.867 -12 22.609 1 97.69 69 LYS B C 1
ATOM 7524 O O . LYS B 1 69 ? -10.203 -13.141 22.281 1 97.69 69 LYS B O 1
ATOM 7529 N N . ALA B 1 70 ? -8.664 -11.539 22.406 1 98 70 ALA B N 1
ATOM 7530 C CA . ALA B 1 70 ? -7.602 -12.398 21.891 1 98 70 ALA B CA 1
ATOM 7531 C C . ALA B 1 70 ? -7.395 -13.609 22.797 1 98 70 ALA B C 1
ATOM 7533 O O . ALA B 1 70 ? -7.293 -14.742 22.312 1 98 70 ALA B O 1
ATOM 7534 N N . ASP B 1 71 ? -7.32 -13.359 24.078 1 98.06 71 ASP B N 1
ATOM 7535 C CA . ASP B 1 71 ? -7.137 -14.43 25.047 1 98.06 71 ASP B CA 1
ATOM 7536 C C . ASP B 1 71 ? -8.305 -15.414 25.016 1 98.06 71 ASP B C 1
ATOM 7538 O O . ASP B 1 71 ? -8.109 -16.625 25.078 1 98.06 71 ASP B O 1
ATOM 7542 N N . GLN B 1 72 ? -9.461 -14.852 24.922 1 98.25 72 GLN B N 1
ATOM 7543 C CA . GLN B 1 72 ? -10.648 -15.688 24.859 1 98.25 72 GLN B CA 1
ATOM 7544 C C . GLN B 1 72 ? -10.617 -16.594 23.625 1 98.25 72 GLN B C 1
ATOM 7546 O O . GLN B 1 72 ? -10.898 -17.797 23.734 1 98.25 72 GLN B O 1
ATOM 7551 N N . VAL B 1 73 ? -10.258 -16.031 22.5 1 98.38 73 VAL B N 1
ATOM 7552 C CA . VAL B 1 73 ? -10.211 -16.797 21.25 1 98.38 73 VAL B CA 1
ATOM 7553 C C . VAL B 1 73 ? -9.148 -17.875 21.344 1 98.38 73 VAL B C 1
ATOM 7555 O O . VAL B 1 73 ? -9.391 -19.031 20.969 1 98.38 73 VAL B O 1
ATOM 7558 N N . LYS B 1 74 ? -7.965 -17.562 21.859 1 98.12 74 LYS B N 1
ATOM 7559 C CA . LYS B 1 74 ? -6.887 -18.531 22.016 1 98.12 74 LYS B CA 1
ATOM 7560 C C . LYS B 1 74 ? -7.312 -19.688 22.922 1 98.12 74 LYS B C 1
ATOM 7562 O O . LYS B 1 74 ? -7.012 -20.844 22.641 1 98.12 74 LYS B O 1
ATOM 7567 N N . ASN B 1 75 ? -7.996 -19.359 23.969 1 98.25 75 ASN B N 1
ATOM 7568 C CA . ASN B 1 75 ? -8.492 -20.391 24.875 1 98.25 75 ASN B CA 1
ATOM 7569 C C . ASN B 1 75 ? -9.492 -21.312 24.188 1 98.25 75 ASN B C 1
ATOM 7571 O O . ASN B 1 75 ? -9.469 -22.531 24.375 1 98.25 75 ASN B O 1
ATOM 7575 N N . TYR B 1 76 ? -10.375 -20.734 23.422 1 98.25 76 TYR B N 1
ATOM 7576 C CA . TYR B 1 76 ? -11.391 -21.531 22.734 1 98.25 76 TYR B CA 1
ATOM 7577 C C . TYR B 1 76 ? -10.766 -22.406 21.672 1 98.25 76 TYR B C 1
ATOM 7579 O O . TYR B 1 76 ? -11.273 -23.5 21.391 1 98.25 76 TYR B O 1
ATOM 7587 N N . ILE B 1 77 ? -9.664 -21.969 21.062 1 98.19 77 ILE B N 1
ATOM 7588 C CA . ILE B 1 77 ? -8.922 -22.797 20.125 1 98.19 77 ILE B CA 1
ATOM 7589 C C . ILE B 1 77 ? -8.32 -24 20.859 1 98.19 77 ILE B C 1
ATOM 7591 O O . ILE B 1 77 ? -8.422 -25.141 20.391 1 98.19 77 ILE B O 1
ATOM 7595 N N . LYS B 1 78 ? -7.773 -23.781 22 1 97.56 78 LYS B N 1
ATOM 7596 C CA . LYS B 1 78 ? -7.176 -24.844 22.812 1 97.56 78 LYS B CA 1
ATOM 7597 C C . LYS B 1 78 ? -8.227 -25.875 23.234 1 97.56 78 LYS B C 1
ATOM 7599 O O . LYS B 1 78 ? -7.926 -27.062 23.359 1 97.56 78 LYS B O 1
ATOM 7604 N N . GLU B 1 79 ? -9.406 -25.391 23.406 1 97.12 79 GLU B N 1
ATOM 7605 C CA . GLU B 1 79 ? -10.492 -26.25 23.859 1 97.12 79 GLU B CA 1
ATOM 7606 C C . GLU B 1 79 ? -11.188 -26.922 22.672 1 97.12 79 GLU B C 1
ATOM 7608 O O . GLU B 1 79 ? -12.195 -27.625 22.859 1 97.12 79 GLU B O 1
ATOM 7613 N N . ASP B 1 80 ? -10.773 -26.625 21.516 1 96.12 80 ASP B N 1
ATOM 7614 C CA . ASP B 1 80 ? -11.336 -27.203 20.297 1 96.12 80 ASP B CA 1
ATOM 7615 C C . ASP B 1 80 ? -12.75 -26.688 20.047 1 96.12 80 ASP B C 1
ATOM 7617 O O . ASP B 1 80 ? -13.602 -27.406 19.531 1 96.12 80 ASP B O 1
ATOM 7621 N N . ARG B 1 81 ? -13.031 -25.547 20.531 1 97.62 81 ARG B N 1
ATOM 7622 C CA . ARG B 1 81 ? -14.32 -24.906 20.281 1 97.62 81 ARG B CA 1
ATOM 7623 C C . ARG B 1 81 ? -14.258 -24.016 19.047 1 97.62 81 ARG B C 1
ATOM 7625 O O . ARG B 1 81 ? -15.273 -23.781 18.391 1 97.62 81 ARG B O 1
ATOM 7632 N N . ILE B 1 82 ? -13.109 -23.453 18.797 1 98.06 82 ILE B N 1
ATOM 7633 C CA . ILE B 1 82 ? -12.797 -22.812 17.531 1 98.06 82 ILE B CA 1
ATOM 7634 C C . ILE B 1 82 ? -11.781 -23.641 16.766 1 98.06 82 ILE B C 1
ATOM 7636 O O . ILE B 1 82 ? -10.695 -23.938 17.266 1 98.06 82 ILE B O 1
ATOM 7640 N N . ILE B 1 83 ? -12.148 -24.078 15.57 1 97.94 83 ILE B N 1
ATOM 7641 C CA . ILE B 1 83 ? -11.312 -24.938 14.75 1 97.94 83 ILE B CA 1
ATOM 7642 C C . ILE B 1 83 ? -10.562 -24.109 13.719 1 97.94 83 ILE B C 1
ATOM 7644 O O . ILE B 1 83 ? -11.164 -23.281 13.016 1 97.94 83 ILE B O 1
ATOM 7648 N N . ILE B 1 84 ? -9.18 -24.297 13.609 1 97.56 84 ILE B N 1
ATOM 7649 C CA . ILE B 1 84 ? -8.359 -23.422 12.773 1 97.56 84 ILE B CA 1
ATOM 7650 C C . ILE B 1 84 ? -7.477 -24.281 11.859 1 97.56 84 ILE B C 1
ATOM 7652 O O . ILE B 1 84 ? -7.289 -25.469 12.102 1 97.56 84 ILE B O 1
ATOM 7656 N N . GLY B 1 85 ? -6.871 -23.609 10.758 1 96 85 GLY B N 1
ATOM 7657 C CA . GLY B 1 85 ? -5.926 -24.25 9.852 1 96 85 GLY B CA 1
ATOM 7658 C C . GLY B 1 85 ? -6.594 -25.172 8.844 1 96 85 GLY B C 1
ATOM 7659 O O . GLY B 1 85 ? -7.824 -25.188 8.734 1 96 85 GLY B O 1
ATOM 7660 N N . PRO B 1 86 ? -5.777 -25.734 8.086 1 97 86 PRO B N 1
ATOM 7661 C CA . PRO B 1 86 ? -4.316 -25.797 8.125 1 97 86 PRO B CA 1
ATOM 7662 C C . PRO B 1 86 ? -3.658 -24.75 7.215 1 97 86 PRO B C 1
ATOM 7664 O O . PRO B 1 86 ? -2.447 -24.531 7.301 1 97 86 PRO B O 1
ATOM 7667 N N . TRP B 1 87 ? -4.348 -24.062 6.273 1 98 87 TRP B N 1
ATOM 7668 C CA . TRP B 1 87 ? -3.801 -23.156 5.273 1 98 87 TRP B CA 1
ATOM 7669 C C . TRP B 1 87 ? -3.451 -21.812 5.895 1 98 87 TRP B C 1
ATOM 7671 O O . TRP B 1 87 ? -4.027 -21.422 6.914 1 98 87 TRP B O 1
ATOM 7681 N N . TYR B 1 88 ? -2.482 -21.141 5.301 1 98.12 88 TYR B N 1
ATOM 7682 C CA . TYR B 1 88 ? -2.35 -19.719 5.598 1 98.12 88 TYR B CA 1
ATOM 7683 C C . TYR B 1 88 ? -3.432 -18.906 4.895 1 98.12 88 TYR B C 1
ATOM 7685 O O . TYR B 1 88 ? -4.137 -18.125 5.523 1 98.12 88 TYR B O 1
ATOM 7693 N N . VAL B 1 89 ? -3.58 -19.156 3.584 1 98.06 89 VAL B N 1
ATOM 7694 C CA . VAL B 1 89 ? -4.684 -18.594 2.805 1 98.06 89 VAL B CA 1
ATOM 7695 C C . VAL B 1 89 ? -5.27 -19.672 1.896 1 98.06 89 VAL B C 1
ATOM 7697 O O . VAL B 1 89 ? -4.637 -20.703 1.656 1 98.06 89 VAL B O 1
ATOM 7700 N N . LEU B 1 90 ? -6.48 -19.469 1.453 1 96.81 90 LEU B N 1
ATOM 7701 C CA . LEU B 1 90 ? -7.051 -20.297 0.391 1 96.81 90 LEU B CA 1
ATOM 7702 C C . LEU B 1 90 ? -6.688 -19.734 -0.981 1 96.81 90 LEU B C 1
ATOM 7704 O O . LEU B 1 90 ? -7.445 -18.938 -1.554 1 96.81 90 LEU B O 1
ATOM 7708 N N . ALA B 1 91 ? -5.637 -20.219 -1.525 1 97.06 91 ALA B N 1
ATOM 7709 C CA . ALA B 1 91 ? -5.008 -19.672 -2.729 1 97.06 91 ALA B CA 1
ATOM 7710 C C . ALA B 1 91 ? -5.699 -20.203 -3.986 1 97.06 91 ALA B C 1
ATOM 7712 O O . ALA B 1 91 ? -6.336 -21.25 -3.961 1 97.06 91 ALA B O 1
ATOM 7713 N N . ASP B 1 92 ? -5.605 -19.406 -5.035 1 96.44 92 ASP B N 1
ATOM 7714 C CA . ASP B 1 92 ? -5.812 -20 -6.352 1 96.44 92 ASP B CA 1
ATOM 7715 C C . ASP B 1 92 ? -4.691 -20.984 -6.699 1 96.44 92 ASP B C 1
ATOM 7717 O O . ASP B 1 92 ? -3.514 -20.688 -6.469 1 96.44 92 ASP B O 1
ATOM 7721 N N . GLU B 1 93 ? -5.07 -22 -7.242 1 97.81 93 GLU B N 1
ATOM 7722 C CA . GLU B 1 93 ? -4.07 -23.062 -7.418 1 97.81 93 GLU B CA 1
ATOM 7723 C C . GLU B 1 93 ? -3.352 -22.922 -8.758 1 97.81 93 GLU B C 1
ATOM 7725 O O . GLU B 1 93 ? -2.189 -23.297 -8.883 1 97.81 93 GLU B O 1
ATOM 7730 N N . PHE B 1 94 ? -4.012 -22.281 -9.734 1 97.88 94 PHE B N 1
ATOM 7731 C CA . PHE B 1 94 ? -3.459 -22.281 -11.086 1 97.88 94 PHE B CA 1
ATOM 7732 C C . PHE B 1 94 ? -2.582 -21.047 -11.305 1 97.88 94 PHE B C 1
ATOM 7734 O O . PHE B 1 94 ? -1.827 -20.984 -12.281 1 97.88 94 PHE B O 1
ATOM 7741 N N . LEU B 1 95 ? -2.654 -20.094 -10.383 1 98.06 95 LEU B N 1
ATOM 7742 C CA . LEU B 1 95 ? -1.974 -18.828 -10.625 1 98.06 95 LEU B CA 1
ATOM 7743 C C . LEU B 1 95 ? -0.788 -18.656 -9.688 1 98.06 95 LEU B C 1
ATOM 7745 O O . LEU B 1 95 ? -0.112 -17.625 -9.711 1 98.06 95 LEU B O 1
ATOM 7749 N N . VAL B 1 96 ? -0.513 -19.641 -8.828 1 97.94 96 VAL B N 1
ATOM 7750 C CA . VAL B 1 96 ? 0.645 -19.578 -7.938 1 97.94 96 VAL B CA 1
ATOM 7751 C C . VAL B 1 96 ? 1.526 -20.812 -8.156 1 97.94 96 VAL B C 1
ATOM 7753 O O . VAL B 1 96 ? 1.084 -21.812 -8.727 1 97.94 96 VAL B O 1
ATOM 7756 N N . SER B 1 97 ? 2.74 -20.781 -7.738 1 98 97 SER B N 1
ATOM 7757 C CA . SER B 1 97 ? 3.676 -21.875 -7.941 1 98 97 SER B CA 1
ATOM 7758 C C . SER B 1 97 ? 3.416 -23.016 -6.953 1 98 97 SER B C 1
ATOM 7760 O O . SER B 1 97 ? 2.787 -22.797 -5.914 1 98 97 SER B O 1
ATOM 7762 N N . GLY B 1 98 ? 3.879 -24.203 -7.328 1 98.31 98 GLY B N 1
ATOM 7763 C CA . GLY B 1 98 ? 3.805 -25.328 -6.41 1 98.31 98 GLY B CA 1
ATOM 7764 C C . GLY B 1 98 ? 4.488 -25.062 -5.086 1 98.31 98 GLY B C 1
ATOM 7765 O O . GLY B 1 98 ? 3.98 -25.453 -4.027 1 98.31 98 GLY B O 1
ATOM 7766 N N . GLU B 1 99 ? 5.621 -24.406 -5.094 1 98.44 99 GLU B N 1
ATOM 7767 C CA . GLU B 1 99 ? 6.348 -24.094 -3.867 1 98.44 99 GLU B CA 1
ATOM 7768 C C . GLU B 1 99 ? 5.543 -23.141 -2.982 1 98.44 99 GLU B C 1
ATOM 7770 O O . GLU B 1 99 ? 5.602 -23.234 -1.754 1 98.44 99 GLU B O 1
ATOM 7775 N N . SER B 1 100 ? 4.859 -22.203 -3.605 1 98.56 100 SER B N 1
ATOM 7776 C CA . SER B 1 100 ? 4.008 -21.297 -2.83 1 98.56 100 SER B CA 1
ATOM 7777 C C . SER B 1 100 ? 2.902 -22.062 -2.111 1 98.56 100 SER B C 1
ATOM 7779 O O . SER B 1 100 ? 2.541 -21.734 -0.982 1 98.56 100 SER B O 1
ATOM 7781 N N . LEU B 1 101 ? 2.346 -23.047 -2.766 1 98.56 101 LEU B N 1
ATOM 7782 C CA . LEU B 1 101 ? 1.312 -23.859 -2.143 1 98.56 101 LEU B CA 1
ATOM 7783 C C . LEU B 1 101 ? 1.869 -24.625 -0.945 1 98.56 101 LEU B C 1
ATOM 7785 O O . LEU B 1 101 ? 1.211 -24.734 0.093 1 98.56 101 LEU B O 1
ATOM 7789 N N . ILE B 1 102 ? 3.037 -25.188 -1.112 1 98.56 102 ILE B N 1
ATOM 7790 C CA . ILE B 1 102 ? 3.678 -25.906 -0.017 1 98.56 102 ILE B CA 1
ATOM 7791 C C . ILE B 1 102 ? 3.928 -24.953 1.149 1 98.56 102 ILE B C 1
ATOM 7793 O O . ILE B 1 102 ? 3.596 -25.266 2.295 1 98.56 102 ILE B O 1
ATOM 7797 N N . ARG B 1 103 ? 4.527 -23.797 0.863 1 98.44 103 ARG B N 1
ATOM 7798 C CA . ARG B 1 103 ? 4.836 -22.812 1.901 1 98.44 103 ARG B CA 1
ATOM 7799 C C . ARG B 1 103 ? 3.564 -22.297 2.568 1 98.44 103 ARG B C 1
ATOM 7801 O O . ARG B 1 103 ? 3.57 -21.969 3.756 1 98.44 103 ARG B O 1
ATOM 7808 N N . ASN B 1 104 ? 2.488 -22.203 1.817 1 98.5 104 ASN B N 1
ATOM 7809 C CA . ASN B 1 104 ? 1.184 -21.812 2.334 1 98.5 104 ASN B CA 1
ATOM 7810 C C . ASN B 1 104 ? 0.719 -22.734 3.455 1 98.5 104 ASN B C 1
ATOM 7812 O O . ASN B 1 104 ? 0.342 -22.266 4.531 1 98.5 104 ASN B O 1
ATOM 7816 N N . ILE B 1 105 ? 0.808 -24.031 3.277 1 98.38 105 ILE B N 1
ATOM 7817 C CA . ILE B 1 105 ? 0.42 -25.016 4.293 1 98.38 105 ILE B CA 1
ATOM 7818 C C . ILE B 1 105 ? 1.445 -25.016 5.422 1 98.38 105 ILE B C 1
ATOM 7820 O O . ILE B 1 105 ? 1.08 -25.078 6.598 1 98.38 105 ILE B O 1
ATOM 7824 N N . GLU B 1 106 ? 2.721 -24.922 5.031 1 97.81 106 GLU B N 1
ATOM 7825 C CA . GLU B 1 106 ? 3.791 -24.906 6.027 1 97.81 106 GLU B CA 1
ATOM 7826 C C . GLU B 1 106 ? 3.598 -23.781 7.039 1 97.81 106 GLU B C 1
ATOM 7828 O O . GLU B 1 106 ? 3.633 -24.016 8.25 1 97.81 106 GLU B O 1
ATOM 7833 N N . ILE B 1 107 ? 3.375 -22.625 6.57 1 98.19 107 ILE B N 1
ATOM 7834 C CA . ILE B 1 107 ? 3.215 -21.453 7.426 1 98.19 107 ILE B CA 1
ATOM 7835 C C . ILE B 1 107 ? 1.89 -21.547 8.18 1 98.19 107 ILE B C 1
ATOM 7837 O O . ILE B 1 107 ? 1.816 -21.203 9.359 1 98.19 107 ILE B O 1
ATOM 7841 N N . GLY B 1 108 ? 0.822 -22.031 7.477 1 98.19 108 GLY B N 1
ATOM 7842 C CA . GLY B 1 108 ? -0.459 -22.219 8.133 1 98.19 108 GLY B CA 1
ATOM 7843 C C . GLY B 1 108 ? -0.381 -23.172 9.32 1 98.19 108 GLY B C 1
ATOM 7844 O O . GLY B 1 108 ? -0.88 -22.859 10.398 1 98.19 108 GLY B O 1
ATOM 7845 N N . LEU B 1 109 ? 0.258 -24.281 9.156 1 98.06 109 LEU B N 1
ATOM 7846 C CA . LEU B 1 109 ? 0.394 -25.281 10.203 1 98.06 109 LEU B CA 1
ATOM 7847 C C . LEU B 1 109 ? 1.263 -24.766 11.344 1 98.06 109 LEU B C 1
ATOM 7849 O O . LEU B 1 109 ? 0.949 -24.984 12.516 1 98.06 109 LEU B O 1
ATOM 7853 N N . LYS B 1 110 ? 2.355 -24.125 10.961 1 96.81 110 LYS B N 1
ATOM 7854 C CA . LYS B 1 110 ? 3.227 -23.547 11.984 1 96.81 110 LYS B CA 1
ATOM 7855 C C . LYS B 1 110 ? 2.455 -22.578 12.883 1 96.81 110 LYS B C 1
ATOM 7857 O O . LYS B 1 110 ? 2.561 -22.656 14.109 1 96.81 110 LYS B O 1
ATOM 7862 N N . LEU B 1 111 ? 1.711 -21.75 12.305 1 97.31 111 LEU B N 1
ATOM 7863 C CA . LEU B 1 111 ? 0.935 -20.766 13.047 1 97.31 111 LEU B CA 1
ATOM 7864 C C . LEU B 1 111 ? -0.154 -21.438 13.875 1 97.31 111 LEU B C 1
ATOM 7866 O O . LEU B 1 111 ? -0.346 -21.094 15.047 1 97.31 111 LEU B O 1
ATOM 7870 N N . ALA B 1 112 ? -0.887 -22.328 13.234 1 97.62 112 ALA B N 1
ATOM 7871 C CA . ALA B 1 112 ? -1.973 -23.016 13.93 1 97.62 112 ALA B CA 1
ATOM 7872 C C . ALA B 1 112 ? -1.456 -23.766 15.156 1 97.62 112 ALA B C 1
ATOM 7874 O O . ALA B 1 112 ? -2.094 -23.75 16.219 1 97.62 112 ALA B O 1
ATOM 7875 N N . ASN B 1 113 ? -0.307 -24.328 15.031 1 97 113 ASN B N 1
ATOM 7876 C CA . ASN B 1 113 ? 0.267 -25.125 16.109 1 97 113 ASN B CA 1
ATOM 7877 C C . ASN B 1 113 ? 0.667 -24.25 17.297 1 97 113 ASN B C 1
ATOM 7879 O O . ASN B 1 113 ? 0.823 -24.75 18.406 1 97 113 ASN B O 1
ATOM 7883 N N . GLN B 1 114 ? 0.832 -23 17.062 1 95.5 114 GLN B N 1
ATOM 7884 C CA . GLN B 1 114 ? 1.125 -22.078 18.156 1 95.5 114 GLN B CA 1
ATOM 7885 C C . GLN B 1 114 ? -0.097 -21.875 19.047 1 95.5 114 GLN B C 1
ATOM 7887 O O . GLN B 1 114 ? 0.036 -21.516 20.219 1 95.5 114 GLN B O 1
ATOM 7892 N N . TYR B 1 115 ? -1.262 -22.094 18.469 1 95.88 115 TYR B N 1
ATOM 7893 C CA . TYR B 1 115 ? -2.479 -21.766 19.203 1 95.88 115 TYR B CA 1
ATOM 7894 C C . TYR B 1 115 ? -3.201 -23.031 19.656 1 95.88 115 TYR B C 1
ATOM 7896 O O . TYR B 1 115 ? -3.926 -23 20.656 1 95.88 115 TYR B O 1
ATOM 7904 N N . GLY B 1 116 ? -3.1 -24.031 18.875 1 94.5 116 GLY B N 1
ATOM 7905 C CA . GLY B 1 116 ? -3.762 -25.297 19.141 1 94.5 116 GLY B CA 1
ATOM 7906 C C . GLY B 1 116 ? -3.596 -26.297 18.016 1 94.5 116 GLY B C 1
ATOM 7907 O O . GLY B 1 116 ? -2.674 -26.188 17.203 1 94.5 116 GLY B O 1
ATOM 7908 N N . LYS B 1 117 ? -4.461 -27.25 18.031 1 93.25 117 LYS B N 1
ATOM 7909 C CA . LYS B 1 117 ? -4.387 -28.312 17.016 1 93.25 117 LYS B CA 1
ATOM 7910 C C . LYS B 1 117 ? -5.09 -27.891 15.727 1 93.25 117 LYS B C 1
ATOM 7912 O O . LYS B 1 117 ? -6.27 -27.531 15.742 1 93.25 117 LYS B O 1
ATOM 7917 N N . PRO B 1 118 ? -4.422 -27.875 14.648 1 96.38 118 PRO B N 1
ATOM 7918 C CA . PRO B 1 118 ? -5.09 -27.594 13.375 1 96.38 118 PRO B CA 1
ATOM 7919 C C . PRO B 1 118 ? -6.008 -28.734 12.922 1 96.38 118 PRO B C 1
ATOM 7921 O O . PRO B 1 118 ? -5.734 -29.906 13.203 1 96.38 118 PRO B O 1
ATOM 7924 N N . GLN B 1 119 ? -7.07 -28.328 12.234 1 94.69 119 GLN B N 1
ATOM 7925 C CA . GLN B 1 119 ? -7.875 -29.375 11.617 1 94.69 119 GLN B CA 1
ATOM 7926 C C . GLN B 1 119 ? -7.094 -30.109 10.531 1 94.69 119 GLN B C 1
ATOM 7928 O O . GLN B 1 119 ? -6.34 -29.484 9.781 1 94.69 119 GLN B O 1
ATOM 7933 N N . ASN B 1 120 ? -7.25 -31.344 10.445 1 95.44 120 ASN B N 1
ATOM 7934 C CA . ASN B 1 120 ? -6.594 -32.188 9.445 1 95.44 120 ASN B CA 1
ATOM 7935 C C . ASN B 1 120 ? -7.484 -32.406 8.227 1 95.44 120 ASN B C 1
ATOM 7937 O O . ASN B 1 120 ? -7.801 -33.562 7.887 1 95.44 120 ASN B O 1
ATOM 7941 N N . VAL B 1 121 ? -7.848 -31.359 7.543 1 97.69 121 VAL B N 1
ATOM 7942 C CA . VAL B 1 121 ? -8.742 -31.375 6.391 1 97.69 121 VAL B CA 1
ATOM 7943 C C . VAL B 1 121 ? -8.203 -30.438 5.309 1 97.69 121 VAL B C 1
ATOM 7945 O O . VAL B 1 121 ? -7.938 -29.266 5.57 1 97.69 121 VAL B O 1
ATOM 7948 N N . GLY B 1 122 ? -7.891 -31 4.129 1 97.69 122 GLY B N 1
ATOM 7949 C CA . GLY B 1 122 ? -7.594 -30.141 2.996 1 97.69 122 GLY B CA 1
ATOM 7950 C C . GLY B 1 122 ? -8.805 -29.391 2.486 1 97.69 122 GLY B C 1
ATOM 7951 O O . GLY B 1 122 ? -9.406 -29.766 1.479 1 97.69 122 GLY B O 1
ATOM 7952 N N . TYR B 1 123 ? -9.164 -28.328 3.203 1 97 123 TYR B N 1
ATOM 7953 C CA . TYR B 1 123 ? -10.406 -27.594 2.939 1 97 123 TYR B CA 1
ATOM 7954 C C . TYR B 1 123 ? -10.25 -26.672 1.732 1 97 123 TYR B C 1
ATOM 7956 O O . TYR B 1 123 ? -9.453 -25.734 1.759 1 97 123 TYR B O 1
ATOM 7964 N N . LEU B 1 124 ? -10.922 -26.938 0.623 1 96.75 124 LEU B N 1
ATOM 7965 C CA . LEU B 1 124 ? -10.883 -26.203 -0.633 1 96.75 124 LEU B CA 1
ATOM 7966 C C . LEU B 1 124 ? -12.297 -25.938 -1.149 1 96.75 124 LEU B C 1
ATOM 7968 O O . LEU B 1 124 ? -12.656 -26.391 -2.24 1 96.75 124 LEU B O 1
ATOM 7972 N N . PRO B 1 125 ? -12.992 -25.094 -0.471 1 95.06 125 PRO B N 1
ATOM 7973 C CA . PRO B 1 125 ? -14.43 -25 -0.736 1 95.06 125 PRO B CA 1
ATOM 7974 C C . PRO B 1 125 ? -14.75 -24.141 -1.964 1 95.06 125 PRO B C 1
ATOM 7976 O O . PRO B 1 125 ? -15.781 -24.344 -2.607 1 95.06 125 PRO B O 1
ATOM 7979 N N . ASP B 1 126 ? -13.867 -23.156 -2.283 1 94.38 126 ASP B N 1
ATOM 7980 C CA . ASP B 1 126 ? -14.266 -22.172 -3.293 1 94.38 126 ASP B CA 1
ATOM 7981 C C . ASP B 1 126 ? -13.133 -21.922 -4.281 1 94.38 126 ASP B C 1
ATOM 7983 O O . ASP B 1 126 ? -13.055 -20.828 -4.871 1 94.38 126 ASP B O 1
ATOM 7987 N N . THR B 1 127 ? -12.312 -22.781 -4.562 1 94.69 127 THR B N 1
ATOM 7988 C CA . THR B 1 127 ? -11.227 -22.625 -5.523 1 94.69 127 THR B CA 1
ATOM 7989 C C . THR B 1 127 ? -11.734 -22.797 -6.949 1 94.69 127 THR B C 1
ATOM 7991 O O . THR B 1 127 ? -12.555 -23.688 -7.215 1 94.69 127 THR B O 1
ATOM 7994 N N . PHE B 1 128 ? -11.25 -22.016 -7.926 1 96.31 128 PHE B N 1
ATOM 7995 C CA . PHE B 1 128 ? -11.719 -22.047 -9.305 1 96.31 128 PHE B CA 1
ATOM 7996 C C . PHE B 1 128 ? -11.055 -23.172 -10.086 1 96.31 128 PHE B C 1
ATOM 7998 O O . PHE B 1 128 ? -10.492 -22.938 -11.156 1 96.31 128 PHE B O 1
ATOM 8005 N N . GLY B 1 129 ? -11.18 -24.359 -9.57 1 96.38 129 GLY B N 1
ATOM 8006 C CA . GLY B 1 129 ? -10.516 -25.547 -10.094 1 96.38 129 GLY B CA 1
ATOM 8007 C C . GLY B 1 129 ? -9.312 -25.969 -9.273 1 96.38 129 GLY B C 1
ATOM 8008 O O . GLY B 1 129 ? -8.891 -25.25 -8.367 1 96.38 129 GLY B O 1
ATOM 8009 N N . HIS B 1 130 ? -8.812 -27.172 -9.609 1 98.12 130 HIS B N 1
ATOM 8010 C CA . HIS B 1 130 ? -7.754 -27.734 -8.773 1 98.12 130 HIS B CA 1
ATOM 8011 C C . HIS B 1 130 ? -6.648 -28.344 -9.633 1 98.12 130 HIS B C 1
ATOM 8013 O O . HIS B 1 130 ? -6.926 -28.984 -10.648 1 98.12 130 HIS B O 1
ATOM 8019 N N . VAL B 1 131 ? -5.445 -28.156 -9.219 1 98.31 131 VAL B N 1
ATOM 8020 C CA . VAL B 1 131 ? -4.285 -28.672 -9.93 1 98.31 131 VAL B CA 1
ATOM 8021 C C . VAL B 1 131 ? -4.164 -30.172 -9.703 1 98.31 131 VAL B C 1
ATOM 8023 O O . VAL B 1 131 ? -4.633 -30.688 -8.68 1 98.31 131 VAL B O 1
ATOM 8026 N N . SER B 1 132 ? -3.502 -30.828 -10.531 1 98.31 132 SER B N 1
ATOM 8027 C CA . SER B 1 132 ? -3.432 -32.281 -10.562 1 98.31 132 SER B CA 1
ATOM 8028 C C . SER B 1 132 ? -2.678 -32.844 -9.352 1 98.31 132 SER B C 1
ATOM 8030 O O . SER B 1 132 ? -2.943 -33.938 -8.898 1 98.31 132 SER B O 1
ATOM 8032 N N . GLN B 1 133 ? -1.78 -32.062 -8.758 1 98.5 133 GLN B N 1
ATOM 8033 C CA . GLN B 1 133 ? -0.86 -32.562 -7.746 1 98.5 133 GLN B CA 1
ATOM 8034 C C . GLN B 1 133 ? -1.39 -32.312 -6.336 1 98.5 133 GLN B C 1
ATOM 8036 O O . GLN B 1 133 ? -0.725 -32.625 -5.348 1 98.5 133 GLN B O 1
ATOM 8041 N N . MET B 1 134 ? -2.57 -31.766 -6.18 1 98.5 134 MET B N 1
ATOM 8042 C CA . MET B 1 134 ? -3.096 -31.375 -4.875 1 98.5 134 MET B CA 1
ATOM 8043 C C . MET B 1 134 ? -3.143 -32.562 -3.924 1 98.5 134 MET B C 1
ATOM 8045 O O . MET B 1 134 ? -2.783 -32.438 -2.752 1 98.5 134 MET B O 1
ATOM 8049 N N . PRO B 1 135 ? -3.539 -33.844 -4.371 1 98.62 135 PRO B N 1
ATOM 8050 C CA . PRO B 1 135 ? -3.51 -34.969 -3.443 1 98.62 135 PRO B CA 1
ATOM 8051 C C . PRO B 1 135 ? -2.113 -35.25 -2.885 1 98.62 135 PRO B C 1
ATOM 8053 O O . PRO B 1 135 ? -1.967 -35.531 -1.693 1 98.62 135 PRO B O 1
ATOM 8056 N N . GLN B 1 136 ? -1.084 -35.156 -3.744 1 98.62 136 GLN B N 1
ATOM 8057 C CA . GLN B 1 136 ? 0.285 -35.375 -3.283 1 98.62 136 GLN B CA 1
ATOM 8058 C C . GLN B 1 136 ? 0.705 -34.25 -2.311 1 98.62 136 GLN B C 1
ATOM 8060 O O . GLN B 1 136 ? 1.39 -34.531 -1.321 1 98.62 136 GLN B O 1
ATOM 8065 N N . LEU B 1 137 ? 0.351 -33 -2.613 1 98.56 137 LEU B N 1
ATOM 8066 C CA . LEU B 1 137 ? 0.683 -31.875 -1.756 1 98.56 137 LEU B CA 1
ATOM 8067 C C . LEU B 1 137 ? 0.085 -32.031 -0.365 1 98.56 137 LEU B C 1
ATOM 8069 O O . LEU B 1 137 ? 0.778 -31.875 0.64 1 98.56 137 LEU B O 1
ATOM 8073 N N . LEU B 1 138 ? -1.188 -32.406 -0.303 1 98.5 138 LEU B N 1
ATOM 8074 C CA . LEU B 1 138 ? -1.862 -32.594 0.977 1 98.5 138 LEU B CA 1
ATOM 8075 C C . LEU B 1 138 ? -1.274 -33.781 1.727 1 98.5 138 LEU B C 1
ATOM 8077 O O . LEU B 1 138 ? -0.958 -33.688 2.914 1 98.5 138 LEU B O 1
ATOM 8081 N N . LYS B 1 139 ? -1.081 -34.875 1.028 1 97.88 139 LYS B N 1
ATOM 8082 C CA . LYS B 1 139 ? -0.534 -36.094 1.645 1 97.88 139 LYS B CA 1
ATOM 8083 C C . LYS B 1 139 ? 0.863 -35.844 2.203 1 97.88 139 LYS B C 1
ATOM 8085 O O . LYS B 1 139 ? 1.241 -36.406 3.229 1 97.88 139 LYS B O 1
ATOM 8090 N N . GLY B 1 140 ? 1.599 -34.969 1.505 1 97.62 140 GLY B N 1
ATOM 8091 C CA . GLY B 1 140 ? 2.932 -34.625 1.962 1 97.62 140 GLY B CA 1
ATOM 8092 C C . GLY B 1 140 ? 2.939 -33.969 3.338 1 97.62 140 GLY B C 1
ATOM 8093 O O . GLY B 1 140 ? 3.963 -33.969 4.023 1 97.62 140 GLY B O 1
ATOM 8094 N N . PHE B 1 141 ? 1.837 -33.469 3.795 1 98.06 141 PHE B N 1
ATOM 8095 C CA . PHE B 1 141 ? 1.684 -32.875 5.121 1 98.06 141 PHE B CA 1
ATOM 8096 C C . PHE B 1 141 ? 0.87 -33.781 6.027 1 98.06 141 PHE B C 1
ATOM 8098 O O . PHE B 1 141 ? 0.394 -33.375 7.082 1 98.06 141 PHE B O 1
ATOM 8105 N N . ASN B 1 142 ? 0.621 -34.969 5.594 1 97 142 ASN B N 1
ATOM 8106 C CA . ASN B 1 142 ? -0.134 -36 6.309 1 97 142 ASN B CA 1
ATOM 8107 C C . ASN B 1 142 ? -1.621 -35.656 6.367 1 97 142 ASN B C 1
ATOM 8109 O O . ASN B 1 142 ? -2.295 -35.969 7.352 1 97 142 ASN B O 1
ATOM 8113 N N . ILE B 1 143 ? -2.111 -34.969 5.391 1 97.88 143 ILE B N 1
ATOM 8114 C CA . ILE B 1 143 ? -3.537 -34.719 5.207 1 97.88 143 ILE B CA 1
ATOM 8115 C C . ILE B 1 143 ? -4.074 -35.656 4.109 1 97.88 143 ILE B C 1
ATOM 8117 O O . ILE B 1 143 ? -3.732 -35.469 2.936 1 97.88 143 ILE B O 1
ATOM 8121 N N . ASN B 1 144 ? -4.934 -36.531 4.441 1 97.56 144 ASN B N 1
ATOM 8122 C CA . ASN B 1 144 ? -5.324 -37.594 3.523 1 97.56 144 ASN B CA 1
ATOM 8123 C C . ASN B 1 144 ? -6.762 -37.438 3.045 1 97.56 144 ASN B C 1
ATOM 8125 O O . ASN B 1 144 ? -7.426 -38.406 2.703 1 97.56 144 ASN B O 1
ATOM 8129 N N . ASN B 1 145 ? -7.258 -36.281 3.1 1 97.88 145 ASN B N 1
ATOM 8130 C CA . ASN B 1 145 ? -8.617 -35.969 2.674 1 97.88 145 ASN B CA 1
ATOM 8131 C C . ASN B 1 145 ? -8.734 -34.531 2.15 1 97.88 145 ASN B C 1
ATOM 8133 O O . ASN B 1 145 ? -7.797 -33.75 2.279 1 97.88 145 ASN B O 1
ATOM 8137 N N . THR B 1 146 ? -9.844 -34.281 1.521 1 97.88 146 THR B N 1
ATOM 8138 C CA . THR B 1 146 ? -10.141 -32.938 1.086 1 97.88 146 THR B CA 1
ATOM 8139 C C . THR B 1 146 ? -11.641 -32.719 0.912 1 97.88 146 THR B C 1
ATOM 8141 O O . THR B 1 146 ? -12.398 -33.719 0.854 1 97.88 146 THR B O 1
ATOM 8144 N N . ILE B 1 147 ? -12.102 -31.5 1.074 1 97.81 147 ILE B N 1
ATOM 8145 C CA . ILE B 1 147 ? -13.461 -31.078 0.77 1 97.81 147 ILE B CA 1
ATOM 8146 C C . ILE B 1 147 ? -13.438 -30.031 -0.338 1 97.81 147 ILE B C 1
ATOM 8148 O O . ILE B 1 147 ? -12.711 -29.031 -0.241 1 97.81 147 ILE B O 1
ATOM 8152 N N . LEU B 1 148 ? -14.164 -30.25 -1.434 1 97.38 148 LEU B N 1
ATOM 8153 C CA . LEU B 1 148 ? -14.156 -29.297 -2.533 1 97.38 148 LEU B CA 1
ATOM 8154 C C . LEU B 1 148 ? -15.531 -29.188 -3.168 1 97.38 148 LEU B C 1
ATOM 8156 O O . LEU B 1 148 ? -16.422 -30 -2.891 1 97.38 148 LEU B O 1
ATOM 8160 N N . TRP B 1 149 ? -15.711 -28.141 -4.023 1 97.06 149 TRP B N 1
ATOM 8161 C CA . TRP B 1 149 ? -17 -27.844 -4.637 1 97.06 149 TRP B CA 1
ATOM 8162 C C . TRP B 1 149 ? -16.875 -27.75 -6.152 1 97.06 149 TRP B C 1
ATOM 8164 O O . TRP B 1 149 ? -17.609 -28.406 -6.887 1 97.06 149 TRP B O 1
ATOM 8174 N N . ARG B 1 150 ? -15.906 -27.094 -6.652 1 96.62 150 ARG B N 1
ATOM 8175 C CA . ARG B 1 150 ? -15.789 -26.75 -8.07 1 96.62 150 ARG B CA 1
ATOM 8176 C C . ARG B 1 150 ? -14.867 -27.719 -8.789 1 96.62 150 ARG B C 1
ATOM 8178 O O . ARG B 1 150 ? -14.031 -28.375 -8.164 1 96.62 150 ARG B O 1
ATOM 8185 N N . GLY B 1 151 ? -15.062 -27.766 -10.18 1 96.06 151 GLY B N 1
ATOM 8186 C CA . GLY B 1 151 ? -14.07 -28.391 -11.039 1 96.06 151 GLY B CA 1
ATOM 8187 C C . GLY B 1 151 ? -14.414 -29.828 -11.398 1 96.06 151 GLY B C 1
ATOM 8188 O O . GLY B 1 151 ? -13.695 -30.469 -12.172 1 96.06 151 GLY B O 1
ATOM 8189 N N . ILE B 1 152 ? -15.594 -30.312 -10.828 1 94.94 152 ILE B N 1
ATOM 8190 C CA . ILE B 1 152 ? -15.953 -31.703 -11.062 1 94.94 152 ILE B CA 1
ATOM 8191 C C . ILE B 1 152 ? -17.469 -31.875 -10.969 1 94.94 152 ILE B C 1
ATOM 8193 O O . ILE B 1 152 ? -18.156 -31.016 -10.398 1 94.94 152 ILE B O 1
ATOM 8197 N N . LYS B 1 153 ? -17.953 -32.875 -11.656 1 92.5 153 LYS B N 1
ATOM 8198 C CA . LYS B 1 153 ? -19.344 -33.312 -11.516 1 92.5 153 LYS B CA 1
ATOM 8199 C C . LYS B 1 153 ? -19.422 -34.812 -11.242 1 92.5 153 LYS B C 1
ATOM 8201 O O . LYS B 1 153 ? -19.734 -35.594 -12.141 1 92.5 153 LYS B O 1
ATOM 8206 N N . PRO B 1 154 ? -19.25 -35.188 -10 1 92.12 154 PRO B N 1
ATOM 8207 C CA . PRO B 1 154 ? -19.344 -36.594 -9.672 1 92.12 154 PRO B CA 1
ATOM 8208 C C . PRO B 1 154 ? -20.781 -37.062 -9.422 1 92.12 154 PRO B C 1
ATOM 8210 O O . PRO B 1 154 ? -21.672 -36.219 -9.25 1 92.12 154 PRO B O 1
ATOM 8213 N N . GLU B 1 155 ? -20.938 -38.312 -9.422 1 92.75 155 GLU B N 1
ATOM 8214 C CA . GLU B 1 155 ? -22.25 -38.875 -9.117 1 92.75 155 GLU B CA 1
ATOM 8215 C C . GLU B 1 155 ? -22.438 -39.094 -7.621 1 92.75 155 GLU B C 1
ATOM 8217 O O . GLU B 1 155 ? -23.562 -39.188 -7.133 1 92.75 155 GLU B O 1
ATOM 8222 N N . GLN B 1 156 ? -21.344 -39.094 -6.992 1 94.69 156 GLN B N 1
ATOM 8223 C CA . GLN B 1 156 ? -21.344 -39.344 -5.551 1 94.69 156 GLN B CA 1
ATOM 8224 C C . GLN B 1 156 ? -20.562 -38.25 -4.816 1 94.69 156 GLN B C 1
ATOM 8226 O O . GLN B 1 156 ? -19.625 -37.656 -5.371 1 94.69 156 GLN B O 1
ATOM 8231 N N . SER B 1 157 ? -20.969 -38.062 -3.561 1 95.12 157 SER B N 1
ATOM 8232 C CA . SER B 1 157 ? -20.312 -37.062 -2.736 1 95.12 157 SER B CA 1
ATOM 8233 C C . SER B 1 157 ? -18.906 -37.5 -2.311 1 95.12 157 SER B C 1
ATOM 8235 O O . SER B 1 157 ? -18.031 -36.688 -2.061 1 95.12 157 SER B O 1
ATOM 8237 N N . GLU B 1 158 ? -18.703 -38.781 -2.178 1 96.56 158 GLU B N 1
ATOM 8238 C CA . GLU B 1 158 ? -17.406 -39.312 -1.76 1 96.56 158 GLU B CA 1
ATOM 8239 C C . GLU B 1 158 ? -16.688 -40.031 -2.914 1 96.56 158 GLU B C 1
ATOM 8241 O O . GLU B 1 158 ? -17.297 -40.844 -3.609 1 96.56 158 GLU B O 1
ATOM 8246 N N . PHE B 1 159 ? -15.469 -39.656 -3.133 1 96.88 159 PHE B N 1
ATOM 8247 C CA . PHE B 1 159 ? -14.648 -40.312 -4.145 1 96.88 159 PHE B CA 1
ATOM 8248 C C . PHE B 1 159 ? -13.172 -40.219 -3.791 1 96.88 159 PHE B C 1
ATOM 8250 O O . PHE B 1 159 ? -12.805 -39.594 -2.801 1 96.88 159 PHE B O 1
ATOM 8257 N N . LYS B 1 160 ? -12.344 -40.906 -4.531 1 97.38 160 LYS B N 1
ATOM 8258 C CA . LYS B 1 160 ? -10.898 -40.812 -4.387 1 97.38 160 LYS B CA 1
ATOM 8259 C C . LYS B 1 160 ? -10.297 -39.906 -5.457 1 97.38 160 LYS B C 1
ATOM 8261 O O . LYS B 1 160 ? -10.609 -40.031 -6.641 1 97.38 160 LYS B O 1
ATOM 8266 N N . TRP B 1 161 ? -9.617 -38.938 -5.055 1 98.31 161 TRP B N 1
ATOM 8267 C CA . TRP B 1 161 ? -8.844 -38.094 -5.957 1 98.31 161 TRP B CA 1
ATOM 8268 C C . TRP B 1 161 ? -7.398 -38.531 -6.039 1 98.31 161 TRP B C 1
ATOM 8270 O O . TRP B 1 161 ? -6.715 -38.656 -5.016 1 98.31 161 TRP B O 1
ATOM 8280 N N . LYS B 1 162 ? -6.969 -38.875 -7.207 1 98.44 162 LYS B N 1
ATOM 8281 C CA . LYS B 1 162 ? -5.645 -39.438 -7.426 1 98.44 162 LYS B CA 1
ATOM 8282 C C . LYS B 1 162 ? -4.75 -38.5 -8.203 1 98.44 162 LYS B C 1
ATOM 8284 O O . LYS B 1 162 ? -5.125 -38 -9.281 1 98.44 162 LYS B O 1
ATOM 8289 N N . ALA B 1 163 ? -3.572 -38.219 -7.668 1 98.38 163 ALA B N 1
ATOM 8290 C CA . ALA B 1 163 ? -2.559 -37.406 -8.359 1 98.38 163 ALA B CA 1
ATOM 8291 C C . ALA B 1 163 ? -1.792 -38.25 -9.367 1 98.38 163 ALA B C 1
ATOM 8293 O O . ALA B 1 163 ? -1.827 -39.5 -9.312 1 98.38 163 ALA B O 1
ATOM 8294 N N . PRO B 1 164 ? -1.083 -37.562 -10.203 1 97.88 164 PRO B N 1
ATOM 8295 C CA . PRO B 1 164 ? -0.361 -38.312 -11.242 1 97.88 164 PRO B CA 1
ATOM 8296 C C . PRO B 1 164 ? 0.711 -39.219 -10.68 1 97.88 164 PRO B C 1
ATOM 8298 O O . PRO B 1 164 ? 1.088 -40.219 -11.32 1 97.88 164 PRO B O 1
ATOM 8301 N N . ASP B 1 165 ? 1.236 -39 -9.508 1 97.75 165 ASP B N 1
ATOM 8302 C CA . ASP B 1 165 ? 2.26 -39.844 -8.914 1 97.75 165 ASP B CA 1
ATOM 8303 C C . ASP B 1 165 ? 1.64 -41.094 -8.281 1 97.75 165 ASP B C 1
ATOM 8305 O O . ASP B 1 165 ? 2.355 -42 -7.836 1 97.75 165 ASP B O 1
ATOM 8309 N N . GLY B 1 166 ? 0.335 -41.062 -8.156 1 97.56 166 GLY B N 1
ATOM 8310 C CA . GLY B 1 166 ? -0.358 -42.188 -7.574 1 97.56 166 GLY B CA 1
ATOM 8311 C C . GLY B 1 166 ? -0.937 -41.906 -6.203 1 97.56 166 GLY B C 1
ATOM 8312 O O . GLY B 1 166 ? -1.762 -42.656 -5.695 1 97.56 166 GLY B O 1
ATOM 8313 N N . SER B 1 167 ? -0.551 -40.812 -5.594 1 97.94 167 SER B N 1
ATOM 8314 C CA . SER B 1 167 ? -1.133 -40.438 -4.309 1 97.94 167 SER B CA 1
ATOM 8315 C C . SER B 1 167 ? -2.65 -40.312 -4.402 1 97.94 167 SER B C 1
ATOM 8317 O O . SER B 1 167 ? -3.178 -39.688 -5.328 1 97.94 167 SER B O 1
ATOM 8319 N N . GLU B 1 168 ? -3.316 -40.906 -3.461 1 97.44 168 GLU B N 1
ATOM 8320 C CA . GLU B 1 168 ? -4.777 -40.906 -3.426 1 97.44 168 GLU B CA 1
ATOM 8321 C C . GLU B 1 168 ? -5.293 -40.406 -2.082 1 97.44 168 GLU B C 1
ATOM 8323 O O . GLU B 1 168 ? -4.777 -40.781 -1.028 1 97.44 168 GLU B O 1
ATOM 8328 N N . ILE B 1 169 ? -6.301 -39.562 -2.133 1 97.75 169 ILE B N 1
ATOM 8329 C CA . ILE B 1 169 ? -6.898 -39.062 -0.901 1 97.75 169 ILE B CA 1
ATOM 8330 C C . ILE B 1 169 ? -8.422 -39.156 -0.986 1 97.75 169 ILE B C 1
ATOM 8332 O O . ILE B 1 169 ? -8.992 -39.156 -2.08 1 97.75 169 ILE B O 1
ATOM 8336 N N . LEU B 1 170 ? -9.078 -39.312 0.17 1 97.62 170 LEU B N 1
ATOM 8337 C CA . LEU B 1 170 ? -10.539 -39.25 0.252 1 97.62 170 LEU B CA 1
ATOM 8338 C C . LEU B 1 170 ? -11.047 -37.844 -0.016 1 97.62 170 LEU B C 1
ATOM 8340 O O . LEU B 1 170 ? -10.57 -36.875 0.583 1 97.62 170 LEU B O 1
ATOM 8344 N N . THR B 1 171 ? -11.992 -37.719 -0.922 1 97.81 171 THR B N 1
ATOM 8345 C CA . THR B 1 171 ? -12.5 -36.406 -1.302 1 97.81 171 THR B CA 1
ATOM 8346 C C . THR B 1 171 ? -14.008 -36.344 -1.055 1 97.81 171 THR B C 1
ATOM 8348 O O . THR B 1 171 ? -14.758 -37.25 -1.424 1 97.81 171 THR B O 1
ATOM 8351 N N . VAL B 1 172 ? -14.383 -35.312 -0.373 1 97.69 172 VAL B N 1
ATOM 8352 C CA . VAL B 1 172 ? -15.789 -35.031 -0.154 1 97.69 172 VAL B CA 1
ATOM 8353 C C . VAL B 1 172 ? -16.234 -33.906 -1.091 1 97.69 172 VAL B C 1
ATOM 8355 O O . VAL B 1 172 ? -15.703 -32.781 -1.021 1 97.69 172 VAL B O 1
ATOM 8358 N N . PHE B 1 173 ? -17.141 -34.188 -1.944 1 97.62 173 PHE B N 1
ATOM 8359 C CA . PHE B 1 173 ? -17.75 -33.219 -2.855 1 97.62 173 PHE B CA 1
ATOM 8360 C C . PHE B 1 173 ? -18.969 -32.562 -2.217 1 97.62 173 PHE B C 1
ATOM 8362 O O . PHE B 1 173 ? -19.781 -33.25 -1.589 1 97.62 173 PHE B O 1
ATOM 8369 N N . LEU B 1 174 ? -19.109 -31.25 -2.357 1 97.69 174 LEU B N 1
ATOM 8370 C CA . LEU B 1 174 ? -20.25 -30.484 -1.865 1 97.69 174 LEU B CA 1
ATOM 8371 C C . LEU B 1 174 ? -21.266 -30.234 -2.982 1 97.69 174 LEU B C 1
ATOM 8373 O O . LEU B 1 174 ? -21.172 -29.234 -3.682 1 97.69 174 LEU B O 1
ATOM 8377 N N . PRO B 1 175 ? -22.266 -31.031 -3.035 1 96.38 175 PRO B N 1
ATOM 8378 C CA . PRO B 1 175 ? -23.203 -30.906 -4.148 1 96.38 175 PRO B CA 1
ATOM 8379 C C . PRO B 1 175 ? -23.875 -29.531 -4.207 1 96.38 175 PRO B C 1
ATOM 8381 O O . PRO B 1 175 ? -24.203 -29.047 -5.293 1 96.38 175 PRO B O 1
ATOM 8384 N N . GLU B 1 176 ? -24.094 -28.969 -3.025 1 95.88 176 GLU B N 1
ATOM 8385 C CA . GLU B 1 176 ? -24.781 -27.672 -2.971 1 95.88 176 GLU B CA 1
ATOM 8386 C C . GLU B 1 176 ? -23.828 -26.547 -2.586 1 95.88 176 GLU B C 1
ATOM 8388 O O . GLU B 1 176 ? -24.266 -25.453 -2.242 1 95.88 176 GLU B O 1
ATOM 8393 N N . GLY B 1 177 ? -22.578 -26.812 -2.592 1 95.75 177 GLY B N 1
ATOM 8394 C CA . GLY B 1 177 ? -21.578 -25.797 -2.287 1 95.75 177 GLY B CA 1
ATOM 8395 C C . GLY B 1 177 ? -21.453 -25.516 -0.802 1 95.75 177 GLY B C 1
ATOM 8396 O O . GLY B 1 177 ? -22.094 -26.172 0.019 1 95.75 177 GLY B O 1
ATOM 8397 N N . TYR B 1 178 ? -20.578 -24.609 -0.426 1 95.81 178 TYR B N 1
ATOM 8398 C CA . TYR B 1 178 ? -20.234 -24.312 0.958 1 95.81 178 TYR B CA 1
ATOM 8399 C C . TYR B 1 178 ? -21.156 -23.219 1.523 1 95.81 178 TYR B C 1
ATOM 8401 O O . TYR B 1 178 ? -21.234 -23.047 2.74 1 95.81 178 TYR B O 1
ATOM 8409 N N . TYR B 1 179 ? -21.797 -22.406 0.7 1 94.62 179 TYR B N 1
ATOM 8410 C CA . TYR B 1 179 ? -22.609 -21.25 1.096 1 94.62 179 TYR B CA 1
ATOM 8411 C C . TYR B 1 179 ? -24.031 -21.688 1.423 1 94.62 179 TYR B C 1
ATOM 8413 O O . TYR B 1 179 ? -24.922 -21.594 0.575 1 94.62 179 TYR B O 1
ATOM 8421 N N . GLN B 1 180 ? -24.25 -22.141 2.664 1 95.69 180 GLN B N 1
ATOM 8422 C CA . GLN B 1 180 ? -25.531 -22.688 3.082 1 95.69 180 GLN B CA 1
ATOM 8423 C C . GLN B 1 180 ? -25.969 -22.109 4.43 1 95.69 180 GLN B C 1
ATOM 8425 O O . GLN B 1 180 ? -25.969 -22.812 5.438 1 95.69 180 GLN B O 1
ATOM 8430 N N . PRO B 1 181 ? -26.406 -20.859 4.43 1 94.38 181 PRO B N 1
ATOM 8431 C CA . PRO B 1 181 ? -26.844 -20.281 5.703 1 94.38 181 PRO B CA 1
ATOM 8432 C C . PRO B 1 181 ? -28.281 -20.672 6.07 1 94.38 181 PRO B C 1
ATOM 8434 O O . PRO B 1 181 ? -29.078 -19.812 6.438 1 94.38 181 PRO B O 1
ATOM 8437 N N . LEU B 1 182 ? -28.578 -21.906 6.121 1 95.38 182 LEU B N 1
ATOM 8438 C CA . LEU B 1 182 ? -29.938 -22.406 6.227 1 95.38 182 LEU B CA 1
ATOM 8439 C C . LEU B 1 182 ? -30.5 -22.172 7.625 1 95.38 182 LEU B C 1
ATOM 8441 O O . LEU B 1 182 ? -31.672 -21.797 7.773 1 95.38 182 LEU B O 1
ATOM 8445 N N . LEU B 1 183 ? -29.688 -22.391 8.609 1 94.75 183 LEU B N 1
ATOM 8446 C CA . LEU B 1 183 ? -30.156 -22.25 9.984 1 94.75 183 LEU B CA 1
ATOM 8447 C C . LEU B 1 183 ? -30.203 -20.797 10.406 1 94.75 183 LEU B C 1
ATOM 8449 O O . LEU B 1 183 ? -30.75 -20.469 11.469 1 94.75 183 LEU B O 1
ATOM 8453 N N . ASN B 1 184 ? -29.688 -19.859 9.594 1 90.06 184 ASN B N 1
ATOM 8454 C CA . ASN B 1 184 ? -29.797 -18.422 9.836 1 90.06 184 ASN B CA 1
ATOM 8455 C C . ASN B 1 184 ? -31.172 -17.906 9.422 1 90.06 184 ASN B C 1
ATOM 8457 O O . ASN B 1 184 ? -31.562 -16.797 9.805 1 90.06 184 ASN B O 1
ATOM 8461 N N . GLU B 1 185 ? -31.906 -18.766 8.68 1 90.31 185 GLU B N 1
ATOM 8462 C CA . GLU B 1 185 ? -33.156 -18.297 8.086 1 90.31 185 GLU B CA 1
ATOM 8463 C C . GLU B 1 185 ? -34.344 -18.625 8.984 1 90.31 185 GLU B C 1
ATOM 8465 O O . GLU B 1 185 ? -34.281 -19.531 9.805 1 90.31 185 GLU B O 1
ATOM 8470 N N . ASP B 1 186 ? -35.406 -17.922 8.703 1 88.88 186 ASP B N 1
ATOM 8471 C CA . ASP B 1 186 ? -36.625 -18.141 9.484 1 88.88 186 ASP B CA 1
ATOM 8472 C C . ASP B 1 186 ? -37.312 -19.438 9.086 1 88.88 186 ASP B C 1
ATOM 8474 O O . ASP B 1 186 ? -37.844 -20.156 9.938 1 88.88 186 ASP B O 1
ATOM 8478 N N . ASP B 1 187 ? -37.312 -19.75 7.855 1 94.38 187 ASP B N 1
ATOM 8479 C CA . ASP B 1 187 ? -37.938 -20.969 7.359 1 94.38 187 ASP B CA 1
ATOM 8480 C C . ASP B 1 187 ? -36.938 -22.109 7.281 1 94.38 187 ASP B C 1
ATOM 8482 O O . ASP B 1 187 ? -36.906 -22.844 6.289 1 94.38 187 ASP B O 1
ATOM 8486 N N . TYR B 1 188 ? -36.125 -22.297 8.312 1 94.94 188 TYR B N 1
ATOM 8487 C CA . TYR B 1 188 ? -35.031 -23.25 8.328 1 94.94 188 TYR B CA 1
ATOM 8488 C C . TYR B 1 188 ? -35.5 -24.672 8.203 1 94.94 188 TYR B C 1
ATOM 8490 O O . TYR B 1 188 ? -34.812 -25.531 7.633 1 94.94 188 TYR B O 1
ATOM 8498 N N . ILE B 1 189 ? -36.719 -25.047 8.68 1 96.94 189 ILE B N 1
ATOM 8499 C CA . ILE B 1 189 ? -37.219 -26.422 8.633 1 96.94 189 ILE B CA 1
ATOM 8500 C C . ILE B 1 189 ? -37.438 -26.828 7.176 1 96.94 189 ILE B C 1
ATOM 8502 O O . ILE B 1 189 ? -36.969 -27.891 6.738 1 96.94 189 ILE B O 1
ATOM 8506 N N . SER B 1 190 ? -38.188 -25.969 6.484 1 97.06 190 SER B N 1
ATOM 8507 C CA . SER B 1 190 ? -38.469 -26.25 5.082 1 97.06 190 SER B CA 1
ATOM 8508 C C . SER B 1 190 ? -37.188 -26.281 4.254 1 97.06 190 SER B C 1
ATOM 8510 O O . SER B 1 190 ? -37 -27.141 3.398 1 97.06 190 SER B O 1
ATOM 8512 N N . LYS B 1 191 ? -36.344 -25.359 4.496 1 96.56 191 LYS B N 1
ATOM 8513 C CA . LYS B 1 191 ? -35.094 -25.25 3.752 1 96.56 191 LYS B CA 1
ATOM 8514 C C . LYS B 1 191 ? -34.188 -26.453 4.016 1 96.56 191 LYS B C 1
ATOM 8516 O O . LYS B 1 191 ? -33.531 -26.953 3.105 1 96.56 191 LYS B O 1
ATOM 8521 N N . MET B 1 192 ? -34.188 -26.906 5.258 1 97.06 192 MET B N 1
ATOM 8522 C CA . MET B 1 192 ? -33.375 -28.062 5.629 1 97.06 192 MET B CA 1
ATOM 8523 C C . MET B 1 192 ? -33.938 -29.328 4.992 1 97.06 192 MET B C 1
ATOM 8525 O O . MET B 1 192 ? -33.156 -30.203 4.57 1 97.06 192 MET B O 1
ATOM 8529 N N . LYS B 1 193 ? -35.188 -29.438 5 1 96.62 193 LYS B N 1
ATOM 8530 C CA . LYS B 1 193 ? -35.812 -30.594 4.348 1 96.62 193 LYS B CA 1
ATOM 8531 C C . LYS B 1 193 ? -35.438 -30.656 2.871 1 96.62 193 LYS B C 1
ATOM 8533 O O . LYS B 1 193 ? -35.031 -31.703 2.371 1 96.62 193 LYS B O 1
ATOM 8538 N N . ASP B 1 194 ? -35.562 -29.516 2.244 1 97 194 ASP B N 1
ATOM 8539 C CA . ASP B 1 194 ? -35.219 -29.422 0.831 1 97 194 ASP B CA 1
ATOM 8540 C C . ASP B 1 194 ? -33.75 -29.766 0.608 1 97 194 ASP B C 1
ATOM 8542 O O . ASP B 1 194 ? -33.375 -30.469 -0.345 1 97 194 ASP B O 1
ATOM 8546 N N . TYR B 1 195 ? -32.906 -29.25 1.445 1 97.06 195 TYR B N 1
ATOM 8547 C CA . TYR B 1 195 ? -31.469 -29.453 1.34 1 97.06 195 TYR B CA 1
ATOM 8548 C C . TYR B 1 195 ? -31.125 -30.938 1.472 1 97.06 195 TYR B C 1
ATOM 8550 O O . TYR B 1 195 ? -30.359 -31.484 0.664 1 97.06 195 TYR B O 1
ATOM 8558 N N . VAL B 1 196 ? -31.656 -31.625 2.443 1 96.88 196 VAL B N 1
ATOM 8559 C CA . VAL B 1 196 ? -31.391 -33.031 2.699 1 96.88 196 VAL B CA 1
ATOM 8560 C C . VAL B 1 196 ? -31.828 -33.875 1.496 1 96.88 196 VAL B C 1
ATOM 8562 O O . VAL B 1 196 ? -31.125 -34.781 1.084 1 96.88 196 VAL B O 1
ATOM 8565 N N . GLU B 1 197 ? -32.969 -33.5 0.95 1 95.94 197 GLU B N 1
ATOM 8566 C CA . GLU B 1 197 ? -33.469 -34.219 -0.206 1 95.94 197 GLU B CA 1
ATOM 8567 C C . GLU B 1 197 ? -32.562 -34.062 -1.412 1 95.94 197 GLU B C 1
ATOM 8569 O O . GLU B 1 197 ? -32.406 -34.969 -2.219 1 95.94 197 GLU B O 1
ATOM 8574 N N . LYS B 1 198 ? -31.953 -32.938 -1.514 1 95.81 198 LYS B N 1
ATOM 8575 C CA . LYS B 1 198 ? -31.078 -32.625 -2.648 1 95.81 198 LYS B CA 1
ATOM 8576 C C . LYS B 1 198 ? -29.75 -33.375 -2.529 1 95.81 198 LYS B C 1
ATOM 8578 O O . LYS B 1 198 ? -29.156 -33.781 -3.539 1 95.81 198 LYS B O 1
ATOM 8583 N N . ILE B 1 199 ? -29.219 -33.625 -1.278 1 96.81 199 ILE B N 1
ATOM 8584 C CA . ILE B 1 199 ? -27.859 -34.125 -1.157 1 96.81 199 ILE B CA 1
ATOM 8585 C C . ILE B 1 199 ? -27.891 -35.625 -0.899 1 96.81 199 ILE B C 1
ATOM 8587 O O . ILE B 1 199 ? -26.906 -36.344 -1.133 1 96.81 199 ILE B O 1
ATOM 8591 N N . LYS B 1 200 ? -28.969 -36.219 -0.472 1 95.5 200 LYS B N 1
ATOM 8592 C CA . LYS B 1 200 ? -29.109 -37.656 -0.158 1 95.5 200 LYS B CA 1
ATOM 8593 C C . LYS B 1 200 ? -28.719 -38.5 -1.353 1 95.5 200 LYS B C 1
ATOM 8595 O O . LYS B 1 200 ? -28.031 -39.531 -1.195 1 95.5 200 LYS B O 1
ATOM 8600 N N . PRO B 1 201 ? -29.141 -38.094 -2.533 1 95 201 PRO B N 1
ATOM 8601 C CA . PRO B 1 201 ? -28.844 -38.938 -3.688 1 95 201 PRO B CA 1
ATOM 8602 C C . PRO B 1 201 ? -27.344 -39.062 -3.943 1 95 201 PRO B C 1
ATOM 8604 O O . PRO B 1 201 ? -26.906 -40.031 -4.594 1 95 201 PRO B O 1
ATOM 8607 N N . TYR B 1 202 ? -26.531 -38.156 -3.527 1 95.69 202 TYR B N 1
ATOM 8608 C CA . TYR B 1 202 ? -25.094 -38.156 -3.756 1 95.69 202 TYR B CA 1
ATOM 8609 C C . TYR B 1 202 ? -24.375 -39 -2.707 1 95.69 202 TYR B C 1
ATOM 8611 O O . TYR B 1 202 ? -23.234 -39.375 -2.896 1 95.69 202 TYR B O 1
ATOM 8619 N N . ALA B 1 203 ? -25 -39.281 -1.596 1 93.88 203 ALA B N 1
ATOM 8620 C CA . ALA B 1 203 ? -24.344 -39.906 -0.448 1 93.88 203 ALA B CA 1
ATOM 8621 C C . ALA B 1 203 ? -24.109 -41.406 -0.676 1 93.88 203 ALA B C 1
ATOM 8623 O O . ALA B 1 203 ? -25.016 -42.094 -1.136 1 93.88 203 ALA B O 1
ATOM 8624 N N . THR B 1 204 ? -22.891 -41.844 -0.293 1 92.12 204 THR B N 1
ATOM 8625 C CA . THR B 1 204 ? -22.578 -43.281 -0.378 1 92.12 204 THR B CA 1
ATOM 8626 C C . THR B 1 204 ? -22.75 -43.938 0.983 1 92.12 204 THR B C 1
ATOM 8628 O O . THR B 1 204 ? -22.766 -45.188 1.077 1 92.12 204 THR B O 1
ATOM 8631 N N . THR B 1 205 ? -22.859 -43.125 2.037 1 93.88 205 THR B N 1
ATOM 8632 C CA . THR B 1 205 ? -23.047 -43.594 3.408 1 93.88 205 THR B CA 1
ATOM 8633 C C . THR B 1 205 ? -24.312 -43 4.016 1 93.88 205 THR B C 1
ATOM 8635 O O . THR B 1 205 ? -25.109 -42.406 3.309 1 93.88 205 THR B O 1
ATOM 8638 N N . ASP B 1 206 ? -24.469 -43.281 5.336 1 95.12 206 ASP B N 1
ATOM 8639 C CA . ASP B 1 206 ? -25.625 -42.75 6.047 1 95.12 206 ASP B CA 1
ATOM 8640 C C . ASP B 1 206 ? -25.297 -41.375 6.656 1 95.12 206 ASP B C 1
ATOM 8642 O O . ASP B 1 206 ? -26.047 -40.875 7.5 1 95.12 206 ASP B O 1
ATOM 8646 N N . ALA B 1 207 ? -24.141 -40.844 6.23 1 96.38 207 ALA B N 1
ATOM 8647 C CA . ALA B 1 207 ? -23.719 -39.531 6.75 1 96.38 207 ALA B CA 1
ATOM 8648 C C . ALA B 1 207 ? -23.938 -38.438 5.719 1 96.38 207 ALA B C 1
ATOM 8650 O O . ALA B 1 207 ? -23.656 -38.625 4.531 1 96.38 207 ALA B O 1
ATOM 8651 N N . LEU B 1 208 ? -24.547 -37.344 6.129 1 97.44 208 LEU B N 1
ATOM 8652 C CA . LEU B 1 208 ? -24.734 -36.156 5.34 1 97.44 208 LEU B CA 1
ATOM 8653 C C . LEU B 1 208 ? -24 -34.969 5.961 1 97.44 208 LEU B C 1
ATOM 8655 O O . LEU B 1 208 ? -23.719 -34.969 7.16 1 97.44 208 LEU B O 1
ATOM 8659 N N . LEU B 1 209 ? -23.609 -34 5.117 1 98 209 LEU B N 1
ATOM 8660 C CA . LEU B 1 209 ? -22.859 -32.844 5.598 1 98 209 LEU B CA 1
ATOM 8661 C C . LEU B 1 209 ? -23.562 -31.547 5.246 1 98 209 LEU B C 1
ATOM 8663 O O . LEU B 1 209 ? -23.938 -31.344 4.094 1 98 209 LEU B O 1
ATOM 8667 N N . LEU B 1 210 ? -23.797 -30.719 6.219 1 97.81 210 LEU B N 1
ATOM 8668 C CA . LEU B 1 210 ? -24.234 -29.328 6.012 1 97.81 210 LEU B CA 1
ATOM 8669 C C . LEU B 1 210 ? -23.141 -28.359 6.449 1 97.81 210 LEU B C 1
ATOM 8671 O O . LEU B 1 210 ? -22.734 -28.359 7.609 1 97.81 210 LEU B O 1
ATOM 8675 N N . THR B 1 211 ? -22.672 -27.531 5.543 1 97.06 211 THR B N 1
ATOM 8676 C CA . THR B 1 211 ? -21.766 -26.422 5.852 1 97.06 211 THR B CA 1
ATOM 8677 C C . THR B 1 211 ? -22.562 -25.172 6.195 1 97.06 211 THR B C 1
ATOM 8679 O O . THR B 1 211 ? -22.688 -24.266 5.371 1 97.06 211 THR B O 1
ATOM 8682 N N . ASN B 1 212 ? -23.094 -25.094 7.379 1 96.75 212 ASN B N 1
ATOM 8683 C CA . ASN B 1 212 ? -23.938 -23.969 7.742 1 96.75 212 ASN B CA 1
ATOM 8684 C C . ASN B 1 212 ? -23.156 -22.672 7.848 1 96.75 212 ASN B C 1
ATOM 8686 O O . ASN B 1 212 ? -22.406 -22.484 8.805 1 96.75 212 ASN B O 1
ATOM 8690 N N . GLY B 1 213 ? -23.281 -21.781 6.98 1 95 213 GLY B N 1
ATOM 8691 C CA . GLY B 1 213 ? -22.594 -20.5 6.887 1 95 213 GLY B CA 1
ATOM 8692 C C . GLY B 1 213 ? -22.422 -20.016 5.461 1 95 213 GLY B C 1
ATOM 8693 O O . GLY B 1 213 ? -23.141 -20.453 4.562 1 95 213 GLY B O 1
ATOM 8694 N N . GLY B 1 214 ? -21.609 -19.125 5.242 1 94.25 214 GLY B N 1
ATOM 8695 C CA . GLY B 1 214 ? -21.375 -18.547 3.93 1 94.25 214 GLY B CA 1
ATOM 8696 C C . GLY B 1 214 ? -20.328 -17.438 3.943 1 94.25 214 GLY B C 1
ATOM 8697 O O . GLY B 1 214 ? -19.609 -17.266 4.93 1 94.25 214 GLY B O 1
ATOM 8698 N N . ASP B 1 215 ? -20.266 -16.734 2.84 1 94.38 215 ASP B N 1
ATOM 8699 C CA . ASP B 1 215 ? -19.281 -15.664 2.693 1 94.38 215 ASP B CA 1
ATOM 8700 C C . ASP B 1 215 ? -19.516 -14.555 3.711 1 94.38 215 ASP B C 1
ATOM 8702 O O . ASP B 1 215 ? -20.547 -13.875 3.67 1 94.38 215 ASP B O 1
ATOM 8706 N N . HIS B 1 216 ? -18.578 -14.406 4.59 1 95.25 216 HIS B N 1
ATOM 8707 C CA . HIS B 1 216 ? -18.516 -13.281 5.52 1 95.25 216 HIS B CA 1
ATOM 8708 C C . HIS B 1 216 ? -19.75 -13.242 6.418 1 95.25 216 HIS B C 1
ATOM 8710 O O . HIS B 1 216 ? -20.219 -12.164 6.773 1 95.25 216 HIS B O 1
ATOM 8716 N N . LEU B 1 217 ? -20.281 -14.352 6.707 1 95.19 217 LEU B N 1
ATOM 8717 C CA . LEU B 1 217 ? -21.5 -14.391 7.508 1 95.19 217 LEU B CA 1
ATOM 8718 C C . LEU B 1 217 ? -21.203 -14.805 8.945 1 95.19 217 LEU B C 1
ATOM 8720 O O . LEU B 1 217 ? -20.344 -15.664 9.18 1 95.19 217 LEU B O 1
ATOM 8724 N N . MET B 1 218 ? -21.859 -14.148 9.812 1 93.94 218 MET B N 1
ATOM 8725 C CA . MET B 1 218 ? -21.859 -14.57 11.211 1 93.94 218 MET B CA 1
ATOM 8726 C C . MET B 1 218 ? -23.047 -15.484 11.5 1 93.94 218 MET B C 1
ATOM 8728 O O . MET B 1 218 ? -24.062 -15.43 10.805 1 93.94 218 MET B O 1
ATOM 8732 N N . PRO B 1 219 ? -22.953 -16.359 12.492 1 92.19 219 PRO B N 1
ATOM 8733 C CA . PRO B 1 219 ? -24.047 -17.266 12.812 1 92.19 219 PRO B CA 1
ATOM 8734 C C . PRO B 1 219 ? -25.188 -16.594 13.562 1 92.19 219 PRO B C 1
ATOM 8736 O O . PRO B 1 219 ? -24.953 -15.648 14.328 1 92.19 219 PRO B O 1
ATOM 8739 N N . VAL B 1 220 ? -26.359 -17.047 13.234 1 88.94 220 VAL B N 1
ATOM 8740 C CA . VAL B 1 220 ? -27.438 -16.828 14.195 1 88.94 220 VAL B CA 1
ATOM 8741 C C . VAL B 1 220 ? -27.328 -17.844 15.336 1 88.94 220 VAL B C 1
ATOM 8743 O O . VAL B 1 220 ? -27.109 -19.031 15.102 1 88.94 220 VAL B O 1
ATOM 8746 N N . PHE B 1 221 ? -27.328 -17.391 16.547 1 85.88 221 PHE B N 1
ATOM 8747 C CA . PHE B 1 221 ? -27.047 -18.359 17.594 1 85.88 221 PHE B CA 1
ATOM 8748 C C . PHE B 1 221 ? -28.219 -18.438 18.578 1 85.88 221 PHE B C 1
ATOM 8750 O O . PHE B 1 221 ? -28.359 -19.422 19.297 1 85.88 221 PHE B O 1
ATOM 8757 N N . HIS B 1 222 ? -29.109 -17.438 18.5 1 87.25 222 HIS B N 1
ATOM 8758 C CA . HIS B 1 222 ? -30.188 -17.469 19.469 1 87.25 222 HIS B CA 1
ATOM 8759 C C . HIS B 1 222 ? -31.109 -18.656 19.234 1 87.25 222 HIS B C 1
ATOM 8761 O O . HIS B 1 222 ? -31.641 -18.828 18.141 1 87.25 222 HIS B O 1
ATOM 8767 N N . HIS B 1 223 ? -31.25 -19.516 20.219 1 92.06 223 HIS B N 1
ATOM 8768 C CA . HIS B 1 223 ? -32.156 -20.656 20.234 1 92.06 223 HIS B CA 1
ATOM 8769 C C . HIS B 1 223 ? -31.688 -21.719 19.234 1 92.06 223 HIS B C 1
ATOM 8771 O O . HIS B 1 223 ? -32.531 -22.422 18.641 1 92.06 223 HIS B O 1
ATOM 8777 N N . MET B 1 224 ? -30.406 -21.797 19 1 95.19 224 MET B N 1
ATOM 8778 C CA . MET B 1 224 ? -29.906 -22.734 17.984 1 95.19 224 MET B CA 1
ATOM 8779 C C . MET B 1 224 ? -30.125 -24.172 18.422 1 95.19 224 MET B C 1
ATOM 8781 O O . MET B 1 224 ? -30.484 -25.016 17.594 1 95.19 224 MET B O 1
ATOM 8785 N N . LYS B 1 225 ? -29.969 -24.531 19.672 1 95.62 225 LYS B N 1
ATOM 8786 C CA . LYS B 1 225 ? -30.25 -25.875 20.172 1 95.62 225 LYS B CA 1
ATOM 8787 C C . LYS B 1 225 ? -31.719 -26.25 19.969 1 95.62 225 LYS B C 1
ATOM 8789 O O . LYS B 1 225 ? -32 -27.375 19.562 1 95.62 225 LYS B O 1
ATOM 8794 N N . GLU B 1 226 ? -32.5 -25.266 20.25 1 96 226 GLU B N 1
ATOM 8795 C CA . GLU B 1 226 ? -33.938 -25.484 20.047 1 96 226 GLU B CA 1
ATOM 8796 C C . GLU B 1 226 ? -34.25 -25.719 18.562 1 96 226 GLU B C 1
ATOM 8798 O O . GLU B 1 226 ? -35.062 -26.594 18.234 1 96 226 GLU B O 1
ATOM 8803 N N . ARG B 1 227 ? -33.656 -24.938 17.734 1 95.62 227 ARG B N 1
ATOM 8804 C CA . ARG B 1 227 ? -33.844 -25.109 16.297 1 95.62 227 ARG B CA 1
ATOM 8805 C C . ARG B 1 227 ? -33.438 -26.516 15.852 1 95.62 227 ARG B C 1
ATOM 8807 O O . ARG B 1 227 ? -34.156 -27.141 15.055 1 95.62 227 ARG B O 1
ATOM 8814 N N . ILE B 1 228 ? -32.344 -27.062 16.328 1 96.75 228 ILE B N 1
ATOM 8815 C CA . ILE B 1 228 ? -31.828 -28.375 15.93 1 96.75 228 ILE B CA 1
ATOM 8816 C C . ILE B 1 228 ? -32.75 -29.453 16.484 1 96.75 228 ILE B C 1
ATOM 8818 O O . ILE B 1 228 ? -33 -30.453 15.805 1 96.75 228 ILE B O 1
ATOM 8822 N N . GLU B 1 229 ? -33.312 -29.25 17.688 1 96.81 229 GLU B N 1
ATOM 8823 C CA . GLU B 1 229 ? -34.281 -30.188 18.25 1 96.81 229 GLU B CA 1
ATOM 8824 C C . GLU B 1 229 ? -35.531 -30.234 17.391 1 96.81 229 GLU B C 1
ATOM 8826 O O . GLU B 1 229 ? -36.094 -31.312 17.156 1 96.81 229 GLU B O 1
ATOM 8831 N N . GLU B 1 230 ? -35.906 -29.078 17 1 97.06 230 GLU B N 1
ATOM 8832 C CA . GLU B 1 230 ? -37.094 -29 16.156 1 97.06 230 GLU B CA 1
ATOM 8833 C C . GLU B 1 230 ? -36.875 -29.734 14.828 1 97.06 230 GLU B C 1
ATOM 8835 O O . GLU B 1 230 ? -37.812 -30.375 14.305 1 97.06 230 GLU B O 1
ATOM 8840 N N . LEU B 1 231 ? -35.75 -29.609 14.25 1 97.62 231 LEU B N 1
ATOM 8841 C CA . LEU B 1 231 ? -35.406 -30.328 13.031 1 97.62 231 LEU B CA 1
ATOM 8842 C C . LEU B 1 231 ? -35.531 -31.844 13.242 1 97.62 231 LEU B C 1
ATOM 8844 O O . LEU B 1 231 ? -36.094 -32.562 12.391 1 97.62 231 LEU B O 1
ATOM 8848 N N . ASN B 1 232 ? -35.031 -32.344 14.391 1 97.44 232 ASN B N 1
ATOM 8849 C CA . ASN B 1 232 ? -35.031 -33.781 14.695 1 97.44 232 ASN B CA 1
ATOM 8850 C C . ASN B 1 232 ? -36.469 -34.312 14.867 1 97.44 232 ASN B C 1
ATOM 8852 O O . ASN B 1 232 ? -36.719 -35.469 14.586 1 97.44 232 ASN B O 1
ATOM 8856 N N . GLU B 1 233 ? -37.344 -33.406 15.188 1 97.06 233 GLU B N 1
ATOM 8857 C CA . GLU B 1 233 ? -38.75 -33.781 15.336 1 97.06 233 GLU B CA 1
ATOM 8858 C C . GLU B 1 233 ? -39.469 -33.688 14 1 97.06 233 GLU B C 1
ATOM 8860 O O . GLU B 1 233 ? -40.344 -34.531 13.719 1 97.06 233 GLU B O 1
ATOM 8865 N N . ALA B 1 234 ? -39.094 -32.781 13.258 1 96.75 234 ALA B N 1
ATOM 8866 C CA . ALA B 1 234 ? -39.875 -32.438 12.07 1 96.75 234 ALA B CA 1
ATOM 8867 C C . ALA B 1 234 ? -39.469 -33.281 10.875 1 96.75 234 ALA B C 1
ATOM 8869 O O . ALA B 1 234 ? -40.25 -33.562 9.984 1 96.75 234 ALA B O 1
ATOM 8870 N N . ILE B 1 235 ? -38.25 -33.656 10.789 1 95.94 235 ILE B N 1
ATOM 8871 C CA . ILE B 1 235 ? -37.75 -34.344 9.625 1 95.94 235 ILE B CA 1
ATOM 8872 C C . ILE B 1 235 ? -37.469 -35.812 9.984 1 95.94 235 ILE B C 1
ATOM 8874 O O . ILE B 1 235 ? -36.5 -36.125 10.695 1 95.94 235 ILE B O 1
ATOM 8878 N N . GLU B 1 236 ? -38.188 -36.625 9.375 1 92 236 GLU B N 1
ATOM 8879 C CA . GLU B 1 236 ? -38.125 -38.062 9.703 1 92 236 GLU B CA 1
ATOM 8880 C C . GLU B 1 236 ? -36.875 -38.688 9.055 1 92 236 GLU B C 1
ATOM 8882 O O . GLU B 1 236 ? -36.375 -38.219 8.031 1 92 236 GLU B O 1
ATOM 8887 N N . HIS B 1 237 ? -36.312 -39.719 9.688 1 93.88 237 HIS B N 1
ATOM 8888 C CA . HIS B 1 237 ? -35.281 -40.594 9.18 1 93.88 237 HIS B CA 1
ATOM 8889 C C . HIS B 1 237 ? -33.969 -39.844 9.016 1 93.88 237 HIS B C 1
ATOM 8891 O O . HIS B 1 237 ? -33.094 -40.25 8.211 1 93.88 237 HIS B O 1
ATOM 8897 N N . THR B 1 238 ? -33.844 -38.688 9.547 1 96.62 238 THR B N 1
ATOM 8898 C CA . THR B 1 238 ? -32.594 -37.969 9.555 1 96.62 238 THR B CA 1
ATOM 8899 C C . THR B 1 238 ? -32.312 -37.344 10.93 1 96.62 238 THR B C 1
ATOM 8901 O O . THR B 1 238 ? -33.125 -36.625 11.469 1 96.62 238 THR B O 1
ATOM 8904 N N . GLU B 1 239 ? -31.25 -37.688 11.508 1 97.62 239 GLU B N 1
ATOM 8905 C CA . GLU B 1 239 ? -30.781 -37.062 12.75 1 97.62 239 GLU B CA 1
ATOM 8906 C C . GLU B 1 239 ? -29.828 -35.906 12.469 1 97.62 239 GLU B C 1
ATOM 8908 O O . GLU B 1 239 ? -28.875 -36.062 11.719 1 97.62 239 GLU B O 1
ATOM 8913 N N . PHE B 1 240 ? -30.094 -34.781 13.086 1 98.12 240 PHE B N 1
ATOM 8914 C CA . PHE B 1 240 ? -29.25 -33.594 12.922 1 98.12 240 PHE B CA 1
ATOM 8915 C C . PHE B 1 240 ? -28.391 -33.375 14.156 1 98.12 240 PHE B C 1
ATOM 8917 O O . PHE B 1 240 ? -28.891 -33.344 15.281 1 98.12 240 PHE B O 1
ATOM 8924 N N . ILE B 1 241 ? -27.047 -33.188 13.961 1 97.38 241 ILE B N 1
ATOM 8925 C CA . ILE B 1 241 ? -26.141 -32.969 15.086 1 97.38 241 ILE B CA 1
ATOM 8926 C C . ILE B 1 241 ? -25.125 -31.891 14.734 1 97.38 241 ILE B C 1
ATOM 8928 O O . ILE B 1 241 ? -24.688 -31.797 13.578 1 97.38 241 ILE B O 1
ATOM 8932 N N . GLN B 1 242 ? -24.75 -31.016 15.711 1 97.25 242 GLN B N 1
ATOM 8933 C CA . GLN B 1 242 ? -23.625 -30.109 15.531 1 97.25 242 GLN B CA 1
ATOM 8934 C C . GLN B 1 242 ? -22.297 -30.875 15.539 1 97.25 242 GLN B C 1
ATOM 8936 O O . GLN B 1 242 ? -22.094 -31.766 16.359 1 97.25 242 GLN B O 1
ATOM 8941 N N . SER B 1 243 ? -21.422 -30.578 14.625 1 96.69 243 SER B N 1
ATOM 8942 C CA . SER B 1 243 ? -20.172 -31.312 14.516 1 96.69 243 SER B CA 1
ATOM 8943 C C . SER B 1 243 ? -19.125 -30.516 13.766 1 96.69 243 SER B C 1
ATOM 8945 O O . SER B 1 243 ? -19.203 -29.281 13.688 1 96.69 243 SER B O 1
ATOM 8947 N N . SER B 1 244 ? -17.969 -31.156 13.367 1 96.44 244 SER B N 1
ATOM 8948 C CA . SER B 1 244 ? -16.859 -30.578 12.609 1 96.44 244 SER B CA 1
ATOM 8949 C C . SER B 1 244 ? -16.594 -31.359 11.328 1 96.44 244 SER B C 1
ATOM 8951 O O . SER B 1 244 ? -17.109 -32.469 11.164 1 96.44 244 SER B O 1
ATOM 8953 N N . TYR B 1 245 ? -15.82 -30.797 10.461 1 97.56 245 TYR B N 1
ATOM 8954 C CA . TYR B 1 245 ? -15.461 -31.484 9.234 1 97.56 245 TYR B CA 1
ATOM 8955 C C . TYR B 1 245 ? -14.688 -32.75 9.531 1 97.56 245 TYR B C 1
ATOM 8957 O O . TYR B 1 245 ? -14.906 -33.781 8.898 1 97.56 245 TYR B O 1
ATOM 8965 N N . GLU B 1 246 ? -13.812 -32.688 10.453 1 95.62 246 GLU B N 1
ATOM 8966 C CA . GLU B 1 246 ? -13 -33.875 10.812 1 95.62 246 GLU B CA 1
ATOM 8967 C C . GLU B 1 246 ? -13.867 -35 11.305 1 95.62 246 GLU B C 1
ATOM 8969 O O . GLU B 1 246 ? -13.648 -36.156 10.922 1 95.62 246 GLU B O 1
ATOM 8974 N N . ASN B 1 247 ? -14.797 -34.656 12.156 1 95.62 247 ASN B N 1
ATOM 8975 C CA . ASN B 1 247 ? -15.688 -35.688 12.664 1 95.62 247 ASN B CA 1
ATOM 8976 C C . ASN B 1 247 ? -16.516 -36.312 11.555 1 95.62 247 ASN B C 1
ATOM 8978 O O . ASN B 1 247 ? -16.75 -37.531 11.547 1 95.62 247 ASN B O 1
ATOM 8982 N N . TYR B 1 248 ? -17.062 -35.5 10.711 1 97.12 248 TYR B N 1
ATOM 8983 C CA . TYR B 1 248 ? -17.797 -36 9.555 1 97.12 248 TYR B CA 1
ATOM 8984 C C . TYR B 1 248 ? -16.938 -36.938 8.719 1 97.12 248 TYR B C 1
ATOM 8986 O O . TYR B 1 248 ? -17.344 -38.062 8.398 1 97.12 248 TYR B O 1
ATOM 8994 N N . ILE B 1 249 ? -15.711 -36.562 8.375 1 97.19 249 ILE B N 1
ATOM 8995 C CA . ILE B 1 249 ? -14.805 -37.344 7.543 1 97.19 249 ILE B CA 1
ATOM 8996 C C . ILE B 1 249 ? -14.477 -38.656 8.234 1 97.19 249 ILE B C 1
ATOM 8998 O O . ILE B 1 249 ? -14.453 -39.719 7.594 1 97.19 249 ILE B O 1
ATOM 9002 N N . ASN B 1 250 ? -14.219 -38.594 9.5 1 95.38 250 ASN B N 1
ATOM 9003 C CA . ASN B 1 250 ? -13.953 -39.812 10.266 1 95.38 250 ASN B CA 1
ATOM 9004 C C . ASN B 1 250 ? -15.117 -40.812 10.188 1 95.38 250 ASN B C 1
ATOM 9006 O O . ASN B 1 250 ? -14.914 -42 10.148 1 95.38 250 ASN B O 1
ATOM 9010 N N . SER B 1 251 ? -16.312 -40.281 10.172 1 95.56 251 SER B N 1
ATOM 9011 C CA . SER B 1 251 ? -17.5 -41.094 10.172 1 95.56 251 SER B CA 1
ATOM 9012 C C . SER B 1 251 ? -17.656 -41.844 8.844 1 95.56 251 SER B C 1
ATOM 9014 O O . SER B 1 251 ? -18.281 -42.906 8.797 1 95.56 251 SER B O 1
ATOM 9016 N N . ILE B 1 252 ? -17.109 -41.281 7.785 1 95.31 252 ILE B N 1
ATOM 9017 C CA . ILE B 1 252 ? -17.344 -41.906 6.48 1 95.31 252 ILE B CA 1
ATOM 9018 C C . ILE B 1 252 ? -16.125 -42.688 6.047 1 95.31 252 ILE B C 1
ATOM 9020 O O . ILE B 1 252 ? -16.203 -43.531 5.133 1 95.31 252 ILE B O 1
ATOM 9024 N N . GLU B 1 253 ? -15.008 -42.469 6.59 1 90.62 253 GLU B N 1
ATOM 9025 C CA . GLU B 1 253 ? -13.742 -43.031 6.156 1 90.62 253 GLU B CA 1
ATOM 9026 C C . GLU B 1 253 ? -13.82 -44.562 6.113 1 90.62 253 GLU B C 1
ATOM 9028 O O . GLU B 1 253 ? -13.375 -45.188 5.145 1 90.62 253 GLU B O 1
ATOM 9033 N N . GLU B 1 254 ? -14.414 -45.156 7.152 1 85.94 254 GLU B N 1
ATOM 9034 C CA . GLU B 1 254 ? -14.469 -46.594 7.195 1 85.94 254 GLU B CA 1
ATOM 9035 C C . GLU B 1 254 ? -15.688 -47.125 6.434 1 85.94 254 GLU B C 1
ATOM 9037 O O . GLU B 1 254 ? -15.68 -48.281 5.953 1 85.94 254 GLU B O 1
ATOM 9042 N N . LYS B 1 255 ? -16.594 -46.344 6.262 1 88.94 255 LYS B N 1
ATOM 9043 C CA . LYS B 1 255 ? -17.859 -46.781 5.68 1 88.94 255 LYS B CA 1
ATOM 9044 C C . LYS B 1 255 ? -17.828 -46.656 4.156 1 88.94 255 LYS B C 1
ATOM 9046 O O . LYS B 1 255 ? -18.516 -47.406 3.463 1 88.94 255 LYS B O 1
ATOM 9051 N N . ALA B 1 256 ? -17.156 -45.688 3.742 1 82.69 256 ALA B N 1
ATOM 9052 C CA . ALA B 1 256 ? -17.125 -45.469 2.301 1 82.69 256 ALA B CA 1
ATOM 9053 C C . ALA B 1 256 ? -16.266 -46.5 1.589 1 82.69 256 ALA B C 1
ATOM 9055 O O . ALA B 1 256 ? -15.031 -46.5 1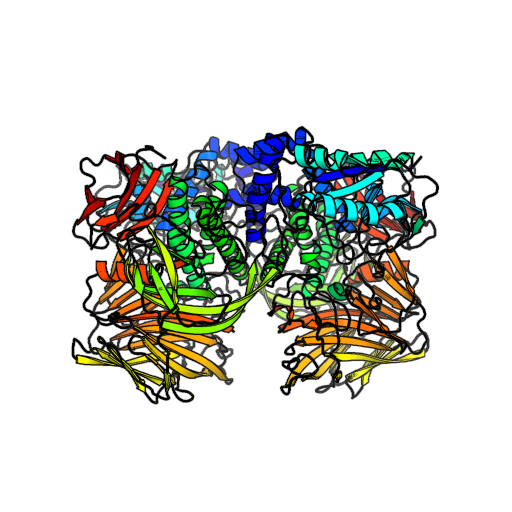.721 1 82.69 256 ALA B O 1
ATOM 9056 N N . GLN B 1 257 ? -16.906 -47.438 0.873 1 84.81 257 GLN B N 1
ATOM 9057 C CA . GLN B 1 257 ? -16.203 -48.5 0.168 1 84.81 257 GLN B CA 1
ATOM 9058 C C . GLN B 1 257 ? -16.469 -48.438 -1.334 1 84.81 257 GLN B C 1
ATOM 9060 O O . GLN B 1 257 ? -17.469 -47.844 -1.771 1 84.81 257 GLN B O 1
ATOM 9065 N N . ASN B 1 258 ? -15.586 -48.875 -2.156 1 88.75 258 ASN B N 1
ATOM 9066 C CA . ASN B 1 258 ? -15.719 -48.969 -3.605 1 88.75 258 ASN B CA 1
ATOM 9067 C C . ASN B 1 258 ? -15.984 -47.625 -4.238 1 88.75 258 ASN B C 1
ATOM 9069 O O . ASN B 1 258 ? -16.938 -47.469 -5.012 1 88.75 258 ASN B O 1
ATOM 9073 N N . LEU B 1 259 ? -15.219 -46.625 -3.824 1 94.31 259 LEU B N 1
ATOM 9074 C CA . LEU B 1 259 ? -15.375 -45.281 -4.312 1 94.31 259 LEU B CA 1
ATOM 9075 C C . LEU B 1 259 ? -14.781 -45.125 -5.711 1 94.31 259 LEU B C 1
ATOM 9077 O O . LEU B 1 259 ? -13.773 -45.75 -6.031 1 94.31 259 LEU B O 1
ATOM 9081 N N . SER B 1 260 ? -15.414 -44.25 -6.539 1 95.56 260 SER B N 1
ATOM 9082 C CA . SER B 1 260 ? -14.852 -43.875 -7.832 1 95.56 260 SER B CA 1
ATOM 9083 C C . SER B 1 260 ? -13.531 -43.125 -7.668 1 95.56 260 SER B C 1
ATOM 9085 O O . SER B 1 260 ? -13.312 -42.469 -6.652 1 95.56 260 SER B O 1
ATOM 9087 N N . VAL B 1 261 ? -12.633 -43.281 -8.68 1 97.25 261 VAL B N 1
ATOM 9088 C CA . VAL B 1 261 ? -11.344 -42.594 -8.664 1 97.25 261 VAL B CA 1
ATOM 9089 C C . VAL B 1 261 ? -11.305 -41.562 -9.781 1 97.25 261 VAL B C 1
ATOM 9091 O O . VAL B 1 261 ? -11.602 -41.875 -10.938 1 97.25 261 VAL B O 1
ATOM 9094 N N . TYR B 1 262 ? -11.086 -40.344 -9.461 1 97 262 TYR B N 1
ATOM 9095 C CA . TYR B 1 262 ? -10.852 -39.281 -10.406 1 97 262 TYR B CA 1
ATOM 9096 C C . TYR B 1 262 ? -9.391 -38.844 -10.406 1 97 262 TYR B C 1
ATOM 9098 O O . TYR B 1 262 ? -8.828 -38.562 -9.352 1 97 262 TYR B O 1
ATOM 9106 N N . GLU B 1 263 ? -8.812 -38.812 -11.586 1 96.38 263 GLU B N 1
ATOM 9107 C CA . GLU B 1 263 ? -7.375 -38.562 -11.672 1 96.38 263 GLU B CA 1
ATOM 9108 C C . GLU B 1 263 ? -7.082 -37.219 -12.32 1 96.38 263 GLU B C 1
ATOM 9110 O O . GLU B 1 263 ? -7.734 -36.812 -13.289 1 96.38 263 GLU B O 1
ATOM 9115 N N . GLY B 1 264 ? -6.141 -36.5 -11.758 1 95.69 264 GLY B N 1
ATOM 9116 C CA . GLY B 1 264 ? -5.582 -35.312 -12.406 1 95.69 264 GLY B CA 1
ATOM 9117 C C . GLY B 1 264 ? -6.289 -34.031 -12.023 1 95.69 264 GLY B C 1
ATOM 9118 O O . GLY B 1 264 ? -6.723 -33.875 -10.883 1 95.69 264 GLY B O 1
ATOM 9119 N N . GLU B 1 265 ? -6.332 -33.062 -12.984 1 96 265 GLU B N 1
ATOM 9120 C CA . GLU B 1 265 ? -6.887 -31.719 -12.75 1 96 265 GLU B CA 1
ATOM 9121 C C . GLU B 1 265 ? -8.414 -31.766 -12.664 1 96 265 GLU B C 1
ATOM 9123 O O . GLU B 1 265 ? -9.047 -32.656 -13.258 1 96 265 GLU B O 1
ATOM 9128 N N . MET B 1 266 ? -8.922 -30.891 -11.883 1 96.56 266 MET B N 1
ATOM 9129 C CA . MET B 1 266 ? -10.367 -30.703 -11.844 1 96.56 266 MET B CA 1
ATOM 9130 C C . MET B 1 266 ? -10.75 -29.328 -12.391 1 96.56 266 MET B C 1
ATOM 9132 O O . MET B 1 266 ? -10.773 -28.344 -11.648 1 96.56 266 MET B O 1
ATOM 9136 N N . ARG B 1 267 ? -11.227 -29.297 -13.672 1 96.12 267 ARG B N 1
ATOM 9137 C CA . ARG B 1 267 ? -11.523 -28.016 -14.305 1 96.12 267 ARG B CA 1
ATOM 9138 C C . ARG B 1 267 ? -12.859 -28.062 -15.039 1 96.12 267 ARG B C 1
ATOM 9140 O O . ARG B 1 267 ? -13.148 -27.203 -15.875 1 96.12 267 ARG B O 1
ATOM 9147 N N . SER B 1 268 ? -13.641 -29.109 -14.727 1 95.62 268 SER B N 1
ATOM 9148 C CA . SER B 1 268 ? -14.961 -29.203 -15.344 1 95.62 268 SER B CA 1
ATOM 9149 C C . SER B 1 268 ? -15.906 -28.156 -14.758 1 95.62 268 SER B C 1
ATOM 9151 O O . SER B 1 268 ? -15.984 -28 -13.539 1 95.62 268 SER B O 1
ATOM 9153 N N . ASN B 1 269 ? -16.578 -27.453 -15.648 1 96 269 ASN B N 1
ATOM 9154 C CA . ASN B 1 269 ? -17.562 -26.484 -15.172 1 96 269 ASN B CA 1
ATOM 9155 C C . ASN B 1 269 ? -18.984 -26.984 -15.375 1 96 269 ASN B C 1
ATOM 9157 O O . ASN B 1 269 ? -19.922 -26.172 -15.461 1 96 269 ASN B O 1
ATOM 9161 N N . GLU B 1 270 ? -19.156 -28.219 -15.461 1 94.25 270 GLU B N 1
ATOM 9162 C CA . GLU B 1 270 ? -20.469 -28.797 -15.734 1 94.25 270 GLU B CA 1
ATOM 9163 C C . GLU B 1 270 ? -21.406 -28.625 -14.547 1 94.25 270 GLU B C 1
ATOM 9165 O O . GLU B 1 270 ? -22.609 -28.422 -14.719 1 94.25 270 GLU B O 1
ATOM 9170 N N . HIS B 1 271 ? -20.859 -28.766 -13.375 1 94.38 271 HIS B N 1
ATOM 9171 C CA . HIS B 1 271 ? -21.688 -28.672 -12.18 1 94.38 271 HIS B CA 1
ATOM 9172 C C . HIS B 1 271 ? -21.859 -27.219 -11.75 1 94.38 271 HIS B C 1
ATOM 9174 O O . HIS B 1 271 ? -22.984 -26.797 -11.43 1 94.38 271 HIS B O 1
ATOM 9180 N N . ILE B 1 272 ? -20.797 -26.547 -11.68 1 94.94 272 ILE B N 1
ATOM 9181 C CA . ILE B 1 272 ? -20.781 -25.156 -11.242 1 94.94 272 ILE B CA 1
ATOM 9182 C C . ILE B 1 272 ? -19.672 -24.391 -11.953 1 94.94 272 ILE B C 1
ATOM 9184 O O . ILE B 1 272 ? -18.766 -25 -12.523 1 94.94 272 ILE B O 1
ATOM 9188 N N . TYR B 1 273 ? -19.75 -23.016 -11.93 1 96.19 273 TYR B N 1
ATOM 9189 C CA . TYR B 1 273 ? -18.797 -22.125 -12.586 1 96.19 273 TYR B CA 1
ATOM 9190 C C . TYR B 1 273 ? -17.359 -22.469 -12.164 1 96.19 273 TYR B C 1
ATOM 9192 O O . TYR B 1 273 ? -17.109 -22.75 -10.992 1 96.19 273 TYR B O 1
ATOM 9200 N N . VAL B 1 274 ? -16.391 -22.469 -13.062 1 97 274 VAL B N 1
ATOM 9201 C CA . VAL B 1 274 ? -14.977 -22.531 -12.719 1 97 274 VAL B CA 1
ATOM 9202 C C . VAL B 1 274 ? -14.32 -21.172 -13 1 97 274 VAL B C 1
ATOM 9204 O O . VAL B 1 274 ? -13.203 -20.922 -12.555 1 97 274 VAL B O 1
ATOM 9207 N N . LEU B 1 275 ? -14.961 -20.219 -13.859 1 97.81 275 LEU B N 1
ATOM 9208 C CA . LEU B 1 275 ? -14.531 -18.844 -14.07 1 97.81 275 LEU B CA 1
ATOM 9209 C C . LEU B 1 275 ? -13.125 -18.797 -14.672 1 97.81 275 LEU B C 1
ATOM 9211 O O . LEU B 1 275 ? -12.219 -18.203 -14.086 1 97.81 275 LEU B O 1
ATOM 9215 N N . PRO B 1 276 ? -13.016 -19.328 -15.867 1 96.88 276 PRO B N 1
ATOM 9216 C CA . PRO B 1 276 ? -11.688 -19.688 -16.375 1 96.88 276 PRO B CA 1
ATOM 9217 C C . PRO B 1 276 ? -10.859 -18.469 -16.766 1 96.88 276 PRO B C 1
ATOM 9219 O O . PRO B 1 276 ? -9.625 -18.531 -16.812 1 96.88 276 PRO B O 1
ATOM 9222 N N . ASN B 1 277 ? -11.469 -17.281 -16.984 1 98.12 277 ASN B N 1
ATOM 9223 C CA . ASN B 1 277 ? -10.711 -16.188 -17.594 1 98.12 277 ASN B CA 1
ATOM 9224 C C . ASN B 1 277 ? -10.039 -15.312 -16.547 1 98.12 277 ASN B C 1
ATOM 9226 O O . ASN B 1 277 ? -9.367 -14.336 -16.891 1 98.12 277 ASN B O 1
ATOM 9230 N N . VAL B 1 278 ? -10.148 -15.695 -15.266 1 98.25 278 VAL B N 1
ATOM 9231 C CA . VAL B 1 278 ? -9.336 -15.039 -14.242 1 98.25 278 VAL B CA 1
ATOM 9232 C C . VAL B 1 278 ? -7.852 -15.25 -14.547 1 98.25 278 VAL B C 1
ATOM 9234 O O . VAL B 1 278 ? -7 -14.508 -14.062 1 98.25 278 VAL B O 1
ATOM 9237 N N . LEU B 1 279 ? -7.539 -16.172 -15.43 1 98.19 279 LEU B N 1
ATOM 9238 C CA . LEU B 1 279 ? -6.176 -16.469 -15.852 1 98.19 279 LEU B CA 1
ATOM 9239 C C . LEU B 1 279 ? -5.547 -15.258 -16.547 1 98.19 279 LEU B C 1
ATOM 9241 O O . LEU B 1 279 ? -4.324 -15.109 -16.547 1 98.19 279 LEU B O 1
ATOM 9245 N N . SER B 1 280 ? -6.398 -14.375 -17.125 1 98.12 280 SER B N 1
ATOM 9246 C CA . SER B 1 280 ? -5.844 -13.273 -17.906 1 98.12 280 SER B CA 1
ATOM 9247 C C . SER B 1 280 ? -6.375 -11.93 -17.422 1 98.12 280 SER B C 1
ATOM 9249 O O . SER B 1 280 ? -6.066 -10.891 -18 1 98.12 280 SER B O 1
ATOM 9251 N N . THR B 1 281 ? -7.227 -11.961 -16.406 1 98.31 281 THR B N 1
ATOM 9252 C CA . THR B 1 281 ? -7.703 -10.703 -15.844 1 98.31 281 THR B CA 1
ATOM 9253 C C . THR B 1 281 ? -6.59 -10.008 -15.062 1 98.31 281 THR B C 1
ATOM 9255 O O . THR B 1 281 ? -5.93 -10.633 -14.227 1 98.31 281 THR B O 1
ATOM 9258 N N . ARG B 1 282 ? -6.387 -8.734 -15.359 1 98.19 282 ARG B N 1
ATOM 9259 C CA . ARG B 1 282 ? -5.32 -7.965 -14.719 1 98.19 282 ARG B CA 1
ATOM 9260 C C . ARG B 1 282 ? -3.998 -8.727 -14.766 1 98.19 282 ARG B C 1
ATOM 9262 O O . ARG B 1 282 ? -3.393 -8.992 -13.727 1 98.19 282 ARG B O 1
ATOM 9269 N N . VAL B 1 283 ? -3.549 -8.969 -15.93 1 97.62 283 VAL B N 1
ATOM 9270 C CA . VAL B 1 283 ? -2.391 -9.812 -16.219 1 97.62 283 VAL B CA 1
ATOM 9271 C C . VAL B 1 283 ? -1.176 -9.289 -15.453 1 97.62 283 VAL B C 1
ATOM 9273 O O . VAL B 1 283 ? -0.314 -10.07 -15.039 1 97.62 283 VAL B O 1
ATOM 9276 N N . TYR B 1 284 ? -1.143 -7.949 -15.164 1 97.94 284 TYR B N 1
ATOM 9277 C CA . TYR B 1 284 ? 0.005 -7.375 -14.477 1 97.94 284 TYR B CA 1
ATOM 9278 C C . TYR B 1 284 ? 0.157 -7.973 -13.078 1 97.94 284 TYR B C 1
ATOM 9280 O O . TYR B 1 284 ? 1.271 -8.086 -12.562 1 97.94 284 TYR B O 1
ATOM 9288 N N . LEU B 1 285 ? -0.91 -8.383 -12.445 1 98.38 285 LEU B N 1
ATOM 9289 C CA . LEU B 1 285 ? -0.83 -9.023 -11.141 1 98.38 285 LEU B CA 1
ATOM 9290 C C . LEU B 1 285 ? -0.154 -10.383 -11.242 1 98.38 285 LEU B C 1
ATOM 9292 O O . LEU B 1 285 ? 0.612 -10.773 -10.359 1 98.38 285 LEU B O 1
ATOM 9296 N N . LYS B 1 286 ? -0.495 -11.148 -12.312 1 98.12 286 LYS B N 1
ATOM 9297 C CA . LYS B 1 286 ? 0.125 -12.445 -12.539 1 98.12 286 LYS B CA 1
ATOM 9298 C C . LYS B 1 286 ? 1.624 -12.305 -12.789 1 98.12 286 LYS B C 1
ATOM 9300 O O . LYS B 1 286 ? 2.424 -13.078 -12.25 1 98.12 286 LYS B O 1
ATOM 9305 N N . GLN B 1 287 ? 1.936 -11.297 -13.562 1 98.12 287 GLN B N 1
ATOM 9306 C CA . GLN B 1 287 ? 3.342 -11.016 -13.836 1 98.12 287 GLN B CA 1
ATOM 9307 C C . GLN B 1 287 ? 4.094 -10.68 -12.555 1 98.12 287 GLN B C 1
ATOM 9309 O O . GLN B 1 287 ? 5.188 -11.195 -12.312 1 98.12 287 GLN B O 1
ATOM 9314 N N . GLN B 1 288 ? 3.527 -9.828 -11.773 1 98.44 288 GLN B N 1
ATOM 9315 C CA . GLN B 1 288 ? 4.137 -9.406 -10.516 1 98.44 288 GLN B CA 1
ATOM 9316 C C . GLN B 1 288 ? 4.328 -10.602 -9.578 1 98.44 288 GLN B C 1
ATOM 9318 O O . GLN B 1 288 ? 5.387 -10.75 -8.969 1 98.44 288 GLN B O 1
ATOM 9323 N N . ASN B 1 289 ? 3.344 -11.414 -9.492 1 98.44 289 ASN B N 1
ATOM 9324 C CA . ASN B 1 289 ? 3.41 -12.586 -8.625 1 98.44 289 ASN B CA 1
ATOM 9325 C C . ASN B 1 289 ? 4.512 -13.547 -9.062 1 98.44 289 ASN B C 1
ATOM 9327 O O . ASN B 1 289 ? 5.312 -13.992 -8.242 1 98.44 289 ASN B O 1
ATOM 9331 N N . GLN B 1 290 ? 4.492 -13.859 -10.297 1 98.19 290 GLN B N 1
ATOM 9332 C CA . GLN B 1 290 ? 5.492 -14.789 -10.805 1 98.19 290 GLN B CA 1
ATOM 9333 C C . GLN B 1 290 ? 6.906 -14.25 -10.602 1 98.19 290 GLN B C 1
ATOM 9335 O O . GLN B 1 290 ? 7.812 -14.992 -10.219 1 98.19 290 GLN B O 1
ATOM 9340 N N . LYS B 1 291 ? 7.059 -13 -10.859 1 98.38 291 LYS B N 1
ATOM 9341 C CA . LYS B 1 291 ? 8.359 -12.375 -10.641 1 98.38 291 LYS B CA 1
ATOM 9342 C C . LYS B 1 291 ? 8.805 -12.508 -9.188 1 98.38 291 LYS B C 1
ATOM 9344 O O . LYS B 1 291 ? 9.961 -12.828 -8.914 1 98.38 291 LYS B O 1
ATOM 9349 N N . MET B 1 292 ? 7.91 -12.258 -8.266 1 98.69 292 MET B N 1
ATOM 9350 C CA . MET B 1 292 ? 8.25 -12.328 -6.844 1 98.69 292 MET B CA 1
ATOM 9351 C C . MET B 1 292 ? 8.547 -13.766 -6.43 1 98.69 292 MET B C 1
ATOM 9353 O O . MET B 1 292 ? 9.453 -14.008 -5.629 1 98.69 292 MET B O 1
ATOM 9357 N N . GLU B 1 293 ? 7.789 -14.703 -6.957 1 98.62 293 GLU B N 1
ATOM 9358 C CA . GLU B 1 293 ? 8.07 -16.109 -6.672 1 98.62 293 GLU B CA 1
ATOM 9359 C C . GLU B 1 293 ? 9.453 -16.5 -7.18 1 98.62 293 GLU B C 1
ATOM 9361 O O . GLU B 1 293 ? 10.203 -17.188 -6.484 1 98.62 293 GLU B O 1
ATOM 9366 N N . ASP B 1 294 ? 9.758 -16.047 -8.375 1 98.56 294 ASP B N 1
ATOM 9367 C CA . ASP B 1 294 ? 11.062 -16.344 -8.961 1 98.56 294 ASP B CA 1
ATOM 9368 C C . ASP B 1 294 ? 12.188 -15.719 -8.141 1 98.56 294 ASP B C 1
ATOM 9370 O O . ASP B 1 294 ? 13.219 -16.359 -7.906 1 98.56 294 ASP B O 1
ATOM 9374 N N . GLU B 1 295 ? 11.992 -14.492 -7.703 1 98.69 295 GLU B N 1
ATOM 9375 C CA . GLU B 1 295 ? 12.992 -13.812 -6.891 1 98.69 295 GLU B CA 1
ATOM 9376 C C . GLU B 1 295 ? 13.195 -14.523 -5.555 1 98.69 295 GLU B C 1
ATOM 9378 O O . GLU B 1 295 ? 14.32 -14.625 -5.062 1 98.69 295 GLU B O 1
ATOM 9383 N N . LEU B 1 296 ? 12.164 -14.977 -4.996 1 98.69 296 LEU B N 1
ATOM 9384 C CA . LEU B 1 296 ? 12.188 -15.57 -3.666 1 98.69 296 LEU B CA 1
ATOM 9385 C C . LEU B 1 296 ? 12.797 -16.969 -3.711 1 98.69 296 LEU B C 1
ATOM 9387 O O . LEU B 1 296 ? 13.773 -17.25 -3.01 1 98.69 296 LEU B O 1
ATOM 9391 N N . VAL B 1 297 ? 12.344 -17.812 -4.609 1 98.38 297 VAL B N 1
ATOM 9392 C CA . VAL B 1 297 ? 12.734 -19.219 -4.621 1 98.38 297 VAL B CA 1
ATOM 9393 C C . VAL B 1 297 ? 13.938 -19.422 -5.543 1 98.38 297 VAL B C 1
ATOM 9395 O O . VAL B 1 297 ? 14.766 -20.297 -5.309 1 98.38 297 VAL B O 1
ATOM 9398 N N . GLY B 1 298 ? 14.07 -18.531 -6.48 1 98.38 298 GLY B N 1
ATOM 9399 C CA . GLY B 1 298 ? 15.109 -18.703 -7.484 1 98.38 298 GLY B CA 1
ATOM 9400 C C . GLY B 1 298 ? 16.422 -18.047 -7.105 1 98.38 298 GLY B C 1
ATOM 9401 O O . GLY B 1 298 ? 17.484 -18.484 -7.547 1 98.38 298 GLY B O 1
ATOM 9402 N N . TYR B 1 299 ? 16.344 -17.016 -6.258 1 98.69 299 TYR B N 1
ATOM 9403 C CA . TYR B 1 299 ? 17.562 -16.266 -5.965 1 98.69 299 TYR B CA 1
ATOM 9404 C C . TYR B 1 299 ? 17.734 -16.062 -4.465 1 98.69 299 TYR B C 1
ATOM 9406 O O . TYR B 1 299 ? 18.781 -16.375 -3.898 1 98.69 299 TYR B O 1
ATOM 9414 N N . THR B 1 300 ? 16.734 -15.602 -3.787 1 98.81 300 THR B N 1
ATOM 9415 C CA . THR B 1 300 ? 16.859 -15.164 -2.396 1 98.81 300 THR B CA 1
ATOM 9416 C C . THR B 1 300 ? 17.141 -16.359 -1.485 1 98.81 300 THR B C 1
ATOM 9418 O O . THR B 1 300 ? 18.156 -16.359 -0.77 1 98.81 300 THR B O 1
ATOM 9421 N N . GLU B 1 301 ? 16.281 -17.344 -1.518 1 98.62 301 GLU B N 1
ATOM 9422 C CA . GLU B 1 301 ? 16.469 -18.5 -0.643 1 98.62 301 GLU B CA 1
ATOM 9423 C C . GLU B 1 301 ? 17.75 -19.266 -0.998 1 98.62 301 GLU B C 1
ATOM 9425 O O . GLU B 1 301 ? 18.516 -19.656 -0.112 1 98.62 301 GLU B O 1
ATOM 9430 N N . PRO B 1 302 ? 18.047 -19.422 -2.27 1 98.19 302 PRO B N 1
ATOM 9431 C CA . PRO B 1 302 ? 19.312 -20.094 -2.611 1 98.19 302 PRO B CA 1
ATOM 9432 C C . PRO B 1 302 ? 20.531 -19.312 -2.125 1 98.19 302 PRO B C 1
ATOM 9434 O O . PRO B 1 302 ? 21.484 -19.922 -1.604 1 98.19 302 PRO B O 1
ATOM 9437 N N . LEU B 1 303 ? 20.531 -18 -2.291 1 97.88 303 LEU B N 1
ATOM 9438 C CA . LEU B 1 303 ? 21.641 -17.203 -1.808 1 97.88 303 LEU B CA 1
ATOM 9439 C C . LEU B 1 303 ? 21.766 -17.297 -0.29 1 97.88 303 LEU B C 1
ATOM 9441 O O . LEU B 1 303 ? 22.875 -17.406 0.243 1 97.88 303 LEU B O 1
ATOM 9445 N N . LEU B 1 304 ? 20.656 -17.25 0.358 1 97.81 304 LEU B N 1
ATOM 9446 C CA . LEU B 1 304 ? 20.656 -17.375 1.811 1 97.81 304 LEU B CA 1
ATOM 9447 C C . LEU B 1 304 ? 21.156 -18.75 2.227 1 97.81 304 LEU B C 1
ATOM 9449 O O . LEU B 1 304 ? 21.812 -18.891 3.26 1 97.81 304 LEU B O 1
ATOM 9453 N N . ALA B 1 305 ? 20.781 -19.734 1.466 1 96.69 305 ALA B N 1
ATOM 9454 C CA . ALA B 1 305 ? 21.281 -21.094 1.737 1 96.69 305 ALA B CA 1
ATOM 9455 C C . ALA B 1 305 ? 22.797 -21.156 1.631 1 96.69 305 ALA B C 1
ATOM 9457 O O . ALA B 1 305 ? 23.453 -21.75 2.479 1 96.69 305 ALA B O 1
ATOM 9458 N N . LEU B 1 306 ? 23.359 -20.562 0.615 1 94.94 306 LEU B N 1
ATOM 9459 C CA . LEU B 1 306 ? 24.812 -20.5 0.481 1 94.94 306 LEU B CA 1
ATOM 9460 C C . LEU B 1 306 ? 25.438 -19.766 1.657 1 94.94 306 LEU B C 1
ATOM 9462 O O . LEU B 1 306 ? 26.453 -20.203 2.207 1 94.94 306 LEU B O 1
ATOM 9466 N N . ALA B 1 307 ? 24.797 -18.656 1.999 1 94.81 307 ALA B N 1
ATOM 9467 C CA . ALA B 1 307 ? 25.328 -17.828 3.084 1 94.81 307 ALA B CA 1
ATOM 9468 C C . ALA B 1 307 ? 25.312 -18.594 4.406 1 94.81 307 ALA B C 1
ATOM 9470 O O . ALA B 1 307 ? 26.203 -18.391 5.246 1 94.81 307 ALA B O 1
ATOM 9471 N N . SER B 1 308 ? 24.375 -19.453 4.547 1 93.38 308 SER B N 1
ATOM 9472 C CA . SER B 1 308 ? 24.234 -20.203 5.793 1 93.38 308 SER B CA 1
ATOM 9473 C C . SER B 1 308 ? 25.375 -21.188 5.996 1 93.38 308 SER B C 1
ATOM 9475 O O . SER B 1 308 ? 25.625 -21.641 7.117 1 93.38 308 SER B O 1
ATOM 9477 N N . LEU B 1 309 ? 26.047 -21.484 4.961 1 88.12 309 LEU B N 1
ATOM 9478 C CA . LEU B 1 309 ? 27.203 -22.375 5.055 1 88.12 309 LEU B CA 1
ATOM 9479 C C . LEU B 1 309 ? 28.406 -21.672 5.656 1 88.12 309 LEU B C 1
ATOM 9481 O O . LEU B 1 309 ? 29.344 -22.312 6.133 1 88.12 309 LEU B O 1
ATOM 9485 N N . LYS B 1 310 ? 28.344 -20.344 5.672 1 87.31 310 LYS B N 1
ATOM 9486 C CA . LYS B 1 310 ? 29.484 -19.562 6.141 1 87.31 310 LYS B CA 1
ATOM 9487 C C . LYS B 1 310 ? 29.141 -18.781 7.406 1 87.31 310 LYS B C 1
ATOM 9489 O O . LYS B 1 310 ? 30.016 -18.359 8.141 1 87.31 310 LYS B O 1
ATOM 9494 N N . SER B 1 311 ? 27.859 -18.609 7.629 1 87.5 311 SER B N 1
ATOM 9495 C CA . SER B 1 311 ? 27.422 -17.781 8.758 1 87.5 311 SER B CA 1
ATOM 9496 C C . SER B 1 311 ? 26.234 -18.406 9.477 1 87.5 311 SER B C 1
ATOM 9498 O O . SER B 1 311 ? 25.344 -18.953 8.836 1 87.5 311 SER B O 1
ATOM 9500 N N . ASP B 1 312 ? 26.266 -18.234 10.766 1 85.38 312 ASP B N 1
ATOM 9501 C CA . ASP B 1 312 ? 25.156 -18.766 11.57 1 85.38 312 ASP B CA 1
ATOM 9502 C C . ASP B 1 312 ? 24.016 -17.766 11.664 1 85.38 312 ASP B C 1
ATOM 9504 O O . ASP B 1 312 ? 22.906 -18.109 12.062 1 85.38 312 ASP B O 1
ATOM 9508 N N . ALA B 1 313 ? 24.328 -16.578 11.312 1 90.25 313 ALA B N 1
ATOM 9509 C CA . ALA B 1 313 ? 23.281 -15.562 11.336 1 90.25 313 ALA B CA 1
ATOM 9510 C C . ALA B 1 313 ? 22.312 -15.734 10.172 1 90.25 313 ALA B C 1
ATOM 9512 O O . ALA B 1 313 ? 22.719 -15.672 9.008 1 90.25 313 ALA B O 1
ATOM 9513 N N . PHE B 1 314 ? 21.109 -16.094 10.422 1 95.19 314 PHE B N 1
ATOM 9514 C CA . PHE B 1 314 ? 20.078 -16.328 9.414 1 95.19 314 PHE B CA 1
ATOM 9515 C C . PHE B 1 314 ? 18.844 -15.484 9.695 1 95.19 314 PHE B C 1
ATOM 9517 O O . PHE B 1 314 ? 18.406 -15.391 10.844 1 95.19 314 PHE B O 1
ATOM 9524 N N . PRO B 1 315 ? 18.297 -14.805 8.734 1 96.75 315 PRO B N 1
ATOM 9525 C CA . PRO B 1 315 ? 17.141 -13.922 8.938 1 96.75 315 PRO B CA 1
ATOM 9526 C C . PRO B 1 315 ? 15.805 -14.68 8.906 1 96.75 315 PRO B C 1
ATOM 9528 O O . PRO B 1 315 ? 14.984 -14.453 8.016 1 96.75 315 PRO B O 1
ATOM 9531 N N . HIS B 1 316 ? 15.516 -15.469 9.93 1 96.56 316 HIS B N 1
ATOM 9532 C CA . HIS B 1 316 ? 14.344 -16.328 9.984 1 96.56 316 HIS B CA 1
ATOM 9533 C C . HIS B 1 316 ? 13.055 -15.508 9.938 1 96.56 316 HIS B C 1
ATOM 9535 O O . HIS B 1 316 ? 12.164 -15.781 9.133 1 96.56 316 HIS B O 1
ATOM 9541 N N . VAL B 1 317 ? 12.945 -14.508 10.781 1 97.56 317 VAL B N 1
ATOM 9542 C CA . VAL B 1 317 ? 11.703 -13.758 10.953 1 97.56 317 VAL B CA 1
ATOM 9543 C C . VAL B 1 317 ? 11.422 -12.938 9.695 1 97.56 317 VAL B C 1
ATOM 9545 O O . VAL B 1 317 ? 10.312 -12.977 9.164 1 97.56 317 VAL B O 1
ATOM 9548 N N . PHE B 1 318 ? 12.453 -12.188 9.227 1 98.31 318 PHE B N 1
ATOM 9549 C CA . PHE B 1 318 ? 12.289 -11.32 8.07 1 98.31 318 PHE B CA 1
ATOM 9550 C C . PHE B 1 318 ? 11.906 -12.133 6.836 1 98.31 318 PHE B C 1
ATOM 9552 O O . PHE B 1 318 ? 11.062 -11.711 6.047 1 98.31 318 PHE B O 1
ATOM 9559 N N . LEU B 1 319 ? 12.492 -13.289 6.625 1 98.38 319 LEU B N 1
ATOM 9560 C CA . LEU B 1 319 ? 12.195 -14.164 5.496 1 98.38 319 LEU B CA 1
ATOM 9561 C C . LEU B 1 319 ? 10.773 -14.695 5.578 1 98.38 319 LEU B C 1
ATOM 9563 O O . LEU B 1 319 ? 10.039 -14.695 4.582 1 98.38 319 LEU B O 1
ATOM 9567 N N . GLU B 1 320 ? 10.414 -15.219 6.758 1 97.94 320 GLU B N 1
ATOM 9568 C CA . GLU B 1 320 ? 9.055 -15.727 6.93 1 97.94 320 GLU B CA 1
ATOM 9569 C C . GLU B 1 320 ? 8.023 -14.641 6.645 1 97.94 320 GLU B C 1
ATOM 9571 O O . GLU B 1 320 ? 7.016 -14.898 5.984 1 97.94 320 GLU B O 1
ATOM 9576 N N . ASP B 1 321 ? 8.297 -13.477 7.172 1 98.06 321 ASP B N 1
ATOM 9577 C CA . ASP B 1 321 ? 7.395 -12.359 6.922 1 98.06 321 ASP B CA 1
ATOM 9578 C C . ASP B 1 321 ? 7.32 -12.039 5.434 1 98.06 321 ASP B C 1
ATOM 9580 O O . ASP B 1 321 ? 6.273 -11.617 4.934 1 98.06 321 ASP B O 1
ATOM 9584 N N . SER B 1 322 ? 8.43 -12.172 4.719 1 98.75 322 SER B N 1
ATOM 9585 C CA . SER B 1 322 ? 8.445 -11.945 3.277 1 98.75 322 SER B CA 1
ATOM 9586 C C . SER B 1 322 ? 7.57 -12.969 2.555 1 98.75 322 SER B C 1
ATOM 9588 O O . SER B 1 322 ? 6.84 -12.617 1.627 1 98.75 322 SER B O 1
ATOM 9590 N N . TRP B 1 323 ? 7.621 -14.195 2.992 1 98.75 323 TRP B N 1
ATOM 9591 C CA . TRP B 1 323 ? 6.73 -15.219 2.449 1 98.75 323 TRP B CA 1
ATOM 9592 C C . TRP B 1 323 ? 5.27 -14.859 2.699 1 98.75 323 TRP B C 1
ATOM 9594 O O . TRP B 1 323 ? 4.434 -14.977 1.803 1 98.75 323 TRP B O 1
ATOM 9604 N N . LYS B 1 324 ? 4.977 -14.461 3.926 1 98.5 324 LYS B N 1
ATOM 9605 C CA . LYS B 1 324 ? 3.602 -14.094 4.25 1 98.5 324 LYS B CA 1
ATOM 9606 C C . LYS B 1 324 ? 3.105 -12.977 3.342 1 98.5 324 LYS B C 1
ATOM 9608 O O . LYS B 1 324 ? 1.959 -13 2.889 1 98.5 324 LYS B O 1
ATOM 9613 N N . LEU B 1 325 ? 3.986 -12.023 3.154 1 98.38 325 LEU B N 1
ATOM 9614 C CA . LEU B 1 325 ? 3.631 -10.898 2.293 1 98.38 325 LEU B CA 1
ATOM 9615 C C . LEU B 1 325 ? 3.264 -11.383 0.894 1 98.38 325 LEU B C 1
ATOM 9617 O O . LEU B 1 325 ? 2.312 -10.883 0.288 1 98.38 325 LEU B O 1
ATOM 9621 N N . LEU B 1 326 ? 3.949 -12.32 0.344 1 98.81 326 LEU B N 1
ATOM 9622 C CA . LEU B 1 326 ? 3.645 -12.922 -0.95 1 98.81 326 LEU B CA 1
ATOM 9623 C C . LEU B 1 326 ? 2.312 -13.664 -0.904 1 98.81 326 LEU B C 1
ATOM 9625 O O . LEU B 1 326 ? 1.454 -13.461 -1.767 1 98.81 326 LEU B O 1
ATOM 9629 N N . LEU B 1 327 ? 2.148 -14.477 0.127 1 98.69 327 LEU B N 1
ATOM 9630 C CA . LEU B 1 327 ? 0.986 -15.352 0.238 1 98.69 327 LEU B CA 1
ATOM 9631 C C . LEU B 1 327 ? -0.292 -14.539 0.416 1 98.69 327 LEU B C 1
ATOM 9633 O O . LEU B 1 327 ? -1.364 -14.961 -0.027 1 98.69 327 LEU B O 1
ATOM 9637 N N . GLN B 1 328 ? -0.159 -13.398 0.941 1 98.5 328 GLN B N 1
ATOM 9638 C CA . GLN B 1 328 ? -1.316 -12.539 1.165 1 98.5 328 GLN B CA 1
ATOM 9639 C C . GLN B 1 328 ? -1.913 -12.062 -0.156 1 98.5 328 GLN B C 1
ATOM 9641 O O . GLN B 1 328 ? -3.057 -11.609 -0.198 1 98.5 328 GLN B O 1
ATOM 9646 N N . ASN B 1 329 ? -1.23 -12.164 -1.269 1 98.56 329 ASN B N 1
ATOM 9647 C CA . ASN B 1 329 ? -1.737 -11.82 -2.594 1 98.56 329 ASN B CA 1
ATOM 9648 C C . ASN B 1 329 ? -2.322 -13.039 -3.301 1 98.56 329 ASN B C 1
ATOM 9650 O O . ASN B 1 329 ? -2.842 -12.93 -4.414 1 98.56 329 ASN B O 1
ATOM 9654 N N . HIS B 1 330 ? -2.35 -14.195 -2.658 1 98.44 330 HIS B N 1
ATOM 9655 C CA . HIS B 1 330 ? -2.582 -15.445 -3.379 1 98.44 330 HIS B CA 1
ATOM 9656 C C . HIS B 1 330 ? -4.043 -15.875 -3.277 1 98.44 330 HIS B C 1
ATOM 9658 O O . HIS B 1 330 ? -4.484 -16.75 -4.016 1 98.44 330 HIS B O 1
ATOM 9664 N N . PRO B 1 331 ? -4.906 -15.32 -2.342 1 97.38 331 PRO B N 1
ATOM 9665 C CA . PRO B 1 331 ? -6.305 -15.75 -2.326 1 97.38 331 PRO B CA 1
ATOM 9666 C C . PRO B 1 331 ? -6.965 -15.664 -3.699 1 97.38 331 PRO B C 1
ATOM 9668 O O . PRO B 1 331 ? -6.57 -14.836 -4.523 1 97.38 331 PRO B O 1
ATOM 9671 N N . HIS B 1 332 ? -7.941 -16.453 -3.904 1 91.25 332 HIS B N 1
ATOM 9672 C CA . HIS B 1 332 ? -8.578 -16.562 -5.211 1 91.25 332 HIS B CA 1
ATOM 9673 C C . HIS B 1 332 ? -9.266 -15.25 -5.602 1 91.25 332 HIS B C 1
ATOM 9675 O O . HIS B 1 332 ? -9.375 -14.93 -6.785 1 91.25 332 HIS B O 1
ATOM 9681 N N . ASP B 1 333 ? -9.633 -14.453 -4.68 1 92.06 333 ASP B N 1
ATOM 9682 C CA . ASP B 1 333 ? -10.234 -13.172 -5.035 1 92.06 333 ASP B CA 1
ATOM 9683 C C . ASP B 1 333 ? -9.172 -12.102 -5.262 1 92.06 333 ASP B C 1
ATOM 9685 O O . ASP B 1 333 ? -9.453 -11.055 -5.844 1 92.06 333 ASP B O 1
ATOM 9689 N N . SER B 1 334 ? -7.957 -12.328 -4.844 1 96.88 334 SER B N 1
ATOM 9690 C CA . SER B 1 334 ? -6.859 -11.383 -4.996 1 96.88 334 SER B CA 1
ATOM 9691 C C . SER B 1 334 ? -6.078 -11.641 -6.277 1 96.88 334 SER B C 1
ATOM 9693 O O . SER B 1 334 ? -6.297 -10.977 -7.293 1 96.88 334 SER B O 1
ATOM 9695 N N . ILE B 1 335 ? -5.43 -12.75 -6.387 1 98.31 335 ILE B N 1
ATOM 9696 C CA . ILE B 1 335 ? -4.504 -13.047 -7.473 1 98.31 335 ILE B CA 1
ATOM 9697 C C . ILE B 1 335 ? -5.281 -13.258 -8.773 1 98.31 335 ILE B C 1
ATOM 9699 O O . ILE B 1 335 ? -4.75 -13.023 -9.859 1 98.31 335 ILE B O 1
ATOM 9703 N N . CYS B 1 336 ? -6.582 -13.625 -8.609 1 98 336 CYS B N 1
ATOM 9704 C CA . CYS B 1 336 ? -7.398 -13.82 -9.797 1 98 336 CYS B CA 1
ATOM 9705 C C . CYS B 1 336 ? -7.773 -12.484 -10.43 1 98 336 CYS B C 1
ATOM 9707 O O . CYS B 1 336 ? -8.195 -12.438 -11.586 1 98 336 CYS B O 1
ATOM 9709 N N . GLY B 1 337 ? -7.609 -11.398 -9.672 1 98.06 337 GLY B N 1
ATOM 9710 C CA . GLY B 1 337 ? -7.871 -10.07 -10.203 1 98.06 337 GLY B CA 1
ATOM 9711 C C . GLY B 1 337 ? -9.352 -9.734 -10.273 1 98.06 337 GLY B C 1
ATOM 9712 O O . GLY B 1 337 ? -9.766 -8.914 -11.094 1 98.06 337 GLY B O 1
ATOM 9713 N N . CYS B 1 338 ? -10.164 -10.383 -9.438 1 98.38 338 CYS B N 1
ATOM 9714 C CA . CYS B 1 338 ? -11.609 -10.25 -9.531 1 98.38 338 CYS B CA 1
ATOM 9715 C C . CYS B 1 338 ? -12.18 -9.578 -8.289 1 98.38 338 CYS B C 1
ATOM 9717 O O . CYS B 1 338 ? -13.133 -10.078 -7.691 1 98.38 338 CYS B O 1
ATOM 9719 N N . SER B 1 339 ? -11.539 -8.5 -7.828 1 98.56 339 SER B N 1
ATOM 9720 C CA . SER B 1 339 ? -11.969 -7.691 -6.691 1 98.56 339 SER B CA 1
ATOM 9721 C C . SER B 1 339 ? -12.109 -6.223 -7.082 1 98.56 339 SER B C 1
ATOM 9723 O O . SER B 1 339 ? -11.797 -5.844 -8.211 1 98.56 339 SER B O 1
ATOM 9725 N N . VAL B 1 340 ? -12.617 -5.438 -6.18 1 98.19 340 VAL B N 1
ATOM 9726 C CA . VAL B 1 340 ? -12.703 -3.998 -6.402 1 98.19 340 VAL B CA 1
ATOM 9727 C C . VAL B 1 340 ? -11.305 -3.412 -6.57 1 98.19 340 VAL B C 1
ATOM 9729 O O . VAL B 1 340 ? -10.32 -4.016 -6.152 1 98.19 340 VAL B O 1
ATOM 9732 N N . ASP B 1 341 ? -11.25 -2.268 -7.176 1 98.31 341 ASP B N 1
ATOM 9733 C CA . ASP B 1 341 ? -9.984 -1.66 -7.582 1 98.31 341 ASP B CA 1
ATOM 9734 C C . ASP B 1 341 ? -9.062 -1.45 -6.383 1 98.31 341 ASP B C 1
ATOM 9736 O O . ASP B 1 341 ? -7.848 -1.628 -6.484 1 98.31 341 ASP B O 1
ATOM 9740 N N . GLU B 1 342 ? -9.578 -1.071 -5.234 1 98 342 GLU B N 1
ATOM 9741 C CA . GLU B 1 342 ? -8.789 -0.785 -4.043 1 98 342 GLU B CA 1
ATOM 9742 C C . GLU B 1 342 ? -7.969 -1.999 -3.619 1 98 342 GLU B C 1
ATOM 9744 O O . GLU B 1 342 ? -6.84 -1.858 -3.146 1 98 342 GLU B O 1
ATOM 9749 N N . VAL B 1 343 ? -8.539 -3.143 -3.789 1 98.56 343 VAL B N 1
ATOM 9750 C CA . VAL B 1 343 ? -7.855 -4.379 -3.426 1 98.56 343 VAL B CA 1
ATOM 9751 C C . VAL B 1 343 ? -6.578 -4.527 -4.25 1 98.56 343 VAL B C 1
ATOM 9753 O O . VAL B 1 343 ? -5.512 -4.82 -3.707 1 98.56 343 VAL B O 1
ATOM 9756 N N . HIS B 1 344 ? -6.738 -4.301 -5.5 1 98.5 344 HIS B N 1
ATOM 9757 C CA . HIS B 1 344 ? -5.613 -4.559 -6.395 1 98.5 344 HIS B CA 1
ATOM 9758 C C . HIS B 1 344 ? -4.562 -3.459 -6.293 1 98.5 344 HIS B C 1
ATOM 9760 O O . HIS B 1 344 ? -3.369 -3.715 -6.465 1 98.5 344 HIS B O 1
ATOM 9766 N N . ASP B 1 345 ? -5.004 -2.238 -5.938 1 97.56 345 ASP B N 1
ATOM 9767 C CA . ASP B 1 345 ? -4.035 -1.206 -5.578 1 97.56 345 ASP B CA 1
ATOM 9768 C C . ASP B 1 345 ? -3.162 -1.655 -4.41 1 97.56 345 ASP B C 1
ATOM 9770 O O . ASP B 1 345 ? -1.942 -1.477 -4.434 1 97.56 345 ASP B O 1
ATOM 9774 N N . GLU B 1 346 ? -3.736 -2.189 -3.436 1 98 346 GLU B N 1
ATOM 9775 C CA . GLU B 1 346 ? -3.006 -2.66 -2.262 1 98 346 GLU B CA 1
ATOM 9776 C C . GLU B 1 346 ? -2.09 -3.828 -2.613 1 98 346 GLU B C 1
ATOM 9778 O O . GLU B 1 346 ? -1 -3.961 -2.051 1 98 346 GLU B O 1
ATOM 9783 N N . MET B 1 347 ? -2.566 -4.703 -3.484 1 98.44 347 MET B N 1
ATOM 9784 C CA . MET B 1 347 ? -1.743 -5.828 -3.912 1 98.44 347 MET B CA 1
ATOM 9785 C C . MET B 1 347 ? -0.445 -5.344 -4.547 1 98.44 347 MET B C 1
ATOM 9787 O O . MET B 1 347 ? 0.622 -5.91 -4.301 1 98.44 347 MET B O 1
ATOM 9791 N N . GLU B 1 348 ? -0.571 -4.324 -5.395 1 98.25 348 GLU B N 1
ATOM 9792 C CA . GLU B 1 348 ? 0.628 -3.791 -6.035 1 98.25 348 GLU B CA 1
ATOM 9793 C C . GLU B 1 348 ? 1.605 -3.24 -5 1 98.25 348 GLU B C 1
ATOM 9795 O O . GLU B 1 348 ? 2.82 -3.398 -5.141 1 98.25 348 GLU B O 1
ATOM 9800 N N . THR B 1 349 ? 1.082 -2.613 -4.004 1 97.94 349 THR B N 1
ATOM 9801 C CA . THR B 1 349 ? 1.929 -2.09 -2.938 1 97.94 349 THR B CA 1
ATOM 9802 C C . THR B 1 349 ? 2.615 -3.227 -2.184 1 97.94 349 THR B C 1
ATOM 9804 O O . THR B 1 349 ? 3.799 -3.131 -1.851 1 97.94 349 THR B O 1
ATOM 9807 N N . ARG B 1 350 ? 1.925 -4.309 -1.865 1 98.44 350 ARG B N 1
ATOM 9808 C CA . ARG B 1 350 ? 2.535 -5.465 -1.218 1 98.44 350 ARG B CA 1
ATOM 9809 C C . ARG B 1 350 ? 3.664 -6.035 -2.068 1 98.44 350 ARG B C 1
ATOM 9811 O O . ARG B 1 350 ? 4.707 -6.426 -1.543 1 98.44 350 ARG B O 1
ATOM 9818 N N . THR B 1 351 ? 3.395 -6.023 -3.354 1 98.62 351 THR B N 1
ATOM 9819 C CA . THR B 1 351 ? 4.41 -6.539 -4.27 1 98.62 351 THR B CA 1
ATOM 9820 C C . THR B 1 351 ? 5.66 -5.664 -4.234 1 98.62 351 THR B C 1
ATOM 9822 O O . THR B 1 351 ? 6.781 -6.18 -4.211 1 98.62 351 THR B O 1
ATOM 9825 N N . GLU B 1 352 ? 5.453 -4.387 -4.273 1 98.19 352 GLU B N 1
ATOM 9826 C CA . GLU B 1 352 ? 6.586 -3.469 -4.227 1 98.19 352 GLU B CA 1
ATOM 9827 C C . GLU B 1 352 ? 7.391 -3.648 -2.943 1 98.19 352 GLU B C 1
ATOM 9829 O O . GLU B 1 352 ? 8.625 -3.664 -2.975 1 98.19 352 GLU B O 1
ATOM 9834 N N . LYS B 1 353 ? 6.719 -3.76 -1.859 1 98.56 353 LYS B N 1
ATOM 9835 C CA . LYS B 1 353 ? 7.379 -3.982 -0.577 1 98.56 353 LYS B CA 1
ATOM 9836 C C . LYS B 1 353 ? 8.148 -5.297 -0.577 1 98.56 353 LYS B C 1
ATOM 9838 O O . LYS B 1 353 ? 9.273 -5.367 -0.067 1 98.56 353 LYS B O 1
ATOM 9843 N N . LEU B 1 354 ? 7.504 -6.293 -1.093 1 98.81 354 LEU B N 1
ATOM 9844 C CA . LEU B 1 354 ? 8.164 -7.59 -1.17 1 98.81 354 LEU B CA 1
ATOM 9845 C C . LEU B 1 354 ? 9.445 -7.496 -1.998 1 98.81 354 LEU B C 1
ATOM 9847 O O . LEU B 1 354 ? 10.469 -8.07 -1.629 1 98.81 354 LEU B O 1
ATOM 9851 N N . SER B 1 355 ? 9.344 -6.816 -3.109 1 98.75 355 SER B N 1
ATOM 9852 C CA . SER B 1 355 ? 10.516 -6.641 -3.959 1 98.75 355 SER B CA 1
ATOM 9853 C C . SER B 1 355 ? 11.664 -5.98 -3.191 1 98.75 355 SER B C 1
ATOM 9855 O O . SER B 1 355 ? 12.812 -6.395 -3.316 1 98.75 355 SER B O 1
ATOM 9857 N N . GLN B 1 356 ? 11.367 -5.004 -2.422 1 98.69 356 GLN B N 1
ATOM 9858 C CA . GLN B 1 356 ? 12.352 -4.328 -1.581 1 98.69 356 GLN B CA 1
ATOM 9859 C C . GLN B 1 356 ? 12.977 -5.297 -0.583 1 98.69 356 GLN B C 1
ATOM 9861 O O . GLN B 1 356 ? 14.195 -5.32 -0.412 1 98.69 356 GLN B O 1
ATOM 9866 N N . ARG B 1 357 ? 12.156 -6.086 0.03 1 98.81 357 ARG B N 1
ATOM 9867 C CA . ARG B 1 357 ? 12.609 -7.047 1.032 1 98.81 357 ARG B CA 1
ATOM 9868 C C . ARG B 1 357 ? 13.547 -8.078 0.419 1 98.81 357 ARG B C 1
ATOM 9870 O O . ARG B 1 357 ? 14.602 -8.383 0.986 1 98.81 357 ARG B O 1
ATOM 9877 N N . LEU B 1 358 ? 13.125 -8.586 -0.698 1 98.88 358 LEU B N 1
ATOM 9878 C CA . LEU B 1 358 ? 13.922 -9.633 -1.336 1 98.88 358 LEU B CA 1
ATOM 9879 C C . LEU B 1 358 ? 15.258 -9.078 -1.809 1 98.88 358 LEU B C 1
ATOM 9881 O O . LEU B 1 358 ? 16.281 -9.766 -1.722 1 98.88 358 LEU B O 1
ATOM 9885 N N . TYR B 1 359 ? 15.234 -7.863 -2.289 1 98.44 359 TYR B N 1
ATOM 9886 C CA . TYR B 1 359 ? 16.484 -7.203 -2.654 1 98.44 359 TYR B CA 1
ATOM 9887 C C . TYR B 1 359 ? 17.422 -7.125 -1.462 1 98.44 359 TYR B C 1
ATOM 9889 O O . TYR B 1 359 ? 18.609 -7.457 -1.575 1 98.44 359 TYR B O 1
ATOM 9897 N N . MET B 1 360 ? 16.953 -6.766 -0.344 1 98.5 360 MET B N 1
ATOM 9898 C CA . MET B 1 360 ? 17.781 -6.594 0.843 1 98.5 360 MET B CA 1
ATOM 9899 C C . MET B 1 360 ? 18.266 -7.941 1.363 1 98.5 360 MET B C 1
ATOM 9901 O O . MET B 1 360 ? 19.391 -8.055 1.851 1 98.5 360 MET B O 1
ATOM 9905 N N . LEU B 1 361 ? 17.406 -8.953 1.304 1 98.75 361 LEU B N 1
ATOM 9906 C CA . LEU B 1 361 ? 17.828 -10.289 1.722 1 98.75 361 LEU B CA 1
ATOM 9907 C C . LEU B 1 361 ? 18.969 -10.805 0.855 1 98.75 361 LEU B C 1
ATOM 9909 O O . LEU B 1 361 ? 19.891 -11.453 1.355 1 98.75 361 LEU B O 1
ATOM 9913 N N . GLN B 1 362 ? 18.875 -10.555 -0.395 1 98.56 362 GLN B N 1
ATOM 9914 C CA . GLN B 1 362 ? 19.953 -10.969 -1.291 1 98.56 362 GLN B CA 1
ATOM 9915 C C . GLN B 1 362 ? 21.25 -10.219 -0.976 1 98.56 362 GLN B C 1
ATOM 9917 O O . GLN B 1 362 ? 22.328 -10.82 -0.936 1 98.56 362 GLN B O 1
ATOM 9922 N N . GLN B 1 363 ? 21.141 -8.914 -0.716 1 97.31 363 GLN B N 1
ATOM 9923 C CA . GLN B 1 363 ? 22.312 -8.141 -0.333 1 97.31 363 GLN B CA 1
ATOM 9924 C C . GLN B 1 363 ? 22.922 -8.672 0.961 1 97.31 363 GLN B C 1
ATOM 9926 O O . GLN B 1 363 ? 24.141 -8.727 1.1 1 97.31 363 GLN B O 1
ATOM 9931 N N . ASP B 1 364 ? 22.078 -9.031 1.847 1 97.06 364 ASP B N 1
ATOM 9932 C CA . ASP B 1 364 ? 22.562 -9.578 3.113 1 97.06 364 ASP B CA 1
ATOM 9933 C C . ASP B 1 364 ? 23.312 -10.891 2.896 1 97.06 364 ASP B C 1
ATOM 9935 O O . ASP B 1 364 ? 24.344 -11.133 3.533 1 97.06 364 ASP B O 1
ATOM 9939 N N . ALA B 1 365 ? 22.734 -11.703 2.062 1 97.19 365 ALA B N 1
ATOM 9940 C CA . ALA B 1 365 ? 23.406 -12.953 1.746 1 97.19 365 ALA B CA 1
ATOM 9941 C C . ALA B 1 365 ? 24.797 -12.703 1.17 1 97.19 365 ALA B C 1
ATOM 9943 O O . ALA B 1 365 ? 25.766 -13.367 1.548 1 97.19 365 ALA B O 1
ATOM 9944 N N . LEU B 1 366 ? 24.922 -11.781 0.246 1 96.88 366 LEU B N 1
ATOM 9945 C CA . LEU B 1 366 ? 26.203 -11.453 -0.367 1 96.88 366 LEU B CA 1
ATOM 9946 C C . LEU B 1 366 ? 27.188 -10.914 0.672 1 96.88 366 LEU B C 1
ATOM 9948 O O . LEU B 1 366 ? 28.375 -11.195 0.612 1 96.88 366 LEU B O 1
ATOM 9952 N N . LEU B 1 367 ? 26.672 -10.141 1.608 1 96 367 LEU B N 1
ATOM 9953 C CA . LEU B 1 367 ? 27.5 -9.633 2.705 1 96 367 LEU B CA 1
ATOM 9954 C C . LEU B 1 367 ? 28.047 -10.789 3.539 1 96 367 LEU B C 1
ATOM 9956 O O . LEU B 1 367 ? 29.25 -10.828 3.816 1 96 367 LEU B O 1
ATOM 9960 N N . LYS B 1 368 ? 27.234 -11.711 3.904 1 94.81 368 LYS B N 1
ATOM 9961 C CA . LYS B 1 368 ? 27.609 -12.836 4.758 1 94.81 368 LYS B CA 1
ATOM 9962 C C . LYS B 1 368 ? 28.578 -13.773 4.035 1 94.81 368 LYS B C 1
ATOM 9964 O O . LYS B 1 368 ? 29.406 -14.438 4.676 1 94.81 368 LYS B O 1
ATOM 9969 N N . LEU B 1 369 ? 28.5 -13.75 2.75 1 95.06 369 LEU B N 1
ATOM 9970 C CA . LEU B 1 369 ? 29.406 -14.562 1.935 1 95.06 369 LEU B CA 1
ATOM 9971 C C . LEU B 1 369 ? 30.734 -13.859 1.728 1 95.06 369 LEU B C 1
ATOM 9973 O O . LEU B 1 369 ? 31.656 -14.438 1.139 1 95.06 369 LEU B O 1
ATOM 9977 N N . GLY B 1 370 ? 30.844 -12.633 2.225 1 94 370 GLY B N 1
ATOM 9978 C CA . GLY B 1 370 ? 32.094 -11.867 2.105 1 94 370 GLY B CA 1
ATOM 9979 C C . GLY B 1 370 ? 32.281 -11.266 0.728 1 94 370 GLY B C 1
ATOM 9980 O O . GLY B 1 370 ? 33.406 -10.898 0.36 1 94 370 GLY B O 1
ATOM 9981 N N . ILE B 1 371 ? 31.219 -11.102 -0.049 1 95.56 371 ILE B N 1
ATOM 9982 C CA . ILE B 1 371 ? 31.312 -10.719 -1.453 1 95.56 371 ILE B CA 1
ATOM 9983 C C . ILE B 1 371 ? 31.203 -9.203 -1.588 1 95.56 371 ILE B C 1
ATOM 9985 O O . ILE B 1 371 ? 31.953 -8.578 -2.336 1 95.56 371 ILE B O 1
ATOM 9989 N N . ALA B 1 372 ? 30.219 -8.633 -0.937 1 95.06 372 ALA B N 1
ATOM 9990 C CA . ALA B 1 372 ? 29.969 -7.199 -0.985 1 95.06 372 ALA B CA 1
ATOM 9991 C C . ALA B 1 372 ? 29.562 -6.668 0.386 1 95.06 372 ALA B C 1
ATOM 9993 O O . ALA B 1 372 ? 28.797 -7.312 1.107 1 95.06 372 ALA B O 1
ATOM 9994 N N . ASP B 1 373 ? 30.094 -5.508 0.711 1 94.44 373 ASP B N 1
ATOM 9995 C CA . ASP B 1 373 ? 29.844 -4.895 2.01 1 94.44 373 ASP B CA 1
ATOM 9996 C C . ASP B 1 373 ? 29.109 -3.561 1.854 1 94.44 373 ASP B C 1
ATOM 9998 O O . ASP B 1 373 ? 29.516 -2.717 1.053 1 94.44 373 ASP B O 1
ATOM 10002 N N . PRO B 1 374 ? 28.047 -3.344 2.59 1 93.88 374 PRO B N 1
ATOM 10003 C CA . PRO B 1 374 ? 27.375 -2.043 2.521 1 93.88 374 PRO B CA 1
ATOM 10004 C C . PRO B 1 374 ? 28.062 -0.982 3.381 1 93.88 374 PRO B C 1
ATOM 10006 O O . PRO B 1 374 ? 27.625 0.17 3.412 1 93.88 374 PRO B O 1
ATOM 10009 N N . ALA B 1 375 ? 29.109 -1.296 4.059 1 93.19 375 ALA B N 1
ATOM 10010 C CA . ALA B 1 375 ? 29.844 -0.367 4.906 1 93.19 375 ALA B CA 1
ATOM 10011 C C . ALA B 1 375 ? 31.25 -0.12 4.352 1 93.19 375 ALA B C 1
ATOM 10013 O O . ALA B 1 375 ? 31.906 -1.046 3.865 1 93.19 375 ALA B O 1
ATOM 10014 N N . ALA B 1 376 ? 31.672 1.077 4.465 1 90.25 376 ALA B N 1
ATOM 10015 C CA . ALA B 1 376 ? 33 1.433 4.027 1 90.25 376 ALA B CA 1
ATOM 10016 C C . ALA B 1 376 ? 34.062 0.741 4.883 1 90.25 376 ALA B C 1
ATOM 10018 O O . ALA B 1 376 ? 35.125 0.378 4.391 1 90.25 376 ALA B O 1
ATOM 10019 N N . THR B 1 377 ? 33.719 0.476 6.082 1 88 377 THR B N 1
ATOM 10020 C CA . THR B 1 377 ? 34.688 -0.132 7.008 1 88 377 THR B CA 1
ATOM 10021 C C . THR B 1 377 ? 34.438 -1.632 7.137 1 88 377 THR B C 1
ATOM 10023 O O . THR B 1 377 ? 34.938 -2.275 8.055 1 88 377 THR B O 1
ATOM 10026 N N . GLY B 1 378 ? 33.656 -2.16 6.273 1 86.88 378 GLY B N 1
ATOM 10027 C CA . GLY B 1 378 ? 33.312 -3.574 6.34 1 86.88 378 GLY B CA 1
ATOM 10028 C C . GLY B 1 378 ? 34.469 -4.473 5.926 1 86.88 378 GLY B C 1
ATOM 10029 O O . GLY B 1 378 ? 35.594 -4.004 5.719 1 86.88 378 GLY B O 1
ATOM 10030 N N . THR B 1 379 ? 34.094 -5.766 5.953 1 85.75 379 THR B N 1
ATOM 10031 C CA . THR B 1 379 ? 35.188 -6.738 5.762 1 85.75 379 THR B CA 1
ATOM 10032 C C . THR B 1 379 ? 35 -7.5 4.453 1 85.75 379 THR B C 1
ATOM 10034 O O . THR B 1 379 ? 35.875 -8.266 4.047 1 85.75 379 THR B O 1
ATOM 10037 N N . ALA B 1 380 ? 33.875 -7.273 3.77 1 88.75 380 ALA B N 1
ATOM 10038 C CA . ALA B 1 380 ? 33.656 -7.988 2.518 1 88.75 380 ALA B CA 1
ATOM 10039 C C . ALA B 1 380 ? 34.531 -7.426 1.4 1 88.75 380 ALA B C 1
ATOM 10041 O O . ALA B 1 380 ? 35.125 -6.359 1.552 1 88.75 380 ALA B O 1
ATOM 10042 N N . ALA B 1 381 ? 34.562 -8.117 0.347 1 89.81 381 ALA B N 1
ATOM 10043 C CA . ALA B 1 381 ? 35.531 -7.871 -0.714 1 89.81 381 ALA B CA 1
ATOM 10044 C C . ALA B 1 381 ? 35.25 -6.543 -1.413 1 89.81 381 ALA B C 1
ATOM 10046 O O . ALA B 1 381 ? 36.188 -5.758 -1.653 1 89.81 381 ALA B O 1
ATOM 10047 N N . ARG B 1 382 ? 34.094 -6.371 -1.774 1 92.5 382 ARG B N 1
ATOM 10048 C CA . ARG B 1 382 ? 33.719 -5.148 -2.475 1 92.5 382 ARG B CA 1
ATOM 10049 C C . ARG B 1 382 ? 33.219 -4.09 -1.497 1 92.5 382 ARG B C 1
ATOM 10051 O O . ARG B 1 382 ? 32.344 -4.367 -0.674 1 92.5 382 ARG B O 1
ATOM 10058 N N . LYS B 1 383 ? 33.719 -2.887 -1.691 1 92.81 383 LYS B N 1
ATOM 10059 C CA . LYS B 1 383 ? 33.312 -1.763 -0.851 1 92.81 383 LYS B CA 1
ATOM 10060 C C . LYS B 1 383 ? 32.406 -0.793 -1.621 1 92.81 383 LYS B C 1
ATOM 10062 O O . LYS B 1 383 ? 32.344 -0.863 -2.848 1 92.81 383 LYS B O 1
ATOM 10067 N N . PRO B 1 384 ? 31.719 0.071 -0.892 1 93.44 384 PRO B N 1
ATOM 10068 C CA . PRO B 1 384 ? 30.922 1.094 -1.572 1 93.44 384 PRO B CA 1
ATOM 10069 C C . PRO B 1 384 ? 31.75 1.943 -2.535 1 93.44 384 PRO B C 1
ATOM 10071 O O . PRO B 1 384 ? 32.906 2.264 -2.246 1 93.44 384 PRO B O 1
ATOM 10074 N N . PHE B 1 385 ? 31.203 2.287 -3.721 1 92.81 385 PHE B N 1
ATOM 10075 C CA . PHE B 1 385 ? 31.703 3.193 -4.742 1 92.81 385 PHE B CA 1
ATOM 10076 C C . PHE B 1 385 ? 32.75 2.498 -5.609 1 92.81 385 PHE B C 1
ATOM 10078 O O . PHE B 1 385 ? 33.375 3.133 -6.461 1 92.81 385 PHE B O 1
ATOM 10085 N N . SER B 1 386 ? 32.906 1.225 -5.32 1 92.19 386 SER B N 1
ATOM 10086 C CA . SER B 1 386 ? 33.719 0.462 -6.25 1 92.19 386 SER B CA 1
ATOM 10087 C C . SER B 1 386 ? 33.031 0.292 -7.598 1 92.19 386 SER B C 1
ATOM 10089 O O . SER B 1 386 ? 31.797 0.315 -7.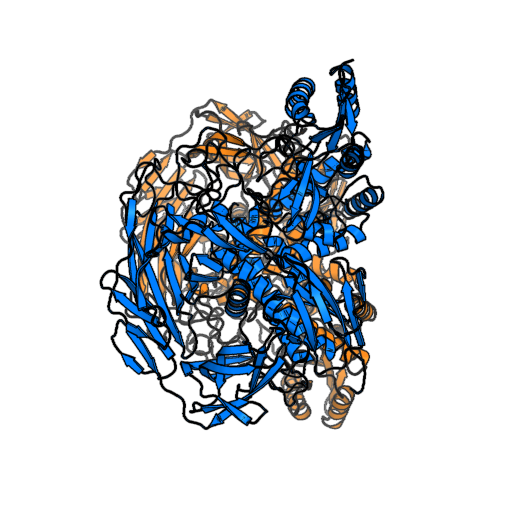668 1 92.19 386 SER B O 1
ATOM 10091 N N . ASP B 1 387 ? 33.781 0.298 -8.609 1 91.75 387 ASP B N 1
ATOM 10092 C CA . ASP B 1 387 ? 33.125 -0.074 -9.867 1 91.75 387 ASP B CA 1
ATOM 10093 C C . ASP B 1 387 ? 33.062 -1.592 -10.016 1 91.75 387 ASP B C 1
ATOM 10095 O O . ASP B 1 387 ? 33.312 -2.328 -9.055 1 91.75 387 ASP B O 1
ATOM 10099 N N . ASP B 1 388 ? 32.594 -2.084 -11.117 1 93.62 388 ASP B N 1
ATOM 10100 C CA . ASP B 1 388 ? 32.312 -3.502 -11.312 1 93.62 388 ASP B CA 1
ATOM 10101 C C . ASP B 1 388 ? 33.375 -4.164 -12.164 1 93.62 388 ASP B C 1
ATOM 10103 O O . ASP B 1 388 ? 33.094 -5.016 -13.008 1 93.62 388 ASP B O 1
ATOM 10107 N N . GLU B 1 389 ? 34.656 -3.77 -11.945 1 94.62 389 GLU B N 1
ATOM 10108 C CA . GLU B 1 389 ? 35.719 -4.445 -12.641 1 94.62 389 GLU B CA 1
ATOM 10109 C C . GLU B 1 389 ? 35.844 -5.91 -12.219 1 94.62 389 GLU B C 1
ATOM 10111 O O . GLU B 1 389 ? 36.438 -6.723 -12.93 1 94.62 389 GLU B O 1
ATOM 10116 N N . GLN B 1 390 ? 35.375 -6.145 -11.102 1 94.81 390 GLN B N 1
ATOM 10117 C CA . GLN B 1 390 ? 35.156 -7.504 -10.633 1 94.81 390 GLN B CA 1
ATOM 10118 C C . GLN B 1 390 ? 33.688 -7.715 -10.258 1 94.81 390 GLN B C 1
ATOM 10120 O O . GLN B 1 390 ? 33.031 -6.82 -9.695 1 94.81 390 GLN B O 1
ATOM 10125 N N . PHE B 1 391 ? 33.125 -8.844 -10.625 1 96.19 391 PHE B N 1
ATOM 10126 C CA . PHE B 1 391 ? 31.734 -9.18 -10.312 1 96.19 391 PHE B CA 1
ATOM 10127 C C . PHE B 1 391 ? 31.547 -10.688 -10.203 1 96.19 391 PHE B C 1
ATOM 10129 O O . PHE B 1 391 ? 32.469 -11.453 -10.453 1 96.19 391 PHE B O 1
ATOM 10136 N N . VAL B 1 392 ? 30.438 -11.062 -9.75 1 96.38 392 VAL B N 1
ATOM 10137 C CA . VAL B 1 392 ? 30.172 -12.484 -9.578 1 96.38 392 VAL B CA 1
ATOM 10138 C C . VAL B 1 392 ? 28.922 -12.875 -10.375 1 96.38 392 VAL B C 1
ATOM 10140 O O . VAL B 1 392 ? 28.016 -12.055 -10.555 1 96.38 392 VAL B O 1
ATOM 10143 N N . VAL B 1 393 ? 28.906 -14.055 -10.922 1 97.19 393 VAL B N 1
ATOM 10144 C CA . VAL B 1 393 ? 27.719 -14.625 -11.562 1 97.19 393 VAL B CA 1
ATOM 10145 C C . VAL B 1 393 ? 27.188 -15.797 -10.734 1 97.19 393 VAL B C 1
ATOM 10147 O O . VAL B 1 393 ? 27.922 -16.734 -10.438 1 97.19 393 VAL B O 1
ATOM 10150 N N . PHE B 1 394 ? 25.969 -15.688 -10.297 1 97.81 394 PHE B N 1
ATOM 10151 C CA . PHE B 1 394 ? 25.312 -16.719 -9.5 1 97.81 394 PHE B CA 1
ATOM 10152 C C . PHE B 1 394 ? 24.5 -17.656 -10.383 1 97.81 394 PHE B C 1
ATOM 10154 O O . PHE B 1 394 ? 23.609 -17.234 -11.102 1 97.81 394 PHE B O 1
ATOM 10161 N N . ASN B 1 395 ? 24.844 -18.891 -10.453 1 98.12 395 ASN B N 1
ATOM 10162 C CA . ASN B 1 395 ? 23.984 -19.938 -11.016 1 98.12 395 ASN B CA 1
ATOM 10163 C C . ASN B 1 395 ? 23.125 -20.594 -9.945 1 98.12 395 ASN B C 1
ATOM 10165 O O . ASN B 1 395 ? 23.609 -21.422 -9.18 1 98.12 395 ASN B O 1
ATOM 10169 N N . PRO B 1 396 ? 21.906 -20.297 -9.906 1 98 396 PRO B N 1
ATOM 10170 C CA . PRO B 1 396 ? 21.062 -20.859 -8.859 1 98 396 PRO B CA 1
ATOM 10171 C C . PRO B 1 396 ? 20.656 -22.312 -9.156 1 98 396 PRO B C 1
ATOM 10173 O O . PRO B 1 396 ? 20.094 -22.984 -8.297 1 98 396 PRO B O 1
ATOM 10176 N N . HIS B 1 397 ? 20.938 -22.812 -10.328 1 98.06 397 HIS B N 1
ATOM 10177 C CA . HIS B 1 397 ? 20.484 -24.125 -10.75 1 98.06 397 HIS B CA 1
ATOM 10178 C C . HIS B 1 397 ? 21.406 -25.219 -10.211 1 98.06 397 HIS B C 1
ATOM 10180 O O . HIS B 1 397 ? 22.594 -25 -10.023 1 98.06 397 HIS B O 1
ATOM 10186 N N . LEU B 1 398 ? 20.875 -26.391 -10.023 1 97.75 398 LEU B N 1
ATOM 10187 C CA . LEU B 1 398 ? 21.594 -27.516 -9.438 1 97.75 398 LEU B CA 1
ATOM 10188 C C . LEU B 1 398 ? 22.328 -28.312 -10.523 1 97.75 398 LEU B C 1
ATOM 10190 O O . LEU B 1 398 ? 22.766 -29.438 -10.273 1 97.75 398 LEU B O 1
ATOM 10194 N N . THR B 1 399 ? 22.406 -27.781 -11.688 1 97 399 THR B N 1
ATOM 10195 C CA . THR B 1 399 ? 23.156 -28.328 -12.812 1 97 399 THR B CA 1
ATOM 10196 C C . THR B 1 399 ? 24.047 -27.25 -13.422 1 97 399 THR B C 1
ATOM 10198 O O . THR B 1 399 ? 23.781 -26.047 -13.289 1 97 399 THR B O 1
ATOM 10201 N N . PRO B 1 400 ? 25.125 -27.672 -14.008 1 96.5 400 PRO B N 1
ATOM 10202 C CA . PRO B 1 400 ? 25.906 -26.672 -14.734 1 96.5 400 PRO B CA 1
ATOM 10203 C C . PRO B 1 400 ? 25.062 -25.938 -15.789 1 96.5 400 PRO B C 1
ATOM 10205 O O . PRO B 1 400 ? 24.156 -26.531 -16.375 1 96.5 400 PRO B O 1
ATOM 10208 N N . TYR B 1 401 ? 25.344 -24.75 -16.016 1 97.31 401 TYR B N 1
ATOM 10209 C CA . TYR B 1 401 ? 24.578 -23.922 -16.938 1 97.31 401 TYR B CA 1
ATOM 10210 C C . TYR B 1 401 ? 25.375 -23.641 -18.203 1 97.31 401 TYR B C 1
ATOM 10212 O O . TYR B 1 401 ? 26.547 -23.234 -18.125 1 97.31 401 TYR B O 1
ATOM 10220 N N . ASN B 1 402 ? 24.828 -23.891 -19.312 1 96.31 402 ASN B N 1
ATOM 10221 C CA . ASN B 1 402 ? 25.328 -23.531 -20.625 1 96.31 402 ASN B CA 1
ATOM 10222 C C . ASN B 1 402 ? 24.391 -22.547 -21.328 1 96.31 402 ASN B C 1
ATOM 10224 O O . ASN B 1 402 ? 23.188 -22.766 -21.391 1 96.31 402 ASN B O 1
ATOM 10228 N N . GLY B 1 403 ? 24.875 -21.484 -21.734 1 96.75 403 GLY B N 1
ATOM 10229 C CA . GLY B 1 403 ? 24.047 -20.516 -22.453 1 96.75 403 GLY B CA 1
ATOM 10230 C C . GLY B 1 403 ? 24.469 -19.078 -22.219 1 96.75 403 GLY B C 1
ATOM 10231 O O . GLY B 1 403 ? 25.578 -18.812 -21.766 1 96.75 403 GLY B O 1
ATOM 10232 N N . TRP B 1 404 ? 23.656 -18.203 -22.594 1 97.5 404 TRP B N 1
ATOM 10233 C CA . TRP B 1 404 ? 23.938 -16.781 -22.5 1 97.5 404 TRP B CA 1
ATOM 10234 C C . TRP B 1 404 ? 23.438 -16.219 -21.172 1 97.5 404 TRP B C 1
ATOM 10236 O O . TRP B 1 404 ? 22.375 -16.594 -20.688 1 97.5 404 TRP B O 1
ATOM 10246 N N . VAL B 1 405 ? 24.203 -15.406 -20.547 1 97.75 405 VAL B N 1
ATOM 10247 C CA . VAL B 1 405 ? 23.859 -14.719 -19.312 1 97.75 405 VAL B CA 1
ATOM 10248 C C . VAL B 1 405 ? 23.953 -13.203 -19.531 1 97.75 405 VAL B C 1
ATOM 10250 O O . VAL B 1 405 ? 24.969 -12.703 -20 1 97.75 405 VAL B O 1
ATOM 10253 N N . LYS B 1 406 ? 22.875 -12.531 -19.25 1 96.44 406 LYS B N 1
ATOM 10254 C CA . LYS B 1 406 ? 22.844 -11.07 -19.359 1 96.44 406 LYS B CA 1
ATOM 10255 C C . LYS B 1 406 ? 23.125 -10.422 -18 1 96.44 406 LYS B C 1
ATOM 10257 O O . LYS B 1 406 ? 22.828 -11 -16.953 1 96.44 406 LYS B O 1
ATOM 10262 N N . GLY B 1 407 ? 23.703 -9.281 -18.016 1 96.94 407 GLY B N 1
ATOM 10263 C CA . GLY B 1 407 ? 23.938 -8.539 -16.781 1 96.94 407 GLY B CA 1
ATOM 10264 C C . GLY B 1 407 ? 24.312 -7.09 -17.031 1 96.94 407 GLY B C 1
ATOM 10265 O O . GLY B 1 407 ? 24.422 -6.656 -18.172 1 96.94 407 GLY B O 1
ATOM 10266 N N . LYS B 1 408 ? 24.391 -6.336 -15.977 1 96.31 408 LYS B N 1
ATOM 10267 C CA . LYS B 1 408 ? 24.75 -4.922 -16.016 1 96.31 408 LYS B CA 1
ATOM 10268 C C . LYS B 1 408 ? 26.047 -4.656 -15.25 1 96.31 408 LYS B C 1
ATOM 10270 O O . LYS B 1 408 ? 26.25 -5.199 -14.164 1 96.31 408 LYS B O 1
ATOM 10275 N N . LEU B 1 409 ? 26.922 -3.91 -15.836 1 96.56 409 LEU B N 1
ATOM 10276 C CA . LEU B 1 409 ? 28.188 -3.498 -15.219 1 96.56 409 LEU B CA 1
ATOM 10277 C C . LEU B 1 409 ? 28.281 -1.978 -15.156 1 96.56 409 LEU B C 1
ATOM 10279 O O . LEU B 1 409 ? 27.844 -1.282 -16.078 1 96.56 409 LEU B O 1
ATOM 10283 N N . PHE B 1 410 ? 28.781 -1.486 -14.141 1 96.88 410 PHE B N 1
ATOM 10284 C CA . PHE B 1 410 ? 29.094 -0.071 -13.984 1 96.88 410 PHE B CA 1
ATOM 10285 C C . PHE B 1 410 ? 30.594 0.142 -13.883 1 96.88 410 PHE B C 1
ATOM 10287 O O . PHE B 1 410 ? 31.234 -0.342 -12.945 1 96.88 410 PHE B O 1
ATOM 10294 N N . LEU B 1 411 ? 31.172 0.841 -14.812 1 96.88 411 LEU B N 1
ATOM 10295 C CA . LEU B 1 411 ? 32.594 1.099 -14.828 1 96.88 411 LEU B CA 1
ATOM 10296 C C . LEU B 1 411 ? 32.875 2.596 -14.75 1 96.88 411 LEU B C 1
ATOM 10298 O O . LEU B 1 411 ? 32.219 3.393 -15.406 1 96.88 411 LEU B O 1
ATOM 10302 N N . HIS B 1 412 ? 33.906 2.961 -14.023 1 95.25 412 HIS B N 1
ATOM 10303 C CA . HIS B 1 412 ? 34.281 4.367 -13.859 1 95.25 412 HIS B CA 1
ATOM 10304 C C . HIS B 1 412 ? 34.812 4.957 -15.156 1 95.25 412 HIS B C 1
ATOM 10306 O O . HIS B 1 412 ? 34.531 6.113 -15.484 1 95.25 412 HIS B O 1
ATOM 10312 N N . GLU B 1 413 ? 35.531 4.188 -15.875 1 92.62 413 GLU B N 1
ATOM 10313 C CA . GLU B 1 413 ? 36.094 4.637 -17.141 1 92.62 413 GLU B CA 1
ATOM 10314 C C . GLU B 1 413 ? 35.594 3.797 -18.312 1 92.62 413 GLU B C 1
ATOM 10316 O O . GLU B 1 413 ? 35.438 2.58 -18.172 1 92.62 413 GLU B O 1
ATOM 10321 N N . GLU B 1 414 ? 35.281 4.566 -19.359 1 91.19 414 GLU B N 1
ATOM 10322 C CA . GLU B 1 414 ? 34.906 3.848 -20.578 1 91.19 414 GLU B CA 1
ATOM 10323 C C . GLU B 1 414 ? 36.125 3.109 -21.156 1 91.19 414 GLU B C 1
ATOM 10325 O O . GLU B 1 414 ? 37.219 3.646 -21.188 1 91.19 414 GLU B O 1
ATOM 10330 N N . LYS B 1 415 ? 35.906 1.921 -21.484 1 88.25 415 LYS B N 1
ATOM 10331 C CA . LYS B 1 415 ? 36.969 1.146 -22.109 1 88.25 415 LYS B CA 1
ATOM 10332 C C . LYS B 1 415 ? 36.406 -0.068 -22.844 1 88.25 415 LYS B C 1
ATOM 10334 O O . LYS B 1 415 ? 35.25 -0.441 -22.641 1 88.25 415 LYS B O 1
ATOM 10339 N N . GLU B 1 416 ? 37.219 -0.576 -23.734 1 93 416 GLU B N 1
ATOM 10340 C CA . GLU B 1 416 ? 36.938 -1.889 -24.312 1 93 416 GLU B CA 1
ATOM 10341 C C . GLU B 1 416 ? 37.438 -3.006 -23.406 1 93 416 GLU B C 1
ATOM 10343 O O . GLU B 1 416 ? 38.5 -2.875 -22.781 1 93 416 GLU B O 1
ATOM 10348 N N . PHE B 1 417 ? 36.594 -4.012 -23.391 1 95.31 417 PHE B N 1
ATOM 10349 C CA . PHE B 1 417 ? 37 -5.023 -22.422 1 95.31 417 PHE B CA 1
ATOM 10350 C C . PHE B 1 417 ? 36.5 -6.402 -22.828 1 95.31 417 PHE B C 1
ATOM 10352 O O . PHE B 1 417 ? 35.656 -6.523 -23.719 1 95.31 417 PHE B O 1
ATOM 10359 N N . VAL B 1 418 ? 37.094 -7.375 -22.328 1 96.19 418 VAL B N 1
ATOM 10360 C CA . VAL B 1 418 ? 36.594 -8.75 -22.266 1 96.19 418 VAL B CA 1
ATOM 10361 C C . VAL B 1 418 ? 36.469 -9.18 -20.812 1 96.19 418 VAL B C 1
ATOM 10363 O O . VAL B 1 418 ? 36.875 -8.445 -19.906 1 96.19 418 VAL B O 1
ATOM 10366 N N . LEU B 1 419 ? 35.781 -10.25 -20.578 1 96.44 419 LEU B N 1
ATOM 10367 C CA . LEU B 1 419 ? 35.625 -10.75 -19.219 1 96.44 419 LEU B CA 1
ATOM 10368 C C . LEU B 1 419 ? 36.438 -12.023 -19.016 1 96.44 419 LEU B C 1
ATOM 10370 O O . LEU B 1 419 ? 36.594 -12.828 -19.938 1 96.44 419 LEU B O 1
ATOM 10374 N N . LYS B 1 420 ? 36.969 -12.172 -17.844 1 95.81 420 LYS B N 1
ATOM 10375 C CA . LYS B 1 420 ? 37.75 -13.359 -17.469 1 95.81 420 LYS B CA 1
ATOM 10376 C C . LYS B 1 420 ? 37.25 -13.953 -16.156 1 95.81 420 LYS B C 1
ATOM 10378 O O . LYS B 1 420 ? 36.906 -13.211 -15.219 1 95.81 420 LYS B O 1
ATOM 10383 N N . ASP B 1 421 ? 37.125 -15.266 -16.156 1 93.62 421 ASP B N 1
ATOM 10384 C CA . ASP B 1 421 ? 36.781 -15.898 -14.891 1 93.62 421 ASP B CA 1
ATOM 10385 C C . ASP B 1 421 ? 38.031 -16.234 -14.07 1 93.62 421 ASP B C 1
ATOM 10387 O O . ASP B 1 421 ? 39.156 -15.953 -14.492 1 93.62 421 ASP B O 1
ATOM 10391 N N . LEU B 1 422 ? 37.844 -16.75 -12.906 1 88.88 422 LEU B N 1
ATOM 10392 C CA . LEU B 1 422 ? 38.938 -17 -11.977 1 88.88 422 LEU B CA 1
ATOM 10393 C C . LEU B 1 422 ? 39.875 -18.094 -12.508 1 88.88 422 LEU B C 1
ATOM 10395 O O . LEU B 1 422 ? 41.031 -18.219 -12.078 1 88.88 422 LEU B O 1
ATOM 10399 N N . LYS B 1 423 ? 39.344 -18.859 -13.359 1 88.62 423 LYS B N 1
ATOM 10400 C CA . LYS B 1 423 ? 40.156 -19.938 -13.938 1 88.62 423 LYS B CA 1
ATOM 10401 C C . LYS B 1 423 ? 40.969 -19.438 -15.133 1 88.62 423 LYS B C 1
ATOM 10403 O O . LYS B 1 423 ? 41.75 -20.172 -15.711 1 88.62 423 LYS B O 1
ATOM 10408 N N . GLY B 1 424 ? 40.688 -18.328 -15.555 1 90 424 GLY B N 1
ATOM 10409 C CA . GLY B 1 424 ? 41.469 -17.719 -16.625 1 90 424 GLY B CA 1
ATOM 10410 C C . GLY B 1 424 ? 40.781 -17.781 -17.969 1 90 424 GLY B C 1
ATOM 10411 O O . GLY B 1 424 ? 41.281 -17.281 -18.969 1 90 424 GLY B O 1
ATOM 10412 N N . ASN B 1 425 ? 39.625 -18.344 -18.047 1 93.94 425 ASN B N 1
ATOM 10413 C CA . ASN B 1 425 ? 38.875 -18.375 -19.297 1 93.94 425 ASN B CA 1
ATOM 10414 C C . ASN B 1 425 ? 38.406 -16.969 -19.688 1 93.94 425 ASN B C 1
ATOM 10416 O O . ASN B 1 425 ? 37.938 -16.203 -18.844 1 93.94 425 ASN B O 1
ATOM 10420 N N . THR B 1 426 ? 38.5 -16.703 -20.969 1 95.5 426 THR B N 1
ATOM 10421 C CA . THR B 1 426 ? 38.094 -15.398 -21.484 1 95.5 426 THR B CA 1
ATOM 10422 C C . THR B 1 426 ? 36.719 -15.477 -22.141 1 95.5 426 THR B C 1
ATOM 10424 O O . THR B 1 426 ? 36.438 -16.422 -22.875 1 95.5 426 THR B O 1
ATOM 10427 N N . TYR B 1 427 ? 35.906 -14.523 -21.938 1 95.81 427 TYR B N 1
ATOM 10428 C CA . TYR B 1 427 ? 34.562 -14.406 -22.5 1 95.81 427 TYR B CA 1
ATOM 10429 C C . TYR B 1 427 ? 34.375 -13.094 -23.25 1 95.81 427 TYR B C 1
ATOM 10431 O O . TYR B 1 427 ? 34.594 -12.016 -22.672 1 95.81 427 TYR B O 1
ATOM 10439 N N . GLN B 1 428 ? 34.094 -13.234 -24.531 1 94.56 428 GLN B N 1
ATOM 10440 C CA . GLN B 1 428 ? 33.781 -12.047 -25.328 1 94.56 428 GLN B CA 1
ATOM 10441 C C . GLN B 1 428 ? 32.344 -11.562 -25.062 1 94.56 428 GLN B C 1
ATOM 10443 O O . GLN B 1 428 ? 31.391 -12.242 -25.422 1 94.56 428 GLN B O 1
ATOM 10448 N N . PRO B 1 429 ? 32.219 -10.352 -24.469 1 95.06 429 PRO B N 1
ATOM 10449 C CA . PRO B 1 429 ? 30.844 -9.883 -24.203 1 95.06 429 PRO B CA 1
ATOM 10450 C C . PRO B 1 429 ? 30.188 -9.234 -25.422 1 95.06 429 PRO B C 1
ATOM 10452 O O . PRO B 1 429 ? 30.875 -8.648 -26.25 1 95.06 429 PRO B O 1
ATOM 10455 N N . VAL B 1 430 ? 28.875 -9.375 -25.562 1 94.12 430 VAL B N 1
ATOM 10456 C CA . VAL B 1 430 ? 28.062 -8.531 -26.422 1 94.12 430 VAL B CA 1
ATOM 10457 C C . VAL B 1 430 ? 27.562 -7.32 -25.625 1 94.12 430 VAL B C 1
ATOM 10459 O O . VAL B 1 430 ? 26.891 -7.473 -24.609 1 94.12 430 VAL B O 1
ATOM 10462 N N . ILE B 1 431 ? 27.906 -6.129 -26.062 1 95.19 431 ILE B N 1
ATOM 10463 C CA . ILE B 1 431 ? 27.391 -4.926 -25.422 1 95.19 431 ILE B CA 1
ATOM 10464 C C . ILE B 1 431 ? 26.016 -4.598 -25.969 1 95.19 431 ILE B C 1
ATOM 10466 O O . ILE B 1 431 ? 25.891 -3.957 -27.016 1 95.19 431 ILE B O 1
ATOM 10470 N N . LEU B 1 432 ? 25.062 -4.941 -25.234 1 94.44 432 LEU B N 1
ATOM 10471 C CA . LEU B 1 432 ? 23.672 -4.742 -25.656 1 94.44 432 LEU B CA 1
ATOM 10472 C C . LEU B 1 432 ? 23.297 -3.266 -25.625 1 94.44 432 LEU B C 1
ATOM 10474 O O . LEU B 1 432 ? 22.469 -2.811 -26.406 1 94.44 432 LEU B O 1
ATOM 10478 N N . ASN B 1 433 ? 23.781 -2.576 -24.688 1 93.12 433 ASN B N 1
ATOM 10479 C CA . ASN B 1 433 ? 23.562 -1.147 -24.484 1 93.12 433 ASN B CA 1
ATOM 10480 C C . ASN B 1 433 ? 24.641 -0.547 -23.594 1 93.12 433 ASN B C 1
ATOM 10482 O O . ASN B 1 433 ? 25.234 -1.246 -22.75 1 93.12 433 ASN B O 1
ATOM 10486 N N . SER B 1 434 ? 25.031 0.654 -23.828 1 94.19 434 SER B N 1
ATOM 10487 C CA . SER B 1 434 ? 25.953 1.39 -22.969 1 94.19 434 SER B CA 1
ATOM 10488 C C . SER B 1 434 ? 25.562 2.857 -22.859 1 94.19 434 SER B C 1
ATOM 10490 O O . SER B 1 434 ? 25.109 3.461 -23.844 1 94.19 434 SER B O 1
ATOM 10492 N N . TYR B 1 435 ? 25.625 3.41 -21.781 1 94.75 435 TYR B N 1
ATOM 10493 C CA . TYR B 1 435 ? 25.297 4.82 -21.594 1 94.75 435 TYR B CA 1
ATOM 10494 C C . TYR B 1 435 ? 26 5.387 -20.359 1 94.75 435 TYR B C 1
ATOM 10496 O O . TYR B 1 435 ? 26.172 4.688 -19.359 1 94.75 435 TYR B O 1
ATOM 10504 N N . LYS B 1 436 ? 26.375 6.609 -20.469 1 95.94 436 LYS B N 1
ATOM 10505 C CA . LYS B 1 436 ? 26.953 7.32 -19.344 1 95.94 436 LYS B CA 1
ATOM 10506 C C . LYS B 1 436 ? 25.891 7.641 -18.281 1 95.94 436 LYS B C 1
ATOM 10508 O O . LYS B 1 436 ? 24.75 7.957 -18.625 1 95.94 436 LYS B O 1
ATOM 10513 N N . GLY B 1 437 ? 26.328 7.477 -17.109 1 94.12 437 GLY B N 1
ATOM 10514 C CA . GLY B 1 437 ? 25.422 7.781 -16.016 1 94.12 437 GLY B CA 1
ATOM 10515 C C . GLY B 1 437 ? 26.109 7.875 -14.664 1 94.12 437 GLY B C 1
ATOM 10516 O O . GLY B 1 437 ? 27.328 8.102 -14.594 1 94.12 437 GLY B O 1
ATOM 10517 N N . ARG B 1 438 ? 25.438 7.926 -13.602 1 93.88 438 ARG B N 1
ATOM 10518 C CA . ARG B 1 438 ? 25.938 7.973 -12.234 1 93.88 438 ARG B CA 1
ATOM 10519 C C . ARG B 1 438 ? 25.344 6.844 -11.398 1 93.88 438 ARG B C 1
ATOM 10521 O O . ARG B 1 438 ? 24.188 6.457 -11.594 1 93.88 438 ARG B O 1
ATOM 10528 N N . LYS B 1 439 ? 26.062 6.32 -10.547 1 94.81 439 LYS B N 1
ATOM 10529 C CA . LYS B 1 439 ? 25.656 5.285 -9.609 1 94.81 439 LYS B CA 1
ATOM 10530 C C . LYS B 1 439 ? 25.609 5.82 -8.18 1 94.81 439 LYS B C 1
ATOM 10532 O O . LYS B 1 439 ? 26.578 6.434 -7.715 1 94.81 439 LYS B O 1
ATOM 10537 N N . PHE B 1 440 ? 24.438 5.621 -7.52 1 96.12 440 PHE B N 1
ATOM 10538 C CA . PHE B 1 440 ? 24.234 6.074 -6.145 1 96.12 440 PHE B CA 1
ATOM 10539 C C . PHE B 1 440 ? 24.562 4.961 -5.156 1 96.12 440 PHE B C 1
ATOM 10541 O O . PHE B 1 440 ? 24.109 3.826 -5.32 1 96.12 440 PHE B O 1
ATOM 10548 N N . GLU B 1 441 ? 25.344 5.207 -4.215 1 95.69 441 GLU B N 1
ATOM 10549 C CA . GLU B 1 441 ? 25.547 4.297 -3.092 1 95.69 441 GLU B CA 1
ATOM 10550 C C . GLU B 1 441 ? 25.453 5.035 -1.76 1 95.69 441 GLU B C 1
ATOM 10552 O O . GLU B 1 441 ? 25.844 6.199 -1.658 1 95.69 441 GLU B O 1
ATOM 10557 N N . SER B 1 442 ? 24.875 4.379 -0.781 1 96.19 442 SER B N 1
ATOM 10558 C CA . SER B 1 442 ? 24.688 4.902 0.568 1 96.19 442 SER B CA 1
ATOM 10559 C C . SER B 1 442 ? 25.281 3.963 1.611 1 96.19 442 SER B C 1
ATOM 10561 O O . SER B 1 442 ? 24.578 3.129 2.178 1 96.19 442 SER B O 1
ATOM 10563 N N . PRO B 1 443 ? 26.656 4.129 1.842 1 95.06 443 PRO B N 1
ATOM 10564 C CA . PRO B 1 443 ? 27.234 3.289 2.891 1 95.06 443 PRO B CA 1
ATOM 10565 C C . PRO B 1 443 ? 26.562 3.48 4.246 1 95.06 443 PRO B C 1
ATOM 10567 O O . PRO B 1 443 ? 26.094 4.582 4.559 1 95.06 443 PRO B O 1
ATOM 10570 N N . LEU B 1 444 ? 26.578 2.473 5.121 1 95.25 444 LEU B N 1
ATOM 10571 C CA . LEU B 1 444 ? 25.922 2.518 6.426 1 95.25 444 LEU B CA 1
ATOM 10572 C C . LEU B 1 444 ? 26.781 3.25 7.445 1 95.25 444 LEU B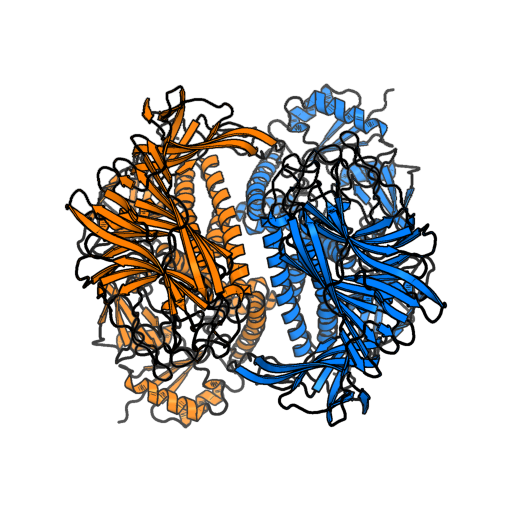 C 1
ATOM 10574 O O . LEU B 1 444 ? 26.359 3.479 8.578 1 95.25 444 LEU B O 1
ATOM 10578 N N . ASP B 1 445 ? 27.984 3.658 7.102 1 91.69 445 ASP B N 1
ATOM 10579 C CA . ASP B 1 445 ? 28.875 4.328 8.047 1 91.69 445 ASP B CA 1
ATOM 10580 C C . ASP B 1 445 ? 29.609 5.5 7.379 1 91.69 445 ASP B C 1
ATOM 10582 O O . ASP B 1 445 ? 30.656 5.934 7.852 1 91.69 445 ASP B O 1
ATOM 10586 N N . ALA B 1 446 ? 29.094 5.914 6.223 1 90.5 446 ALA B N 1
ATOM 10587 C CA . ALA B 1 446 ? 29.656 7.059 5.504 1 90.5 446 ALA B CA 1
ATOM 10588 C C . ALA B 1 446 ? 28.562 7.789 4.715 1 90.5 446 ALA B C 1
ATOM 10590 O O . ALA B 1 446 ? 27.453 7.281 4.559 1 90.5 446 ALA B O 1
ATOM 10591 N N . PHE B 1 447 ? 28.906 8.922 4.215 1 90.69 447 PHE B N 1
ATOM 10592 C CA . PHE B 1 447 ? 27.969 9.766 3.494 1 90.69 447 PHE B CA 1
ATOM 10593 C C . PHE B 1 447 ? 27.594 9.133 2.156 1 90.69 447 PHE B C 1
ATOM 10595 O O . PHE B 1 447 ? 28.453 8.586 1.461 1 90.69 447 PHE B O 1
ATOM 10602 N N . PRO B 1 448 ? 26.328 9.188 1.765 1 94.5 448 PRO B N 1
ATOM 10603 C CA . PRO B 1 448 ? 25.938 8.75 0.423 1 94.5 448 PRO B CA 1
ATOM 10604 C C . PRO B 1 448 ? 26.438 9.68 -0.675 1 94.5 448 PRO B C 1
ATOM 10606 O O . PRO B 1 448 ? 26.578 10.883 -0.451 1 94.5 448 PRO B O 1
ATOM 10609 N N . ASP B 1 449 ? 26.656 9.094 -1.806 1 94.5 449 ASP B N 1
ATOM 10610 C CA . ASP B 1 449 ? 27.172 9.906 -2.898 1 94.5 449 ASP B CA 1
ATOM 10611 C C . ASP B 1 449 ? 26.922 9.242 -4.25 1 94.5 449 ASP B C 1
ATOM 10613 O O . ASP B 1 449 ? 26.453 8.102 -4.309 1 94.5 449 ASP B O 1
ATOM 10617 N N . PHE B 1 450 ? 27.094 10.039 -5.281 1 95.88 450 PHE B N 1
ATOM 10618 C CA . PHE B 1 450 ? 27.047 9.555 -6.656 1 95.88 450 PHE B CA 1
ATOM 10619 C C . PHE B 1 450 ? 28.438 9.461 -7.25 1 95.88 450 PHE B C 1
ATOM 10621 O O . PHE B 1 450 ? 29.281 10.32 -6.984 1 95.88 450 PHE B O 1
ATOM 10628 N N . LYS B 1 451 ? 28.656 8.422 -7.996 1 96.06 451 LYS B N 1
ATOM 10629 C CA . LYS B 1 451 ? 29.859 8.328 -8.812 1 96.06 451 LYS B CA 1
ATOM 10630 C C . LYS B 1 451 ? 29.516 8.266 -10.297 1 96.06 451 LYS B C 1
ATOM 10632 O O . LYS B 1 451 ? 28.594 7.566 -10.695 1 96.06 451 LYS B O 1
ATOM 10637 N N . HIS B 1 452 ? 30.219 9.031 -11.078 1 96.25 452 HIS B N 1
ATOM 10638 C CA . HIS B 1 452 ? 30.031 9.023 -12.523 1 96.25 452 HIS B CA 1
ATOM 10639 C C . HIS B 1 452 ? 30.703 7.816 -13.164 1 96.25 452 HIS B C 1
ATOM 10641 O O . HIS B 1 452 ? 31.75 7.352 -12.68 1 96.25 452 HIS B O 1
ATOM 10647 N N . GLY B 1 453 ? 30.109 7.328 -14.141 1 97 453 GLY B N 1
ATOM 10648 C CA . GLY B 1 453 ? 30.656 6.223 -14.906 1 97 453 GLY B CA 1
ATOM 10649 C C . GLY B 1 453 ? 29.812 5.836 -16.109 1 97 453 GLY B C 1
ATOM 10650 O O . GLY B 1 453 ? 29.062 6.668 -16.641 1 97 453 GLY B O 1
ATOM 10651 N N . THR B 1 454 ? 30.094 4.664 -16.625 1 96.94 454 THR B N 1
ATOM 10652 C CA . THR B 1 454 ? 29.359 4.129 -17.766 1 96.94 454 THR B CA 1
ATOM 10653 C C . THR B 1 454 ? 28.703 2.799 -17.406 1 96.94 454 THR B C 1
ATOM 10655 O O . THR B 1 454 ? 29.359 1.906 -16.859 1 96.94 454 THR B O 1
ATOM 10658 N N . TYR B 1 455 ? 27.484 2.699 -17.688 1 96.5 455 TYR B N 1
ATOM 10659 C CA . TYR B 1 455 ? 26.75 1.44 -17.547 1 96.5 455 TYR B CA 1
ATOM 10660 C C . TYR B 1 455 ? 26.844 0.619 -18.828 1 96.5 455 TYR B C 1
ATOM 10662 O O . TYR B 1 455 ? 26.75 1.162 -19.938 1 96.5 455 TYR B O 1
ATOM 10670 N N . TYR B 1 456 ? 27.094 -0.631 -18.688 1 95.94 456 TYR B N 1
ATOM 10671 C CA . TYR B 1 456 ? 27.109 -1.575 -19.812 1 95.94 456 TYR B CA 1
ATOM 10672 C C . TYR B 1 456 ? 26.125 -2.713 -19.578 1 95.94 456 TYR B C 1
ATOM 10674 O O . TYR B 1 456 ? 26.203 -3.418 -18.562 1 95.94 456 TYR B O 1
ATOM 10682 N N . GLU B 1 457 ? 25.156 -2.838 -20.406 1 96.06 457 GLU B N 1
ATOM 10683 C CA . GLU B 1 457 ? 24.375 -4.066 -20.484 1 96.06 457 GLU B CA 1
ATOM 10684 C C . GLU B 1 457 ? 25.047 -5.09 -21.406 1 96.06 457 GLU B C 1
ATOM 10686 O O . GLU B 1 457 ? 25.219 -4.832 -22.594 1 96.06 457 GLU B O 1
ATOM 10691 N N . VAL B 1 458 ? 25.375 -6.184 -20.797 1 96.06 458 VAL B N 1
ATOM 10692 C CA . VAL B 1 458 ? 26.188 -7.113 -21.578 1 96.06 458 VAL B CA 1
ATOM 10693 C C . VAL B 1 458 ? 25.547 -8.492 -21.562 1 96.06 458 VAL B C 1
ATOM 10695 O O . VAL B 1 458 ? 24.672 -8.781 -20.734 1 96.06 458 VAL B O 1
ATOM 10698 N N . ALA B 1 459 ? 25.906 -9.305 -22.5 1 96.25 459 ALA B N 1
ATOM 10699 C CA . ALA B 1 459 ? 25.609 -10.734 -22.547 1 96.25 459 ALA B CA 1
ATOM 10700 C C . ALA B 1 459 ? 26.875 -11.547 -22.828 1 96.25 459 ALA B C 1
ATOM 10702 O O . ALA B 1 459 ? 27.703 -11.141 -23.641 1 96.25 459 ALA B O 1
ATOM 10703 N N . ILE B 1 460 ? 27.094 -12.578 -22.109 1 96.12 460 ILE B N 1
ATOM 10704 C CA . ILE B 1 460 ? 28.219 -13.469 -22.359 1 96.12 460 ILE B CA 1
ATOM 10705 C C . ILE B 1 460 ? 27.719 -14.906 -22.5 1 96.12 460 ILE B C 1
ATOM 10707 O O . ILE B 1 460 ? 26.766 -15.305 -21.828 1 96.12 460 ILE B O 1
ATOM 10711 N N . GLN B 1 461 ? 28.375 -15.648 -23.312 1 96.5 461 GLN B N 1
ATOM 10712 C CA . GLN B 1 461 ? 28.094 -17.078 -23.438 1 96.5 461 GLN B CA 1
ATOM 10713 C C . GLN B 1 461 ? 28.969 -17.891 -22.5 1 96.5 461 GLN B C 1
ATOM 10715 O O . GLN B 1 461 ? 30.203 -17.875 -22.625 1 96.5 461 GLN B O 1
ATOM 10720 N N . VAL B 1 462 ? 28.375 -18.5 -21.562 1 96.5 462 VAL B N 1
ATOM 10721 C CA . VAL B 1 462 ? 29.141 -19.312 -20.609 1 96.5 462 VAL B CA 1
ATOM 10722 C C . VAL B 1 462 ? 28.984 -20.797 -20.953 1 96.5 462 VAL B C 1
ATOM 10724 O O . VAL B 1 462 ? 27.953 -21.219 -21.484 1 96.5 462 VAL B O 1
ATOM 10727 N N . GLU B 1 463 ? 30.031 -21.516 -20.672 1 94.19 463 GLU B N 1
ATOM 10728 C CA . GLU B 1 463 ? 30.047 -22.969 -20.812 1 94.19 463 GLU B CA 1
ATOM 10729 C C . GLU B 1 463 ? 30.344 -23.656 -19.484 1 94.19 463 GLU B C 1
ATOM 10731 O O . GLU B 1 463 ? 31.391 -23.422 -18.875 1 94.19 463 GLU B O 1
ATOM 10736 N N . LYS B 1 464 ? 29.406 -24.391 -19.047 1 93.81 464 LYS B N 1
ATOM 10737 C CA . LYS B 1 464 ? 29.516 -25.188 -17.844 1 93.81 464 LYS B CA 1
ATOM 10738 C C . LYS B 1 464 ? 29.75 -24.312 -16.609 1 93.81 464 LYS B C 1
ATOM 10740 O O . LYS B 1 464 ? 30.688 -24.562 -15.844 1 93.81 464 LYS B O 1
ATOM 10745 N N . LEU B 1 465 ? 29.047 -23.25 -16.562 1 96.06 465 LEU B N 1
ATOM 10746 C CA . LEU B 1 465 ? 29.016 -22.547 -15.281 1 96.06 465 LEU B CA 1
ATOM 10747 C C . LEU B 1 465 ? 28.625 -23.484 -14.148 1 96.06 465 LEU B C 1
ATOM 10749 O O . LEU B 1 465 ? 27.562 -24.109 -14.195 1 96.06 465 LEU B O 1
ATOM 10753 N N . PRO B 1 466 ? 29.422 -23.656 -13.156 1 95.94 466 PRO B N 1
ATOM 10754 C CA . PRO B 1 466 ? 29.203 -24.703 -12.164 1 95.94 466 PRO B CA 1
ATOM 10755 C C . PRO B 1 466 ? 27.828 -24.641 -11.508 1 95.94 466 PRO B C 1
ATOM 10757 O O . PRO B 1 466 ? 27.281 -23.547 -11.336 1 95.94 466 PRO B O 1
ATOM 10760 N N . ALA B 1 467 ? 27.344 -25.781 -11.109 1 97.06 467 ALA B N 1
ATOM 10761 C CA . ALA B 1 467 ? 26.047 -25.891 -10.461 1 97.06 467 ALA B CA 1
ATOM 10762 C C . ALA B 1 467 ? 26.047 -25.203 -9.094 1 97.06 467 ALA B C 1
ATOM 10764 O O . ALA B 1 467 ? 27.031 -25.297 -8.352 1 97.06 467 ALA B O 1
ATOM 10765 N N . PHE B 1 468 ? 24.906 -24.5 -8.859 1 97.12 468 PHE B N 1
ATOM 10766 C CA . PHE B 1 468 ? 24.703 -23.875 -7.559 1 97.12 468 PHE B CA 1
ATOM 10767 C C . PHE B 1 468 ? 25.984 -23.219 -7.062 1 97.12 468 PHE B C 1
ATOM 10769 O O . PHE B 1 468 ? 26.516 -23.594 -6.016 1 97.12 468 PHE B O 1
ATOM 10776 N N . SER B 1 469 ? 26.375 -22.141 -7.77 1 95.5 469 SER B N 1
ATOM 10777 C CA . SER B 1 469 ? 27.719 -21.578 -7.562 1 95.5 469 SER B CA 1
ATOM 10778 C C . SER B 1 469 ? 27.703 -20.062 -7.672 1 95.5 469 SER B C 1
ATOM 10780 O O . SER B 1 469 ? 26.797 -19.484 -8.273 1 95.5 469 SER B O 1
ATOM 10782 N N . LEU B 1 470 ? 28.609 -19.438 -7.023 1 95.94 470 LEU B N 1
ATOM 10783 C CA . LEU B 1 470 ? 29.031 -18.078 -7.293 1 95.94 470 LEU B CA 1
ATOM 10784 C C . LEU B 1 470 ? 30.422 -18.062 -7.934 1 95.94 470 LEU B C 1
ATOM 10786 O O . LEU B 1 470 ? 31.406 -18.453 -7.309 1 95.94 470 LEU B O 1
ATOM 10790 N N . THR B 1 471 ? 30.469 -17.594 -9.172 1 95.31 471 THR B N 1
ATOM 10791 C CA . THR B 1 471 ? 31.719 -17.578 -9.914 1 95.31 471 THR B CA 1
ATOM 10792 C C . THR B 1 471 ? 32.188 -16.141 -10.133 1 95.31 471 THR B C 1
ATOM 10794 O O . THR B 1 471 ? 31.438 -15.297 -10.602 1 95.31 471 THR B O 1
ATOM 10797 N N . GLY B 1 472 ? 33.438 -15.906 -9.789 1 95.56 472 GLY B N 1
ATOM 10798 C CA . GLY B 1 472 ? 34 -14.578 -9.938 1 95.56 472 GLY B CA 1
ATOM 10799 C C . GLY B 1 472 ? 34.469 -14.297 -11.352 1 95.56 472 GLY B C 1
ATOM 10800 O O . GLY B 1 472 ? 35 -15.18 -12.023 1 95.56 472 GLY B O 1
ATOM 10801 N N . PHE B 1 473 ? 34.25 -13.102 -11.812 1 96 473 PHE B N 1
ATOM 10802 C CA . PHE B 1 473 ? 34.688 -12.594 -13.102 1 96 473 PHE B CA 1
ATOM 10803 C C . PHE B 1 473 ? 35.406 -11.258 -12.945 1 96 473 PHE B C 1
ATOM 10805 O O . PHE B 1 473 ? 35.188 -10.547 -11.953 1 96 473 PHE B O 1
ATOM 10812 N N . SER B 1 474 ? 36.25 -10.945 -13.867 1 95.75 474 SER B N 1
ATOM 10813 C CA . SER B 1 474 ? 36.938 -9.656 -13.906 1 95.75 474 SER B CA 1
ATOM 10814 C C . SER B 1 474 ? 36.812 -9.023 -15.289 1 95.75 474 SER B C 1
ATOM 10816 O O . SER B 1 474 ? 36.75 -9.727 -16.297 1 95.75 474 SER B O 1
ATOM 10818 N N . VAL B 1 475 ? 36.812 -7.746 -15.352 1 96.12 475 VAL B N 1
ATOM 10819 C CA . VAL B 1 475 ? 36.844 -6.965 -16.578 1 96.12 475 VAL B CA 1
ATOM 10820 C C . VAL B 1 475 ? 38.312 -6.695 -16.953 1 96.12 475 VAL B C 1
ATOM 10822 O O . VAL B 1 475 ? 39.062 -6.082 -16.188 1 96.12 475 VAL B O 1
ATOM 10825 N N . VAL B 1 476 ? 38.656 -7.109 -18.031 1 95.62 476 VAL B N 1
ATOM 10826 C CA . VAL B 1 476 ? 40.062 -6.93 -18.469 1 95.62 476 VAL B CA 1
ATOM 10827 C C . VAL B 1 476 ? 40.094 -6.254 -19.844 1 95.62 476 VAL B C 1
ATOM 10829 O O . VAL B 1 476 ? 39.156 -6.379 -20.625 1 95.62 476 VAL B O 1
ATOM 10832 N N . LYS B 1 477 ? 41.125 -5.547 -20.062 1 93.75 477 LYS B N 1
ATOM 10833 C CA . LYS B 1 477 ? 41.25 -4.871 -21.359 1 93.75 477 LYS B CA 1
ATOM 10834 C C . LYS B 1 477 ? 41.188 -5.863 -22.516 1 93.75 477 LYS B C 1
ATOM 10836 O O . LYS B 1 477 ? 41.75 -6.953 -22.453 1 93.75 477 LYS B O 1
ATOM 10841 N N . GLY B 1 478 ? 40.406 -5.477 -23.438 1 92.38 478 GLY B N 1
ATOM 10842 C CA . GLY B 1 478 ? 40.219 -6.301 -24.609 1 92.38 478 GLY B CA 1
ATOM 10843 C C . GLY B 1 478 ? 39.25 -5.699 -25.609 1 92.38 478 GLY B C 1
ATOM 10844 O O . GLY B 1 478 ? 38.625 -4.668 -25.344 1 92.38 478 GLY B O 1
ATOM 10845 N N . GLN B 1 479 ? 39.156 -6.383 -26.766 1 86.56 479 GLN B N 1
ATOM 10846 C CA . GLN B 1 479 ? 38.281 -5.891 -27.828 1 86.56 479 GLN B CA 1
ATOM 10847 C C . GLN B 1 479 ? 36.812 -6.281 -27.578 1 86.56 479 GLN B C 1
ATOM 10849 O O . GLN B 1 479 ? 36.531 -7.445 -27.297 1 86.56 479 GLN B O 1
ATOM 10854 N N . THR B 1 480 ? 35.969 -5.312 -27.578 1 84.25 480 THR B N 1
ATOM 10855 C CA . THR B 1 480 ? 34.531 -5.57 -27.469 1 84.25 480 THR B CA 1
ATOM 10856 C C . THR B 1 480 ? 33.875 -5.676 -28.859 1 84.25 480 THR B C 1
ATOM 10858 O O . THR B 1 480 ? 34.281 -4.965 -29.781 1 84.25 480 THR B O 1
ATOM 10861 N N . LEU B 1 481 ? 32.969 -6.52 -28.953 1 79.94 481 LEU B N 1
ATOM 10862 C CA . LEU B 1 481 ? 32.25 -6.613 -30.219 1 79.94 481 LEU B CA 1
ATOM 10863 C C . LEU B 1 481 ? 31.188 -5.531 -30.328 1 79.94 481 LEU B C 1
ATOM 10865 O O . LEU B 1 481 ? 30.344 -5.41 -29.438 1 79.94 481 LEU B O 1
ATOM 10869 N N . VAL B 1 482 ? 31.25 -4.816 -31.328 1 78.94 482 VAL B N 1
ATOM 10870 C CA . VAL B 1 482 ? 30.344 -3.697 -31.531 1 78.94 482 VAL B CA 1
ATOM 10871 C C . VAL B 1 482 ? 29.094 -4.168 -32.281 1 78.94 482 VAL B C 1
ATOM 10873 O O . VAL B 1 482 ? 29.188 -5.043 -33.156 1 78.94 482 VAL B O 1
ATOM 10876 N N . ILE B 1 483 ? 27.922 -3.68 -31.906 1 87.62 483 ILE B N 1
ATOM 10877 C CA . ILE B 1 483 ? 26.656 -3.947 -32.594 1 87.62 483 ILE B CA 1
ATOM 10878 C C . ILE B 1 483 ? 26.422 -2.887 -33.688 1 87.62 483 ILE B C 1
ATOM 10880 O O . ILE B 1 483 ? 26.531 -1.688 -33.406 1 87.62 483 ILE B O 1
ATOM 10884 N N . ALA B 1 484 ? 26.25 -3.322 -34.906 1 88.25 484 ALA B N 1
ATOM 10885 C CA . ALA B 1 484 ? 25.953 -2.412 -36 1 88.25 484 ALA B CA 1
ATOM 10886 C C . ALA B 1 484 ? 24.469 -2.385 -36.312 1 88.25 484 ALA B C 1
ATOM 10888 O O . ALA B 1 484 ? 23.781 -3.414 -36.25 1 88.25 484 ALA B O 1
ATOM 10889 N N . SER B 1 485 ? 24.031 -1.259 -36.594 1 88.56 485 SER B N 1
ATOM 10890 C CA . SER B 1 485 ? 22.609 -1.074 -36.906 1 88.56 485 SER B CA 1
ATOM 10891 C C . SER B 1 485 ? 22.359 -0.973 -38.406 1 88.56 485 SER B C 1
ATOM 10893 O O . SER B 1 485 ? 23.203 -0.455 -39.125 1 88.56 485 SER B O 1
ATOM 10895 N N . SER B 1 486 ? 21.281 -1.578 -38.875 1 85.5 486 SER B N 1
ATOM 10896 C CA . SER B 1 486 ? 20.844 -1.443 -40.25 1 85.5 486 SER B CA 1
ATOM 10897 C C . SER B 1 486 ? 19.328 -1.515 -40.375 1 85.5 486 SER B C 1
ATOM 10899 O O . SER B 1 486 ? 18.656 -2.033 -39.469 1 85.5 486 SER B O 1
ATOM 10901 N N . GLU B 1 487 ? 18.875 -0.909 -41.438 1 86.31 487 GLU B N 1
ATOM 10902 C CA . GLU B 1 487 ? 17.453 -1.089 -41.781 1 86.31 487 GLU B CA 1
ATOM 10903 C C . GLU B 1 487 ? 17.219 -2.424 -42.469 1 86.31 487 GLU B C 1
ATOM 10905 O O . GLU B 1 487 ? 17.641 -2.617 -43.625 1 86.31 487 GLU B O 1
ATOM 10910 N N . SER B 1 488 ? 16.75 -3.303 -41.781 1 90.06 488 SER B N 1
ATOM 10911 C CA . SER B 1 488 ? 16.438 -4.648 -42.219 1 90.06 488 SER B CA 1
ATOM 10912 C C . SER B 1 488 ? 15.25 -5.227 -41.469 1 90.06 488 SER B C 1
ATOM 10914 O O . SER B 1 488 ? 14.859 -4.699 -40.406 1 90.06 488 SER B O 1
ATOM 10916 N N . SER B 1 489 ? 14.664 -6.18 -42.094 1 95.62 489 SER B N 1
ATOM 10917 C CA . SER B 1 489 ? 13.492 -6.793 -41.5 1 95.62 489 SER B CA 1
ATOM 10918 C C . SER B 1 489 ? 13.766 -8.234 -41.094 1 95.62 489 SER B C 1
ATOM 10920 O O . SER B 1 489 ? 12.852 -8.969 -40.719 1 95.62 489 SER B O 1
ATOM 10922 N N . THR B 1 490 ? 15.023 -8.609 -41.188 1 97.38 490 THR B N 1
ATOM 10923 C CA . THR B 1 490 ? 15.305 -10.031 -41 1 97.38 490 THR B CA 1
ATOM 10924 C C . THR B 1 490 ? 16.453 -10.242 -40.031 1 97.38 490 THR B C 1
ATOM 10926 O O . THR B 1 490 ? 17.438 -9.508 -40.062 1 97.38 490 THR B O 1
ATOM 10929 N N . ILE B 1 491 ? 16.281 -11.141 -39.156 1 97.94 491 ILE B N 1
ATOM 10930 C CA . ILE B 1 491 ? 17.359 -11.648 -38.312 1 97.94 491 ILE B CA 1
ATOM 10931 C C . ILE B 1 491 ? 17.406 -13.18 -38.406 1 97.94 491 ILE B C 1
ATOM 10933 O O . ILE B 1 491 ? 16.406 -13.812 -38.75 1 97.94 491 ILE B O 1
ATOM 10937 N N . GLU B 1 492 ? 18.562 -13.789 -38.156 1 97.31 492 GLU B N 1
ATOM 10938 C CA . GLU B 1 492 ? 18.672 -15.242 -38.219 1 97.31 492 GLU B CA 1
ATOM 10939 C C . GLU B 1 492 ? 19.875 -15.742 -37.406 1 97.31 492 GLU B C 1
ATOM 10941 O O . GLU B 1 492 ? 20.781 -14.977 -37.125 1 97.31 492 GLU B O 1
ATOM 10946 N N . ASN B 1 493 ? 19.875 -16.891 -37 1 97.44 493 ASN B N 1
ATOM 10947 C CA . ASN B 1 493 ? 21 -17.641 -36.438 1 97.44 493 ASN B CA 1
ATOM 10948 C C . ASN B 1 493 ? 21.031 -19.078 -36.938 1 97.44 493 ASN B C 1
ATOM 10950 O O . ASN B 1 493 ? 20.516 -19.359 -38.031 1 97.44 493 ASN B O 1
ATOM 10954 N N . GLU B 1 494 ? 21.609 -19.969 -36.25 1 97.25 494 GLU B N 1
ATOM 10955 C CA . GLU B 1 494 ? 21.797 -21.344 -36.688 1 97.25 494 GLU B CA 1
ATOM 10956 C C . GLU B 1 494 ? 20.484 -22.109 -36.719 1 97.25 494 GLU B C 1
ATOM 10958 O O . GLU B 1 494 ? 20.344 -23.094 -37.469 1 97.25 494 GLU B O 1
ATOM 10963 N N . PHE B 1 495 ? 19.484 -21.609 -36.062 1 97.81 495 PHE B N 1
ATOM 10964 C CA . PHE B 1 495 ? 18.281 -22.391 -35.844 1 97.81 495 PHE B CA 1
ATOM 10965 C C . PHE B 1 495 ? 17.109 -21.828 -36.594 1 97.81 495 PHE B C 1
ATOM 10967 O O . PHE B 1 495 ? 16.25 -22.562 -37.094 1 97.81 495 PHE B O 1
ATOM 10974 N N . VAL B 1 496 ? 17.047 -20.469 -36.688 1 98.19 496 VAL B N 1
ATOM 10975 C CA . VAL B 1 496 ? 15.828 -19.875 -37.25 1 98.19 496 VAL B CA 1
ATOM 10976 C C . VAL B 1 496 ? 16.188 -18.641 -38.062 1 98.19 496 VAL B C 1
ATOM 10978 O O . VAL B 1 496 ? 17.266 -18.062 -37.906 1 98.19 496 VAL B O 1
ATOM 10981 N N . LYS B 1 497 ? 15.336 -18.328 -38.969 1 98.38 497 LYS B N 1
ATOM 10982 C CA . LYS B 1 497 ? 15.258 -17.062 -39.688 1 98.38 497 LYS B CA 1
ATOM 10983 C C . LYS B 1 497 ? 13.898 -16.391 -39.469 1 98.38 497 LYS B C 1
ATOM 10985 O O . LYS B 1 497 ? 12.859 -17.016 -39.688 1 98.38 497 LYS B O 1
ATOM 10990 N N . VAL B 1 498 ? 13.875 -15.156 -38.938 1 98.44 498 VAL B N 1
ATOM 10991 C CA . VAL B 1 498 ? 12.656 -14.422 -38.656 1 98.44 498 VAL B CA 1
ATOM 10992 C C . VAL B 1 498 ? 12.555 -13.195 -39.562 1 98.44 498 VAL B C 1
ATOM 10994 O O . VAL B 1 498 ? 13.484 -12.383 -39.625 1 98.44 498 VAL B O 1
ATOM 10997 N N . ASN B 1 499 ? 11.477 -13.031 -40.25 1 98.06 499 ASN B N 1
ATOM 10998 C CA . ASN B 1 499 ? 11.219 -11.891 -41.125 1 98.06 499 ASN B CA 1
ATOM 10999 C C . ASN B 1 499 ? 9.914 -11.195 -40.781 1 98.06 499 ASN B C 1
ATOM 11001 O O . ASN B 1 499 ? 8.875 -11.844 -40.625 1 98.06 499 ASN B O 1
ATOM 11005 N N . VAL B 1 500 ? 9.945 -9.891 -40.656 1 97.75 500 VAL B N 1
ATOM 11006 C CA . VAL B 1 500 ? 8.727 -9.102 -40.469 1 97.75 500 VAL B CA 1
ATOM 11007 C C . VAL B 1 500 ? 8.125 -8.758 -41.844 1 97.75 500 VAL B C 1
ATOM 11009 O O . VAL B 1 500 ? 8.781 -8.125 -42.656 1 97.75 500 VAL B O 1
ATOM 11012 N N . GLU B 1 501 ? 6.945 -9.125 -42 1 96.31 501 GLU B N 1
ATOM 11013 C CA . GLU B 1 501 ? 6.25 -8.836 -43.25 1 96.31 501 GLU B CA 1
ATOM 11014 C C . GLU B 1 501 ? 5.688 -7.422 -43.25 1 96.31 501 GLU B C 1
ATOM 11016 O O . GLU B 1 501 ? 5.613 -6.773 -42.219 1 96.31 501 GLU B O 1
ATOM 11021 N N . GLU B 1 502 ? 5.137 -7 -44.344 1 92.62 502 GLU B N 1
ATOM 11022 C CA . GLU B 1 502 ? 4.578 -5.66 -44.469 1 92.62 502 GLU B CA 1
ATOM 11023 C C . GLU B 1 502 ? 3.311 -5.496 -43.656 1 92.62 502 GLU B C 1
ATOM 11025 O O . GLU B 1 502 ? 2.951 -4.383 -43.25 1 92.62 502 GLU B O 1
ATOM 11030 N N . THR B 1 503 ? 2.781 -6.586 -43.312 1 90.88 503 THR B N 1
ATOM 11031 C CA . THR B 1 503 ? 1.555 -6.559 -42.531 1 90.88 503 THR B CA 1
ATOM 11032 C C . THR B 1 503 ? 1.873 -6.461 -41.062 1 90.88 503 THR B C 1
ATOM 11034 O O . THR B 1 503 ? 0.994 -6.156 -40.25 1 90.88 503 THR B O 1
ATOM 11037 N N . GLY B 1 504 ? 3.064 -6.699 -40.75 1 93.19 504 GLY B N 1
ATOM 11038 C CA . GLY B 1 504 ? 3.453 -6.652 -39.344 1 93.19 504 GLY B CA 1
ATOM 11039 C C . GLY B 1 504 ? 3.537 -8.023 -38.719 1 93.19 504 GLY B C 1
ATOM 11040 O O . GLY B 1 504 ? 4.012 -8.156 -37.594 1 93.19 504 GLY B O 1
ATOM 11041 N N . VAL B 1 505 ? 3.145 -9.07 -39.438 1 95.81 505 VAL B N 1
ATOM 11042 C CA . VAL B 1 505 ? 3.24 -10.43 -38.938 1 95.81 505 VAL B CA 1
ATOM 11043 C C . VAL B 1 505 ? 4.605 -11.016 -39.25 1 95.81 505 VAL B C 1
ATOM 11045 O O . VAL B 1 505 ? 5.344 -10.461 -40.094 1 95.81 505 VAL B O 1
ATOM 11048 N N . LEU B 1 506 ? 4.945 -12.117 -38.625 1 97.88 506 LEU B N 1
ATOM 11049 C CA . LEU B 1 506 ? 6.258 -12.719 -38.844 1 97.88 506 LEU B CA 1
ATOM 11050 C C . LEU B 1 506 ? 6.168 -13.945 -39.75 1 97.88 506 LEU B C 1
ATOM 11052 O O . LEU B 1 506 ? 5.188 -14.688 -39.688 1 97.88 506 LEU B O 1
ATOM 11056 N N . THR B 1 507 ? 7.148 -14.102 -40.562 1 97.88 507 THR B N 1
ATOM 11057 C CA . THR B 1 507 ? 7.504 -15.383 -41.156 1 97.88 507 THR B CA 1
ATOM 11058 C C . THR B 1 507 ? 8.742 -15.969 -40.469 1 97.88 507 THR B C 1
ATOM 11060 O O . THR B 1 507 ? 9.789 -15.328 -40.438 1 97.88 507 THR B O 1
ATOM 11063 N N . VAL B 1 508 ? 8.594 -17.156 -39.938 1 97.94 508 VAL B N 1
ATOM 11064 C CA . VAL B 1 508 ? 9.703 -17.781 -39.25 1 97.94 508 VAL B CA 1
ATOM 11065 C C . VAL B 1 508 ? 10.07 -19.094 -39.938 1 97.94 508 VAL B C 1
ATOM 11067 O O . VAL B 1 508 ? 9.227 -19.969 -40.125 1 97.94 508 VAL B O 1
ATOM 11070 N N . SER B 1 509 ? 11.312 -19.219 -40.312 1 97.69 509 SER B N 1
ATOM 11071 C CA . SER B 1 509 ? 11.828 -20.453 -40.906 1 97.69 509 SER B CA 1
ATOM 11072 C C . SER B 1 509 ? 12.688 -21.234 -39.906 1 97.69 509 SER B C 1
ATOM 11074 O O . SER B 1 509 ? 13.672 -20.703 -39.375 1 97.69 509 SER B O 1
ATOM 11076 N N . HIS B 1 510 ? 12.297 -22.406 -39.656 1 97.44 510 HIS B N 1
ATOM 11077 C CA . HIS B 1 510 ? 13.117 -23.312 -38.844 1 97.44 510 HIS B CA 1
ATOM 11078 C C . HIS B 1 510 ? 14.141 -24.047 -39.719 1 97.44 510 HIS B C 1
ATOM 11080 O O . HIS B 1 510 ? 13.766 -24.875 -40.562 1 97.44 510 HIS B O 1
ATOM 11086 N N . LYS B 1 511 ? 15.336 -23.859 -39.5 1 97.38 511 LYS B N 1
ATOM 11087 C CA . LYS B 1 511 ? 16.375 -24.312 -40.438 1 97.38 511 LYS B CA 1
ATOM 11088 C C . LYS B 1 511 ? 16.562 -25.828 -40.344 1 97.38 511 LYS B C 1
ATOM 11090 O O . LYS B 1 511 ? 16.781 -26.484 -41.375 1 97.38 511 LYS B O 1
ATOM 11095 N N . ASN B 1 512 ? 16.516 -26.375 -39.188 1 95.88 512 ASN B N 1
ATOM 11096 C CA . ASN B 1 512 ? 16.766 -27.812 -39.031 1 95.88 512 ASN B CA 1
ATOM 11097 C C . ASN B 1 512 ? 15.703 -28.656 -39.719 1 95.88 512 ASN B C 1
ATOM 11099 O O . ASN B 1 512 ? 16.016 -29.672 -40.344 1 95.88 512 ASN B O 1
ATOM 11103 N N . SER B 1 513 ? 14.484 -28.266 -39.625 1 93.88 513 SER B N 1
ATOM 11104 C CA . SER B 1 513 ? 13.398 -29.047 -40.188 1 93.88 513 SER B CA 1
ATOM 11105 C C . SER B 1 513 ? 13.055 -28.531 -41.594 1 93.88 513 SER B C 1
ATOM 11107 O O . SER B 1 513 ? 12.383 -29.234 -42.375 1 93.88 513 SER B O 1
ATOM 11109 N N . GLY B 1 514 ? 13.367 -27.25 -41.938 1 94.06 514 GLY B N 1
ATOM 11110 C CA . GLY B 1 514 ? 13.023 -26.641 -43.188 1 94.06 514 GLY B CA 1
ATOM 11111 C C . GLY B 1 514 ? 11.602 -26.094 -43.219 1 94.06 514 GLY B C 1
ATOM 11112 O O . GLY B 1 514 ? 11.18 -25.516 -44.25 1 94.06 514 GLY B O 1
ATOM 11113 N N . LYS B 1 515 ? 10.906 -26.219 -42.125 1 95.25 515 LYS B N 1
ATOM 11114 C CA . LYS B 1 515 ? 9.523 -25.75 -42.094 1 95.25 515 LYS B CA 1
ATOM 11115 C C . LYS B 1 515 ? 9.461 -24.234 -41.969 1 95.25 515 LYS B C 1
ATOM 11117 O O . LYS B 1 515 ? 10.297 -23.625 -41.281 1 95.25 515 LYS B O 1
ATOM 11122 N N . GLU B 1 516 ? 8.438 -23.656 -42.562 1 96 516 GLU B N 1
ATOM 11123 C CA . GLU B 1 516 ? 8.164 -22.219 -42.5 1 96 516 GLU B CA 1
ATOM 11124 C C . GLU B 1 516 ? 6.816 -21.953 -41.812 1 96 516 GLU B C 1
ATOM 11126 O O . GLU B 1 516 ? 5.812 -22.578 -42.156 1 96 516 GLU B O 1
ATOM 11131 N N . TYR B 1 517 ? 6.789 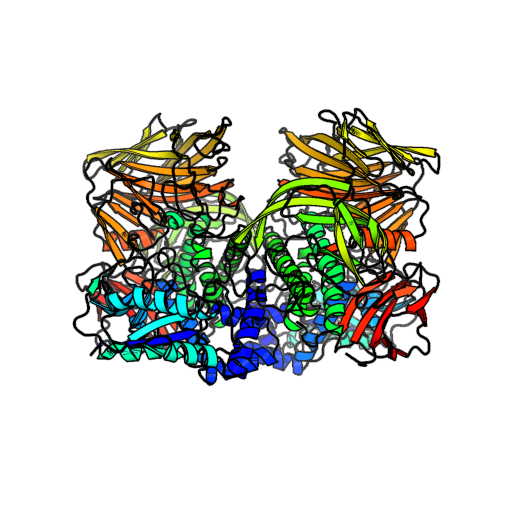-21.094 -40.875 1 95.69 517 TYR B N 1
ATOM 11132 C CA . TYR B 1 517 ? 5.586 -20.656 -40.188 1 95.69 517 TYR B CA 1
ATOM 11133 C C . TYR B 1 517 ? 5.203 -19.234 -40.562 1 95.69 517 TYR B C 1
ATOM 11135 O O . TYR B 1 517 ? 5.984 -18.312 -40.375 1 95.69 517 TYR B O 1
ATOM 11143 N N . ASN B 1 518 ? 4.02 -19.047 -41.094 1 95.38 518 ASN B N 1
ATOM 11144 C CA . ASN B 1 518 ? 3.525 -17.734 -41.531 1 95.38 518 ASN B CA 1
ATOM 11145 C C . ASN B 1 518 ? 2.471 -17.203 -40.562 1 95.38 518 ASN B C 1
ATOM 11147 O O . ASN B 1 518 ? 1.742 -17.969 -39.938 1 95.38 518 ASN B O 1
ATOM 11151 N N . GLY B 1 519 ? 2.438 -15.945 -40.469 1 95.06 519 GLY B N 1
ATOM 11152 C CA . GLY B 1 519 ? 1.414 -15.289 -39.656 1 95.06 519 GLY B CA 1
ATOM 11153 C C . GLY B 1 519 ? 1.725 -15.305 -38.188 1 95.06 519 GLY B C 1
ATOM 11154 O O . GLY B 1 519 ? 0.835 -15.086 -37.344 1 95.06 519 GLY B O 1
ATOM 11155 N N . PHE B 1 520 ? 2.959 -15.445 -37.844 1 95.94 520 PHE B N 1
ATOM 11156 C CA . PHE B 1 520 ? 3.363 -15.57 -36.438 1 95.94 520 PHE B CA 1
ATOM 11157 C C . PHE B 1 520 ? 3.303 -14.219 -35.719 1 95.94 520 PHE B C 1
ATOM 11159 O O . PHE B 1 520 ? 3.643 -13.195 -36.312 1 95.94 520 PHE B O 1
ATOM 11166 N N . LEU B 1 521 ? 2.867 -14.242 -34.438 1 97.5 521 LEU B N 1
ATOM 11167 C CA . LEU B 1 521 ? 2.799 -13.094 -33.531 1 97.5 521 LEU B CA 1
ATOM 11168 C C . LEU B 1 521 ? 1.863 -12.023 -34.094 1 97.5 521 LEU B C 1
ATOM 11170 O O . LEU B 1 521 ? 2.193 -10.836 -34.094 1 97.5 521 LEU B O 1
ATOM 11174 N N . GLN B 1 522 ? 0.83 -12.43 -34.719 1 97.06 522 GLN B N 1
ATOM 11175 C CA . GLN B 1 522 ? -0.223 -11.492 -35.094 1 97.06 522 GLN B CA 1
ATOM 11176 C C . GLN B 1 522 ? -1.029 -11.055 -33.875 1 97.06 522 GLN B C 1
ATOM 11178 O O . GLN B 1 522 ? -1.653 -11.875 -33.219 1 97.06 522 GLN B O 1
ATOM 11183 N N . MET B 1 523 ? -1.019 -9.812 -33.594 1 97.88 523 MET B N 1
ATOM 11184 C CA . MET B 1 523 ? -1.82 -9.266 -32.5 1 97.88 523 MET B CA 1
ATOM 11185 C C . MET B 1 523 ? -3.209 -8.875 -33 1 97.88 523 MET B C 1
ATOM 11187 O O . MET B 1 523 ? -3.35 -8.281 -34.062 1 97.88 523 MET B O 1
ATOM 11191 N N . TYR B 1 524 ? -4.199 -9.164 -32.25 1 98 524 TYR B N 1
ATOM 11192 C CA . TYR B 1 524 ? -5.543 -8.719 -32.625 1 98 524 TYR B CA 1
ATOM 11193 C C . TYR B 1 524 ? -6.395 -8.516 -31.375 1 98 524 TYR B C 1
ATOM 11195 O O . TYR B 1 524 ? -6.102 -9.078 -30.312 1 98 524 TYR B O 1
ATOM 11203 N N . SER B 1 525 ? -7.355 -7.703 -31.516 1 98.38 525 SER B N 1
ATOM 11204 C CA . SER B 1 525 ? -8.281 -7.379 -30.438 1 98.38 525 SER B CA 1
ATOM 11205 C C . SER B 1 525 ? -9.719 -7.746 -30.812 1 98.38 525 SER B C 1
ATOM 11207 O O . SER B 1 525 ? -10.133 -7.547 -31.953 1 98.38 525 SER B O 1
ATOM 11209 N N . SER B 1 526 ? -10.375 -8.375 -29.922 1 98.44 526 SER B N 1
ATOM 11210 C CA . SER B 1 526 ? -11.828 -8.477 -29.953 1 98.44 526 SER B CA 1
ATOM 11211 C C . SER B 1 526 ? -12.461 -7.609 -28.859 1 98.44 526 SER B C 1
ATOM 11213 O O . SER B 1 526 ? -11.781 -7.176 -27.938 1 98.44 526 SER B O 1
ATOM 11215 N N . LEU B 1 527 ? -13.742 -7.332 -29.047 1 98.62 527 LEU B N 1
ATOM 11216 C CA . LEU B 1 527 ? -14.445 -6.711 -27.938 1 98.62 527 LEU B CA 1
ATOM 11217 C C . LEU B 1 527 ? -14.656 -7.707 -26.797 1 98.62 527 LEU B C 1
ATOM 11219 O O . LEU B 1 527 ? -14.625 -8.922 -27.016 1 98.62 527 LEU B O 1
ATOM 11223 N N . ASP B 1 528 ? -14.789 -7.215 -25.594 1 98.75 528 ASP B N 1
ATOM 11224 C CA . ASP B 1 528 ? -15.047 -8.016 -24.406 1 98.75 528 ASP B CA 1
ATOM 11225 C C . ASP B 1 528 ? -16.172 -7.406 -23.562 1 98.75 528 ASP B C 1
ATOM 11227 O O . ASP B 1 528 ? -15.945 -6.434 -22.844 1 98.75 528 ASP B O 1
ATOM 11231 N N . ALA B 1 529 ? -17.312 -7.988 -23.672 1 98.5 529 ALA B N 1
ATOM 11232 C CA . ALA B 1 529 ? -18.453 -7.598 -22.859 1 98.5 529 ALA B CA 1
ATOM 11233 C C . ALA B 1 529 ? -18.531 -8.453 -21.594 1 98.5 529 ALA B C 1
ATOM 11235 O O . ALA B 1 529 ? -19.625 -8.617 -21.016 1 98.5 529 ALA B O 1
ATOM 11236 N N . GLY B 1 530 ? -17.469 -9.047 -21.203 1 98.5 530 GLY B N 1
ATOM 11237 C CA . GLY B 1 530 ? -17.422 -9.867 -20 1 98.5 530 GLY B CA 1
ATOM 11238 C C . GLY B 1 530 ? -17.172 -9.07 -18.734 1 98.5 530 GLY B C 1
ATOM 11239 O O . GLY B 1 530 ? -17.609 -7.922 -18.625 1 98.5 530 GLY B O 1
ATOM 11240 N N . ASP B 1 531 ? -16.672 -9.727 -17.703 1 98.56 531 ASP B N 1
ATOM 11241 C CA . ASP B 1 531 ? -16.297 -9.18 -16.406 1 98.56 531 ASP B CA 1
ATOM 11242 C C . ASP B 1 531 ? -14.969 -9.758 -15.93 1 98.56 531 ASP B C 1
ATOM 11244 O O . ASP B 1 531 ? -14.203 -10.297 -16.719 1 98.56 531 ASP B O 1
ATOM 11248 N N . GLU B 1 532 ? -14.648 -9.57 -14.703 1 98.69 532 GLU B N 1
ATOM 11249 C CA . GLU B 1 532 ? -13.336 -9.93 -14.188 1 98.69 532 GLU B CA 1
ATOM 11250 C C . GLU B 1 532 ? -13.18 -11.445 -14.086 1 98.69 532 GLU B C 1
ATOM 11252 O O . GLU B 1 532 ? -12.07 -11.953 -13.93 1 98.69 532 GLU B O 1
ATOM 11257 N N . TYR B 1 533 ? -14.266 -12.211 -14.32 1 98.5 533 TYR B N 1
ATOM 11258 C CA . TYR B 1 533 ? -14.227 -13.656 -14.18 1 98.5 533 TYR B CA 1
ATOM 11259 C C . TYR B 1 533 ? -14.195 -14.336 -15.547 1 98.5 533 TYR B C 1
ATOM 11261 O O . TYR B 1 533 ? -13.523 -15.359 -15.719 1 98.5 533 TYR B O 1
ATOM 11269 N N . ASN B 1 534 ? -14.977 -13.719 -16.5 1 98.5 534 ASN B N 1
ATOM 11270 C CA . ASN B 1 534 ? -15.148 -14.383 -17.797 1 98.5 534 ASN B CA 1
ATOM 11271 C C . ASN B 1 534 ? -15.008 -13.398 -18.953 1 98.5 534 ASN B C 1
ATOM 11273 O O . ASN B 1 534 ? -15.461 -12.258 -18.859 1 98.5 534 ASN B O 1
ATOM 11277 N N . TYR B 1 535 ? -14.422 -13.898 -20 1 98.44 535 TYR B N 1
ATOM 11278 C CA . TYR B 1 535 ? -14.531 -13.25 -21.297 1 98.44 535 TYR B CA 1
ATOM 11279 C C . TYR B 1 535 ? -15.898 -13.516 -21.922 1 98.44 535 TYR B C 1
ATOM 11281 O O . TYR B 1 535 ? -16.438 -14.617 -21.828 1 98.44 535 TYR B O 1
ATOM 11289 N N . SER B 1 536 ? -16.438 -12.508 -22.609 1 98.56 536 SER B N 1
ATOM 11290 C CA . SER B 1 536 ? -17.672 -12.672 -23.359 1 98.56 536 SER B CA 1
ATOM 11291 C C . SER B 1 536 ? -17.75 -11.695 -24.531 1 98.56 536 SER B C 1
ATOM 11293 O O . SER B 1 536 ? -17.781 -10.484 -24.344 1 98.56 536 SER B O 1
ATOM 11295 N N . PRO B 1 537 ? -17.734 -12.227 -25.734 1 97.81 537 PRO B N 1
ATOM 11296 C CA . PRO B 1 537 ? -17.938 -11.312 -26.859 1 97.81 537 PRO B CA 1
ATOM 11297 C C . PRO B 1 537 ? -19.375 -10.789 -26.938 1 97.81 537 PRO B C 1
ATOM 11299 O O . PRO B 1 537 ? -20.312 -11.5 -26.594 1 97.81 537 PRO B O 1
ATOM 11302 N N . PRO B 1 538 ? -19.484 -9.516 -27.359 1 98.19 538 PRO B N 1
ATOM 11303 C CA . PRO B 1 538 ? -20.859 -9.07 -27.641 1 98.19 538 PRO B CA 1
ATOM 11304 C C . PRO B 1 538 ? -21.438 -9.734 -28.875 1 98.19 538 PRO B C 1
ATOM 11306 O O . PRO B 1 538 ? -20.734 -10.422 -29.609 1 98.19 538 PRO B O 1
ATOM 11309 N N . VAL B 1 539 ? -22.734 -9.547 -29.078 1 97.56 539 VAL B N 1
ATOM 11310 C CA . VAL B 1 539 ? -23.406 -10.141 -30.234 1 97.56 539 VAL B CA 1
ATOM 11311 C C . VAL B 1 539 ? -22.797 -9.602 -31.516 1 97.56 539 VAL B C 1
ATOM 11313 O O . VAL B 1 539 ? -22.641 -10.344 -32.5 1 97.56 539 VAL B O 1
ATOM 11316 N N . ASN B 1 540 ? -22.484 -8.281 -31.531 1 98 540 ASN B N 1
ATOM 11317 C CA . ASN B 1 540 ? -21.844 -7.652 -32.688 1 98 540 ASN B CA 1
ATOM 11318 C C . ASN B 1 540 ? -20.375 -7.352 -32.406 1 98 540 ASN B C 1
ATOM 11320 O O . ASN B 1 540 ? -19.984 -6.188 -32.25 1 98 540 ASN B O 1
ATOM 11324 N N . ASP B 1 541 ? -19.609 -8.312 -32.5 1 97.75 541 ASP B N 1
ATOM 11325 C CA . ASP B 1 541 ? -18.188 -8.172 -32.219 1 97.75 541 ASP B CA 1
ATOM 11326 C C . ASP B 1 541 ? -17.438 -7.613 -33.406 1 97.75 541 ASP B C 1
ATOM 11328 O O . ASP B 1 541 ? -17.938 -7.664 -34.531 1 97.75 541 ASP B O 1
ATOM 11332 N N . ILE B 1 542 ? -16.344 -6.984 -33.094 1 97.06 542 ILE B N 1
ATOM 11333 C CA . ILE B 1 542 ? -15.43 -6.5 -34.125 1 97.06 542 ILE B CA 1
ATOM 11334 C C . ILE B 1 542 ? -14.008 -6.949 -33.781 1 97.06 542 ILE B C 1
ATOM 11336 O O . ILE B 1 542 ? -13.531 -6.766 -32.656 1 97.06 542 ILE B O 1
ATOM 11340 N N . LEU B 1 543 ? -13.383 -7.5 -34.812 1 97.75 543 LEU B N 1
ATOM 11341 C CA . LEU B 1 543 ? -11.984 -7.875 -34.656 1 97.75 543 LEU B CA 1
ATOM 11342 C C . LEU B 1 543 ? -11.07 -6.836 -35.312 1 97.75 543 LEU B C 1
ATOM 11344 O O . LEU B 1 543 ? -11.344 -6.363 -36.406 1 97.75 543 LEU B O 1
ATOM 11348 N N . THR B 1 544 ? -10.109 -6.398 -34.562 1 97.81 544 THR B N 1
ATOM 11349 C CA . THR B 1 544 ? -9.117 -5.465 -35.062 1 97.81 544 THR B CA 1
ATOM 11350 C C . THR B 1 544 ? -7.727 -6.098 -35.062 1 97.81 544 THR B C 1
ATOM 11352 O O . THR B 1 544 ? -7.289 -6.637 -34.062 1 97.81 544 THR B O 1
ATOM 11355 N N . PHE B 1 545 ? -7.012 -5.988 -36.188 1 97.88 545 PHE B N 1
ATOM 11356 C CA . PHE B 1 545 ? -5.691 -6.582 -36.312 1 97.88 545 PHE B CA 1
ATOM 11357 C C . PHE B 1 545 ? -4.613 -5.508 -36.375 1 97.88 545 PHE B C 1
ATOM 11359 O O . PHE B 1 545 ? -4.832 -4.426 -36.906 1 97.88 545 PHE B O 1
ATOM 11366 N N . ALA B 1 546 ? -3.455 -5.828 -35.781 1 97.69 546 ALA B N 1
ATOM 11367 C CA . ALA B 1 546 ? -2.34 -4.883 -35.75 1 97.69 546 ALA B CA 1
ATOM 11368 C C . ALA B 1 546 ? -1.718 -4.711 -37.125 1 97.69 546 ALA B C 1
ATOM 11370 O O . ALA B 1 546 ? -1.701 -5.648 -37.938 1 97.69 546 ALA B O 1
ATOM 11371 N N . LYS B 1 547 ? -1.225 -3.516 -37.344 1 97.31 547 LYS B N 1
ATOM 11372 C CA . LYS B 1 547 ? -0.521 -3.201 -38.594 1 97.31 547 LYS B CA 1
ATOM 11373 C C . LYS B 1 547 ? 0.858 -2.615 -38.312 1 97.31 547 LYS B C 1
ATOM 11375 O O . LYS B 1 547 ? 1.046 -1.909 -37.312 1 97.31 547 LYS B O 1
ATOM 11380 N N . LEU B 1 548 ? 1.767 -2.871 -39.188 1 97.69 548 LEU B N 1
ATOM 11381 C CA . LEU B 1 548 ? 3.135 -2.383 -39.062 1 97.69 548 LEU B CA 1
ATOM 11382 C C . LEU B 1 548 ? 3.184 -0.864 -39.188 1 97.69 548 LEU B C 1
ATOM 11384 O O . LEU B 1 548 ? 2.498 -0.29 -40.062 1 97.69 548 LEU B O 1
ATOM 11388 N N . VAL B 1 549 ? 3.941 -0.224 -38.406 1 96.62 549 VAL B N 1
ATOM 11389 C CA . VAL B 1 549 ? 4.207 1.209 -38.469 1 96.62 549 VAL B CA 1
ATOM 11390 C C . VAL B 1 549 ? 5.711 1.452 -38.562 1 96.62 549 VAL B C 1
ATOM 11392 O O . VAL B 1 549 ? 6.484 0.939 -37.75 1 96.62 549 VAL B O 1
ATOM 11395 N N . GLY B 1 550 ? 6.062 2.252 -39.562 1 94.5 550 GLY B N 1
ATOM 11396 C CA . GLY B 1 550 ? 7.477 2.541 -39.719 1 94.5 550 GLY B CA 1
ATOM 11397 C C . GLY B 1 550 ? 8.266 1.367 -40.281 1 94.5 550 GLY B C 1
ATOM 11398 O O . GLY B 1 550 ? 7.684 0.397 -40.781 1 94.5 550 GLY B O 1
ATOM 11399 N N . LYS B 1 551 ? 9.625 1.505 -40.188 1 94.88 551 LYS B N 1
ATOM 11400 C CA . LYS B 1 551 ? 10.523 0.469 -40.719 1 94.88 551 LYS B CA 1
ATOM 11401 C C . LYS B 1 551 ? 11.188 -0.29 -39.562 1 94.88 551 LYS B C 1
ATOM 11403 O O . LYS B 1 551 ? 11.625 0.316 -38.594 1 94.88 551 LYS B O 1
ATOM 11408 N N . PRO B 1 552 ? 11.195 -1.583 -39.719 1 96.88 552 PRO B N 1
ATOM 11409 C CA . PRO B 1 552 ? 11.938 -2.355 -38.719 1 96.88 552 PRO B CA 1
ATOM 11410 C C . PRO B 1 552 ? 13.43 -2.016 -38.719 1 96.88 552 PRO B C 1
ATOM 11412 O O . PRO B 1 552 ? 13.969 -1.556 -39.719 1 96.88 552 PRO B O 1
ATOM 11415 N N . LYS B 1 553 ? 14 -2.143 -37.625 1 96.5 553 LYS B N 1
ATOM 11416 C CA . LYS B 1 553 ? 15.43 -1.915 -37.438 1 96.5 553 LYS B CA 1
ATOM 11417 C C . LYS B 1 553 ? 16.125 -3.17 -36.938 1 96.5 553 LYS B C 1
ATOM 11419 O O . LYS B 1 553 ? 15.578 -3.879 -36.062 1 96.5 553 LYS B O 1
ATOM 11424 N N . VAL B 1 554 ? 17.266 -3.445 -37.469 1 97.19 554 VAL B N 1
ATOM 11425 C CA . VAL B 1 554 ? 18.062 -4.602 -37.031 1 97.19 554 VAL B CA 1
ATOM 11426 C C . VAL B 1 554 ? 19.422 -4.145 -36.531 1 97.19 554 VAL B C 1
ATOM 11428 O O . VAL B 1 554 ? 20.031 -3.242 -37.125 1 97.19 554 VAL B O 1
ATOM 11431 N N . GLU B 1 555 ? 19.828 -4.641 -35.438 1 95.62 555 GLU B N 1
ATOM 11432 C CA . GLU B 1 555 ? 21.188 -4.523 -34.906 1 95.62 555 GLU B CA 1
ATOM 11433 C C . GLU B 1 555 ? 21.859 -5.887 -34.812 1 95.62 555 GLU B C 1
ATOM 11435 O O . GLU B 1 555 ? 21.25 -6.863 -34.375 1 95.62 555 GLU B O 1
ATOM 11440 N N . LYS B 1 556 ? 23.125 -5.918 -35.281 1 93.69 556 LYS B N 1
ATOM 11441 C CA . LYS B 1 556 ? 23.703 -7.262 -35.312 1 93.69 556 LYS B CA 1
ATOM 11442 C C . LYS B 1 556 ? 25.203 -7.227 -35.062 1 93.69 556 LYS B C 1
ATOM 11444 O O . LYS B 1 556 ? 25.859 -6.215 -35.312 1 93.69 556 LYS B O 1
ATOM 11449 N N . ASN B 1 557 ? 25.672 -8.18 -34.469 1 92 557 ASN B N 1
ATOM 11450 C CA . ASN B 1 557 ? 27.047 -8.641 -34.469 1 92 557 ASN B CA 1
ATOM 11451 C C . ASN B 1 557 ? 27.141 -10.148 -34.688 1 92 557 ASN B C 1
ATOM 11453 O O . ASN B 1 557 ? 26.125 -10.82 -34.844 1 92 557 ASN B O 1
ATOM 11457 N N . PRO B 1 558 ? 28.312 -10.758 -34.75 1 89.62 558 PRO B N 1
ATOM 11458 C CA . PRO B 1 558 ? 28.438 -12.172 -35.125 1 89.62 558 PRO B CA 1
ATOM 11459 C C . PRO B 1 558 ? 27.719 -13.094 -34.125 1 89.62 558 PRO B C 1
ATOM 11461 O O . PRO B 1 558 ? 27.266 -14.18 -34.5 1 89.62 558 PRO B O 1
ATOM 11464 N N . SER B 1 559 ? 27.516 -12.664 -32.906 1 94.31 559 SER B N 1
ATOM 11465 C CA . SER B 1 559 ? 26.984 -13.555 -31.891 1 94.31 559 SER B CA 1
ATOM 11466 C C . SER B 1 559 ? 25.562 -13.156 -31.484 1 94.31 559 SER B C 1
ATOM 11468 O O . SER B 1 559 ? 24.938 -13.812 -30.656 1 94.31 559 SER B O 1
ATOM 11470 N N . TYR B 1 560 ? 25.031 -12.117 -32.031 1 95.75 560 TYR B N 1
ATOM 11471 C CA . TYR B 1 560 ? 23.812 -11.523 -31.547 1 95.75 560 TYR B CA 1
ATOM 11472 C C . TYR B 1 560 ? 23.109 -10.711 -32.625 1 95.75 560 TYR B C 1
ATOM 11474 O O . TYR B 1 560 ? 23.766 -10.008 -33.406 1 95.75 560 TYR B O 1
ATOM 11482 N N . GLN B 1 561 ? 21.844 -10.875 -32.812 1 97.31 561 GLN B N 1
ATOM 11483 C CA . GLN B 1 561 ? 21.031 -10.031 -33.688 1 97.31 561 GLN B CA 1
ATOM 11484 C C . GLN B 1 561 ? 19.766 -9.578 -32.969 1 97.31 561 GLN B C 1
ATOM 11486 O O . GLN B 1 561 ? 19.156 -10.344 -32.219 1 97.31 561 GLN B O 1
ATOM 11491 N N . ARG B 1 562 ? 19.328 -8.328 -33.125 1 97.69 562 ARG B N 1
ATOM 11492 C CA . ARG B 1 562 ? 18.141 -7.742 -32.531 1 97.69 562 ARG B CA 1
ATOM 11493 C C . ARG B 1 562 ? 17.281 -7.066 -33.594 1 97.69 562 ARG B C 1
ATOM 11495 O O . ARG B 1 562 ? 17.781 -6.285 -34.406 1 97.69 562 ARG B O 1
ATOM 11502 N N . LEU B 1 563 ? 16.031 -7.406 -33.594 1 98.12 563 LEU B N 1
ATOM 11503 C CA . LEU B 1 563 ? 15.023 -6.809 -34.469 1 98.12 563 LEU B CA 1
ATOM 11504 C C . LEU B 1 563 ? 14.008 -6.004 -33.688 1 98.12 563 LEU B C 1
ATOM 11506 O O . LEU B 1 563 ? 13.461 -6.496 -32.688 1 98.12 563 LEU B O 1
ATOM 11510 N N . LYS B 1 564 ? 13.773 -4.742 -34.031 1 97.44 564 LYS B N 1
ATOM 11511 C CA . LYS B 1 564 ? 12.781 -3.875 -33.406 1 97.44 564 LYS B CA 1
ATOM 11512 C C . LYS B 1 564 ? 11.781 -3.35 -34.438 1 97.44 564 LYS B C 1
ATOM 11514 O O . LYS B 1 564 ? 12.164 -2.873 -35.5 1 97.44 564 LYS B O 1
ATOM 11519 N N . TYR B 1 565 ? 10.531 -3.459 -34.156 1 97.75 565 TYR B N 1
ATOM 11520 C CA . TYR B 1 565 ? 9.5 -2.9 -35.031 1 97.75 565 TYR B CA 1
ATOM 11521 C C . TYR B 1 565 ? 8.281 -2.48 -34.219 1 97.75 565 TYR B C 1
ATOM 11523 O O . TYR B 1 565 ? 8.164 -2.809 -33.062 1 97.75 565 TYR B O 1
ATOM 11531 N N . GLN B 1 566 ? 7.414 -1.708 -34.75 1 97.94 566 GLN B N 1
ATOM 11532 C CA . GLN B 1 566 ? 6.23 -1.174 -34.094 1 97.94 566 GLN B CA 1
ATOM 11533 C C . GLN B 1 566 ? 4.965 -1.503 -34.875 1 97.94 566 GLN B C 1
ATOM 11535 O O . GLN B 1 566 ? 4.973 -1.504 -36.125 1 97.94 566 GLN B O 1
ATOM 11540 N N . VAL B 1 567 ? 3.957 -1.802 -34.125 1 98.31 567 VAL B N 1
ATOM 11541 C CA . VAL B 1 567 ? 2.646 -2.012 -34.75 1 98.31 567 VAL B CA 1
ATOM 11542 C C . VAL B 1 567 ? 1.599 -1.171 -34.031 1 98.31 567 VAL B C 1
ATOM 11544 O O . VAL B 1 567 ? 1.823 -0.722 -32.906 1 98.31 567 VAL B O 1
ATOM 11547 N N . GLU B 1 568 ? 0.484 -0.947 -34.719 1 98.12 568 GLU B N 1
ATOM 11548 C CA . GLU B 1 568 ? -0.633 -0.224 -34.125 1 98.12 568 GLU B CA 1
ATOM 11549 C C . GLU B 1 568 ? -1.96 -0.919 -34.406 1 98.12 568 GLU B C 1
ATOM 11551 O O . GLU B 1 568 ? -2.086 -1.64 -35.406 1 98.12 568 GLU B O 1
ATOM 11556 N N . LEU B 1 569 ? -2.859 -0.82 -33.5 1 98.06 569 LEU B N 1
ATOM 11557 C CA . LEU B 1 569 ? -4.242 -1.268 -33.656 1 98.06 569 LEU B CA 1
ATOM 11558 C C . LEU B 1 569 ? -5.211 -0.099 -33.5 1 98.06 569 LEU B C 1
ATOM 11560 O O . LEU B 1 569 ? -5.293 0.514 -32.438 1 98.06 569 LEU B O 1
ATOM 11564 N N . LYS B 1 570 ? -5.902 0.291 -34.531 1 97.75 570 LYS B N 1
ATOM 11565 C CA . LYS B 1 570 ? -6.996 1.254 -34.438 1 97.75 570 LYS B CA 1
ATOM 11566 C C . LYS B 1 570 ? -8.312 0.562 -34.062 1 97.75 570 LYS B C 1
ATOM 11568 O O . LYS B 1 570 ? -8.945 -0.06 -34.938 1 97.75 570 LYS B O 1
ATOM 11573 N N . LEU B 1 571 ? -8.711 0.658 -32.906 1 97.31 571 LEU B N 1
ATOM 11574 C CA . LEU B 1 571 ? -9.828 -0.158 -32.438 1 97.31 571 LEU B CA 1
ATOM 11575 C C . LEU B 1 571 ? -10.867 0.7 -31.734 1 97.31 571 LEU B C 1
ATOM 11577 O O . LEU B 1 571 ? -10.625 1.874 -31.453 1 97.31 571 LEU B O 1
ATOM 11581 N N . PRO B 1 572 ? -12.148 0.168 -31.562 1 98.12 572 PRO B N 1
ATOM 11582 C CA . PRO B 1 572 ? -13.148 0.894 -30.781 1 98.12 572 PRO B CA 1
ATOM 11583 C C . PRO B 1 572 ? -12.641 1.302 -29.391 1 98.12 572 PRO B C 1
ATOM 11585 O O . PRO B 1 572 ? -11.922 0.539 -28.75 1 98.12 572 PRO B O 1
ATOM 11588 N N . ALA B 1 573 ? -13.039 2.461 -28.969 1 98.5 573 ALA B N 1
ATOM 11589 C CA . ALA B 1 573 ? -12.609 2.951 -27.656 1 98.5 573 ALA B CA 1
ATOM 11590 C C . ALA B 1 573 ? -13.195 2.107 -26.531 1 98.5 573 ALA B C 1
ATOM 11592 O O . ALA B 1 573 ? -12.609 2 -25.453 1 98.5 573 ALA B O 1
ATOM 11593 N N . SER B 1 574 ? -14.414 1.616 -26.781 1 98.56 574 SER B N 1
ATOM 11594 C CA . SER B 1 574 ? -15.156 0.832 -25.797 1 98.56 574 SER B CA 1
ATOM 11595 C C . SER B 1 574 ? -16.359 0.135 -26.438 1 98.56 574 SER B C 1
ATOM 11597 O O . SER B 1 574 ? -16.562 0.228 -27.641 1 98.56 574 SER B O 1
ATOM 11599 N N . LEU B 1 575 ? -17.078 -0.562 -25.578 1 98.56 575 LEU B N 1
ATOM 11600 C CA . LEU B 1 575 ? -18.406 -1.015 -25.953 1 98.56 575 LEU B CA 1
ATOM 11601 C C . LEU B 1 575 ? -19.375 0.162 -26.047 1 98.56 575 LEU B C 1
ATOM 11603 O O . LEU B 1 575 ? -19.125 1.223 -25.469 1 98.56 575 LEU B O 1
ATOM 11607 N N . ASN B 1 576 ? -20.422 -0.045 -26.875 1 98.12 576 ASN B N 1
ATOM 11608 C CA . ASN B 1 576 ? -21.516 0.93 -26.844 1 98.12 576 ASN B CA 1
ATOM 11609 C C . ASN B 1 576 ? -22.312 0.84 -25.547 1 98.12 576 ASN B C 1
ATOM 11611 O O . ASN B 1 576 ? -22.062 -0.036 -24.719 1 98.12 576 ASN B O 1
ATOM 11615 N N . ASP B 1 577 ? -23.25 1.634 -25.328 1 95.38 577 ASP B N 1
ATOM 11616 C CA . ASP B 1 577 ? -23.953 1.78 -24.047 1 95.38 577 ASP B CA 1
ATOM 11617 C C . ASP B 1 577 ? -24.75 0.522 -23.719 1 95.38 577 ASP B C 1
ATOM 11619 O O . ASP B 1 577 ? -24.875 0.156 -22.547 1 95.38 577 ASP B O 1
ATOM 11623 N N . ASP B 1 578 ? -25.266 -0.066 -24.75 1 95.75 578 ASP B N 1
ATOM 11624 C CA . ASP B 1 578 ? -26.094 -1.239 -24.484 1 95.75 578 ASP B CA 1
ATOM 11625 C C . ASP B 1 578 ? -25.25 -2.514 -24.484 1 95.75 578 ASP B C 1
ATOM 11627 O O . ASP B 1 578 ? -25.797 -3.617 -24.375 1 95.75 578 ASP B O 1
ATOM 11631 N N . ARG B 1 579 ? -23.922 -2.412 -24.719 1 97.44 579 ARG B N 1
ATOM 11632 C CA . ARG B 1 579 ? -22.938 -3.473 -24.578 1 97.44 579 ARG B CA 1
ATOM 11633 C C . ARG B 1 579 ? -23.156 -4.57 -25.609 1 97.44 579 ARG B C 1
ATOM 11635 O O . ARG B 1 579 ? -22.906 -5.746 -25.344 1 97.44 579 ARG B O 1
ATOM 11642 N N . THR B 1 580 ? -23.656 -4.238 -26.766 1 97.88 580 THR B N 1
ATOM 11643 C CA . THR B 1 580 ? -23.969 -5.219 -27.797 1 97.88 580 THR B CA 1
ATOM 11644 C C . THR B 1 580 ? -22.953 -5.148 -28.938 1 97.88 580 THR B C 1
ATOM 11646 O O . THR B 1 580 ? -22.938 -6.012 -29.812 1 97.88 580 THR B O 1
ATOM 11649 N N . GLY B 1 581 ? -22.109 -4.121 -28.875 1 98.25 581 GLY B N 1
ATOM 11650 C CA . GLY B 1 581 ? -21.109 -3.912 -29.906 1 98.25 581 GLY B CA 1
ATOM 11651 C C . GLY B 1 581 ? -20.188 -2.744 -29.609 1 98.25 581 GLY B C 1
ATOM 11652 O O . GLY B 1 581 ? -20.031 -2.352 -28.453 1 98.25 581 GLY B O 1
ATOM 11653 N N . ALA B 1 582 ? -19.578 -2.209 -30.609 1 98.31 582 ALA B N 1
ATOM 11654 C CA . ALA B 1 582 ? -18.531 -1.197 -30.469 1 98.31 582 ALA B CA 1
ATOM 11655 C C . ALA B 1 582 ? -19.125 0.195 -30.312 1 98.31 582 ALA B C 1
ATOM 11657 O O . ALA B 1 582 ? -20.172 0.5 -30.891 1 98.31 582 ALA B O 1
ATOM 11658 N N . SER B 1 583 ? -18.516 0.986 -29.531 1 97.94 583 SER B N 1
ATOM 11659 C CA . SER B 1 583 ? -18.828 2.414 -29.531 1 97.94 583 SER B CA 1
ATOM 11660 C C . SER B 1 583 ? -18.391 3.061 -30.844 1 97.94 583 SER B C 1
ATOM 11662 O O . SER B 1 583 ? -17.641 2.467 -31.625 1 97.94 583 SER B O 1
ATOM 11664 N N . SER B 1 584 ? -18.812 4.301 -31.078 1 96.44 584 SER B N 1
ATOM 11665 C CA . SER B 1 584 ? -18.469 5.012 -32.312 1 96.44 584 SER B CA 1
ATOM 11666 C C . SER B 1 584 ? -17.078 5.613 -32.219 1 96.44 584 SER B C 1
ATOM 11668 O O . SER B 1 584 ? -16.422 5.824 -33.25 1 96.44 584 SER B O 1
ATOM 11670 N N . ASP B 1 585 ? -16.609 5.816 -31.047 1 97.31 585 ASP B N 1
ATOM 11671 C CA . ASP B 1 585 ? -15.289 6.402 -30.844 1 97.31 585 ASP B CA 1
ATOM 11672 C C . ASP B 1 585 ? -14.188 5.355 -31.062 1 97.31 585 ASP B C 1
ATOM 11674 O O . ASP B 1 585 ? -14.406 4.168 -30.812 1 97.31 585 ASP B O 1
ATOM 11678 N N . THR B 1 586 ? -13.039 5.812 -31.531 1 98 586 THR B N 1
ATOM 11679 C CA . THR B 1 586 ? -11.906 4.922 -31.734 1 98 586 THR B CA 1
ATOM 11680 C C . THR B 1 586 ? -10.664 5.449 -31.031 1 98 586 THR B C 1
ATOM 11682 O O . THR B 1 586 ? -10.57 6.641 -30.734 1 98 586 THR B O 1
ATOM 11685 N N . VAL B 1 587 ? -9.836 4.594 -30.656 1 98.06 587 VAL B N 1
ATOM 11686 C CA . VAL B 1 587 ? -8.523 4.914 -30.109 1 98.06 587 VAL B CA 1
ATOM 11687 C C . VAL B 1 587 ? -7.453 4.059 -30.797 1 98.06 587 VAL B C 1
ATOM 11689 O O . VAL B 1 587 ? -7.777 3.121 -31.531 1 98.06 587 VAL B O 1
ATOM 11692 N N . THR B 1 588 ? -6.168 4.398 -30.578 1 98.38 588 THR B N 1
ATOM 11693 C CA . THR B 1 588 ? -5.062 3.65 -31.172 1 98.38 588 THR B CA 1
ATOM 11694 C C . THR B 1 588 ? -4.164 3.066 -30.078 1 98.38 588 THR B C 1
ATOM 11696 O O . THR B 1 588 ? -3.588 3.807 -29.281 1 98.38 588 THR B O 1
ATOM 11699 N N . ASN B 1 589 ? -4.121 1.748 -30.047 1 98.31 589 ASN B N 1
ATOM 11700 C CA . ASN B 1 589 ? -3.1 1.071 -29.25 1 98.31 589 ASN B CA 1
ATOM 11701 C C . ASN B 1 589 ? -1.787 0.952 -30.031 1 98.31 589 ASN B C 1
ATOM 11703 O O . ASN B 1 589 ? -1.791 0.726 -31.234 1 98.31 589 ASN B O 1
ATOM 11707 N N . LYS B 1 590 ? -0.701 1.104 -29.359 1 98.19 590 LYS B N 1
ATOM 11708 C CA . LYS B 1 590 ? 0.622 0.974 -29.953 1 98.19 590 LYS B CA 1
ATOM 11709 C C . LYS B 1 590 ? 1.456 -0.08 -29.234 1 98.19 590 LYS B C 1
ATOM 11711 O O . LYS B 1 590 ? 1.4 -0.189 -28.016 1 98.19 590 LYS B O 1
ATOM 11716 N N . ALA B 1 591 ? 2.199 -0.87 -30 1 98.19 591 ALA B N 1
ATOM 11717 C CA . ALA B 1 591 ? 3.088 -1.876 -29.422 1 98.19 591 ALA B CA 1
ATOM 11718 C C . ALA B 1 591 ? 4.469 -1.823 -30.078 1 98.19 591 ALA B C 1
ATOM 11720 O O . ALA B 1 591 ? 4.586 -1.651 -31.281 1 98.19 591 ALA B O 1
ATOM 11721 N N . THR B 1 592 ? 5.48 -1.869 -29.312 1 98.5 592 THR B N 1
ATOM 11722 C CA . THR B 1 592 ? 6.859 -2.027 -29.766 1 98.5 592 THR B CA 1
ATOM 11723 C C . THR B 1 592 ? 7.375 -3.43 -29.453 1 98.5 592 THR B C 1
ATOM 11725 O O . THR B 1 592 ? 7.332 -3.869 -28.297 1 98.5 592 THR B O 1
ATOM 11728 N N . ILE B 1 593 ? 7.836 -4.102 -30.438 1 98.5 593 ILE B N 1
ATOM 11729 C CA . ILE B 1 593 ? 8.312 -5.469 -30.281 1 98.5 593 ILE B CA 1
ATOM 11730 C C . ILE B 1 593 ? 9.82 -5.52 -30.531 1 98.5 593 ILE B C 1
ATOM 11732 O O . ILE B 1 593 ? 10.312 -4.988 -31.531 1 98.5 593 ILE B O 1
ATOM 11736 N N . THR B 1 594 ? 10.547 -6.09 -29.656 1 98.38 594 THR B N 1
ATOM 11737 C CA . THR B 1 594 ? 11.977 -6.336 -29.781 1 98.38 594 THR B CA 1
ATOM 11738 C C . THR B 1 594 ? 12.273 -7.832 -29.703 1 98.38 594 THR B C 1
ATOM 11740 O O . THR B 1 594 ? 11.93 -8.492 -28.719 1 98.38 594 THR B O 1
ATOM 11743 N N . MET B 1 595 ? 12.914 -8.352 -30.703 1 98.31 595 MET B N 1
ATOM 11744 C CA . MET B 1 595 ? 13.289 -9.766 -30.75 1 98.31 595 MET B CA 1
ATOM 11745 C C . MET B 1 595 ? 14.805 -9.922 -30.766 1 98.31 595 MET B C 1
ATOM 11747 O O . MET B 1 595 ? 15.508 -9.148 -31.422 1 98.31 595 MET B O 1
ATOM 11751 N N . GLU B 1 596 ? 15.289 -10.914 -30.094 1 98.19 596 GLU B N 1
ATOM 11752 C CA . GLU B 1 596 ? 16.734 -11.156 -30 1 98.19 596 GLU B CA 1
ATOM 11753 C C . GLU B 1 596 ? 17.078 -12.609 -30.312 1 98.19 596 GLU B C 1
ATOM 11755 O O . GLU B 1 596 ? 16.375 -13.523 -29.859 1 98.19 596 GLU B O 1
ATOM 11760 N N . LEU B 1 597 ? 18.125 -12.781 -31.078 1 98.31 597 LEU B N 1
ATOM 11761 C CA . LEU B 1 597 ? 18.703 -14.086 -31.359 1 98.31 597 LEU B CA 1
ATOM 11762 C C . LEU B 1 597 ? 20.156 -14.141 -30.906 1 98.31 597 LEU B C 1
ATOM 11764 O O . LEU B 1 597 ? 20.922 -13.188 -31.109 1 98.31 597 LEU B O 1
ATOM 11768 N N . PHE B 1 598 ? 20.5 -15.172 -30.25 1 97.56 598 PHE B N 1
ATOM 11769 C CA . PHE B 1 598 ? 21.875 -15.422 -29.812 1 97.56 598 PHE B CA 1
ATOM 11770 C C . PHE B 1 598 ? 22.453 -16.641 -30.516 1 97.56 598 PHE B C 1
ATOM 11772 O O . PHE B 1 598 ? 21.75 -17.625 -30.75 1 97.56 598 PHE B O 1
ATOM 11779 N N . THR B 1 599 ? 23.75 -16.594 -30.797 1 96.56 599 THR B N 1
ATOM 11780 C CA . THR B 1 599 ? 24.422 -17.75 -31.375 1 96.56 599 THR B CA 1
ATOM 11781 C C . THR B 1 599 ? 24.328 -18.953 -30.438 1 96.56 599 THR B C 1
ATOM 11783 O O . THR B 1 599 ? 24.562 -18.828 -29.234 1 96.56 599 THR B O 1
ATOM 11786 N N . GLY B 1 600 ? 23.938 -20.047 -30.953 1 96.31 600 GLY B N 1
ATOM 11787 C CA . GLY B 1 600 ? 23.906 -21.281 -30.188 1 96.31 600 GLY B CA 1
ATOM 11788 C C . GLY B 1 600 ? 22.641 -21.438 -29.359 1 96.31 600 GLY B C 1
ATOM 11789 O O . GLY B 1 600 ? 22.516 -22.391 -28.594 1 96.31 600 GLY B O 1
ATOM 11790 N N . ASP B 1 601 ? 21.766 -20.562 -29.406 1 97.44 601 ASP B N 1
ATOM 11791 C CA . ASP B 1 601 ? 20.516 -20.609 -28.672 1 97.44 601 ASP B CA 1
ATOM 11792 C C . ASP B 1 601 ? 19.328 -20.672 -29.625 1 97.44 601 ASP B C 1
ATOM 11794 O O . ASP B 1 601 ? 19.188 -19.828 -30.516 1 97.44 601 ASP B O 1
ATOM 11798 N N . SER B 1 602 ? 18.453 -21.609 -29.469 1 97.5 602 SER B N 1
ATOM 11799 C CA . SER B 1 602 ? 17.344 -21.844 -30.406 1 97.5 602 SER B CA 1
ATOM 11800 C C . SER B 1 602 ? 16.172 -20.906 -30.109 1 97.5 602 SER B C 1
ATOM 11802 O O . SER B 1 602 ? 15.266 -20.781 -30.922 1 97.5 602 SER B O 1
ATOM 11804 N N . LYS B 1 603 ? 16.109 -20.234 -28.984 1 98.38 603 LYS B N 1
ATOM 11805 C CA . LYS B 1 603 ? 14.961 -19.422 -28.594 1 98.38 603 LYS B CA 1
ATOM 11806 C C . LYS B 1 603 ? 14.969 -18.078 -29.312 1 98.38 603 LYS B C 1
ATOM 11808 O O . LYS B 1 603 ? 16.016 -17.453 -29.484 1 98.38 603 LYS B O 1
ATOM 11813 N N . VAL B 1 604 ? 13.875 -17.641 -29.75 1 98.62 604 VAL B N 1
ATOM 11814 C CA . VAL B 1 604 ? 13.633 -16.25 -30.141 1 98.62 604 VAL B CA 1
ATOM 11815 C C . VAL B 1 604 ? 13.109 -15.453 -28.953 1 98.62 604 VAL B C 1
ATOM 11817 O O . VAL B 1 604 ? 11.914 -15.469 -28.672 1 98.62 604 VAL B O 1
ATOM 11820 N N . TYR B 1 605 ? 13.984 -14.703 -28.344 1 98.56 605 TYR B N 1
ATOM 11821 C CA . TYR B 1 605 ? 13.578 -13.883 -27.203 1 98.56 605 TYR B CA 1
ATOM 11822 C C . TYR B 1 605 ? 12.805 -12.656 -27.656 1 98.56 605 TYR B C 1
ATOM 11824 O O . TYR B 1 605 ? 13.219 -11.961 -28.594 1 98.56 605 TYR B O 1
ATOM 11832 N N . THR B 1 606 ? 11.664 -12.352 -26.969 1 98.69 606 THR B N 1
ATOM 11833 C CA . THR B 1 606 ? 10.805 -11.266 -27.422 1 98.69 606 THR B CA 1
ATOM 11834 C C . THR B 1 606 ? 10.367 -10.398 -26.25 1 98.69 606 THR B C 1
ATOM 11836 O O . THR B 1 606 ? 9.891 -10.914 -25.234 1 98.69 606 THR B O 1
ATOM 11839 N N . HIS B 1 607 ? 10.586 -9.148 -26.344 1 98.5 607 HIS B N 1
ATOM 11840 C CA . HIS B 1 607 ? 10.062 -8.133 -25.438 1 98.5 607 HIS B CA 1
ATOM 11841 C C . HIS B 1 607 ? 9.008 -7.27 -26.141 1 98.5 607 HIS B C 1
ATOM 11843 O O . HIS B 1 607 ? 9.281 -6.688 -27.188 1 98.5 607 HIS B O 1
ATOM 11849 N N . LEU B 1 608 ? 7.809 -7.223 -25.562 1 98.56 608 LEU B N 1
ATOM 11850 C CA . LEU B 1 608 ? 6.707 -6.465 -26.141 1 98.56 608 LEU B CA 1
ATOM 11851 C C . LEU B 1 608 ? 6.238 -5.375 -25.188 1 98.56 608 LEU B C 1
ATOM 11853 O O . LEU B 1 608 ? 5.898 -5.656 -24.031 1 98.56 608 LEU B O 1
ATOM 11857 N N . LYS B 1 609 ? 6.273 -4.109 -25.609 1 98.5 609 LYS B N 1
ATOM 11858 C CA . LYS B 1 609 ? 5.73 -2.973 -24.875 1 98.5 609 LYS B CA 1
ATOM 11859 C C . LYS B 1 609 ? 4.43 -2.48 -25.5 1 98.5 609 LYS B C 1
ATOM 11861 O O . LYS B 1 609 ? 4.41 -2.078 -26.672 1 98.5 609 LYS B O 1
ATOM 11866 N N . LEU B 1 610 ? 3.352 -2.451 -24.688 1 98.38 610 LEU B N 1
ATOM 11867 C CA . LEU B 1 610 ? 2.02 -2.117 -25.172 1 98.38 610 LEU B CA 1
ATOM 11868 C C . LEU B 1 610 ? 1.478 -0.875 -24.484 1 98.38 610 LEU B C 1
ATOM 11870 O O . LEU B 1 610 ? 1.509 -0.785 -23.25 1 98.38 610 LEU B O 1
ATOM 11874 N N . GLU B 1 611 ? 1.064 0.098 -25.234 1 98.06 611 GLU B N 1
ATOM 11875 C CA . GLU B 1 611 ? 0.24 1.191 -24.734 1 98.06 611 GLU B CA 1
ATOM 11876 C C . GLU B 1 611 ? -1.239 0.941 -25.016 1 98.06 611 GLU B C 1
ATOM 11878 O O . GLU B 1 611 ? -1.68 1.006 -26.156 1 98.06 611 GLU B O 1
ATOM 11883 N N . ASN B 1 612 ? -1.975 0.703 -23.984 1 98.38 612 ASN B N 1
ATOM 11884 C CA . ASN B 1 612 ? -3.393 0.389 -24.125 1 98.38 612 ASN B CA 1
ATOM 11885 C C . ASN B 1 612 ? -4.27 1.601 -23.812 1 98.38 612 ASN B C 1
ATOM 11887 O O . ASN B 1 612 ? -4.234 2.129 -22.703 1 98.38 612 ASN B O 1
ATOM 11891 N N . LYS B 1 613 ? -5.066 2.012 -24.766 1 97.81 613 LYS B N 1
ATOM 11892 C CA . LYS B 1 613 ? -5.98 3.137 -24.609 1 97.81 613 LYS B CA 1
ATOM 11893 C C . LYS B 1 613 ? -7.434 2.691 -24.766 1 97.81 613 LYS B C 1
ATOM 11895 O O . LYS B 1 613 ? -8.352 3.494 -24.609 1 97.81 613 LYS B O 1
ATOM 11900 N N . ALA B 1 614 ? -7.629 1.414 -25.062 1 98.44 614 ALA B N 1
ATOM 11901 C CA . ALA B 1 614 ? -8.969 0.914 -25.359 1 98.44 614 ALA B CA 1
ATOM 11902 C C . ALA B 1 614 ? -9.578 0.227 -24.141 1 98.44 614 ALA B C 1
ATOM 11904 O O . ALA B 1 614 ? -8.875 -0.463 -23.391 1 98.44 614 ALA B O 1
ATOM 11905 N N . LYS B 1 615 ? -10.852 0.377 -23.984 1 98.5 615 LYS B N 1
ATOM 11906 C CA . LYS B 1 615 ? -11.633 -0.33 -22.969 1 98.5 615 LYS B CA 1
ATOM 11907 C C . LYS B 1 615 ? -12.422 -1.484 -23.594 1 98.5 615 LYS B C 1
ATOM 11909 O O . LYS B 1 615 ? -12.609 -1.531 -24.812 1 98.5 615 LYS B O 1
ATOM 11914 N N . ASP B 1 616 ? -12.789 -2.465 -22.75 1 98.69 616 ASP B N 1
ATOM 11915 C CA . ASP B 1 616 ? -13.719 -3.533 -23.125 1 98.69 616 ASP B CA 1
ATOM 11916 C C . ASP B 1 616 ? -13.188 -4.324 -24.312 1 98.69 616 ASP B C 1
ATOM 11918 O O . ASP B 1 616 ? -13.891 -4.492 -25.312 1 98.69 616 ASP B O 1
ATOM 11922 N N . GLN B 1 617 ? -12.023 -4.848 -24.094 1 98.56 617 GLN B N 1
ATOM 11923 C CA . GLN B 1 617 ? -11.414 -5.617 -25.172 1 98.56 617 GLN B CA 1
ATOM 11924 C C . GLN B 1 617 ? -10.594 -6.785 -24.625 1 98.56 617 GLN B C 1
ATOM 11926 O O . GLN B 1 617 ? -10.219 -6.785 -23.453 1 98.56 617 GLN B O 1
ATOM 11931 N N . ARG B 1 618 ? -10.367 -7.734 -25.406 1 98.69 618 ARG B N 1
ATOM 11932 C CA . ARG B 1 618 ? -9.383 -8.789 -25.219 1 98.69 618 ARG B CA 1
ATOM 11933 C C . ARG B 1 618 ? -8.305 -8.75 -26.297 1 98.69 618 ARG B C 1
ATOM 11935 O O . ARG B 1 618 ? -8.625 -8.75 -27.484 1 98.69 618 ARG B O 1
ATOM 11942 N N . LEU B 1 619 ? -7.098 -8.594 -25.891 1 98.56 619 LEU B N 1
ATOM 11943 C CA . LEU B 1 619 ? -5.953 -8.555 -26.797 1 98.56 619 LEU B CA 1
ATOM 11944 C C . LEU B 1 619 ? -5.176 -9.867 -26.75 1 98.56 619 LEU B C 1
ATOM 11946 O O . LEU B 1 619 ? -4.773 -10.312 -25.672 1 98.56 619 LEU B O 1
ATOM 11950 N N . ARG B 1 620 ? -4.926 -10.469 -27.938 1 98.44 620 ARG B N 1
ATOM 11951 C CA . ARG B 1 620 ? -4.246 -11.758 -28.016 1 98.44 620 ARG B CA 1
ATOM 11952 C C . ARG B 1 620 ? -3.176 -11.75 -29.094 1 98.44 620 ARG B C 1
ATOM 11954 O O . ARG B 1 620 ? -3.137 -10.852 -29.938 1 98.44 620 ARG B O 1
ATOM 11961 N N . MET B 1 621 ? -2.283 -12.734 -29.031 1 98.25 621 MET B N 1
ATOM 11962 C CA . MET B 1 621 ? -1.312 -13.07 -30.062 1 98.25 621 MET B CA 1
ATOM 11963 C C . MET B 1 621 ? -1.599 -14.453 -30.641 1 98.25 621 MET B C 1
ATOM 11965 O O . MET B 1 621 ? -1.931 -15.383 -29.906 1 98.25 621 MET B O 1
ATOM 11969 N N . LYS B 1 622 ? -1.4 -14.555 -31.969 1 97.44 622 LYS B N 1
ATOM 11970 C CA . LYS B 1 622 ? -1.645 -15.812 -32.656 1 97.44 622 LYS B CA 1
ATOM 11971 C C . LYS B 1 622 ? -0.337 -16.453 -33.125 1 97.44 622 LYS B C 1
ATOM 11973 O O . LYS B 1 622 ? 0.57 -15.75 -33.594 1 97.44 622 LYS B O 1
ATOM 11978 N N . PHE B 1 623 ? -0.267 -17.766 -32.969 1 98.06 623 PHE B N 1
ATOM 11979 C CA . PHE B 1 623 ? 0.833 -18.562 -33.5 1 98.06 623 PHE B CA 1
ATOM 11980 C C . PHE B 1 623 ? 0.306 -19.75 -34.312 1 98.06 623 PHE B C 1
ATOM 11982 O O . PHE B 1 623 ? 0.148 -20.844 -33.781 1 98.06 623 PHE B O 1
ATOM 11989 N N . PRO B 1 624 ? 0.005 -19.562 -35.594 1 96.81 624 PRO B N 1
ATOM 11990 C CA . PRO B 1 624 ? -0.49 -20.641 -36.438 1 96.81 624 PRO B CA 1
ATOM 11991 C C . PRO B 1 624 ? 0.557 -21.734 -36.656 1 96.81 624 PRO B C 1
ATOM 11993 O O . PRO B 1 624 ? 1.692 -21.438 -37.031 1 96.81 624 PRO B O 1
ATOM 11996 N N . LEU B 1 625 ? -0.038 -22.938 -36.312 1 92.62 625 LEU B N 1
ATOM 11997 C CA . LEU B 1 625 ? 0.863 -24.062 -36.562 1 92.62 625 LEU B CA 1
ATOM 11998 C C . LEU B 1 625 ? 0.473 -24.812 -37.844 1 92.62 625 LEU B C 1
ATOM 12000 O O . LEU B 1 625 ? -0.672 -24.719 -38.281 1 92.62 625 LEU B O 1
ATOM 12004 N N . SER B 1 626 ? 1.085 -25 -38.938 1 83.69 626 SER B N 1
ATOM 12005 C CA . SER B 1 626 ? 0.875 -25.609 -40.25 1 83.69 626 SER B CA 1
ATOM 12006 C C . SER B 1 626 ? 0.426 -27.062 -40.125 1 83.69 626 SER B C 1
ATOM 12008 O O . SER B 1 626 ? 0.378 -27.781 -41.125 1 83.69 626 SER B O 1
ATOM 12010 N N . THR B 1 627 ? 0.06 -27.5 -38.906 1 90.06 627 THR B N 1
ATOM 12011 C CA . THR B 1 627 ? -0.408 -28.859 -38.688 1 90.06 627 THR B CA 1
ATOM 12012 C C . THR B 1 627 ? -1.582 -28.875 -37.719 1 90.06 627 THR B C 1
ATOM 12014 O O . THR B 1 627 ? -1.811 -27.891 -37 1 90.06 627 THR B O 1
ATOM 12017 N N . THR B 1 628 ? -2.271 -29.969 -37.781 1 94.5 628 THR B N 1
ATOM 12018 C CA . THR B 1 628 ? -3.377 -30.141 -36.875 1 94.5 628 THR B CA 1
ATOM 12019 C C . THR B 1 628 ? -2.857 -30.328 -35.438 1 94.5 628 THR B C 1
ATOM 12021 O O . THR B 1 628 ? -1.965 -31.141 -35.219 1 94.5 628 THR B O 1
ATOM 12024 N N . ILE B 1 629 ? -3.393 -29.578 -34.531 1 96.88 629 ILE B N 1
ATOM 12025 C CA . ILE B 1 629 ? -3.027 -29.688 -33.125 1 96.88 629 ILE B CA 1
ATOM 12026 C C . ILE B 1 629 ? -4.102 -30.453 -32.344 1 96.88 629 ILE B C 1
ATOM 12028 O O . ILE B 1 629 ? -5.195 -29.938 -32.125 1 96.88 629 ILE B O 1
ATOM 12032 N N . SER B 1 630 ? -3.854 -31.656 -31.906 1 96.19 630 SER B N 1
ATOM 12033 C CA . SER B 1 630 ? -4.832 -32.469 -31.188 1 96.19 630 SER B CA 1
ATOM 12034 C C . SER B 1 630 ? -4.645 -32.344 -29.672 1 96.19 630 SER B C 1
ATOM 12036 O O . SER B 1 630 ? -5.594 -32.5 -28.906 1 96.19 630 SER B O 1
ATOM 12038 N N . THR B 1 631 ? -3.424 -32.094 -29.281 1 97.06 631 THR B N 1
ATOM 12039 C CA . THR B 1 631 ? -3.1 -31.953 -27.859 1 97.06 631 THR B CA 1
ATOM 12040 C C . THR B 1 631 ? -2.053 -30.875 -27.641 1 97.06 631 THR B C 1
ATOM 12042 O O . THR B 1 631 ? -1.346 -30.484 -28.578 1 97.06 631 THR B O 1
ATOM 12045 N N . SER B 1 632 ? -2.027 -30.344 -26.547 1 97.81 632 SER B N 1
ATOM 12046 C CA . SER B 1 632 ? -0.988 -29.438 -26.062 1 97.81 632 SER B CA 1
ATOM 12047 C C . SER B 1 632 ? -0.509 -29.828 -24.672 1 97.81 632 SER B C 1
ATOM 12049 O O . SER B 1 632 ? -1.136 -30.641 -24 1 97.81 632 SER B O 1
ATOM 12051 N N . TYR B 1 633 ? 0.681 -29.391 -24.281 1 98.25 633 TYR B N 1
ATOM 12052 C CA . TYR B 1 633 ? 1.23 -29.547 -22.938 1 98.25 633 TYR B CA 1
ATOM 12053 C C . TYR B 1 633 ? 1.506 -28.188 -22.297 1 98.25 633 TYR B C 1
ATOM 12055 O O . TYR B 1 633 ? 1.964 -27.266 -22.969 1 98.25 633 TYR B O 1
ATOM 12063 N N . SER B 1 634 ? 1.174 -28.016 -21.125 1 98.44 634 SER B N 1
ATOM 12064 C CA . SER B 1 634 ? 1.555 -26.859 -20.344 1 98.44 634 SER B CA 1
ATOM 12065 C C . SER B 1 634 ? 1.812 -27.234 -18.875 1 98.44 634 SER B C 1
ATOM 12067 O O . SER B 1 634 ? 1.339 -28.281 -18.422 1 98.44 634 SER B O 1
ATOM 12069 N N . ASP B 1 635 ? 2.598 -26.453 -18.25 1 97.94 635 ASP B N 1
ATOM 12070 C CA . ASP B 1 635 ? 2.967 -26.766 -16.875 1 97.94 635 ASP B CA 1
ATOM 12071 C C . ASP B 1 635 ? 1.995 -26.125 -15.891 1 97.94 635 ASP B C 1
ATOM 12073 O O . ASP B 1 635 ? 1.292 -25.172 -16.219 1 97.94 635 ASP B O 1
ATOM 12077 N N . THR B 1 636 ? 1.919 -26.688 -14.75 1 96.69 636 THR B N 1
ATOM 12078 C CA . THR B 1 636 ? 1.228 -26.25 -13.547 1 96.69 636 THR B CA 1
ATOM 12079 C C . THR B 1 636 ? 2.016 -26.625 -12.297 1 96.69 636 THR B C 1
ATOM 12081 O O . THR B 1 636 ? 3.203 -26.953 -12.383 1 96.69 636 THR B O 1
ATOM 12084 N N . ALA B 1 637 ? 1.476 -26.547 -11.117 1 97.62 637 ALA B N 1
ATOM 12085 C CA . ALA B 1 637 ? 2.182 -26.812 -9.867 1 97.62 637 ALA B CA 1
ATOM 12086 C C . ALA B 1 637 ? 2.73 -28.234 -9.844 1 97.62 637 ALA B C 1
ATOM 12088 O O . ALA B 1 637 ? 1.987 -29.188 -9.602 1 97.62 637 ALA B O 1
ATOM 12089 N N . PHE B 1 638 ? 4.047 -28.406 -10.102 1 98.31 638 PHE B N 1
ATOM 12090 C CA . PHE B 1 638 ? 4.828 -29.641 -10.008 1 98.31 638 PHE B CA 1
ATOM 12091 C C . PHE B 1 638 ? 4.371 -30.656 -11.047 1 98.31 638 PHE B C 1
ATOM 12093 O O . PHE B 1 638 ? 4.484 -31.859 -10.828 1 98.31 638 PHE B O 1
ATOM 12100 N N . ASP B 1 639 ? 3.744 -30.109 -12.164 1 98.38 639 ASP B N 1
ATOM 12101 C CA . ASP B 1 639 ? 3.256 -31.062 -13.164 1 98.38 639 ASP B CA 1
ATOM 12102 C C . ASP B 1 639 ? 3.281 -30.453 -14.562 1 98.38 639 ASP B C 1
ATOM 12104 O O . ASP B 1 639 ? 3.303 -29.234 -14.711 1 98.38 639 ASP B O 1
ATOM 12108 N N . VAL B 1 640 ? 3.486 -31.281 -15.555 1 98.38 640 VAL B N 1
ATOM 12109 C CA . VAL B 1 640 ? 3.201 -30.984 -16.953 1 98.38 640 VAL B CA 1
ATOM 12110 C C . VAL B 1 640 ? 1.972 -31.766 -17.406 1 98.38 640 VAL B C 1
ATOM 12112 O O . VAL B 1 640 ? 1.978 -33 -17.406 1 98.38 640 VAL B O 1
ATOM 12115 N N . VAL B 1 641 ? 0.949 -31.078 -17.812 1 98.19 641 VAL B N 1
ATOM 12116 C CA . VAL B 1 641 ? -0.333 -31.703 -18.094 1 98.19 641 VAL B CA 1
ATOM 12117 C C . VAL B 1 641 ? -0.552 -31.781 -19.609 1 98.19 641 VAL B C 1
ATOM 12119 O O . VAL B 1 641 ? -0.375 -30.781 -20.312 1 98.19 641 VAL B O 1
ATOM 12122 N N . LYS B 1 642 ? -0.852 -32.969 -20.078 1 97.69 642 LYS B N 1
ATOM 12123 C CA . LYS B 1 642 ? -1.334 -33.125 -21.438 1 97.69 642 LYS B CA 1
ATOM 12124 C C . LYS B 1 642 ? -2.801 -32.719 -21.562 1 97.69 642 LYS B C 1
ATOM 12126 O O . LYS B 1 642 ? -3.656 -33.25 -20.844 1 97.69 642 LYS B O 1
ATOM 12131 N N . ARG B 1 643 ? -3.1 -31.875 -22.469 1 97.38 643 ARG B N 1
ATOM 12132 C CA . ARG B 1 643 ? -4.453 -31.344 -22.594 1 97.38 643 ARG B CA 1
ATOM 12133 C C . ARG B 1 643 ? -4.996 -31.531 -24 1 97.38 643 ARG B C 1
ATOM 12135 O O . ARG B 1 643 ? -4.336 -31.188 -24.984 1 97.38 643 ARG B O 1
ATOM 12142 N N . GLU B 1 644 ? -6.164 -32.094 -24.094 1 95.88 644 GLU B N 1
ATOM 12143 C CA . GLU B 1 644 ? -6.824 -32.188 -25.391 1 95.88 644 GLU B CA 1
ATOM 12144 C C . GLU B 1 644 ? -7.238 -30.812 -25.922 1 95.88 644 GLU B C 1
ATOM 12146 O O . GLU B 1 644 ? -7.703 -29.969 -25.156 1 95.88 644 GLU B O 1
ATOM 12151 N N . ALA B 1 645 ? -7.031 -30.625 -27.172 1 95.94 645 ALA B N 1
ATOM 12152 C CA . ALA B 1 645 ? -7.395 -29.328 -27.766 1 95.94 645 ALA B CA 1
ATOM 12153 C C . ALA B 1 645 ? -8.906 -29.188 -27.875 1 95.94 645 ALA B C 1
ATOM 12155 O O . ALA B 1 645 ? -9.555 -29.844 -28.688 1 95.94 645 ALA B O 1
ATOM 12156 N N . LYS B 1 646 ? -9.492 -28.375 -27.047 1 93.38 646 LYS B N 1
ATOM 12157 C CA . LYS B 1 646 ? -10.906 -28.031 -27.141 1 93.38 646 LYS B CA 1
ATOM 12158 C C . LYS B 1 646 ? -11.117 -26.828 -28.047 1 93.38 646 LYS B C 1
ATOM 12160 O O . LYS B 1 646 ? -11.156 -25.688 -27.578 1 93.38 646 LYS B O 1
ATOM 12165 N N . LYS B 1 647 ? -11.539 -27.078 -29.25 1 93.81 647 LYS B N 1
ATOM 12166 C CA . LYS B 1 647 ? -11.422 -26.062 -30.297 1 93.81 647 LYS B CA 1
ATOM 12167 C C . LYS B 1 647 ? -12.758 -25.359 -30.531 1 93.81 647 LYS B C 1
ATOM 12169 O O . LYS B 1 647 ? -12.797 -24.281 -31.125 1 93.81 647 LYS B O 1
ATOM 12174 N N . GLU B 1 648 ? -13.844 -25.891 -30.062 1 91.38 648 GLU B N 1
ATOM 12175 C CA . GLU B 1 648 ? -15.164 -25.312 -30.328 1 91.38 648 GLU B CA 1
ATOM 12176 C C . GLU B 1 648 ? -15.578 -24.344 -29.234 1 91.38 648 GLU B C 1
ATOM 12178 O O . GLU B 1 648 ? -15.812 -24.75 -28.094 1 91.38 648 GLU B O 1
ATOM 12183 N N . GLU B 1 649 ? -15.664 -23.141 -29.641 1 93.31 649 GLU B N 1
ATOM 12184 C CA . GLU B 1 649 ? -16.172 -22.125 -28.719 1 93.31 649 GLU B CA 1
ATOM 12185 C C . GLU B 1 649 ? -17.688 -22.047 -28.766 1 93.31 649 GLU B C 1
ATOM 12187 O O . GLU B 1 649 ? -18.281 -22.047 -29.844 1 93.31 649 GLU B O 1
ATOM 12192 N N . GLN B 1 650 ? -18.312 -22.016 -27.609 1 94.94 650 GLN B N 1
ATOM 12193 C CA . GLN B 1 650 ? -19.75 -21.875 -27.516 1 94.94 650 GLN B CA 1
ATOM 12194 C C . GLN B 1 650 ? -20.125 -20.578 -26.812 1 94.94 650 GLN B C 1
ATOM 12196 O O . GLN B 1 650 ? -19.328 -20 -26.078 1 94.94 650 GLN B O 1
ATOM 12201 N N . PHE B 1 651 ? -21.266 -20.125 -27.141 1 95.38 651 PHE B N 1
ATOM 12202 C CA . PHE B 1 651 ? -21.797 -18.906 -26.531 1 95.38 651 PHE B CA 1
ATOM 12203 C C . PHE B 1 651 ? -23.266 -19.094 -26.141 1 95.38 651 PHE B C 1
ATOM 12205 O O . PHE B 1 651 ? -23.828 -20.172 -26.359 1 95.38 651 PHE B O 1
ATOM 12212 N N . ASP B 1 652 ? -23.812 -18.125 -25.406 1 94.25 652 ASP B N 1
ATOM 12213 C CA . ASP B 1 652 ? -25.203 -18.094 -24.953 1 94.25 652 ASP B CA 1
ATOM 12214 C C . ASP B 1 652 ? -25.484 -19.203 -23.938 1 94.25 652 ASP B C 1
ATOM 12216 O O . ASP B 1 652 ? -26.328 -20.078 -24.188 1 94.25 652 ASP B O 1
ATOM 12220 N N . ALA B 1 653 ? -24.828 -19.188 -22.922 1 96.12 653 ALA B N 1
ATOM 12221 C CA . ALA B 1 653 ? -24.938 -20.141 -21.828 1 96.12 653 ALA B CA 1
ATOM 12222 C C . ALA B 1 653 ? -26.312 -20.109 -21.188 1 96.12 653 ALA B C 1
ATOM 12224 O O . ALA B 1 653 ? -26.906 -19.031 -21.031 1 96.12 653 ALA B O 1
ATOM 12225 N N . PRO B 1 654 ? -26.875 -21.281 -20.828 1 95.06 654 PRO B N 1
ATOM 12226 C CA . PRO B 1 654 ? -28.109 -21.266 -20.047 1 95.06 654 PRO B CA 1
ATOM 12227 C C . PRO B 1 654 ? -27.922 -20.625 -18.672 1 95.06 654 PRO B C 1
ATOM 12229 O O . PRO B 1 654 ? -26.797 -20.406 -18.234 1 95.06 654 PRO B O 1
ATOM 12232 N N . LYS B 1 655 ? -29.031 -20.391 -18.078 1 93.75 655 LYS B N 1
ATOM 12233 C CA . LYS B 1 655 ? -28.984 -19.797 -16.734 1 93.75 655 LYS B CA 1
ATOM 12234 C C . LYS B 1 655 ? -28.203 -20.703 -15.773 1 93.75 655 LYS B C 1
ATOM 12236 O O . LYS B 1 655 ? -28.375 -21.922 -15.781 1 93.75 655 LYS B O 1
ATOM 12241 N N . GLN B 1 656 ? -27.266 -20.094 -15.055 1 91.94 656 GLN B N 1
ATOM 12242 C CA . GLN B 1 656 ? -26.5 -20.719 -13.984 1 91.94 656 GLN B CA 1
ATOM 12243 C C . GLN B 1 656 ? -25.484 -21.719 -14.539 1 91.94 656 GLN B C 1
ATOM 12245 O O . GLN B 1 656 ? -25.031 -22.609 -13.82 1 91.94 656 GLN B O 1
ATOM 12250 N N . LYS B 1 657 ? -25.266 -21.594 -15.805 1 95.31 657 LYS B N 1
ATOM 12251 C CA . LYS B 1 657 ? -24.234 -22.422 -16.422 1 95.31 657 LYS B CA 1
ATOM 12252 C C . LYS B 1 657 ? -23.188 -21.562 -17.141 1 95.31 657 LYS B C 1
ATOM 12254 O O . LYS B 1 657 ? -23.453 -20.422 -17.516 1 95.31 657 LYS B O 1
ATOM 12259 N N . GLU B 1 658 ? -22.094 -22.156 -17.234 1 96 658 GLU B N 1
ATOM 12260 C CA . GLU B 1 658 ? -21 -21.609 -18.031 1 96 658 GLU B CA 1
ATOM 12261 C C . GLU B 1 658 ? -20.781 -22.422 -19.312 1 96 658 GLU B C 1
ATOM 12263 O O . GLU B 1 658 ? -21.047 -23.625 -19.344 1 96 658 GLU B O 1
ATOM 12268 N N . VAL B 1 659 ? -20.391 -21.688 -20.359 1 97.06 659 VAL B N 1
ATOM 12269 C CA . VAL B 1 659 ? -20.062 -22.453 -21.562 1 97.06 659 VAL B CA 1
ATOM 12270 C C . VAL B 1 659 ? -18.812 -23.312 -21.297 1 97.06 659 VAL B C 1
ATOM 12272 O O . VAL B 1 659 ? -18.031 -23.016 -20.391 1 97.06 659 VAL B O 1
ATOM 12275 N N . PRO B 1 660 ? -18.609 -24.344 -22.094 1 95.25 660 PRO B N 1
ATOM 12276 C CA . PRO B 1 660 ? -17.438 -25.188 -21.891 1 95.25 660 PRO B CA 1
ATOM 12277 C C . PRO B 1 660 ? -16.125 -24.391 -21.922 1 95.25 660 PRO B C 1
ATOM 12279 O O . PRO B 1 660 ? -15.977 -23.469 -22.734 1 95.25 660 PRO B O 1
ATOM 12282 N N . VAL B 1 661 ? -15.242 -24.766 -21.078 1 94.06 661 VAL B N 1
ATOM 12283 C CA . VAL B 1 661 ? -13.961 -24.094 -20.969 1 94.06 661 VAL B CA 1
ATOM 12284 C C . VAL B 1 661 ? -13.086 -24.438 -22.172 1 94.06 661 VAL B C 1
ATOM 12286 O O . VAL B 1 661 ? -12.859 -25.609 -22.469 1 94.06 661 VAL B O 1
ATOM 12289 N N . VAL B 1 662 ? -12.57 -23.375 -22.812 1 96.31 662 VAL B N 1
ATOM 12290 C CA . VAL B 1 662 ? -11.75 -23.641 -24 1 96.31 662 VAL B CA 1
ATOM 12291 C C . VAL B 1 662 ? -10.352 -23.062 -23.781 1 96.31 662 VAL B C 1
ATOM 12293 O O . VAL B 1 662 ? -9.445 -23.312 -24.594 1 96.31 662 VAL B O 1
ATOM 12296 N N . VAL B 1 663 ? -10.125 -22.234 -22.734 1 97.62 663 VAL B N 1
ATOM 12297 C CA . VAL B 1 663 ? -8.805 -21.719 -22.422 1 97.62 663 VAL B CA 1
ATOM 12298 C C . VAL B 1 663 ? -8.102 -22.625 -21.422 1 97.62 663 VAL B C 1
ATOM 12300 O O . VAL B 1 663 ? -8.758 -23.312 -20.625 1 97.62 663 VAL B O 1
ATOM 12303 N N . GLU B 1 664 ? -6.797 -22.672 -21.469 1 98 664 GLU B N 1
ATOM 12304 C CA . GLU B 1 664 ? -5.992 -23.516 -20.594 1 98 664 GLU B CA 1
ATOM 12305 C C . GLU B 1 664 ? -4.961 -22.703 -19.828 1 98 664 GLU B C 1
ATOM 12307 O O . GLU B 1 664 ? -4.512 -21.656 -20.297 1 98 664 GLU B O 1
ATOM 12312 N N . PRO B 1 665 ? -4.625 -23.109 -18.578 1 98.06 665 PRO B N 1
ATOM 12313 C CA . PRO B 1 665 ? -3.609 -22.422 -17.781 1 98.06 665 PRO B CA 1
ATOM 12314 C C . PRO B 1 665 ? -2.188 -22.812 -18.172 1 98.06 665 PRO B C 1
ATOM 12316 O O . PRO B 1 665 ? -1.964 -23.938 -18.641 1 98.06 665 PRO B O 1
ATOM 12319 N N . SER B 1 666 ? -1.273 -21.953 -18 1 98.31 666 SER B N 1
ATOM 12320 C CA . SER B 1 666 ? 0.165 -22.172 -18.109 1 98.31 666 SER B CA 1
ATOM 12321 C C . SER B 1 666 ? 0.926 -21.375 -17.047 1 98.31 666 SER B C 1
ATOM 12323 O O . SER B 1 666 ? 0.622 -20.203 -16.812 1 98.31 666 SER B O 1
ATOM 12325 N N . THR B 1 667 ? 1.871 -22.031 -16.469 1 97.06 667 THR B N 1
ATOM 12326 C CA . THR B 1 667 ? 2.666 -21.328 -15.461 1 97.06 667 THR B CA 1
ATOM 12327 C C . THR B 1 667 ? 3.922 -20.734 -16.094 1 97.06 667 THR B C 1
ATOM 12329 O O . THR B 1 667 ? 4.398 -19.672 -15.664 1 97.06 667 THR B O 1
ATOM 12332 N N . SER B 1 668 ? 4.484 -21.516 -17.109 1 97.31 668 SER B N 1
ATOM 12333 C CA . SER B 1 668 ? 5.75 -20.984 -17.609 1 97.31 668 SER B CA 1
ATOM 12334 C C . SER B 1 668 ? 5.953 -21.344 -19.078 1 97.31 668 SER B C 1
ATOM 12336 O O . SER B 1 668 ? 6.777 -20.734 -19.766 1 97.31 668 SER B O 1
ATOM 12338 N N . PHE B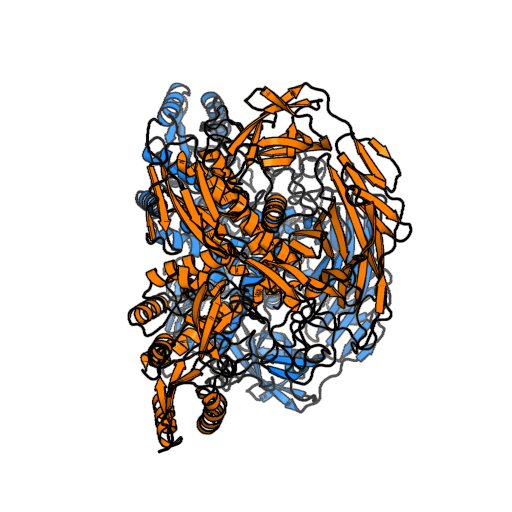 1 669 ? 5.191 -22.422 -19.594 1 98.5 669 PHE B N 1
ATOM 12339 C CA . PHE B 1 669 ? 5.395 -22.75 -21 1 98.5 669 PHE B CA 1
ATOM 12340 C C . PHE B 1 669 ? 4.164 -23.438 -21.578 1 98.5 669 PHE B C 1
ATOM 12342 O O . PHE B 1 669 ? 3.324 -23.953 -20.844 1 98.5 669 PHE B O 1
ATOM 12349 N N . ILE B 1 670 ? 4.094 -23.406 -22.891 1 98.69 670 ILE B N 1
ATOM 12350 C CA . ILE B 1 670 ? 3.109 -24.094 -23.719 1 98.69 670 ILE B CA 1
ATOM 12351 C C . ILE B 1 670 ? 3.818 -24.891 -24.812 1 98.69 670 ILE B C 1
ATOM 12353 O O . ILE B 1 670 ? 4.695 -24.359 -25.5 1 98.69 670 ILE B O 1
ATOM 12357 N N . LYS B 1 671 ? 3.496 -26.125 -24.922 1 98.31 671 LYS B N 1
ATOM 12358 C CA . LYS B 1 671 ? 4.035 -26.938 -26 1 98.31 671 LYS B CA 1
ATOM 12359 C C . LYS B 1 671 ? 2.918 -27.5 -26.891 1 98.31 671 LYS B C 1
ATOM 12361 O O . LYS B 1 671 ? 1.945 -28.062 -26.375 1 98.31 671 LYS B O 1
ATOM 12366 N N . ALA B 1 672 ? 2.947 -27.281 -28.125 1 97.62 672 ALA B N 1
ATOM 12367 C CA . ALA B 1 672 ? 2.102 -27.875 -29.156 1 97.62 672 ALA B CA 1
ATOM 12368 C C . ALA B 1 672 ? 2.939 -28.359 -30.328 1 97.62 672 ALA B C 1
ATOM 12370 O O . ALA B 1 672 ? 3.588 -27.562 -31.016 1 97.62 672 ALA B O 1
ATOM 12371 N N . GLU B 1 673 ? 2.979 -29.625 -30.562 1 93.75 673 GLU B N 1
ATOM 12372 C CA . GLU B 1 673 ? 3.914 -30.203 -31.516 1 93.75 673 GLU B CA 1
ATOM 12373 C C . GLU B 1 673 ? 5.355 -29.844 -31.172 1 93.75 673 GLU B C 1
ATOM 12375 O O . GLU B 1 673 ? 5.801 -30.062 -30.031 1 93.75 673 GLU B O 1
ATOM 12380 N N . ASN B 1 674 ? 6.082 -29.281 -32.125 1 93.81 674 ASN B N 1
ATOM 12381 C CA . ASN B 1 674 ? 7.465 -28.922 -31.844 1 93.81 674 ASN B CA 1
ATOM 12382 C C . ASN B 1 674 ? 7.594 -27.453 -31.453 1 93.81 674 ASN B C 1
ATOM 12384 O O . ASN B 1 674 ? 8.695 -26.969 -31.188 1 93.81 674 ASN B O 1
ATOM 12388 N N . PHE B 1 675 ? 6.453 -26.781 -31.359 1 96.94 675 PHE B N 1
ATOM 12389 C CA . PHE B 1 675 ? 6.43 -25.391 -30.938 1 96.94 675 PHE B CA 1
ATOM 12390 C C . PHE B 1 675 ? 6.449 -25.297 -29.422 1 96.94 675 PHE B C 1
ATOM 12392 O O . PHE B 1 675 ? 5.621 -25.906 -28.734 1 96.94 675 PHE B O 1
ATOM 12399 N N . ALA B 1 676 ? 7.418 -24.625 -28.844 1 98.12 676 ALA B N 1
ATOM 12400 C CA . ALA B 1 676 ? 7.484 -24.344 -27.406 1 98.12 676 ALA B CA 1
ATOM 12401 C C . ALA B 1 676 ? 7.449 -22.828 -27.156 1 98.12 676 ALA B C 1
ATOM 12403 O O . ALA B 1 676 ? 8.195 -22.078 -27.781 1 98.12 676 ALA B O 1
ATOM 12404 N N . PHE B 1 677 ? 6.516 -22.406 -26.359 1 98.56 677 PHE B N 1
ATOM 12405 C CA . PHE B 1 677 ? 6.344 -21.016 -25.938 1 98.56 677 PHE B CA 1
ATOM 12406 C C . PHE B 1 677 ? 6.676 -20.844 -24.469 1 98.56 677 PHE B C 1
ATOM 12408 O O . PHE B 1 677 ? 6.078 -21.5 -23.609 1 98.56 677 PHE B O 1
ATOM 12415 N N . TYR B 1 678 ? 7.711 -20.016 -24.141 1 98.62 678 TYR B N 1
ATOM 12416 C CA . TYR B 1 678 ? 8.109 -19.703 -22.781 1 98.62 678 TYR B CA 1
ATOM 12417 C C . TYR B 1 678 ? 7.645 -18.297 -22.391 1 98.62 678 TYR B C 1
ATOM 12419 O O . TYR B 1 678 ? 7.695 -17.375 -23.203 1 98.62 678 TYR B O 1
ATOM 12427 N N . HIS B 1 679 ? 7.117 -18.156 -21.156 1 98.44 679 HIS B N 1
ATOM 12428 C CA . HIS B 1 679 ? 6.578 -16.828 -20.859 1 98.44 679 HIS B CA 1
ATOM 12429 C C . HIS B 1 679 ? 6.754 -16.484 -19.375 1 98.44 679 HIS B C 1
ATOM 12431 O O . HIS B 1 679 ? 6.957 -17.375 -18.547 1 98.44 679 HIS B O 1
ATOM 12437 N N . ARG B 1 680 ? 6.695 -15.203 -19.141 1 97.25 680 ARG B N 1
ATOM 12438 C CA . ARG B 1 680 ? 6.59 -14.641 -17.812 1 97.25 680 ARG B CA 1
ATOM 12439 C C . ARG B 1 680 ? 5.223 -14 -17.594 1 97.25 680 ARG B C 1
ATOM 12441 O O . ARG B 1 680 ? 5.023 -12.828 -17.922 1 97.25 680 ARG B O 1
ATOM 12448 N N . GLY B 1 681 ? 4.355 -14.742 -16.969 1 96.69 681 GLY B N 1
ATOM 12449 C CA . GLY B 1 681 ? 3.117 -14.148 -16.484 1 96.69 681 GLY B CA 1
ATOM 12450 C C . GLY B 1 681 ? 2.008 -14.148 -17.516 1 96.69 681 GLY B C 1
ATOM 12451 O O . GLY B 1 681 ? 1.051 -13.383 -17.406 1 96.69 681 GLY B O 1
ATOM 12452 N N . LEU B 1 682 ? 2.113 -14.844 -18.562 1 98.25 682 LEU B N 1
ATOM 12453 C CA . LEU B 1 682 ? 1.044 -15.031 -19.531 1 98.25 682 LEU B CA 1
ATOM 12454 C C . LEU B 1 682 ? 0.37 -16.391 -19.344 1 98.25 682 LEU B C 1
ATOM 12456 O O . LEU B 1 682 ? 0.662 -17.344 -20.062 1 98.25 682 LEU B O 1
ATOM 12460 N N . GLN B 1 683 ? -0.667 -16.406 -18.531 1 98.06 683 GLN B N 1
ATOM 12461 C CA . GLN B 1 683 ? -1.121 -17.656 -17.922 1 98.06 683 GLN B CA 1
ATOM 12462 C C . GLN B 1 683 ? -2.281 -18.25 -18.719 1 98.06 683 GLN B C 1
ATOM 12464 O O . GLN B 1 683 ? -2.705 -19.375 -18.453 1 98.06 683 GLN B O 1
ATOM 12469 N N . GLU B 1 684 ? -2.771 -17.562 -19.719 1 98.69 684 GLU B N 1
ATOM 12470 C CA . GLU B 1 684 ? -3.928 -18.078 -20.453 1 98.69 684 GLU B CA 1
ATOM 12471 C C . GLU B 1 684 ? -3.596 -18.297 -21.922 1 98.69 684 GLU B C 1
ATOM 12473 O O . GLU B 1 684 ? -3.141 -17.375 -22.609 1 98.69 684 GLU B O 1
ATOM 12478 N N . TYR B 1 685 ? -3.877 -19.516 -22.391 1 98.56 685 TYR B N 1
ATOM 12479 C CA . TYR B 1 685 ? -3.746 -19.781 -23.828 1 98.56 685 TYR B CA 1
ATOM 12480 C C . TYR B 1 685 ? -4.914 -20.625 -24.328 1 98.56 685 TYR B C 1
ATOM 12482 O O . TYR B 1 685 ? -5.703 -21.141 -23.531 1 98.56 685 TYR B O 1
ATOM 12490 N N . GLN B 1 686 ? -5.043 -20.734 -25.625 1 98.44 686 GLN B N 1
ATOM 12491 C CA . GLN B 1 686 ? -6.109 -21.484 -26.281 1 98.44 686 GLN B CA 1
ATOM 12492 C C . GLN B 1 686 ? -5.625 -22.078 -27.594 1 98.44 686 GLN B C 1
ATOM 12494 O O . GLN B 1 686 ? -4.844 -21.469 -28.312 1 98.44 686 GLN B O 1
ATOM 12499 N N . ILE B 1 687 ? -5.988 -23.328 -27.844 1 98.06 687 ILE B N 1
ATOM 12500 C CA . ILE B 1 687 ? -5.863 -23.891 -29.188 1 98.06 687 ILE B CA 1
ATOM 12501 C C . ILE B 1 687 ? -7.156 -23.656 -29.969 1 98.06 687 ILE B C 1
ATOM 12503 O O . ILE B 1 687 ? -8.227 -24.125 -29.562 1 98.06 687 ILE B O 1
ATOM 12507 N N . THR B 1 688 ? -7.043 -23.016 -31.047 1 96.44 688 THR B N 1
ATOM 12508 C CA . THR B 1 688 ? -8.25 -22.625 -31.766 1 96.44 688 THR B CA 1
ATOM 12509 C C . THR B 1 688 ? -8.609 -23.656 -32.812 1 96.44 688 THR B C 1
ATOM 12511 O O . THR B 1 688 ? -7.836 -24.594 -33.062 1 96.44 688 THR B O 1
ATOM 12514 N N . ALA B 1 689 ? -9.797 -23.453 -33.469 1 94.5 689 ALA B N 1
ATOM 12515 C CA . ALA B 1 689 ? -10.266 -24.344 -34.531 1 94.5 689 ALA B CA 1
ATOM 12516 C C . ALA B 1 689 ? -9.359 -24.266 -35.75 1 94.5 689 ALA B C 1
ATOM 12518 O O . ALA B 1 689 ? -9.305 -25.203 -36.531 1 94.5 689 ALA B O 1
ATOM 12519 N N . ASN B 1 690 ? -8.594 -23.188 -35.906 1 94.25 690 ASN B N 1
ATOM 12520 C CA . ASN B 1 690 ? -7.668 -23.016 -37 1 94.25 690 ASN B CA 1
ATOM 12521 C C . ASN B 1 690 ? -6.293 -23.594 -36.688 1 94.25 690 ASN B C 1
ATOM 12523 O O . ASN B 1 690 ? -5.328 -23.359 -37.406 1 94.25 690 ASN B O 1
ATOM 12527 N N . ASP B 1 691 ? -6.203 -24.297 -35.594 1 95.25 691 ASP B N 1
ATOM 12528 C CA . ASP B 1 691 ? -4.961 -24.938 -35.156 1 95.25 691 ASP B CA 1
ATOM 12529 C C . ASP B 1 691 ? -3.873 -23.906 -34.906 1 95.25 691 ASP B C 1
ATOM 12531 O O . ASP B 1 691 ? -2.758 -24.016 -35.406 1 95.25 691 ASP B O 1
ATOM 12535 N N . GLU B 1 692 ? -4.227 -22.953 -34.219 1 96.44 692 GLU B N 1
ATOM 12536 C CA . GLU B 1 692 ? -3.336 -21.891 -33.75 1 96.44 692 GLU B CA 1
ATOM 12537 C C . GLU B 1 692 ? -3.244 -21.906 -32.219 1 96.44 692 GLU B C 1
ATOM 12539 O O . GLU B 1 692 ? -4.23 -22.188 -31.531 1 96.44 692 GLU B O 1
ATOM 12544 N N . VAL B 1 693 ? -2.02 -21.641 -31.719 1 98.25 693 VAL B N 1
ATOM 12545 C CA . VAL B 1 693 ? -1.871 -21.312 -30.297 1 98.25 693 VAL B CA 1
ATOM 12546 C C . VAL B 1 693 ? -2.092 -19.812 -30.094 1 98.25 693 VAL B C 1
ATOM 12548 O O . VAL B 1 693 ? -1.417 -19 -30.719 1 98.25 693 VAL B O 1
ATOM 12551 N N . GLU B 1 694 ? -3.059 -19.469 -29.344 1 98.31 694 GLU B N 1
ATOM 12552 C CA . GLU B 1 694 ? -3.273 -18.062 -29 1 98.31 694 GLU B CA 1
ATOM 12553 C C . GLU B 1 694 ? -2.971 -17.797 -27.531 1 98.31 694 GLU B C 1
ATOM 12555 O O . GLU B 1 694 ? -3.316 -18.609 -26.672 1 98.31 694 GLU B O 1
ATOM 12560 N N . VAL B 1 695 ? -2.254 -16.781 -27.266 1 98.75 695 VAL B N 1
ATOM 12561 C CA . VAL B 1 695 ? -1.91 -16.359 -25.906 1 98.75 695 VAL B CA 1
ATOM 12562 C C . VAL B 1 695 ? -2.547 -15 -25.625 1 98.75 695 VAL B C 1
ATOM 12564 O O . VAL B 1 695 ? -2.43 -14.062 -26.422 1 98.75 695 VAL B O 1
ATOM 12567 N N . THR B 1 696 ? -3.244 -14.852 -24.516 1 98.69 696 THR B N 1
ATOM 12568 C CA . THR B 1 696 ? -3.904 -13.602 -24.156 1 98.69 696 THR B CA 1
ATOM 12569 C C . THR B 1 696 ? -2.908 -12.625 -23.531 1 98.69 696 THR B C 1
ATOM 12571 O O . THR B 1 696 ? -2.238 -12.953 -22.547 1 98.69 696 THR B O 1
ATOM 12574 N N . LEU B 1 697 ? -2.885 -11.422 -24.047 1 98.38 697 LEU B N 1
ATOM 12575 C CA . LEU B 1 697 ? -2.006 -10.383 -23.531 1 98.38 697 LEU B CA 1
ATOM 12576 C C . LEU B 1 697 ? -2.715 -9.555 -22.469 1 98.38 697 LEU B C 1
ATOM 12578 O O . LEU B 1 697 ? -2.102 -9.156 -21.469 1 98.38 697 LEU B O 1
ATOM 12582 N N . LEU B 1 698 ? -3.961 -9.305 -22.812 1 97.44 698 LEU B N 1
ATOM 12583 C CA . LEU B 1 698 ? -4.668 -8.359 -21.938 1 97.44 698 LEU B CA 1
ATOM 12584 C C . LEU B 1 698 ? -6.176 -8.508 -22.094 1 97.44 698 LEU B C 1
ATOM 12586 O O . LEU B 1 698 ? -6.676 -8.664 -23.219 1 97.44 698 LEU B O 1
ATOM 12590 N N . ARG B 1 699 ? -6.828 -8.5 -21.016 1 98.25 699 ARG B N 1
ATOM 12591 C CA . ARG B 1 699 ? -8.266 -8.258 -21 1 98.25 699 ARG B CA 1
ATOM 12592 C C . ARG B 1 699 ? -8.594 -6.93 -20.312 1 98.25 699 ARG B C 1
ATOM 12594 O O . ARG B 1 699 ? -8.117 -6.664 -19.219 1 98.25 699 ARG B O 1
ATOM 12601 N N . SER B 1 700 ? -9.328 -6.082 -20.953 1 98.5 700 SER B N 1
ATOM 12602 C CA . SER B 1 700 ? -9.875 -4.852 -20.391 1 98.5 700 SER B CA 1
ATOM 12603 C C . SER B 1 700 ? -11.359 -4.992 -20.094 1 98.5 700 SER B C 1
ATOM 12605 O O . SER B 1 700 ? -12.188 -5.062 -21 1 98.5 700 SER B O 1
ATOM 12607 N N . VAL B 1 701 ? -11.625 -5.098 -18.812 1 98.5 701 VAL B N 1
ATOM 12608 C CA . VAL B 1 701 ? -13.008 -5.234 -18.391 1 98.5 701 VAL B CA 1
ATOM 12609 C C . VAL B 1 701 ? -13.273 -4.312 -17.203 1 98.5 701 VAL B C 1
ATOM 12611 O O . VAL B 1 701 ? -12.406 -4.129 -16.344 1 98.5 701 VAL B O 1
ATOM 12614 N N . GLY B 1 702 ? -14.422 -3.699 -17.125 1 97.88 702 GLY B N 1
ATOM 12615 C CA . GLY B 1 702 ? -14.664 -2.639 -16.156 1 97.88 702 GLY B CA 1
ATOM 12616 C C . GLY B 1 702 ? -15.664 -3.023 -15.094 1 97.88 702 GLY B C 1
ATOM 12617 O O . GLY B 1 702 ? -16.266 -2.154 -14.453 1 97.88 702 GLY B O 1
ATOM 12618 N N . TRP B 1 703 ? -15.914 -4.418 -14.898 1 98.38 703 TRP B N 1
ATOM 12619 C CA . TRP B 1 703 ? -16.922 -4.859 -13.93 1 98.38 703 TRP B CA 1
ATOM 12620 C C . TRP B 1 703 ? -16.406 -6.055 -13.125 1 98.38 703 TRP B C 1
ATOM 12622 O O . TRP B 1 703 ? -15.805 -6.973 -13.688 1 98.38 703 TRP B O 1
ATOM 12632 N N . LEU B 1 704 ? -16.719 -5.992 -11.844 1 98.38 704 LEU B N 1
ATOM 12633 C CA . LEU B 1 704 ? -16.422 -7.164 -11.023 1 98.38 704 LEU B CA 1
ATOM 12634 C C . LEU B 1 704 ? -17.203 -8.375 -11.5 1 98.38 704 LEU B C 1
ATOM 12636 O O . LEU B 1 704 ? -16.625 -9.406 -11.836 1 98.38 704 LEU B O 1
ATOM 12640 N N . SER B 1 705 ? -18.422 -8.195 -11.594 1 98.12 705 SER B N 1
ATOM 12641 C CA . SER B 1 705 ? -19.312 -9.242 -12.094 1 98.12 705 SER B CA 1
ATOM 12642 C C . SER B 1 705 ? -20.516 -8.648 -12.812 1 98.12 705 SER B C 1
ATOM 12644 O O . SER B 1 705 ? -21 -7.566 -12.453 1 98.12 705 SER B O 1
ATOM 12646 N N . ARG B 1 706 ? -20.953 -9.359 -13.844 1 96.88 706 ARG B N 1
ATOM 12647 C CA . ARG B 1 706 ? -22.141 -9.008 -14.602 1 96.88 706 ARG B CA 1
ATOM 12648 C C . ARG B 1 706 ? -23.031 -10.234 -14.82 1 96.88 706 ARG B C 1
ATOM 12650 O O . ARG B 1 706 ? -22.578 -11.367 -14.648 1 96.88 706 ARG B O 1
ATOM 12657 N N . ASP B 1 707 ? -24.281 -10.016 -15.188 1 95.81 707 ASP B N 1
ATOM 12658 C CA . ASP B 1 707 ? -25.188 -11.133 -15.406 1 95.81 707 ASP B CA 1
ATOM 12659 C C . ASP B 1 707 ? -25.688 -11.164 -16.844 1 95.81 707 ASP B C 1
ATOM 12661 O O . ASP B 1 707 ? -26.609 -11.906 -17.172 1 95.81 707 ASP B O 1
ATOM 12665 N N . ASP B 1 708 ? -25.062 -10.359 -17.672 1 96.12 708 ASP B N 1
ATOM 12666 C CA . ASP B 1 708 ? -25.516 -10.297 -19.062 1 96.12 708 ASP B CA 1
ATOM 12667 C C . ASP B 1 708 ? -24.469 -10.875 -20.016 1 96.12 708 ASP B C 1
ATOM 12669 O O . ASP B 1 708 ? -24.359 -10.422 -21.156 1 96.12 708 ASP B O 1
ATOM 12673 N N . LEU B 1 709 ? -23.703 -11.75 -19.578 1 97.69 709 LEU B N 1
ATOM 12674 C CA . LEU B 1 709 ? -22.688 -12.359 -20.422 1 97.69 709 LEU B CA 1
ATOM 12675 C C . LEU B 1 709 ? -23.312 -13.438 -21.312 1 97.69 709 LEU B C 1
ATOM 12677 O O . LEU B 1 709 ? -24.266 -14.109 -20.922 1 97.69 709 LEU B O 1
ATOM 12681 N N . ARG B 1 710 ? -22.75 -13.609 -22.422 1 97.69 710 ARG B N 1
ATOM 12682 C CA . ARG B 1 710 ? -23.109 -14.734 -23.281 1 97.69 710 ARG B CA 1
ATOM 12683 C C . ARG B 1 710 ? -22.438 -16.016 -22.828 1 97.69 710 ARG B C 1
ATOM 12685 O O . ARG B 1 710 ? -22.938 -17.109 -23.062 1 97.69 710 ARG B O 1
ATOM 12692 N N . THR B 1 711 ? -21.312 -15.883 -22.172 1 98.12 711 THR B N 1
ATOM 12693 C CA . THR B 1 711 ? -20.484 -17.047 -21.844 1 98.12 711 THR B CA 1
ATOM 12694 C C . THR B 1 711 ? -20.828 -17.578 -20.453 1 98.12 711 THR B C 1
ATOM 12696 O O . THR B 1 711 ? -20.312 -18.625 -20.047 1 98.12 711 THR B O 1
ATOM 12699 N N . ARG B 1 712 ? -21.609 -16.969 -19.688 1 98 712 ARG B N 1
ATOM 12700 C CA . ARG B 1 712 ? -22.016 -17.375 -18.359 1 98 712 ARG B CA 1
ATOM 12701 C C . ARG B 1 712 ? -23.438 -16.906 -18.047 1 98 712 ARG B C 1
ATOM 12703 O O . ARG B 1 712 ? -23.75 -15.727 -18.219 1 98 712 ARG B O 1
ATOM 12710 N N . GLY B 1 713 ? -24.328 -17.891 -17.625 1 96.44 713 GLY B N 1
ATOM 12711 C CA . GLY B 1 713 ? -25.703 -17.562 -17.312 1 96.44 713 GLY B CA 1
ATOM 12712 C C . GLY B 1 713 ? -25.891 -17.031 -15.898 1 96.44 713 GLY B C 1
ATOM 12713 O O . GLY B 1 713 ? -26.344 -17.766 -15.016 1 96.44 713 GLY B O 1
ATOM 12714 N N . GLY B 1 714 ? -25.594 -15.773 -15.602 1 94.5 714 GLY B N 1
ATOM 12715 C CA . GLY B 1 714 ? -25.734 -15.172 -14.281 1 94.5 714 GLY B CA 1
ATOM 12716 C C . GLY B 1 714 ? -24.438 -14.57 -13.773 1 94.5 714 GLY B C 1
ATOM 12717 O O . GLY B 1 714 ? -23.406 -14.648 -14.438 1 94.5 714 GLY B O 1
ATOM 12718 N N . GLY B 1 715 ? -24.531 -14.031 -12.57 1 94.5 715 GLY B N 1
ATOM 12719 C CA . GLY B 1 715 ? -23.375 -13.367 -11.992 1 94.5 715 GLY B CA 1
ATOM 12720 C C . GLY B 1 715 ? -22.484 -14.305 -11.188 1 94.5 715 GLY B C 1
ATOM 12721 O O . GLY B 1 715 ? -22.922 -15.398 -10.797 1 94.5 715 GLY B O 1
ATOM 12722 N N . ALA B 1 716 ? -21.203 -13.906 -10.961 1 95.12 716 ALA B N 1
ATOM 12723 C CA . ALA B 1 716 ? -20.266 -14.648 -10.125 1 95.12 716 ALA B CA 1
ATOM 12724 C C . ALA B 1 716 ? -19.953 -13.883 -8.844 1 95.12 716 ALA B C 1
ATOM 12726 O O . ALA B 1 716 ? -19.266 -14.398 -7.953 1 95.12 716 ALA B O 1
ATOM 12727 N N . GLY B 1 717 ? -20.375 -12.758 -8.695 1 94.19 717 GLY B N 1
ATOM 12728 C CA . GLY B 1 717 ? -20.234 -11.828 -7.582 1 94.19 717 GLY B CA 1
ATOM 12729 C C . GLY B 1 717 ? -21.109 -10.602 -7.719 1 94.19 717 GLY B C 1
ATOM 12730 O O . GLY B 1 717 ? -21.969 -10.539 -8.602 1 94.19 717 GLY B O 1
ATOM 12731 N N . PRO B 1 718 ? -20.844 -9.602 -6.844 1 96.31 718 PRO B N 1
ATOM 12732 C CA . PRO B 1 718 ? -21.688 -8.406 -6.938 1 96.31 718 PRO B CA 1
ATOM 12733 C C . PRO B 1 718 ? -21.422 -7.582 -8.195 1 96.31 718 PRO B C 1
ATOM 12735 O O . PRO B 1 718 ? -20.25 -7.418 -8.586 1 96.31 718 PRO B O 1
ATOM 12738 N N . ASN B 1 719 ? -22.469 -7.152 -8.828 1 96.88 719 ASN B N 1
ATOM 12739 C CA . ASN B 1 719 ? -22.406 -6.336 -10.039 1 96.88 719 ASN B CA 1
ATOM 12740 C C . ASN B 1 719 ? -21.875 -4.941 -9.742 1 96.88 719 ASN B C 1
ATOM 12742 O O . ASN B 1 719 ? -22.625 -3.971 -9.711 1 96.88 719 ASN B O 1
ATOM 12746 N N . MET B 1 720 ? -20.578 -4.828 -9.547 1 97 720 MET B N 1
ATOM 12747 C CA . MET B 1 720 ? -19.906 -3.58 -9.188 1 97 720 MET B CA 1
ATOM 12748 C C . MET B 1 720 ? -18.969 -3.129 -10.297 1 97 720 MET B C 1
ATOM 12750 O O . MET B 1 720 ? -18.281 -3.951 -10.914 1 97 720 MET B O 1
ATOM 12754 N N . ALA B 1 721 ? -18.938 -1.8 -10.523 1 97.25 721 ALA B N 1
ATOM 12755 C CA . ALA B 1 721 ? -18 -1.244 -11.492 1 97.25 721 ALA B CA 1
ATOM 12756 C C . ALA B 1 721 ? -16.562 -1.267 -10.945 1 97.25 721 ALA B C 1
ATOM 12758 O O . ALA B 1 721 ? -16.344 -0.986 -9.766 1 97.25 721 ALA B O 1
ATOM 12759 N N . THR B 1 722 ? -15.656 -1.639 -11.688 1 98.31 722 THR B N 1
ATOM 12760 C CA . THR B 1 722 ? -14.227 -1.616 -11.406 1 98.31 722 THR B CA 1
ATOM 12761 C C . THR B 1 722 ? -13.453 -0.98 -12.562 1 98.31 722 THR B C 1
ATOM 12763 O O . THR B 1 722 ? -12.766 -1.672 -13.312 1 98.31 722 THR B O 1
ATOM 12766 N N . PRO B 1 723 ? -13.477 0.276 -12.664 1 98.31 723 PRO B N 1
ATOM 12767 C CA . PRO B 1 723 ? -12.938 0.971 -13.828 1 98.31 723 PRO B CA 1
ATOM 12768 C C . PRO B 1 723 ? -11.453 0.668 -14.062 1 98.31 723 PRO B C 1
ATOM 12770 O O . PRO B 1 723 ? -11 0.651 -15.211 1 98.31 723 PRO B O 1
ATOM 12773 N N . LYS B 1 724 ? -10.695 0.404 -13.086 1 98.12 724 LYS B N 1
ATOM 12774 C CA . LYS B 1 724 ? -9.266 0.151 -13.281 1 98.12 724 LYS B CA 1
ATOM 12775 C C . LYS B 1 724 ? -9.031 -1.228 -13.891 1 98.12 724 LYS B C 1
ATOM 12777 O O . LYS B 1 724 ? -7.941 -1.513 -14.391 1 98.12 724 LYS B O 1
ATOM 12782 N N . GLY B 1 725 ? -10.07 -2.062 -13.883 1 98.56 725 GLY B N 1
ATOM 12783 C CA . GLY B 1 725 ? -9.969 -3.336 -14.586 1 98.56 725 GLY B CA 1
ATOM 12784 C C . GLY B 1 725 ? -9.852 -3.184 -16.094 1 98.56 725 GLY B C 1
ATOM 12785 O O . GLY B 1 725 ? -9.492 -4.133 -16.781 1 98.56 725 GLY B O 1
ATOM 12786 N N . GLN B 1 726 ? -10.102 -1.955 -16.578 1 98.69 726 GLN B N 1
ATOM 12787 C CA . GLN B 1 726 ? -9.938 -1.662 -18 1 98.69 726 GLN B CA 1
ATOM 12788 C C . GLN B 1 726 ? -8.461 -1.684 -18.406 1 98.69 726 GLN B C 1
ATOM 12790 O O . GLN B 1 726 ? -8.133 -1.802 -19.578 1 98.69 726 GLN B O 1
ATOM 12795 N N . CYS B 1 727 ? -7.586 -1.487 -17.422 1 98.31 727 CYS B N 1
ATOM 12796 C CA . CYS B 1 727 ? -6.145 -1.585 -17.625 1 98.31 727 CYS B CA 1
ATOM 12797 C C . CYS B 1 727 ? -5.672 -0.589 -18.688 1 98.31 727 CYS B C 1
ATOM 12799 O O . CYS B 1 727 ? -4.949 -0.957 -19.609 1 98.31 727 CYS B O 1
ATOM 12801 N N . ILE B 1 728 ? -6.148 0.583 -18.625 1 97.81 728 ILE B N 1
ATOM 12802 C CA . ILE B 1 728 ? -5.59 1.648 -19.453 1 97.81 728 ILE B CA 1
ATOM 12803 C C . ILE B 1 728 ? -4.168 1.97 -18.984 1 97.81 728 ILE B C 1
ATOM 12805 O O . ILE B 1 728 ? -3.908 2.072 -17.781 1 97.81 728 ILE B O 1
ATOM 12809 N N . GLY B 1 729 ? -3.184 1.962 -19.891 1 96.38 729 GLY B N 1
ATOM 12810 C CA . GLY B 1 729 ? -1.81 2.256 -19.516 1 96.38 729 GLY B CA 1
ATOM 12811 C C . GLY B 1 729 ? -0.791 1.476 -20.328 1 96.38 729 GLY B C 1
ATOM 12812 O O . GLY B 1 729 ? -1.089 1.017 -21.422 1 96.38 729 GLY B O 1
ATOM 12813 N N . THR B 1 730 ? 0.428 1.466 -19.844 1 97.5 730 THR B N 1
ATOM 12814 C CA . THR B 1 730 ? 1.53 0.799 -20.531 1 97.5 730 THR B CA 1
ATOM 12815 C C . THR B 1 730 ? 1.861 -0.529 -19.859 1 97.5 730 THR B C 1
ATOM 12817 O O . THR B 1 730 ? 2.004 -0.593 -18.641 1 97.5 730 THR B O 1
ATOM 12820 N N . TYR B 1 731 ? 2.002 -1.562 -20.641 1 97.81 731 TYR B N 1
ATOM 12821 C CA . TYR B 1 731 ? 2.297 -2.902 -20.141 1 97.81 731 TYR B CA 1
ATOM 12822 C C . TYR B 1 731 ? 3.438 -3.533 -20.938 1 97.81 731 TYR B C 1
ATOM 12824 O O . TYR B 1 731 ? 3.611 -3.25 -22.125 1 97.81 731 TYR B O 1
ATOM 12832 N N . GLU B 1 732 ? 4.211 -4.348 -20.297 1 98.25 732 GLU B N 1
ATOM 12833 C CA . GLU B 1 732 ? 5.355 -5.008 -20.922 1 98.25 732 GLU B CA 1
ATOM 12834 C C . GLU B 1 732 ? 5.305 -6.52 -20.703 1 98.25 732 GLU B C 1
ATOM 12836 O O . GLU B 1 732 ? 4.875 -6.988 -19.656 1 98.25 732 GLU B O 1
ATOM 12841 N N . TYR B 1 733 ? 5.734 -7.219 -21.703 1 98.31 733 TYR B N 1
ATOM 12842 C CA . TYR B 1 733 ? 5.719 -8.68 -21.688 1 98.31 733 TYR B CA 1
ATOM 12843 C C . TYR B 1 733 ? 7.059 -9.242 -22.141 1 98.31 733 TYR B C 1
ATOM 12845 O O . TYR B 1 733 ? 7.684 -8.703 -23.062 1 98.31 733 TYR B O 1
ATOM 12853 N N . ASP B 1 734 ? 7.516 -10.32 -21.469 1 98.44 734 ASP B N 1
ATOM 12854 C CA . ASP B 1 734 ? 8.695 -11.078 -21.875 1 98.44 734 ASP B CA 1
ATOM 12855 C C . ASP B 1 734 ? 8.336 -12.531 -22.172 1 98.44 734 ASP B C 1
ATOM 12857 O O . ASP B 1 734 ? 7.793 -13.227 -21.297 1 98.44 734 ASP B O 1
ATOM 12861 N N . PHE B 1 735 ? 8.594 -12.953 -23.359 1 98.69 735 PHE B N 1
ATOM 12862 C CA . PHE B 1 735 ? 8.391 -14.344 -23.734 1 98.69 735 PHE B CA 1
ATOM 12863 C C . PHE B 1 735 ? 9.398 -14.773 -24.797 1 98.69 735 PHE B C 1
ATOM 12865 O O . PHE B 1 735 ? 10.211 -13.969 -25.25 1 98.69 735 PHE B O 1
ATOM 12872 N N . ALA B 1 736 ? 9.492 -16.078 -25.094 1 98.75 736 ALA B N 1
ATOM 12873 C CA . ALA B 1 736 ? 10.328 -16.672 -26.141 1 98.75 736 ALA B CA 1
ATOM 12874 C C . ALA B 1 736 ? 9.648 -17.891 -26.75 1 98.75 736 ALA B C 1
ATOM 12876 O O . ALA B 1 736 ? 8.648 -18.391 -26.234 1 98.75 736 ALA B O 1
ATOM 12877 N N . PHE B 1 737 ? 10.125 -18.281 -27.922 1 98.5 737 PHE B N 1
ATOM 12878 C CA . PHE B 1 737 ? 9.609 -19.5 -28.531 1 98.5 737 PHE B CA 1
ATOM 12879 C C . PHE B 1 737 ? 10.68 -20.172 -29.375 1 98.5 737 PHE B C 1
ATOM 12881 O O . PHE B 1 737 ? 11.664 -19.547 -29.75 1 98.5 737 PHE B O 1
ATOM 12888 N N . ASP B 1 738 ? 10.617 -21.422 -29.625 1 97 738 ASP B N 1
ATOM 12889 C CA . ASP B 1 738 ? 11.461 -22.172 -30.562 1 97 738 ASP B CA 1
ATOM 12890 C C . ASP B 1 738 ? 10.711 -23.375 -31.141 1 97 738 ASP B C 1
ATOM 12892 O O . ASP B 1 738 ? 9.508 -23.516 -30.922 1 97 738 ASP B O 1
ATOM 12896 N N . PHE B 1 739 ? 11.414 -24.156 -31.984 1 96.81 739 PHE B N 1
ATOM 12897 C CA . PHE B 1 739 ? 10.766 -25.234 -32.75 1 96.81 739 PHE B CA 1
ATOM 12898 C C . PHE B 1 739 ? 11.562 -26.531 -32.625 1 96.81 739 PHE B C 1
ATOM 12900 O O . PHE B 1 739 ? 11.391 -27.438 -33.438 1 96.81 739 PHE B O 1
ATOM 12907 N N . GLU B 1 740 ? 12.438 -26.594 -31.656 1 96 740 GLU B N 1
ATOM 12908 C CA . GLU B 1 740 ? 13.242 -27.797 -31.5 1 96 740 GLU B CA 1
ATOM 12909 C C . GLU B 1 740 ? 12.406 -28.953 -30.969 1 96 740 GLU B C 1
ATOM 12911 O O . GLU B 1 740 ? 11.453 -28.734 -30.203 1 96 740 GLU B O 1
ATOM 12916 N N . ASP B 1 741 ? 12.734 -30.094 -31.391 1 94.38 741 ASP B N 1
ATOM 12917 C CA . ASP B 1 741 ? 12.086 -31.281 -30.844 1 94.38 741 ASP B CA 1
ATOM 12918 C C . ASP B 1 741 ? 12.609 -31.609 -29.453 1 94.38 741 ASP B C 1
ATOM 12920 O O . ASP B 1 741 ? 13.422 -32.531 -29.281 1 94.38 741 ASP B O 1
ATOM 12924 N N . LYS B 1 742 ? 12.094 -31.016 -28.5 1 95.19 742 LYS B N 1
ATOM 12925 C CA . LYS B 1 742 ? 12.531 -31.172 -27.109 1 95.19 742 LYS B CA 1
ATOM 12926 C C . LYS B 1 742 ? 11.609 -32.125 -26.344 1 95.19 742 LYS B C 1
ATOM 12928 O O . LYS B 1 742 ? 10.391 -32.062 -26.5 1 95.19 742 LYS B O 1
ATOM 12933 N N . ALA B 1 743 ? 12.266 -32.938 -25.531 1 96.25 743 ALA B N 1
ATOM 12934 C CA . ALA B 1 743 ? 11.492 -33.719 -24.562 1 96.25 743 ALA B CA 1
ATOM 12935 C C . ALA B 1 743 ? 10.93 -32.844 -23.453 1 96.25 743 ALA B C 1
ATOM 12937 O O . ALA B 1 743 ? 11.414 -31.719 -23.234 1 96.25 743 ALA B O 1
ATOM 12938 N N . ILE B 1 744 ? 9.938 -33.312 -22.766 1 96.88 744 ILE B N 1
ATOM 12939 C CA . ILE B 1 744 ? 9.219 -32.562 -21.734 1 96.88 744 ILE B CA 1
ATOM 12940 C C . ILE B 1 744 ? 10.195 -32.094 -20.672 1 96.88 744 ILE B C 1
ATOM 12942 O O . ILE B 1 744 ? 10.211 -30.906 -20.312 1 96.88 744 ILE B O 1
ATOM 12946 N N . PRO B 1 745 ? 11.07 -32.969 -20.141 1 97.81 745 PRO B N 1
ATOM 12947 C CA . PRO B 1 745 ? 11.992 -32.5 -19.109 1 97.81 745 PRO B CA 1
ATOM 12948 C C . PRO B 1 745 ? 12.891 -31.359 -19.594 1 97.81 745 PRO B C 1
ATOM 12950 O O . PRO B 1 745 ? 13.211 -30.438 -18.828 1 97.81 745 PRO B O 1
ATOM 12953 N N . GLU B 1 746 ? 13.25 -31.438 -20.859 1 97.19 746 GLU B N 1
ATOM 12954 C CA . GLU B 1 746 ? 14.094 -30.391 -21.438 1 97.19 746 GLU B CA 1
ATOM 12955 C C . GLU B 1 746 ? 13.359 -29.062 -21.516 1 97.19 746 GLU B C 1
ATOM 12957 O O . GLU B 1 746 ? 13.945 -28.016 -21.281 1 97.19 746 GLU B O 1
ATOM 12962 N N . ILE B 1 747 ? 12.109 -29.094 -21.859 1 97.69 747 ILE B N 1
ATOM 12963 C CA . ILE B 1 747 ? 11.297 -27.891 -21.953 1 97.69 747 ILE B CA 1
ATOM 12964 C C . ILE B 1 747 ? 11.109 -27.281 -20.562 1 97.69 747 ILE B C 1
ATOM 12966 O O . ILE B 1 747 ? 11.156 -26.062 -20.406 1 97.69 747 ILE B O 1
ATOM 12970 N N . VAL B 1 748 ? 10.844 -28.141 -19.578 1 98.06 748 VAL B N 1
ATOM 12971 C CA . VAL B 1 748 ? 10.664 -27.688 -18.203 1 98.06 748 VAL B CA 1
ATOM 12972 C C . VAL B 1 748 ? 11.922 -26.984 -17.719 1 98.06 748 VAL B C 1
ATOM 12974 O O . VAL B 1 748 ? 11.852 -25.891 -17.141 1 98.06 748 VAL B O 1
ATOM 12977 N N . LYS B 1 749 ? 13.047 -27.578 -17.953 1 97.5 749 LYS B N 1
ATOM 12978 C CA . LYS B 1 749 ? 14.328 -27 -17.562 1 97.5 749 LYS B CA 1
ATOM 12979 C C . LYS B 1 749 ? 14.562 -25.656 -18.266 1 97.5 749 LYS B C 1
ATOM 12981 O O . LYS B 1 749 ? 14.969 -24.688 -17.641 1 97.5 749 LYS B O 1
ATOM 12986 N N . SER B 1 750 ? 14.258 -25.672 -19.594 1 97.25 750 SER B N 1
ATOM 12987 C CA . SER B 1 750 ? 14.43 -24.453 -20.406 1 97.25 750 SER B CA 1
ATOM 12988 C C . SER B 1 750 ? 13.547 -23.328 -19.891 1 97.25 750 SER B C 1
ATOM 12990 O O . SER B 1 750 ? 13.969 -22.172 -19.844 1 97.25 750 SER B O 1
ATOM 12992 N N . ALA B 1 751 ? 12.336 -23.656 -19.547 1 98.12 751 ALA B N 1
ATOM 12993 C CA . ALA B 1 751 ? 11.398 -22.656 -19.016 1 98.12 751 ALA B CA 1
ATOM 12994 C C . ALA B 1 751 ? 11.883 -22.109 -17.672 1 98.12 751 ALA B C 1
ATOM 12996 O O . ALA B 1 751 ? 11.789 -20.906 -17.422 1 98.12 751 ALA B O 1
ATOM 12997 N N . HIS B 1 752 ? 12.344 -23 -16.859 1 97.88 752 HIS B N 1
ATOM 12998 C CA . HIS B 1 752 ? 12.875 -22.594 -15.57 1 97.88 752 HIS B CA 1
ATOM 12999 C C . HIS B 1 752 ? 14.07 -21.656 -15.727 1 97.88 752 HIS B C 1
ATOM 13001 O O . HIS B 1 752 ? 14.164 -20.641 -15.039 1 97.88 752 HIS B O 1
ATOM 13007 N N . GLN B 1 753 ? 14.961 -22 -16.625 1 97.62 753 GLN B N 1
ATOM 13008 C CA . GLN B 1 753 ? 16.156 -21.188 -16.875 1 97.62 753 GLN B CA 1
ATOM 13009 C C . GLN B 1 753 ? 15.789 -19.844 -17.5 1 97.62 753 GLN B C 1
ATOM 13011 O O . GLN B 1 753 ? 16.438 -18.828 -17.25 1 97.62 753 GLN B O 1
ATOM 13016 N N . PHE B 1 754 ? 14.734 -19.828 -18.359 1 97.81 754 PHE B N 1
ATOM 13017 C CA . PHE B 1 754 ? 14.219 -18.594 -18.922 1 97.81 754 PHE B CA 1
ATOM 13018 C C . PHE B 1 754 ? 13.734 -17.656 -17.828 1 97.81 754 PHE B C 1
ATOM 13020 O O . PHE B 1 754 ? 14 -16.453 -17.859 1 97.81 754 PHE B O 1
ATOM 13027 N N . ARG B 1 755 ? 13.102 -18.203 -16.812 1 98.06 755 ARG B N 1
ATOM 13028 C CA . ARG B 1 755 ? 12.508 -17.422 -15.742 1 98.06 755 ARG B CA 1
ATOM 13029 C C . ARG B 1 755 ? 13.555 -17.047 -14.695 1 98.06 755 ARG B C 1
ATOM 13031 O O . ARG B 1 755 ? 13.492 -15.961 -14.117 1 98.06 755 ARG B O 1
ATOM 13038 N N . VAL B 1 756 ? 14.516 -17.938 -14.469 1 98 756 VAL B N 1
ATOM 13039 C CA . VAL B 1 756 ? 15.531 -17.734 -13.438 1 98 756 VAL B CA 1
ATOM 13040 C C . VAL B 1 756 ? 16.922 -17.938 -14.031 1 98 756 VAL B C 1
ATOM 13042 O O . VAL B 1 756 ? 17.641 -18.844 -13.633 1 98 756 VAL B O 1
ATOM 13045 N N . PRO B 1 757 ? 17.312 -17.141 -14.906 1 98.25 757 PRO B N 1
ATOM 13046 C CA . PRO B 1 757 ? 18.672 -17.266 -15.438 1 98.25 757 PRO B CA 1
ATOM 13047 C C . PRO B 1 757 ? 19.734 -16.906 -14.406 1 98.25 757 PRO B C 1
ATOM 13049 O O . PRO B 1 757 ? 19.438 -16.234 -13.414 1 98.25 757 PRO B O 1
ATOM 13052 N N . PRO B 1 758 ? 21 -17.438 -14.664 1 98.5 758 PRO B N 1
ATOM 13053 C CA . PRO B 1 758 ? 22.062 -16.938 -13.805 1 98.5 758 PRO B CA 1
ATOM 13054 C C . PRO B 1 758 ? 22.141 -15.406 -13.781 1 98.5 758 PRO B C 1
ATOM 13056 O O . PRO B 1 758 ? 21.766 -14.758 -14.758 1 98.5 758 PRO B O 1
ATOM 13059 N N . ARG B 1 759 ? 22.656 -14.914 -12.727 1 98.12 759 ARG B N 1
ATOM 13060 C CA . ARG B 1 759 ? 22.516 -13.477 -12.531 1 98.12 759 ARG B CA 1
ATOM 13061 C C . ARG B 1 759 ? 23.844 -12.859 -12.102 1 98.12 759 ARG B C 1
ATOM 13063 O O . ARG B 1 759 ? 24.578 -13.438 -11.297 1 98.12 759 ARG B O 1
ATOM 13070 N N . PHE B 1 760 ? 24.109 -11.609 -12.648 1 97.31 760 PHE B N 1
ATOM 13071 C CA . PHE B 1 760 ? 25.25 -10.805 -12.227 1 97.31 760 PHE B CA 1
ATOM 13072 C C . PHE B 1 760 ? 24.984 -10.148 -10.875 1 97.31 760 PHE B C 1
ATOM 13074 O O . PHE B 1 760 ? 23.875 -9.672 -10.625 1 97.31 760 PHE B O 1
ATOM 13081 N N . TYR B 1 761 ? 25.938 -10.18 -10.031 1 96.62 761 TYR B N 1
ATOM 13082 C CA . TYR B 1 761 ? 25.953 -9.383 -8.805 1 96.62 761 TYR B CA 1
ATOM 13083 C C . TYR B 1 761 ? 27.25 -8.602 -8.672 1 96.62 761 TYR B C 1
ATOM 13085 O O . TYR B 1 761 ? 28.312 -9.07 -9.094 1 96.62 761 TYR B O 1
ATOM 13093 N N . THR B 1 762 ? 27.078 -7.438 -8.117 1 93.62 762 THR B N 1
ATOM 13094 C CA . THR B 1 762 ? 28.281 -6.695 -7.77 1 93.62 762 THR B CA 1
ATOM 13095 C C . THR B 1 762 ? 29.031 -7.375 -6.625 1 93.62 762 THR B C 1
ATOM 13097 O O . THR B 1 762 ? 28.406 -7.883 -5.691 1 93.62 762 THR B O 1
ATOM 13100 N N . GLY B 1 763 ? 30.359 -7.426 -6.777 1 93.56 763 GLY B N 1
ATOM 13101 C CA . GLY B 1 763 ? 31.188 -8.047 -5.758 1 93.56 763 GLY B CA 1
ATOM 13102 C C . GLY B 1 763 ? 32.25 -8.953 -6.332 1 93.56 763 GLY B C 1
ATOM 13103 O O . GLY B 1 763 ? 32.469 -8.977 -7.547 1 93.56 763 GLY B O 1
ATOM 13104 N N . HIS B 1 764 ? 33 -9.57 -5.391 1 90 764 HIS B N 1
ATOM 13105 C CA . HIS B 1 764 ? 34.062 -10.453 -5.863 1 90 764 HIS B CA 1
ATOM 13106 C C . HIS B 1 764 ? 34.281 -11.633 -4.922 1 90 764 HIS B C 1
ATOM 13108 O O . HIS B 1 764 ? 33.969 -11.539 -3.727 1 90 764 HIS B O 1
ATOM 13114 N N . VAL B 1 765 ? 34.5 -12.711 -5.555 1 87.69 765 VAL B N 1
ATOM 13115 C CA . VAL B 1 765 ? 34.906 -13.922 -4.855 1 87.69 765 VAL B CA 1
ATOM 13116 C C . VAL B 1 765 ? 36.312 -14.32 -5.312 1 87.69 765 VAL B C 1
ATOM 13118 O O . VAL B 1 765 ? 36.594 -14.359 -6.516 1 87.69 765 VAL B O 1
ATOM 13121 N N . ASN B 1 766 ? 37.188 -14.555 -4.297 1 80.12 766 ASN B N 1
ATOM 13122 C CA . ASN B 1 766 ? 38.594 -14.75 -4.637 1 80.12 766 ASN B CA 1
ATOM 13123 C C . ASN B 1 766 ? 38.938 -16.234 -4.676 1 80.12 766 ASN B C 1
ATOM 13125 O O . ASN B 1 766 ? 40.125 -16.578 -4.855 1 80.12 766 ASN B O 1
ATOM 13129 N N . ASP B 1 767 ? 38 -17.047 -4.457 1 80.12 767 ASP B N 1
ATOM 13130 C CA . ASP B 1 767 ? 38.344 -18.469 -4.504 1 80.12 767 ASP B CA 1
ATOM 13131 C C . ASP B 1 767 ? 37.188 -19.297 -5.062 1 80.12 767 ASP B C 1
ATOM 13133 O O . ASP B 1 767 ? 36.188 -18.766 -5.527 1 80.12 767 ASP B O 1
ATOM 13137 N N . LEU B 1 768 ? 37.531 -20.625 -5.141 1 79.69 768 LEU B N 1
ATOM 13138 C CA . LEU B 1 768 ? 36.594 -21.562 -5.77 1 79.69 768 LEU B CA 1
ATOM 13139 C C . LEU B 1 768 ? 35.719 -22.266 -4.727 1 79.69 768 LEU B C 1
ATOM 13141 O O . LEU B 1 768 ? 35 -23.219 -5.043 1 79.69 768 LEU B O 1
ATOM 13145 N N . SER B 1 769 ? 35.688 -21.641 -3.566 1 81.81 769 SER B N 1
ATOM 13146 C CA . SER B 1 769 ? 35.031 -22.328 -2.463 1 81.81 769 SER B CA 1
ATOM 13147 C C . SER B 1 769 ? 33.531 -22.266 -2.596 1 81.81 769 SER B C 1
ATOM 13149 O O . SER B 1 769 ? 32.781 -23.031 -1.949 1 81.81 769 SER B O 1
ATOM 13151 N N . LEU B 1 770 ? 33.062 -21.453 -3.406 1 89.5 770 LEU B N 1
ATOM 13152 C CA . LEU B 1 770 ? 31.625 -21.281 -3.551 1 89.5 770 LEU B CA 1
ATOM 13153 C C . LEU B 1 770 ? 31.141 -21.844 -4.883 1 89.5 770 LEU B C 1
ATOM 13155 O O . LEU B 1 770 ? 30.125 -21.391 -5.426 1 89.5 770 LEU B O 1
ATOM 13159 N N . GLN B 1 771 ? 31.844 -22.797 -5.379 1 88.62 771 GLN B N 1
ATOM 13160 C CA . GLN B 1 771 ? 31.438 -23.469 -6.609 1 88.62 771 GLN B CA 1
ATOM 13161 C C . GLN B 1 771 ? 31.016 -24.906 -6.34 1 88.62 771 GLN B C 1
ATOM 13163 O O . GLN B 1 771 ? 31.609 -25.578 -5.488 1 88.62 771 GLN B O 1
ATOM 13168 N N . ASN B 1 772 ? 30.031 -25.328 -7.066 1 91.19 772 ASN B N 1
ATOM 13169 C CA . ASN B 1 772 ? 29.531 -26.703 -7.043 1 91.19 772 ASN B CA 1
ATOM 13170 C C . ASN B 1 772 ? 29.172 -27.156 -5.629 1 91.19 772 ASN B C 1
ATOM 13172 O O . ASN B 1 772 ? 29.625 -28.203 -5.172 1 91.19 772 ASN B O 1
ATOM 13176 N N . ILE B 1 773 ? 28.484 -26.359 -4.961 1 91 773 ILE B N 1
ATOM 13177 C CA . ILE B 1 773 ? 28.125 -26.641 -3.576 1 91 773 ILE B CA 1
ATOM 13178 C C . ILE B 1 773 ? 27.156 -27.828 -3.523 1 91 773 ILE B C 1
ATOM 13180 O O . ILE B 1 773 ? 27.219 -28.641 -2.607 1 91 773 ILE B O 1
ATOM 13184 N N . ILE B 1 774 ? 26.219 -27.875 -4.512 1 94.94 774 ILE B N 1
ATOM 13185 C CA . ILE B 1 774 ? 25.344 -29.031 -4.703 1 94.94 774 ILE B CA 1
ATOM 13186 C C . ILE B 1 774 ? 25.016 -29.172 -6.188 1 94.94 774 ILE B C 1
ATOM 13188 O O . ILE B 1 774 ? 24.766 -28.188 -6.879 1 94.94 774 ILE B O 1
ATOM 13192 N N . GLU B 1 775 ? 25.094 -30.312 -6.66 1 96.81 775 GLU B N 1
ATOM 13193 C CA . GLU B 1 775 ? 24.797 -30.641 -8.055 1 96.81 775 GLU B CA 1
ATOM 13194 C C . GLU B 1 775 ? 23.984 -31.938 -8.164 1 96.81 775 GLU B C 1
ATOM 13196 O O . GLU B 1 775 ? 24.234 -32.875 -7.426 1 96.81 775 GLU B O 1
ATOM 13201 N N . ILE B 1 776 ? 23.031 -31.938 -8.945 1 97.38 776 ILE B N 1
ATOM 13202 C CA . ILE B 1 776 ? 22.312 -33.156 -9.25 1 97.38 776 ILE B CA 1
ATOM 13203 C C . ILE B 1 776 ? 22.656 -33.625 -10.672 1 97.38 776 ILE B C 1
ATOM 13205 O O . ILE B 1 776 ? 22.812 -32.812 -11.57 1 97.38 776 ILE B O 1
ATOM 13209 N N . ASN B 1 777 ? 22.797 -34.844 -10.797 1 95.25 777 ASN B N 1
ATOM 13210 C CA . ASN B 1 777 ? 23.094 -35.438 -12.102 1 95.25 777 ASN B CA 1
ATOM 13211 C C . ASN B 1 777 ? 21.891 -36.125 -12.703 1 95.25 777 ASN B C 1
ATOM 13213 O O . ASN B 1 777 ? 21.75 -37.344 -12.578 1 95.25 777 ASN B O 1
ATOM 13217 N N . SER B 1 778 ? 21.094 -35.438 -13.359 1 94.19 778 SER B N 1
ATOM 13218 C CA . SER B 1 778 ? 19.906 -35.906 -14.078 1 94.19 778 SER B CA 1
ATOM 13219 C C . SER B 1 778 ? 19.438 -34.906 -15.109 1 94.19 778 SER B C 1
ATOM 13221 O O . SER B 1 778 ? 19.438 -33.688 -14.852 1 94.19 778 SER B O 1
ATOM 13223 N N . ASP B 1 779 ? 19.094 -35.344 -16.25 1 91.75 779 ASP B N 1
ATOM 13224 C CA . ASP B 1 779 ? 18.562 -34.5 -17.297 1 91.75 779 ASP B CA 1
ATOM 13225 C C . ASP B 1 779 ? 17.031 -34.438 -17.234 1 91.75 779 ASP B C 1
ATOM 13227 O O . ASP B 1 779 ? 16.406 -33.656 -17.953 1 91.75 779 ASP B O 1
ATOM 13231 N N . VAL B 1 780 ? 16.469 -35.188 -16.312 1 97 780 VAL B N 1
ATOM 13232 C CA . VAL B 1 780 ? 15.008 -35.312 -16.266 1 97 780 VAL B CA 1
ATOM 13233 C C . VAL B 1 780 ? 14.484 -34.625 -15.008 1 97 780 VAL B C 1
ATOM 13235 O O . VAL B 1 780 ? 13.555 -33.812 -15.078 1 97 780 VAL B O 1
ATOM 13238 N N . ILE B 1 781 ? 15.141 -34.906 -13.883 1 98.06 781 ILE B N 1
ATOM 13239 C CA . ILE B 1 781 ? 14.672 -34.406 -12.586 1 98.06 781 ILE B CA 1
ATOM 13240 C C . ILE B 1 781 ? 14.852 -32.906 -12.508 1 98.06 781 ILE B C 1
ATOM 13242 O O . ILE B 1 781 ? 15.883 -32.375 -12.938 1 98.06 781 ILE B O 1
ATOM 13246 N N . GLN B 1 782 ? 13.781 -32.281 -12.039 1 97.88 782 GLN B N 1
ATOM 13247 C CA . GLN B 1 782 ? 13.773 -30.828 -11.875 1 97.88 782 GLN B CA 1
ATOM 13248 C C . GLN B 1 782 ? 13.906 -30.438 -10.406 1 97.88 782 GLN B C 1
ATOM 13250 O O . GLN B 1 782 ? 13.562 -31.219 -9.523 1 97.88 782 GLN B O 1
ATOM 13255 N N . TRP B 1 783 ? 14.445 -29.234 -10.102 1 98 783 TRP B N 1
ATOM 13256 C CA . TRP B 1 783 ? 14.445 -28.703 -8.742 1 98 783 TRP B CA 1
ATOM 13257 C C . TRP B 1 783 ? 13.453 -27.562 -8.594 1 98 783 TRP B C 1
ATOM 13259 O O . TRP B 1 783 ? 13.195 -26.828 -9.555 1 98 783 TRP B O 1
ATOM 13269 N N . SER B 1 784 ? 12.859 -27.453 -7.402 1 97.88 784 SER B N 1
ATOM 13270 C CA . SER B 1 784 ? 11.875 -26.406 -7.188 1 97.88 784 SER B CA 1
ATOM 13271 C C . SER B 1 784 ? 12.297 -25.469 -6.059 1 97.88 784 SER B C 1
ATOM 13273 O O . SER B 1 784 ? 11.852 -24.328 -5.992 1 97.88 784 SER B O 1
ATOM 13275 N N . SER B 1 785 ? 13.156 -25.953 -5.168 1 97.88 785 SER B N 1
ATOM 13276 C CA . SER B 1 785 ? 13.531 -25.109 -4.035 1 97.88 785 SER B CA 1
ATOM 13277 C C . SER B 1 785 ? 14.859 -25.547 -3.428 1 97.88 785 SER B C 1
ATOM 13279 O O . SER B 1 785 ? 15.156 -26.75 -3.385 1 97.88 785 SER B O 1
ATOM 13281 N N . VAL B 1 786 ? 15.648 -24.641 -3.057 1 98.12 786 VAL B N 1
ATOM 13282 C CA . VAL B 1 786 ? 16.828 -24.797 -2.209 1 98.12 786 VAL B CA 1
ATOM 13283 C C . VAL B 1 786 ? 16.766 -23.812 -1.045 1 98.12 786 VAL B C 1
ATOM 13285 O O . VAL B 1 786 ? 16.797 -22.594 -1.25 1 98.12 786 VAL B O 1
ATOM 13288 N N . LYS B 1 787 ? 16.625 -24.312 0.104 1 97.5 787 LYS B N 1
ATOM 13289 C CA . LYS B 1 787 ? 16.484 -23.453 1.279 1 97.5 787 LYS B CA 1
ATOM 13290 C C . LYS B 1 787 ? 17.172 -24.078 2.494 1 97.5 787 LYS B C 1
ATOM 13292 O O . LYS B 1 787 ? 17.797 -25.125 2.387 1 97.5 787 LYS B O 1
ATOM 13297 N N . VAL B 1 788 ? 17.109 -23.328 3.592 1 95.06 788 VAL B N 1
ATOM 13298 C CA . VAL B 1 788 ? 17.719 -23.781 4.84 1 95.06 788 VAL B CA 1
ATOM 13299 C C . VAL B 1 788 ? 16.625 -24.078 5.867 1 95.06 788 VAL B C 1
ATOM 13301 O O . VAL B 1 788 ? 15.641 -23.344 5.957 1 95.06 788 VAL B O 1
ATOM 13304 N N . ASN B 1 789 ? 16.719 -25.141 6.496 1 90.38 789 ASN B N 1
ATOM 13305 C CA . ASN B 1 789 ? 15.875 -25.469 7.645 1 90.38 789 ASN B CA 1
ATOM 13306 C C . ASN B 1 789 ? 16.703 -25.984 8.812 1 90.38 789 ASN B C 1
ATOM 13308 O O . ASN B 1 789 ? 17.328 -27.047 8.711 1 90.38 789 ASN B O 1
ATOM 13312 N N . GLU B 1 790 ? 16.734 -25.281 9.875 1 84.5 790 GLU B N 1
ATOM 13313 C CA . GLU B 1 790 ? 17.469 -25.656 11.086 1 84.5 790 GLU B CA 1
ATOM 13314 C C . GLU B 1 790 ? 18.922 -25.984 10.766 1 84.5 790 GLU B C 1
ATOM 13316 O O . GLU B 1 790 ? 19.422 -27.047 11.164 1 84.5 790 GLU B O 1
ATOM 13321 N N . GLY B 1 791 ? 19.5 -25.234 9.93 1 83.62 791 GLY B N 1
ATOM 13322 C CA . GLY B 1 791 ? 20.906 -25.359 9.641 1 83.62 791 GLY B CA 1
ATOM 13323 C C . GLY B 1 791 ? 21.219 -26.375 8.547 1 83.62 791 GLY B C 1
ATOM 13324 O O . GLY B 1 791 ? 22.359 -26.516 8.141 1 83.62 791 GLY B O 1
ATOM 13325 N N . LYS B 1 792 ? 20.281 -27.078 8.078 1 91.5 792 LYS B N 1
ATOM 13326 C CA . LYS B 1 792 ? 20.469 -28.062 7.016 1 91.5 792 LYS B CA 1
ATOM 13327 C C . LYS B 1 792 ? 20.016 -27.5 5.668 1 91.5 792 LYS B C 1
ATOM 13329 O O . LYS B 1 792 ? 19.094 -26.688 5.609 1 91.5 792 LYS B O 1
ATOM 13334 N N . LEU B 1 793 ? 20.703 -27.938 4.633 1 95.62 793 LEU B N 1
ATOM 13335 C CA . LEU B 1 793 ? 20.266 -27.594 3.281 1 95.62 793 LEU B CA 1
ATOM 13336 C C . LEU B 1 793 ? 19.094 -28.469 2.85 1 95.62 793 LEU B C 1
ATOM 13338 O O . LEU B 1 793 ? 19.156 -29.703 2.975 1 95.62 793 LEU B O 1
ATOM 13342 N N . VAL B 1 794 ? 18.031 -27.906 2.475 1 97.62 794 VAL B N 1
ATOM 13343 C CA . VAL B 1 794 ? 16.859 -28.625 2.006 1 97.62 794 VAL B CA 1
ATOM 13344 C C . VAL B 1 794 ? 16.688 -28.406 0.503 1 97.62 794 VAL B C 1
ATOM 13346 O O . VAL B 1 794 ? 16.578 -27.266 0.04 1 97.62 794 VAL B O 1
ATOM 13349 N N . VAL B 1 795 ? 16.656 -29.422 -0.234 1 97.94 795 VAL B N 1
ATOM 13350 C CA . VAL B 1 795 ? 16.5 -29.391 -1.685 1 97.94 795 VAL B CA 1
ATOM 13351 C C . VAL B 1 795 ? 15.219 -30.141 -2.076 1 97.94 795 VAL B C 1
ATOM 13353 O O . VAL B 1 795 ? 15.023 -31.297 -1.683 1 97.94 795 VAL B O 1
ATOM 13356 N N . ARG B 1 796 ? 14.391 -29.531 -2.787 1 98.62 796 ARG B N 1
ATOM 13357 C CA . ARG B 1 796 ? 13.18 -30.188 -3.285 1 98.62 796 ARG B CA 1
ATOM 13358 C C . ARG B 1 796 ? 13.266 -30.406 -4.789 1 98.62 796 ARG B C 1
ATOM 13360 O O . ARG B 1 796 ? 13.562 -29.484 -5.547 1 98.62 796 ARG B O 1
ATOM 13367 N N . LEU B 1 797 ? 13.031 -31.609 -5.16 1 98.56 797 LEU B N 1
ATOM 13368 C CA . LEU B 1 797 ? 13.062 -32.062 -6.551 1 98.56 797 LEU B CA 1
ATOM 13369 C C . LEU B 1 797 ? 11.703 -32.594 -6.98 1 98.56 797 LEU B C 1
ATOM 13371 O O . LEU B 1 797 ? 10.844 -32.875 -6.137 1 98.56 797 LEU B O 1
ATOM 13375 N N . TYR B 1 798 ? 11.445 -32.719 -8.258 1 98.62 798 TYR B N 1
ATOM 13376 C CA . TYR B 1 798 ? 10.25 -33.406 -8.75 1 98.62 798 TYR B CA 1
ATOM 13377 C C . TYR B 1 798 ? 10.492 -34 -10.125 1 98.62 798 TYR B C 1
ATOM 13379 O O . TYR B 1 798 ? 11.367 -33.531 -10.867 1 98.62 798 TYR B O 1
ATOM 13387 N N . ASN B 1 799 ? 9.844 -35.062 -10.422 1 98.69 799 ASN B N 1
ATOM 13388 C CA . ASN B 1 799 ? 9.867 -35.75 -11.703 1 98.69 799 ASN B CA 1
ATOM 13389 C C . ASN B 1 799 ? 8.703 -35.312 -12.602 1 98.69 799 ASN B C 1
ATOM 13391 O O . ASN B 1 799 ? 7.547 -35.625 -12.312 1 98.69 799 ASN B O 1
ATOM 13395 N N . PRO B 1 800 ? 8.969 -34.656 -13.727 1 98 800 PRO B N 1
ATOM 13396 C CA . PRO B 1 800 ? 7.875 -34.125 -14.547 1 98 800 PRO B CA 1
ATOM 13397 C C . PRO B 1 800 ? 7.281 -35.188 -15.484 1 98 800 PRO B C 1
ATOM 13399 O O . PRO B 1 800 ? 6.309 -34.906 -16.188 1 98 800 PRO B O 1
ATOM 13402 N N . ILE B 1 801 ? 7.875 -36.375 -15.523 1 97.75 801 ILE B N 1
ATOM 13403 C CA . ILE B 1 801 ? 7.379 -37.438 -16.422 1 97.75 801 ILE B CA 1
ATOM 13404 C C . ILE B 1 801 ? 6.926 -38.625 -15.617 1 97.75 801 ILE B C 1
ATOM 13406 O O . ILE B 1 801 ? 7.09 -38.688 -14.398 1 97.75 801 ILE B O 1
ATOM 13410 N N . HIS B 1 802 ? 6.348 -39.656 -16.25 1 97.44 802 HIS B N 1
ATOM 13411 C CA . HIS B 1 802 ? 5.695 -40.781 -15.586 1 97.44 802 HIS B CA 1
ATOM 13412 C C . HIS B 1 802 ? 6.699 -41.875 -15.234 1 97.44 802 HIS B C 1
ATOM 13414 O O . HIS B 1 802 ? 6.48 -42.656 -14.312 1 97.44 802 HIS B O 1
ATOM 13420 N N . GLN B 1 803 ? 7.836 -41.906 -15.906 1 97.5 803 GLN B N 1
ATOM 13421 C CA . GLN B 1 803 ? 8.836 -42.938 -15.664 1 97.5 803 GLN B CA 1
ATOM 13422 C C . GLN B 1 803 ? 9.711 -42.594 -14.461 1 97.5 803 GLN B C 1
ATOM 13424 O O . GLN B 1 803 ? 10.164 -41.438 -14.328 1 97.5 803 GLN B O 1
ATOM 13429 N N . PRO B 1 804 ? 9.906 -43.469 -13.57 1 97.94 804 PRO B N 1
ATOM 13430 C CA . PRO B 1 804 ? 10.844 -43.219 -12.477 1 97.94 804 PRO B CA 1
ATOM 13431 C C . PRO B 1 804 ? 12.25 -42.875 -12.969 1 97.94 804 PRO B C 1
ATOM 13433 O O . PRO B 1 804 ? 12.688 -43.406 -13.992 1 97.94 804 PRO B O 1
ATOM 13436 N N . GLU B 1 805 ? 12.93 -42.094 -12.289 1 97.38 805 GLU B N 1
ATOM 13437 C CA . GLU B 1 805 ? 14.266 -41.656 -12.672 1 97.38 805 GLU B CA 1
ATOM 13438 C C . GLU B 1 805 ? 15.211 -41.656 -11.477 1 97.38 805 GLU B C 1
ATOM 13440 O O . GLU B 1 805 ? 14.789 -41.406 -10.336 1 97.38 805 GLU B O 1
ATOM 13445 N N . MET B 1 806 ? 16.484 -41.906 -11.758 1 96.25 806 MET B N 1
ATOM 13446 C CA . MET B 1 806 ? 17.531 -41.844 -10.742 1 96.25 806 MET B CA 1
ATOM 13447 C C . MET B 1 806 ? 18.172 -40.469 -10.734 1 96.25 806 MET B C 1
ATOM 13449 O O . MET B 1 806 ? 18.312 -39.812 -11.789 1 96.25 806 MET B O 1
ATOM 13453 N N . VAL B 1 807 ? 18.547 -40.031 -9.562 1 96.81 807 VAL B N 1
ATOM 13454 C CA . VAL B 1 807 ? 19.312 -38.781 -9.422 1 96.81 807 VAL B CA 1
ATOM 13455 C C . VAL B 1 807 ? 20.484 -39 -8.469 1 96.81 807 VAL B C 1
ATOM 13457 O O . VAL B 1 807 ? 20.359 -39.719 -7.477 1 96.81 807 VAL B O 1
ATOM 13460 N N . THR B 1 808 ? 21.625 -38.531 -8.781 1 96.56 808 THR B N 1
ATOM 13461 C CA . THR B 1 808 ? 22.812 -38.594 -7.926 1 96.56 808 THR B CA 1
ATOM 13462 C C . THR B 1 808 ? 23.203 -37.188 -7.469 1 96.56 808 THR B C 1
ATOM 13464 O O . THR B 1 808 ? 23.156 -36.219 -8.25 1 96.56 808 THR B O 1
ATOM 13467 N N . PHE B 1 809 ? 23.5 -37.062 -6.191 1 96.81 809 PHE B N 1
ATOM 13468 C CA . PHE B 1 809 ? 23.969 -35.812 -5.613 1 96.81 809 PHE B CA 1
ATOM 13469 C C . PHE B 1 809 ? 25.484 -35.781 -5.527 1 96.81 809 PHE B C 1
ATOM 13471 O O . PHE B 1 809 ? 26.125 -36.812 -5.211 1 96.81 809 PHE B O 1
ATOM 13478 N N . SER B 1 810 ? 26.062 -34.719 -5.887 1 95.5 810 SER B N 1
ATOM 13479 C CA . SER B 1 810 ? 27.484 -34.469 -5.691 1 95.5 810 SER B CA 1
ATOM 13480 C C . SER B 1 810 ? 27.719 -33.094 -5.113 1 95.5 810 SER B C 1
ATOM 13482 O O . SER B 1 810 ? 26.859 -32.188 -5.207 1 95.5 810 SER B O 1
ATOM 13484 N N . SER B 1 811 ? 28.875 -32.938 -4.461 1 94 811 SER B N 1
ATOM 13485 C CA . SER B 1 811 ? 29.188 -31.656 -3.816 1 94 811 SER B CA 1
ATOM 13486 C C . SER B 1 811 ? 30.703 -31.453 -3.707 1 94 811 SER B C 1
ATOM 13488 O O . SER B 1 811 ? 31.453 -32.438 -3.627 1 94 811 SER B O 1
ATOM 13490 N N . SER B 1 812 ? 31.078 -30.234 -3.787 1 91.94 812 SER B N 1
ATOM 13491 C CA . SER B 1 812 ? 32.469 -29.891 -3.488 1 91.94 812 SER B CA 1
ATOM 13492 C C . SER B 1 812 ? 32.719 -29.953 -1.99 1 91.94 812 SER B C 1
ATOM 13494 O O . SER B 1 812 ? 33.906 -29.969 -1.564 1 91.94 812 SER B O 1
ATOM 13496 N N . ARG B 1 813 ? 31.719 -30.062 -1.231 1 90.38 813 ARG B N 1
ATOM 13497 C CA . ARG B 1 813 ? 31.812 -30.219 0.216 1 90.38 813 ARG B CA 1
ATOM 13498 C C . ARG B 1 813 ? 31.5 -31.641 0.639 1 90.38 813 ARG B C 1
ATOM 13500 O O . ARG B 1 813 ? 30.781 -32.375 -0.068 1 90.38 813 ARG B O 1
ATOM 13507 N N . GLU B 1 814 ? 32 -32.031 1.78 1 91.44 814 GLU B N 1
ATOM 13508 C CA . GLU B 1 814 ? 31.75 -33.375 2.268 1 91.44 814 GLU B CA 1
ATOM 13509 C C . GLU B 1 814 ? 30.328 -33.5 2.812 1 91.44 814 GLU B C 1
ATOM 13511 O O . GLU B 1 814 ? 30 -32.938 3.852 1 91.44 814 GLU B O 1
ATOM 13516 N N . MET B 1 815 ? 29.562 -34.188 2.1 1 91.94 815 MET B N 1
ATOM 13517 C CA . MET B 1 815 ? 28.203 -34.469 2.551 1 91.94 815 MET B CA 1
ATOM 13518 C C . MET B 1 815 ? 28.203 -35.625 3.551 1 91.94 815 MET B C 1
ATOM 13520 O O . MET B 1 815 ? 28.734 -36.688 3.275 1 91.94 815 MET B O 1
ATOM 13524 N N . VAL B 1 816 ? 27.594 -35.438 4.684 1 92 816 VAL B N 1
ATOM 13525 C CA . VAL B 1 816 ? 27.547 -36.438 5.738 1 92 816 VAL B CA 1
ATOM 13526 C C . VAL B 1 816 ? 26.312 -37.312 5.559 1 92 816 VAL B C 1
ATOM 13528 O O . VAL B 1 816 ? 26.422 -38.562 5.582 1 92 816 VAL B O 1
ATOM 13531 N N . THR B 1 817 ? 25.203 -36.719 5.414 1 93.44 817 THR B N 1
ATOM 13532 C CA . THR B 1 817 ? 23.969 -37.469 5.25 1 93.44 817 THR B CA 1
ATOM 13533 C C . THR B 1 817 ? 23.031 -36.781 4.266 1 93.44 817 THR B C 1
ATOM 13535 O O . THR B 1 817 ? 23.078 -35.562 4.109 1 93.44 817 THR B O 1
ATOM 13538 N N . ILE B 1 818 ? 22.281 -37.531 3.566 1 96.31 818 ILE B N 1
ATOM 13539 C CA . ILE B 1 818 ? 21.125 -37.094 2.787 1 96.31 818 ILE B CA 1
ATOM 13540 C C . ILE B 1 818 ? 19.891 -37.875 3.215 1 96.31 818 ILE B C 1
ATOM 13542 O O . ILE B 1 818 ? 19.875 -39.094 3.117 1 96.31 818 ILE B O 1
ATOM 13546 N N . ASN B 1 819 ? 18.891 -37.188 3.744 1 96.88 819 ASN B N 1
ATOM 13547 C CA . ASN B 1 819 ? 17.641 -37.781 4.191 1 96.88 819 ASN B CA 1
ATOM 13548 C C . ASN B 1 819 ? 16.453 -37.312 3.344 1 96.88 819 ASN B C 1
ATOM 13550 O O . ASN B 1 819 ? 16.234 -36.125 3.189 1 96.88 819 ASN B O 1
ATOM 13554 N N . LYS B 1 820 ? 15.766 -38.281 2.744 1 97.69 820 LYS B N 1
ATOM 13555 C CA . LYS B 1 820 ? 14.469 -37.969 2.154 1 97.69 820 LYS B CA 1
ATOM 13556 C C . LYS B 1 820 ? 13.422 -37.688 3.234 1 97.69 820 LYS B C 1
ATOM 13558 O O . LYS B 1 820 ? 13.258 -38.5 4.152 1 97.69 820 LYS B O 1
ATOM 13563 N N . VAL B 1 821 ? 12.75 -36.594 3.176 1 97.5 821 VAL B N 1
ATOM 13564 C CA . VAL B 1 821 ? 11.773 -36.219 4.191 1 97.5 821 VAL B CA 1
ATOM 13565 C C . VAL B 1 821 ? 10.461 -35.812 3.521 1 97.5 821 VAL B C 1
ATOM 13567 O O . VAL B 1 821 ? 10.43 -35.5 2.332 1 97.5 821 VAL B O 1
ATOM 13570 N N . ASN B 1 822 ? 9.328 -35.938 4.215 1 97.5 822 ASN B N 1
ATOM 13571 C CA . ASN B 1 822 ? 8.078 -35.375 3.697 1 97.5 822 ASN B CA 1
ATOM 13572 C C . ASN B 1 822 ? 8.016 -33.875 3.895 1 97.5 822 ASN B C 1
ATOM 13574 O O . ASN B 1 822 ? 9.008 -33.25 4.262 1 97.5 822 ASN B O 1
ATOM 13578 N N . PHE B 1 823 ? 6.93 -33.219 3.6 1 97.5 823 PHE B N 1
ATOM 13579 C CA . PHE B 1 823 ? 6.852 -31.781 3.604 1 97.5 823 PHE B CA 1
ATOM 13580 C C . PHE B 1 823 ? 6.855 -31.234 5.027 1 97.5 823 PHE B C 1
ATOM 13582 O O . PHE B 1 823 ? 7.176 -30.062 5.254 1 97.5 823 PHE B O 1
ATOM 13589 N N . ASN B 1 824 ? 6.57 -32.094 6.082 1 94.81 824 ASN B N 1
ATOM 13590 C CA . ASN B 1 824 ? 6.648 -31.703 7.488 1 94.81 824 ASN B CA 1
ATOM 13591 C C . ASN B 1 824 ? 8.07 -31.828 8.023 1 94.81 824 ASN B C 1
ATOM 13593 O O . ASN B 1 824 ? 8.359 -31.375 9.133 1 94.81 824 ASN B O 1
ATOM 13597 N N . GLY B 1 825 ? 8.922 -32.469 7.273 1 94.19 825 GLY B N 1
ATOM 13598 C CA . GLY B 1 825 ? 10.289 -32.688 7.719 1 94.19 825 GLY B CA 1
ATOM 13599 C C . GLY B 1 825 ? 10.5 -34.062 8.367 1 94.19 825 GLY B C 1
ATOM 13600 O O . GLY B 1 825 ? 11.578 -34.344 8.883 1 94.19 825 GLY B O 1
ATOM 13601 N N . ASP B 1 826 ? 9.484 -34.875 8.305 1 96 826 ASP B N 1
ATOM 13602 C CA . ASP B 1 826 ? 9.617 -36.219 8.875 1 96 826 ASP B CA 1
ATOM 13603 C C . ASP B 1 826 ? 10.477 -37.125 7.98 1 96 826 ASP B C 1
ATOM 13605 O O . ASP B 1 826 ? 10.375 -37.062 6.754 1 96 826 ASP B O 1
ATOM 13609 N N . LEU B 1 827 ? 11.289 -37.938 8.586 1 96.69 827 LEU B N 1
ATOM 13610 C CA . LEU B 1 827 ? 12.195 -38.812 7.859 1 96.69 827 LEU B CA 1
ATOM 13611 C C . LEU B 1 827 ? 11.414 -39.906 7.113 1 96.69 827 LEU B C 1
ATOM 13613 O O . LEU B 1 827 ? 10.586 -40.594 7.707 1 96.69 827 LEU B O 1
ATOM 13617 N N . LEU B 1 828 ? 11.594 -40.031 5.887 1 96.62 828 LEU B N 1
ATOM 13618 C CA . LEU B 1 828 ? 11.016 -41.094 5.074 1 96.62 828 LEU B CA 1
ATOM 13619 C C . LEU B 1 828 ? 12.047 -42.188 4.758 1 96.62 828 LEU B C 1
ATOM 13621 O O . LEU B 1 828 ? 11.734 -43.375 4.797 1 96.62 828 LEU B O 1
ATOM 13625 N N . GLN B 1 829 ? 13.273 -41.719 4.387 1 96.44 829 GLN B N 1
ATOM 13626 C CA . GLN B 1 829 ? 14.328 -42.656 3.975 1 96.44 829 GLN B CA 1
ATOM 13627 C C . GLN B 1 829 ? 15.703 -42.031 4.133 1 96.44 829 GLN B C 1
ATOM 13629 O O . GLN B 1 829 ? 15.938 -40.906 3.691 1 96.44 829 GLN B O 1
ATOM 13634 N N . LYS B 1 830 ? 16.594 -42.719 4.773 1 95.62 830 LYS B N 1
ATOM 13635 C CA . LYS B 1 830 ? 18 -42.312 4.762 1 95.62 830 LYS B CA 1
ATOM 13636 C C . LYS B 1 830 ? 18.703 -42.844 3.518 1 95.62 830 LYS B C 1
ATOM 13638 O O . LYS B 1 830 ? 18.656 -44.031 3.23 1 95.62 830 LYS B O 1
ATOM 13643 N N . LEU B 1 831 ? 19.297 -41.969 2.812 1 94.75 831 LEU B N 1
ATOM 13644 C CA . LEU B 1 831 ? 19.984 -42.438 1.602 1 94.75 831 LEU B CA 1
ATOM 13645 C C . LEU B 1 831 ? 21.328 -43.062 1.935 1 94.75 831 LEU B C 1
ATOM 13647 O O . LEU B 1 831 ? 22.078 -42.531 2.768 1 94.75 831 LEU B O 1
ATOM 13651 N N . ASN B 1 832 ? 21.578 -44.281 1.452 1 81.56 832 ASN B N 1
ATOM 13652 C CA . ASN B 1 832 ? 22.812 -45 1.684 1 81.56 832 ASN B CA 1
ATOM 13653 C C . ASN B 1 832 ? 23.938 -44.5 0.767 1 81.56 832 ASN B C 1
ATOM 13655 O O . ASN B 1 832 ? 25.109 -44.688 1.057 1 81.56 832 ASN B O 1
ATOM 13659 N N . SER B 1 833 ? 23.547 -44.188 -0.356 1 84.69 833 SER B N 1
ATOM 13660 C CA . SER B 1 833 ? 24.375 -43.594 -1.408 1 84.69 833 SER B CA 1
ATOM 13661 C C . SER B 1 833 ? 23.828 -42.25 -1.832 1 84.69 833 SER B C 1
ATOM 13663 O O . SER B 1 833 ? 22.719 -41.875 -1.461 1 84.69 833 SER B O 1
ATOM 13665 N N . PHE B 1 834 ? 24.812 -41.344 -2.123 1 93.06 834 PHE B N 1
ATOM 13666 C CA . PHE B 1 834 ? 24.391 -40 -2.561 1 93.06 834 PHE B CA 1
ATOM 13667 C C . PHE B 1 834 ? 23.578 -40.094 -3.844 1 93.06 834 PHE B C 1
ATOM 13669 O O . PHE B 1 834 ? 23.688 -39.25 -4.719 1 93.06 834 PHE B O 1
ATOM 13676 N N . GLU B 1 835 ? 22.656 -41.281 -3.973 1 95 835 GLU B N 1
ATOM 13677 C CA . GLU B 1 835 ? 21.75 -41.5 -5.09 1 95 835 GLU B CA 1
ATOM 13678 C C . GLU B 1 835 ? 20.328 -41.719 -4.598 1 95 835 GLU B C 1
ATOM 13680 O O . GLU B 1 835 ? 20.109 -42.344 -3.545 1 95 835 GLU B O 1
ATOM 13685 N N . ALA B 1 836 ? 19.422 -41.312 -5.367 1 96 836 ALA B N 1
ATOM 13686 C CA . ALA B 1 836 ? 18.016 -41.469 -5.016 1 96 836 ALA B CA 1
ATOM 13687 C C . ALA B 1 836 ? 17.172 -41.812 -6.246 1 96 836 ALA B C 1
ATOM 13689 O O . ALA B 1 836 ? 17.469 -41.344 -7.348 1 96 836 ALA B O 1
ATOM 13690 N N . ARG B 1 837 ? 16.188 -42.625 -6.062 1 96.25 837 ARG B N 1
ATOM 13691 C CA . ARG B 1 837 ? 15.172 -42.906 -7.074 1 96.25 837 ARG B CA 1
ATOM 13692 C C . ARG B 1 837 ? 13.938 -42.031 -6.84 1 96.25 837 ARG B C 1
ATOM 13694 O O . ARG B 1 837 ? 13.375 -42.031 -5.742 1 96.25 837 ARG B O 1
ATOM 13701 N N . ILE B 1 838 ? 13.508 -41.281 -7.789 1 98.25 838 ILE B N 1
ATOM 13702 C CA . ILE B 1 838 ? 12.289 -40.469 -7.734 1 98.25 838 ILE B CA 1
ATOM 13703 C C . ILE B 1 838 ? 11.25 -41.031 -8.703 1 98.25 838 ILE B C 1
ATOM 13705 O O . ILE B 1 838 ? 11.492 -41.094 -9.906 1 98.25 838 ILE B O 1
ATOM 13709 N N . ASN B 1 839 ? 10.07 -41.438 -8.18 1 98.19 839 ASN B N 1
ATOM 13710 C CA . ASN B 1 839 ? 9.023 -42.062 -8.977 1 98.19 839 ASN B CA 1
ATOM 13711 C C . ASN B 1 839 ? 8.398 -41.094 -9.961 1 98.19 839 ASN B C 1
ATOM 13713 O O . ASN B 1 839 ? 8.688 -39.875 -9.914 1 98.19 839 ASN B O 1
ATOM 13717 N N . GLY B 1 840 ? 7.672 -41.719 -10.906 1 98.31 840 GLY B N 1
ATOM 13718 C CA . GLY B 1 840 ? 6.992 -40.875 -11.875 1 98.31 840 GLY B CA 1
ATOM 13719 C C . GLY B 1 840 ? 6.105 -39.812 -11.242 1 98.31 840 GLY B C 1
ATOM 13720 O O . GLY B 1 840 ? 5.293 -40.125 -10.367 1 98.31 840 GLY B O 1
ATOM 13721 N N . LYS B 1 841 ? 6.293 -38.531 -11.633 1 98.56 841 LYS B N 1
ATOM 13722 C CA . LYS B 1 841 ? 5.469 -37.406 -11.219 1 98.56 841 LYS B CA 1
ATOM 13723 C C . LYS B 1 841 ? 5.59 -37.156 -9.711 1 98.56 841 LYS B C 1
ATOM 13725 O O . LYS B 1 841 ? 4.766 -36.438 -9.125 1 98.56 841 LYS B O 1
ATOM 13730 N N . GLU B 1 842 ? 6.641 -37.625 -9.055 1 98.69 842 GLU B N 1
ATOM 13731 C CA . GLU B 1 842 ? 6.824 -37.531 -7.609 1 98.69 842 GLU B CA 1
ATOM 13732 C C . GLU B 1 842 ? 7.527 -36.219 -7.246 1 98.69 842 GLU B C 1
ATOM 13734 O O . GLU B 1 842 ? 8.438 -35.781 -7.957 1 98.69 842 GLU B O 1
ATOM 13739 N N . ILE B 1 843 ? 7.109 -35.562 -6.176 1 98.81 843 ILE B N 1
ATOM 13740 C CA . ILE B 1 843 ? 7.82 -34.5 -5.504 1 98.81 843 ILE B CA 1
ATOM 13741 C C . ILE B 1 843 ? 8.633 -35.031 -4.34 1 98.81 843 ILE B C 1
ATOM 13743 O O . ILE B 1 843 ? 8.086 -35.719 -3.457 1 98.81 843 ILE B O 1
ATOM 13747 N N . ALA B 1 844 ? 9.875 -34.812 -4.305 1 98.5 844 ALA B N 1
ATOM 13748 C CA . ALA B 1 844 ? 10.742 -35.375 -3.27 1 98.5 844 ALA B CA 1
ATOM 13749 C C . ALA B 1 844 ? 11.578 -34.281 -2.611 1 98.5 844 ALA B C 1
ATOM 13751 O O . ALA B 1 844 ? 12.094 -33.375 -3.291 1 98.5 844 ALA B O 1
ATOM 13752 N N . THR B 1 845 ? 11.672 -34.281 -1.345 1 98.38 845 THR B N 1
ATOM 13753 C CA . THR B 1 845 ? 12.438 -33.312 -0.572 1 98.38 845 THR B CA 1
ATOM 13754 C C . THR B 1 845 ? 13.594 -34 0.154 1 98.38 845 THR B C 1
ATOM 13756 O O . THR B 1 845 ? 13.406 -35.031 0.8 1 98.38 845 THR B O 1
ATOM 13759 N N . TYR B 1 846 ? 14.719 -33.438 0.115 1 97.94 846 TYR B N 1
ATOM 13760 C CA . TYR B 1 846 ? 15.914 -34 0.722 1 97.94 846 TYR B CA 1
ATOM 13761 C C . TYR B 1 846 ? 16.578 -33 1.656 1 97.94 846 TYR B C 1
ATOM 13763 O O . TYR B 1 846 ? 16.719 -31.828 1.318 1 97.94 846 TYR B O 1
ATOM 13771 N N . GLU B 1 847 ? 16.969 -33.438 2.809 1 96.81 847 GLU B N 1
ATOM 13772 C CA . GLU B 1 847 ? 17.797 -32.688 3.74 1 96.81 847 GLU B CA 1
ATOM 13773 C C . GLU B 1 847 ? 19.25 -33.156 3.668 1 96.81 847 GLU B C 1
ATOM 13775 O O . GLU B 1 847 ? 19.547 -34.344 3.83 1 96.81 847 GLU B O 1
ATOM 13780 N N . ILE B 1 848 ? 20.109 -32.25 3.479 1 95.81 848 ILE B N 1
ATOM 13781 C CA . ILE B 1 848 ? 21.531 -32.562 3.312 1 95.81 848 ILE B CA 1
ATOM 13782 C C . ILE B 1 848 ? 22.328 -31.922 4.445 1 95.81 848 ILE B C 1
ATOM 13784 O O . ILE B 1 848 ? 22.219 -30.719 4.703 1 95.81 848 ILE B O 1
ATOM 13788 N N . THR B 1 849 ? 23.109 -32.688 5.098 1 93.38 849 THR B N 1
ATOM 13789 C CA . THR B 1 849 ? 24.016 -32.188 6.125 1 93.38 849 THR B CA 1
ATOM 13790 C C . THR B 1 849 ? 25.469 -32.281 5.656 1 93.38 849 THR B C 1
ATOM 13792 O O . THR B 1 849 ? 25.875 -33.312 5.09 1 93.38 849 THR B O 1
ATOM 13795 N N . PHE B 1 850 ? 26.141 -31.266 5.84 1 91.12 850 PHE B N 1
ATOM 13796 C CA . PHE B 1 850 ? 27.562 -31.234 5.488 1 91.12 850 PHE B CA 1
ATOM 13797 C C . PHE B 1 850 ? 28.438 -31.359 6.73 1 91.12 850 PHE B C 1
ATOM 13799 O O . PHE B 1 850 ? 27.969 -31.125 7.848 1 91.12 850 PHE B O 1
ATOM 13806 N N . ASN B 1 851 ? 29.688 -31.875 6.605 1 85.69 851 ASN B N 1
ATOM 13807 C CA . ASN B 1 851 ? 30.656 -31.875 7.707 1 85.69 851 ASN B CA 1
ATOM 13808 C C . ASN B 1 851 ? 31.062 -30.453 8.102 1 85.69 851 ASN B C 1
ATOM 13810 O O . ASN B 1 851 ? 31.281 -29.609 7.23 1 85.69 851 ASN B O 1
ATOM 13814 N N . LYS B 1 852 ? 31 -30.25 9.312 1 66.25 852 LYS B N 1
ATOM 13815 C CA . LYS B 1 852 ? 31.391 -28.938 9.836 1 66.25 852 LYS B CA 1
ATOM 13816 C C . LYS B 1 852 ? 32.906 -28.75 9.781 1 66.25 852 LYS B C 1
ATOM 13818 O O . LYS B 1 852 ? 33.469 -27.922 10.5 1 66.25 852 LYS B O 1
ATOM 13823 N N . GLY B 1 853 ? 33.594 -29.547 9.125 1 50.44 853 GLY B N 1
ATOM 13824 C CA . GLY B 1 853 ? 35.031 -29.5 9.211 1 50.44 853 GLY B CA 1
ATOM 13825 C C . GLY B 1 853 ? 35.594 -28.094 9.297 1 50.44 853 GLY B C 1
ATOM 13826 O O . GLY B 1 853 ? 34.812 -27.125 9.266 1 50.44 853 GLY B O 1
ATOM 13827 N N . GLU B 1 854 ? 37.156 -28 8.711 1 40.81 854 GLU B N 1
ATOM 13828 C CA . GLU B 1 854 ? 38.125 -26.922 8.891 1 40.81 854 GLU B CA 1
ATOM 13829 C C . GLU B 1 854 ? 37.625 -25.625 8.289 1 40.81 854 GLU B C 1
ATOM 13831 O O . GLU B 1 854 ? 37.344 -25.547 7.09 1 40.81 854 GLU B O 1
ATOM 13836 N N . GLN B 1 855 ? 36.906 -24.969 8.93 1 35.94 855 GLN B N 1
ATOM 13837 C CA . GLN B 1 855 ? 36.781 -23.562 8.555 1 35.94 855 GLN B CA 1
ATOM 13838 C C . GLN B 1 855 ? 38.125 -23.031 8.031 1 35.94 855 GLN B C 1
ATOM 13840 O O . GLN B 1 855 ? 39.188 -23.281 8.633 1 35.94 855 GLN B O 1
#

Nearest PDB structures (foldseek):
  5kbp-assembly1_B  TM=8.897E-01  e=6.257E-72  Enterococcus faecalis V583
  5kbp-assembly1_A  TM=8.866E-01  e=8.840E-70  Enterococcus faecalis V583
  2wyi-assembly1_A  TM=8.781E-01  e=1.090E-66  Streptococcus pyogenes M1 GAS
  2wyh-assembly1_A  TM=8.785E-01  e=1.410E-66  Streptococcus pyogenes M1 GAS
  3lvt-assembly1_A  TM=8.417E-01  e=5.604E-61  Enterococcus faecalis V583

pLDDT: mean 95.73, std 5.04, range [35.75, 98.88]

Foldseek 3Di:
DPAFFEEAEAAEAAEDCFFQHANVVLLVLVVVQLVLLLVLCVVVLAQAYEYNAAVLSVVSNLVPDDPVSNVSVLVCLAVRRYAYHQFNFQFAFQLAFLVLRLLRRVVSNVSSVVRHHHDLEQENQDHLWHFQCVLVSSVLVPRQEYEYEAQDDDQAQWAWEAHLLGRIHIYGYDLPTLAAQLLQDPPSLVVVQVVCVVRVRRYPDSYHYHNNYYHSDHHDRVCSVVVQVVNPVRDPSYHYDHDHPNVSCVVCVVVDPPHHYDGGIRNWCFSFHSLPCLLFQPLVLSLLLLLLLCLLFQQLFLLQLLLLLQDVDHDPPLSSVLSSLSSSQGHCSRSSNLRFQVNVVVNVVSSVVSVVSSVVSNVVSCVSVLWEALAQPHRRFHYPPDWPQKWKWFASAQFFDWFKDKAKGWDQDDAFWWKAWLVGDTWAKAFPDKDKDWDWGDRPHDHIDIGTTMMTIIMTTDDRAFGRFITMMGIGHDHHWDKDKDQAQWDDEPAWIWGQDQFRAIWIAGDVVRDIFTRFFKKKKKFFLFASRDGFHAQAIDMWTKGWDDTWMWIDDPFKIKIKTKIKTWAAQHADPVNRYGDPDTDMKMKMKMWMDGYPDQKTKIKMKIQDRHARMWMKTKGADPDAFQWKWADGHLEIDIGGAPADDDWQAAASGFTTDFKFFHSAWMGTQLKIKGWRSQTIWGQYPSRIIMTIDHGHHFFSWDCPGGGYHGIPDDGGTRNCSRVRGMDMIIMIMGRHPDDPQQSVVVRSCVSNPIYMDRGGDNDRQRGFAKHKPDSFKGWRRWRDDPSWTKTKIWGHFQAKDKIAMDGPFAWDWKFKGRSNRHGDDTDDHSMDIHHGSHMIMITIDTDSDDD/DPAFFEEAEAAEAAEDCFFQHANVVLLVLVVVQLVLLLVLCVVVLAQAYEYNAAVLSVVSNLVPDDPVSNVSVLVCLAVRRYAYHQFNFQFAFQLAFLVLRLLRRVVSNVSSVVRHHHDLEQENQDHLWDFQCVLVSSVLVPRQEYEYEAQDDDQAQWAWEAHLLGRIHIYGYDLPTLAAQLLQDPPSLVVVLVVCVRRVRRYPDSYHYHNNYYHSDHHDRVCSVVVQVVNPVRDPSYHYDHDHPNVSCVVCVVVDPPHYYDGGIRNWCPSFHSLPCLLFQPLVLSLLLLLLLCLLFQQLFLLQLLLLLQDVDHDPPLSSVLSSLSSSQGHCSRSSNLRFQVNVVVNVVSSVVSVVSSVVSNVVSCVSVLWEALAQPHRRFHYPPDWPQKWKWFASAQFFDWFKDKAKTWDLDDAFWWKAWLVGDTWAKAFPDKDKDWDWGDRPHDHIDIGTTMMTIIMTTDDRAFGRFIIMMGIGHDHHWDKDKDQAQWDDEPAWIWGQDQFRAIWIAGDVVRDIFTRFFKKKKKFFLFASRDGFHAQAIDMWTKGWDDTWMWIDDPFKIKIKTKIKTWAAQHADPVRRYGDPDTDMKMKMKMWMDGYPDQKTKIKMKIQDRHARMWMKTKGADPDAFQWKWADGHLEIDIGGADADDDWQDAASGFTTDFKFFHSAWMGTQLKIKGWRSQTIWGQYPSRIIMTIDHGHHFWSWDCPGGGYHGIPDDGGTRNCSRVRGMDMIIMIMGRHPDDPQQSVVVRSCVSNPIYMDRGGDNDRPRGFAKHKDDSFKGWRRWRDDPSWTKTKIWGHFQAKDKIAMDGPFAWDWKFKGRSNRHGDDTDPHSMDIHHGSHMIMITIDTDPDDD

Secondary structure (DSSP, 8-state):
-PPPEEEEEEEB-B--SSSSS-HHHHHHHHHHHHHHHHHHHHTTS-S-EE-TTBHHHHHHHHTTS-HHHHHHHHHHHHTTSEEB-SBSS-B-SSSS-HHHHHHHHHHHHHHHHHHSPBP--EEESS-SSB-TTHHHHHHTTT--EEEE-SB---SSSEEEEE-TTS-EEEEEE-TT-S---GGGSTTHHHHHHHHHHHHGGG-SSSEEEEEE--BTPPPP-TTHHHHHHHHHHHSTTEEEEEE-HHHHHHHHHTT--S--EEES-B-B-SSS---GGGGTBTHHHHHHHHHHHHHIIIIIHHHHHHHHTT-S---HHHHHHHHHHHHTT-BHHHHT--S-HHHHHHHHHHHHHHHHHHHHHHHHHHHHTTSB-SSTT--SSB-TT--SSEEEEEE-SSS-EEEEEEEEEEESS---EEEEETT--EE--EEEEEEEEEEEE--TTS--EEEEEEEEEEEEEEEEEPTTEEEEEEEEE-PPBPPEEE--SEEE-SSEEEEE-TTSPEEEEETTT--EEEEETEEEEEE----SS-----TT---EE-EEEEEEEEEEETTEEEEEEEEEEEEESSB-TTSSSB-S-EEEEEEEEEEEEETT---EEEEEEEEE---SEEEEEEEE-SS---EEEEEETTEEEEEE--------PPBT-BPPP-EEE-SSEEEETTEEEEESS--EEEE-TTSEEEEEEEEE--BS--S--SSBBS-SS---B-GGGG--EEEEEEEEEE-----HHHHHHHHHHHHS--EEEES---SSTTS-SSEE--SS-EEEEEEEETTEEEEEEE--SSS-EEEEEE-SS-EEEEEEE-TT--EEEE-SSSEEEE-TT-EEEEEEEE-----/-PPPEEEEEEEB-B--SSSSS-HHHHHHHHHHHHHHHHHHHHTTS-S-EE-TTBHHHHHHHHTTS-HHHHHHHHHHHHTTSEEB-SBSS-B-SSSS-HHHHHHHHHHHHHHHHHHSPBP--EEESS-SSB-TTHHHHHHTTT--EEEE-SB---SSSEEEEE-TTS-EEEEEE-TT-S---GGGSTTHHHHHHHHHHHHGGG-SSSEEEEEE--BTPPPP-TTHHHHHHHHHHHSTTEEEEEE-HHHHHHHHHTT--S--EEES-B-B-SSS---GGGGTBTHHHHHHHHHHHHHIIIIIHHHHHHHHTT-S---HHHHHHHHHHHHTT-BHHHHTT-S-HHHHHHHHHHHHHHHHHHHHHHHHHHHHTTSB-SSTT--SSB-TT--SSEEEEEE-SSS-EEEEEEEEEEESS---EEEEETT--EE--EEEEEEEEEEEE--TTS--EEEEEEEEEEEEEEEEEPTTEEEEEEEEE-PPBPPEEE--SEEE-SSEEEEE-TTSPEEEEETTT--EEEEETEEEEEE----SS-----TT---EE-EEEEEEEEEEETTEEEEEEEEEEEEESSB-TTSSSB-S-EEEEEEEEEEEEETT---EEEEEEEEE---SEEEEEEEE-SS---EEEEEETTEEEEEE--------PPBT-BPPP-EEE-SSEEEETTEEEEESS--EEEE-TTSEEEEEEEEE--BS--S--SSBBS-SS---B-GGGG--EEEEEEEEEE-----HHHHHHHHHHHHS--EEEES---SSTTS-SSEE--SS-EEEEEEEETTEEEEEEE--SSS-EEEEEE-SS-EEEEEEE-TT--EEEE-SSSEEEE-TT-EEEEEEEE-----

InterPro domains:
  IPR000602 Glycoside hydrolase family 38, N-terminal domain [PF01074] (6-265)
  IPR011013 Galactose mutarotase-like domain superfamily [SSF74650] (386-850)
  IPR011330 Glycoside hydrolase/deacetylase, beta/alpha-barrel [SSF88713] (3-265)
  IPR011682 Glycosyl hydrolase family 38, C-terminal [PF07748] (491-703)
  IPR015341 Glycoside hydrolase family 38, central domain [PF09261] (278-369)
  IPR015341 Glycoside hydrolase family 38, central domain [SM00872] (278-351)
  IPR027291 Glycoside hydrolase 38, N-terminal domain superfamily [G3DSA:3.20.110.10] (1-271)
  IPR028995 Glycoside hydrolase families 57/38, central domain superfamily [SSF88688] (280-369)
  IPR037094 Glycoside hydrolase family 38, central domain superfamily [G3DSA:1.20.1270.50] (276-371)